Protein AF-0000000080885496 (afdb_homodimer)

Solvent-accessible surface area (backbone atoms only — not comparable to full-atom values): 92527 Å² total; per-residue (Å²): 124,67,71,69,52,48,56,56,48,50,51,51,51,36,43,58,66,32,38,67,74,63,39,60,83,68,48,74,85,46,82,73,78,57,90,69,68,58,52,50,63,52,45,51,50,46,50,51,55,24,46,49,48,22,52,52,36,47,51,50,34,55,61,41,46,74,75,39,40,73,69,57,38,30,40,49,68,48,71,81,53,54,77,84,42,41,39,80,79,70,57,86,49,83,68,51,36,55,61,58,59,72,63,58,52,69,39,56,42,40,63,42,56,36,53,43,58,43,39,52,52,46,49,38,51,50,51,28,50,54,26,45,52,42,35,68,61,39,47,77,57,46,36,60,50,14,60,65,20,69,49,77,50,50,70,59,43,21,48,15,52,80,6,40,23,59,80,84,40,55,69,55,49,45,54,41,50,53,50,41,54,54,52,52,48,49,51,54,49,50,49,52,44,48,51,40,35,48,49,17,36,45,52,33,45,55,67,23,40,73,38,48,63,27,62,18,50,14,24,35,38,37,28,23,42,53,79,90,49,70,43,71,70,51,44,56,71,71,42,70,61,66,68,46,74,40,71,40,57,76,49,67,68,53,42,52,52,51,52,50,44,54,52,46,48,51,50,33,34,48,40,50,38,48,48,46,32,48,25,48,44,44,38,52,50,40,23,72,70,69,34,67,74,65,54,51,81,68,83,67,91,69,66,72,45,58,74,42,36,54,80,87,71,49,53,61,44,54,79,36,91,96,75,35,65,76,40,50,39,57,67,50,39,46,56,50,49,40,52,46,53,54,50,48,54,52,50,39,57,46,62,76,40,89,80,51,60,69,40,33,21,35,40,38,28,28,73,38,53,63,46,31,48,51,59,63,51,41,53,51,41,87,49,69,42,29,46,37,69,63,48,71,51,65,36,60,89,36,54,36,70,84,37,46,61,46,45,52,68,55,37,51,51,31,39,51,52,43,51,52,48,50,52,49,46,47,70,52,48,60,52,62,53,47,50,44,52,45,58,28,33,47,68,47,39,30,54,61,38,60,88,46,40,65,57,73,68,43,58,64,68,59,42,46,47,47,44,59,44,44,32,55,51,50,50,49,50,54,60,59,45,46,60,54,51,42,46,50,45,26,49,64,32,43,36,52,29,53,42,52,23,31,55,50,23,26,55,53,46,28,52,33,40,47,47,49,63,45,48,44,49,38,42,53,75,57,57,62,89,52,68,64,56,56,65,47,50,74,32,61,49,49,41,39,47,44,41,29,64,22,51,70,72,39,48,66,60,49,41,42,47,29,43,40,50,20,32,32,47,22,27,45,64,58,42,38,59,68,58,54,52,48,52,56,53,43,50,72,71,66,41,71,39,57,59,53,44,47,49,61,71,58,56,59,56,62,68,60,65,17,65,52,51,27,59,56,42,41,55,51,18,53,37,47,32,33,37,68,44,36,39,71,38,19,56,45,42,24,54,16,39,48,39,38,41,54,30,47,55,49,35,51,58,20,37,45,40,82,80,65,73,58,70,33,59,66,43,64,54,48,53,59,54,40,48,51,10,54,52,52,26,38,48,29,49,34,28,43,26,58,73,48,70,37,66,68,45,25,55,53,31,50,50,49,48,53,49,52,52,52,47,51,53,51,48,47,66,36,47,53,74,55,72,77,59,76,24,46,51,61,54,48,52,54,53,49,50,58,50,46,61,66,55,46,71,65,78,79,73,77,74,74,63,84,66,67,68,65,57,72,83,86,58,57,74,64,57,48,64,77,35,35,84,66,51,33,28,48,60,50,26,42,72,43,42,78,75,61,84,51,81,78,82,72,53,71,66,52,61,70,44,45,79,45,65,64,64,66,70,58,72,83,79,54,38,59,43,43,35,47,91,86,44,39,40,61,52,50,38,55,56,33,47,76,49,75,38,54,52,45,39,76,80,23,30,50,46,96,84,42,40,74,42,68,57,66,65,51,95,92,32,74,58,67,62,91,69,65,73,92,72,75,86,74,126,68,68,67,53,47,56,56,48,51,51,49,50,35,42,56,68,35,39,65,74,64,41,62,81,70,45,73,84,46,82,71,76,58,93,68,68,60,53,49,61,53,46,52,50,45,49,50,55,25,47,49,48,22,52,53,35,47,50,51,34,56,62,41,45,73,76,40,38,72,70,57,38,30,41,49,69,48,74,80,52,55,76,81,43,40,37,81,77,69,58,87,50,83,67,52,37,54,60,59,59,71,64,57,50,69,40,56,42,40,64,43,54,34,52,44,58,41,40,51,50,47,50,37,50,50,51,29,51,55,27,45,54,42,35,67,61,40,46,76,56,46,36,62,50,13,60,65,19,70,52,75,51,52,71,59,45,20,48,14,53,81,5,39,23,58,80,85,39,54,69,54,48,42,54,41,49,52,51,40,54,54,53,52,49,49,50,54,49,49,51,54,44,49,51,42,34,47,49,17,36,46,52,33,46,55,68,24,41,73,36,49,66,25,61,18,49,14,25,35,39,38,28,22,42,53,78,89,47,71,45,72,70,50,44,57,71,71,43,70,62,67,68,48,74,40,70,41,59,75,50,65,69,53,43,51,51,50,52,49,44,55,51,45,50,52,51,33,37,50,40,50,37,49,48,45,32,48,25,48,45,43,39,51,50,40,23,71,70,68,34,67,75,68,53,50,80,70,82,70,91,70,65,73,46,57,73,42,36,54,79,86,70,50,52,60,44,54,79,36,92,95,74,35,65,77,40,52,39,55,67,50,39,46,55,51,47,41,53,46,52,51,50,48,54,51,49,40,55,45,63,74,39,90,79,50,59,69,40,34,22,34,40,37,29,28,73,38,52,64,47,31,48,50,61,63,50,42,53,50,41,86,49,70,41,30,45,37,67,63,47,71,51,65,34,60,90,38,55,35,71,82,35,47,63,46,45,51,67,56,37,51,50,31,40,52,52,43,51,53,47,50,54,47,47,47,71,50,47,61,52,62,53,48,50,42,52,45,60,28,34,49,70,48,39,30,55,63,38,58,86,46,41,66,58,72,68,43,59,63,68,59,41,46,47,46,43,59,47,43,34,54,52,51,50,49,49,53,59,60,46,46,62,56,50,43,46,50,46,26,50,65,33,44,36,52,29,52,43,52,22,31,55,50,23,25,56,53,46,28,52,33,39,46,45,49,63,46,48,44,49,38,43,53,75,56,57,60,91,53,68,65,54,56,65,46,50,74,32,64,50,47,40,39,47,45,41,28,63,24,51,69,72,39,46,66,58,50,42,45,48,30,43,40,49,20,32,34,48,22,27,44,66,59,42,39,57,68,59,55,52,47,53,56,53,44,50,72,70,66,42,72,39,57,60,52,44,47,47,61,71,59,56,59,58,61,70,59,64,16,65,52,52,26,58,57,42,41,53,52,18,53,36,47,32,32,37,68,44,34,39,70,38,19,56,45,42,24,53,15,40,49,40,38,41,54,31,49,54,48,35,51,58,19,36,45,40,82,81,66,71,57,70,35,60,64,44,63,54,48,52,59,55,40,48,52,9,53,52,52,26,38,47,30,48,34,28,43,27,56,75,47,68,37,66,68,47,25,53,53,33,51,51,50,47,52,49,52,51,52,48,52,52,52,47,46,68,36,47,52,73,55,72,76,59,76,24,46,51,61,55,49,51,55,53,49,50,58,51,46,64,65,56,46,71,67,77,78,73,76,71,75,62,85,67,68,67,65,57,72,84,86,58,57,73,64,59,48,65,77,34,34,85,65,54,33,27,50,60,51,26,41,72,44,41,76,76,62,82,52,80,80,81,72,53,72,68,52,62,71,47,44,79,45,63,65,63,67,71,60,73,83,79,54,38,58,43,44,35,48,92,86,44,38,40,62,52,51,38,54,57,33,45,78,48,75,39,55,54,42,39,76,80,23,29,50,47,96,83,42,40,76,42,66,56,64,63,54,95,93,32,74,58,67,62,90,70,65,73,93,73,74,86,75

Sequence (1748 aa):
MGYTHDVFHALQKRAKDCGSLTDQNKDSNIGSATGQSNSLSGFLSSLVVNGIIFAVMLLLFLLLRKSQRRQYAPRTYVGTIRKDKRTDPLPDGIFSWFGPLVRVNESYVIEKTSLDAYFFLRYLKIAIVMTFVGCVITWPVLFPLNITGGAGQKQLDLLAMGNVQKTDHKNWYFGHVLIAYVYFGFIMFTIYRELMHFIAVRQAYLCSPMYANRVSARTLLVTSIPDEYLSVPHLLKLFDNVARIWINTDVKELEEVVAERDKLALKLEGAEVKYIRIADRNRRRAIKRDGEAAGAADPEGGSVGARWVPAKQRPSHKLKFLIGKKVDTIDWSRAELKSMNTKIADLQARQRTDKVEQLNSAFIEFTTQQAAQIAFQCLASNLPLHMAPRYIGITPNEIVWSNLRLKWWERLVKITLITAFLVALVVFWSLPVAVVGTISNINYLTCQLPWLSFIDSIPKVILGIITGLLPSVMLAILMALLPIILRLCARIAGCPSLSAVELHVQNSYFAFQVIQVFLITTLSSAIASSVQDIVGLTNPTAITSLLATNIPKASNFYISYMLLQGLSVSAGALLQIAGLIVSKLLSAILDGTPRKKWNRWSKLSGLGWGTVFPVYTNIVVIALTYAPIAPLILGFATIGISLFYLAYKHNLLFVYDNAIDTKGMVYPRALYQTLTGLYLAEVCMIGLFALATTPGPLVLAVILLIITILFQIGLTNAFGPLLEPLPRNLQISENTAETNEAVANGEKSETRAVAMEAPPQNVSVFKKFFQPHRYANYLSAKALIPQENIEYSYSHEDRENAYAHPAMAAPEPILWLAKDEAGVSAEEIEACKAFDIVASDEFAWINEKSKVQWEAVVDDEEVNPPDYQEKPPMMGYTHDVFHALQKRAKDCGSLTDQNKDSNIGSATGQSNSLSGFLSSLVVNGIIFAVMLLLFLLLRKSQRRQYAPRTYVGTIRKDKRTDPLPDGIFSWFGPLVRVNESYVIEKTSLDAYFFLRYLKIAIVMTFVGCVITWPVLFPLNITGGAGQKQLDLLAMGNVQKTDHKNWYFGHVLIAYVYFGFIMFTIYRELMHFIAVRQAYLCSPMYANRVSARTLLVTSIPDEYLSVPHLLKLFDNVARIWINTDVKELEEVVAERDKLALKLEGAEVKYIRIADRNRRRAIKRDGEAAGAADPEGGSVGARWVPAKQRPSHKLKFLIGKKVDTIDWSRAELKSMNTKIADLQARQRTDKVEQLNSAFIEFTTQQAAQIAFQCLASNLPLHMAPRYIGITPNEIVWSNLRLKWWERLVKITLITAFLVALVVFWSLPVAVVGTISNINYLTCQLPWLSFIDSIPKVILGIITGLLPSVMLAILMALLPIILRLCARIAGCPSLSAVELHVQNSYFAFQVIQVFLITTLSSAIASSVQDIVGLTNPTAITSLLATNIPKASNFYISYMLLQGLSVSAGALLQIAGLIVSKLLSAILDGTPRKKWNRWSKLSGLGWGTVFPVYTNIVVIALTYAPIAPLILGFATIGISLFYLAYKHNLLFVYDNAIDTKGMVYPRALYQTLTGLYLAEVCMIGLFALATTPGPLVLAVILLIITILFQIGLTNAFGPLLEPLPRNLQISENTAETNEAVANGEKSETRAVAMEAPPQNVSVFKKFFQPHRYANYLSAKALIPQENIEYSYSHEDRENAYAHPAMAAPEPILWLAKDEAGVSAEEIEACKAFDIVASDEFAWINEKSKVQWEAVVDDEEVNPPDYQEKPPM

Organism: NCBI:txid3140254

Foldseek 3Di:
DVVVVVLVVLLVVLCVVLVVVVPPVPPPPPDPVDPAPCLQVVLVVLLVVLQVLLVVLLVLLLVCCQVCQLFQFVLQDFDLHDPQLRFDDADNDSCRRQVVLVPDDLLNLCRNANLQLSLLLVVLVLLLVLLVVLCVLQVVQQQVLQLPLCLPDDDLSSRFPVSHDLPPPVVSLVSLLVSLVVSVVVLLLLLVLVLLLLLLQLLLQLLFLVNFQDQQLQKKKFAQADPVCQDPVSVPVLADQFDDKFFAFDCPVLVVLVVVLVVLLVQLLLQLQQLLLQLQVQLVVQCVPVNPVSNDDPPDDDALSCVRAPPVRRDWDAPDDPDGDIDRSNVVSLQVSLVSVVVSVVSLVVVPDPPTGTARMMMIGGPGSVSSLCVQPDDRDPDPQHSPDMDGRAFQVFFDSVLRRDHSVQLVVLLVVLVVVLVCCLQCVVVVLVVLVCVLVVSSCCSSPVVSCVLVVPPPVVNCCCSPCVSVVVVVVSVVCVLVVQLVSLVSSRDGGNLSSLLSLLVSLLSSCCVPVPQVVQLVVVPPDDPVVVVVVVPVLCRLLSLLVRLLVCVSVVLSVLSNQQRNVLSCLQSVVVCVVCLVVCCVPPVQFPQSNSCSSNDAAADRLSNPLSVLLSLSLSQLLCSSGSVVSSVSNSNRSVSNSSRSSSCSNRGHHHPDHNSNLSNSVSSLSNLNSVLNNLSSSLSNSVVSVNVVSNVSSVVVNVVSVVSSVVSCVVSVVSSRGNDPVSSVLSVVVVVCVVPVVPDPPPPCPVPLPQPDPPDDPVVCSSCSVNHSRSNNSSVSHDNPNDNDDDDPVCVVCRNHDCSSVPDADEREHAAEPSCSQVSSQVVSVVSVHHYDRPQWHQDPVSGIDHDQDDPNDGDDPPPDDNDDGD/DVVVVVLVVLLVVLCVVLVVVVPPVPPPPPDPVDPAPCLQVVLVVLLVVLQVLLVVLLVLLLVCCQVCQLFQFVLQDFDLHDPQLRFDDADNDSCRRQVVLVPDDLLNLCRNANLQLSLLLVVLVVLLVLLVVLCVLQVVQQQVLQLPLCLPDDDQSSRFPVSHDLPPRVVSLVSLLVSLVVSVVVLLLLLVLVLLLLLLQLLLQLLFLVNFQDQQLQKKKFAQADPVQQDPVSVPVLADQFDDKFFAFDCPVLVVLVVVLVVLLVQLLLQLQQLLLQLQVQLLVCCVVVNPVSNDPPPDDDALSCVRDPPVRRDWDAPDDPDGDIDRSNVVSLQVSLVSVVVSVVSLVVVPDPPTGTARMMMIGGPGSVSSQCVQPDDRDPDPQHSPDMDGRAFQVFFDSVLRRDHSVQLVVLLVVLVVVLVCCLQCVVVVLVVLVVVLVVSSVCSSPVVSCVLVVPDPVVNCCCSPCVSVVVVVVSVVCVLVVQLVSLVSSRDGGNLSSLLSLLVSLLSSCCVPVPQVVQLVVVPPDDPVVVVVVVPVLCSLLSLLVRLLVCVSVVLSVLSNQQRNVLSCLQSVVVCVVCLVVCCVPPVQFPQSNSCSSNDAAADRLSNPLSVLLSLSLSQLLCCSGSVVSSVSNSNRSVSNSSRSSSCSNRGHHRPDHNSNLSNSVSSLSNLNSVLNNLSSSLSNSVVSVSVVSNVSSVVVNVVSVVSSVVSCVVSVVSSHGNDPVSVVLSVVVVVCVVPPVPDPPPPCPVPLDQPDPPDDPVVCSSCSVNHSRSNNSSVSHDNPNDNDDDDPVCVVCRNHDCSSVPDADEREHAAEPSCSSVSSQVVSVVSVHHYDRPQWHQDPVSGIDHDQDDPNDGDDDPPDDNDDGD

Radius of gyration: 41.76 Å; Cα contacts (8 Å, |Δi|>4): 2293; chains: 2; bounding box: 94×159×85 Å

pLDDT: mean 82.71, std 17.12, range [21.67, 98.06]

Structure (mmCIF, N/CA/C/O backbone):
data_AF-0000000080885496-model_v1
#
loop_
_entity.id
_entity.type
_entity.pdbx_description
1 polymer 'DUF221-domain-containing protein'
#
loop_
_atom_site.group_PDB
_atom_site.id
_atom_site.type_symbol
_atom_site.label_atom_id
_atom_site.label_alt_id
_atom_site.label_comp_id
_atom_site.label_asym_id
_atom_site.label_entity_id
_atom_site.label_seq_id
_atom_site.pdbx_PDB_ins_code
_atom_site.Cartn_x
_atom_site.Cartn_y
_atom_site.Cartn_z
_atom_site.occupancy
_atom_site.B_iso_or_equiv
_atom_site.auth_seq_id
_atom_site.auth_comp_id
_atom_site.auth_asym_id
_atom_site.auth_atom_id
_atom_site.pdbx_PDB_model_num
ATOM 1 N N . MET A 1 1 ? 41.625 -23.453 16.828 1 22.06 1 MET A N 1
ATOM 2 C CA . MET A 1 1 ? 41.188 -22.422 15.906 1 22.06 1 MET A CA 1
ATOM 3 C C . MET A 1 1 ? 42.094 -22.328 14.695 1 22.06 1 MET A C 1
ATOM 5 O O . MET A 1 1 ? 41.875 -21.531 13.789 1 22.06 1 MET A O 1
ATOM 9 N N . GLY A 1 2 ? 43.344 -22.844 14.898 1 27.69 2 GLY A N 1
ATOM 10 C CA . GLY A 1 2 ? 44.469 -22.953 13.984 1 27.69 2 GLY A CA 1
ATOM 11 C C . GLY A 1 2 ? 44.188 -23.859 12.797 1 27.69 2 GLY A C 1
ATOM 12 O O . GLY A 1 2 ? 44.75 -23.656 11.719 1 27.69 2 GLY A O 1
ATOM 13 N N . TYR A 1 3 ? 43.656 -25.016 13.133 1 31.02 3 TYR A N 1
ATOM 14 C CA . TYR A 1 3 ? 43.5 -26.078 12.148 1 31.02 3 TYR A CA 1
ATOM 15 C C . TYR A 1 3 ? 42.5 -25.703 11.078 1 31.02 3 TYR A C 1
ATOM 17 O O . TYR A 1 3 ? 42.438 -26.312 10.008 1 31.02 3 TYR A O 1
ATOM 25 N N . THR A 1 4 ? 41.469 -24.891 11.5 1 33.28 4 THR A N 1
ATOM 26 C CA . THR A 1 4 ? 40.438 -24.562 10.523 1 33.28 4 THR A CA 1
ATOM 27 C C . THR A 1 4 ? 40.969 -23.609 9.469 1 33.28 4 THR A C 1
ATOM 29 O O . THR A 1 4 ? 40.438 -23.547 8.359 1 33.28 4 THR A O 1
ATOM 32 N N . HIS A 1 5 ? 42.062 -22.828 9.867 1 37.41 5 HIS A N 1
ATOM 33 C CA . HIS A 1 5 ? 42.688 -21.891 8.938 1 37.41 5 HIS A CA 1
ATOM 34 C C . HIS A 1 5 ? 43.438 -22.625 7.844 1 37.41 5 HIS A C 1
ATOM 36 O O . HIS A 1 5 ? 43.594 -22.109 6.73 1 37.41 5 HIS A O 1
ATOM 42 N N . ASP A 1 6 ? 44 -23.812 8.188 1 38.5 6 ASP A N 1
ATOM 43 C CA . ASP A 1 6 ? 44.906 -24.484 7.262 1 38.5 6 ASP A CA 1
ATOM 44 C C . ASP A 1 6 ? 44.125 -25.125 6.109 1 38.5 6 ASP A C 1
ATOM 46 O O . ASP A 1 6 ? 44.594 -25.125 4.969 1 38.5 6 ASP A O 1
ATOM 50 N N . VAL A 1 7 ? 42.969 -25.594 6.43 1 37.88 7 VAL A N 1
ATOM 51 C CA . VAL A 1 7 ? 42.219 -26.266 5.375 1 37.88 7 VAL A CA 1
ATOM 52 C C . VAL A 1 7 ? 41.75 -25.234 4.355 1 37.88 7 VAL A C 1
ATOM 54 O O . VAL A 1 7 ? 41.812 -25.484 3.146 1 37.88 7 VAL A O 1
ATOM 57 N N . PHE A 1 8 ? 41.344 -24.031 4.867 1 38.81 8 PHE A N 1
ATOM 58 C CA . PHE A 1 8 ? 40.906 -23 3.922 1 38.81 8 PHE A CA 1
ATOM 59 C C . PHE A 1 8 ? 42.094 -22.453 3.129 1 38.81 8 PHE A C 1
ATOM 61 O O . PHE A 1 8 ? 41.969 -22.219 1.924 1 38.81 8 PHE A O 1
ATOM 68 N N . HIS A 1 9 ? 43.312 -22.297 3.725 1 46 9 HIS A N 1
ATOM 69 C CA . HIS A 1 9 ? 44.5 -21.859 2.992 1 46 9 HIS A CA 1
ATOM 70 C C . HIS A 1 9 ? 44.969 -22.922 2.006 1 46 9 HIS A C 1
ATOM 72 O O . HIS A 1 9 ? 45.375 -22.594 0.893 1 46 9 HIS A O 1
ATOM 78 N N . ALA A 1 10 ? 44.969 -24.156 2.389 1 47.66 10 ALA A N 1
ATOM 79 C CA . ALA A 1 10 ? 45.344 -25.234 1.473 1 47.66 10 ALA A CA 1
ATOM 80 C C . ALA A 1 10 ? 44.344 -25.344 0.313 1 47.66 10 ALA A C 1
ATOM 82 O O . ALA A 1 10 ? 44.75 -25.562 -0.831 1 47.66 10 ALA A O 1
ATOM 83 N N . LEU A 1 11 ? 43.125 -25.141 0.578 1 46.94 11 LEU A N 1
ATOM 84 C CA . LEU A 1 11 ? 42.125 -25.094 -0.483 1 46.94 11 LEU A CA 1
ATOM 85 C C . LEU A 1 11 ? 42.344 -23.875 -1.375 1 46.94 11 LEU A C 1
ATOM 87 O O . LEU A 1 11 ? 42.188 -23.969 -2.596 1 46.94 11 LEU A O 1
ATOM 91 N N . GLN A 1 12 ? 42.75 -22.766 -0.816 1 48.91 12 GLN A N 1
ATOM 92 C CA . GLN A 1 12 ? 43.062 -21.578 -1.605 1 48.91 12 GLN A CA 1
ATOM 93 C C . GLN A 1 12 ? 44.344 -21.781 -2.418 1 48.91 12 GLN A C 1
ATOM 95 O O . GLN A 1 12 ? 44.438 -21.359 -3.572 1 48.91 12 GLN A O 1
ATOM 100 N N . LYS A 1 13 ? 45.438 -22.375 -1.882 1 50.12 13 LYS A N 1
ATOM 101 C CA . LYS A 1 13 ? 46.688 -22.656 -2.605 1 50.12 13 LYS A CA 1
ATOM 102 C C . LYS A 1 13 ? 46.438 -23.703 -3.705 1 50.12 13 LYS A C 1
ATOM 104 O O . LYS A 1 13 ? 46.969 -23.547 -4.816 1 50.12 13 LYS A O 1
ATOM 109 N N . ARG A 1 14 ? 45.781 -24.734 -3.443 1 51.47 14 ARG A N 1
ATOM 110 C CA . ARG A 1 14 ? 45.469 -25.719 -4.48 1 51.47 14 ARG A CA 1
ATOM 111 C C . ARG A 1 14 ? 44.531 -25.125 -5.531 1 51.47 14 ARG A C 1
ATOM 113 O O . ARG A 1 14 ? 44.656 -25.438 -6.719 1 51.47 14 ARG A O 1
ATOM 120 N N . ALA A 1 15 ? 43.625 -24.312 -5.152 1 48.56 15 ALA A N 1
ATOM 121 C CA . ALA A 1 15 ? 42.812 -23.562 -6.098 1 48.56 15 ALA A CA 1
ATOM 122 C C . ALA A 1 15 ? 43.688 -22.688 -7.004 1 48.56 15 ALA A C 1
ATOM 124 O O . ALA A 1 15 ? 43.406 -22.578 -8.203 1 48.56 15 ALA A O 1
ATOM 125 N N . LYS A 1 16 ? 44.719 -22.062 -6.477 1 47.78 16 LYS A N 1
ATOM 126 C CA . LYS A 1 16 ? 45.688 -21.312 -7.289 1 47.78 16 LYS A CA 1
ATOM 127 C C . LYS A 1 16 ? 46.469 -22.25 -8.188 1 47.78 16 LYS A C 1
ATOM 129 O O . LYS A 1 16 ? 46.719 -21.938 -9.352 1 47.78 16 LYS A O 1
ATOM 134 N N . ASP A 1 17 ? 46.969 -23.281 -7.68 1 49.59 17 ASP A N 1
ATOM 135 C CA . ASP A 1 17 ? 47.75 -24.219 -8.469 1 49.59 17 ASP A CA 1
ATOM 136 C C . ASP A 1 17 ? 46.875 -24.953 -9.484 1 49.59 17 ASP A C 1
ATOM 138 O O . ASP A 1 17 ? 47.281 -25.203 -10.617 1 49.59 17 ASP A O 1
ATOM 142 N N . CYS A 1 18 ? 45.75 -25.375 -9.125 1 46.72 18 CYS A N 1
ATOM 143 C CA . CYS A 1 18 ? 44.812 -26.016 -10.031 1 46.72 18 CYS A CA 1
ATOM 144 C C . CYS A 1 18 ? 44.062 -24.969 -10.867 1 46.72 18 CYS A C 1
ATOM 146 O O . CYS A 1 18 ? 43.406 -25.297 -11.844 1 46.72 18 CYS A O 1
ATOM 148 N N . GLY A 1 19 ? 43.938 -23.781 -10.422 1 44.53 19 GLY A N 1
ATOM 149 C CA . GLY A 1 19 ? 43.344 -22.672 -11.164 1 44.53 19 GLY A CA 1
ATOM 150 C C . GLY A 1 19 ? 43.938 -22.5 -12.555 1 44.53 19 GLY A C 1
ATOM 151 O O . GLY A 1 19 ? 43.312 -21.891 -13.422 1 44.53 19 GLY A O 1
ATOM 152 N N . SER A 1 20 ? 45.219 -22.703 -12.734 1 40.53 20 SER A N 1
ATOM 153 C CA . SER A 1 20 ? 45.781 -22.656 -14.078 1 40.53 20 SER A CA 1
ATOM 154 C C . SER A 1 20 ? 45.031 -23.594 -15.023 1 40.53 20 SER A C 1
ATOM 156 O O . SER A 1 20 ? 45.062 -23.406 -16.234 1 40.53 20 SER A O 1
ATOM 158 N N . LEU A 1 21 ? 44.531 -24.578 -14.602 1 39.06 21 LEU A N 1
ATOM 159 C CA . LEU A 1 21 ? 43.875 -25.531 -15.484 1 39.06 21 LEU A CA 1
ATOM 160 C C . LEU A 1 21 ? 42.5 -25.047 -15.883 1 39.06 21 LEU A C 1
ATOM 162 O O . LEU A 1 21 ? 41.938 -25.5 -16.875 1 39.06 21 LEU A O 1
ATOM 166 N N . THR A 1 22 ? 41.812 -24.359 -15.023 1 35.88 22 THR A N 1
ATOM 167 C CA . THR A 1 22 ? 40.531 -23.766 -15.375 1 35.88 22 THR A CA 1
ATOM 168 C C . THR A 1 22 ? 40.719 -22.375 -15.984 1 35.88 22 THR A C 1
ATOM 170 O O . THR A 1 22 ? 39.781 -21.594 -16.062 1 35.88 22 THR A O 1
ATOM 173 N N . ASP A 1 23 ? 41.938 -21.844 -16.156 1 34.09 23 ASP A N 1
ATOM 174 C CA . ASP A 1 23 ? 42.094 -20.578 -16.859 1 34.09 23 ASP A CA 1
ATOM 175 C C . ASP A 1 23 ? 41.281 -20.578 -18.141 1 34.09 23 ASP A C 1
ATOM 177 O O . ASP A 1 23 ? 41.594 -21.297 -19.094 1 34.09 23 ASP A O 1
ATOM 181 N N . GLN A 1 24 ? 40.094 -20.375 -17.969 1 33.44 24 GLN A N 1
ATOM 182 C CA . GLN A 1 24 ? 39.25 -20.094 -19.109 1 33.44 24 GLN A CA 1
ATOM 183 C C . GLN A 1 24 ? 39.969 -19.25 -20.156 1 33.44 24 GLN A C 1
ATOM 185 O O . GLN A 1 24 ? 39.438 -19.031 -21.25 1 33.44 24 GLN A O 1
ATOM 190 N N . ASN A 1 25 ? 41 -18.516 -19.828 1 32.41 25 ASN A N 1
ATOM 191 C CA . ASN A 1 25 ? 41.656 -17.812 -20.922 1 32.41 25 ASN A CA 1
ATOM 192 C C . ASN A 1 25 ? 42.188 -18.781 -21.953 1 32.41 25 ASN A C 1
ATOM 194 O O . ASN A 1 25 ? 42.688 -18.375 -23.016 1 32.41 25 ASN A O 1
ATOM 198 N N . LYS A 1 26 ? 42.656 -20.062 -21.594 1 34 26 LYS A N 1
ATOM 199 C CA . LYS A 1 26 ? 43.281 -20.906 -22.625 1 34 26 LYS A CA 1
ATOM 200 C C . LYS A 1 26 ? 42.219 -21.75 -23.344 1 34 26 LYS A C 1
ATOM 202 O O . LYS A 1 26 ? 42.562 -22.641 -24.109 1 34 26 LYS A O 1
ATOM 207 N N . ASP A 1 27 ? 41.125 -21.984 -22.719 1 30.88 27 ASP A N 1
ATOM 208 C CA . ASP A 1 27 ? 40.188 -22.578 -23.656 1 30.88 27 ASP A CA 1
ATOM 209 C C . ASP A 1 27 ? 39.938 -21.672 -24.859 1 30.88 27 ASP A C 1
ATOM 211 O O . ASP A 1 27 ? 39.562 -20.5 -24.703 1 30.88 27 ASP A O 1
ATOM 215 N N . SER A 1 28 ? 40.656 -21.953 -25.859 1 29.8 28 SER A N 1
ATOM 216 C CA . SER A 1 28 ? 40.625 -21.344 -27.188 1 29.8 28 SER A CA 1
ATOM 217 C C . SER A 1 28 ? 39.219 -21.031 -27.625 1 29.8 28 SER A C 1
ATOM 219 O O . SER A 1 28 ? 39 -20.328 -28.625 1 29.8 28 SER A O 1
ATOM 221 N N . ASN A 1 29 ? 38.312 -21.938 -27.312 1 28 29 ASN A N 1
ATOM 222 C CA . ASN A 1 29 ? 36.969 -21.688 -27.859 1 28 29 ASN A CA 1
ATOM 223 C C . ASN A 1 29 ? 36.281 -20.531 -27.141 1 28 29 ASN A C 1
ATOM 225 O O . ASN A 1 29 ? 35.125 -20.266 -27.375 1 28 29 ASN A O 1
ATOM 229 N N . ILE A 1 30 ? 36.656 -20.266 -25.953 1 28.84 30 ILE A N 1
ATOM 230 C CA . ILE A 1 30 ? 36.031 -19.078 -25.391 1 28.84 30 ILE A CA 1
ATOM 231 C C . ILE A 1 30 ? 36.438 -17.844 -26.172 1 28.84 30 ILE A C 1
ATOM 233 O O . ILE A 1 30 ? 37.5 -17.844 -26.828 1 28.84 30 ILE A O 1
ATOM 237 N N . GLY A 1 31 ? 36.094 -16.578 -25.672 1 28.91 31 GLY A N 1
ATOM 238 C CA . GLY A 1 31 ? 36.125 -15.266 -26.297 1 28.91 31 GLY A CA 1
ATOM 239 C C . GLY A 1 31 ? 37.531 -14.781 -26.625 1 28.91 31 GLY A C 1
ATOM 240 O O . GLY A 1 31 ? 38.156 -14.102 -25.812 1 28.91 31 GLY A O 1
ATOM 241 N N . SER A 1 32 ? 38.5 -15.555 -27.062 1 25.52 32 SER A N 1
ATOM 242 C CA . SER A 1 32 ? 39.5 -14.633 -27.578 1 25.52 32 SER A CA 1
ATOM 243 C C . SER A 1 32 ? 38.844 -13.516 -28.391 1 25.52 32 SER A C 1
ATOM 245 O O . SER A 1 32 ? 38.125 -13.773 -29.359 1 25.52 32 SER A O 1
ATOM 247 N N . ALA A 1 33 ? 38.625 -12.414 -27.75 1 30.08 33 ALA A N 1
ATOM 248 C CA . ALA A 1 33 ? 38.375 -11.109 -28.359 1 30.08 33 ALA A CA 1
ATOM 249 C C . ALA A 1 33 ? 39.312 -10.867 -29.547 1 30.08 33 ALA A C 1
ATOM 251 O O . ALA A 1 33 ? 40.344 -10.211 -29.406 1 30.08 33 ALA A O 1
ATOM 252 N N . THR A 1 34 ? 39.719 -11.711 -30.297 1 29.53 34 THR A N 1
ATOM 253 C CA . THR A 1 34 ? 40.406 -11.156 -31.438 1 29.53 34 THR A CA 1
ATOM 254 C C . THR A 1 34 ? 39.531 -10.109 -32.156 1 29.53 34 THR A C 1
ATOM 256 O O . THR A 1 34 ? 38.312 -10.156 -32.062 1 29.53 34 THR A O 1
ATOM 259 N N . GLY A 1 35 ? 40 -8.992 -32.75 1 34.78 35 GLY A N 1
ATOM 260 C CA . GLY A 1 35 ? 39.531 -7.801 -33.438 1 34.78 35 GLY A CA 1
ATOM 261 C C . GLY A 1 35 ? 38.281 -8.047 -34.25 1 34.78 35 GLY A C 1
ATOM 262 O O . GLY A 1 35 ? 37.719 -7.113 -34.812 1 34.78 35 GLY A O 1
ATOM 263 N N . GLN A 1 36 ? 38.031 -9.172 -34.938 1 38.22 36 GLN A N 1
ATOM 264 C CA . GLN A 1 36 ? 36.969 -9.305 -35.938 1 38.22 36 GLN A CA 1
ATOM 265 C C . GLN A 1 36 ? 35.656 -9.742 -35.25 1 38.22 36 GLN A C 1
ATOM 267 O O . GLN A 1 36 ? 35.625 -10.742 -34.531 1 38.22 36 GLN A O 1
ATOM 272 N N . SER A 1 37 ? 34.688 -8.844 -34.969 1 54.44 37 SER A N 1
ATOM 273 C CA . SER A 1 37 ? 33.375 -9.07 -34.406 1 54.44 37 SER A CA 1
ATOM 274 C C . SER A 1 37 ? 32.719 -10.32 -34.969 1 54.44 37 SER A C 1
ATOM 276 O O . SER A 1 37 ? 32.625 -10.461 -36.219 1 54.44 37 SER A O 1
ATOM 278 N N . ASN A 1 38 ? 32.781 -11.562 -34.469 1 61 38 ASN A N 1
ATOM 279 C CA . ASN A 1 38 ? 32.125 -12.805 -34.844 1 61 38 ASN A CA 1
ATOM 280 C C . ASN A 1 38 ? 30.641 -12.797 -34.5 1 61 38 ASN A C 1
ATOM 282 O O . ASN A 1 38 ? 30.062 -13.852 -34.25 1 61 38 ASN A O 1
ATOM 286 N N . SER A 1 39 ? 30.062 -11.602 -34.469 1 74.94 39 SER A N 1
ATOM 287 C CA . SER A 1 39 ? 28.672 -11.461 -34.062 1 74.94 39 SER A CA 1
ATOM 288 C C . SER A 1 39 ? 27.734 -12.047 -35.125 1 74.94 39 SER A C 1
ATOM 290 O O . SER A 1 39 ? 26.781 -12.773 -34.781 1 74.94 39 SER A O 1
ATOM 292 N N . LEU A 1 40 ? 28.031 -11.875 -36.312 1 81.19 40 LEU A N 1
ATOM 293 C CA . LEU A 1 40 ? 27.172 -12.359 -37.375 1 81.19 40 LEU A CA 1
ATOM 294 C C . LEU A 1 40 ? 27.281 -13.875 -37.531 1 81.19 40 LEU A C 1
ATOM 296 O O . LEU A 1 40 ? 26.266 -14.555 -37.719 1 81.19 40 LEU A O 1
ATOM 300 N N . SER A 1 41 ? 28.484 -14.391 -37.438 1 75.25 41 SER A N 1
ATOM 301 C CA . SER A 1 41 ? 28.672 -15.836 -37.562 1 75.25 41 SER A CA 1
ATOM 302 C C . SER A 1 41 ? 28.016 -16.578 -36.406 1 75.25 41 SER A C 1
ATOM 304 O O . SER A 1 41 ? 27.438 -17.641 -36.594 1 75.25 41 SER A O 1
ATOM 306 N N . GLY A 1 42 ? 28.094 -16.031 -35.281 1 74.62 42 GLY A N 1
ATOM 307 C CA . GLY A 1 42 ? 27.422 -16.609 -34.125 1 74.62 42 GLY A CA 1
ATOM 308 C C . GLY A 1 42 ? 25.906 -16.609 -34.25 1 74.62 42 GLY A C 1
ATOM 309 O O . GLY A 1 42 ? 25.25 -17.594 -33.938 1 74.62 42 GLY A O 1
ATOM 310 N N . PHE A 1 43 ? 25.422 -15.523 -34.812 1 82.69 43 PHE A N 1
ATOM 311 C CA . PHE A 1 43 ? 23.984 -15.383 -35.031 1 82.69 43 PHE A CA 1
ATOM 312 C C . PHE A 1 43 ? 23.484 -16.391 -36.062 1 82.69 43 PHE A C 1
ATOM 314 O O . PHE A 1 43 ? 22.484 -17.078 -35.844 1 82.69 43 PHE A O 1
ATOM 321 N N . LEU A 1 44 ? 24.172 -16.516 -37.094 1 84 44 LEU A N 1
ATOM 322 C CA . LEU A 1 44 ? 23.766 -17.406 -38.156 1 84 44 LEU A CA 1
ATOM 323 C C . LEU A 1 44 ? 23.859 -18.859 -37.75 1 84 44 LEU A C 1
ATOM 325 O O . LEU A 1 44 ? 23.016 -19.672 -38.125 1 84 44 LEU A O 1
ATOM 329 N N . SER A 1 45 ? 24.812 -19.188 -37 1 82.25 45 SER A N 1
ATOM 330 C CA . SER A 1 45 ? 24.922 -20.547 -36.469 1 82.25 45 SER A CA 1
ATOM 331 C C . SER A 1 45 ? 23.75 -20.859 -35.562 1 82.25 45 SER A C 1
ATOM 333 O O . SER A 1 45 ? 23.188 -21.953 -35.625 1 82.25 45 SER A O 1
ATOM 335 N N . SER A 1 46 ? 23.438 -19.922 -34.719 1 84.62 46 SER A N 1
ATOM 336 C CA . SER A 1 46 ? 22.312 -20.109 -33.812 1 84.62 46 SER A CA 1
ATOM 337 C C . SER A 1 46 ? 21 -20.234 -34.594 1 84.62 46 SER A C 1
ATOM 339 O O . SER A 1 46 ? 20.141 -21.031 -34.219 1 84.62 46 SER A O 1
ATOM 341 N N . LEU A 1 47 ? 20.875 -19.469 -35.594 1 89.44 47 LEU A N 1
ATOM 342 C CA . LEU A 1 47 ? 19.656 -19.484 -36.406 1 89.44 47 LEU A CA 1
ATOM 343 C C . LEU A 1 47 ? 19.5 -20.812 -37.125 1 89.44 47 LEU A C 1
ATOM 345 O O . LEU A 1 47 ? 18.406 -21.375 -37.188 1 89.44 47 LEU A O 1
ATOM 349 N N . VAL A 1 48 ? 20.578 -21.312 -37.625 1 87.94 48 VAL A N 1
ATOM 350 C CA . VAL A 1 48 ? 20.531 -22.547 -38.406 1 87.94 48 VAL A CA 1
ATOM 351 C C . VAL A 1 48 ? 20.266 -23.734 -37.5 1 87.94 48 VAL A C 1
ATOM 353 O O . VAL A 1 48 ? 19.422 -24.578 -37.781 1 87.94 48 VAL A O 1
ATOM 356 N N . VAL A 1 49 ? 20.938 -23.781 -36.469 1 85.88 49 VAL A N 1
ATOM 357 C CA . VAL A 1 49 ? 20.797 -24.906 -35.531 1 85.88 49 VAL A CA 1
ATOM 358 C C . VAL A 1 49 ? 19.375 -24.906 -34.969 1 85.88 49 VAL A C 1
ATOM 360 O O . VAL A 1 49 ? 18.703 -25.938 -34.969 1 85.88 49 VAL A O 1
ATOM 363 N N . ASN A 1 50 ? 18.922 -23.734 -34.5 1 89.88 50 ASN A N 1
ATOM 364 C CA . ASN A 1 50 ? 17.594 -23.672 -33.906 1 89.88 50 ASN A CA 1
ATOM 365 C C . ASN A 1 50 ? 16.5 -23.797 -34.969 1 89.88 50 ASN A C 1
ATOM 367 O O . ASN A 1 50 ? 15.422 -24.312 -34.688 1 89.88 50 ASN A O 1
ATOM 371 N N . GLY A 1 51 ? 16.828 -23.391 -36.125 1 92.56 51 GLY A N 1
ATOM 372 C CA . GLY A 1 51 ? 15.898 -23.578 -37.219 1 92.56 51 GLY A CA 1
ATOM 373 C C . GLY A 1 51 ? 15.688 -25.031 -37.562 1 92.56 51 GLY A C 1
ATOM 374 O O . GLY A 1 51 ? 14.562 -25.453 -37.844 1 92.56 51 GLY A O 1
ATOM 375 N N . ILE A 1 52 ? 16.703 -25.797 -37.531 1 92.31 52 ILE A N 1
ATOM 376 C CA . ILE A 1 52 ? 16.625 -27.219 -37.844 1 92.31 52 ILE A CA 1
ATOM 377 C C . ILE A 1 52 ? 15.867 -27.938 -36.75 1 92.31 52 ILE A C 1
ATOM 379 O O . ILE A 1 52 ? 15 -28.766 -37.031 1 92.31 52 ILE A O 1
ATOM 383 N N . ILE A 1 53 ? 16.203 -27.609 -35.594 1 91.31 53 ILE A N 1
ATOM 384 C CA . ILE A 1 53 ? 15.508 -28.219 -34.469 1 91.31 53 ILE A CA 1
ATOM 385 C C . ILE A 1 53 ? 14.016 -27.906 -34.531 1 91.31 53 ILE A C 1
ATOM 387 O O . ILE A 1 53 ? 13.18 -28.797 -34.344 1 91.31 53 ILE A O 1
ATOM 391 N N . PHE A 1 54 ? 13.734 -26.688 -34.844 1 95.06 54 PHE A N 1
ATOM 392 C CA . PHE A 1 54 ? 12.352 -26.25 -34.969 1 95.06 54 PHE A CA 1
ATOM 393 C C . PHE A 1 54 ? 11.641 -27.047 -36.062 1 95.06 54 PHE A C 1
ATOM 395 O O . PHE A 1 54 ? 10.539 -27.562 -35.844 1 95.06 54 PHE A O 1
ATOM 402 N N . ALA A 1 55 ? 12.266 -27.281 -37.156 1 95 55 ALA A N 1
ATOM 403 C CA . ALA A 1 55 ? 11.664 -27.953 -38.281 1 95 55 ALA A CA 1
ATOM 404 C C . ALA A 1 55 ? 11.445 -29.438 -38 1 95 55 ALA A C 1
ATOM 406 O O . ALA A 1 55 ? 10.398 -30 -38.312 1 95 55 ALA A O 1
ATOM 407 N N . VAL A 1 56 ? 12.352 -30.031 -37.375 1 94.12 56 VAL A N 1
ATOM 408 C CA . VAL A 1 56 ? 12.258 -31.453 -37.062 1 94.12 56 VAL A CA 1
ATOM 409 C C . VAL A 1 56 ? 11.156 -31.672 -36.031 1 94.12 56 VAL A C 1
ATOM 411 O O . VAL A 1 56 ? 10.352 -32.594 -36.156 1 94.12 56 VAL A O 1
ATOM 414 N N . MET A 1 57 ? 11.117 -30.859 -35.094 1 95 57 MET A N 1
ATOM 415 C CA . MET A 1 57 ? 10.125 -31.016 -34.031 1 95 57 MET A CA 1
ATOM 416 C C . MET A 1 57 ? 8.719 -30.734 -34.562 1 95 57 MET A C 1
ATOM 418 O O . MET A 1 57 ? 7.762 -31.422 -34.188 1 95 57 MET A O 1
ATOM 422 N N . LEU A 1 58 ? 8.617 -29.781 -35.375 1 94.12 58 LEU A N 1
ATOM 423 C CA . LEU A 1 58 ? 7.32 -29.469 -35.969 1 94.12 58 LEU A CA 1
ATOM 424 C C . LEU A 1 58 ? 6.848 -30.609 -36.844 1 94.12 58 LEU A C 1
ATOM 426 O O . LEU A 1 58 ? 5.664 -30.953 -36.875 1 94.12 58 LEU A O 1
ATOM 430 N N . LEU A 1 59 ? 7.77 -31.219 -37.562 1 93.44 59 LEU A N 1
ATOM 431 C CA . LEU A 1 59 ? 7.434 -32.344 -38.438 1 93.44 59 LEU A CA 1
ATOM 432 C C . LEU A 1 59 ? 6.988 -33.531 -37.625 1 93.44 59 LEU A C 1
ATOM 434 O O . LEU A 1 59 ? 6.023 -34.219 -37.969 1 93.44 59 LEU A O 1
ATOM 438 N N . LEU A 1 60 ? 7.688 -33.781 -36.594 1 93.06 60 LEU A N 1
ATOM 439 C CA . LEU A 1 60 ? 7.312 -34.875 -35.719 1 93.06 60 LEU A CA 1
ATOM 440 C C . LEU A 1 60 ? 5.938 -34.656 -35.094 1 93.06 60 LEU A C 1
ATOM 442 O O . LEU A 1 60 ? 5.156 -35.594 -34.938 1 93.06 60 LEU A O 1
ATOM 446 N N . PHE A 1 61 ? 5.641 -33.469 -34.75 1 94 61 PHE A N 1
ATOM 447 C CA . PHE A 1 61 ? 4.332 -33.125 -34.188 1 94 61 PHE A CA 1
ATOM 448 C C . PHE A 1 61 ? 3.234 -33.344 -35.219 1 94 61 PHE A C 1
ATOM 450 O O . PHE A 1 61 ? 2.188 -33.906 -34.906 1 94 61 PHE A O 1
ATOM 457 N N . LEU A 1 62 ? 3.459 -33 -36.469 1 92.12 62 LEU A N 1
ATOM 458 C CA . LEU A 1 62 ? 2.459 -33.156 -37.531 1 92.12 62 LEU A CA 1
ATOM 459 C C . LEU A 1 62 ? 2.184 -34.625 -37.812 1 92.12 62 LEU A C 1
ATOM 461 O O . LEU A 1 62 ? 1.044 -35 -38.094 1 92.12 62 LEU A O 1
ATOM 465 N N . LEU A 1 63 ? 3.166 -35.438 -37.594 1 90.5 63 LEU A N 1
ATOM 466 C CA . LEU A 1 63 ? 3.014 -36.844 -37.844 1 90.5 63 LEU A CA 1
ATOM 467 C C . LEU A 1 63 ? 2.352 -37.562 -36.656 1 90.5 63 LEU A C 1
ATOM 469 O O . LEU A 1 63 ? 1.512 -38.438 -36.844 1 90.5 63 LEU A O 1
ATOM 473 N N . LEU A 1 64 ? 2.691 -37.125 -35.562 1 91.06 64 LEU A N 1
ATOM 474 C CA . LEU A 1 64 ? 2.244 -37.844 -34.344 1 91.06 64 LEU A CA 1
ATOM 475 C C . LEU A 1 64 ? 0.895 -37.312 -33.875 1 91.06 64 LEU A C 1
ATOM 477 O O . LEU A 1 64 ? 0.193 -37.969 -33.125 1 91.06 64 LEU A O 1
ATOM 481 N N . ARG A 1 65 ? 0.469 -36.188 -34.281 1 90.19 65 ARG A N 1
ATOM 482 C CA . ARG A 1 65 ? -0.757 -35.562 -33.812 1 90.19 65 ARG A CA 1
ATOM 483 C C . ARG A 1 65 ? -1.978 -36.406 -34.125 1 90.19 65 ARG A C 1
ATOM 485 O O . ARG A 1 65 ? -2.881 -36.531 -33.281 1 90.19 65 ARG A O 1
ATOM 492 N N . LYS A 1 66 ? -1.949 -37.094 -35.188 1 85.5 66 LYS A N 1
ATOM 493 C CA . LYS A 1 66 ? -3.09 -37.906 -35.625 1 85.5 66 LYS A CA 1
ATOM 494 C C . LYS A 1 66 ? -3.086 -39.25 -34.938 1 85.5 66 LYS A C 1
ATOM 496 O O . LYS A 1 66 ? -4.137 -39.75 -34.531 1 85.5 66 LYS A O 1
ATOM 501 N N . SER A 1 67 ? -1.88 -39.75 -34.75 1 87.75 67 SER A N 1
ATOM 502 C CA . SER A 1 67 ? -1.782 -41.094 -34.219 1 87.75 67 SER A CA 1
ATOM 503 C C . SER A 1 67 ? -1.873 -41.094 -32.688 1 87.75 67 SER A C 1
ATOM 505 O O . SER A 1 67 ? -2.41 -42.031 -32.094 1 87.75 67 SER A O 1
ATOM 507 N N . GLN A 1 68 ? -1.41 -40.094 -32.094 1 90.12 68 GLN A N 1
ATOM 508 C CA . GLN A 1 68 ? -1.404 -40.031 -30.641 1 90.12 68 GLN A CA 1
ATOM 509 C C . GLN A 1 68 ? -2.369 -38.969 -30.125 1 90.12 68 GLN A C 1
ATOM 511 O O . GLN A 1 68 ? -1.946 -38 -29.516 1 90.12 68 GLN A O 1
ATOM 516 N N . ARG A 1 69 ? -3.604 -39.25 -30.141 1 87.12 69 ARG A N 1
ATOM 517 C CA . ARG A 1 69 ? -4.652 -38.281 -29.781 1 87.12 69 ARG A CA 1
ATOM 518 C C . ARG A 1 69 ? -4.695 -38.062 -28.281 1 87.12 69 ARG A C 1
ATOM 520 O O . ARG A 1 69 ? -5.094 -37 -27.812 1 87.12 69 ARG A O 1
ATOM 527 N N . ARG A 1 70 ? -4.273 -39.031 -27.547 1 88.56 70 ARG A N 1
ATOM 528 C CA . ARG A 1 70 ? -4.305 -38.906 -26.094 1 88.56 70 ARG A CA 1
ATOM 529 C C . ARG A 1 70 ? -3.295 -37.875 -25.609 1 88.56 70 ARG A C 1
ATOM 531 O O . ARG A 1 70 ? -3.516 -37.219 -24.594 1 88.56 70 ARG A O 1
ATOM 538 N N . GLN A 1 71 ? -2.297 -37.75 -26.391 1 88.75 71 GLN A N 1
ATOM 539 C CA . GLN A 1 71 ? -1.257 -36.812 -25.984 1 88.75 71 GLN A CA 1
ATOM 540 C C . GLN A 1 71 ? -1.571 -35.406 -26.5 1 88.75 71 GLN A C 1
ATOM 542 O O . GLN A 1 71 ? -1.326 -34.406 -25.797 1 88.75 71 GLN A O 1
ATOM 547 N N . TYR A 1 72 ? -2.17 -35.25 -27.625 1 91.38 72 TYR A N 1
ATOM 548 C CA . TYR A 1 72 ? -2.225 -33.938 -28.266 1 91.38 72 TYR A CA 1
ATOM 549 C C . TYR A 1 72 ? -3.648 -33.406 -28.281 1 91.38 72 TYR A C 1
ATOM 551 O O . TYR A 1 72 ? -3.867 -32.219 -28.562 1 91.38 72 TYR A O 1
ATOM 559 N N . ALA A 1 73 ? -4.711 -34.219 -27.938 1 91.44 73 ALA A N 1
ATOM 560 C CA . ALA A 1 73 ? -6.082 -33.719 -27.891 1 91.44 73 ALA A CA 1
ATOM 561 C C . ALA A 1 73 ? -6.918 -34.5 -26.875 1 91.44 73 ALA A C 1
ATOM 563 O O . ALA A 1 73 ? -8.023 -34.938 -27.203 1 91.44 73 ALA A O 1
ATOM 564 N N . PRO A 1 74 ? -6.418 -34.594 -25.703 1 90.56 74 PRO A N 1
ATOM 565 C CA . PRO A 1 74 ? -7.188 -35.344 -24.719 1 90.56 74 PRO A CA 1
ATOM 566 C C . PRO A 1 74 ? -8.453 -34.625 -24.266 1 90.56 74 PRO A C 1
ATOM 568 O O . PRO A 1 74 ? -9.43 -35.25 -23.859 1 90.56 74 PRO A O 1
ATOM 571 N N . ARG A 1 75 ? -8.562 -33.375 -24.344 1 92.25 75 ARG A N 1
ATOM 572 C CA . ARG A 1 75 ? -9.688 -32.594 -23.859 1 92.25 75 ARG A CA 1
ATOM 573 C C . ARG A 1 75 ? -10.906 -32.75 -24.766 1 92.25 75 ARG A C 1
ATOM 575 O O . ARG A 1 75 ? -12.008 -32.312 -24.406 1 92.25 75 ARG A O 1
ATOM 582 N N . THR A 1 76 ? -10.711 -33.375 -25.828 1 90.25 76 THR A N 1
ATOM 583 C CA . THR A 1 76 ? -11.805 -33.5 -26.781 1 90.25 76 THR A CA 1
ATOM 584 C C . THR A 1 76 ? -12.656 -34.75 -26.453 1 90.25 76 THR A C 1
ATOM 586 O O . THR A 1 76 ? -13.812 -34.812 -26.859 1 90.25 76 THR A O 1
ATOM 589 N N . TYR A 1 77 ? -12.078 -35.719 -25.656 1 87.06 77 TYR A N 1
ATOM 590 C CA . TYR A 1 77 ? -12.875 -36.938 -25.547 1 87.06 77 TYR A CA 1
ATOM 591 C C . TYR A 1 77 ? -12.703 -37.594 -24.188 1 87.06 77 TYR A C 1
ATOM 593 O O . TYR A 1 77 ? -13.484 -38.469 -23.812 1 87.06 77 TYR A O 1
ATOM 601 N N . VAL A 1 78 ? -11.773 -37.219 -23.438 1 85.62 78 VAL A N 1
ATOM 602 C CA . VAL A 1 78 ? -11.547 -37.875 -22.156 1 85.62 78 VAL A CA 1
ATOM 603 C C . VAL A 1 78 ? -12.742 -37.625 -21.234 1 85.62 78 VAL A C 1
ATOM 605 O O . VAL A 1 78 ? -13.242 -36.5 -21.109 1 85.62 78 VAL A O 1
ATOM 608 N N . GLY A 1 79 ? -13.148 -38.562 -20.562 1 79.44 79 GLY A N 1
ATOM 609 C CA . GLY A 1 79 ? -14.398 -38.625 -19.828 1 79.44 79 GLY A CA 1
ATOM 610 C C . GLY A 1 79 ? -14.352 -37.812 -18.547 1 79.44 79 GLY A C 1
ATOM 611 O O . GLY A 1 79 ? -15.391 -37.406 -18.016 1 79.44 79 GLY A O 1
ATOM 612 N N . THR A 1 80 ? -13.242 -37.625 -18.016 1 82.88 80 THR A N 1
ATOM 613 C CA . THR A 1 80 ? -13.148 -36.906 -16.734 1 82.88 80 THR A CA 1
ATOM 614 C C . THR A 1 80 ? -13.398 -35.406 -16.938 1 82.88 80 THR A C 1
ATOM 616 O O . THR A 1 80 ? -13.664 -34.688 -15.969 1 82.88 80 THR A O 1
ATOM 619 N N . ILE A 1 81 ? -13.336 -34.969 -18.141 1 85.62 81 ILE A N 1
ATOM 620 C CA . ILE A 1 81 ? -13.656 -33.562 -18.438 1 85.62 81 ILE A CA 1
ATOM 621 C C . ILE A 1 81 ? -15.156 -33.438 -18.688 1 85.62 81 ILE A C 1
ATOM 623 O O . ILE A 1 81 ? -15.742 -34.219 -19.453 1 85.62 81 ILE A O 1
ATOM 627 N N . ARG A 1 82 ? -15.742 -32.562 -18.047 1 83.38 82 ARG A N 1
ATOM 628 C CA . ARG A 1 82 ? -17.172 -32.344 -18.219 1 83.38 82 ARG A CA 1
ATOM 629 C C . ARG A 1 82 ? -17.516 -32.062 -19.672 1 83.38 82 ARG A C 1
ATOM 631 O O . ARG A 1 82 ? -16.766 -31.422 -20.391 1 83.38 82 ARG A O 1
ATOM 638 N N . LYS A 1 83 ? -18.594 -32.438 -20.047 1 82.25 83 LYS A N 1
ATOM 639 C CA . LYS A 1 83 ? -19.016 -32.344 -21.438 1 82.25 83 LYS A CA 1
ATOM 640 C C . LYS A 1 83 ? -19.078 -30.906 -21.906 1 82.25 83 LYS A C 1
ATOM 642 O O . LYS A 1 83 ? -18.75 -30.594 -23.047 1 82.25 83 LYS A O 1
ATOM 647 N N . ASP A 1 84 ? -19.406 -30.031 -21 1 80.75 84 ASP A N 1
ATOM 648 C CA . ASP A 1 84 ? -19.547 -28.625 -21.375 1 80.75 84 ASP A CA 1
ATOM 649 C C . ASP A 1 84 ? -18.172 -27.969 -21.578 1 80.75 84 ASP A C 1
ATOM 651 O O . ASP A 1 84 ? -18.062 -26.938 -22.234 1 80.75 84 ASP A O 1
ATOM 655 N N . LYS A 1 85 ? -17.141 -28.609 -21.062 1 86.31 85 LYS A N 1
ATOM 656 C CA . LYS A 1 85 ? -15.797 -28.031 -21.141 1 86.31 85 LYS A CA 1
ATOM 657 C C . LYS A 1 85 ? -14.953 -28.734 -22.203 1 86.31 85 LYS A C 1
ATOM 659 O O . LYS A 1 85 ? -13.789 -28.391 -22.406 1 86.31 85 LYS A O 1
ATOM 664 N N . ARG A 1 86 ? -15.547 -29.672 -22.906 1 90.19 86 ARG A N 1
ATOM 665 C CA . ARG A 1 86 ? -14.812 -30.359 -23.969 1 90.19 86 ARG A CA 1
ATOM 666 C C . ARG A 1 86 ? -14.711 -29.5 -25.219 1 90.19 86 ARG A C 1
ATOM 668 O O . ARG A 1 86 ? -15.664 -28.812 -25.578 1 90.19 86 ARG A O 1
ATOM 675 N N . THR A 1 87 ? -13.547 -29.469 -25.797 1 92 87 THR A N 1
ATOM 676 C CA . THR A 1 87 ? -13.297 -28.672 -26.984 1 92 87 THR A CA 1
ATOM 677 C C . THR A 1 87 ? -13.617 -29.453 -28.25 1 92 87 THR A C 1
ATOM 679 O O . THR A 1 87 ? -13.594 -30.688 -28.234 1 92 87 THR A O 1
ATOM 682 N N . ASP A 1 88 ? -13.891 -28.734 -29.312 1 90.88 88 ASP A N 1
ATOM 683 C CA . ASP A 1 88 ? -14.141 -29.359 -30.609 1 90.88 88 ASP A CA 1
ATOM 684 C C . ASP A 1 88 ? -12.836 -29.812 -31.266 1 90.88 88 ASP A C 1
ATOM 686 O O . ASP A 1 88 ? -11.867 -29.047 -31.312 1 90.88 88 ASP A O 1
ATOM 690 N N . PRO A 1 89 ? -12.852 -31.031 -31.656 1 90.75 89 PRO A N 1
ATOM 691 C CA . PRO A 1 89 ? -11.617 -31.516 -32.281 1 90.75 89 PRO A CA 1
ATOM 692 C C . PRO A 1 89 ? -11.25 -30.75 -33.562 1 90.75 89 PRO A C 1
ATOM 694 O O . PRO A 1 89 ? -12.141 -30.297 -34.281 1 90.75 89 PRO A O 1
ATOM 697 N N . LEU A 1 90 ? -9.961 -30.625 -33.781 1 91.12 90 LEU A N 1
ATOM 698 C CA . LEU A 1 90 ? -9.445 -29.984 -34.969 1 91.12 90 LEU A CA 1
ATOM 699 C C . LEU A 1 90 ? -9.438 -30.938 -36.156 1 91.12 90 LEU A C 1
ATOM 701 O O . LEU A 1 90 ? -9.383 -32.156 -35.969 1 91.12 90 LEU A O 1
ATOM 705 N N . PRO A 1 91 ? -9.461 -30.359 -37.344 1 89.56 91 PRO A N 1
ATOM 706 C CA . PRO A 1 91 ? -9.414 -31.234 -38.531 1 89.56 91 PRO A CA 1
ATOM 707 C C . PRO A 1 91 ? -8.125 -32.062 -38.625 1 89.56 91 PRO A C 1
ATOM 709 O O . PRO A 1 91 ? -7.074 -31.594 -38.156 1 89.56 91 PRO A O 1
ATOM 712 N N . ASP A 1 92 ? -8.086 -33.25 -39.281 1 86.06 92 ASP A N 1
ATOM 713 C CA . ASP A 1 92 ? -6.996 -34.219 -39.25 1 86.06 92 ASP A CA 1
ATOM 714 C C . ASP A 1 92 ? -5.996 -33.969 -40.375 1 86.06 92 ASP A C 1
ATOM 716 O O . ASP A 1 92 ? -4.961 -34.625 -40.438 1 86.06 92 ASP A O 1
ATOM 720 N N . GLY A 1 93 ? -6.199 -32.969 -41.156 1 82.75 93 GLY A N 1
ATOM 721 C CA . GLY A 1 93 ? -5.25 -32.688 -42.219 1 82.75 93 GLY A CA 1
ATOM 722 C C . GLY A 1 93 ? -3.904 -32.219 -41.719 1 82.75 93 GLY A C 1
ATOM 723 O O . GLY A 1 93 ? -3.793 -31.766 -40.562 1 82.75 93 GLY A O 1
ATOM 724 N N . ILE A 1 94 ? -2.867 -32.375 -42.469 1 85.81 94 ILE A N 1
ATOM 725 C CA . ILE A 1 94 ? -1.509 -32 -42.062 1 85.81 94 ILE A CA 1
ATOM 726 C C . ILE A 1 94 ? -1.432 -30.516 -41.781 1 85.81 94 ILE A C 1
ATOM 728 O O . ILE A 1 94 ? -0.824 -30.094 -40.781 1 85.81 94 ILE A O 1
ATOM 732 N N . PHE A 1 95 ? -2.062 -29.703 -42.5 1 87.25 95 PHE A N 1
ATOM 733 C CA . PHE A 1 95 ? -1.974 -28.25 -42.281 1 87.25 95 PHE A CA 1
ATOM 734 C C . PHE A 1 95 ? -3.35 -27.672 -41.969 1 87.25 95 PHE A C 1
ATOM 736 O O . PHE A 1 95 ? -3.475 -26.469 -41.719 1 87.25 95 PHE A O 1
ATOM 743 N N . SER A 1 96 ? -4.332 -28.453 -41.906 1 87.69 96 SER A N 1
ATOM 744 C CA . SER A 1 96 ? -5.703 -27.984 -41.781 1 87.69 96 SER A CA 1
ATOM 745 C C . SER A 1 96 ? -6.012 -27.562 -40.344 1 87.69 96 SER A C 1
ATOM 747 O O . SER A 1 96 ? -6.992 -26.859 -40.094 1 87.69 96 SER A O 1
ATOM 749 N N . TRP A 1 97 ? -5.172 -28 -39.406 1 89.81 97 TRP A N 1
ATOM 750 C CA . TRP A 1 97 ? -5.426 -27.719 -38 1 89.81 97 TRP A CA 1
ATOM 751 C C . TRP A 1 97 ? -5.094 -26.266 -37.688 1 89.81 97 TRP A C 1
ATOM 753 O O . TRP A 1 97 ? -5.668 -25.672 -36.75 1 89.81 97 TRP A O 1
ATOM 763 N N . PHE A 1 98 ? -4.266 -25.625 -38.469 1 91.25 98 PHE A N 1
ATOM 764 C CA . PHE A 1 98 ? -3.73 -24.297 -38.156 1 91.25 98 PHE A CA 1
ATOM 765 C C . PHE A 1 98 ? -4.805 -23.234 -38.344 1 91.25 98 PHE A C 1
ATOM 767 O O . PHE A 1 98 ? -4.965 -22.375 -37.469 1 91.25 98 PHE A O 1
ATOM 774 N N . GLY A 1 99 ? -5.559 -23.188 -39.375 1 89.56 99 GLY A N 1
ATOM 775 C CA . GLY A 1 99 ? -6.586 -22.203 -39.656 1 89.56 99 GLY A CA 1
ATOM 776 C C . GLY A 1 99 ? -7.648 -22.125 -38.594 1 89.56 99 GLY A C 1
ATOM 777 O O . GLY A 1 99 ? -7.844 -21.078 -37.969 1 89.56 99 GLY A O 1
ATOM 778 N N . PRO A 1 100 ? -8.156 -23.234 -38.312 1 91.62 100 PRO A N 1
ATOM 779 C CA . PRO A 1 100 ? -9.188 -23.25 -37.281 1 91.62 100 PRO A CA 1
ATOM 780 C C . PRO A 1 100 ? -8.648 -22.875 -35.906 1 91.62 100 PRO A C 1
ATOM 782 O O . PRO A 1 100 ? -9.367 -22.266 -35.094 1 91.62 100 PRO A O 1
ATOM 785 N N . LEU A 1 101 ? -7.496 -23.266 -35.625 1 93.38 101 LEU A N 1
ATOM 786 C CA . LEU A 1 101 ? -6.902 -22.906 -34.344 1 93.38 101 LEU A CA 1
ATOM 787 C C . LEU A 1 101 ? -6.77 -21.391 -34.188 1 93.38 101 LEU A C 1
ATOM 789 O O . LEU A 1 101 ? -7.094 -20.828 -33.125 1 93.38 101 LEU A O 1
ATOM 793 N N . VAL A 1 102 ? -6.32 -20.734 -35.156 1 92.31 102 VAL A N 1
ATOM 794 C CA . VAL A 1 102 ? -6.082 -19.297 -35.125 1 92.31 102 VAL A CA 1
ATOM 795 C C . VAL A 1 102 ? -7.414 -18.547 -35.094 1 92.31 102 VAL A C 1
ATOM 797 O O . VAL A 1 102 ? -7.508 -17.469 -34.5 1 92.31 102 VAL A O 1
ATOM 800 N N . ARG A 1 103 ? -8.484 -19.156 -35.5 1 90.69 103 ARG A N 1
ATOM 801 C CA . ARG A 1 103 ? -9.773 -18.484 -35.625 1 90.69 103 ARG A CA 1
ATOM 802 C C . ARG A 1 103 ? -10.602 -18.672 -34.344 1 90.69 103 ARG A C 1
ATOM 804 O O . ARG A 1 103 ? -11.664 -18.062 -34.219 1 90.69 103 ARG A O 1
ATOM 811 N N . VAL A 1 104 ? -10.133 -19.438 -33.5 1 91.56 104 VAL A N 1
ATOM 812 C CA . VAL A 1 104 ? -10.867 -19.641 -32.25 1 91.56 104 VAL A CA 1
ATOM 813 C C . VAL A 1 104 ? -11.062 -18.312 -31.531 1 91.56 104 VAL A C 1
ATOM 815 O O . VAL A 1 104 ? -10.109 -17.547 -31.359 1 91.56 104 VAL A O 1
ATOM 818 N N . ASN A 1 105 ? -12.266 -18.031 -31.188 1 89 105 ASN A N 1
ATOM 819 C CA . ASN A 1 105 ? -12.602 -16.766 -30.547 1 89 105 ASN A CA 1
ATOM 820 C C . ASN A 1 105 ? -12.227 -16.766 -29.062 1 89 105 ASN A C 1
ATOM 822 O O . ASN A 1 105 ? -12.07 -17.844 -28.469 1 89 105 ASN A O 1
ATOM 826 N N . GLU A 1 106 ? -12.125 -15.617 -28.531 1 90.19 106 GLU A N 1
ATOM 827 C CA . GLU A 1 106 ? -11.719 -15.438 -27.141 1 90.19 106 GLU A CA 1
ATOM 828 C C . GLU A 1 106 ? -12.805 -15.922 -26.172 1 90.19 106 GLU A C 1
ATOM 830 O O . GLU A 1 106 ? -12.5 -16.469 -25.109 1 90.19 106 GLU A O 1
ATOM 835 N N . SER A 1 107 ? -14.047 -15.734 -26.5 1 89.56 107 SER A N 1
ATOM 836 C CA . SER A 1 107 ? -15.141 -16.188 -25.641 1 89.56 107 SER A CA 1
ATOM 837 C C . SER A 1 107 ? -15.141 -17.703 -25.5 1 89.56 107 SER A C 1
ATOM 839 O O . SER A 1 107 ? -15.477 -18.234 -24.438 1 89.56 107 SER A O 1
ATOM 841 N N . TYR A 1 108 ? -14.703 -18.359 -26.641 1 90.81 108 TYR A N 1
ATOM 842 C CA . TYR A 1 108 ? -14.609 -19.812 -26.625 1 90.81 108 TYR A CA 1
ATOM 843 C C . TYR A 1 108 ? -13.508 -20.281 -25.688 1 90.81 108 TYR A C 1
ATOM 845 O O . TYR A 1 108 ? -13.664 -21.297 -24.984 1 90.81 108 TYR A O 1
ATOM 853 N N . VAL A 1 109 ? -12.477 -19.562 -25.641 1 92 109 VAL A N 1
ATOM 854 C CA . VAL A 1 109 ? -11.367 -19.906 -24.766 1 92 109 VAL A CA 1
ATOM 855 C C . VAL A 1 109 ? -11.797 -19.781 -23.312 1 92 109 VAL A C 1
ATOM 857 O O . VAL A 1 109 ? -11.508 -20.656 -22.484 1 92 109 VAL A O 1
ATOM 860 N N . ILE A 1 110 ? -12.555 -18.734 -22.969 1 90.62 110 ILE A N 1
ATOM 861 C CA . ILE A 1 110 ? -13.008 -18.484 -21.609 1 90.62 110 ILE A CA 1
ATOM 862 C C . ILE A 1 110 ? -14.023 -19.562 -21.219 1 90.62 110 ILE A C 1
ATOM 864 O O . ILE A 1 110 ? -13.992 -20.062 -20.078 1 90.62 110 ILE A O 1
ATOM 868 N N . GLU A 1 111 ? -14.82 -19.953 -22.125 1 88.12 111 GLU A N 1
ATOM 869 C CA . GLU A 1 111 ? -15.875 -20.922 -21.859 1 88.12 111 GLU A CA 1
ATOM 870 C C . GLU A 1 111 ? -15.289 -22.312 -21.625 1 88.12 111 GLU A C 1
ATOM 872 O O . GLU A 1 111 ? -15.727 -23.031 -20.719 1 88.12 111 GLU A O 1
ATOM 877 N N . LYS A 1 112 ? -14.242 -22.656 -22.406 1 89.75 112 LYS A N 1
ATOM 878 C CA . LYS A 1 112 ? -13.766 -24.031 -22.406 1 89.75 112 LYS A CA 1
ATOM 879 C C . LYS A 1 112 ? -12.578 -24.203 -21.453 1 89.75 112 LYS A C 1
ATOM 881 O O . LYS A 1 112 ? -12.297 -25.312 -20.984 1 89.75 112 LYS A O 1
ATOM 886 N N . THR A 1 113 ? -11.938 -23.172 -21.188 1 90.44 113 THR A N 1
ATOM 887 C CA . THR A 1 113 ? -10.773 -23.266 -20.312 1 90.44 113 THR A CA 1
ATOM 888 C C . THR A 1 113 ? -10.992 -22.453 -19.031 1 90.44 113 THR A C 1
ATOM 890 O O . THR A 1 113 ? -11.891 -22.766 -18.25 1 90.44 113 THR A O 1
ATOM 893 N N . SER A 1 114 ? -10.211 -21.531 -18.703 1 90.62 114 SER A N 1
ATOM 894 C CA . SER A 1 114 ? -10.312 -20.688 -17.531 1 90.62 114 SER A CA 1
ATOM 895 C C . SER A 1 114 ? -9.961 -19.234 -17.859 1 90.62 114 SER A C 1
ATOM 897 O O . SER A 1 114 ? -9.453 -18.953 -18.953 1 90.62 114 SER A O 1
ATOM 899 N N . LEU A 1 115 ? -10.344 -18.344 -17 1 93.06 115 LEU A N 1
ATOM 900 C CA . LEU A 1 115 ? -10.008 -16.938 -17.172 1 93.06 115 LEU A CA 1
ATOM 901 C C . LEU A 1 115 ? -8.492 -16.734 -17.172 1 93.06 115 LEU A C 1
ATOM 903 O O . LEU A 1 115 ? -7.977 -15.859 -17.875 1 93.06 115 LEU A O 1
ATOM 907 N N . ASP A 1 116 ? -7.785 -17.562 -16.422 1 95.25 116 ASP A N 1
ATOM 908 C CA . ASP A 1 116 ? -6.328 -17.469 -16.375 1 95.25 116 ASP A CA 1
ATOM 909 C C . ASP A 1 116 ? -5.707 -17.828 -17.719 1 95.25 116 ASP A C 1
ATOM 911 O O . ASP A 1 116 ? -4.746 -17.188 -18.156 1 95.25 116 ASP A O 1
ATOM 915 N N . ALA A 1 117 ? -6.258 -18.875 -18.359 1 94.88 117 ALA A N 1
ATOM 916 C CA . ALA A 1 117 ? -5.773 -19.266 -19.672 1 94.88 117 ALA A CA 1
ATOM 917 C C . ALA A 1 117 ? -5.996 -18.156 -20.703 1 94.88 117 ALA A C 1
ATOM 919 O O . ALA A 1 117 ? -5.117 -17.875 -21.516 1 94.88 117 ALA A O 1
ATOM 920 N N . TYR A 1 118 ? -7.125 -17.547 -20.625 1 95.31 118 TYR A N 1
ATOM 921 C CA . TYR A 1 118 ? -7.422 -16.422 -21.516 1 95.31 118 TYR A CA 1
ATOM 922 C C . TYR A 1 118 ? -6.418 -15.297 -21.328 1 95.31 118 TYR A C 1
ATOM 924 O O . TYR A 1 118 ? -5.895 -14.758 -22.297 1 95.31 118 TYR A O 1
ATOM 932 N N . PHE A 1 119 ? -6.176 -14.992 -20.094 1 97 119 PHE A N 1
ATOM 933 C CA . PHE A 1 119 ? -5.301 -13.859 -19.812 1 97 119 PHE A CA 1
ATOM 934 C C . PHE A 1 119 ? -3.85 -14.211 -20.141 1 97 119 PHE A C 1
ATOM 936 O O . PHE A 1 119 ? -3.059 -13.336 -20.484 1 97 119 PHE A O 1
ATOM 943 N N . PHE A 1 120 ? -3.48 -15.438 -20.031 1 96.69 120 PHE A N 1
ATOM 944 C CA . PHE A 1 120 ? -2.139 -15.828 -20.438 1 96.69 120 PHE A CA 1
ATOM 945 C C . PHE A 1 120 ? -1.955 -15.625 -21.938 1 96.69 120 PHE A C 1
ATOM 947 O O . PHE A 1 120 ? -0.959 -15.055 -22.391 1 96.69 120 PHE A O 1
ATOM 954 N N . LEU A 1 121 ? -2.93 -16.062 -22.703 1 96.88 121 LEU A N 1
ATOM 955 C CA . LEU A 1 121 ? -2.887 -15.891 -24.141 1 96.88 121 LEU A CA 1
ATOM 956 C C . LEU A 1 121 ? -2.93 -14.414 -24.516 1 96.88 121 LEU A C 1
ATOM 958 O O . LEU A 1 121 ? -2.238 -13.977 -25.438 1 96.88 121 LEU A O 1
ATOM 962 N N . ARG A 1 122 ? -3.711 -13.734 -23.812 1 96.62 122 ARG A N 1
ATOM 963 C CA . ARG A 1 122 ? -3.785 -12.297 -24.078 1 96.62 122 ARG A CA 1
ATOM 964 C C . ARG A 1 122 ? -2.459 -11.617 -23.75 1 96.62 122 ARG A C 1
ATOM 966 O O . ARG A 1 122 ? -2.035 -10.703 -24.469 1 96.62 122 ARG A O 1
ATOM 973 N N . TYR A 1 123 ? -1.844 -11.984 -22.688 1 98.06 123 TYR A N 1
ATOM 974 C CA . TYR A 1 123 ? -0.544 -11.414 -22.359 1 98.06 123 TYR A CA 1
ATOM 975 C C . TYR A 1 123 ? 0.458 -11.641 -23.484 1 98.06 123 TYR A C 1
ATOM 977 O O . TYR A 1 123 ? 1.207 -10.734 -23.844 1 98.06 123 TYR A O 1
ATOM 985 N N . LEU A 1 124 ? 0.491 -12.875 -24.016 1 97.81 124 LEU A N 1
ATOM 986 C CA . LEU A 1 124 ? 1.394 -13.172 -25.125 1 97.81 124 LEU A CA 1
ATOM 987 C C . LEU A 1 124 ? 1.05 -12.336 -26.344 1 97.81 124 LEU A C 1
ATOM 989 O O . LEU A 1 124 ? 1.944 -11.836 -27.031 1 97.81 124 LEU A O 1
ATOM 993 N N . LYS A 1 125 ? -0.201 -12.164 -26.578 1 97 125 LYS A N 1
ATOM 994 C CA . LYS A 1 125 ? -0.639 -11.367 -27.719 1 97 125 LYS A CA 1
ATOM 995 C C . LYS A 1 125 ? -0.211 -9.906 -27.562 1 97 125 LYS A C 1
ATOM 997 O O . LYS A 1 125 ? 0.269 -9.289 -28.516 1 97 125 LYS A O 1
ATOM 1002 N N . ILE A 1 126 ? -0.418 -9.383 -26.422 1 97 126 ILE A N 1
ATOM 1003 C CA . ILE A 1 126 ? -0.058 -7.992 -26.156 1 97 126 ILE A CA 1
ATOM 1004 C C . ILE A 1 126 ? 1.461 -7.84 -26.203 1 97 126 ILE A C 1
ATOM 1006 O O . ILE A 1 126 ? 1.975 -6.812 -26.656 1 97 126 ILE A O 1
ATOM 1010 N N . ALA A 1 127 ? 2.154 -8.859 -25.688 1 98.06 127 ALA A N 1
ATOM 1011 C CA . ALA A 1 127 ? 3.613 -8.844 -25.766 1 98.06 127 ALA A CA 1
ATOM 1012 C C . ALA A 1 127 ? 4.078 -8.781 -27.219 1 98.06 127 ALA A C 1
ATOM 1014 O O . ALA A 1 127 ? 5.059 -8.102 -27.531 1 98.06 127 ALA A O 1
ATOM 1015 N N . ILE A 1 128 ? 3.375 -9.469 -28.125 1 97.88 128 ILE A N 1
ATOM 1016 C CA . ILE A 1 128 ? 3.674 -9.43 -29.562 1 97.88 128 ILE A CA 1
ATOM 1017 C C . ILE A 1 128 ? 3.471 -8.016 -30.094 1 97.88 128 ILE A C 1
ATOM 1019 O O . ILE A 1 128 ? 4.316 -7.492 -30.812 1 97.88 128 ILE A O 1
ATOM 1023 N N . VAL A 1 129 ? 2.428 -7.406 -29.672 1 97.06 129 VAL A N 1
ATOM 1024 C CA . VAL A 1 129 ? 2.119 -6.051 -30.109 1 97.06 129 VAL A CA 1
ATOM 1025 C C . VAL A 1 129 ? 3.182 -5.086 -29.594 1 97.06 129 VAL A C 1
ATOM 1027 O O . VAL A 1 129 ? 3.656 -4.219 -30.344 1 97.06 129 VAL A O 1
ATOM 1030 N N . MET A 1 130 ? 3.557 -5.242 -28.344 1 97.88 130 MET A N 1
ATOM 1031 C CA . MET A 1 130 ? 4.543 -4.348 -27.75 1 97.88 130 MET A CA 1
ATOM 1032 C C . MET A 1 130 ? 5.887 -4.465 -28.453 1 97.88 130 MET A C 1
ATOM 1034 O O . MET A 1 130 ? 6.527 -3.457 -28.75 1 97.88 130 MET A O 1
ATOM 1038 N N . THR A 1 131 ? 6.312 -5.66 -28.734 1 98.06 131 THR A N 1
ATOM 1039 C CA . THR A 1 131 ? 7.617 -5.855 -29.359 1 98.06 131 THR A CA 1
ATOM 1040 C C . THR A 1 131 ? 7.562 -5.508 -30.844 1 98.06 131 THR A C 1
ATOM 1042 O O . THR A 1 131 ? 8.508 -4.938 -31.391 1 98.06 131 THR A O 1
ATOM 1045 N N . PHE A 1 132 ? 6.52 -5.785 -31.547 1 97.75 132 PHE A N 1
ATOM 1046 C CA . PHE A 1 132 ? 6.387 -5.465 -32.969 1 97.75 132 PHE A CA 1
ATOM 1047 C C . PHE A 1 132 ? 6.344 -3.957 -33.188 1 97.75 132 PHE A C 1
ATOM 1049 O O . PHE A 1 132 ? 7.055 -3.424 -34.031 1 97.75 132 PHE A O 1
ATOM 1056 N N . VAL A 1 133 ? 5.457 -3.293 -32.438 1 96.94 133 VAL A N 1
ATOM 1057 C CA . VAL A 1 133 ? 5.375 -1.839 -32.531 1 96.94 133 VAL A CA 1
ATOM 1058 C C . VAL A 1 133 ? 6.703 -1.216 -32.125 1 96.94 133 VAL A C 1
ATOM 1060 O O . VAL A 1 133 ? 7.113 -0.19 -32.656 1 96.94 133 VAL A O 1
ATOM 1063 N N . GLY A 1 134 ? 7.367 -1.912 -31.141 1 97.62 134 GLY A N 1
ATOM 1064 C CA . GLY A 1 134 ? 8.703 -1.467 -30.797 1 97.62 134 GLY A CA 1
ATOM 1065 C C . GLY A 1 134 ? 9.664 -1.468 -31.969 1 97.62 134 GLY A C 1
ATOM 1066 O O . GLY A 1 134 ? 10.484 -0.556 -32.094 1 97.62 134 GLY A O 1
ATOM 1067 N N . CYS A 1 135 ? 9.578 -2.439 -32.875 1 97.5 135 CYS A N 1
ATOM 1068 C CA . CYS A 1 135 ? 10.391 -2.498 -34.062 1 97.5 135 CYS A CA 1
ATOM 1069 C C . CYS A 1 135 ? 10.086 -1.326 -35 1 97.5 135 CYS A C 1
ATOM 1071 O O . CYS A 1 135 ? 10.992 -0.676 -35.5 1 97.5 135 CYS A O 1
ATOM 1073 N N . VAL A 1 136 ? 8.898 -1.014 -35.125 1 97.12 136 VAL A N 1
ATOM 1074 C CA . VAL A 1 136 ? 8.453 0.025 -36.031 1 97.12 136 VAL A CA 1
ATOM 1075 C C . VAL A 1 136 ? 8.906 1.394 -35.531 1 97.12 136 VAL A C 1
ATOM 1077 O O . VAL A 1 136 ? 9.242 2.275 -36.344 1 97.12 136 VAL A O 1
ATOM 1080 N N . ILE A 1 137 ? 8.945 1.507 -34.25 1 97.12 137 ILE A N 1
ATOM 1081 C CA . ILE A 1 137 ? 9.273 2.799 -33.656 1 97.12 137 ILE A CA 1
ATOM 1082 C C . ILE A 1 137 ? 10.789 2.959 -33.594 1 97.12 137 ILE A C 1
ATOM 1084 O O . ILE A 1 137 ? 11.328 4.012 -33.938 1 97.12 137 ILE A O 1
ATOM 1088 N N . THR A 1 138 ? 11.539 1.943 -33.188 1 97.25 138 THR A N 1
ATOM 1089 C CA . THR A 1 138 ? 12.953 2.086 -32.844 1 97.25 138 THR A CA 1
ATOM 1090 C C . THR A 1 138 ? 13.828 1.846 -34.094 1 97.25 138 THR A C 1
ATOM 1092 O O . THR A 1 138 ? 14.852 2.518 -34.281 1 97.25 138 THR A O 1
ATOM 1095 N N . TRP A 1 139 ? 13.508 0.95 -35.062 1 96.69 139 TRP A N 1
ATOM 1096 C CA . TRP A 1 139 ? 14.383 0.542 -36.156 1 96.69 139 TRP A CA 1
ATOM 1097 C C . TRP A 1 139 ? 14.641 1.704 -37.094 1 96.69 139 TRP A C 1
ATOM 1099 O O . TRP A 1 139 ? 15.789 1.989 -37.438 1 96.69 139 TRP A O 1
ATOM 1109 N N . PRO A 1 140 ? 13.625 2.479 -37.5 1 96 140 PRO A N 1
ATOM 1110 C CA . PRO A 1 140 ? 13.859 3.551 -38.469 1 96 140 PRO A CA 1
ATOM 1111 C C . PRO A 1 140 ? 14.688 4.699 -37.906 1 96 140 PRO A C 1
ATOM 1113 O O . PRO A 1 140 ? 15.352 5.418 -38.656 1 96 140 PRO A O 1
ATOM 1116 N N . VAL A 1 141 ? 14.688 4.855 -36.625 1 95.62 141 VAL A N 1
ATOM 1117 C CA . VAL A 1 141 ? 15.375 5.992 -36.031 1 95.62 141 VAL A CA 1
ATOM 1118 C C . VAL A 1 141 ? 16.75 5.559 -35.5 1 95.62 141 VAL A C 1
ATOM 1120 O O . VAL A 1 141 ? 17.75 6.207 -35.812 1 95.62 141 VAL A O 1
ATOM 1123 N N . LEU A 1 142 ? 16.875 4.43 -34.844 1 95.56 142 LEU A N 1
ATOM 1124 C CA . LEU A 1 142 ? 18.094 4.062 -34.125 1 95.56 142 LEU A CA 1
ATOM 1125 C C . LEU A 1 142 ? 19.078 3.369 -35.094 1 95.56 142 LEU A C 1
ATOM 1127 O O . LEU A 1 142 ? 20.297 3.473 -34.906 1 95.56 142 LEU A O 1
ATOM 1131 N N . PHE A 1 143 ? 18.656 2.65 -36.094 1 94.75 143 PHE A N 1
ATOM 1132 C CA . PHE A 1 143 ? 19.562 1.957 -37 1 94.75 143 PHE A CA 1
ATOM 1133 C C . PHE A 1 143 ? 20.422 2.951 -37.781 1 94.75 143 PHE A C 1
ATOM 1135 O O . PHE A 1 143 ? 21.656 2.846 -37.781 1 94.75 143 PHE A O 1
ATOM 1142 N N . PRO A 1 144 ? 19.766 3.98 -38.375 1 94.62 144 PRO A N 1
ATOM 1143 C CA . PRO A 1 144 ? 20.594 4.957 -39.062 1 94.62 144 PRO A CA 1
ATOM 1144 C C . PRO A 1 144 ? 21.547 5.707 -38.125 1 94.62 144 PRO A C 1
ATOM 1146 O O . PRO A 1 144 ? 22.688 5.992 -38.5 1 94.62 144 PRO A O 1
ATOM 1149 N N . LEU A 1 145 ? 21.125 6 -36.969 1 93.69 145 LEU A N 1
ATOM 1150 C CA . LEU A 1 145 ? 21.969 6.703 -36.031 1 93.69 145 LEU A CA 1
ATOM 1151 C C . LEU A 1 145 ? 23.156 5.84 -35.594 1 93.69 145 LEU A C 1
ATOM 1153 O O . LEU A 1 145 ? 24.281 6.332 -35.531 1 93.69 145 LEU A O 1
ATOM 1157 N N . ASN A 1 146 ? 22.922 4.555 -35.344 1 93.06 146 ASN A N 1
ATOM 1158 C CA . ASN A 1 146 ? 23.969 3.646 -34.906 1 93.06 146 ASN A CA 1
ATOM 1159 C C . ASN A 1 146 ? 24.938 3.338 -36.062 1 93.06 146 ASN A C 1
ATOM 1161 O O . ASN A 1 146 ? 26.156 3.248 -35.844 1 93.06 146 ASN A O 1
ATOM 1165 N N . ILE A 1 147 ? 24.422 3.17 -37.25 1 92.12 147 ILE A N 1
ATOM 1166 C CA . ILE A 1 147 ? 25.25 2.83 -38.406 1 92.12 147 ILE A CA 1
ATOM 1167 C C . ILE A 1 147 ? 26.203 3.988 -38.719 1 92.12 147 ILE A C 1
ATOM 1169 O O . ILE A 1 147 ? 27.359 3.773 -39.094 1 92.12 147 ILE A O 1
ATOM 1173 N N . THR A 1 148 ? 25.719 5.188 -38.438 1 90.75 148 THR A N 1
ATOM 1174 C CA . THR A 1 148 ? 26.531 6.363 -38.75 1 90.75 148 THR A CA 1
ATOM 1175 C C . THR A 1 148 ? 27.344 6.801 -37.531 1 90.75 148 THR A C 1
ATOM 1177 O O . THR A 1 148 ? 28.031 7.824 -37.562 1 90.75 148 THR A O 1
ATOM 1180 N N . GLY A 1 149 ? 27.234 6.109 -36.5 1 89.25 149 GLY A N 1
ATOM 1181 C CA . GLY A 1 149 ? 27.875 6.496 -35.25 1 89.25 149 GLY A CA 1
ATOM 1182 C C . GLY A 1 149 ? 29.391 6.508 -35.344 1 89.25 149 GLY A C 1
ATOM 1183 O O . GLY A 1 149 ? 30.062 7.23 -34.594 1 89.25 149 GLY A O 1
ATOM 1184 N N . GLY A 1 150 ? 30.016 5.715 -36.156 1 81 150 GLY A N 1
ATOM 1185 C CA . GLY A 1 150 ? 31.422 5.828 -36.531 1 81 150 GLY A CA 1
ATOM 1186 C C . GLY A 1 150 ? 32.344 5.223 -35.469 1 81 150 GLY A C 1
ATOM 1187 O O . GLY A 1 150 ? 33.531 5.578 -35.406 1 81 150 GLY A O 1
ATOM 1188 N N . ALA A 1 151 ? 31.938 4.43 -34.531 1 81.69 151 ALA A N 1
ATOM 1189 C CA . ALA A 1 151 ? 32.844 3.879 -33.531 1 81.69 151 ALA A CA 1
ATOM 1190 C C . ALA A 1 151 ? 33.594 2.672 -34.062 1 81.69 151 ALA A C 1
ATOM 1192 O O . ALA A 1 151 ? 34.375 2.051 -33.344 1 81.69 151 ALA A O 1
ATOM 1193 N N . GLY A 1 152 ? 33.438 2.268 -35.312 1 79.19 152 GLY A N 1
ATOM 1194 C CA . GLY A 1 152 ? 34.25 1.252 -35.969 1 79.19 152 GLY A CA 1
ATOM 1195 C C . GLY A 1 152 ? 33.75 -0.158 -35.719 1 79.19 152 GLY A C 1
ATOM 1196 O O . GLY A 1 152 ? 34.438 -1.131 -36 1 79.19 152 GLY A O 1
ATOM 1197 N N . GLN A 1 153 ? 32.625 -0.308 -35.062 1 82.19 153 GLN A N 1
ATOM 1198 C CA . GLN A 1 153 ? 32.062 -1.646 -34.875 1 82.19 153 GLN A CA 1
ATOM 1199 C C . GLN A 1 153 ? 31.594 -2.248 -36.188 1 82.19 153 GLN A C 1
ATOM 1201 O O . GLN A 1 153 ? 31.281 -1.519 -37.125 1 82.19 153 GLN A O 1
ATOM 1206 N N . LYS A 1 154 ? 31.703 -3.664 -36.25 1 80.56 154 LYS A N 1
ATOM 1207 C CA . LYS A 1 154 ? 31.328 -4.332 -37.5 1 80.56 154 LYS A CA 1
ATOM 1208 C C . LYS A 1 154 ? 30.234 -5.363 -37.25 1 80.56 154 LYS A C 1
ATOM 1210 O O . LYS A 1 154 ? 29.938 -5.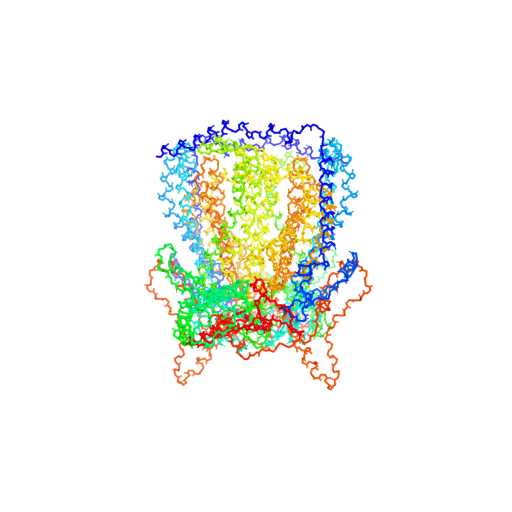703 -36.125 1 80.56 154 LYS A O 1
ATOM 1215 N N . GLN A 1 155 ? 29.531 -5.703 -38.344 1 85.12 155 GLN A N 1
ATOM 1216 C CA . GLN A 1 155 ? 28.531 -6.762 -38.344 1 85.12 155 GLN A CA 1
ATOM 1217 C C . GLN A 1 155 ? 27.297 -6.359 -37.562 1 85.12 155 GLN A C 1
ATOM 1219 O O . GLN A 1 155 ? 26.734 -5.277 -37.75 1 85.12 155 GLN A O 1
ATOM 1224 N N . LEU A 1 156 ? 26.875 -7.148 -36.625 1 83.38 156 LEU A N 1
ATOM 1225 C CA . LEU A 1 156 ? 25.641 -6.855 -35.906 1 83.38 156 LEU A CA 1
ATOM 1226 C C . LEU A 1 156 ? 25.844 -5.73 -34.906 1 83.38 156 LEU A C 1
ATOM 1228 O O . LEU A 1 156 ? 24.906 -5.039 -34.531 1 83.38 156 LEU A O 1
ATOM 1232 N N . ASP A 1 157 ? 27.078 -5.57 -34.469 1 84.5 157 ASP A N 1
ATOM 1233 C CA . ASP A 1 157 ? 27.406 -4.535 -33.5 1 84.5 157 ASP A CA 1
ATOM 1234 C C . ASP A 1 157 ? 27.25 -3.143 -34.094 1 84.5 157 ASP A C 1
ATOM 1236 O O . ASP A 1 157 ? 27.172 -2.148 -33.375 1 84.5 157 ASP A O 1
ATOM 1240 N N . LEU A 1 158 ? 27.188 -3.141 -35.438 1 87.12 158 LEU A N 1
ATOM 1241 C CA . LEU A 1 158 ? 26.984 -1.891 -36.156 1 87.12 158 LEU A CA 1
ATOM 1242 C C . LEU A 1 158 ? 25.609 -1.316 -35.875 1 87.12 158 LEU A C 1
ATOM 1244 O O . LEU A 1 158 ? 25.406 -0.103 -35.969 1 87.12 158 LEU A O 1
ATOM 1248 N N . LEU A 1 159 ? 24.75 -2.168 -35.469 1 89.06 159 LEU A N 1
ATOM 1249 C CA . LEU A 1 159 ? 23.359 -1.763 -35.312 1 89.06 159 LEU A CA 1
ATOM 1250 C C . LEU A 1 159 ? 23.078 -1.398 -33.844 1 89.06 159 LEU A C 1
ATOM 1252 O O . LEU A 1 159 ? 21.969 -0.963 -33.531 1 89.06 159 LEU A O 1
ATOM 1256 N N . ALA A 1 160 ? 24.094 -1.495 -33 1 88.25 160 ALA A N 1
ATOM 1257 C CA . ALA A 1 160 ? 23.906 -1.258 -31.578 1 88.25 160 ALA A CA 1
ATOM 1258 C C . ALA A 1 160 ? 24.469 0.094 -31.156 1 88.25 160 ALA A C 1
ATOM 1260 O O . ALA A 1 160 ? 25.25 0.7 -31.906 1 88.25 160 ALA A O 1
ATOM 1261 N N . MET A 1 161 ? 24.062 0.558 -30 1 88.44 161 MET A N 1
ATOM 1262 C CA . MET A 1 161 ? 24.469 1.861 -29.484 1 88.44 161 MET A CA 1
ATOM 1263 C C . MET A 1 161 ? 25.969 1.917 -29.266 1 88.44 161 MET A C 1
ATOM 1265 O O . MET A 1 161 ? 26.562 2.998 -29.266 1 88.44 161 MET A O 1
ATOM 1269 N N . GLY A 1 162 ? 26.547 0.784 -29.109 1 81.94 162 GLY A N 1
ATOM 1270 C CA . GLY A 1 162 ? 28 0.718 -28.906 1 81.94 162 GLY A CA 1
ATOM 1271 C C . GLY A 1 162 ? 28.781 1.274 -30.078 1 81.94 162 GLY A C 1
ATOM 1272 O O . GLY A 1 162 ? 29.953 1.642 -29.922 1 81.94 162 GLY A O 1
ATOM 1273 N N . ASN A 1 163 ? 28.172 1.498 -31.234 1 86.69 163 ASN A N 1
ATOM 1274 C CA . ASN A 1 163 ? 28.859 2.006 -32.406 1 86.69 163 ASN A CA 1
ATOM 1275 C C . ASN A 1 163 ? 28.797 3.529 -32.469 1 86.69 163 ASN A C 1
ATOM 1277 O O . ASN A 1 163 ? 29.25 4.125 -33.469 1 86.69 163 ASN A O 1
ATOM 1281 N N . VAL A 1 164 ? 28.234 4.137 -31.562 1 87.25 164 VAL A N 1
ATOM 1282 C CA . VAL A 1 164 ? 28.172 5.594 -31.547 1 87.25 164 VAL A CA 1
ATOM 1283 C C . VAL A 1 164 ? 29.406 6.145 -30.812 1 87.25 164 VAL A C 1
ATOM 1285 O O . VAL A 1 164 ? 29.656 5.805 -29.656 1 87.25 164 VAL A O 1
ATOM 1288 N N . GLN A 1 165 ? 30.141 6.914 -31.547 1 85 165 GLN A N 1
ATOM 1289 C CA . GLN A 1 165 ? 31.359 7.488 -30.984 1 85 165 GLN A CA 1
ATOM 1290 C C . GLN A 1 165 ? 31.031 8.609 -30 1 85 165 GLN A C 1
ATOM 1292 O O . GLN A 1 165 ? 30.297 9.539 -30.328 1 85 165 GLN A O 1
ATOM 1297 N N . LYS A 1 166 ? 31.516 8.5 -28.797 1 78.56 166 LYS A N 1
ATOM 1298 C CA . LYS A 1 166 ? 31.234 9.391 -27.672 1 78.56 166 LYS A CA 1
ATOM 1299 C C . LYS A 1 166 ? 31.734 10.805 -27.953 1 78.56 166 LYS A C 1
ATOM 1301 O O . LYS A 1 166 ? 31.188 11.781 -27.438 1 78.56 166 LYS A O 1
ATOM 1306 N N . THR A 1 167 ? 32.719 10.969 -28.812 1 77.44 167 THR A N 1
ATOM 1307 C CA . THR A 1 167 ? 33.375 12.25 -28.984 1 77.44 167 THR A CA 1
ATOM 1308 C C . THR A 1 167 ? 32.75 13.023 -30.141 1 77.44 167 THR A C 1
ATOM 1310 O O . THR A 1 167 ? 32.406 14.195 -29.984 1 77.44 167 THR A O 1
ATOM 1313 N N . ASP A 1 168 ? 32.531 12.391 -31.25 1 77.19 168 ASP A N 1
ATOM 1314 C CA . ASP A 1 168 ? 32.156 13.102 -32.469 1 77.19 168 ASP A CA 1
ATOM 1315 C C . ASP A 1 168 ? 30.656 13.156 -32.625 1 77.19 168 ASP A C 1
ATOM 1317 O O . ASP A 1 168 ? 30.125 14.062 -33.281 1 77.19 168 ASP A O 1
ATOM 1321 N N . HIS A 1 169 ? 30 12.211 -32.156 1 85.5 169 HIS A N 1
ATOM 1322 C CA . HIS A 1 169 ? 28.562 12.125 -32.375 1 85.5 169 HIS A CA 1
ATOM 1323 C C . HIS A 1 169 ? 27.797 12.07 -31.062 1 85.5 169 HIS A C 1
ATOM 1325 O O . HIS A 1 169 ? 26.906 11.242 -30.891 1 85.5 169 HIS A O 1
ATOM 1331 N N . LYS A 1 170 ? 28.031 12.961 -30.188 1 83.19 170 LYS A N 1
ATOM 1332 C CA . LYS A 1 170 ? 27.422 13.047 -28.875 1 83.19 170 LYS A CA 1
ATOM 1333 C C . LYS A 1 170 ? 25.922 13.344 -28.984 1 83.19 170 LYS A C 1
ATOM 1335 O O . LYS A 1 170 ? 25.141 12.93 -28.141 1 83.19 170 LYS A O 1
ATOM 1340 N N . ASN A 1 171 ? 25.531 13.953 -30.047 1 87.69 171 ASN A N 1
ATOM 1341 C CA . ASN A 1 171 ? 24.141 14.359 -30.219 1 87.69 171 ASN A CA 1
ATOM 1342 C C . ASN A 1 171 ? 23.25 13.18 -30.609 1 87.69 171 ASN A C 1
ATOM 1344 O O . ASN A 1 171 ? 22.016 13.266 -30.516 1 87.69 171 ASN A O 1
ATOM 1348 N N . TRP A 1 172 ? 23.953 12.156 -31.062 1 90.25 172 TRP A N 1
ATOM 1349 C CA . TRP A 1 172 ? 23.188 10.977 -31.438 1 90.25 172 TRP A CA 1
ATOM 1350 C C . TRP A 1 172 ? 22.531 10.344 -30.219 1 90.25 172 TRP A C 1
ATOM 1352 O O . TRP A 1 172 ? 21.547 9.617 -30.344 1 90.25 172 TRP A O 1
ATOM 1362 N N . TYR A 1 173 ? 23.078 10.625 -29.078 1 91.06 173 TYR A N 1
ATOM 1363 C CA . TYR A 1 173 ? 22.531 10.07 -27.844 1 91.06 173 TYR A CA 1
ATOM 1364 C C . TYR A 1 173 ? 21.156 10.68 -27.531 1 91.06 173 TYR A C 1
ATOM 1366 O O . TYR A 1 173 ? 20.359 10.07 -26.828 1 91.06 173 TYR A O 1
ATOM 1374 N N . PHE A 1 174 ? 20.875 11.828 -28.047 1 93.06 174 PHE A N 1
ATOM 1375 C CA . PHE A 1 174 ? 19.547 12.422 -27.906 1 93.06 174 PHE A CA 1
ATOM 1376 C C . PHE A 1 174 ? 18.5 11.594 -28.656 1 93.06 174 PHE A C 1
ATOM 1378 O O . PHE A 1 174 ? 17.359 11.508 -28.219 1 93.06 174 PHE A O 1
ATOM 1385 N N . GLY A 1 175 ? 18.906 11.07 -29.766 1 93.5 175 GLY A N 1
ATOM 1386 C CA . GLY A 1 175 ? 18 10.203 -30.5 1 93.5 175 GLY A CA 1
ATOM 1387 C C . GLY A 1 175 ? 17.594 8.969 -29.734 1 93.5 175 GLY A C 1
ATOM 1388 O O . GLY A 1 175 ? 16.422 8.562 -29.781 1 93.5 175 GLY A O 1
ATOM 1389 N N . HIS A 1 176 ? 18.5 8.438 -29.016 1 94.19 176 HIS A N 1
ATOM 1390 C CA . HIS A 1 176 ? 18.203 7.242 -28.234 1 94.19 176 HIS A CA 1
ATOM 1391 C C . HIS A 1 176 ? 17.234 7.555 -27.094 1 94.19 176 HIS A C 1
ATOM 1393 O O . HIS A 1 176 ? 16.297 6.805 -26.844 1 94.19 176 HIS A O 1
ATOM 1399 N N . VAL A 1 177 ? 17.406 8.602 -26.375 1 95.44 177 VAL A N 1
ATOM 1400 C CA . VAL A 1 177 ? 16.562 8.922 -25.234 1 95.44 177 VAL A CA 1
ATOM 1401 C C . VAL A 1 177 ? 15.195 9.383 -25.703 1 95.44 177 VAL A C 1
ATOM 1403 O O . VAL A 1 177 ? 14.172 9.031 -25.109 1 95.44 177 VAL A O 1
ATOM 1406 N N . LEU A 1 178 ? 15.148 10.125 -26.75 1 96.12 178 LEU A N 1
ATOM 1407 C CA . LEU A 1 178 ? 13.867 10.625 -27.25 1 96.12 178 LEU A CA 1
ATOM 1408 C C . LEU A 1 178 ? 13.016 9.484 -27.781 1 96.12 178 LEU A C 1
ATOM 1410 O O . LEU A 1 178 ? 11.789 9.484 -27.609 1 96.12 178 LEU A O 1
ATOM 1414 N N . ILE A 1 179 ? 13.641 8.602 -28.469 1 96.19 179 ILE A N 1
ATOM 1415 C CA . ILE A 1 179 ? 12.891 7.457 -28.984 1 96.19 179 ILE A CA 1
ATOM 1416 C C . ILE A 1 179 ? 12.422 6.586 -27.812 1 96.19 179 ILE A C 1
ATOM 1418 O O . ILE A 1 179 ? 11.367 5.953 -27.891 1 96.19 179 ILE A O 1
ATOM 1422 N N . ALA A 1 180 ? 13.266 6.512 -26.75 1 97.12 180 ALA A N 1
ATOM 1423 C CA . ALA A 1 180 ? 12.844 5.793 -25.562 1 97.12 180 ALA A CA 1
ATOM 1424 C C . ALA A 1 180 ? 11.594 6.418 -24.953 1 97.12 180 ALA A C 1
ATOM 1426 O O . ALA A 1 180 ? 10.719 5.711 -24.453 1 97.12 180 ALA A O 1
ATOM 1427 N N . TYR A 1 181 ? 11.469 7.801 -25 1 96.81 181 TYR A N 1
ATOM 1428 C CA . TYR A 1 181 ? 10.281 8.492 -24.516 1 96.81 181 TYR A CA 1
ATOM 1429 C C . TYR A 1 181 ? 9.039 8.039 -25.266 1 96.81 181 TYR A C 1
ATOM 1431 O O . TYR A 1 181 ? 8 7.758 -24.656 1 96.81 181 TYR A O 1
ATOM 1439 N N . VAL A 1 182 ? 9.164 7.875 -26.516 1 97.19 182 VAL A N 1
ATOM 1440 C CA . VAL A 1 182 ? 8.016 7.52 -27.359 1 97.19 182 VAL A CA 1
ATOM 1441 C C . VAL A 1 182 ? 7.664 6.051 -27.141 1 97.19 182 VAL A C 1
ATOM 1443 O O . VAL A 1 182 ? 6.496 5.715 -26.922 1 97.19 182 VAL A O 1
ATOM 1446 N N . TYR A 1 183 ? 8.641 5.227 -27.219 1 97.88 183 TYR A N 1
ATOM 1447 C CA . TYR A 1 183 ? 8.406 3.789 -27.109 1 97.88 183 TYR A CA 1
ATOM 1448 C C . TYR A 1 183 ? 7.922 3.422 -25.719 1 97.88 183 TYR A C 1
ATOM 1450 O O . TYR A 1 183 ? 6.949 2.674 -25.562 1 97.88 183 TYR A O 1
ATOM 1458 N N . PHE A 1 184 ? 8.578 3.895 -24.656 1 98 184 PHE A N 1
ATOM 1459 C CA . PHE A 1 184 ? 8.172 3.576 -23.297 1 98 184 PHE A CA 1
ATOM 1460 C C . PHE A 1 184 ? 6.832 4.223 -22.969 1 98 184 PHE A C 1
ATOM 1462 O O . PHE A 1 184 ? 6.059 3.688 -22.172 1 98 184 PHE A O 1
ATOM 1469 N N . GLY A 1 185 ? 6.574 5.422 -23.594 1 96.31 185 GLY A N 1
ATOM 1470 C CA . GLY A 1 185 ? 5.234 5.973 -23.484 1 96.31 185 GLY A CA 1
ATOM 1471 C C . GLY A 1 185 ? 4.164 5.055 -24.031 1 96.31 185 GLY A C 1
ATOM 1472 O O . GLY A 1 185 ? 3.096 4.902 -23.438 1 96.31 185 GLY A O 1
ATOM 1473 N N . PHE A 1 186 ? 4.469 4.41 -25.109 1 96.75 186 PHE A N 1
ATOM 1474 C CA . PHE A 1 186 ? 3.553 3.449 -25.703 1 96.75 186 PHE A CA 1
ATOM 1475 C C . PHE A 1 186 ? 3.352 2.244 -24.797 1 96.75 186 PHE A C 1
ATOM 1477 O O . PHE A 1 186 ? 2.227 1.765 -24.641 1 96.75 186 PHE A O 1
ATOM 1484 N N . ILE A 1 187 ? 4.395 1.739 -24.203 1 97.81 187 ILE A N 1
ATOM 1485 C CA . ILE A 1 187 ? 4.305 0.58 -23.328 1 97.81 187 ILE A CA 1
ATOM 1486 C C . ILE A 1 187 ? 3.463 0.929 -22.094 1 97.81 187 ILE A C 1
ATOM 1488 O O . ILE A 1 187 ? 2.609 0.143 -21.672 1 97.81 187 ILE A O 1
ATOM 1492 N N . MET A 1 188 ? 3.717 2.08 -21.484 1 96.69 188 MET A N 1
ATOM 1493 C CA . MET A 1 188 ? 2.953 2.51 -20.328 1 96.69 188 MET A CA 1
ATOM 1494 C C . MET A 1 188 ? 1.472 2.643 -20.656 1 96.69 188 MET A C 1
ATOM 1496 O O . MET A 1 188 ? 0.612 2.223 -19.875 1 96.69 188 MET A O 1
ATOM 1500 N N . PHE A 1 189 ? 1.182 3.148 -21.797 1 94.19 189 PHE A N 1
ATOM 1501 C CA . PHE A 1 189 ? -0.204 3.277 -22.234 1 94.19 189 PHE A CA 1
ATOM 1502 C C . PHE A 1 189 ? -0.835 1.905 -22.453 1 94.19 189 PHE A C 1
ATOM 1504 O O . PHE A 1 189 ? -2.002 1.695 -22.109 1 94.19 189 PHE A O 1
ATOM 1511 N N . THR A 1 190 ? -0.105 1.02 -23.047 1 96.25 190 THR A N 1
ATOM 1512 C CA . THR A 1 190 ? -0.611 -0.329 -23.281 1 96.25 190 THR A CA 1
ATOM 1513 C C . THR A 1 190 ? -0.923 -1.021 -21.953 1 96.25 190 THR A C 1
ATOM 1515 O O . THR A 1 190 ? -1.933 -1.719 -21.828 1 96.25 190 THR A O 1
ATOM 1518 N N . ILE A 1 191 ? -0.065 -0.851 -20.969 1 96.56 191 ILE A N 1
ATOM 1519 C CA . ILE A 1 191 ? -0.285 -1.455 -19.672 1 96.56 191 ILE A CA 1
ATOM 1520 C C . ILE A 1 191 ? -1.54 -0.862 -19.031 1 96.56 191 ILE A C 1
ATOM 1522 O O . ILE A 1 191 ? -2.35 -1.588 -18.453 1 96.56 191 ILE A O 1
ATOM 1526 N N . TYR A 1 192 ? -1.734 0.461 -19.188 1 93.44 192 TYR A N 1
ATOM 1527 C CA . TYR A 1 192 ? -2.938 1.126 -18.703 1 93.44 192 TYR A CA 1
ATOM 1528 C C . TYR A 1 192 ? -4.184 0.556 -19.375 1 93.44 192 TYR A C 1
ATOM 1530 O O . TYR A 1 192 ? -5.156 0.216 -18.703 1 93.44 192 TYR A O 1
ATOM 1538 N N . ARG A 1 193 ? -4.141 0.395 -20.609 1 93.38 193 ARG A N 1
ATOM 1539 C CA . ARG A 1 193 ? -5.262 -0.131 -21.375 1 93.38 193 ARG A CA 1
ATOM 1540 C C . ARG A 1 193 ? -5.598 -1.558 -20.953 1 93.38 193 ARG A C 1
ATOM 1542 O O . ARG A 1 193 ? -6.77 -1.905 -20.797 1 93.38 193 ARG A O 1
ATOM 1549 N N . GLU A 1 194 ? -4.594 -2.307 -20.781 1 95.44 194 GLU A N 1
ATOM 1550 C CA . GLU A 1 194 ? -4.809 -3.711 -20.453 1 95.44 194 GLU A CA 1
ATOM 1551 C C . GLU A 1 194 ? -5.324 -3.867 -19.016 1 95.44 194 GLU A C 1
ATOM 1553 O O . GLU A 1 194 ? -6.094 -4.785 -18.734 1 95.44 194 GLU A O 1
ATOM 1558 N N . LEU A 1 195 ? -4.938 -2.996 -18.156 1 94.88 195 LEU A N 1
ATOM 1559 C CA . LEU A 1 195 ? -5.488 -3.035 -16.812 1 94.88 195 LEU A CA 1
ATOM 1560 C C . LEU A 1 195 ? -6.973 -2.693 -16.812 1 94.88 195 LEU A C 1
ATOM 1562 O O . LEU A 1 195 ? -7.758 -3.293 -16.078 1 94.88 195 LEU A O 1
ATOM 1566 N N . MET A 1 196 ? -7.367 -1.806 -17.688 1 92.25 196 MET A N 1
ATOM 1567 C CA . MET A 1 196 ? -8.781 -1.476 -17.844 1 92.25 196 MET A CA 1
ATOM 1568 C C . MET A 1 196 ? -9.562 -2.672 -18.375 1 92.25 196 MET A C 1
ATOM 1570 O O . MET A 1 196 ? -10.648 -2.979 -17.875 1 92.25 196 MET A O 1
ATOM 1574 N N . HIS A 1 197 ? -8.961 -3.287 -19.281 1 92.81 197 HIS A N 1
ATOM 1575 C CA . HIS A 1 197 ? -9.594 -4.473 -19.859 1 92.81 197 HIS A CA 1
ATOM 1576 C C . HIS A 1 197 ? -9.711 -5.586 -18.828 1 92.81 197 HIS A C 1
ATOM 1578 O O . HIS A 1 197 ? -10.742 -6.25 -18.734 1 92.81 197 HIS A O 1
ATOM 1584 N N . PHE A 1 198 ? -8.695 -5.777 -18.094 1 94.88 198 PHE A N 1
ATOM 1585 C CA . PHE A 1 198 ? -8.688 -6.816 -17.078 1 94.88 198 PHE A CA 1
ATOM 1586 C C . PHE A 1 198 ? -9.805 -6.59 -16.062 1 94.88 198 PHE A C 1
ATOM 1588 O O . PHE A 1 198 ? -10.562 -7.512 -15.742 1 94.88 198 PHE A O 1
ATOM 1595 N N . ILE A 1 199 ? -9.898 -5.395 -15.547 1 93.5 199 ILE A N 1
ATOM 1596 C CA . ILE A 1 199 ? -10.898 -5.086 -14.531 1 93.5 199 ILE A CA 1
ATOM 1597 C C . ILE A 1 199 ? -12.297 -5.312 -15.102 1 93.5 199 ILE A C 1
ATOM 1599 O O . ILE A 1 199 ? -13.156 -5.914 -14.445 1 93.5 199 ILE A O 1
ATOM 1603 N N . ALA A 1 200 ? -12.523 -4.918 -16.297 1 91.88 200 ALA A N 1
ATOM 1604 C CA . ALA A 1 200 ? -13.836 -5.059 -16.938 1 91.88 200 ALA A CA 1
ATOM 1605 C C . ALA A 1 200 ? -14.195 -6.531 -17.109 1 91.88 200 ALA A C 1
ATOM 1607 O O . ALA A 1 200 ? -15.312 -6.945 -16.797 1 91.88 200 ALA A O 1
ATOM 1608 N N . VAL A 1 201 ? -13.242 -7.305 -17.547 1 93.31 201 VAL A N 1
ATOM 1609 C CA . VAL A 1 201 ? -13.5 -8.719 -17.812 1 93.31 201 VAL A CA 1
ATOM 1610 C C . VAL A 1 201 ? -13.695 -9.469 -16.5 1 93.31 201 VAL A C 1
ATOM 1612 O O . VAL A 1 201 ? -14.594 -10.305 -16.375 1 93.31 201 VAL A O 1
ATOM 1615 N N . ARG A 1 202 ? -12.852 -9.219 -15.555 1 93.81 202 ARG A N 1
ATOM 1616 C CA . ARG A 1 202 ? -12.953 -9.906 -14.273 1 93.81 202 ARG A CA 1
ATOM 1617 C C . ARG A 1 202 ? -14.281 -9.586 -13.594 1 93.81 202 ARG A C 1
ATOM 1619 O O . ARG A 1 202 ? -14.93 -10.484 -13.047 1 93.81 202 ARG A O 1
ATOM 1626 N N . GLN A 1 203 ? -14.672 -8.336 -13.609 1 91.88 203 GLN A N 1
ATOM 1627 C CA . GLN A 1 203 ? -15.938 -7.941 -13 1 91.88 203 GLN A CA 1
ATOM 1628 C C . GLN A 1 203 ? -17.109 -8.594 -13.719 1 91.88 203 GLN A C 1
ATOM 1630 O O . GLN A 1 203 ? -18.062 -9.055 -13.078 1 91.88 203 GLN A O 1
ATOM 1635 N N . ALA A 1 204 ? -17.031 -8.648 -15 1 90.62 204 ALA A N 1
ATOM 1636 C CA . ALA A 1 204 ? -18.078 -9.297 -15.773 1 90.62 204 ALA A CA 1
ATOM 1637 C C . ALA A 1 204 ? -18.156 -10.789 -15.461 1 90.62 204 ALA A C 1
ATOM 1639 O O . ALA A 1 204 ? -19.25 -11.359 -15.375 1 90.62 204 ALA A O 1
ATOM 1640 N N . TYR A 1 205 ? -17 -11.375 -15.336 1 90.81 205 TYR A N 1
ATOM 1641 C CA . TYR A 1 205 ? -16.922 -12.805 -15.031 1 90.81 205 TYR A CA 1
ATOM 1642 C C . TYR A 1 205 ? -17.484 -13.086 -13.641 1 90.81 205 TYR A C 1
ATOM 1644 O O . TYR A 1 205 ? -18.266 -14.031 -13.461 1 90.81 205 TYR A O 1
ATOM 1652 N N . LEU A 1 206 ? -17.203 -12.266 -12.641 1 90.62 206 LEU A N 1
ATOM 1653 C CA . LEU A 1 206 ? -17.625 -12.484 -11.258 1 90.62 206 LEU A CA 1
ATOM 1654 C C . LEU A 1 206 ? -19.125 -12.242 -11.109 1 90.62 206 LEU A C 1
ATOM 1656 O O . LEU A 1 206 ? -19.766 -12.82 -10.227 1 90.62 206 LEU A O 1
ATOM 1660 N N . CYS A 1 207 ? -19.641 -11.422 -11.992 1 89.06 207 CYS A N 1
ATOM 1661 C CA . CYS A 1 207 ? -21.062 -11.109 -11.922 1 89.06 207 CYS A CA 1
ATOM 1662 C C . CYS A 1 207 ? -21.875 -12.07 -12.781 1 89.06 207 CYS A C 1
ATOM 1664 O O . CYS A 1 207 ? -23.109 -12.133 -12.664 1 89.06 207 CYS A O 1
ATOM 1666 N N . SER A 1 208 ? -21.234 -12.844 -13.594 1 87.19 208 SER A N 1
ATOM 1667 C CA . SER A 1 208 ? -21.938 -13.781 -14.469 1 87.19 208 SER A CA 1
ATOM 1668 C C . SER A 1 208 ? -22.5 -14.953 -13.68 1 87.19 208 SER A C 1
ATOM 1670 O O . SER A 1 208 ? -21.969 -15.328 -12.633 1 87.19 208 SER A O 1
ATOM 1672 N N . PRO A 1 209 ? -23.531 -15.539 -14.148 1 84.31 209 PRO A N 1
ATOM 1673 C CA . PRO A 1 209 ? -24.141 -16.672 -13.453 1 84.31 209 PRO A CA 1
ATOM 1674 C C . PRO A 1 209 ? -23.203 -17.875 -13.367 1 84.31 209 PRO A C 1
ATOM 1676 O O . PRO A 1 209 ? -23.328 -18.703 -12.453 1 84.31 209 PRO A O 1
ATOM 1679 N N . MET A 1 210 ? -22.266 -17.891 -14.258 1 82.88 210 MET A N 1
ATOM 1680 C CA . MET A 1 210 ? -21.297 -18.984 -14.25 1 82.88 210 MET A CA 1
ATOM 1681 C C . MET A 1 210 ? -20.484 -18.984 -12.953 1 82.88 210 MET A C 1
ATOM 1683 O O . MET A 1 210 ? -20.141 -20.047 -12.438 1 82.88 210 MET A O 1
ATOM 1687 N N . TYR A 1 211 ? -20.297 -17.844 -12.422 1 86.75 211 TYR A N 1
ATOM 1688 C CA . TYR A 1 211 ? -19.516 -17.75 -11.195 1 86.75 211 TYR A CA 1
ATOM 1689 C C . TYR A 1 211 ? -20.391 -17.359 -10.016 1 86.75 211 TYR A C 1
ATOM 1691 O O . TYR A 1 211 ? -20.281 -17.938 -8.93 1 86.75 211 TYR A O 1
ATOM 1699 N N . ALA A 1 212 ? -21.328 -16.422 -10.164 1 85.81 212 ALA A N 1
ATOM 1700 C CA . ALA A 1 212 ? -22.109 -15.828 -9.086 1 85.81 212 ALA A CA 1
ATOM 1701 C C . ALA A 1 212 ? -22.984 -16.875 -8.398 1 85.81 212 ALA A C 1
ATOM 1703 O O . ALA A 1 212 ? -23.266 -16.75 -7.207 1 85.81 212 ALA A O 1
ATOM 1704 N N . ASN A 1 213 ? -23.297 -17.953 -9.125 1 85.62 213 ASN A N 1
ATOM 1705 C CA . ASN A 1 213 ? -24.219 -18.938 -8.57 1 85.62 213 ASN A CA 1
ATOM 1706 C C . ASN A 1 213 ? -23.469 -20.031 -7.816 1 85.62 213 ASN A C 1
ATOM 1708 O O . ASN A 1 213 ? -24.078 -20.906 -7.203 1 85.62 213 ASN A O 1
ATOM 1712 N N . ARG A 1 214 ? -22.234 -19.969 -7.832 1 88.81 214 ARG A N 1
ATOM 1713 C CA . ARG A 1 214 ? -21.438 -20.953 -7.098 1 88.81 214 ARG A CA 1
ATOM 1714 C C . ARG A 1 214 ? -21.422 -20.625 -5.605 1 88.81 214 ARG A C 1
ATOM 1716 O O . ARG A 1 214 ? -21.531 -19.469 -5.211 1 88.81 214 ARG A O 1
ATOM 1723 N N . VAL A 1 215 ? -21.266 -21.641 -4.793 1 91.38 215 VAL A N 1
ATOM 1724 C CA . VAL A 1 215 ? -21.219 -21.469 -3.346 1 91.38 215 VAL A CA 1
ATOM 1725 C C . VAL A 1 215 ? -19.953 -20.719 -2.949 1 91.38 215 VAL A C 1
ATOM 1727 O O . VAL A 1 215 ? -19.953 -19.938 -1.993 1 91.38 215 VAL A O 1
ATOM 1730 N N . SER A 1 216 ? -18.906 -20.906 -3.725 1 92.88 216 SER A N 1
ATOM 1731 C CA . SER A 1 216 ? -17.625 -20.281 -3.416 1 92.88 216 SER A CA 1
ATOM 1732 C C . SER A 1 216 ? -17.703 -18.766 -3.557 1 92.88 216 SER A C 1
ATOM 1734 O O . SER A 1 216 ? -16.984 -18.031 -2.861 1 92.88 216 SER A O 1
ATOM 1736 N N . ALA A 1 217 ? -18.594 -18.234 -4.449 1 91.69 217 ALA A N 1
ATOM 1737 C CA . ALA A 1 217 ? -18.719 -16.797 -4.691 1 91.69 217 ALA A CA 1
ATOM 1738 C C . ALA A 1 217 ? -19.312 -16.078 -3.48 1 91.69 217 ALA A C 1
ATOM 1740 O O . ALA A 1 217 ? -19.109 -14.883 -3.283 1 91.69 217 ALA A O 1
ATOM 1741 N N . ARG A 1 218 ? -20.016 -16.828 -2.623 1 94.06 218 ARG A N 1
ATOM 1742 C CA . ARG A 1 218 ? -20.703 -16.25 -1.478 1 94.06 218 ARG A CA 1
ATOM 1743 C C . ARG A 1 218 ? -20.078 -16.719 -0.166 1 94.06 218 ARG A C 1
ATOM 1745 O O . ARG A 1 218 ? -20.703 -16.609 0.893 1 94.06 218 ARG A O 1
ATOM 1752 N N . THR A 1 219 ? -18.938 -17.312 -0.268 1 96.12 219 THR A N 1
ATOM 1753 C CA . THR A 1 219 ? -18.328 -17.844 0.942 1 96.12 219 THR A CA 1
ATOM 1754 C C . THR A 1 219 ? -17.047 -17.062 1.277 1 96.12 219 THR A C 1
ATOM 1756 O O . THR A 1 219 ? -16.203 -16.828 0.405 1 96.12 219 THR A O 1
ATOM 1759 N N . LEU A 1 220 ? -16.969 -16.656 2.514 1 96.38 220 LEU A N 1
ATOM 1760 C CA . LEU A 1 220 ? -15.828 -15.891 3.029 1 96.38 220 LEU A CA 1
ATOM 1761 C C . LEU A 1 220 ? -15.023 -16.719 4.02 1 96.38 220 LEU A C 1
ATOM 1763 O O . LEU A 1 220 ? -15.594 -17.422 4.855 1 96.38 220 LEU A O 1
ATOM 1767 N N . LEU A 1 221 ? -13.711 -16.766 3.863 1 97.19 221 LEU A N 1
ATOM 1768 C CA . LEU A 1 221 ? -12.828 -17.375 4.852 1 97.19 221 LEU A CA 1
ATOM 1769 C C . LEU A 1 221 ? -12.266 -16.312 5.801 1 97.19 221 LEU A C 1
ATOM 1771 O O . LEU A 1 221 ? -11.656 -15.344 5.359 1 97.19 221 LEU A O 1
ATOM 1775 N N . VAL A 1 222 ? -12.516 -16.406 7.043 1 95.62 222 VAL A N 1
ATOM 1776 C CA . VAL A 1 222 ? -11.969 -15.539 8.078 1 95.62 222 VAL A CA 1
ATOM 1777 C C . VAL A 1 222 ? -10.906 -16.281 8.883 1 95.62 222 VAL A C 1
ATOM 1779 O O . VAL A 1 222 ? -11.164 -17.375 9.391 1 95.62 222 VAL A O 1
ATOM 1782 N N . THR A 1 223 ? -9.773 -15.68 8.945 1 93.75 223 THR A N 1
ATOM 1783 C CA . THR A 1 223 ? -8.672 -16.328 9.648 1 93.75 223 THR A CA 1
ATOM 1784 C C . THR A 1 223 ? -8.352 -15.578 10.945 1 93.75 223 THR A C 1
ATOM 1786 O O . THR A 1 223 ? -8.797 -14.445 11.141 1 93.75 223 THR A O 1
ATOM 1789 N N . SER A 1 224 ? -7.668 -16.156 11.891 1 93.06 224 SER A N 1
ATOM 1790 C CA . SER A 1 224 ? -7.188 -15.594 13.148 1 93.06 224 SER A CA 1
ATOM 1791 C C . SER A 1 224 ? -8.328 -14.969 13.945 1 93.06 224 SER A C 1
ATOM 1793 O O . SER A 1 224 ? -8.242 -13.812 14.359 1 93.06 224 SER A O 1
ATOM 1795 N N . ILE A 1 225 ? -9.352 -15.766 14.094 1 93.75 225 ILE A N 1
ATOM 1796 C CA . ILE A 1 225 ? -10.492 -15.328 14.891 1 93.75 225 ILE A CA 1
ATOM 1797 C C . ILE A 1 225 ? -10.141 -15.383 16.375 1 93.75 225 ILE A C 1
ATOM 1799 O O . ILE A 1 225 ? -9.68 -16.406 16.875 1 93.75 225 ILE A O 1
ATOM 1803 N N . PRO A 1 226 ? -10.266 -14.273 17.047 1 89.38 226 PRO A N 1
ATOM 1804 C CA . PRO A 1 226 ? -10.023 -14.328 18.484 1 89.38 226 PRO A CA 1
ATOM 1805 C C . PRO A 1 226 ? -10.938 -15.32 19.203 1 89.38 226 PRO A C 1
ATOM 1807 O O . PRO A 1 226 ? -12.062 -15.562 18.75 1 89.38 226 PRO A O 1
ATOM 1810 N N . ASP A 1 227 ? -10.562 -15.836 20.312 1 87.62 227 ASP A N 1
ATOM 1811 C CA . ASP A 1 227 ? -11.266 -16.875 21.047 1 87.62 227 ASP A CA 1
ATOM 1812 C C . ASP A 1 227 ? -12.641 -16.391 21.5 1 87.62 227 ASP A C 1
ATOM 1814 O O . ASP A 1 227 ? -13.594 -17.188 21.562 1 87.62 227 ASP A O 1
ATOM 1818 N N . GLU A 1 228 ? -12.75 -15.117 21.625 1 84.38 228 GLU A N 1
ATOM 1819 C CA . GLU A 1 228 ? -14 -14.555 22.109 1 84.38 228 GLU A CA 1
ATOM 1820 C C . GLU A 1 228 ? -15.094 -14.617 21.062 1 84.38 228 GLU A C 1
ATOM 1822 O O . GLU A 1 228 ? -16.281 -14.664 21.391 1 84.38 228 GLU A O 1
ATOM 1827 N N . TYR A 1 229 ? -14.648 -14.734 19.844 1 88 229 TYR A N 1
ATOM 1828 C CA . TYR A 1 229 ? -15.625 -14.711 18.75 1 88 229 TYR A CA 1
ATOM 1829 C C . TYR A 1 229 ? -15.719 -16.062 18.078 1 88 229 TYR A C 1
ATOM 1831 O O . TYR A 1 229 ? -16.469 -16.234 17.109 1 88 229 TYR A O 1
ATOM 1839 N N . LEU A 1 230 ? -15 -17.031 18.688 1 89.31 230 LEU A N 1
ATOM 1840 C CA . LEU A 1 230 ? -14.922 -18.344 18.047 1 89.31 230 LEU A CA 1
ATOM 1841 C C . LEU A 1 230 ? -16.141 -19.188 18.391 1 89.31 230 LEU A C 1
ATOM 1843 O O . LEU A 1 230 ? -16.016 -20.234 19.031 1 89.31 230 LEU A O 1
ATOM 1847 N N . SER A 1 231 ? -17.359 -18.75 18.078 1 90.44 231 SER A N 1
ATOM 1848 C CA . SER A 1 231 ? -18.625 -19.453 18.219 1 90.44 231 SER A CA 1
ATOM 1849 C C . SER A 1 231 ? -19.641 -18.984 17.188 1 90.44 231 SER A C 1
ATOM 1851 O O . SER A 1 231 ? -19.578 -17.844 16.719 1 90.44 231 SER A O 1
ATOM 1853 N N . VAL A 1 232 ? -20.5 -19.859 16.75 1 91.19 232 VAL A N 1
ATOM 1854 C CA . VAL A 1 232 ? -21.469 -19.578 15.688 1 91.19 232 VAL A CA 1
ATOM 1855 C C . VAL A 1 232 ? -22.359 -18.422 16.094 1 91.19 232 VAL A C 1
ATOM 1857 O O . VAL A 1 232 ? -22.562 -17.469 15.328 1 91.19 232 VAL A O 1
ATOM 1860 N N . PRO A 1 233 ? -22.781 -18.312 17.344 1 90.19 233 PRO A N 1
ATOM 1861 C CA . PRO A 1 233 ? -23.641 -17.188 17.719 1 90.19 233 PRO A CA 1
ATOM 1862 C C . PRO A 1 233 ? -22.922 -15.844 17.672 1 90.19 233 PRO A C 1
ATOM 1864 O O . PRO A 1 233 ? -23.516 -14.836 17.297 1 90.19 233 PRO A O 1
ATOM 1867 N N . HIS A 1 234 ? -21.734 -15.859 18.109 1 89 234 HIS A N 1
ATOM 1868 C CA . HIS A 1 234 ? -20.984 -14.609 18.109 1 89 234 HIS A CA 1
ATOM 1869 C C . HIS A 1 234 ? -20.688 -14.148 16.688 1 89 234 HIS A C 1
ATOM 1871 O O . HIS A 1 234 ? -20.703 -12.945 16.391 1 89 234 HIS A O 1
ATOM 1877 N N . LEU A 1 235 ? -20.406 -15.078 15.797 1 92.31 235 LEU A N 1
ATOM 1878 C CA . LEU A 1 235 ? -20.141 -14.734 14.406 1 92.31 235 LEU A CA 1
ATOM 1879 C C . LEU A 1 235 ? -21.406 -14.258 13.711 1 92.31 235 LEU A C 1
ATOM 1881 O O . LEU A 1 235 ? -21.359 -13.391 12.836 1 92.31 235 LEU A O 1
ATOM 1885 N N . LEU A 1 236 ? -22.562 -14.805 14.133 1 92 236 LEU A N 1
ATOM 1886 C CA . LEU A 1 236 ? -23.844 -14.383 13.562 1 92 236 LEU A CA 1
ATOM 1887 C C . LEU A 1 236 ? -24.172 -12.953 13.961 1 92 236 LEU A C 1
ATOM 1889 O O . LEU A 1 236 ? -24.891 -12.25 13.242 1 92 236 LEU A O 1
ATOM 1893 N N . LYS A 1 237 ? -23.594 -12.516 15.078 1 86.81 237 LYS A N 1
ATOM 1894 C CA . LYS A 1 237 ? -23.797 -11.141 15.523 1 86.81 237 LYS A CA 1
ATOM 1895 C C . LYS A 1 237 ? -22.906 -10.172 14.758 1 86.81 237 LYS A C 1
ATOM 1897 O O . LYS A 1 237 ? -23.266 -9.016 14.539 1 86.81 237 LYS A O 1
ATOM 1902 N N . LEU A 1 238 ? -21.812 -10.68 14.375 1 88.38 238 LEU A N 1
ATOM 1903 C CA . LEU A 1 238 ? -20.812 -9.836 13.734 1 88.38 238 LEU A CA 1
ATOM 1904 C C . LEU A 1 238 ? -21.141 -9.641 12.25 1 88.38 238 LEU A C 1
ATOM 1906 O O . LEU A 1 238 ? -20.828 -8.594 11.68 1 88.38 238 LEU A O 1
ATOM 1910 N N . PHE A 1 239 ? -21.703 -10.688 11.609 1 91 239 PHE A N 1
ATOM 1911 C CA . PHE A 1 239 ? -21.953 -10.641 10.172 1 91 239 PHE A CA 1
ATOM 1912 C C . PHE A 1 239 ? -23.438 -10.742 9.875 1 91 239 PHE A C 1
ATOM 1914 O O . PHE A 1 239 ? -24.156 -11.508 10.531 1 91 239 PHE A O 1
ATOM 1921 N N . ASP A 1 240 ? -23.828 -9.961 8.914 1 88.38 240 ASP A N 1
ATOM 1922 C CA . ASP A 1 240 ? -25.234 -9.945 8.539 1 88.38 240 ASP A CA 1
ATOM 1923 C C . ASP A 1 240 ? -25.5 -10.852 7.34 1 88.38 240 ASP A C 1
ATOM 1925 O O . ASP A 1 240 ? -24.609 -11.062 6.508 1 88.38 240 ASP A O 1
ATOM 1929 N N . ASN A 1 241 ? -26.703 -11.445 7.242 1 92.69 241 ASN A N 1
ATOM 1930 C CA . ASN A 1 241 ? -27.156 -12.219 6.094 1 92.69 241 ASN A CA 1
ATOM 1931 C C . ASN A 1 241 ? -26.328 -13.484 5.902 1 92.69 241 ASN A C 1
ATOM 1933 O O . ASN A 1 241 ? -25.828 -13.75 4.805 1 92.69 241 ASN A O 1
ATOM 1937 N N . VAL A 1 242 ? -26.109 -14.195 7.016 1 95.75 242 VAL A N 1
ATOM 1938 C CA . VAL A 1 242 ? -25.297 -15.406 7.004 1 95.75 242 VAL A CA 1
ATOM 1939 C C . VAL A 1 242 ? -26.188 -16.625 6.75 1 95.75 242 VAL A C 1
ATOM 1941 O O . VAL A 1 242 ? -27.266 -16.75 7.348 1 95.75 242 VAL A O 1
ATOM 1944 N N . ALA A 1 243 ? -25.812 -17.484 5.805 1 94.12 243 ALA A N 1
ATOM 1945 C CA . ALA A 1 243 ? -26.547 -18.719 5.512 1 94.12 243 ALA A CA 1
ATOM 1946 C C . ALA A 1 243 ? -26 -19.891 6.336 1 94.12 243 ALA A C 1
ATOM 1948 O O . ALA A 1 243 ? -26.781 -20.641 6.938 1 94.12 243 ALA A O 1
ATOM 1949 N N . ARG A 1 244 ? -24.688 -20.016 6.32 1 94.56 244 ARG A N 1
ATOM 1950 C CA . ARG A 1 244 ? -24.062 -21.125 7.02 1 94.56 244 ARG A CA 1
ATOM 1951 C C . ARG A 1 244 ? -22.656 -20.766 7.488 1 94.56 244 ARG A C 1
ATOM 1953 O O . ARG A 1 244 ? -21.969 -19.969 6.852 1 94.56 244 ARG A O 1
ATOM 1960 N N . ILE A 1 245 ? -22.219 -21.359 8.602 1 95.25 245 ILE A N 1
ATOM 1961 C CA . ILE A 1 245 ? -20.891 -21.125 9.141 1 95.25 245 ILE A CA 1
ATOM 1962 C C . ILE A 1 245 ? -20.203 -22.469 9.406 1 95.25 245 ILE A C 1
ATOM 1964 O O . ILE A 1 245 ? -20.797 -23.375 9.977 1 95.25 245 ILE A O 1
ATOM 1968 N N . TRP A 1 246 ? -19.047 -22.75 8.883 1 94.69 246 TRP A N 1
ATOM 1969 C CA . TRP A 1 246 ? -18.203 -23.906 9.18 1 94.69 246 TRP A CA 1
ATOM 1970 C C . TRP A 1 246 ? -17 -23.5 10.016 1 94.69 246 TRP A C 1
ATOM 1972 O O . TRP A 1 246 ? -16.078 -22.844 9.5 1 94.69 246 TRP A O 1
ATOM 1982 N N . ILE A 1 247 ? -16.953 -23.766 11.234 1 93.19 247 ILE A N 1
ATOM 1983 C CA . ILE A 1 247 ? -15.766 -23.531 12.047 1 93.19 247 ILE A CA 1
ATOM 1984 C C . ILE A 1 247 ? -14.789 -24.688 11.898 1 93.19 247 ILE A C 1
ATOM 1986 O O . ILE A 1 247 ? -15.172 -25.859 12.062 1 93.19 247 ILE A O 1
ATOM 1990 N N . ASN A 1 248 ? -13.602 -24.453 11.508 1 92.62 248 ASN A N 1
ATOM 1991 C CA . ASN A 1 248 ? -12.617 -25.5 11.289 1 92.62 248 ASN A CA 1
ATOM 1992 C C . ASN A 1 248 ? -12.164 -26.125 12.609 1 92.62 248 ASN A C 1
ATOM 1994 O O . ASN A 1 248 ? -12.023 -25.422 13.617 1 92.62 248 ASN A O 1
ATOM 1998 N N . THR A 1 249 ? -11.984 -27.422 12.594 1 91.06 249 THR A N 1
ATOM 1999 C CA . THR A 1 249 ? -11.578 -28.172 13.781 1 91.06 249 THR A CA 1
ATOM 2000 C C . THR A 1 249 ? -10.25 -28.875 13.547 1 91.06 249 THR A C 1
ATOM 2002 O O . THR A 1 249 ? -9.781 -28.969 12.406 1 91.06 249 THR A O 1
ATOM 2005 N N . ASP A 1 250 ? -9.695 -29.297 14.594 1 89.81 250 ASP A N 1
ATOM 2006 C CA . ASP A 1 250 ? -8.438 -30.031 14.492 1 89.81 250 ASP A CA 1
ATOM 2007 C C . ASP A 1 250 ? -8.672 -31.469 14.039 1 89.81 250 ASP A C 1
ATOM 2009 O O . ASP A 1 250 ? -9.211 -32.281 14.789 1 89.81 250 ASP A O 1
ATOM 2013 N N . VAL A 1 251 ? -8.273 -31.766 12.82 1 91.69 251 VAL A N 1
ATOM 2014 C CA . VAL A 1 251 ? -8.5 -33.094 12.25 1 91.69 251 VAL A CA 1
ATOM 2015 C C . VAL A 1 251 ? -7.16 -33.75 11.961 1 91.69 251 VAL A C 1
ATOM 2017 O O . VAL A 1 251 ? -7.07 -34.625 11.102 1 91.69 251 VAL A O 1
ATOM 2020 N N . LYS A 1 252 ? -6.168 -33.469 12.648 1 89.81 252 LYS A N 1
ATOM 2021 C CA . LYS A 1 252 ? -4.836 -33.969 12.344 1 89.81 252 LYS A CA 1
ATOM 2022 C C . LYS A 1 252 ? -4.805 -35.5 12.43 1 89.81 252 LYS A C 1
ATOM 2024 O O . LYS A 1 252 ? -4.359 -36.188 11.492 1 89.81 252 LYS A O 1
ATOM 2029 N N . GLU A 1 253 ? -5.324 -36.094 13.531 1 91.62 253 GLU A N 1
ATOM 2030 C CA . GLU A 1 253 ? -5.34 -37.531 13.711 1 91.62 253 GLU A CA 1
ATOM 2031 C C . GLU A 1 253 ? -6.219 -38.219 12.664 1 91.62 253 GLU A C 1
ATOM 2033 O O . GLU A 1 253 ? -5.836 -39.219 12.094 1 91.62 253 GLU A O 1
ATOM 2038 N N . LEU A 1 254 ? -7.371 -37.656 12.508 1 93.88 254 LEU A N 1
ATOM 2039 C CA . LEU A 1 254 ? -8.297 -38.219 11.523 1 93.88 254 LEU A CA 1
ATOM 2040 C C . LEU A 1 254 ? -7.684 -38.188 10.125 1 93.88 254 LEU A C 1
ATOM 2042 O O . LEU A 1 254 ? -7.785 -39.156 9.383 1 93.88 254 LEU A O 1
ATOM 2046 N N . GLU A 1 255 ? -7.086 -37.125 9.742 1 93.81 255 GLU A N 1
ATOM 2047 C CA . GLU A 1 255 ? -6.453 -36.969 8.438 1 93.81 255 GLU A CA 1
ATOM 2048 C C . GLU A 1 255 ? -5.355 -38.031 8.234 1 93.81 255 GLU A C 1
ATOM 2050 O O . GLU A 1 255 ? -5.234 -38.594 7.156 1 93.81 255 GLU A O 1
ATOM 2055 N N . GLU A 1 256 ? -4.578 -38.281 9.227 1 94.25 256 GLU A N 1
ATOM 2056 C CA . GLU A 1 256 ? -3.482 -39.25 9.141 1 94.25 256 GLU A CA 1
ATOM 2057 C C . GLU A 1 256 ? -4.008 -40.656 8.969 1 94.25 256 GLU A C 1
ATOM 2059 O O . GLU A 1 256 ? -3.49 -41.438 8.156 1 94.25 256 GLU A O 1
ATOM 2064 N N . VAL A 1 257 ? -5.02 -41 9.719 1 95.5 257 VAL A N 1
ATOM 2065 C CA . VAL A 1 257 ? -5.57 -42.344 9.664 1 95.5 257 VAL A CA 1
ATOM 2066 C C . VAL A 1 257 ? -6.258 -42.562 8.32 1 95.5 257 VAL A C 1
ATOM 2068 O O . VAL A 1 257 ? -6.176 -43.656 7.746 1 95.5 257 VAL A O 1
ATOM 2071 N N . VAL A 1 258 ? -6.898 -41.562 7.887 1 95.38 258 VAL A N 1
ATOM 2072 C CA . VAL A 1 258 ? -7.559 -41.656 6.586 1 95.38 258 VAL A CA 1
ATOM 2073 C C . VAL A 1 258 ? -6.512 -41.844 5.488 1 95.38 258 VAL A C 1
ATOM 2075 O O . VAL A 1 258 ? -6.688 -42.656 4.582 1 95.38 258 VAL A O 1
ATOM 2078 N N . ALA A 1 259 ? -5.508 -41.094 5.57 1 94.62 259 ALA A N 1
ATOM 2079 C CA . ALA A 1 259 ? -4.438 -41.219 4.582 1 94.62 259 ALA A CA 1
ATOM 2080 C C . ALA A 1 259 ? -3.801 -42.594 4.621 1 94.62 259 ALA A C 1
ATOM 2082 O O . ALA A 1 259 ? -3.498 -43.188 3.574 1 94.62 259 ALA A O 1
ATOM 2083 N N . GLU A 1 260 ? -3.586 -43.094 5.758 1 94.62 260 GLU A N 1
ATOM 2084 C CA . GLU A 1 260 ? -3.02 -44.438 5.926 1 94.62 260 GLU A CA 1
ATOM 2085 C C . GLU A 1 260 ? -3.959 -45.5 5.379 1 94.62 260 GLU A C 1
ATOM 2087 O O . GLU A 1 260 ? -3.512 -46.469 4.754 1 94.62 260 GLU A O 1
ATOM 2092 N N . ARG A 1 261 ? -5.18 -45.344 5.711 1 95.75 261 ARG A N 1
ATOM 2093 C CA . ARG A 1 261 ? -6.176 -46.312 5.215 1 95.75 261 ARG A CA 1
ATOM 2094 C C . ARG A 1 261 ? -6.207 -46.312 3.689 1 95.75 261 ARG A C 1
ATOM 2096 O O . ARG A 1 261 ? -6.254 -47.375 3.074 1 95.75 261 ARG A O 1
ATOM 2103 N N . ASP A 1 262 ? -6.195 -45.188 3.107 1 94.69 262 ASP A N 1
ATOM 2104 C CA . ASP A 1 262 ? -6.238 -45.094 1.651 1 94.69 262 ASP A CA 1
ATOM 2105 C C . ASP A 1 262 ? -4.988 -45.688 1.025 1 94.69 262 ASP A C 1
ATOM 2107 O O . ASP A 1 262 ? -5.066 -46.375 -0.011 1 94.69 262 ASP A O 1
ATOM 2111 N N . LYS A 1 263 ? -3.904 -45.5 1.647 1 94.62 263 LYS A N 1
ATOM 2112 C CA . LYS A 1 263 ? -2.666 -46.125 1.173 1 94.62 263 LYS A CA 1
ATOM 2113 C C . LYS A 1 263 ? -2.721 -47.625 1.294 1 94.62 263 LYS A C 1
ATOM 2115 O O . LYS A 1 263 ? -2.262 -48.344 0.401 1 94.62 263 LYS A O 1
ATOM 2120 N N . LEU A 1 264 ? -3.25 -48.062 2.348 1 94.88 264 LEU A N 1
ATOM 2121 C CA . LEU A 1 264 ? -3.383 -49.5 2.592 1 94.88 264 LEU A CA 1
ATOM 2122 C C . LEU A 1 264 ? -4.355 -50.125 1.601 1 94.88 264 LEU A C 1
ATOM 2124 O O . LEU A 1 264 ? -4.145 -51.25 1.149 1 94.88 264 LEU A O 1
ATOM 2128 N N . ALA A 1 265 ? -5.387 -49.438 1.327 1 95.5 265 ALA A N 1
ATOM 2129 C CA . ALA A 1 265 ? -6.363 -49.938 0.361 1 95.5 265 ALA A CA 1
ATOM 2130 C C . ALA A 1 265 ? -5.734 -50.094 -1.02 1 95.5 265 ALA A C 1
ATOM 2132 O O . ALA A 1 265 ? -6.004 -51.062 -1.719 1 95.5 265 ALA A O 1
ATOM 2133 N N . LEU A 1 266 ? -4.957 -49.219 -1.362 1 94.38 266 LEU A N 1
ATOM 2134 C CA . LEU A 1 266 ? -4.281 -49.281 -2.652 1 94.38 266 LEU A CA 1
ATOM 2135 C C . LEU A 1 266 ? -3.262 -50.438 -2.658 1 94.38 266 LEU A C 1
ATOM 2137 O O . LEU A 1 266 ? -3.068 -51.094 -3.68 1 94.38 266 LEU A O 1
ATOM 2141 N N . LYS A 1 267 ? -2.631 -50.625 -1.546 1 94.19 267 LYS A N 1
ATOM 2142 C CA . LYS A 1 267 ? -1.696 -51.719 -1.416 1 94.19 267 LYS A CA 1
ATOM 2143 C C . LYS A 1 267 ? -2.418 -53.062 -1.54 1 94.19 267 LYS A C 1
ATOM 2145 O O . LYS A 1 267 ? -1.929 -54 -2.205 1 94.19 267 LYS A O 1
ATOM 2150 N N . LEU A 1 268 ? -3.529 -53.188 -0.899 1 95.94 268 LEU A N 1
ATOM 2151 C CA . LEU A 1 268 ? -4.34 -54.406 -0.985 1 95.94 268 LEU A CA 1
ATOM 2152 C C . LEU A 1 268 ? -4.824 -54.625 -2.414 1 95.94 268 LEU A C 1
ATOM 2154 O O . LEU A 1 268 ? -4.773 -55.75 -2.916 1 95.94 268 LEU A O 1
ATOM 2158 N N . GLU A 1 269 ? -5.277 -53.562 -3.018 1 95.56 269 GLU A N 1
ATOM 2159 C CA . GLU A 1 269 ? -5.719 -53.656 -4.406 1 95.56 269 GLU A CA 1
ATOM 2160 C C . GLU A 1 269 ? -4.598 -54.156 -5.309 1 95.56 269 GLU A C 1
ATOM 2162 O O . GLU A 1 269 ? -4.82 -55.062 -6.141 1 95.56 269 GLU A O 1
ATOM 2167 N N . GLY A 1 270 ? -3.455 -53.656 -5.137 1 94.62 270 GLY A N 1
ATOM 2168 C CA . GLY A 1 270 ? -2.309 -54.094 -5.914 1 94.62 270 GLY A CA 1
ATOM 2169 C C . GLY A 1 270 ? -1.946 -55.562 -5.668 1 94.62 270 GLY A C 1
ATOM 2170 O O . GLY A 1 270 ? -1.622 -56.281 -6.609 1 94.62 270 GLY A O 1
ATOM 2171 N N . ALA A 1 271 ? -1.999 -55.969 -4.445 1 95.19 271 ALA A N 1
ATOM 2172 C CA . ALA A 1 271 ? -1.675 -57.344 -4.082 1 95.19 271 ALA A CA 1
ATOM 2173 C C . ALA A 1 271 ? -2.717 -58.312 -4.625 1 95.19 271 ALA A C 1
ATOM 2175 O O . ALA A 1 271 ? -2.377 -59.406 -5.07 1 95.19 271 ALA A O 1
ATOM 2176 N N . GLU A 1 272 ? -3.988 -57.906 -4.543 1 96.12 272 GLU A N 1
ATOM 2177 C CA . GLU A 1 272 ? -5.07 -58.75 -5.055 1 96.12 272 GLU A CA 1
ATOM 2178 C C . GLU A 1 272 ? -4.953 -58.938 -6.562 1 96.12 272 GLU A C 1
ATOM 2180 O O . GLU A 1 272 ? -5.129 -60.031 -7.066 1 96.12 272 GLU A O 1
ATOM 2185 N N . VAL A 1 273 ? -4.695 -57.875 -7.234 1 95.5 273 VAL A N 1
ATOM 2186 C CA . VAL A 1 273 ? -4.559 -57.969 -8.688 1 95.5 273 VAL A CA 1
ATOM 2187 C C . VAL A 1 273 ? -3.342 -58.812 -9.039 1 95.5 273 VAL A C 1
ATOM 2189 O O . VAL A 1 273 ? -3.383 -59.594 -9.992 1 95.5 273 VAL A O 1
ATOM 2192 N N . LYS A 1 274 ? -2.27 -58.656 -8.297 1 94 274 LYS A N 1
ATOM 2193 C CA . LYS A 1 274 ? -1.084 -59.469 -8.523 1 94 274 LYS A CA 1
ATOM 2194 C C . LYS A 1 274 ? -1.387 -60.969 -8.305 1 94 274 LYS A C 1
ATOM 2196 O O . LYS A 1 274 ? -0.917 -61.812 -9.055 1 94 274 LYS A O 1
ATOM 2201 N N . TYR A 1 275 ? -2.113 -61.281 -7.219 1 94.94 275 TYR A N 1
ATOM 2202 C CA . TYR A 1 275 ? -2.537 -62.656 -6.906 1 94.94 275 TYR A CA 1
ATOM 2203 C C . TYR A 1 275 ? -3.352 -63.219 -8.047 1 94.94 275 TYR A C 1
ATOM 2205 O O . TYR A 1 275 ? -3.117 -64.375 -8.461 1 94.94 275 TYR A O 1
ATOM 2213 N N . ILE A 1 276 ? -4.246 -62.469 -8.625 1 95.12 276 ILE A N 1
ATOM 2214 C CA . ILE A 1 276 ? -5.113 -62.906 -9.711 1 95.12 276 ILE A CA 1
ATOM 2215 C C . ILE A 1 276 ? -4.281 -63.125 -10.969 1 95.12 276 ILE A C 1
ATOM 2217 O O . ILE A 1 276 ? -4.5 -64.125 -11.695 1 95.12 276 ILE A O 1
ATOM 2221 N N . ARG A 1 277 ? -3.361 -62.281 -11.227 1 94.19 277 ARG A N 1
ATOM 2222 C CA . ARG A 1 277 ? -2.508 -62.406 -12.406 1 94.19 277 ARG A CA 1
ATOM 2223 C C . ARG A 1 277 ? -1.628 -63.625 -12.328 1 94.19 277 ARG A C 1
ATOM 2225 O O . ARG A 1 277 ? -1.449 -64.312 -13.32 1 94.19 277 ARG A O 1
ATOM 2232 N N . ILE A 1 278 ? -1.089 -63.906 -11.125 1 93.56 278 ILE A N 1
ATOM 2233 C CA . ILE A 1 278 ? -0.24 -65.062 -10.93 1 93.56 278 ILE A CA 1
ATOM 2234 C C . ILE A 1 278 ? -1.062 -66.375 -11.125 1 93.56 278 ILE A C 1
ATOM 2236 O O . ILE A 1 278 ? -0.596 -67.312 -11.75 1 93.56 278 ILE A O 1
ATOM 2240 N N . ALA A 1 279 ? -2.24 -66.312 -10.547 1 93.31 279 ALA A N 1
ATOM 2241 C CA . ALA A 1 279 ? -3.131 -67.5 -10.711 1 93.31 279 ALA A CA 1
ATOM 2242 C C . ALA A 1 279 ? -3.428 -67.75 -12.18 1 93.31 279 ALA A C 1
ATOM 2244 O O . ALA A 1 279 ? -3.398 -68.875 -12.633 1 93.31 279 ALA A O 1
ATOM 2245 N N . ASP A 1 280 ? -3.713 -66.688 -12.914 1 93.44 280 ASP A N 1
ATOM 2246 C CA . ASP A 1 280 ? -4.031 -66.812 -14.336 1 93.44 280 ASP A CA 1
ATOM 2247 C C . ASP A 1 280 ? -2.814 -67.312 -15.125 1 93.44 280 ASP A C 1
ATOM 2249 O O . ASP A 1 280 ? -2.939 -68.125 -16.031 1 93.44 280 ASP A O 1
ATOM 2253 N N . ARG A 1 281 ? -1.706 -66.812 -14.828 1 92.31 281 ARG A N 1
ATOM 2254 C CA . ARG A 1 281 ? -0.476 -67.188 -15.508 1 92.31 281 ARG A CA 1
ATOM 2255 C C . ARG A 1 281 ? -0.168 -68.688 -15.297 1 92.31 281 ARG A C 1
ATOM 2257 O O . ARG A 1 281 ? 0.177 -69.375 -16.25 1 92.31 281 ARG A O 1
ATOM 2264 N N . ASN A 1 282 ? -0.299 -69.188 -14.031 1 91.12 282 ASN A N 1
ATOM 2265 C CA . ASN A 1 282 ? -0.041 -70.562 -13.711 1 91.12 282 ASN A CA 1
ATOM 2266 C C . ASN A 1 282 ? -1.067 -71.5 -14.367 1 91.12 282 ASN A C 1
ATOM 2268 O O . ASN A 1 282 ? -0.727 -72.562 -14.812 1 91.12 282 ASN A O 1
ATOM 2272 N N . ARG A 1 283 ? -2.248 -71.062 -14.336 1 91.25 283 ARG A N 1
ATOM 2273 C CA . ARG A 1 283 ? -3.311 -71.812 -14.977 1 91.25 283 ARG A CA 1
ATOM 2274 C C . ARG A 1 283 ? -3.053 -72 -16.469 1 91.25 283 ARG A C 1
ATOM 2276 O O . ARG A 1 283 ? -3.166 -73.062 -17.016 1 91.25 283 ARG A O 1
ATOM 2283 N N . ARG A 1 284 ? -2.693 -70.938 -17.125 1 91.5 284 ARG A N 1
ATOM 2284 C CA . ARG A 1 284 ? -2.451 -71 -18.562 1 91.5 284 ARG A CA 1
ATOM 2285 C C . ARG A 1 284 ? -1.213 -71.812 -18.891 1 91.5 284 ARG A C 1
ATOM 2287 O O . ARG A 1 284 ? -1.17 -72.5 -19.922 1 91.5 284 ARG A O 1
ATOM 2294 N N . ARG A 1 285 ? -0.319 -71.75 -18.047 1 90 285 ARG A N 1
ATOM 2295 C CA . ARG A 1 285 ? 0.873 -72.562 -18.219 1 90 285 ARG A CA 1
ATOM 2296 C C . ARG A 1 285 ? 0.542 -74.062 -18.078 1 90 285 ARG A C 1
ATOM 2298 O O . ARG A 1 285 ? 1.089 -74.875 -18.797 1 90 285 ARG A O 1
ATOM 2305 N N . ALA A 1 286 ? -0.297 -74.312 -17.125 1 87.38 286 ALA A N 1
ATOM 2306 C CA . ALA A 1 286 ? -0.727 -75.688 -16.922 1 87.38 286 ALA A CA 1
ATOM 2307 C C . ALA A 1 286 ? -1.524 -76.188 -18.109 1 87.38 286 ALA A C 1
ATOM 2309 O O . ALA A 1 286 ? -1.377 -77.375 -18.516 1 87.38 286 ALA A O 1
ATOM 2310 N N . ILE A 1 287 ? -2.34 -75.375 -18.641 1 88.06 287 ILE A N 1
ATOM 2311 C CA . ILE A 1 287 ? -3.148 -75.75 -19.797 1 88.06 287 ILE A CA 1
ATOM 2312 C C . ILE A 1 287 ? -2.244 -76 -21 1 88.06 287 ILE A C 1
ATOM 2314 O O . ILE A 1 287 ? -2.469 -76.938 -21.766 1 88.06 287 ILE A O 1
ATOM 2318 N N . LYS A 1 288 ? -1.285 -75.188 -21.094 1 87 288 LYS A N 1
ATOM 2319 C CA . LYS A 1 288 ? -0.361 -75.375 -22.219 1 87 288 LYS A CA 1
ATOM 2320 C C . LYS A 1 288 ? 0.483 -76.625 -22.078 1 87 288 LYS A C 1
ATOM 2322 O O . LYS A 1 288 ? 0.784 -77.312 -23.062 1 87 288 LYS A O 1
ATOM 2327 N N . ARG A 1 289 ? 0.805 -76.938 -20.844 1 86.25 289 ARG A N 1
ATOM 2328 C CA . ARG A 1 289 ? 1.67 -78.125 -20.594 1 86.25 289 ARG A CA 1
ATOM 2329 C C . ARG A 1 289 ? 0.875 -79.375 -20.625 1 86.25 289 ARG A C 1
ATOM 2331 O O . ARG A 1 289 ? 1.306 -80.375 -21.234 1 86.25 289 ARG A O 1
ATOM 2338 N N . ASP A 1 290 ? -0.17 -79.5 -19.859 1 82.12 290 ASP A N 1
ATOM 2339 C CA . ASP A 1 290 ? -0.847 -80.75 -19.625 1 82.12 290 ASP A CA 1
ATOM 2340 C C . ASP A 1 290 ? -2.168 -80.812 -20.391 1 82.12 290 ASP A C 1
ATOM 2342 O O . ASP A 1 290 ? -2.92 -81.812 -20.266 1 82.12 290 ASP A O 1
ATOM 2346 N N . GLY A 1 291 ? -2.547 -79.875 -21.141 1 74.81 291 GLY A N 1
ATOM 2347 C CA . GLY A 1 291 ? -3.762 -79.875 -21.938 1 74.81 291 GLY A CA 1
ATOM 2348 C C . GLY A 1 291 ? -4.93 -79.188 -21.25 1 74.81 291 GLY A C 1
ATOM 2349 O O . GLY A 1 291 ? -4.852 -78.875 -20.078 1 74.81 291 GLY A O 1
ATOM 2350 N N . GLU A 1 292 ? -6.066 -78.875 -21.906 1 72.19 292 GLU A N 1
ATOM 2351 C CA . GLU A 1 292 ? -7.242 -78.125 -21.484 1 72.19 292 GLU A CA 1
ATOM 2352 C C . GLU A 1 292 ? -7.902 -78.75 -20.266 1 72.19 292 GLU A C 1
ATOM 2354 O O . GLU A 1 292 ? -8.5 -78.062 -19.438 1 72.19 292 GLU A O 1
ATOM 2359 N N . ALA A 1 293 ? -7.816 -80.125 -20.141 1 71.56 293 ALA A N 1
ATOM 2360 C CA . ALA A 1 293 ? -8.43 -80.812 -19.016 1 71.56 293 ALA A CA 1
ATOM 2361 C C . ALA A 1 293 ? -7.789 -80.438 -17.688 1 71.56 293 ALA A C 1
ATOM 2363 O O . ALA A 1 293 ? -8.445 -80.438 -16.656 1 71.56 293 ALA A O 1
ATOM 2364 N N . ALA A 1 294 ? -6.496 -80.125 -17.734 1 64.31 294 ALA A N 1
ATOM 2365 C CA . ALA A 1 294 ? -5.762 -79.75 -16.531 1 64.31 294 ALA A CA 1
ATOM 2366 C C . ALA A 1 294 ? -6.23 -78.375 -16 1 64.31 294 ALA A C 1
ATOM 2368 O O . ALA A 1 294 ? -6.113 -78.125 -14.797 1 64.31 294 ALA A O 1
ATOM 2369 N N . GLY A 1 295 ? -6.801 -77.562 -16.891 1 62.34 295 GLY A N 1
ATOM 2370 C CA . GLY A 1 295 ? -7.234 -76.188 -16.516 1 62.34 295 GLY A CA 1
ATOM 2371 C C . GLY A 1 295 ? -8.641 -76.188 -15.945 1 62.34 295 GLY A C 1
ATOM 2372 O O . GLY A 1 295 ? -9.086 -75.188 -15.43 1 62.34 295 GLY A O 1
ATOM 2373 N N . ALA A 1 296 ? -9.398 -77.312 -16.281 1 62.94 296 ALA A N 1
ATOM 2374 C CA . ALA A 1 296 ? -10.812 -77.375 -15.914 1 62.94 296 ALA A CA 1
ATOM 2375 C C . ALA A 1 296 ? -10.977 -77.5 -14.406 1 62.94 296 ALA A C 1
ATOM 2377 O O . ALA A 1 296 ? -10.102 -78.062 -13.719 1 62.94 296 ALA A O 1
ATOM 2378 N N . ALA A 1 297 ? -11.883 -76.75 -13.812 1 55.5 297 ALA A N 1
ATOM 2379 C CA . ALA A 1 297 ? -12.266 -76.562 -12.406 1 55.5 297 ALA A CA 1
ATOM 2380 C C . ALA A 1 297 ? -12.516 -77.938 -11.742 1 55.5 297 ALA A C 1
ATOM 2382 O O . ALA A 1 297 ? -13.297 -78.75 -12.25 1 55.5 297 ALA A O 1
ATOM 2383 N N . ASP A 1 298 ? -11.555 -78.688 -11.281 1 50.59 298 ASP A N 1
ATOM 2384 C CA . ASP A 1 298 ? -12.039 -79.75 -10.445 1 50.59 298 ASP A CA 1
ATOM 2385 C C . ASP A 1 298 ? -12.961 -79.25 -9.344 1 50.59 298 ASP A C 1
ATOM 2387 O O . ASP A 1 298 ? -12.656 -78.25 -8.68 1 50.59 298 ASP A O 1
ATOM 2391 N N . PRO A 1 299 ? -14.289 -79.562 -9.383 1 47.41 299 PRO A N 1
ATOM 2392 C CA . PRO A 1 299 ? -15.266 -79.188 -8.344 1 47.41 299 PRO A CA 1
ATOM 2393 C C . PRO A 1 299 ? -14.727 -79.375 -6.934 1 47.41 299 PRO A C 1
ATOM 2395 O O . PRO A 1 299 ? -15.453 -79.188 -5.957 1 47.41 299 PRO A O 1
ATOM 2398 N N . GLU A 1 300 ? -13.688 -80.062 -6.711 1 44.09 300 GLU A N 1
ATOM 2399 C CA . GLU A 1 300 ? -13.508 -80.375 -5.297 1 44.09 300 GLU A CA 1
ATOM 2400 C C . GLU A 1 300 ? -13.336 -79.125 -4.473 1 44.09 300 GLU A C 1
ATOM 2402 O O . GLU A 1 300 ? -12.953 -78.062 -5 1 44.09 300 GLU A O 1
ATOM 2407 N N . GLY A 1 301 ? -13.703 -79 -3.086 1 51.81 301 GLY A N 1
ATOM 2408 C CA . GLY A 1 301 ? -14.039 -78.125 -1.957 1 51.81 301 GLY A CA 1
ATOM 2409 C C . GLY A 1 301 ? -13.055 -77 -1.749 1 51.81 301 GLY A C 1
ATOM 2410 O O . GLY A 1 301 ? -13.211 -76.188 -0.839 1 51.81 301 GLY A O 1
ATOM 2411 N N . GLY A 1 302 ? -11.734 -76.938 -2.168 1 57.44 302 GLY A N 1
ATOM 2412 C CA . GLY A 1 302 ? -10.828 -76 -1.607 1 57.44 302 GLY A CA 1
ATOM 2413 C C . GLY A 1 302 ? -10.875 -74.625 -2.336 1 57.44 302 GLY A C 1
ATOM 2414 O O . GLY A 1 302 ? -11.734 -74.438 -3.191 1 57.44 302 GLY A O 1
ATOM 2415 N N . SER A 1 303 ? -10.102 -73.438 -1.916 1 76.38 303 SER A N 1
ATOM 2416 C CA . SER A 1 303 ? -9.992 -72.125 -2.482 1 76.38 303 SER A CA 1
ATOM 2417 C C . SER A 1 303 ? -9.484 -72.188 -3.918 1 76.38 303 SER A C 1
ATOM 2419 O O . SER A 1 303 ? -8.547 -72.875 -4.223 1 76.38 303 SER A O 1
ATOM 2421 N N . VAL A 1 304 ? -10.297 -71.625 -5.027 1 81.44 304 VAL A N 1
ATOM 2422 C CA . VAL A 1 304 ? -9.969 -71.562 -6.445 1 81.44 304 VAL A CA 1
ATOM 2423 C C . VAL A 1 304 ? -8.578 -71 -6.633 1 81.44 304 VAL A C 1
ATOM 2425 O O . VAL A 1 304 ? -7.789 -71.438 -7.441 1 81.44 304 VAL A O 1
ATOM 2428 N N . GLY A 1 305 ? -8.258 -70 -5.898 1 85.06 305 GLY A N 1
ATOM 2429 C CA . GLY A 1 305 ? -6.973 -69.375 -6.008 1 85.06 305 GLY A CA 1
ATOM 2430 C C . GLY A 1 305 ? -5.816 -70.188 -5.48 1 85.06 305 GLY A C 1
ATOM 2431 O O . GLY A 1 305 ? -4.73 -70.188 -6.062 1 85.06 305 GLY A O 1
ATOM 2432 N N . ALA A 1 306 ? -6.07 -70.875 -4.449 1 83.44 306 ALA A N 1
ATOM 2433 C CA . ALA A 1 306 ? -5.023 -71.688 -3.797 1 83.44 306 ALA A CA 1
ATOM 2434 C C . ALA A 1 306 ? -4.551 -72.812 -4.695 1 83.44 306 ALA A C 1
ATOM 2436 O O . ALA A 1 306 ? -3.426 -73.312 -4.547 1 83.44 306 ALA A O 1
ATOM 2437 N N . ARG A 1 307 ? -5.352 -73.125 -5.605 1 84.56 307 ARG A N 1
ATOM 2438 C CA . ARG A 1 307 ? -5.008 -74.25 -6.539 1 84.56 307 ARG A CA 1
ATOM 2439 C C . ARG A 1 307 ? -3.891 -73.75 -7.484 1 84.56 307 ARG A C 1
ATOM 2441 O O . ARG A 1 307 ? -3.057 -74.562 -7.887 1 84.56 307 ARG A O 1
ATOM 2448 N N . TRP A 1 308 ? -3.988 -72.562 -7.695 1 88.5 308 TRP A N 1
ATOM 2449 C CA . TRP A 1 308 ? -3.1 -72.125 -8.75 1 88.5 308 TRP A CA 1
ATOM 2450 C C . TRP A 1 308 ? -1.953 -71.312 -8.172 1 88.5 308 TRP A C 1
ATOM 2452 O O . TRP A 1 308 ? -0.947 -71.062 -8.844 1 88.5 308 TRP A O 1
ATOM 2462 N N . VAL A 1 309 ? -2.145 -70.812 -6.992 1 90.94 309 VAL A N 1
ATOM 2463 C CA . VAL A 1 309 ? -1.103 -70 -6.395 1 90.94 309 VAL A CA 1
ATOM 2464 C C . VAL A 1 309 ? -0.55 -70.688 -5.145 1 90.94 309 VAL A C 1
ATOM 2466 O O . VAL A 1 309 ? -1.181 -70.688 -4.086 1 90.94 309 VAL A O 1
ATOM 2469 N N . PRO A 1 310 ? 0.668 -71.25 -5.32 1 87.31 310 PRO A N 1
ATOM 2470 C CA . PRO A 1 310 ? 1.285 -71.812 -4.121 1 87.31 310 PRO A CA 1
ATOM 2471 C C . PRO A 1 310 ? 1.529 -70.812 -3.027 1 87.31 310 PRO A C 1
ATOM 2473 O O . PRO A 1 310 ? 1.614 -69.625 -3.314 1 87.31 310 PRO A O 1
ATOM 2476 N N . ALA A 1 311 ? 1.579 -71.125 -1.832 1 83.88 311 ALA A N 1
ATOM 2477 C CA . ALA A 1 311 ? 1.699 -70.25 -0.661 1 83.88 311 ALA A CA 1
ATOM 2478 C C . ALA A 1 311 ? 2.936 -69.375 -0.759 1 83.88 311 ALA A C 1
ATOM 2480 O O . ALA A 1 311 ? 2.922 -68.25 -0.304 1 83.88 311 ALA A O 1
ATOM 2481 N N . LYS A 1 312 ? 3.951 -69.875 -1.44 1 84.62 312 LYS A N 1
ATOM 2482 C CA . LYS A 1 312 ? 5.211 -69.188 -1.539 1 84.62 312 LYS A CA 1
ATOM 2483 C C . LYS A 1 312 ? 5.102 -68 -2.529 1 84.62 312 LYS A C 1
ATOM 2485 O O . LYS A 1 312 ? 5.863 -67.062 -2.453 1 84.62 312 LYS A O 1
ATOM 2490 N N . GLN A 1 313 ? 4.113 -68.062 -3.389 1 88.81 313 GLN A N 1
ATOM 2491 C CA . GLN A 1 313 ? 3.982 -67.062 -4.43 1 88.81 313 GLN A CA 1
ATOM 2492 C C . GLN A 1 313 ? 2.947 -66 -4.047 1 88.81 313 GLN A C 1
ATOM 2494 O O . GLN A 1 313 ? 2.693 -65.062 -4.805 1 88.81 313 GLN A O 1
ATOM 2499 N N . ARG A 1 314 ? 2.383 -66.125 -2.947 1 90.44 314 ARG A N 1
ATOM 2500 C CA . ARG A 1 314 ? 1.426 -65.125 -2.486 1 90.44 314 ARG A CA 1
ATOM 2501 C C . ARG A 1 314 ? 2.127 -63.812 -2.123 1 90.44 314 ARG A C 1
ATOM 2503 O O . ARG A 1 314 ? 3.223 -63.844 -1.559 1 90.44 314 ARG A O 1
ATOM 2510 N N . PRO A 1 315 ? 1.544 -62.688 -2.543 1 92.19 315 PRO A N 1
ATOM 2511 C CA . PRO A 1 315 ? 2.176 -61.406 -2.213 1 92.19 315 PRO A CA 1
ATOM 2512 C C . PRO A 1 315 ? 2.414 -61.25 -0.713 1 92.19 315 PRO A C 1
ATOM 2514 O O . PRO A 1 315 ? 1.514 -61.5 0.091 1 92.19 315 PRO A O 1
ATOM 2517 N N . SER A 1 316 ? 3.617 -60.875 -0.326 1 91.12 316 SER A N 1
ATOM 2518 C CA . SER A 1 316 ? 3.992 -60.719 1.072 1 91.12 316 SER A CA 1
ATOM 2519 C C . SER A 1 316 ? 4.805 -59.438 1.267 1 91.12 316 SER A C 1
ATOM 2521 O O . SER A 1 316 ? 5.336 -58.875 0.303 1 91.12 316 SER A O 1
ATOM 2523 N N . HIS A 1 317 ? 4.715 -58.781 2.373 1 89.19 317 HIS A N 1
ATOM 2524 C CA . HIS A 1 317 ? 5.527 -57.594 2.697 1 89.19 317 HIS A CA 1
ATOM 2525 C C . HIS A 1 317 ? 6.008 -57.656 4.141 1 89.19 317 HIS A C 1
ATOM 2527 O O . HIS A 1 317 ? 5.488 -58.406 4.949 1 89.19 317 HIS A O 1
ATOM 2533 N N . LYS A 1 318 ? 7.008 -56.875 4.359 1 88.38 318 LYS A N 1
ATOM 2534 C CA . LYS A 1 318 ? 7.543 -56.812 5.715 1 88.38 318 LYS A CA 1
ATOM 2535 C C . LYS A 1 318 ? 6.934 -55.625 6.477 1 88.38 318 LYS A C 1
ATOM 2537 O O . LYS A 1 318 ? 6.715 -54.562 5.902 1 88.38 318 LYS A O 1
ATOM 2542 N N . LEU A 1 319 ? 6.496 -55.781 7.602 1 84.81 319 LEU A N 1
ATOM 2543 C CA . LEU A 1 319 ? 5.848 -54.75 8.414 1 84.81 319 LEU A CA 1
ATOM 2544 C C . LEU A 1 319 ? 6.812 -53.625 8.711 1 84.81 319 LEU A C 1
ATOM 2546 O O . LEU A 1 319 ? 6.387 -52.469 8.891 1 84.81 319 LEU A O 1
ATOM 2550 N N . LYS A 1 320 ? 8.117 -53.812 9.062 1 77.06 320 LYS A N 1
ATOM 2551 C CA . LYS A 1 320 ? 9.141 -52.812 9.258 1 77.06 320 LYS A CA 1
ATOM 2552 C C . LYS A 1 320 ? 10.258 -52.938 8.227 1 77.06 320 LYS A C 1
ATOM 2554 O O . LYS A 1 320 ? 10.555 -54.031 7.766 1 77.06 320 LYS A O 1
ATOM 2559 N N . PHE A 1 321 ? 10.609 -51.812 7.793 1 72 321 PHE A N 1
ATOM 2560 C CA . PHE A 1 321 ? 11.656 -51.812 6.777 1 72 321 PHE A CA 1
ATOM 2561 C C . PHE A 1 321 ? 12.852 -52.625 7.215 1 72 321 PHE A C 1
ATOM 2563 O O . PHE A 1 321 ? 13.461 -52.344 8.25 1 72 321 PHE A O 1
ATOM 2570 N N . LEU A 1 322 ? 13.32 -53.844 6.59 1 69.94 322 LEU A N 1
ATOM 2571 C CA . LEU A 1 322 ? 14.508 -54.688 6.668 1 69.94 322 LEU A CA 1
ATOM 2572 C C . LEU A 1 322 ? 14.359 -55.719 7.762 1 69.94 322 LEU A C 1
ATOM 2574 O O . LEU A 1 322 ? 14.875 -56.844 7.637 1 69.94 322 LEU A O 1
ATOM 2578 N N . ILE A 1 323 ? 13.625 -55.312 8.977 1 70.56 323 ILE A N 1
ATOM 2579 C CA . ILE A 1 323 ? 13.719 -56.25 10.102 1 70.56 323 ILE A CA 1
ATOM 2580 C C . ILE A 1 323 ? 12.344 -56.812 10.406 1 70.56 323 ILE A C 1
ATOM 2582 O O . ILE A 1 323 ? 12.219 -57.75 11.211 1 70.56 323 ILE A O 1
ATOM 2586 N N . GLY A 1 324 ? 11.32 -56.375 9.719 1 72.06 324 GLY A N 1
ATOM 2587 C CA . GLY A 1 324 ? 10.031 -56.781 10.266 1 72.06 324 GLY A CA 1
ATOM 2588 C C . GLY A 1 324 ? 9.586 -58.156 9.797 1 72.06 324 GLY A C 1
ATOM 2589 O O . GLY A 1 324 ? 10.18 -58.719 8.883 1 72.06 324 GLY A O 1
ATOM 2590 N N . LYS A 1 325 ? 8.664 -58.812 10.547 1 84.62 325 LYS A N 1
ATOM 2591 C CA . LYS A 1 325 ? 8.047 -60.094 10.219 1 84.62 325 LYS A CA 1
ATOM 2592 C C . LYS A 1 325 ? 7.344 -60.062 8.867 1 84.62 325 LYS A C 1
ATOM 2594 O O . LYS A 1 325 ? 6.684 -59.062 8.539 1 84.62 325 LYS A O 1
ATOM 2599 N N . LYS A 1 326 ? 7.68 -61 8.047 1 87.69 326 LYS A N 1
ATOM 2600 C CA . LYS A 1 326 ? 7.039 -61.125 6.738 1 87.69 326 LYS A CA 1
ATOM 2601 C C . LYS A 1 326 ? 5.605 -61.625 6.883 1 87.69 326 LYS A C 1
ATOM 2603 O O . LYS A 1 326 ? 5.363 -62.656 7.508 1 87.69 326 LYS A O 1
ATOM 2608 N N . VAL A 1 327 ? 4.727 -60.875 6.504 1 90.5 327 VAL A N 1
ATOM 2609 C CA . VAL A 1 327 ? 3.32 -61.25 6.602 1 90.5 327 VAL A CA 1
ATOM 2610 C C . VAL A 1 327 ? 2.699 -61.312 5.207 1 90.5 327 VAL A C 1
ATOM 2612 O O . VAL A 1 327 ? 3.248 -60.75 4.258 1 90.5 327 VAL A O 1
ATOM 2615 N N . ASP A 1 328 ? 1.604 -62.094 5.094 1 92.06 328 ASP A N 1
ATOM 2616 C CA . ASP A 1 328 ? 0.822 -62.094 3.861 1 92.06 328 ASP A CA 1
ATOM 2617 C C . ASP A 1 328 ? 0.106 -60.781 3.654 1 92.06 328 ASP A C 1
ATOM 2619 O O . ASP A 1 328 ? -0.7 -60.344 4.488 1 92.06 328 ASP A O 1
ATOM 2623 N N . THR A 1 329 ? 0.367 -60.094 2.564 1 94.25 329 THR A N 1
ATOM 2624 C CA . THR A 1 329 ? -0.134 -58.719 2.311 1 94.25 329 THR A CA 1
ATOM 2625 C C . THR A 1 329 ? -1.66 -58.719 2.264 1 94.25 329 THR A C 1
ATOM 2627 O O . THR A 1 329 ? -2.295 -57.781 2.76 1 94.25 329 THR A O 1
ATOM 2630 N N . ILE A 1 330 ? -2.328 -59.688 1.675 1 95 330 ILE A N 1
ATOM 2631 C CA . ILE A 1 330 ? -3.771 -59.719 1.46 1 95 330 ILE A CA 1
ATOM 2632 C C . ILE A 1 330 ? -4.488 -59.906 2.793 1 95 330 ILE A C 1
ATOM 2634 O O . ILE A 1 330 ? -5.34 -59.125 3.178 1 95 330 ILE A O 1
ATOM 2638 N N . ASP A 1 331 ? -4.094 -60.969 3.539 1 92.56 331 ASP A N 1
ATOM 2639 C CA . ASP A 1 331 ? -4.754 -61.281 4.809 1 92.56 331 ASP A CA 1
ATOM 2640 C C . ASP A 1 331 ? -4.484 -60.156 5.836 1 92.56 331 ASP A C 1
ATOM 2642 O O . ASP A 1 331 ? -5.391 -59.75 6.559 1 92.56 331 ASP A O 1
ATOM 2646 N N . TRP A 1 332 ? -3.289 -59.75 5.859 1 94.31 332 TRP A N 1
ATOM 2647 C CA . TRP A 1 332 ? -2.924 -58.688 6.805 1 94.31 332 TRP A CA 1
ATOM 2648 C C . TRP A 1 332 ? -3.654 -57.406 6.484 1 94.31 332 TRP A C 1
ATOM 2650 O O . TRP A 1 332 ? -4.172 -56.75 7.383 1 94.31 332 TRP A O 1
ATOM 2660 N N . SER A 1 333 ? -3.672 -57 5.242 1 95.5 333 SER A N 1
ATOM 2661 C CA . SER A 1 333 ? -4.281 -55.75 4.82 1 95.5 333 SER A CA 1
ATOM 2662 C C . SER A 1 333 ? -5.789 -55.75 5.039 1 95.5 333 SER A C 1
ATOM 2664 O O . SER A 1 333 ? -6.387 -54.719 5.375 1 95.5 333 SER A O 1
ATOM 2666 N N . ARG A 1 334 ? -6.43 -56.875 4.828 1 95.69 334 ARG A N 1
ATOM 2667 C CA . ARG A 1 334 ? -7.867 -57 5.051 1 95.69 334 ARG A CA 1
ATOM 2668 C C . ARG A 1 334 ? -8.211 -56.781 6.523 1 95.69 334 ARG A C 1
ATOM 2670 O O . ARG A 1 334 ? -9.141 -56.031 6.844 1 95.69 334 ARG A O 1
ATOM 2677 N N . ALA A 1 335 ? -7.445 -57.344 7.332 1 94.25 335 ALA A N 1
ATOM 2678 C CA . ALA A 1 335 ? -7.684 -57.219 8.766 1 94.25 335 ALA A CA 1
ATOM 2679 C C . ALA A 1 335 ? -7.41 -55.781 9.234 1 94.25 335 ALA A C 1
ATOM 2681 O O . ALA A 1 335 ? -8.188 -55.219 10.008 1 94.25 335 ALA A O 1
ATOM 2682 N N . GLU A 1 336 ? -6.305 -55.281 8.789 1 94.5 336 GLU A N 1
ATOM 2683 C CA . GLU A 1 336 ? -5.918 -53.938 9.188 1 94.5 336 GLU A CA 1
ATOM 2684 C C . GLU A 1 336 ? -6.902 -52.875 8.656 1 94.5 336 GLU A C 1
ATOM 2686 O O . GLU A 1 336 ? -7.184 -51.906 9.32 1 94.5 336 GLU A O 1
ATOM 2691 N N . LEU A 1 337 ? -7.383 -53 7.422 1 95.94 337 LEU A N 1
ATOM 2692 C CA . LEU A 1 337 ? -8.336 -52.094 6.812 1 95.94 337 LEU A CA 1
ATOM 2693 C C . LEU A 1 337 ? -9.641 -52.062 7.605 1 95.94 337 LEU A C 1
ATOM 2695 O O . LEU A 1 337 ? -10.234 -50.969 7.781 1 95.94 337 LEU A O 1
ATOM 2699 N N . LYS A 1 338 ? -10.109 -53.156 8.016 1 94.25 338 LYS A N 1
ATOM 2700 C CA . LYS A 1 338 ? -11.312 -53.219 8.828 1 94.25 338 LYS A CA 1
ATOM 2701 C C . LYS A 1 338 ? -11.133 -52.469 10.141 1 94.25 338 LYS A C 1
ATOM 2703 O O . LYS A 1 338 ? -12.016 -51.719 10.562 1 94.25 338 LYS A O 1
ATOM 2708 N N . SER A 1 339 ? -9.992 -52.719 10.711 1 95.06 339 SER A N 1
ATOM 2709 C CA . SER A 1 339 ? -9.695 -52 11.961 1 95.06 339 SER A CA 1
ATOM 2710 C C . SER A 1 339 ? -9.617 -50.5 11.75 1 95.06 339 SER A C 1
ATOM 2712 O O . SER A 1 339 ? -10.141 -49.75 12.57 1 95.06 339 SER A O 1
ATOM 2714 N N . MET A 1 340 ? -8.969 -50.094 10.672 1 95.94 340 MET A N 1
ATOM 2715 C CA . MET A 1 340 ? -8.82 -48.656 10.383 1 95.94 340 MET A CA 1
ATOM 2716 C C . MET A 1 340 ? -10.164 -48.031 10.055 1 95.94 340 MET A C 1
ATOM 2718 O O . MET A 1 340 ? -10.43 -46.875 10.453 1 95.94 340 MET A O 1
ATOM 2722 N N . ASN A 1 341 ? -11.039 -48.688 9.352 1 95.06 341 ASN A N 1
ATOM 2723 C CA . ASN A 1 341 ? -12.359 -48.188 9.031 1 95.06 341 ASN A CA 1
ATOM 2724 C C . ASN A 1 341 ? -13.195 -47.938 10.281 1 95.06 341 ASN A C 1
ATOM 2726 O O . ASN A 1 341 ? -13.945 -46.969 10.367 1 95.06 341 ASN A O 1
ATOM 2730 N N . THR A 1 342 ? -13.07 -48.812 11.211 1 94.12 342 THR A N 1
ATOM 2731 C CA . THR A 1 342 ? -13.781 -48.656 12.477 1 94.12 342 THR A CA 1
ATOM 2732 C C . THR A 1 342 ? -13.242 -47.469 13.258 1 94.12 342 THR A C 1
ATOM 2734 O O . THR A 1 342 ? -14.016 -46.688 13.82 1 94.12 342 THR A O 1
ATOM 2737 N N . LYS A 1 343 ? -11.969 -47.375 13.258 1 95.25 343 LYS A N 1
ATOM 2738 C CA . LYS A 1 343 ? -11.336 -46.25 13.938 1 95.25 343 LYS A CA 1
ATOM 2739 C C . LYS A 1 343 ? -11.75 -44.938 13.305 1 95.25 343 LYS A C 1
ATOM 2741 O O . LYS A 1 343 ? -11.984 -43.938 14 1 95.25 343 LYS A O 1
ATOM 2746 N N . ILE A 1 344 ? -11.773 -44.844 11.984 1 96.06 344 ILE A N 1
ATOM 2747 C CA . ILE A 1 344 ? -12.141 -43.656 11.25 1 96.06 344 ILE A CA 1
ATOM 2748 C C . ILE A 1 344 ? -13.594 -43.281 11.562 1 96.06 344 ILE A C 1
ATOM 2750 O O . ILE A 1 344 ? -13.906 -42.094 11.773 1 96.06 344 ILE A O 1
ATOM 2754 N N . ALA A 1 345 ? -14.453 -44.219 11.602 1 93.88 345 ALA A N 1
ATOM 2755 C CA . ALA A 1 345 ? -15.859 -43.969 11.922 1 93.88 345 ALA A CA 1
ATOM 2756 C C . ALA A 1 345 ? -15.992 -43.375 13.312 1 93.88 345 ALA A C 1
ATOM 2758 O O . ALA A 1 345 ? -16.812 -42.469 13.531 1 93.88 345 ALA A O 1
ATOM 2759 N N . ASP A 1 346 ? -15.195 -43.812 14.219 1 93.44 346 ASP A N 1
ATOM 2760 C CA . ASP A 1 346 ? -15.219 -43.281 15.578 1 93.44 346 ASP A CA 1
ATOM 2761 C C . ASP A 1 346 ? -14.703 -41.844 15.617 1 93.44 346 ASP A C 1
ATOM 2763 O O . ASP A 1 346 ? -15.273 -41 16.312 1 93.44 346 ASP A O 1
ATOM 2767 N N . LEU A 1 347 ? -13.633 -41.656 14.93 1 93.31 347 LEU A N 1
ATOM 2768 C CA . LEU A 1 347 ? -13.039 -40.312 14.906 1 93.31 347 LEU A CA 1
ATOM 2769 C C . LEU A 1 347 ? -13.969 -39.344 14.203 1 93.31 347 LEU A C 1
ATOM 2771 O O . LEU A 1 347 ? -14.055 -38.188 14.609 1 93.31 347 LEU A O 1
ATOM 2775 N N . GLN A 1 348 ? -14.617 -39.75 13.156 1 93.38 348 GLN A N 1
ATOM 2776 C CA . GLN A 1 348 ? -15.57 -38.906 12.445 1 93.38 348 GLN A CA 1
ATOM 2777 C C . GLN A 1 348 ? -16.766 -38.562 13.328 1 93.38 348 GLN A C 1
ATOM 2779 O O . GLN A 1 348 ? -17.266 -37.438 13.297 1 93.38 348 GLN A O 1
ATOM 2784 N N . ALA A 1 349 ? -17.203 -39.469 14.125 1 91.5 349 ALA A N 1
ATOM 2785 C CA . ALA A 1 349 ? -18.297 -39.25 15.047 1 91.5 349 ALA A CA 1
ATOM 2786 C C . ALA A 1 349 ? -17.906 -38.25 16.141 1 91.5 349 ALA A C 1
ATOM 2788 O O . ALA A 1 349 ? -18.719 -37.438 16.578 1 91.5 349 ALA A O 1
ATOM 2789 N N . ARG A 1 350 ? -16.688 -38.344 16.516 1 89.38 350 ARG A N 1
ATOM 2790 C CA . ARG A 1 350 ? -16.188 -37.438 17.531 1 89.38 350 ARG A CA 1
ATOM 2791 C C . ARG A 1 350 ? -16.125 -36 17 1 89.38 350 ARG A C 1
ATOM 2793 O O . ARG A 1 350 ? -16.328 -35.031 17.75 1 89.38 350 ARG A O 1
ATOM 2800 N N . GLN A 1 351 ? -15.828 -35.844 15.734 1 88.31 351 GLN A N 1
ATOM 2801 C CA . GLN A 1 351 ? -15.695 -34.531 15.109 1 88.31 351 GLN A CA 1
ATOM 2802 C C . GLN A 1 351 ? -17.047 -33.812 15.07 1 88.31 351 GLN A C 1
ATOM 2804 O O . GLN A 1 351 ? -17.078 -32.594 15.023 1 88.31 351 GLN A O 1
ATOM 2809 N N . ARG A 1 352 ? -18.109 -34.562 15.094 1 82 352 ARG A N 1
ATOM 2810 C CA . ARG A 1 352 ? -19.438 -33.969 15.016 1 82 352 ARG A CA 1
ATOM 2811 C C . ARG A 1 352 ? -19.938 -33.531 16.391 1 82 352 ARG A C 1
ATOM 2813 O O . ARG A 1 352 ? -20.953 -32.844 16.5 1 82 352 ARG A O 1
ATOM 2820 N N . THR A 1 353 ? -19.078 -33.812 17.359 1 81.88 353 THR A N 1
ATOM 2821 C CA . THR A 1 353 ? -19.438 -33.406 18.719 1 81.88 353 THR A CA 1
ATOM 2822 C C . THR A 1 353 ? -18.734 -32.094 19.094 1 81.88 353 THR A C 1
ATOM 2824 O O . THR A 1 353 ? -17.844 -31.641 18.375 1 81.88 353 THR A O 1
ATOM 2827 N N . ASP A 1 354 ? -19.203 -31.359 20.047 1 74.38 354 ASP A N 1
ATOM 2828 C CA . ASP A 1 354 ? -18.672 -30.078 20.5 1 74.38 354 ASP A CA 1
ATOM 2829 C C . ASP A 1 354 ? -17.375 -30.266 21.297 1 74.38 354 ASP A C 1
ATOM 2831 O O . ASP A 1 354 ? -16.766 -29.297 21.75 1 74.38 354 ASP A O 1
ATOM 2835 N N . LYS A 1 355 ? -16.906 -31.469 21.344 1 77.5 355 LYS A N 1
ATOM 2836 C CA . LYS A 1 355 ? -15.758 -31.75 22.203 1 77.5 355 LYS A CA 1
ATOM 2837 C C . LYS A 1 355 ? -14.445 -31.547 21.453 1 77.5 355 LYS A C 1
ATOM 2839 O O . LYS A 1 355 ? -13.367 -31.609 22.047 1 77.5 355 LYS A O 1
ATOM 2844 N N . VAL A 1 356 ? -14.531 -31.312 20.266 1 84.69 356 VAL A N 1
ATOM 2845 C CA . VAL A 1 356 ? -13.297 -31.219 19.5 1 84.69 356 VAL A CA 1
ATOM 2846 C C . VAL A 1 356 ? -12.789 -29.781 19.516 1 84.69 356 VAL A C 1
ATOM 2848 O O . VAL A 1 356 ? -13.578 -28.828 19.656 1 84.69 356 VAL A O 1
ATOM 2851 N N . GLU A 1 357 ? -11.477 -29.656 19.531 1 87.06 357 GLU A N 1
ATOM 2852 C CA . GLU A 1 357 ? -10.836 -28.344 19.562 1 87.06 357 GLU A CA 1
ATOM 2853 C C . GLU A 1 357 ? -11.078 -27.578 18.281 1 87.06 357 GLU A C 1
ATOM 2855 O O . GLU A 1 357 ? -10.867 -28.094 17.188 1 87.06 357 GLU A O 1
ATOM 2860 N N . GLN A 1 358 ? -11.617 -26.406 18.438 1 89.5 358 GLN A N 1
ATOM 2861 C CA . GLN A 1 358 ? -11.891 -25.531 17.312 1 89.5 358 GLN A CA 1
ATOM 2862 C C . GLN A 1 358 ? -10.648 -24.734 16.922 1 89.5 358 GLN A C 1
ATOM 2864 O O . GLN A 1 358 ? -9.883 -24.312 17.797 1 89.5 358 GLN A O 1
ATOM 2869 N N . LEU A 1 359 ? -10.461 -24.656 15.68 1 92.19 359 LEU A N 1
ATOM 2870 C CA . LEU A 1 359 ? -9.375 -23.828 15.18 1 92.19 359 LEU A CA 1
ATOM 2871 C C . LEU A 1 359 ? -9.82 -22.375 15.062 1 92.19 359 LEU A C 1
ATOM 2873 O O . LEU A 1 359 ? -11 -22.062 15.227 1 92.19 359 LEU A O 1
ATOM 2877 N N . ASN A 1 360 ? -8.883 -21.453 14.844 1 93.5 360 ASN A N 1
ATOM 2878 C CA . ASN A 1 360 ? -9.156 -20.016 14.836 1 93.5 360 ASN A CA 1
ATOM 2879 C C . ASN A 1 360 ? -9.547 -19.531 13.438 1 93.5 360 ASN A C 1
ATOM 2881 O O . ASN A 1 360 ? -9.086 -18.469 13 1 93.5 360 ASN A O 1
ATOM 2885 N N . SER A 1 361 ? -10.195 -20.312 12.617 1 95.19 361 SER A N 1
ATOM 2886 C CA . SER A 1 361 ? -10.648 -19.938 11.281 1 95.19 361 SER A CA 1
ATOM 2887 C C . SER A 1 361 ? -12.039 -20.5 11 1 95.19 361 SER A C 1
ATOM 2889 O O . SER A 1 361 ? -12.453 -21.484 11.602 1 95.19 361 SER A O 1
ATOM 2891 N N . ALA A 1 362 ? -12.75 -19.812 10.148 1 96.44 362 ALA A N 1
ATOM 2892 C CA . ALA A 1 362 ? -14.117 -20.234 9.82 1 96.44 362 ALA A CA 1
ATOM 2893 C C . ALA A 1 362 ? -14.484 -19.828 8.398 1 96.44 362 ALA A C 1
ATOM 2895 O O . ALA A 1 362 ? -13.992 -18.812 7.887 1 96.44 362 ALA A O 1
ATOM 2896 N N . PHE A 1 363 ? -15.266 -20.703 7.742 1 97 363 PHE A N 1
ATOM 2897 C CA . PHE A 1 363 ? -15.898 -20.359 6.477 1 97 363 PHE A CA 1
ATOM 2898 C C . PHE A 1 363 ? -17.328 -19.875 6.695 1 97 363 PHE A C 1
ATOM 2900 O O . PHE A 1 363 ? -18.094 -20.516 7.414 1 97 363 PHE A O 1
ATOM 2907 N N . ILE A 1 364 ? -17.641 -18.734 6.16 1 97.06 364 ILE A N 1
ATOM 2908 C CA . ILE A 1 364 ? -18.969 -18.156 6.328 1 97.06 364 ILE A CA 1
ATOM 2909 C C . ILE A 1 364 ? -19.641 -17.984 4.965 1 97.06 364 ILE A C 1
ATOM 2911 O O . ILE A 1 364 ? -19.141 -17.25 4.109 1 97.06 364 ILE A O 1
ATOM 2915 N N . GLU A 1 365 ? -20.688 -18.703 4.734 1 96.5 365 GLU A N 1
ATOM 2916 C CA . GLU A 1 365 ? -21.484 -18.547 3.525 1 96.5 365 GLU A CA 1
ATOM 2917 C C . GLU A 1 365 ? -22.609 -17.531 3.73 1 96.5 365 GLU A C 1
ATOM 2919 O O . GLU A 1 365 ? -23.359 -17.609 4.707 1 96.5 365 GLU A O 1
ATOM 2924 N N . PHE A 1 366 ? -22.75 -16.625 2.873 1 96 366 PHE A N 1
ATOM 2925 C CA . PHE A 1 366 ? -23.766 -15.594 2.947 1 96 366 PHE A CA 1
ATOM 2926 C C . PHE A 1 366 ? -24.922 -15.898 1.999 1 96 366 PHE A C 1
ATOM 2928 O O . PHE A 1 366 ? -24.812 -16.781 1.145 1 96 366 PHE A O 1
ATOM 2935 N N . THR A 1 367 ? -25.969 -15.203 2.148 1 93.31 367 THR A N 1
ATOM 2936 C CA . THR A 1 367 ? -27.156 -15.438 1.348 1 93.31 367 THR A CA 1
ATOM 2937 C C . THR A 1 367 ? -27 -14.859 -0.053 1 93.31 367 THR A C 1
ATOM 2939 O O . THR A 1 367 ? -27.547 -15.391 -1.021 1 93.31 367 THR A O 1
ATOM 2942 N N . THR A 1 368 ? -26.297 -13.773 -0.107 1 90.44 368 THR A N 1
ATOM 2943 C CA . THR A 1 368 ? -26.078 -13.117 -1.392 1 90.44 368 THR A CA 1
ATOM 2944 C C . THR A 1 368 ? -24.594 -12.781 -1.575 1 90.44 368 THR A C 1
ATOM 2946 O O . THR A 1 368 ? -23.844 -12.719 -0.601 1 90.44 368 THR A O 1
ATOM 2949 N N . GLN A 1 369 ? -24.266 -12.664 -2.828 1 91.19 369 GLN A N 1
ATOM 2950 C CA . GLN A 1 369 ? -22.891 -12.281 -3.135 1 91.19 369 GLN A CA 1
ATOM 2951 C C . GLN A 1 369 ? -22.562 -10.891 -2.602 1 91.19 369 GLN A C 1
ATOM 2953 O O . GLN A 1 369 ? -21.438 -10.625 -2.17 1 91.19 369 GLN A O 1
ATOM 2958 N N . GLN A 1 370 ? -23.547 -9.984 -2.531 1 89.06 370 GLN A N 1
ATOM 2959 C CA . GLN A 1 370 ? -23.391 -8.617 -2.039 1 89.06 370 GLN A CA 1
ATOM 2960 C C . GLN A 1 370 ? -23.031 -8.609 -0.553 1 89.06 370 GLN A C 1
ATOM 2962 O O . GLN A 1 370 ? -22.156 -7.863 -0.121 1 89.06 370 GLN A O 1
ATOM 2967 N N . ALA A 1 371 ? -23.719 -9.43 0.153 1 91.62 371 ALA A N 1
ATOM 2968 C CA . ALA A 1 371 ? -23.469 -9.508 1.59 1 91.62 371 ALA A CA 1
ATOM 2969 C C . ALA A 1 371 ? -22.062 -10.031 1.869 1 91.62 371 ALA A C 1
ATOM 2971 O O . ALA A 1 371 ? -21.391 -9.57 2.801 1 91.62 371 ALA A O 1
ATOM 2972 N N . ALA A 1 372 ? -21.688 -10.992 1.024 1 94.12 372 ALA A N 1
ATOM 2973 C CA . ALA A 1 372 ? -20.344 -11.539 1.182 1 94.12 372 ALA A CA 1
ATOM 2974 C C . ALA A 1 372 ? -19.281 -10.484 0.879 1 94.12 372 ALA A C 1
ATOM 2976 O O . ALA A 1 372 ? -18.25 -10.422 1.555 1 94.12 372 ALA A O 1
ATOM 2977 N N . GLN A 1 373 ? -19.562 -9.648 -0.123 1 93 373 GLN A N 1
ATOM 2978 C CA . GLN A 1 373 ? -18.609 -8.609 -0.51 1 93 373 GLN A CA 1
ATOM 2979 C C . GLN A 1 373 ? -18.516 -7.531 0.562 1 93 373 GLN A C 1
ATOM 2981 O O . GLN A 1 373 ? -17.438 -6.984 0.802 1 93 373 GLN A O 1
ATOM 2986 N N . ILE A 1 374 ? -19.578 -7.176 1.221 1 91.12 374 ILE A N 1
ATOM 2987 C CA . ILE A 1 374 ? -19.562 -6.199 2.305 1 91.12 374 ILE A CA 1
ATOM 2988 C C . ILE A 1 374 ? -18.719 -6.723 3.465 1 91.12 374 ILE A C 1
ATOM 2990 O O . ILE A 1 374 ? -17.891 -5.992 4.02 1 91.12 374 ILE A O 1
ATOM 2994 N N . ALA A 1 375 ? -18.938 -8.008 3.756 1 92.88 375 ALA A N 1
ATOM 2995 C CA . ALA A 1 375 ? -18.172 -8.625 4.84 1 92.88 375 ALA A CA 1
ATOM 2996 C C . ALA A 1 375 ? -16.688 -8.695 4.496 1 92.88 375 ALA A C 1
ATOM 2998 O O . ALA A 1 375 ? -15.828 -8.555 5.371 1 92.88 375 ALA A O 1
ATOM 2999 N N . PHE A 1 376 ? -16.406 -8.875 3.256 1 93.94 376 PHE A N 1
ATOM 3000 C CA . PHE A 1 376 ? -15.031 -8.984 2.785 1 93.94 376 PHE A CA 1
ATOM 3001 C C . PHE A 1 376 ? -14.32 -7.641 2.881 1 93.94 376 PHE A C 1
ATOM 3003 O O . PHE A 1 376 ? -13.156 -7.578 3.277 1 93.94 376 PHE A O 1
ATOM 3010 N N . GLN A 1 377 ? -14.977 -6.57 2.566 1 90.75 377 GLN A N 1
ATOM 3011 C CA . GLN A 1 377 ? -14.352 -5.262 2.434 1 90.75 377 GLN A CA 1
ATOM 3012 C C . GLN A 1 377 ? -14.344 -4.516 3.764 1 90.75 377 GLN A C 1
ATOM 3014 O O . GLN A 1 377 ? -13.492 -3.662 4.004 1 90.75 377 GLN A O 1
ATOM 3019 N N . CYS A 1 378 ? -15.211 -4.809 4.691 1 89.75 378 CYS A N 1
ATOM 3020 C CA . CYS A 1 378 ? -15.312 -4.094 5.957 1 89.75 378 CYS A CA 1
ATOM 3021 C C . CYS A 1 378 ? -14.414 -4.727 7.016 1 89.75 378 CYS A C 1
ATOM 3023 O O . CYS A 1 378 ? -14.32 -5.953 7.098 1 89.75 378 CYS A O 1
ATOM 3025 N N . LEU A 1 379 ? -13.805 -3.846 7.785 1 89.12 379 LEU A N 1
ATOM 3026 C CA . LEU A 1 379 ? -12.961 -4.309 8.883 1 89.12 379 LEU A CA 1
ATOM 3027 C C . LEU A 1 379 ? -13.797 -4.949 9.984 1 89.12 379 LEU A C 1
ATOM 3029 O O . LEU A 1 379 ? -14.758 -4.352 10.461 1 89.12 379 LEU A O 1
ATOM 3033 N N . ALA A 1 380 ? -13.383 -6.16 10.383 1 88.62 380 ALA A N 1
ATOM 3034 C CA . ALA A 1 380 ? -14.211 -6.926 11.312 1 88.62 380 ALA A CA 1
ATOM 3035 C C . ALA A 1 380 ? -13.742 -6.727 12.75 1 88.62 380 ALA A C 1
ATOM 3037 O O . ALA A 1 380 ? -14.562 -6.633 13.672 1 88.62 380 ALA A O 1
ATOM 3038 N N . SER A 1 381 ? -12.445 -6.625 12.953 1 89 381 SER A N 1
ATOM 3039 C CA . SER A 1 381 ? -11.922 -6.617 14.312 1 89 381 SER A CA 1
ATOM 3040 C C . SER A 1 381 ? -11.094 -5.359 14.586 1 89 381 SER A C 1
ATOM 3042 O O . SER A 1 381 ? -10.516 -4.781 13.664 1 89 381 SER A O 1
ATOM 3044 N N . ASN A 1 382 ? -11.07 -4.977 15.891 1 88.38 382 ASN A N 1
ATOM 3045 C CA . ASN A 1 382 ? -10.336 -3.791 16.328 1 88.38 382 ASN A CA 1
ATOM 3046 C C . ASN A 1 382 ? -8.875 -4.109 16.609 1 88.38 382 ASN A C 1
ATOM 3048 O O . ASN A 1 382 ? -8.055 -3.203 16.766 1 88.38 382 ASN A O 1
ATOM 3052 N N . LEU A 1 383 ? -8.547 -5.328 16.594 1 87.44 383 LEU A N 1
ATOM 3053 C CA . LEU A 1 383 ? -7.168 -5.73 16.859 1 87.44 383 LEU A CA 1
ATOM 3054 C C . LEU A 1 383 ? -6.41 -5.98 15.57 1 87.44 383 LEU A C 1
ATOM 3056 O O . LEU A 1 383 ? -6.973 -6.516 14.609 1 87.44 383 LEU A O 1
ATOM 3060 N N . PRO A 1 384 ? -5.133 -5.625 15.594 1 87.12 384 PRO A N 1
ATOM 3061 C CA . PRO A 1 384 ? -4.344 -5.828 14.375 1 87.12 384 PRO A CA 1
ATOM 3062 C C . PRO A 1 384 ? -4.148 -7.309 14.039 1 87.12 384 PRO A C 1
ATOM 3064 O O . PRO A 1 384 ? -3.859 -8.109 14.922 1 87.12 384 PRO A O 1
ATOM 3067 N N . LEU A 1 385 ? -4.34 -7.695 12.875 1 86.88 385 LEU A N 1
ATOM 3068 C CA . LEU A 1 385 ? -4.102 -9.016 12.305 1 86.88 385 LEU A CA 1
ATOM 3069 C C . LEU A 1 385 ? -5.055 -10.047 12.906 1 86.88 385 LEU A C 1
ATOM 3071 O O . LEU A 1 385 ? -4.715 -11.227 13 1 86.88 385 LEU A O 1
ATOM 3075 N N . HIS A 1 386 ? -6.191 -9.523 13.445 1 89.12 386 HIS A N 1
ATOM 3076 C CA . HIS A 1 386 ? -7.262 -10.414 13.883 1 89.12 386 HIS A CA 1
ATOM 3077 C C . HIS A 1 386 ? -8.445 -10.367 12.922 1 89.12 386 HIS A C 1
ATOM 3079 O O . HIS A 1 386 ? -8.859 -9.289 12.492 1 89.12 386 HIS A O 1
ATOM 3085 N N . MET A 1 387 ? -8.938 -11.523 12.602 1 91 387 MET A N 1
ATOM 3086 C CA . MET A 1 387 ? -9.977 -11.688 11.586 1 91 387 MET A CA 1
ATOM 3087 C C . MET A 1 387 ? -9.531 -11.086 10.258 1 91 387 MET A C 1
ATOM 3089 O O . MET A 1 387 ? -10.312 -10.422 9.578 1 91 387 MET A O 1
ATOM 3093 N N . ALA A 1 388 ? -8.219 -11.062 10.078 1 85.56 388 ALA A N 1
ATOM 3094 C CA . ALA A 1 388 ? -7.504 -10.609 8.891 1 85.56 388 ALA A CA 1
ATOM 3095 C C . ALA A 1 388 ? -6.266 -11.469 8.641 1 85.56 388 ALA A C 1
ATOM 3097 O O . ALA A 1 388 ? -5.602 -11.898 9.578 1 85.56 388 ALA A O 1
ATOM 3098 N N . PRO A 1 389 ? -6.086 -11.766 7.434 1 86.5 389 PRO A N 1
ATOM 3099 C CA . PRO A 1 389 ? -6.75 -11.398 6.18 1 86.5 389 PRO A CA 1
ATOM 3100 C C . PRO A 1 389 ? -8.016 -12.211 5.914 1 86.5 389 PRO A C 1
ATOM 3102 O O . PRO A 1 389 ? -8.219 -13.258 6.543 1 86.5 389 PRO A O 1
ATOM 3105 N N . ARG A 1 390 ? -8.852 -11.688 5.195 1 92.5 390 ARG A N 1
ATOM 3106 C CA . ARG A 1 390 ? -10.07 -12.352 4.73 1 92.5 390 ARG A CA 1
ATOM 3107 C C . ARG A 1 390 ? -9.969 -12.695 3.248 1 92.5 390 ARG A C 1
ATOM 3109 O O . ARG A 1 390 ? -9.375 -11.945 2.469 1 92.5 390 ARG A O 1
ATOM 3116 N N . TYR A 1 391 ? -10.453 -13.875 2.912 1 94.12 391 TYR A N 1
ATOM 3117 C CA . TYR A 1 391 ? -10.406 -14.344 1.531 1 94.12 391 TYR A CA 1
ATOM 3118 C C . TYR A 1 391 ? -11.797 -14.703 1.027 1 94.12 391 TYR A C 1
ATOM 3120 O O . TYR A 1 391 ? -12.602 -15.266 1.77 1 94.12 391 TYR A O 1
ATOM 3128 N N . ILE A 1 392 ? -12.07 -14.359 -0.2 1 94.06 392 ILE A N 1
ATOM 3129 C CA . ILE A 1 392 ? -13.367 -14.648 -0.785 1 94.06 392 ILE A CA 1
ATOM 3130 C C . ILE A 1 392 ? -13.195 -15.453 -2.07 1 94.06 392 ILE A C 1
ATOM 3132 O O . ILE A 1 392 ? -12.188 -15.305 -2.768 1 94.06 392 ILE A O 1
ATOM 3136 N N . GLY A 1 393 ? -14.023 -16.422 -2.33 1 91.81 393 GLY A N 1
ATOM 3137 C CA . GLY A 1 393 ? -14.07 -17.141 -3.598 1 91.81 393 GLY A CA 1
ATOM 3138 C C . GLY A 1 393 ? -13.133 -18.328 -3.648 1 91.81 393 GLY A C 1
ATOM 3139 O O . GLY A 1 393 ? -12.68 -18.719 -4.723 1 91.81 393 GLY A O 1
ATOM 3140 N N . ILE A 1 394 ? -12.828 -18.922 -2.479 1 93.62 394 ILE A N 1
ATOM 3141 C CA . ILE A 1 394 ? -11.977 -20.109 -2.471 1 93.62 394 ILE A CA 1
ATOM 3142 C C . ILE A 1 394 ? -12.82 -21.344 -2.742 1 93.62 394 ILE A C 1
ATOM 3144 O O . ILE A 1 394 ? -13.844 -21.562 -2.088 1 93.62 394 ILE A O 1
ATOM 3148 N N . THR A 1 395 ? -12.43 -22.078 -3.736 1 93.06 395 THR A N 1
ATOM 3149 C CA . THR A 1 395 ? -13.109 -23.344 -4 1 93.06 395 THR A CA 1
ATOM 3150 C C . THR A 1 395 ? -12.648 -24.422 -3.023 1 93.06 395 THR A C 1
ATOM 3152 O O . THR A 1 395 ? -11.477 -24.453 -2.641 1 93.06 395 THR A O 1
ATOM 3155 N N . PRO A 1 396 ? -13.469 -25.281 -2.627 1 92.5 396 PRO A N 1
ATOM 3156 C CA . PRO A 1 396 ? -13.156 -26.297 -1.616 1 92.5 396 PRO A CA 1
ATOM 3157 C C . PRO A 1 396 ? -11.945 -27.141 -1.99 1 92.5 396 PRO A C 1
ATOM 3159 O O . PRO A 1 396 ? -11.148 -27.516 -1.119 1 92.5 396 PRO A O 1
ATOM 3162 N N . ASN A 1 397 ? -11.688 -27.391 -3.258 1 89.94 397 ASN A N 1
ATOM 3163 C CA . ASN A 1 397 ? -10.609 -28.266 -3.705 1 89.94 397 ASN A CA 1
ATOM 3164 C C . ASN A 1 397 ? -9.25 -27.562 -3.625 1 89.94 397 ASN A C 1
ATOM 3166 O O . ASN A 1 397 ? -8.211 -28.219 -3.678 1 89.94 397 ASN A O 1
ATOM 3170 N N . GLU A 1 398 ? -9.305 -26.297 -3.436 1 92.81 398 GLU A N 1
ATOM 3171 C CA . GLU A 1 398 ? -8.062 -25.531 -3.447 1 92.81 398 GLU A CA 1
ATOM 3172 C C . GLU A 1 398 ? -7.637 -25.156 -2.033 1 92.81 398 GLU A C 1
ATOM 3174 O O . GLU A 1 398 ? -6.602 -24.5 -1.846 1 92.81 398 GLU A O 1
ATOM 3179 N N . ILE A 1 399 ? -8.305 -25.578 -1.005 1 94.69 399 ILE A N 1
ATOM 3180 C CA . ILE A 1 399 ? -8.047 -25.141 0.363 1 94.69 399 ILE A CA 1
ATOM 3181 C C . ILE A 1 399 ? -6.816 -25.859 0.91 1 94.69 399 ILE A C 1
ATOM 3183 O O . ILE A 1 399 ? -6.66 -27.062 0.736 1 94.69 399 ILE A O 1
ATOM 3187 N N . VAL A 1 400 ? -5.91 -25.156 1.469 1 94.75 400 VAL A N 1
ATOM 3188 C CA . VAL A 1 400 ? -4.781 -25.703 2.217 1 94.75 400 VAL A CA 1
ATOM 3189 C C . VAL A 1 400 ? -5.121 -25.75 3.705 1 94.75 400 VAL A C 1
ATOM 3191 O O . VAL A 1 400 ? -4.859 -24.781 4.434 1 94.75 400 VAL A O 1
ATOM 3194 N N . TRP A 1 401 ? -5.594 -26.812 4.148 1 93.56 401 TRP A N 1
ATOM 3195 C CA . TRP A 1 401 ? -6.199 -26.984 5.469 1 93.56 401 TRP A CA 1
ATOM 3196 C C . TRP A 1 401 ? -5.156 -26.797 6.57 1 93.56 401 TRP A C 1
ATOM 3198 O O . TRP A 1 401 ? -5.477 -26.328 7.664 1 93.56 401 TRP A O 1
ATOM 3208 N N . SER A 1 402 ? -3.896 -27.125 6.332 1 90.75 402 SER A N 1
ATOM 3209 C CA . SER A 1 402 ? -2.85 -27.047 7.348 1 90.75 402 SER A CA 1
ATOM 3210 C C . SER A 1 402 ? -2.605 -25.609 7.785 1 90.75 402 SER A C 1
ATOM 3212 O O . SER A 1 402 ? -2.133 -25.359 8.898 1 90.75 402 SER A O 1
ATOM 3214 N N . ASN A 1 403 ? -2.973 -24.656 6.949 1 92.94 403 ASN A N 1
ATOM 3215 C CA . ASN A 1 403 ? -2.684 -23.25 7.223 1 92.94 403 ASN A CA 1
ATOM 3216 C C . ASN A 1 403 ? -3.846 -22.562 7.938 1 92.94 403 ASN A C 1
ATOM 3218 O O . ASN A 1 403 ? -3.732 -21.406 8.352 1 92.94 403 ASN A O 1
ATOM 3222 N N . LEU A 1 404 ? -4.938 -23.25 8.156 1 93.56 404 LEU A N 1
ATOM 3223 C CA . LEU A 1 404 ? -6.121 -22.656 8.766 1 93.56 404 LEU A CA 1
ATOM 3224 C C . LEU A 1 404 ? -5.984 -22.594 10.281 1 93.56 404 LEU A C 1
ATOM 3226 O O . LEU A 1 404 ? -6.781 -21.938 10.953 1 93.56 404 LEU A O 1
ATOM 3230 N N . ARG A 1 405 ? -4.898 -23.234 10.82 1 91.5 405 ARG A N 1
ATOM 3231 C CA . ARG A 1 405 ? -4.684 -23.234 12.266 1 91.5 405 ARG A CA 1
ATOM 3232 C C . ARG A 1 405 ? -3.725 -22.125 12.672 1 91.5 405 ARG A C 1
ATOM 3234 O O . ARG A 1 405 ? -3.502 -21.891 13.859 1 91.5 405 ARG A O 1
ATOM 3241 N N . LEU A 1 406 ? -3.27 -21.344 11.805 1 91 406 LEU A N 1
ATOM 3242 C CA . LEU A 1 406 ? -2.219 -20.375 12.094 1 91 406 LEU A CA 1
ATOM 3243 C C . LEU A 1 406 ? -2.77 -19.203 12.883 1 91 406 LEU A C 1
ATOM 3245 O O . LEU A 1 406 ? -3.828 -18.656 12.555 1 91 406 LEU A O 1
ATOM 3249 N N . LYS A 1 407 ? -1.998 -18.938 13.953 1 91.19 407 LYS A N 1
ATOM 3250 C CA . LYS A 1 407 ? -2.311 -17.734 14.742 1 91.19 407 LYS A CA 1
ATOM 3251 C C . LYS A 1 407 ? -1.686 -16.5 14.125 1 91.19 407 LYS A C 1
ATOM 3253 O O . LYS A 1 407 ? -0.846 -16.594 13.227 1 91.19 407 LYS A O 1
ATOM 3258 N N . TRP A 1 408 ? -2.109 -15.352 14.609 1 87.62 408 TRP A N 1
ATOM 3259 C CA . TRP A 1 408 ? -1.698 -14.086 14 1 87.62 408 TRP A CA 1
ATOM 3260 C C . TRP A 1 408 ? -0.187 -13.906 14.086 1 87.62 408 TRP A C 1
ATOM 3262 O O . TRP A 1 408 ? 0.448 -13.461 13.133 1 87.62 408 TRP A O 1
ATOM 3272 N N . TRP A 1 409 ? 0.455 -14.203 15.227 1 85.12 409 TRP A N 1
ATOM 3273 C CA . TRP A 1 409 ? 1.885 -13.977 15.406 1 85.12 409 TRP A CA 1
ATOM 3274 C C . TRP A 1 409 ? 2.703 -14.992 14.625 1 85.12 409 TRP A C 1
ATOM 3276 O O . TRP A 1 409 ? 3.807 -14.688 14.164 1 85.12 409 TRP A O 1
ATOM 3286 N N . GLU A 1 410 ? 2.154 -16.234 14.539 1 89.25 410 GLU A N 1
ATOM 3287 C CA . GLU A 1 410 ? 2.822 -17.266 13.742 1 89.25 410 GLU A CA 1
ATOM 3288 C C . GLU A 1 410 ? 2.873 -16.875 12.266 1 89.25 410 GLU A C 1
ATOM 3290 O O . GLU A 1 410 ? 3.881 -17.094 11.594 1 89.25 410 GLU A O 1
ATOM 3295 N N . ARG A 1 411 ? 1.759 -16.391 11.859 1 88.88 411 ARG A N 1
ATOM 3296 C CA . ARG A 1 411 ? 1.686 -15.961 10.469 1 88.88 411 ARG A CA 1
ATOM 3297 C C . ARG A 1 411 ? 2.701 -14.859 10.18 1 88.88 411 ARG A C 1
ATOM 3299 O O . ARG A 1 411 ? 3.357 -14.875 9.141 1 88.88 411 ARG A O 1
ATOM 3306 N N . LEU A 1 412 ? 2.82 -13.93 11.047 1 85.5 412 LEU A N 1
ATOM 3307 C CA . LEU A 1 412 ? 3.746 -12.82 10.883 1 85.5 412 LEU A CA 1
ATOM 3308 C C . LEU A 1 412 ? 5.188 -13.312 10.836 1 85.5 412 LEU A C 1
ATOM 3310 O O . LEU A 1 412 ? 5.973 -12.875 9.992 1 85.5 412 LEU A O 1
ATOM 3314 N N . VAL A 1 413 ? 5.531 -14.133 11.727 1 84.5 413 VAL A N 1
ATOM 3315 C CA . VAL A 1 413 ? 6.887 -14.664 11.812 1 84.5 413 VAL A CA 1
ATOM 3316 C C . VAL A 1 413 ? 7.199 -15.484 10.562 1 84.5 413 VAL A C 1
ATOM 3318 O O . VAL A 1 413 ? 8.281 -15.359 9.984 1 84.5 413 VAL A O 1
ATOM 3321 N N . LYS A 1 414 ? 6.297 -16.312 10.172 1 90.75 414 LYS A N 1
ATOM 3322 C CA . LYS A 1 414 ? 6.504 -17.172 9 1 90.75 414 LYS A CA 1
ATOM 3323 C C . LYS A 1 414 ? 6.664 -16.344 7.734 1 90.75 414 LYS A C 1
ATOM 3325 O O . LYS A 1 414 ? 7.566 -16.594 6.93 1 90.75 414 LYS A O 1
ATOM 3330 N N . ILE A 1 415 ? 5.797 -15.375 7.551 1 89.5 415 ILE A N 1
ATOM 3331 C CA . ILE A 1 415 ? 5.871 -14.531 6.363 1 89.5 415 ILE A CA 1
ATOM 3332 C C . ILE A 1 415 ? 7.215 -13.805 6.332 1 89.5 415 ILE A C 1
ATOM 3334 O O . ILE A 1 415 ? 7.859 -13.727 5.281 1 89.5 415 ILE A O 1
ATOM 3338 N N . THR A 1 416 ? 7.703 -13.305 7.48 1 85.88 416 THR A N 1
ATOM 3339 C CA . THR A 1 416 ? 8.953 -12.547 7.551 1 85.88 416 THR A CA 1
ATOM 3340 C C . THR A 1 416 ? 10.148 -13.453 7.289 1 85.88 416 THR A C 1
ATOM 3342 O O . THR A 1 416 ? 11.031 -13.109 6.504 1 85.88 416 THR A O 1
ATOM 3345 N N . LEU A 1 417 ? 10.117 -14.586 7.883 1 87 417 LEU A N 1
ATOM 3346 C CA . LEU A 1 417 ? 11.234 -15.516 7.738 1 87 417 LEU A CA 1
ATOM 3347 C C . LEU A 1 417 ? 11.297 -16.078 6.32 1 87 417 LEU A C 1
ATOM 3349 O O . LEU A 1 417 ? 12.375 -16.234 5.758 1 87 417 LEU A O 1
ATOM 3353 N N . ILE A 1 418 ? 10.156 -16.406 5.805 1 92.81 418 ILE A N 1
ATOM 3354 C CA . ILE A 1 418 ? 10.125 -16.953 4.457 1 92.81 418 ILE A CA 1
ATOM 3355 C C . ILE A 1 418 ? 10.523 -15.891 3.443 1 92.81 418 ILE A C 1
ATOM 3357 O O . ILE A 1 418 ? 11.234 -16.172 2.48 1 92.81 418 ILE A O 1
ATOM 3361 N N . THR A 1 419 ? 10.055 -14.711 3.609 1 89.56 419 THR A N 1
ATOM 3362 C CA . THR A 1 419 ? 10.461 -13.633 2.717 1 89.56 419 THR A CA 1
ATOM 3363 C C . THR A 1 419 ? 11.969 -13.414 2.775 1 89.56 419 THR A C 1
ATOM 3365 O O . THR A 1 419 ? 12.617 -13.25 1.74 1 89.56 419 THR A O 1
ATOM 3368 N N . ALA A 1 420 ? 12.547 -13.391 3.951 1 86.25 420 ALA A N 1
ATOM 3369 C CA . ALA A 1 420 ? 14 -13.258 4.109 1 86.25 420 ALA A CA 1
ATOM 3370 C C . ALA A 1 420 ? 14.727 -14.414 3.428 1 86.25 420 ALA A C 1
ATOM 3372 O O . ALA A 1 420 ? 15.734 -14.195 2.75 1 86.25 420 ALA A O 1
ATOM 3373 N N . PHE A 1 421 ? 14.203 -15.578 3.615 1 92.56 421 PHE A N 1
ATOM 3374 C CA . PHE A 1 421 ? 14.789 -16.766 3.01 1 92.56 421 PHE A CA 1
ATOM 3375 C C . PHE A 1 421 ? 14.75 -16.672 1.489 1 92.56 421 PHE A C 1
ATOM 3377 O O . PHE A 1 421 ? 15.734 -16.984 0.816 1 92.56 421 PHE A O 1
ATOM 3384 N N . LEU A 1 422 ? 13.617 -16.281 0.944 1 93.06 422 LEU A N 1
ATOM 3385 C CA . LEU A 1 422 ? 13.469 -16.188 -0.503 1 93.06 422 LEU A CA 1
ATOM 3386 C C . LEU A 1 422 ? 14.414 -15.141 -1.083 1 93.06 422 LEU A C 1
ATOM 3388 O O . LEU A 1 422 ? 14.992 -15.344 -2.154 1 93.06 422 LEU A O 1
ATOM 3392 N N . VAL A 1 423 ? 14.586 -14.039 -0.415 1 87.19 423 VAL A N 1
ATOM 3393 C CA . VAL A 1 423 ? 15.523 -13.016 -0.875 1 87.19 423 VAL A CA 1
ATOM 3394 C C . VAL A 1 423 ? 16.938 -13.578 -0.887 1 87.19 423 VAL A C 1
ATOM 3396 O O . VAL A 1 423 ? 17.672 -13.406 -1.862 1 87.19 423 VAL A O 1
ATOM 3399 N N . ALA A 1 424 ? 17.266 -14.273 0.189 1 86.25 424 ALA A N 1
ATOM 3400 C CA . ALA A 1 424 ? 18.594 -14.906 0.265 1 86.25 424 ALA A CA 1
ATOM 3401 C C . ALA A 1 424 ? 18.75 -15.953 -0.827 1 86.25 424 ALA A C 1
ATOM 3403 O O . ALA A 1 424 ? 19.812 -16.047 -1.454 1 86.25 424 ALA A O 1
ATOM 3404 N N . LEU A 1 425 ? 17.703 -16.719 -0.992 1 90.69 425 LEU A N 1
ATOM 3405 C CA . LEU A 1 425 ? 17.734 -17.766 -2 1 90.69 425 LEU A CA 1
ATOM 3406 C C . LEU A 1 425 ? 17.953 -17.188 -3.391 1 90.69 425 LEU A C 1
ATOM 3408 O O . LEU A 1 425 ? 18.766 -17.703 -4.16 1 90.69 425 LEU A O 1
ATOM 3412 N N . VAL A 1 426 ? 17.297 -16.109 -3.697 1 89.31 426 VAL A N 1
ATOM 3413 C CA . VAL A 1 426 ? 17.391 -15.5 -5.02 1 89.31 426 VAL A CA 1
ATOM 3414 C C . VAL A 1 426 ? 18.781 -14.875 -5.203 1 89.31 426 VAL A C 1
ATOM 3416 O O . VAL A 1 426 ? 19.406 -15.031 -6.25 1 89.31 426 VAL A O 1
ATOM 3419 N N . VAL A 1 427 ? 19.328 -14.273 -4.176 1 80.25 427 VAL A N 1
ATOM 3420 C CA . VAL A 1 427 ? 20.594 -13.562 -4.277 1 80.25 427 VAL A CA 1
ATOM 3421 C C . VAL A 1 427 ? 21.75 -14.562 -4.301 1 80.25 427 VAL A C 1
ATOM 3423 O O . VAL A 1 427 ? 22.703 -14.398 -5.059 1 80.25 427 VAL A O 1
ATOM 3426 N N . PHE A 1 428 ? 21.625 -15.695 -3.559 1 82.44 428 PHE A N 1
ATOM 3427 C CA . PHE A 1 428 ? 22.75 -16.609 -3.389 1 82.44 428 PHE A CA 1
ATOM 3428 C C . PHE A 1 428 ? 22.562 -17.859 -4.238 1 82.44 428 PHE A C 1
ATOM 3430 O O . PHE A 1 428 ? 23.297 -18.844 -4.09 1 82.44 428 PHE A O 1
ATOM 3437 N N . TRP A 1 429 ? 21.547 -17.938 -5.082 1 86 429 TRP A N 1
ATOM 3438 C CA . TRP A 1 429 ? 21.297 -19.125 -5.902 1 86 429 TRP A CA 1
ATOM 3439 C C . TRP A 1 429 ? 22.484 -19.391 -6.832 1 86 429 TRP A C 1
ATOM 3441 O O . TRP A 1 429 ? 22.688 -20.516 -7.27 1 86 429 TRP A O 1
ATOM 3451 N N . SER A 1 430 ? 23.266 -18.312 -7.117 1 77.94 430 SER A N 1
ATOM 3452 C CA . SER A 1 430 ? 24.406 -18.469 -8.008 1 77.94 430 SER A CA 1
ATOM 3453 C C . SER A 1 430 ? 25.484 -19.344 -7.371 1 77.94 430 SER A C 1
ATOM 3455 O O . SER A 1 430 ? 26.312 -19.938 -8.07 1 77.94 430 SER A O 1
ATOM 3457 N N . LEU A 1 431 ? 25.391 -19.469 -6.098 1 74.94 431 LEU A N 1
ATOM 3458 C CA . LEU A 1 431 ? 26.375 -20.266 -5.383 1 74.94 431 LEU A CA 1
ATOM 3459 C C . LEU A 1 431 ? 26.203 -21.75 -5.699 1 74.94 431 LEU A C 1
ATOM 3461 O O . LEU A 1 431 ? 27.156 -22.406 -6.148 1 74.94 431 LEU A O 1
ATOM 3465 N N . PRO A 1 432 ? 25.016 -22.328 -5.59 1 77.56 432 PRO A N 1
ATOM 3466 C CA . PRO A 1 432 ? 24.859 -23.719 -5.977 1 77.56 432 PRO A CA 1
ATOM 3467 C C . PRO A 1 432 ? 25.094 -23.969 -7.465 1 77.56 432 PRO A C 1
ATOM 3469 O O . PRO A 1 432 ? 25.594 -25.016 -7.852 1 77.56 432 PRO A O 1
ATOM 3472 N N . VAL A 1 433 ? 24.781 -23.047 -8.211 1 73.19 433 VAL A N 1
ATOM 3473 C CA . VAL A 1 433 ? 25 -23.172 -9.648 1 73.19 433 VAL A CA 1
ATOM 3474 C C . VAL A 1 433 ? 26.5 -23.203 -9.945 1 73.19 433 VAL A C 1
ATOM 3476 O O . VAL A 1 433 ? 26.953 -23.969 -10.797 1 73.19 433 VAL A O 1
ATOM 3479 N N . ALA A 1 434 ? 27.234 -22.391 -9.172 1 64.12 434 ALA A N 1
ATOM 3480 C CA . ALA A 1 434 ? 28.688 -22.359 -9.32 1 64.12 434 ALA A CA 1
ATOM 3481 C C . ALA A 1 434 ? 29.297 -23.688 -8.875 1 64.12 434 ALA A C 1
ATOM 3483 O O . ALA A 1 434 ? 30.25 -24.172 -9.484 1 64.12 434 ALA A O 1
ATOM 3484 N N . VAL A 1 435 ? 28.75 -24.188 -7.871 1 69.56 435 VAL A N 1
ATOM 3485 C CA . VAL A 1 435 ? 29.234 -25.469 -7.359 1 69.56 435 VAL A CA 1
ATOM 3486 C C . VAL A 1 435 ? 29.016 -26.562 -8.398 1 69.56 435 VAL A C 1
ATOM 3488 O O . VAL A 1 435 ? 29.891 -27.391 -8.648 1 69.56 435 VAL A O 1
ATOM 3491 N N . VAL A 1 436 ? 27.906 -26.562 -9 1 68.62 436 VAL A N 1
ATOM 3492 C CA . VAL A 1 436 ? 27.609 -27.531 -10.055 1 68.62 436 VAL A CA 1
ATOM 3493 C C . VAL A 1 436 ? 28.562 -27.328 -11.227 1 68.62 436 VAL A C 1
ATOM 3495 O O . VAL A 1 436 ? 29.016 -28.297 -11.836 1 68.62 436 VAL A O 1
ATOM 3498 N N . GLY A 1 437 ? 28.844 -26.094 -11.508 1 60.12 437 GLY A N 1
ATOM 3499 C CA . GLY A 1 437 ? 29.797 -25.797 -12.555 1 60.12 437 GLY A CA 1
ATOM 3500 C C . GLY A 1 437 ? 31.203 -26.281 -12.25 1 60.12 437 GLY A C 1
ATOM 3501 O O . GLY A 1 437 ? 31.906 -26.781 -13.133 1 60.12 437 GLY A O 1
ATOM 3502 N N . THR A 1 438 ? 31.562 -26.141 -11.031 1 58.5 438 THR A N 1
ATOM 3503 C CA . THR A 1 438 ? 32.875 -26.562 -10.617 1 58.5 438 THR A CA 1
ATOM 3504 C C . THR A 1 438 ? 33 -28.094 -10.633 1 58.5 438 THR A C 1
ATOM 3506 O O . THR A 1 438 ? 34.031 -28.641 -10.984 1 58.5 438 THR A O 1
ATOM 3509 N N . ILE A 1 439 ? 31.906 -28.641 -10.18 1 58.5 439 ILE A N 1
ATOM 3510 C CA . ILE A 1 439 ? 31.891 -30.094 -10.164 1 58.5 439 ILE A CA 1
ATOM 3511 C C . ILE A 1 439 ? 32 -30.625 -11.586 1 58.5 439 ILE A C 1
ATOM 3513 O O . ILE A 1 439 ? 32.625 -31.656 -11.828 1 58.5 439 ILE A O 1
ATOM 3517 N N . SER A 1 440 ? 31.531 -29.828 -12.477 1 53.84 440 SER A N 1
ATOM 3518 C CA . SER A 1 440 ? 31.562 -30.266 -13.875 1 53.84 440 SER A CA 1
ATOM 3519 C C . SER A 1 440 ? 32.969 -30.203 -14.438 1 53.84 440 SER A C 1
ATOM 3521 O O . SER A 1 440 ? 33.281 -30.797 -15.477 1 53.84 440 SER A O 1
ATOM 3523 N N . ASN A 1 441 ? 33.781 -29.375 -13.711 1 50.53 441 ASN A N 1
ATOM 3524 C CA . ASN A 1 441 ? 35.188 -29.375 -14.078 1 50.53 441 ASN A CA 1
ATOM 3525 C C . ASN A 1 441 ? 35.969 -30.422 -13.289 1 50.53 441 ASN A C 1
ATOM 3527 O O . ASN A 1 441 ? 36.562 -30.094 -12.266 1 50.53 441 ASN A O 1
ATOM 3531 N N . ILE A 1 442 ? 35.844 -31.578 -13.688 1 54.72 442 ILE A N 1
ATOM 3532 C CA . ILE A 1 442 ? 36.406 -32.719 -12.984 1 54.72 442 ILE A CA 1
ATOM 3533 C C . ILE A 1 442 ? 37.906 -32.531 -12.766 1 54.72 442 ILE A C 1
ATOM 3535 O O . ILE A 1 442 ? 38.438 -32.906 -11.719 1 54.72 442 ILE A O 1
ATOM 3539 N N . ASN A 1 443 ? 38.5 -31.922 -13.828 1 54.91 443 ASN A N 1
ATOM 3540 C CA . ASN A 1 443 ? 39.938 -31.719 -13.68 1 54.91 443 ASN A CA 1
ATOM 3541 C C . ASN A 1 443 ? 40.25 -30.781 -12.508 1 54.91 443 ASN A C 1
ATOM 3543 O O . ASN A 1 443 ? 41.219 -31.031 -11.758 1 54.91 443 ASN A O 1
ATOM 3547 N N . TYR A 1 444 ? 39.406 -29.875 -12.469 1 55.12 444 TYR A N 1
ATOM 3548 C CA . TYR A 1 444 ? 39.625 -28.953 -11.359 1 55.12 444 TYR A CA 1
ATOM 3549 C C . TYR A 1 444 ? 39.281 -29.625 -10.023 1 55.12 444 TYR A C 1
ATOM 3551 O O . TYR A 1 444 ? 40.031 -29.453 -9.039 1 55.12 444 TYR A O 1
ATOM 3559 N N . LEU A 1 445 ? 38.344 -30.359 -9.992 1 57.22 445 LEU A N 1
ATOM 3560 C CA . LEU A 1 445 ? 37.875 -30.984 -8.75 1 57.22 445 LEU A CA 1
ATOM 3561 C C . LEU A 1 445 ? 38.875 -32.062 -8.297 1 57.22 445 LEU A C 1
ATOM 3563 O O . LEU A 1 445 ? 39.156 -32.188 -7.098 1 57.22 445 LEU A O 1
ATOM 3567 N N . THR A 1 446 ? 39.344 -32.781 -9.32 1 61.56 446 THR A N 1
ATOM 3568 C CA . THR A 1 446 ? 40.312 -33.812 -8.953 1 61.56 446 THR A CA 1
ATOM 3569 C C . THR A 1 446 ? 41.594 -33.188 -8.484 1 61.56 446 THR A C 1
ATOM 3571 O O . THR A 1 446 ? 42.344 -33.781 -7.68 1 61.56 446 THR A O 1
ATOM 3574 N N . CYS A 1 447 ? 41.75 -32.031 -9.102 1 59.12 447 CYS A N 1
ATOM 3575 C CA . CYS A 1 447 ? 42.969 -31.328 -8.664 1 59.12 447 CYS A CA 1
ATOM 3576 C C . CYS A 1 447 ? 42.781 -30.781 -7.258 1 59.12 447 CYS A C 1
ATOM 3578 O O . CYS A 1 447 ? 43.719 -30.859 -6.438 1 59.12 447 CYS A O 1
ATOM 3580 N N . GLN A 1 448 ? 41.594 -30.344 -6.949 1 57.59 448 GLN A N 1
ATOM 3581 C CA . GLN A 1 448 ? 41.344 -29.703 -5.656 1 57.59 448 GLN A CA 1
ATOM 3582 C C . GLN A 1 448 ? 41.062 -30.734 -4.574 1 57.59 448 GLN A C 1
ATOM 3584 O O . GLN A 1 448 ? 41.438 -30.547 -3.412 1 57.59 448 GLN A O 1
ATOM 3589 N N . LEU A 1 449 ? 40.406 -31.781 -4.977 1 58.12 449 LEU A N 1
ATOM 3590 C CA . LEU A 1 449 ? 40.031 -32.844 -4.035 1 58.12 449 LEU A CA 1
ATOM 3591 C C . LEU A 1 449 ? 40.656 -34.156 -4.453 1 58.12 449 LEU A C 1
ATOM 3593 O O . LEU A 1 449 ? 40.031 -34.938 -5.215 1 58.12 449 LEU A O 1
ATOM 3597 N N . PRO A 1 450 ? 41.812 -34.469 -4.031 1 61.44 450 PRO A N 1
ATOM 3598 C CA . PRO A 1 450 ? 42.562 -35.656 -4.469 1 61.44 450 PRO A CA 1
ATOM 3599 C C . PRO A 1 450 ? 41.812 -36.938 -4.215 1 61.44 450 PRO A C 1
ATOM 3601 O O . PRO A 1 450 ? 42.062 -37.938 -4.883 1 61.44 450 PRO A O 1
ATOM 3604 N N . TRP A 1 451 ? 40.938 -36.938 -3.189 1 63.31 451 TRP A N 1
ATOM 3605 C CA . TRP A 1 451 ? 40.219 -38.188 -2.934 1 63.31 451 TRP A CA 1
ATOM 3606 C C . TRP A 1 451 ? 39.312 -38.562 -4.105 1 63.31 451 TRP A C 1
ATOM 3608 O O . TRP A 1 451 ? 38.906 -39.688 -4.242 1 63.31 451 TRP A O 1
ATOM 3618 N N . LEU A 1 452 ? 39.125 -37.625 -4.969 1 58.44 452 LEU A N 1
ATOM 3619 C CA . LEU A 1 452 ? 38.312 -37.844 -6.148 1 58.44 452 LEU A CA 1
ATOM 3620 C C . LEU A 1 452 ? 39.156 -38.281 -7.328 1 58.44 452 LEU A C 1
ATOM 3622 O O . LEU A 1 452 ? 38.688 -38.375 -8.461 1 58.44 452 LEU A O 1
ATOM 3626 N N . SER A 1 453 ? 40.344 -38.562 -7.031 1 61.22 453 SER A N 1
ATOM 3627 C CA . SER A 1 453 ? 41.281 -38.969 -8.078 1 61.22 453 SER A CA 1
ATOM 3628 C C . SER A 1 453 ? 40.844 -40.25 -8.742 1 61.22 453 SER A C 1
ATOM 3630 O O . SER A 1 453 ? 41.344 -40.625 -9.805 1 61.22 453 SER A O 1
ATOM 3632 N N . PHE A 1 454 ? 40.062 -40.906 -7.957 1 63.91 454 PHE A N 1
ATOM 3633 C CA . PHE A 1 454 ? 39.562 -42.156 -8.57 1 63.91 454 PHE A CA 1
ATOM 3634 C C . PHE A 1 454 ? 38.781 -41.844 -9.844 1 63.91 454 PHE A C 1
ATOM 3636 O O . PHE A 1 454 ? 38.688 -42.688 -10.727 1 63.91 454 PHE A O 1
ATOM 3643 N N . ILE A 1 455 ? 38.375 -40.688 -10.008 1 64.38 455 ILE A N 1
ATOM 3644 C CA . ILE A 1 455 ? 37.625 -40.281 -11.18 1 64.38 455 ILE A CA 1
ATOM 3645 C C . ILE A 1 455 ? 38.531 -40.188 -12.398 1 64.38 455 ILE A C 1
ATOM 3647 O O . ILE A 1 455 ? 38.094 -40.469 -13.523 1 64.38 455 ILE A O 1
ATOM 3651 N N . ASP A 1 456 ? 39.75 -39.938 -12.086 1 60.22 456 ASP A N 1
ATOM 3652 C CA . ASP A 1 456 ? 40.719 -39.875 -13.172 1 60.22 456 ASP A CA 1
ATOM 3653 C C . ASP A 1 456 ? 41 -41.25 -13.75 1 60.22 456 ASP A C 1
ATOM 3655 O O . ASP A 1 456 ? 41.594 -41.375 -14.828 1 60.22 456 ASP A O 1
ATOM 3659 N N . SER A 1 457 ? 40.562 -42.25 -12.938 1 63.19 457 SER A N 1
ATOM 3660 C CA . SER A 1 457 ? 40.812 -43.594 -13.43 1 63.19 457 SER A CA 1
ATOM 3661 C C . SER A 1 457 ? 39.688 -44.094 -14.305 1 63.19 457 SER A C 1
ATOM 3663 O O . SER A 1 457 ? 39.75 -45.156 -14.891 1 63.19 457 SER A O 1
ATOM 3665 N N . ILE A 1 458 ? 38.75 -43.375 -14.312 1 62.34 458 ILE A N 1
ATOM 3666 C CA . ILE A 1 458 ? 37.625 -43.75 -15.18 1 62.34 458 ILE A CA 1
ATOM 3667 C C . ILE A 1 458 ? 38 -43.5 -16.641 1 62.34 458 ILE A C 1
ATOM 3669 O O . ILE A 1 458 ? 38.656 -42.531 -16.969 1 62.34 458 ILE A O 1
ATOM 3673 N N . PRO A 1 459 ? 37.688 -44.562 -17.422 1 61.91 459 PRO A N 1
ATOM 3674 C CA . PRO A 1 459 ? 38.031 -44.406 -18.844 1 61.91 459 PRO A CA 1
ATOM 3675 C C . PRO A 1 459 ? 37.562 -43.062 -19.422 1 61.91 459 PRO A C 1
ATOM 3677 O O . PRO A 1 459 ? 36.531 -42.531 -19 1 61.91 459 PRO A O 1
ATOM 3680 N N . LYS A 1 460 ? 38.281 -42.438 -20.312 1 56.53 460 LYS A N 1
ATOM 3681 C CA . LYS A 1 460 ? 38.156 -41.125 -20.875 1 56.53 460 LYS A CA 1
ATOM 3682 C C . LYS A 1 460 ? 36.781 -40.906 -21.5 1 56.53 460 LYS A C 1
ATOM 3684 O O . LYS A 1 460 ? 36.219 -39.812 -21.406 1 56.53 460 LYS A O 1
ATOM 3689 N N . VAL A 1 461 ? 36.312 -41.969 -22.078 1 54.84 461 VAL A N 1
ATOM 3690 C CA . VAL A 1 461 ? 35.031 -41.844 -22.766 1 54.84 461 VAL A CA 1
ATOM 3691 C C . VAL A 1 461 ? 33.906 -41.562 -21.75 1 54.84 461 VAL A C 1
ATOM 3693 O O . VAL A 1 461 ? 33.062 -40.688 -21.953 1 54.84 461 VAL A O 1
ATOM 3696 N N . ILE A 1 462 ? 33.969 -42.344 -20.75 1 58.53 462 ILE A N 1
ATOM 3697 C CA . ILE A 1 462 ? 32.938 -42.188 -19.734 1 58.53 462 ILE A CA 1
ATOM 3698 C C . ILE A 1 462 ? 33.125 -40.875 -18.969 1 58.53 462 ILE A C 1
ATOM 3700 O O . ILE A 1 462 ? 32.156 -40.188 -18.641 1 58.53 462 ILE A O 1
ATOM 3704 N N . LEU A 1 463 ? 34.375 -40.594 -18.797 1 62.31 463 LEU A N 1
ATOM 3705 C CA . LEU A 1 463 ? 34.688 -39.312 -18.125 1 62.31 463 LEU A CA 1
ATOM 3706 C C . LEU A 1 463 ? 34.219 -38.125 -18.938 1 62.31 463 LEU A C 1
ATOM 3708 O O . LEU A 1 463 ? 33.75 -37.125 -18.391 1 62.31 463 LEU A O 1
ATOM 3712 N N . GLY A 1 464 ? 34.281 -38.312 -20.219 1 56.66 464 GLY A N 1
ATOM 3713 C CA . GLY A 1 464 ? 33.781 -37.281 -21.109 1 56.66 464 GLY A CA 1
ATOM 3714 C C . GLY A 1 464 ? 32.281 -37.094 -21.016 1 56.66 464 GLY A C 1
ATOM 3715 O O . GLY A 1 464 ? 31.812 -35.969 -20.984 1 56.66 464 GLY A O 1
ATOM 3716 N N . ILE A 1 465 ? 31.656 -38.156 -20.969 1 55.97 465 ILE A N 1
ATOM 3717 C CA . ILE A 1 465 ? 30.203 -38.094 -20.828 1 55.97 465 ILE A CA 1
ATOM 3718 C C . ILE A 1 465 ? 29.828 -37.469 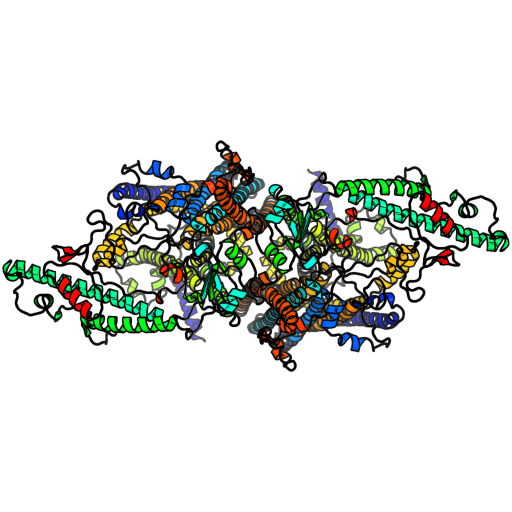-19.484 1 55.97 465 ILE A C 1
ATOM 3720 O O . ILE A 1 465 ? 28.938 -36.625 -19.406 1 55.97 465 ILE A O 1
ATOM 3724 N N . ILE A 1 466 ? 30.5 -37.938 -18.5 1 60.19 466 ILE A N 1
ATOM 3725 C CA . ILE A 1 466 ? 30.203 -37.438 -17.156 1 60.19 466 ILE A CA 1
ATOM 3726 C C . ILE A 1 466 ? 30.531 -35.938 -17.078 1 60.19 466 ILE A C 1
ATOM 3728 O O . ILE A 1 466 ? 29.75 -35.156 -16.547 1 60.19 466 ILE A O 1
ATOM 3732 N N . THR A 1 467 ? 31.672 -35.625 -17.672 1 58.72 467 THR A N 1
ATOM 3733 C CA . THR A 1 467 ? 32.094 -34.219 -17.625 1 58.72 467 THR A CA 1
ATOM 3734 C C . THR A 1 467 ? 31.219 -33.375 -18.531 1 58.72 467 THR A C 1
ATOM 3736 O O . THR A 1 467 ? 31.047 -32.188 -18.297 1 58.72 467 THR A O 1
ATOM 3739 N N . GLY A 1 468 ? 30.703 -34 -19.531 1 55.34 468 GLY A N 1
ATOM 3740 C CA . GLY A 1 468 ? 29.875 -33.281 -20.453 1 55.34 468 GLY A CA 1
ATOM 3741 C C . GLY A 1 468 ? 28.422 -33.219 -20.031 1 55.34 468 GLY A C 1
ATOM 3742 O O . GLY A 1 468 ? 27.781 -32.156 -20.125 1 55.34 468 GLY A O 1
ATOM 3743 N N . LEU A 1 469 ? 27.859 -34.281 -19.562 1 60.28 469 LEU A N 1
ATOM 3744 C CA . LEU A 1 469 ? 26.438 -34.375 -19.312 1 60.28 469 LEU A CA 1
ATOM 3745 C C . LEU A 1 469 ? 26.109 -34.062 -17.859 1 60.28 469 LEU A C 1
ATOM 3747 O O . LEU A 1 469 ? 25.047 -33.531 -17.562 1 60.28 469 LEU A O 1
ATOM 3751 N N . LEU A 1 470 ? 26.953 -34.375 -17 1 65.19 470 LEU A N 1
ATOM 3752 C CA . LEU A 1 470 ? 26.656 -34.281 -15.578 1 65.19 470 LEU A CA 1
ATOM 3753 C C . LEU A 1 470 ? 26.359 -32.844 -15.188 1 65.19 470 LEU A C 1
ATOM 3755 O O . LEU A 1 470 ? 25.375 -32.562 -14.484 1 65.19 470 LEU A O 1
ATOM 3759 N N . PRO A 1 471 ? 27.25 -31.922 -15.727 1 64.44 471 PRO A N 1
ATOM 3760 C CA . PRO A 1 471 ? 26.906 -30.547 -15.352 1 64.44 471 PRO A CA 1
ATOM 3761 C C . PRO A 1 471 ? 25.547 -30.094 -15.883 1 64.44 471 PRO A C 1
ATOM 3763 O O . PRO A 1 471 ? 24.812 -29.391 -15.188 1 64.44 471 PRO A O 1
ATOM 3766 N N . SER A 1 472 ? 25.219 -30.562 -16.969 1 65.31 472 SER A N 1
ATOM 3767 C CA . SER A 1 472 ? 23.953 -30.172 -17.562 1 65.31 472 SER A CA 1
ATOM 3768 C C . SER A 1 472 ? 22.781 -30.812 -16.828 1 65.31 472 SER A C 1
ATOM 3770 O O . SER A 1 472 ? 21.75 -30.172 -16.609 1 65.31 472 SER A O 1
ATOM 3772 N N . VAL A 1 473 ? 22.938 -31.984 -16.469 1 69.38 473 VAL A N 1
ATOM 3773 C CA . VAL A 1 473 ? 21.875 -32.688 -15.758 1 69.38 473 VAL A CA 1
ATOM 3774 C C . VAL A 1 473 ? 21.719 -32.125 -14.352 1 69.38 473 VAL A C 1
ATOM 3776 O O . VAL A 1 473 ? 20.594 -31.906 -13.891 1 69.38 473 VAL A O 1
ATOM 3779 N N . MET A 1 474 ? 22.812 -31.844 -13.742 1 75.06 474 MET A N 1
ATOM 3780 C CA . MET A 1 474 ? 22.766 -31.281 -12.398 1 75.06 474 MET A CA 1
ATOM 3781 C C . MET A 1 474 ? 22.141 -29.891 -12.406 1 75.06 474 MET A C 1
ATOM 3783 O O . MET A 1 474 ? 21.375 -29.547 -11.492 1 75.06 474 MET A O 1
ATOM 3787 N N . LEU A 1 475 ? 22.516 -29.203 -13.406 1 71.38 475 LEU A N 1
ATOM 3788 C CA . LEU A 1 475 ? 21.922 -27.875 -13.523 1 71.38 475 LEU A CA 1
ATOM 3789 C C . LEU A 1 475 ? 20.422 -27.969 -13.766 1 71.38 475 LEU A C 1
ATOM 3791 O O . LEU A 1 475 ? 19.641 -27.188 -13.211 1 71.38 475 LEU A O 1
ATOM 3795 N N . ALA A 1 476 ? 20.094 -28.906 -14.523 1 72.06 476 ALA A N 1
ATOM 3796 C CA . ALA A 1 476 ? 18.672 -29.109 -14.812 1 72.06 476 ALA A CA 1
ATOM 3797 C C . ALA A 1 476 ? 17.906 -29.484 -13.555 1 72.06 476 ALA A C 1
ATOM 3799 O O . ALA A 1 476 ? 16.797 -29 -13.32 1 72.06 476 ALA A O 1
ATOM 3800 N N . ILE A 1 477 ? 18.5 -30.297 -12.812 1 77.81 477 ILE A N 1
ATOM 3801 C CA . ILE A 1 477 ? 17.875 -30.719 -11.57 1 77.81 477 ILE A CA 1
ATOM 3802 C C . ILE A 1 477 ? 17.734 -29.531 -10.617 1 77.81 477 ILE A C 1
ATOM 3804 O O . ILE A 1 477 ? 16.703 -29.344 -9.984 1 77.81 477 ILE A O 1
ATOM 3808 N N . LEU A 1 478 ? 18.797 -28.797 -10.57 1 81.12 478 LEU A N 1
ATOM 3809 C CA . LEU A 1 478 ? 18.781 -27.625 -9.695 1 81.12 478 LEU A CA 1
ATOM 3810 C C . LEU A 1 478 ? 17.688 -26.656 -10.117 1 81.12 478 LEU A C 1
ATOM 3812 O O . LEU A 1 478 ? 16.984 -26.094 -9.273 1 81.12 478 LEU A O 1
ATOM 3816 N N . MET A 1 479 ? 17.5 -26.531 -11.328 1 81.12 479 MET A N 1
ATOM 3817 C CA . MET A 1 479 ? 16.5 -25.609 -11.828 1 81.12 479 MET A CA 1
ATOM 3818 C C . MET A 1 479 ? 15.094 -26.172 -11.648 1 81.12 479 MET A C 1
ATOM 3820 O O . MET A 1 479 ? 14.141 -25.406 -11.438 1 81.12 479 MET A O 1
ATOM 3824 N N . ALA A 1 480 ? 15.031 -27.453 -11.703 1 83.62 480 ALA A N 1
ATOM 3825 C CA . ALA A 1 480 ? 13.734 -28.094 -11.516 1 83.62 480 ALA A CA 1
ATOM 3826 C C . ALA A 1 480 ? 13.305 -28.047 -10.055 1 83.62 480 ALA A C 1
ATOM 3828 O O . ALA A 1 480 ? 12.109 -28.047 -9.75 1 83.62 480 ALA A O 1
ATOM 3829 N N . LEU A 1 481 ? 14.234 -27.969 -9.172 1 89.88 481 LEU A N 1
ATOM 3830 C CA . LEU A 1 481 ? 13.969 -27.984 -7.742 1 89.88 481 LEU A CA 1
ATOM 3831 C C . LEU A 1 481 ? 13.484 -26.625 -7.262 1 89.88 481 LEU A C 1
ATOM 3833 O O . LEU A 1 481 ? 12.75 -26.531 -6.27 1 89.88 481 LEU A O 1
ATOM 3837 N N . LEU A 1 482 ? 13.789 -25.656 -7.945 1 92.19 482 LEU A N 1
ATOM 3838 C CA . LEU A 1 482 ? 13.508 -24.297 -7.477 1 92.19 482 LEU A CA 1
ATOM 3839 C C . LEU A 1 482 ? 12.008 -24.062 -7.359 1 92.19 482 LEU A C 1
ATOM 3841 O O . LEU A 1 482 ? 11.523 -23.625 -6.312 1 92.19 482 LEU A O 1
ATOM 3845 N N . PRO A 1 483 ? 11.172 -24.406 -8.359 1 92.81 483 PRO A N 1
ATOM 3846 C CA . PRO A 1 483 ? 9.734 -24.203 -8.234 1 92.81 483 PRO A CA 1
ATOM 3847 C C . PRO A 1 483 ? 9.117 -24.984 -7.078 1 92.81 483 PRO A C 1
ATOM 3849 O O . PRO A 1 483 ? 8.18 -24.516 -6.43 1 92.81 483 PRO A O 1
ATOM 3852 N N . ILE A 1 484 ? 9.656 -26.141 -6.793 1 94 484 ILE A N 1
ATOM 3853 C CA . ILE A 1 484 ? 9.156 -26.969 -5.699 1 94 484 ILE A CA 1
ATOM 3854 C C . ILE A 1 484 ? 9.445 -26.281 -4.363 1 94 484 ILE A C 1
ATOM 3856 O O . ILE A 1 484 ? 8.57 -26.219 -3.496 1 94 484 ILE A O 1
ATOM 3860 N N . ILE A 1 485 ? 10.586 -25.766 -4.316 1 95.44 485 ILE A N 1
ATOM 3861 C CA . ILE A 1 485 ? 10.977 -25.062 -3.094 1 95.44 485 ILE A CA 1
ATOM 3862 C C . ILE A 1 485 ? 10.117 -23.812 -2.916 1 95.44 485 ILE A C 1
ATOM 3864 O O . ILE A 1 485 ? 9.664 -23.516 -1.81 1 95.44 485 ILE A O 1
ATOM 3868 N N . LEU A 1 486 ? 9.945 -23.125 -3.982 1 96.38 486 LEU A N 1
ATOM 3869 C CA . LEU A 1 486 ? 9.156 -21.891 -3.916 1 96.38 486 LEU A CA 1
ATOM 3870 C C . LEU A 1 486 ? 7.719 -22.188 -3.502 1 96.38 486 LEU A C 1
ATOM 3872 O O . LEU A 1 486 ? 7.129 -21.438 -2.715 1 96.38 486 LEU A O 1
ATOM 3876 N N . ARG A 1 487 ? 7.133 -23.266 -4.039 1 96.56 487 ARG A N 1
ATOM 3877 C CA . ARG A 1 487 ? 5.773 -23.641 -3.664 1 96.56 487 ARG A CA 1
ATOM 3878 C C . ARG A 1 487 ? 5.707 -24.078 -2.203 1 96.56 487 ARG A C 1
ATOM 3880 O O . ARG A 1 487 ? 4.742 -23.766 -1.501 1 96.56 487 ARG A O 1
ATOM 3887 N N . LEU A 1 488 ? 6.719 -24.781 -1.751 1 96.44 488 LEU A N 1
ATOM 3888 C CA . LEU A 1 488 ? 6.777 -25.172 -0.347 1 96.44 488 LEU A CA 1
ATOM 3889 C C . LEU A 1 488 ? 6.879 -23.938 0.554 1 96.44 488 LEU A C 1
ATOM 3891 O O . LEU A 1 488 ? 6.227 -23.875 1.598 1 96.44 488 LEU A O 1
ATOM 3895 N N . CYS A 1 489 ? 7.668 -23 0.116 1 96.19 489 CYS A N 1
ATOM 3896 C CA . CYS A 1 489 ? 7.816 -21.766 0.878 1 96.19 489 CYS A CA 1
ATOM 3897 C C . CYS A 1 489 ? 6.496 -21 0.953 1 96.19 489 CYS A C 1
ATOM 3899 O O . CYS A 1 489 ? 6.152 -20.453 1.997 1 96.19 489 CYS A O 1
ATOM 3901 N N . ALA A 1 490 ? 5.781 -20.984 -0.108 1 96.06 490 ALA A N 1
ATOM 3902 C CA . ALA A 1 490 ? 4.484 -20.312 -0.13 1 96.06 490 ALA A CA 1
ATOM 3903 C C . ALA A 1 490 ? 3.5 -20.984 0.825 1 96.06 490 ALA A C 1
ATOM 3905 O O . ALA A 1 490 ? 2.721 -20.312 1.498 1 96.06 490 ALA A O 1
ATOM 3906 N N . ARG A 1 491 ? 3.529 -22.328 0.9 1 95.81 491 ARG A N 1
ATOM 3907 C CA . ARG A 1 491 ? 2.666 -23.062 1.818 1 95.81 491 ARG A CA 1
ATOM 3908 C C . ARG A 1 491 ? 3.061 -22.812 3.268 1 95.81 491 ARG A C 1
ATOM 3910 O O . ARG A 1 491 ? 2.197 -22.625 4.129 1 95.81 491 ARG A O 1
ATOM 3917 N N . ILE A 1 492 ? 4.312 -22.703 3.49 1 95.31 492 ILE A N 1
ATOM 3918 C CA . ILE A 1 492 ? 4.801 -22.484 4.848 1 95.31 492 ILE A CA 1
ATOM 3919 C C . ILE A 1 492 ? 4.492 -21.062 5.277 1 95.31 492 ILE A C 1
ATOM 3921 O O . ILE A 1 492 ? 4.211 -20.797 6.449 1 95.31 492 ILE A O 1
ATOM 3925 N N . ALA A 1 493 ? 4.523 -20.156 4.332 1 93.19 493 ALA A N 1
ATOM 3926 C CA . ALA A 1 493 ? 4.242 -18.75 4.629 1 93.19 493 ALA A CA 1
ATOM 3927 C C . ALA A 1 493 ? 2.807 -18.562 5.109 1 93.19 493 ALA A C 1
ATOM 3929 O O . ALA A 1 493 ? 2.492 -17.578 5.785 1 93.19 493 ALA A O 1
ATOM 3930 N N . GLY A 1 494 ? 1.877 -19.531 4.77 1 92.5 494 GLY A N 1
ATOM 3931 C CA . GLY A 1 494 ? 0.53 -19.484 5.312 1 92.5 494 GLY A CA 1
ATOM 3932 C C . GLY A 1 494 ? -0.529 -19.203 4.262 1 92.5 494 GLY A C 1
ATOM 3933 O O . GLY A 1 494 ? -1.638 -18.781 4.59 1 92.5 494 GLY A O 1
ATOM 3934 N N . CYS A 1 495 ? -0.308 -19.406 2.982 1 94 495 CYS A N 1
ATOM 3935 C CA . CYS A 1 495 ? -1.319 -19.219 1.947 1 94 495 CYS A CA 1
ATOM 3936 C C . CYS A 1 495 ? -2.457 -20.219 2.121 1 94 495 CYS A C 1
ATOM 3938 O O . CYS A 1 495 ? -2.223 -21.438 2.186 1 94 495 CYS A O 1
ATOM 3940 N N . PRO A 1 496 ? -3.656 -19.75 2.197 1 94.62 496 PRO A N 1
ATOM 3941 C CA . PRO A 1 496 ? -4.77 -20.641 2.543 1 94.62 496 PRO A CA 1
ATOM 3942 C C . PRO A 1 496 ? -5.312 -21.391 1.336 1 94.62 496 PRO A C 1
ATOM 3944 O O . PRO A 1 496 ? -6.113 -22.328 1.495 1 94.62 496 PRO A O 1
ATOM 3947 N N . SER A 1 497 ? -4.965 -21.031 0.126 1 95.81 497 SER A N 1
ATOM 3948 C CA . SER A 1 497 ? -5.457 -21.688 -1.087 1 95.81 497 SER A CA 1
ATOM 3949 C C . SER A 1 497 ? -4.324 -21.922 -2.08 1 95.81 497 SER A C 1
ATOM 3951 O O . SER A 1 497 ? -3.277 -21.281 -2.01 1 95.81 497 SER A O 1
ATOM 3953 N N . LEU A 1 498 ? -4.516 -22.859 -2.969 1 95.19 498 LEU A N 1
ATOM 3954 C CA . LEU A 1 498 ? -3.523 -23.172 -3.996 1 95.19 498 LEU A CA 1
ATOM 3955 C C . LEU A 1 498 ? -3.361 -22 -4.961 1 95.19 498 LEU A C 1
ATOM 3957 O O . LEU A 1 498 ? -2.266 -21.75 -5.473 1 95.19 498 LEU A O 1
ATOM 3961 N N . SER A 1 499 ? -4.48 -21.297 -5.191 1 94.56 499 SER A N 1
ATOM 3962 C CA . SER A 1 499 ? -4.398 -20.109 -6.02 1 94.56 499 SER A CA 1
ATOM 3963 C C . SER A 1 499 ? -3.475 -19.062 -5.402 1 94.56 499 SER A C 1
ATOM 3965 O O . SER A 1 499 ? -2.67 -18.438 -6.102 1 94.56 499 SER A O 1
ATOM 3967 N N . ALA A 1 500 ? -3.578 -18.875 -4.062 1 95.25 500 ALA A N 1
ATOM 3968 C CA . ALA A 1 500 ? -2.715 -17.938 -3.367 1 95.25 500 ALA A CA 1
ATOM 3969 C C . ALA A 1 500 ? -1.259 -18.391 -3.402 1 95.25 500 ALA A C 1
ATOM 3971 O O . ALA A 1 500 ? -0.346 -17.562 -3.477 1 95.25 500 ALA A O 1
ATOM 3972 N N . VAL A 1 501 ? -1.033 -19.625 -3.381 1 96.25 501 VAL A N 1
ATOM 3973 C CA . VAL A 1 501 ? 0.313 -20.188 -3.461 1 96.25 501 VAL A CA 1
ATOM 3974 C C . VAL A 1 501 ? 0.924 -19.875 -4.824 1 96.25 501 VAL A C 1
ATOM 3976 O O . VAL A 1 501 ? 2.064 -19.406 -4.906 1 96.25 501 VAL A O 1
ATOM 3979 N N . GLU A 1 502 ? 0.151 -20.094 -5.879 1 95.75 502 GLU A N 1
ATOM 3980 C CA . GLU A 1 502 ? 0.648 -19.812 -7.223 1 95.75 502 GLU A CA 1
ATOM 3981 C C . GLU A 1 502 ? 0.969 -18.344 -7.406 1 95.75 502 GLU A C 1
ATOM 3983 O O . GLU A 1 502 ? 1.94 -17.984 -8.078 1 95.75 502 GLU A O 1
ATOM 3988 N N . LEU A 1 503 ? 0.119 -17.5 -6.836 1 96 503 LEU A N 1
ATOM 3989 C CA . LEU A 1 503 ? 0.361 -16.078 -6.949 1 96 503 LEU A CA 1
ATOM 3990 C C . LEU A 1 503 ? 1.636 -15.672 -6.211 1 96 503 LEU A C 1
ATOM 3992 O O . LEU A 1 503 ? 2.404 -14.844 -6.695 1 96 503 LEU A O 1
ATOM 3996 N N . HIS A 1 504 ? 1.882 -16.266 -5.039 1 96.44 504 HIS A N 1
ATOM 3997 C CA . HIS A 1 504 ? 3.105 -16.016 -4.285 1 96.44 504 HIS A CA 1
ATOM 3998 C C . HIS A 1 504 ? 4.332 -16.5 -5.051 1 96.44 504 HIS A C 1
ATOM 4000 O O . HIS A 1 504 ? 5.359 -15.82 -5.086 1 96.44 504 HIS A O 1
ATOM 4006 N N . VAL A 1 505 ? 4.195 -17.578 -5.68 1 96.94 505 VAL A N 1
ATOM 4007 C CA . VAL A 1 505 ? 5.281 -18.172 -6.453 1 96.94 505 VAL A CA 1
ATOM 4008 C C . VAL A 1 505 ? 5.57 -17.312 -7.684 1 96.94 505 VAL A C 1
ATOM 4010 O O . VAL A 1 505 ? 6.727 -17.156 -8.078 1 96.94 505 VAL A O 1
ATOM 4013 N N . GLN A 1 506 ? 4.531 -16.797 -8.305 1 97.31 506 GLN A N 1
ATOM 4014 C CA . GLN A 1 506 ? 4.719 -15.938 -9.477 1 97.31 506 GLN A CA 1
ATOM 4015 C C . GLN A 1 506 ? 5.652 -14.773 -9.164 1 97.31 506 GLN A C 1
ATOM 4017 O O . GLN A 1 506 ? 6.539 -14.453 -9.953 1 97.31 506 GLN A O 1
ATOM 4022 N N . ASN A 1 507 ? 5.516 -14.188 -8.016 1 96.44 507 ASN A N 1
ATOM 4023 C CA . ASN A 1 507 ? 6.352 -13.055 -7.637 1 96.44 507 ASN A CA 1
ATOM 4024 C C . ASN A 1 507 ? 7.785 -13.492 -7.344 1 96.44 507 ASN A C 1
ATOM 4026 O O . ASN A 1 507 ? 8.734 -12.859 -7.809 1 96.44 507 ASN A O 1
ATOM 4030 N N . SER A 1 508 ? 7.965 -14.531 -6.617 1 96.25 508 SER A N 1
ATOM 4031 C CA . SER A 1 508 ? 9.297 -14.977 -6.23 1 96.25 508 SER A CA 1
ATOM 4032 C C . SER A 1 508 ? 10.055 -15.562 -7.426 1 96.25 508 SER A C 1
ATOM 4034 O O . SER A 1 508 ? 11.25 -15.328 -7.582 1 96.25 508 SER A O 1
ATOM 4036 N N . TYR A 1 509 ? 9.336 -16.297 -8.172 1 96.69 509 TYR A N 1
ATOM 4037 C CA . TYR A 1 509 ? 9.992 -16.891 -9.344 1 96.69 509 TYR A CA 1
ATOM 4038 C C . TYR A 1 509 ? 10.359 -15.812 -10.359 1 96.69 509 TYR A C 1
ATOM 4040 O O . TYR A 1 509 ? 11.367 -15.922 -11.055 1 96.69 509 TYR A O 1
ATOM 4048 N N . PHE A 1 510 ? 9.562 -14.789 -10.453 1 97.06 510 PHE A N 1
ATOM 4049 C CA . PHE A 1 510 ? 9.906 -13.672 -11.328 1 97.06 510 PHE A CA 1
ATOM 4050 C C . PHE A 1 510 ? 11.188 -12.992 -10.859 1 97.06 510 PHE A C 1
ATOM 4052 O O . PHE A 1 510 ? 12.062 -12.664 -11.672 1 97.06 510 PHE A O 1
ATOM 4059 N N . ALA A 1 511 ? 11.242 -12.734 -9.602 1 95.81 511 ALA A N 1
ATOM 4060 C CA . ALA A 1 511 ? 12.461 -12.141 -9.055 1 95.81 511 ALA A CA 1
ATOM 4061 C C . ALA A 1 511 ? 13.68 -13.008 -9.367 1 95.81 511 ALA A C 1
ATOM 4063 O O . ALA A 1 511 ? 14.75 -12.492 -9.703 1 95.81 511 ALA A O 1
ATOM 4064 N N . PHE A 1 512 ? 13.492 -14.266 -9.258 1 93.94 512 PHE A N 1
ATOM 4065 C CA . PHE A 1 512 ? 14.562 -15.203 -9.578 1 93.94 512 PHE A CA 1
ATOM 4066 C C . PHE A 1 512 ? 14.953 -15.102 -11.047 1 93.94 512 PHE A C 1
ATOM 4068 O O . PHE A 1 512 ? 16.141 -15.086 -11.375 1 93.94 512 PHE A O 1
ATOM 4075 N N . GLN A 1 513 ? 13.953 -15.008 -11.922 1 93.81 513 GLN A N 1
ATOM 4076 C CA . GLN A 1 513 ? 14.211 -14.938 -13.359 1 93.81 513 GLN A CA 1
ATOM 4077 C C . GLN A 1 513 ? 14.977 -13.664 -13.711 1 93.81 513 GLN A C 1
ATOM 4079 O O . GLN A 1 513 ? 15.953 -13.711 -14.469 1 93.81 513 GLN A O 1
ATOM 4084 N N . VAL A 1 514 ? 14.617 -12.562 -13.188 1 94 514 VAL A N 1
ATOM 4085 C CA . VAL A 1 514 ? 15.219 -11.281 -13.539 1 94 514 VAL A CA 1
ATOM 4086 C C . VAL A 1 514 ? 16.625 -11.195 -12.945 1 94 514 VAL A C 1
ATOM 4088 O O . VAL A 1 514 ? 17.578 -10.82 -13.641 1 94 514 VAL A O 1
ATOM 4091 N N . ILE A 1 515 ? 16.781 -11.633 -11.727 1 90.25 515 ILE A N 1
ATOM 4092 C CA . ILE A 1 515 ? 18.047 -11.445 -11.031 1 90.25 515 ILE A CA 1
ATOM 4093 C C . ILE A 1 515 ? 19.047 -12.516 -11.477 1 90.25 515 ILE A C 1
ATOM 4095 O O . ILE A 1 515 ? 20.172 -12.195 -11.891 1 90.25 515 ILE A O 1
ATOM 4099 N N . GLN A 1 516 ? 18.641 -13.781 -11.492 1 86.19 516 GLN A N 1
ATOM 4100 C CA . GLN A 1 516 ? 19.578 -14.875 -11.742 1 86.19 516 GLN A CA 1
ATOM 4101 C C . GLN A 1 516 ? 19.703 -15.172 -13.234 1 86.19 516 GLN A C 1
ATOM 4103 O O . GLN A 1 516 ? 20.797 -15.359 -13.75 1 86.19 516 GLN A O 1
ATOM 4108 N N . VAL A 1 517 ? 18.594 -15.148 -13.867 1 83.12 517 VAL A N 1
ATOM 4109 C CA . VAL A 1 517 ? 18.609 -15.57 -15.266 1 83.12 517 VAL A CA 1
ATOM 4110 C C . VAL A 1 517 ? 19.016 -14.398 -16.156 1 83.12 517 VAL A C 1
ATOM 4112 O O . VAL A 1 517 ? 19.75 -14.578 -17.125 1 83.12 517 VAL A O 1
ATOM 4115 N N . PHE A 1 518 ? 18.672 -13.164 -15.859 1 88.38 518 PHE A N 1
ATOM 4116 C CA . PHE A 1 518 ? 18.969 -12.016 -16.703 1 88.38 518 PHE A CA 1
ATOM 4117 C C . PHE A 1 518 ? 20.188 -11.258 -16.172 1 88.38 518 PHE A C 1
ATOM 4119 O O . PHE A 1 518 ? 21.25 -11.273 -16.797 1 88.38 518 PHE A O 1
ATOM 4126 N N . LEU A 1 519 ? 20.156 -10.758 -14.961 1 85.38 519 LEU A N 1
ATOM 4127 C CA . LEU A 1 519 ? 21.156 -9.812 -14.477 1 85.38 519 LEU A CA 1
ATOM 4128 C C . LEU A 1 519 ? 22.469 -10.523 -14.156 1 85.38 519 LEU A C 1
ATOM 4130 O O . LEU A 1 519 ? 23.531 -10.102 -14.617 1 85.38 519 LEU A O 1
ATOM 4134 N N . ILE A 1 520 ? 22.391 -11.609 -13.461 1 79.06 520 ILE A N 1
ATOM 4135 C CA . ILE A 1 520 ? 23.609 -12.312 -13.086 1 79.06 520 ILE A CA 1
ATOM 4136 C C . ILE A 1 520 ? 24.281 -12.898 -14.328 1 79.06 520 ILE A C 1
ATOM 4138 O O . ILE A 1 520 ? 25.5 -12.859 -14.461 1 79.06 520 ILE A O 1
ATOM 4142 N N . THR A 1 521 ? 23.516 -13.398 -15.211 1 75.12 521 THR A N 1
ATOM 4143 C CA . THR A 1 521 ? 24.062 -13.93 -16.453 1 75.12 521 THR A CA 1
ATOM 4144 C C . THR A 1 521 ? 24.734 -12.82 -17.266 1 75.12 521 THR A C 1
ATOM 4146 O O . THR A 1 521 ? 25.797 -13.023 -17.859 1 75.12 521 THR A O 1
ATOM 4149 N N . THR A 1 522 ? 24.125 -11.719 -17.328 1 77.38 522 THR A N 1
ATOM 4150 C CA . THR A 1 522 ? 24.656 -10.578 -18.047 1 77.38 522 THR A CA 1
ATOM 4151 C C . THR A 1 522 ? 25.969 -10.094 -17.422 1 77.38 522 THR A C 1
ATOM 4153 O O . THR A 1 522 ? 26.922 -9.773 -18.125 1 77.38 522 THR A O 1
ATOM 4156 N N . LEU A 1 523 ? 26.016 -10.047 -16.094 1 73.69 523 LEU A N 1
ATOM 4157 C CA . LEU A 1 523 ? 27.188 -9.547 -15.391 1 73.69 523 LEU A CA 1
ATOM 4158 C C . LEU A 1 523 ? 28.297 -10.586 -15.383 1 73.69 523 LEU A C 1
ATOM 4160 O O . LEU A 1 523 ? 29.469 -10.234 -15.312 1 73.69 523 LEU A O 1
ATOM 4164 N N . SER A 1 524 ? 27.938 -11.875 -15.203 1 61.66 524 SER A N 1
ATOM 4165 C CA . SER A 1 524 ? 28.922 -12.938 -15.164 1 61.66 524 SER A CA 1
ATOM 4166 C C . SER A 1 524 ? 29.719 -13 -16.469 1 61.66 524 SER A C 1
ATOM 4168 O O . SER A 1 524 ? 30.891 -13.398 -16.469 1 61.66 524 SER A O 1
ATOM 4170 N N . SER A 1 525 ? 29.109 -12.648 -17.484 1 53.44 525 SER A N 1
ATOM 4171 C CA . SER A 1 525 ? 29.828 -12.633 -18.75 1 53.44 525 SER A CA 1
ATOM 4172 C C . SER A 1 525 ? 30.922 -11.586 -18.75 1 53.44 525 SER A C 1
ATOM 4174 O O . SER A 1 525 ? 31.906 -11.719 -19.484 1 53.44 525 SER A O 1
ATOM 4176 N N . ALA A 1 526 ? 30.672 -10.539 -17.875 1 48.44 526 ALA A N 1
ATOM 4177 C CA . ALA A 1 526 ? 31.656 -9.461 -17.766 1 48.44 526 ALA A CA 1
ATOM 4178 C C . ALA A 1 526 ? 32.625 -9.734 -16.641 1 48.44 526 ALA A C 1
ATOM 4180 O O . ALA A 1 526 ? 33.781 -9.273 -16.688 1 48.44 526 ALA A O 1
ATOM 4181 N N . ILE A 1 527 ? 32.094 -10 -15.406 1 45.94 527 ILE A N 1
ATOM 4182 C CA . ILE A 1 527 ? 32.938 -10.172 -14.227 1 45.94 527 ILE A CA 1
ATOM 4183 C C . ILE A 1 527 ? 33.969 -11.289 -14.477 1 45.94 527 ILE A C 1
ATOM 4185 O O . ILE A 1 527 ? 33.594 -12.445 -14.664 1 45.94 527 ILE A O 1
ATOM 4189 N N . ALA A 1 528 ? 34.969 -10.969 -15.242 1 40.03 528 ALA A N 1
ATOM 4190 C CA . ALA A 1 528 ? 36.094 -11.914 -15.156 1 40.03 528 ALA A CA 1
ATOM 4191 C C . ALA A 1 528 ? 36.25 -12.438 -13.727 1 40.03 528 ALA A C 1
ATOM 4193 O O . ALA A 1 528 ? 35.75 -11.828 -12.781 1 40.03 528 ALA A O 1
ATOM 4194 N N . SER A 1 529 ? 37.188 -13.391 -13.414 1 37.38 529 SER A N 1
ATOM 4195 C CA . SER A 1 529 ? 37.531 -14.336 -12.352 1 37.38 529 SER A CA 1
ATOM 4196 C C . SER A 1 529 ? 37.594 -13.648 -10.992 1 37.38 529 SER A C 1
ATOM 4198 O O . SER A 1 529 ? 37.844 -14.289 -9.977 1 37.38 529 SER A O 1
ATOM 4200 N N . SER A 1 530 ? 37.812 -12.281 -10.75 1 35.09 530 SER A N 1
ATOM 4201 C CA . SER A 1 530 ? 38.375 -12.047 -9.414 1 35.09 530 SER A CA 1
ATOM 4202 C C . SER A 1 530 ? 37.25 -11.727 -8.422 1 35.09 530 SER A C 1
ATOM 4204 O O . SER A 1 530 ? 36.281 -11.031 -8.758 1 35.09 530 SER A O 1
ATOM 4206 N N . VAL A 1 531 ? 37.062 -12.547 -7.461 1 38.09 531 VAL A N 1
ATOM 4207 C CA . VAL A 1 531 ? 36.281 -12.414 -6.23 1 38.09 531 VAL A CA 1
ATOM 4208 C C . VAL A 1 531 ? 36.219 -10.945 -5.824 1 38.09 531 VAL A C 1
ATOM 4210 O O . VAL A 1 531 ? 35.188 -10.508 -5.273 1 38.09 531 VAL A O 1
ATOM 4213 N N . GLN A 1 532 ? 37.25 -10.25 -6.078 1 40.5 532 GLN A N 1
ATOM 4214 C CA . GLN A 1 532 ? 37.344 -8.852 -5.668 1 40.5 532 GLN A CA 1
ATOM 4215 C C . GLN A 1 532 ? 36.312 -8 -6.387 1 40.5 532 GLN A C 1
ATOM 4217 O O . GLN A 1 532 ? 35.781 -7.027 -5.824 1 40.5 532 GLN A O 1
ATOM 4222 N N . ASP A 1 533 ? 35.938 -8.438 -7.5 1 44.72 533 ASP A N 1
ATOM 4223 C CA . ASP A 1 533 ? 34.938 -7.676 -8.258 1 44.72 533 ASP A CA 1
ATOM 4224 C C . ASP A 1 533 ? 33.531 -7.84 -7.664 1 44.72 533 ASP A C 1
ATOM 4226 O O . ASP A 1 533 ? 32.719 -6.914 -7.719 1 44.72 533 ASP A O 1
ATOM 4230 N N . ILE A 1 534 ? 33.344 -8.961 -7.188 1 42.41 534 ILE A N 1
ATOM 4231 C CA . ILE A 1 534 ? 32.062 -9.227 -6.547 1 42.41 534 ILE A CA 1
ATOM 4232 C C . ILE A 1 534 ? 31.922 -8.344 -5.309 1 42.41 534 ILE A C 1
ATOM 4234 O O . ILE A 1 534 ? 30.844 -7.812 -5.043 1 42.41 534 ILE A O 1
ATOM 4238 N N . VAL A 1 535 ? 33.062 -8.422 -4.492 1 43.09 535 VAL A N 1
ATOM 4239 C CA . VAL A 1 535 ? 33.031 -7.574 -3.301 1 43.09 535 VAL A CA 1
ATOM 4240 C C . VAL A 1 535 ? 32.875 -6.113 -3.705 1 43.09 535 VAL A C 1
ATOM 4242 O O . VAL A 1 535 ? 32.281 -5.328 -2.969 1 43.09 535 VAL A O 1
ATOM 4245 N N . GLY A 1 536 ? 33.438 -5.895 -4.855 1 43.88 536 GLY A N 1
ATOM 4246 C CA . GLY A 1 536 ? 33.188 -4.574 -5.414 1 43.88 536 GLY A CA 1
ATOM 4247 C C . GLY A 1 536 ? 31.734 -4.324 -5.762 1 43.88 536 GLY A C 1
ATOM 4248 O O . GLY A 1 536 ? 31.344 -3.193 -6.066 1 43.88 536 GLY A O 1
ATOM 4249 N N . LEU A 1 537 ? 31.031 -5.379 -5.961 1 44.34 537 LEU A N 1
ATOM 4250 C CA . LEU A 1 537 ? 29.609 -5.344 -6.27 1 44.34 537 LEU A CA 1
ATOM 4251 C C . LEU A 1 537 ? 28.812 -4.754 -5.109 1 44.34 537 LEU A C 1
ATOM 4253 O O . LEU A 1 537 ? 27.625 -4.492 -5.238 1 44.34 537 LEU A O 1
ATOM 4257 N N . THR A 1 538 ? 29.406 -4.887 -4.027 1 41.69 538 THR A N 1
ATOM 4258 C CA . THR A 1 538 ? 28.719 -4.293 -2.887 1 41.69 538 THR A CA 1
ATOM 4259 C C . THR A 1 538 ? 28.531 -2.789 -3.082 1 41.69 538 THR A C 1
ATOM 4261 O O . THR A 1 538 ? 27.891 -2.125 -2.273 1 41.69 538 THR A O 1
ATOM 4264 N N . ASN A 1 539 ? 29.125 -2.301 -4.195 1 41.28 539 ASN A N 1
ATOM 4265 C CA . ASN A 1 539 ? 28.984 -0.875 -4.477 1 41.28 539 ASN A CA 1
ATOM 4266 C C . ASN A 1 539 ? 27.797 -0.6 -5.406 1 41.28 539 ASN A C 1
ATOM 4268 O O . ASN A 1 539 ? 27.828 -0.979 -6.578 1 41.28 539 ASN A O 1
ATOM 4272 N N . PRO A 1 540 ? 26.719 -0.435 -5.078 1 43.91 540 PRO A N 1
ATOM 4273 C CA . PRO A 1 540 ? 25.531 -0.263 -5.918 1 43.91 540 PRO A CA 1
ATOM 4274 C C . PRO A 1 540 ? 25.797 0.563 -7.172 1 43.91 540 PRO A C 1
ATOM 4276 O O . PRO A 1 540 ? 25.25 0.28 -8.234 1 43.91 540 PRO A O 1
ATOM 4279 N N . THR A 1 541 ? 26.641 1.825 -7.109 1 47.12 541 THR A N 1
ATOM 4280 C CA . THR A 1 541 ? 27.031 2.562 -8.305 1 47.12 541 THR A CA 1
ATOM 4281 C C . THR A 1 541 ? 27.812 1.667 -9.258 1 47.12 541 THR A C 1
ATOM 4283 O O . THR A 1 541 ? 27.75 1.84 -10.477 1 47.12 541 THR A O 1
ATOM 4286 N N . ALA A 1 542 ? 28.469 0.88 -8.68 1 57 542 ALA A N 1
ATOM 4287 C CA . ALA A 1 542 ? 29.219 -0.097 -9.461 1 57 542 ALA A CA 1
ATOM 4288 C C . ALA A 1 542 ? 28.297 -1.029 -10.227 1 57 542 ALA A C 1
ATOM 4290 O O . ALA A 1 542 ? 28.609 -1.451 -11.344 1 57 542 ALA A O 1
ATOM 4291 N N . ILE A 1 543 ? 27.016 -0.783 -9.641 1 58.16 543 ILE A N 1
ATOM 4292 C CA . ILE A 1 543 ? 26.078 -1.695 -10.297 1 58.16 543 ILE A CA 1
ATOM 4293 C C . ILE A 1 543 ? 25.578 -1.076 -11.594 1 58.16 543 ILE A C 1
ATOM 4295 O O . ILE A 1 543 ? 25.5 -1.754 -12.625 1 58.16 543 ILE A O 1
ATOM 4299 N N . THR A 1 544 ? 25.172 0.316 -11.492 1 61.97 544 THR A N 1
ATOM 4300 C CA . THR A 1 544 ? 24.688 0.971 -12.703 1 61.97 544 THR A CA 1
ATOM 4301 C C . THR A 1 544 ? 25.766 0.983 -13.781 1 61.97 544 THR A C 1
ATOM 4303 O O . THR A 1 544 ? 25.484 0.743 -14.953 1 61.97 544 THR A O 1
ATOM 4306 N N . SER A 1 545 ? 27.078 1.338 -13.359 1 68.25 545 SER A N 1
ATOM 4307 C CA . SER A 1 545 ? 28.172 1.334 -14.305 1 68.25 545 SER A CA 1
ATOM 4308 C C . SER A 1 545 ? 28.469 -0.076 -14.812 1 68.25 545 SER A C 1
ATOM 4310 O O . SER A 1 545 ? 28.797 -0.268 -15.984 1 68.25 545 SER A O 1
ATOM 4312 N N . LEU A 1 546 ? 28.281 -0.866 -13.891 1 70.69 546 LEU A N 1
ATOM 4313 C CA . LEU A 1 546 ? 28.5 -2.258 -14.258 1 70.69 546 LEU A CA 1
ATOM 4314 C C . LEU A 1 546 ? 27.438 -2.736 -15.25 1 70.69 546 LEU A C 1
ATOM 4316 O O . LEU A 1 546 ? 27.766 -3.41 -16.234 1 70.69 546 LEU A O 1
ATOM 4320 N N . LEU A 1 547 ? 26.219 -2.293 -14.953 1 66 547 LEU A N 1
ATOM 4321 C CA . LEU A 1 547 ? 25.125 -2.67 -15.836 1 66 547 LEU A CA 1
ATOM 4322 C C . LEU A 1 547 ? 25.266 -1.982 -17.188 1 66 547 LEU A C 1
ATOM 4324 O O . LEU A 1 547 ? 25.047 -2.607 -18.234 1 66 547 LEU A O 1
ATOM 4328 N N . ALA A 1 548 ? 25.656 -0.757 -17.125 1 72.5 548 ALA A N 1
ATOM 4329 C CA . ALA A 1 548 ? 25.797 0.036 -18.344 1 72.5 548 ALA A CA 1
ATOM 4330 C C . ALA A 1 548 ? 26.922 -0.498 -19.219 1 72.5 548 ALA A C 1
ATOM 4332 O O . ALA A 1 548 ? 26.844 -0.416 -20.453 1 72.5 548 ALA A O 1
ATOM 4333 N N . THR A 1 549 ? 27.922 -1.044 -18.594 1 74.12 549 THR A N 1
ATOM 4334 C CA . THR A 1 549 ? 29.078 -1.516 -19.344 1 74.12 549 THR A CA 1
ATOM 4335 C C . THR A 1 549 ? 28.828 -2.922 -19.891 1 74.12 549 THR A C 1
ATOM 4337 O O . THR A 1 549 ? 29.344 -3.279 -20.953 1 74.12 549 THR A O 1
ATOM 4340 N N . ASN A 1 550 ? 27.969 -3.65 -19.25 1 74.38 550 ASN A N 1
ATOM 4341 C CA . ASN A 1 550 ? 27.891 -5.07 -19.578 1 74.38 550 ASN A CA 1
ATOM 4342 C C . ASN A 1 550 ? 26.625 -5.398 -20.359 1 74.38 550 ASN A C 1
ATOM 4344 O O . ASN A 1 550 ? 26.609 -6.336 -21.172 1 74.38 550 ASN A O 1
ATOM 4348 N N . ILE A 1 551 ? 25.562 -4.676 -20.172 1 75.88 551 ILE A N 1
ATOM 4349 C CA . ILE A 1 551 ? 24.297 -4.977 -20.812 1 75.88 551 ILE A CA 1
ATOM 4350 C C . ILE A 1 551 ? 24.438 -4.855 -22.328 1 75.88 551 ILE A C 1
ATOM 4352 O O . ILE A 1 551 ? 24.062 -5.762 -23.078 1 75.88 551 ILE A O 1
ATOM 4356 N N . PRO A 1 552 ? 25.125 -3.828 -22.766 1 78.5 552 PRO A N 1
ATOM 4357 C CA . PRO A 1 552 ? 25.25 -3.717 -24.219 1 78.5 552 PRO A CA 1
ATOM 4358 C C . PRO A 1 552 ? 26.141 -4.801 -24.828 1 78.5 552 PRO A C 1
ATOM 4360 O O . PRO A 1 552 ? 25.906 -5.246 -25.953 1 78.5 552 PRO A O 1
ATOM 4363 N N . LYS A 1 553 ? 27.094 -5.273 -24.062 1 74.62 553 LYS A N 1
ATOM 4364 C CA . LYS A 1 553 ? 28.031 -6.285 -24.547 1 74.62 553 LYS A CA 1
ATOM 4365 C C . LYS A 1 553 ? 27.344 -7.641 -24.703 1 74.62 553 LYS A C 1
ATOM 4367 O O . LYS A 1 553 ? 27.781 -8.477 -25.5 1 74.62 553 LYS A O 1
ATOM 4372 N N . ALA A 1 554 ? 26.266 -7.812 -23.953 1 79.12 554 ALA A N 1
ATOM 4373 C CA . ALA A 1 554 ? 25.594 -9.109 -23.938 1 79.12 554 ALA A CA 1
ATOM 4374 C C . ALA A 1 554 ? 24.438 -9.133 -24.922 1 79.12 554 ALA A C 1
ATOM 4376 O O . ALA A 1 554 ? 23.656 -10.094 -24.969 1 79.12 554 ALA A O 1
ATOM 4377 N N . SER A 1 555 ? 24.25 -8.172 -25.719 1 83.25 555 SER A N 1
ATOM 4378 C CA . SER A 1 555 ? 23.094 -8.055 -26.609 1 83.25 555 SER A CA 1
ATOM 4379 C C . SER A 1 555 ? 23.047 -9.219 -27.594 1 83.25 555 SER A C 1
ATOM 4381 O O . SER A 1 555 ? 21.969 -9.773 -27.844 1 83.25 555 SER A O 1
ATOM 4383 N N . ASN A 1 556 ? 24.188 -9.672 -28.125 1 80.12 556 ASN A N 1
ATOM 4384 C CA . ASN A 1 556 ? 24.219 -10.758 -29.109 1 80.12 556 ASN A CA 1
ATOM 4385 C C . ASN A 1 556 ? 23.875 -12.094 -28.469 1 80.12 556 ASN A C 1
ATOM 4387 O O . ASN A 1 556 ? 23.266 -12.953 -29.094 1 80.12 556 ASN A O 1
ATOM 4391 N N . PHE A 1 557 ? 24.281 -12.227 -27.281 1 78.81 557 PHE A N 1
ATOM 4392 C CA . PHE A 1 557 ? 23.922 -13.422 -26.531 1 78.81 557 PHE A CA 1
ATOM 4393 C C . PHE A 1 557 ? 22.406 -13.539 -26.406 1 78.81 557 PHE A C 1
ATOM 4395 O O . PHE A 1 557 ? 21.844 -14.617 -26.594 1 78.81 557 PHE A O 1
ATOM 4402 N N . TYR A 1 558 ? 21.75 -12.484 -26.156 1 87 558 TYR A N 1
ATOM 4403 C CA . TYR A 1 558 ? 20.312 -12.531 -25.906 1 87 558 TYR A CA 1
ATOM 4404 C C . TYR A 1 558 ? 19.531 -12.617 -27.219 1 87 558 TYR A C 1
ATOM 4406 O O . TYR A 1 558 ? 18.406 -13.102 -27.25 1 87 558 TYR A O 1
ATOM 4414 N N . ILE A 1 559 ? 20.109 -12.156 -28.25 1 86.81 559 ILE A N 1
ATOM 4415 C CA . ILE A 1 559 ? 19.484 -12.398 -29.547 1 86.81 559 ILE A CA 1
ATOM 4416 C C . ILE A 1 559 ? 19.469 -13.898 -29.844 1 86.81 559 ILE A C 1
ATOM 4418 O O . ILE A 1 559 ? 18.453 -14.445 -30.25 1 86.81 559 ILE A O 1
ATOM 4422 N N . SER A 1 560 ? 20.578 -14.539 -29.547 1 85.06 560 SER A N 1
ATOM 4423 C CA . SER A 1 560 ? 20.641 -15.984 -29.719 1 85.06 560 SER A CA 1
ATOM 4424 C C . SER A 1 560 ? 19.703 -16.688 -28.734 1 85.06 560 SER A C 1
ATOM 4426 O O . SER A 1 560 ? 19.109 -17.719 -29.078 1 85.06 560 SER A O 1
ATOM 4428 N N . TYR A 1 561 ? 19.656 -16.141 -27.625 1 85.94 561 TYR A N 1
ATOM 4429 C CA . TYR A 1 561 ? 18.75 -16.656 -26.609 1 85.94 561 TYR A CA 1
ATOM 4430 C C . TYR A 1 561 ? 17.297 -16.594 -27.078 1 85.94 561 TYR A C 1
ATOM 4432 O O . TYR A 1 561 ? 16.531 -17.531 -26.875 1 85.94 561 TYR A O 1
ATOM 4440 N N . MET A 1 562 ? 16.922 -15.531 -27.75 1 90.5 562 MET A N 1
ATOM 4441 C CA . MET A 1 562 ? 15.57 -15.367 -28.266 1 90.5 562 MET A CA 1
ATOM 4442 C C . MET A 1 562 ? 15.289 -16.359 -29.375 1 90.5 562 MET A C 1
ATOM 4444 O O . MET A 1 562 ? 14.164 -16.844 -29.516 1 90.5 562 MET A O 1
ATOM 4448 N N . LEU A 1 563 ? 16.312 -16.672 -30.078 1 88.44 563 LEU A N 1
ATOM 4449 C CA . LEU A 1 563 ? 16.156 -17.656 -31.156 1 88.44 563 LEU A CA 1
ATOM 4450 C C . LEU A 1 563 ? 15.961 -19.047 -30.578 1 88.44 563 LEU A C 1
ATOM 4452 O O . LEU A 1 563 ? 15.109 -19.797 -31.062 1 88.44 563 LEU A O 1
ATOM 4456 N N . LEU A 1 564 ? 16.719 -19.297 -29.609 1 87.38 564 LEU A N 1
ATOM 4457 C CA . LEU A 1 564 ? 16.578 -20.594 -28.938 1 87.38 564 LEU A CA 1
ATOM 4458 C C . LEU A 1 564 ? 15.18 -20.734 -28.328 1 87.38 564 LEU A C 1
ATOM 4460 O O . LEU A 1 564 ? 14.516 -21.75 -28.547 1 87.38 564 LEU A O 1
ATOM 4464 N N . GLN A 1 565 ? 14.734 -19.766 -27.625 1 88.62 565 GLN A N 1
ATOM 4465 C CA . GLN A 1 565 ? 13.43 -19.797 -26.969 1 88.62 565 GLN A CA 1
ATOM 4466 C C . GLN A 1 565 ? 12.305 -19.797 -28 1 88.62 565 GLN A C 1
ATOM 4468 O O . GLN A 1 565 ? 11.352 -20.578 -27.891 1 88.62 565 GLN A O 1
ATOM 4473 N N . GLY A 1 566 ? 12.414 -19.016 -28.953 1 90.12 566 GLY A N 1
ATOM 4474 C CA . GLY A 1 566 ? 11.352 -18.828 -29.922 1 90.12 566 GLY A CA 1
ATOM 4475 C C . GLY A 1 566 ? 11.211 -20 -30.875 1 90.12 566 GLY A C 1
ATOM 4476 O O . GLY A 1 566 ? 10.094 -20.406 -31.203 1 90.12 566 GLY A O 1
ATOM 4477 N N . LEU A 1 567 ? 12.305 -20.594 -31.266 1 91.25 567 LEU A N 1
ATOM 4478 C CA . LEU A 1 567 ? 12.234 -21.656 -32.25 1 91.25 567 LEU A CA 1
ATOM 4479 C C . LEU A 1 567 ? 12.281 -23.016 -31.594 1 91.25 567 LEU A C 1
ATOM 4481 O O . LEU A 1 567 ? 11.273 -23.734 -31.562 1 91.25 567 LEU A O 1
ATOM 4485 N N . SER A 1 568 ? 13.211 -23.297 -30.859 1 87.5 568 SER A N 1
ATOM 4486 C CA . SER A 1 568 ? 13.398 -24.641 -30.312 1 87.5 568 SER A CA 1
ATOM 4487 C C . SER A 1 568 ? 12.453 -24.906 -29.141 1 87.5 568 SER A C 1
ATOM 4489 O O . SER A 1 568 ? 11.766 -25.938 -29.109 1 87.5 568 SER A O 1
ATOM 4491 N N . VAL A 1 569 ? 12.391 -24.047 -28.297 1 89.19 569 VAL A N 1
ATOM 4492 C CA . VAL A 1 569 ? 11.602 -24.281 -27.094 1 89.19 569 VAL A CA 1
ATOM 4493 C C . VAL A 1 569 ? 10.117 -24.234 -27.422 1 89.19 569 VAL A C 1
ATOM 4495 O O . VAL A 1 569 ? 9.32 -24.984 -26.859 1 89.19 569 VAL A O 1
ATOM 4498 N N . SER A 1 570 ? 9.688 -23.375 -28.266 1 93.62 570 SER A N 1
ATOM 4499 C CA . SER A 1 570 ? 8.281 -23.312 -28.656 1 93.62 570 SER A CA 1
ATOM 4500 C C . SER A 1 570 ? 7.836 -24.578 -29.359 1 93.62 570 SER A C 1
ATOM 4502 O O . SER A 1 570 ? 6.754 -25.109 -29.094 1 93.62 570 SER A O 1
ATOM 4504 N N . ALA A 1 571 ? 8.664 -25.094 -30.234 1 93.31 571 ALA A N 1
ATOM 4505 C CA . ALA A 1 571 ? 8.352 -26.344 -30.922 1 93.31 571 ALA A CA 1
ATOM 4506 C C . ALA A 1 571 ? 8.352 -27.516 -29.953 1 93.31 571 ALA A C 1
ATOM 4508 O O . ALA A 1 571 ? 7.559 -28.453 -30.094 1 93.31 571 ALA A O 1
ATOM 4509 N N . GLY A 1 572 ? 9.203 -27.453 -29.047 1 90.88 572 GLY A N 1
ATOM 4510 C CA . GLY A 1 572 ? 9.219 -28.469 -28.016 1 90.88 572 GLY A CA 1
ATOM 4511 C C . GLY A 1 572 ? 7.969 -28.469 -27.156 1 90.88 572 GLY A C 1
ATOM 4512 O O . GLY A 1 572 ? 7.492 -29.531 -26.734 1 90.88 572 GLY A O 1
ATOM 4513 N N . ALA A 1 573 ? 7.453 -27.297 -26.938 1 90.56 573 ALA A N 1
ATOM 4514 C CA . ALA A 1 573 ? 6.223 -27.172 -26.172 1 90.56 573 ALA A CA 1
ATOM 4515 C C . ALA A 1 573 ? 5.039 -27.766 -26.922 1 90.56 573 ALA A C 1
ATOM 4517 O O . ALA A 1 573 ? 4.113 -28.312 -26.312 1 90.56 573 ALA A O 1
ATOM 4518 N N . LEU A 1 574 ? 5.082 -27.703 -28.172 1 91.31 574 LEU A N 1
ATOM 4519 C CA . LEU A 1 574 ? 4.031 -28.266 -29 1 91.31 574 LEU A CA 1
ATOM 4520 C C . LEU A 1 574 ? 4.16 -29.781 -29.094 1 91.31 574 LEU A C 1
ATOM 4522 O O . LEU A 1 574 ? 3.176 -30.5 -28.922 1 91.31 574 LEU A O 1
ATOM 4526 N N . LEU A 1 575 ? 5.324 -30.266 -29.297 1 91.12 575 LEU A N 1
ATOM 4527 C CA . LEU A 1 575 ? 5.57 -31.688 -29.5 1 91.12 575 LEU A CA 1
ATOM 4528 C C . LEU A 1 575 ? 5.465 -32.438 -28.172 1 91.12 575 LEU A C 1
ATOM 4530 O O . LEU A 1 575 ? 4.938 -33.562 -28.141 1 91.12 575 LEU A O 1
ATOM 4534 N N . GLN A 1 576 ? 5.945 -31.859 -27.094 1 88.75 576 GLN A N 1
ATOM 4535 C CA . GLN A 1 576 ? 5.965 -32.5 -25.797 1 88.75 576 GLN A CA 1
ATOM 4536 C C . GLN A 1 576 ? 6.469 -33.938 -25.891 1 88.75 576 GLN A C 1
ATOM 4538 O O . GLN A 1 576 ? 5.824 -34.875 -25.391 1 88.75 576 GLN A O 1
ATOM 4543 N N . ILE A 1 577 ? 7.582 -34.156 -26.422 1 81.56 577 ILE A N 1
ATOM 4544 C CA . ILE A 1 577 ? 8.102 -35.469 -26.734 1 81.56 577 ILE A CA 1
ATOM 4545 C C . ILE A 1 577 ? 8.445 -36.219 -25.438 1 81.56 577 ILE A C 1
ATOM 4547 O O . ILE A 1 577 ? 8.242 -37.406 -25.328 1 81.56 577 ILE A O 1
ATOM 4551 N N . ALA A 1 578 ? 9.016 -35.469 -24.516 1 78.31 578 ALA A N 1
ATOM 4552 C CA . ALA A 1 578 ? 9.367 -36.094 -23.25 1 78.31 578 ALA A CA 1
ATOM 4553 C C . ALA A 1 578 ? 8.133 -36.656 -22.547 1 78.31 578 ALA A C 1
ATOM 4555 O O . ALA A 1 578 ? 8.164 -37.781 -22 1 78.31 578 ALA A O 1
ATOM 4556 N N . GLY A 1 579 ? 7.07 -35.969 -22.656 1 79.88 579 GLY A N 1
ATOM 4557 C CA . GLY A 1 579 ? 5.836 -36.438 -22.047 1 79.88 579 GLY A CA 1
ATOM 4558 C C . GLY A 1 579 ? 5.281 -37.656 -22.75 1 79.88 579 GLY A C 1
ATOM 4559 O O . GLY A 1 579 ? 4.777 -38.594 -22.094 1 79.88 579 GLY A O 1
ATOM 4560 N N . LEU A 1 580 ? 5.434 -37.719 -23.969 1 84.31 580 LEU A N 1
ATOM 4561 C CA . LEU A 1 580 ? 4.93 -38.844 -24.75 1 84.31 580 LEU A CA 1
ATOM 4562 C C . LEU A 1 580 ? 5.707 -40.125 -24.438 1 84.31 580 LEU A C 1
ATOM 4564 O O . LEU A 1 580 ? 5.113 -41.156 -24.172 1 84.31 580 LEU A O 1
ATOM 4568 N N . ILE A 1 581 ? 6.988 -40.031 -24.359 1 84.88 581 ILE A N 1
ATOM 4569 C CA . ILE A 1 581 ? 7.84 -41.188 -24.141 1 84.88 581 ILE A CA 1
ATOM 4570 C C . ILE A 1 581 ? 7.703 -41.656 -22.688 1 84.88 581 ILE A C 1
ATOM 4572 O O . ILE A 1 581 ? 7.531 -42.875 -22.438 1 84.88 581 ILE A O 1
ATOM 4576 N N . VAL A 1 582 ? 7.691 -40.781 -21.875 1 82.38 582 VAL A N 1
ATOM 4577 C CA . VAL A 1 582 ? 7.641 -41.125 -20.453 1 82.38 582 VAL A CA 1
ATOM 4578 C C . VAL A 1 582 ? 6.277 -41.719 -20.109 1 82.38 582 VAL A C 1
ATOM 4580 O O . VAL A 1 582 ? 6.188 -42.688 -19.344 1 82.38 582 VAL A O 1
ATOM 4583 N N . SER A 1 583 ? 5.273 -41.156 -20.656 1 83.06 583 SER A N 1
ATOM 4584 C CA . SER A 1 583 ? 3.939 -41.688 -20.391 1 83.06 583 SER A CA 1
ATOM 4585 C C . SER A 1 583 ? 3.801 -43.125 -20.891 1 83.06 583 SER A C 1
ATOM 4587 O O . SER A 1 583 ? 3.223 -43.969 -20.203 1 83.06 583 SER A O 1
ATOM 4589 N N . LYS A 1 584 ? 4.352 -43.438 -22 1 84.31 584 LYS A N 1
ATOM 4590 C CA . LYS A 1 584 ? 4.258 -44.781 -22.562 1 84.31 584 LYS A CA 1
ATOM 4591 C C . LYS A 1 584 ? 5.145 -45.781 -21.781 1 84.31 584 LYS A C 1
ATOM 4593 O O . LYS A 1 584 ? 4.746 -46.906 -21.531 1 84.31 584 LYS A O 1
ATOM 4598 N N . LEU A 1 585 ? 6.27 -45.281 -21.391 1 86.81 585 LEU A N 1
ATOM 4599 C CA . LEU A 1 585 ? 7.203 -46.125 -20.656 1 86.81 585 LEU A CA 1
ATOM 4600 C C . LEU A 1 585 ? 6.695 -46.406 -19.25 1 86.81 585 LEU A C 1
ATOM 4602 O O . LEU A 1 585 ? 6.75 -47.531 -18.781 1 86.81 585 LEU A O 1
ATOM 4606 N N . LEU A 1 586 ? 6.199 -45.406 -18.656 1 85.88 586 LEU A N 1
ATOM 4607 C CA . LEU A 1 586 ? 5.715 -45.562 -17.297 1 85.88 586 LEU A CA 1
ATOM 4608 C C . LEU A 1 586 ? 4.445 -46.438 -17.266 1 85.88 586 LEU A C 1
ATOM 4610 O O . LEU A 1 586 ? 4.23 -47.188 -16.328 1 85.88 586 LEU A O 1
ATOM 4614 N N . SER A 1 587 ? 3.607 -46.219 -18.219 1 82.94 587 SER A N 1
ATOM 4615 C CA . SER A 1 587 ? 2.393 -47.031 -18.281 1 82.94 587 SER A CA 1
ATOM 4616 C C . SER A 1 587 ? 2.719 -48.531 -18.422 1 82.94 587 SER A C 1
ATOM 4618 O O . SER A 1 587 ? 2.051 -49.375 -17.812 1 82.94 587 SER A O 1
ATOM 4620 N N . ALA A 1 588 ? 3.797 -48.781 -19.062 1 83.25 588 ALA A N 1
ATOM 4621 C CA . ALA A 1 588 ? 4.168 -50.188 -19.297 1 83.25 588 ALA A CA 1
ATOM 4622 C C . ALA A 1 588 ? 4.789 -50.812 -18.047 1 83.25 588 ALA A C 1
ATOM 4624 O O . ALA A 1 588 ? 4.609 -52 -17.781 1 83.25 588 ALA A O 1
ATOM 4625 N N . ILE A 1 589 ? 5.312 -49.969 -17.234 1 86.69 589 ILE A N 1
ATOM 4626 C CA . ILE A 1 589 ? 6.09 -50.5 -16.125 1 86.69 589 ILE A CA 1
ATOM 4627 C C . ILE A 1 589 ? 5.305 -50.375 -14.828 1 86.69 589 ILE A C 1
ATOM 4629 O O . ILE A 1 589 ? 5.324 -51.281 -13.992 1 86.69 589 ILE A O 1
ATOM 4633 N N . LEU A 1 590 ? 4.551 -49.344 -14.711 1 84.88 590 LEU A N 1
ATOM 4634 C CA . LEU A 1 590 ? 4.031 -49.031 -13.383 1 84.88 590 LEU A CA 1
ATOM 4635 C C . LEU A 1 590 ? 2.535 -49.312 -13.305 1 84.88 590 LEU A C 1
ATOM 4637 O O . LEU A 1 590 ? 1.971 -49.406 -12.211 1 84.88 590 LEU A O 1
ATOM 4641 N N . ASP A 1 591 ? 1.861 -49.5 -14.367 1 86.19 591 ASP A N 1
ATOM 4642 C CA . ASP A 1 591 ? 0.407 -49.656 -14.328 1 86.19 591 ASP A CA 1
ATOM 4643 C C . ASP A 1 591 ? -0.011 -51.094 -14.203 1 86.19 591 ASP A C 1
ATOM 4645 O O . ASP A 1 591 ? -0.509 -51.688 -15.156 1 86.19 591 ASP A O 1
ATOM 4649 N N . GLY A 1 592 ? 0.068 -51.562 -12.961 1 87.44 592 GLY A N 1
ATOM 4650 C CA . GLY A 1 592 ? -0.265 -52.969 -12.703 1 87.44 592 GLY A CA 1
ATOM 4651 C C . GLY A 1 592 ? -1.721 -53.156 -12.328 1 87.44 592 GLY A C 1
ATOM 4652 O O . GLY A 1 592 ? -2.217 -54.281 -12.328 1 87.44 592 GLY A O 1
ATOM 4653 N N . THR A 1 593 ? -2.391 -52.094 -11.961 1 92.44 593 THR A N 1
ATOM 4654 C CA . THR A 1 593 ? -3.797 -52.188 -11.578 1 92.44 593 THR A CA 1
ATOM 4655 C C . THR A 1 593 ? -4.664 -51.375 -12.523 1 92.44 593 THR A C 1
ATOM 4657 O O . THR A 1 593 ? -4.168 -50.469 -13.203 1 92.44 593 THR A O 1
ATOM 4660 N N . PRO A 1 594 ? -5.91 -51.75 -12.672 1 92.69 594 PRO A N 1
ATOM 4661 C CA . PRO A 1 594 ? -6.805 -50.938 -13.523 1 92.69 594 PRO A CA 1
ATOM 4662 C C . PRO A 1 594 ? -6.906 -49.5 -13.086 1 92.69 594 PRO A C 1
ATOM 4664 O O . PRO A 1 594 ? -7 -48.594 -13.922 1 92.69 594 PRO A O 1
ATOM 4667 N N . ARG A 1 595 ? -6.859 -49.25 -11.82 1 92.94 595 ARG A N 1
ATOM 4668 C CA . ARG A 1 595 ? -6.949 -47.906 -11.289 1 92.94 595 ARG A CA 1
ATOM 4669 C C . ARG A 1 595 ? -5.746 -47.062 -11.719 1 92.94 595 ARG A C 1
ATOM 4671 O O . ARG A 1 595 ? -5.891 -45.906 -12.07 1 92.94 595 ARG A O 1
ATOM 4678 N N . LYS A 1 596 ? -4.641 -47.594 -11.594 1 91 596 LYS A N 1
ATOM 4679 C CA . LYS A 1 596 ? -3.434 -46.875 -12.016 1 91 596 LYS A CA 1
ATOM 4680 C C . LYS A 1 596 ? -3.473 -46.562 -13.508 1 91 596 LYS A C 1
ATOM 4682 O O . LYS A 1 596 ? -3.041 -45.469 -13.93 1 91 596 LYS A O 1
ATOM 4687 N N . LYS A 1 597 ? -3.975 -47.5 -14.281 1 89.44 597 LYS A N 1
ATOM 4688 C CA . LYS A 1 597 ? -4.121 -47.25 -15.719 1 89.44 597 LYS A CA 1
ATOM 4689 C C . LYS A 1 597 ? -5.129 -46.156 -15.992 1 89.44 597 LYS A C 1
ATOM 4691 O O . LYS A 1 597 ? -4.887 -45.281 -16.828 1 89.44 597 LYS A O 1
ATOM 4696 N N . TRP A 1 598 ? -6.188 -46.281 -15.273 1 89.94 598 TRP A N 1
ATOM 4697 C CA . TRP A 1 598 ? -7.23 -45.25 -15.43 1 89.94 598 TRP A CA 1
ATOM 4698 C C . TRP A 1 598 ? -6.719 -43.875 -15.023 1 89.94 598 TRP A C 1
ATOM 4700 O O . TRP A 1 598 ? -6.973 -42.906 -15.719 1 89.94 598 TRP A O 1
ATOM 4710 N N . ASN A 1 599 ? -6.043 -43.781 -13.93 1 89.12 599 ASN A N 1
ATOM 4711 C CA . ASN A 1 599 ? -5.531 -42.5 -13.43 1 89.12 599 ASN A CA 1
ATOM 4712 C C . ASN A 1 599 ? -4.57 -41.844 -14.422 1 89.12 599 ASN A C 1
ATOM 4714 O O . ASN A 1 599 ? -4.613 -40.656 -14.633 1 89.12 599 ASN A O 1
ATOM 4718 N N . ARG A 1 600 ? -3.76 -42.594 -14.938 1 86.5 600 ARG A N 1
ATOM 4719 C CA . ARG A 1 600 ? -2.797 -42.062 -15.891 1 86.5 600 ARG A CA 1
ATOM 4720 C C . ARG A 1 600 ? -3.49 -41.594 -17.172 1 86.5 600 ARG A C 1
ATOM 4722 O O . ARG A 1 600 ? -3.092 -40.594 -17.766 1 86.5 600 ARG A O 1
ATOM 4729 N N . TRP A 1 601 ? -4.465 -42.375 -17.531 1 85.88 601 TRP A N 1
ATOM 4730 C CA . TRP A 1 601 ? -5.199 -42.031 -18.75 1 85.88 601 TRP A CA 1
ATOM 4731 C C . TRP A 1 601 ? -6.082 -40.812 -18.547 1 85.88 601 TRP A C 1
ATOM 4733 O O . TRP A 1 601 ? -6.207 -39.969 -19.422 1 85.88 601 TRP A O 1
ATOM 4743 N N . SER A 1 602 ? -6.594 -40.625 -17.375 1 86.88 602 SER A N 1
ATOM 4744 C CA . SER A 1 602 ? -7.605 -39.625 -17.125 1 86.88 602 SER A CA 1
ATOM 4745 C C . SER A 1 602 ? -6.98 -38.344 -16.609 1 86.88 602 SER A C 1
ATOM 4747 O O . SER A 1 602 ? -7.562 -37.25 -16.75 1 86.88 602 SER A O 1
ATOM 4749 N N . LYS A 1 603 ? -5.914 -38.469 -16.016 1 85.62 603 LYS A N 1
ATOM 4750 C CA . LYS A 1 603 ? -5.297 -37.281 -15.445 1 85.62 603 LYS A CA 1
ATOM 4751 C C . LYS A 1 603 ? -4.531 -36.5 -16.5 1 85.62 603 LYS A C 1
ATOM 4753 O O . LYS A 1 603 ? -3.676 -37.062 -17.203 1 85.62 603 LYS A O 1
ATOM 4758 N N . LEU A 1 604 ? -4.977 -35.25 -16.641 1 86.62 604 LEU A N 1
ATOM 4759 C CA . LEU A 1 604 ? -4.309 -34.375 -17.578 1 86.62 604 LEU A CA 1
ATOM 4760 C C . LEU A 1 604 ? -3.264 -33.5 -16.875 1 86.62 604 LEU A C 1
ATOM 4762 O O . LEU A 1 604 ? -3.344 -33.312 -15.672 1 86.62 604 LEU A O 1
ATOM 4766 N N . SER A 1 605 ? -2.285 -33.156 -17.625 1 83.44 605 SER A N 1
ATOM 4767 C CA . SER A 1 605 ? -1.251 -32.312 -17.062 1 83.44 605 SER A CA 1
ATOM 4768 C C . SER A 1 605 ? -1.787 -30.891 -16.812 1 83.44 605 SER A C 1
ATOM 4770 O O . SER A 1 605 ? -2.561 -30.359 -17.609 1 83.44 605 SER A O 1
ATOM 4772 N N . GLY A 1 606 ? -1.571 -30.484 -15.617 1 82.94 606 GLY A N 1
ATOM 4773 C CA . GLY A 1 606 ? -1.983 -29.125 -15.281 1 82.94 606 GLY A CA 1
ATOM 4774 C C . GLY A 1 606 ? -0.854 -28.125 -15.375 1 82.94 606 GLY A C 1
ATOM 4775 O O . GLY A 1 606 ? 0.32 -28.484 -15.383 1 82.94 606 GLY A O 1
ATOM 4776 N N . LEU A 1 607 ? -1.198 -26.844 -15.602 1 85.56 607 LEU A N 1
ATOM 4777 C CA . LEU A 1 607 ? -0.222 -25.766 -15.656 1 85.56 607 LEU A CA 1
ATOM 4778 C C . LEU A 1 607 ? -0.167 -25.016 -14.328 1 85.56 607 LEU A C 1
ATOM 4780 O O . LEU A 1 607 ? -1.206 -24.719 -13.734 1 85.56 607 LEU A O 1
ATOM 4784 N N . GLY A 1 608 ? 1.117 -24.875 -13.805 1 90.44 608 GLY A N 1
ATOM 4785 C CA . GLY A 1 608 ? 1.326 -23.969 -12.695 1 90.44 608 GLY A CA 1
ATOM 4786 C C . GLY A 1 608 ? 1.559 -22.531 -13.133 1 90.44 608 GLY A C 1
ATOM 4787 O O . GLY A 1 608 ? 2.664 -22.172 -13.539 1 90.44 608 GLY A O 1
ATOM 4788 N N . TRP A 1 609 ? 0.546 -21.672 -12.969 1 92.94 609 TRP A N 1
ATOM 4789 C CA . TRP A 1 609 ? 0.616 -20.312 -13.461 1 92.94 609 TRP A CA 1
ATOM 4790 C C . TRP A 1 609 ? 1.781 -19.562 -12.82 1 92.94 609 TRP A C 1
ATOM 4792 O O . TRP A 1 609 ? 2.383 -18.688 -13.445 1 92.94 609 TRP A O 1
ATOM 4802 N N . GLY A 1 610 ? 2.094 -19.891 -11.547 1 94.19 610 GLY A N 1
ATOM 4803 C CA . GLY A 1 610 ? 3.162 -19.219 -10.828 1 94.19 610 GLY A CA 1
ATOM 4804 C C . GLY A 1 610 ? 4.531 -19.438 -11.445 1 94.19 610 GLY A C 1
ATOM 4805 O O . GLY A 1 610 ? 5.441 -18.625 -11.258 1 94.19 610 GLY A O 1
ATOM 4806 N N . THR A 1 611 ? 4.672 -20.484 -12.211 1 93.62 611 THR A N 1
ATOM 4807 C CA . THR A 1 611 ? 5.98 -20.766 -12.789 1 93.62 611 THR A CA 1
ATOM 4808 C C . THR A 1 611 ? 5.984 -20.516 -14.289 1 93.62 611 THR A C 1
ATOM 4810 O O . THR A 1 611 ? 7.047 -20.359 -14.898 1 93.62 611 THR A O 1
ATOM 4813 N N . VAL A 1 612 ? 4.832 -20.422 -14.891 1 93.44 612 VAL A N 1
ATOM 4814 C CA . VAL A 1 612 ? 4.754 -20.25 -16.344 1 93.44 612 VAL A CA 1
ATOM 4815 C C . VAL A 1 612 ? 4.84 -18.781 -16.703 1 93.44 612 VAL A C 1
ATOM 4817 O O . VAL A 1 612 ? 5.645 -18.391 -17.547 1 93.44 612 VAL A O 1
ATOM 4820 N N . PHE A 1 613 ? 4.125 -17.891 -16.031 1 95.81 613 PHE A N 1
ATOM 4821 C CA . PHE A 1 613 ? 4.047 -16.469 -16.359 1 95.81 613 PHE A CA 1
ATOM 4822 C C . PHE A 1 613 ? 5.418 -15.82 -16.25 1 95.81 613 PHE A C 1
ATOM 4824 O O . PHE A 1 613 ? 5.844 -15.117 -17.172 1 95.81 613 PHE A O 1
ATOM 4831 N N . PRO A 1 614 ? 6.152 -16.109 -15.156 1 96.12 614 PRO A N 1
ATOM 4832 C CA . PRO A 1 614 ? 7.402 -15.383 -14.969 1 96.12 614 PRO A CA 1
ATOM 4833 C C . PRO A 1 614 ? 8.422 -15.648 -16.062 1 96.12 614 PRO A C 1
ATOM 4835 O O . PRO A 1 614 ? 9.195 -14.758 -16.422 1 96.12 614 PRO A O 1
ATOM 4838 N N . VAL A 1 615 ? 8.438 -16.828 -16.641 1 93.81 615 VAL A N 1
ATOM 4839 C CA . VAL A 1 615 ? 9.391 -17.172 -17.688 1 93.81 615 VAL A CA 1
ATOM 4840 C C . VAL A 1 615 ? 9.156 -16.297 -18.906 1 93.81 615 VAL A C 1
ATOM 4842 O O . VAL A 1 615 ? 10.102 -15.719 -19.453 1 93.81 615 VAL A O 1
ATOM 4845 N N . TYR A 1 616 ? 7.977 -16.156 -19.281 1 96.44 616 TYR A N 1
ATOM 4846 C CA . TYR A 1 616 ? 7.656 -15.398 -20.484 1 96.44 616 TYR A CA 1
ATOM 4847 C C . TYR A 1 616 ? 7.668 -13.898 -20.203 1 96.44 616 TYR A C 1
ATOM 4849 O O . TYR A 1 616 ? 8.016 -13.102 -21.062 1 96.44 616 TYR A O 1
ATOM 4857 N N . THR A 1 617 ? 7.293 -13.492 -18.953 1 97.75 617 THR A N 1
ATOM 4858 C CA . THR A 1 617 ? 7.406 -12.086 -18.578 1 97.75 617 THR A CA 1
ATOM 4859 C C . THR A 1 617 ? 8.867 -11.633 -18.625 1 97.75 617 THR A C 1
ATOM 4861 O O . THR A 1 617 ? 9.156 -10.5 -19 1 97.75 617 THR A O 1
ATOM 4864 N N . ASN A 1 618 ? 9.727 -12.547 -18.234 1 96.69 618 ASN A N 1
ATOM 4865 C CA . ASN A 1 618 ? 11.148 -12.195 -18.25 1 96.69 618 ASN A CA 1
ATOM 4866 C C . ASN A 1 618 ? 11.664 -12.031 -19.672 1 96.69 618 ASN A C 1
ATOM 4868 O O . ASN A 1 618 ? 12.539 -11.203 -19.938 1 96.69 618 ASN A O 1
ATOM 4872 N N . ILE A 1 619 ? 11.156 -12.836 -20.609 1 96.12 619 ILE A N 1
ATOM 4873 C CA . ILE A 1 619 ? 11.523 -12.695 -22.016 1 96.12 619 ILE A CA 1
ATOM 4874 C C . ILE A 1 619 ? 11.156 -11.297 -22.5 1 96.12 619 ILE A C 1
ATOM 4876 O O . ILE A 1 619 ? 11.953 -10.648 -23.188 1 96.12 619 ILE A O 1
ATOM 4880 N N . VAL A 1 620 ? 10.016 -10.844 -22.094 1 97.94 620 VAL A N 1
ATOM 4881 C CA . VAL A 1 620 ? 9.555 -9.508 -22.484 1 97.94 620 VAL A CA 1
ATOM 4882 C C . VAL A 1 620 ? 10.414 -8.445 -21.812 1 97.94 620 VAL A C 1
ATOM 4884 O O . VAL A 1 620 ? 10.781 -7.449 -22.422 1 97.94 620 VAL A O 1
ATOM 4887 N N . VAL A 1 621 ? 10.758 -8.68 -20.547 1 97.81 621 VAL A N 1
ATOM 4888 C CA . VAL A 1 621 ? 11.586 -7.75 -19.781 1 97.81 621 VAL A CA 1
ATOM 4889 C C . VAL A 1 621 ? 12.938 -7.586 -20.469 1 97.81 621 VAL A C 1
ATOM 4891 O O . VAL A 1 621 ? 13.438 -6.469 -20.625 1 97.81 621 VAL A O 1
ATOM 4894 N N . ILE A 1 622 ? 13.547 -8.664 -20.891 1 95.38 622 ILE A N 1
ATOM 4895 C CA . ILE A 1 622 ? 14.844 -8.633 -21.562 1 95.38 622 ILE A CA 1
ATOM 4896 C C . ILE A 1 622 ? 14.727 -7.848 -22.875 1 95.38 622 ILE A C 1
ATOM 4898 O O .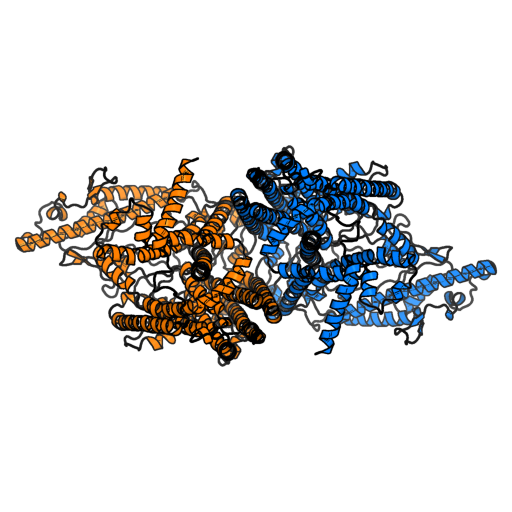 ILE A 1 622 ? 15.547 -6.973 -23.156 1 95.38 622 ILE A O 1
ATOM 4902 N N . ALA A 1 623 ? 13.711 -8.133 -23.625 1 97.19 623 ALA A N 1
ATOM 4903 C CA . ALA A 1 623 ? 13.5 -7.453 -24.891 1 97.19 623 ALA A CA 1
ATOM 4904 C C . ALA A 1 623 ? 13.352 -5.945 -24.688 1 97.19 623 ALA A C 1
ATOM 4906 O O . ALA A 1 623 ? 13.945 -5.152 -25.422 1 97.19 623 ALA A O 1
ATOM 4907 N N . LEU A 1 624 ? 12.617 -5.543 -23.688 1 97.69 624 LEU A N 1
ATOM 4908 C CA . LEU A 1 624 ? 12.367 -4.133 -23.422 1 97.69 624 LEU A CA 1
ATOM 4909 C C . LEU A 1 624 ? 13.625 -3.439 -22.922 1 97.69 624 LEU A C 1
ATOM 4911 O O . LEU A 1 624 ? 13.867 -2.268 -23.219 1 97.69 624 LEU A O 1
ATOM 4915 N N . THR A 1 625 ? 14.367 -4.145 -22.141 1 95.88 625 THR A N 1
ATOM 4916 C CA . THR A 1 625 ? 15.602 -3.586 -21.594 1 95.88 625 THR A CA 1
ATOM 4917 C C . THR A 1 625 ? 16.562 -3.205 -22.719 1 95.88 625 THR A C 1
ATOM 4919 O O . THR A 1 625 ? 17.203 -2.148 -22.656 1 95.88 625 THR A O 1
ATOM 4922 N N . TYR A 1 626 ? 16.656 -3.969 -23.781 1 94.62 626 TYR A N 1
ATOM 4923 C CA . TYR A 1 626 ? 17.641 -3.777 -24.844 1 94.62 626 TYR A CA 1
ATOM 4924 C C . TYR A 1 626 ? 17.078 -2.916 -25.969 1 94.62 626 TYR A C 1
ATOM 4926 O O . TYR A 1 626 ? 17.797 -2.521 -26.875 1 94.62 626 TYR A O 1
ATOM 4934 N N . ALA A 1 627 ? 15.82 -2.598 -25.922 1 96.31 627 ALA A N 1
ATOM 4935 C CA . ALA A 1 627 ? 15.133 -1.915 -27 1 96.31 627 ALA A CA 1
ATOM 4936 C C . ALA A 1 627 ? 15.859 -0.629 -27.391 1 96.31 627 ALA A C 1
ATOM 4938 O O . ALA A 1 627 ? 16.156 -0.405 -28.578 1 96.31 627 ALA A O 1
ATOM 4939 N N . PRO A 1 628 ? 16.25 0.228 -26.422 1 95.06 628 PRO A N 1
ATOM 4940 C CA . PRO A 1 628 ? 16.922 1.463 -26.812 1 95.06 628 PRO A CA 1
ATOM 4941 C C . PRO A 1 628 ? 18.422 1.267 -27.062 1 95.06 628 PRO A C 1
ATOM 4943 O O . PRO A 1 628 ? 19.078 2.141 -27.625 1 95.06 628 PRO A O 1
ATOM 4946 N N . ILE A 1 629 ? 18.969 0.138 -26.719 1 91.75 629 ILE A N 1
ATOM 4947 C CA . ILE A 1 629 ? 20.406 -0.114 -26.766 1 91.75 629 ILE A CA 1
ATOM 4948 C C . ILE A 1 629 ? 20.75 -0.949 -28 1 91.75 629 ILE A C 1
ATOM 4950 O O . ILE A 1 629 ? 21.672 -0.627 -28.75 1 91.75 629 ILE A O 1
ATOM 4954 N N . ALA A 1 630 ? 20.078 -2.004 -28.156 1 93.25 630 ALA A N 1
ATOM 4955 C CA . ALA A 1 630 ? 20.203 -2.916 -29.297 1 93.25 630 ALA A CA 1
ATOM 4956 C C . ALA A 1 630 ? 18.828 -3.291 -29.844 1 93.25 630 ALA A C 1
ATOM 4958 O O . ALA A 1 630 ? 18.344 -4.398 -29.609 1 93.25 630 ALA A O 1
ATOM 4959 N N . PRO A 1 631 ? 18.25 -2.449 -30.672 1 95.44 631 PRO A N 1
ATOM 4960 C CA . PRO A 1 631 ? 16.859 -2.586 -31.094 1 95.44 631 PRO A CA 1
ATOM 4961 C C . PRO A 1 631 ? 16.609 -3.859 -31.906 1 95.44 631 PRO A C 1
ATOM 4963 O O . PRO A 1 631 ? 15.461 -4.297 -32.031 1 95.44 631 PRO A O 1
ATOM 4966 N N . LEU A 1 632 ? 17.609 -4.535 -32.438 1 94.19 632 LEU A N 1
ATOM 4967 C CA . LEU A 1 632 ? 17.453 -5.727 -33.25 1 94.19 632 LEU A CA 1
ATOM 4968 C C . LEU A 1 632 ? 16.781 -6.84 -32.469 1 94.19 632 LEU A C 1
ATOM 4970 O O . LEU A 1 632 ? 16.047 -7.656 -33.031 1 94.19 632 LEU A O 1
ATOM 4974 N N . ILE A 1 633 ? 16.922 -6.902 -31.188 1 94.38 633 ILE A N 1
ATOM 4975 C CA . ILE A 1 633 ? 16.406 -7.957 -30.312 1 94.38 633 ILE A CA 1
ATOM 4976 C C . ILE A 1 633 ? 14.875 -7.973 -30.375 1 94.38 633 ILE A C 1
ATOM 4978 O O . ILE A 1 633 ? 14.25 -9.023 -30.234 1 94.38 633 ILE A O 1
ATOM 4982 N N . LEU A 1 634 ? 14.234 -6.828 -30.641 1 97.44 634 LEU A N 1
ATOM 4983 C CA . LEU A 1 634 ? 12.781 -6.715 -30.656 1 97.44 634 LEU A CA 1
ATOM 4984 C C . LEU A 1 634 ? 12.18 -7.559 -31.781 1 97.44 634 LEU A C 1
ATOM 4986 O O . LEU A 1 634 ? 11.102 -8.141 -31.625 1 97.44 634 LEU A O 1
ATOM 4990 N N . GLY A 1 635 ? 12.844 -7.648 -32.875 1 96.5 635 GLY A N 1
ATOM 4991 C CA . GLY A 1 635 ? 12.352 -8.453 -33.969 1 96.5 635 GLY A CA 1
ATOM 4992 C C . GLY A 1 635 ? 12.312 -9.938 -33.656 1 96.5 635 GLY A C 1
ATOM 4993 O O . GLY A 1 635 ? 11.312 -10.609 -33.938 1 96.5 635 GLY A O 1
ATOM 4994 N N . PHE A 1 636 ? 13.305 -10.445 -33.094 1 94.44 636 PHE A N 1
ATOM 4995 C CA . PHE A 1 636 ? 13.383 -11.867 -32.75 1 94.44 636 PHE A CA 1
ATOM 4996 C C . PHE A 1 636 ? 12.477 -12.195 -31.578 1 94.44 636 PHE A C 1
ATOM 4998 O O . PHE A 1 636 ? 11.938 -13.305 -31.5 1 94.44 636 PHE A O 1
ATOM 5005 N N . ALA A 1 637 ? 12.336 -11.227 -30.688 1 96.56 637 ALA A N 1
ATOM 5006 C CA . ALA A 1 637 ? 11.367 -11.422 -29.609 1 96.56 637 ALA A CA 1
ATOM 5007 C C . ALA A 1 637 ? 9.945 -11.547 -30.156 1 96.56 637 ALA A C 1
ATOM 5009 O O . ALA A 1 637 ? 9.164 -12.383 -29.703 1 96.56 637 ALA A O 1
ATOM 5010 N N . THR A 1 638 ? 9.602 -10.711 -31.156 1 97.75 638 THR A N 1
ATOM 5011 C CA . THR A 1 638 ? 8.289 -10.758 -31.781 1 97.75 638 THR A CA 1
ATOM 5012 C C . THR A 1 638 ? 8.023 -12.133 -32.375 1 97.75 638 THR A C 1
ATOM 5014 O O . THR A 1 638 ? 6.965 -12.719 -32.188 1 97.75 638 THR A O 1
ATOM 5017 N N . ILE A 1 639 ? 8.984 -12.664 -33.031 1 96.25 639 ILE A N 1
ATOM 5018 C CA . ILE A 1 639 ? 8.836 -13.961 -33.688 1 96.25 639 ILE A CA 1
ATOM 5019 C C . ILE A 1 639 ? 8.727 -15.055 -32.625 1 96.25 639 ILE A C 1
ATOM 5021 O O . ILE A 1 639 ? 7.852 -15.922 -32.719 1 96.25 639 ILE A O 1
ATOM 5025 N N . GLY A 1 640 ? 9.586 -15 -31.703 1 95.44 640 GLY A N 1
ATOM 5026 C CA . GLY A 1 640 ? 9.578 -16 -30.656 1 95.44 640 GLY A CA 1
ATOM 5027 C C . GLY A 1 640 ? 8.281 -16.031 -29.875 1 95.44 640 GLY A C 1
ATOM 5028 O O . GLY A 1 640 ? 7.691 -17.109 -29.688 1 95.44 640 GLY A O 1
ATOM 5029 N N . ILE A 1 641 ? 7.777 -14.914 -29.422 1 97.5 641 ILE A N 1
ATOM 5030 C CA . ILE A 1 641 ? 6.566 -14.852 -28.625 1 97.5 641 ILE A CA 1
ATOM 5031 C C . ILE A 1 641 ? 5.355 -15.25 -29.453 1 97.5 641 ILE A C 1
ATOM 5033 O O . ILE A 1 641 ? 4.43 -15.891 -28.953 1 97.5 641 ILE A O 1
ATOM 5037 N N . SER A 1 642 ? 5.375 -14.945 -30.75 1 97.25 642 SER A N 1
ATOM 5038 C CA . SER A 1 642 ? 4.289 -15.359 -31.641 1 97.25 642 SER A CA 1
ATOM 5039 C C . SER A 1 642 ? 4.195 -16.875 -31.719 1 97.25 642 SER A C 1
ATOM 5041 O O . SER A 1 642 ? 3.1 -17.438 -31.734 1 97.25 642 SER A O 1
ATOM 5043 N N . LEU A 1 643 ? 5.332 -17.531 -31.781 1 96.31 643 LEU A N 1
ATOM 5044 C CA . LEU A 1 643 ? 5.352 -18.984 -31.828 1 96.31 643 LEU A CA 1
ATOM 5045 C C . LEU A 1 643 ? 4.898 -19.578 -30.484 1 96.31 643 LEU A C 1
ATOM 5047 O O . LEU A 1 643 ? 4.203 -20.594 -30.469 1 96.31 643 LEU A O 1
ATOM 5051 N N . PHE A 1 644 ? 5.27 -18.938 -29.422 1 96.44 644 PHE A N 1
ATOM 5052 C CA . PHE A 1 644 ? 4.789 -19.359 -28.109 1 96.44 644 PHE A CA 1
ATOM 5053 C C . PHE A 1 644 ? 3.273 -19.219 -28.016 1 96.44 644 PHE A C 1
ATOM 5055 O O . PHE A 1 644 ? 2.6 -20.078 -27.438 1 96.44 644 PHE A O 1
ATOM 5062 N N . TYR A 1 645 ? 2.754 -18.109 -28.547 1 96.81 645 TYR A N 1
ATOM 5063 C CA . TYR A 1 645 ? 1.314 -17.875 -28.547 1 96.81 645 TYR A CA 1
ATOM 5064 C C . TYR A 1 645 ? 0.571 -19.016 -29.234 1 96.81 645 TYR A C 1
ATOM 5066 O O . TYR A 1 645 ? -0.409 -19.531 -28.688 1 96.81 645 TYR A O 1
ATOM 5074 N N . LEU A 1 646 ? 1.044 -19.469 -30.344 1 95.06 646 LEU A N 1
ATOM 5075 C CA . LEU A 1 646 ? 0.394 -20.531 -31.109 1 95.06 646 LEU A CA 1
ATOM 5076 C C . LEU A 1 646 ? 0.51 -21.875 -30.391 1 95.06 646 LEU A C 1
ATOM 5078 O O . LEU A 1 646 ? -0.456 -22.625 -30.328 1 95.06 646 LEU A O 1
ATOM 5082 N N . ALA A 1 647 ? 1.63 -22.109 -29.875 1 94.88 647 ALA A N 1
ATOM 5083 C CA . ALA A 1 647 ? 1.85 -23.359 -29.156 1 94.88 647 ALA A CA 1
ATOM 5084 C C . ALA A 1 647 ? 0.956 -23.453 -27.922 1 94.88 647 ALA A C 1
ATOM 5086 O O . ALA A 1 647 ? 0.313 -24.484 -27.688 1 94.88 647 ALA A O 1
ATOM 5087 N N . TYR A 1 648 ? 0.896 -22.406 -27.188 1 95.12 648 TYR A N 1
ATOM 5088 C CA . TYR A 1 648 ? 0.125 -22.453 -25.938 1 95.12 648 TYR A CA 1
ATOM 5089 C C . TYR A 1 648 ? -1.369 -22.359 -26.234 1 95.12 648 TYR A C 1
ATOM 5091 O O . TYR A 1 648 ? -2.186 -22.875 -25.453 1 95.12 648 TYR A O 1
ATOM 5099 N N . LYS A 1 649 ? -1.718 -21.641 -27.297 1 96.06 649 LYS A N 1
ATOM 5100 C CA . LYS A 1 649 ? -3.125 -21.672 -27.688 1 96.06 649 LYS A CA 1
ATOM 5101 C C . LYS A 1 649 ? -3.594 -23.094 -27.969 1 96.06 649 LYS A C 1
ATOM 5103 O O . LYS A 1 649 ? -4.672 -23.5 -27.516 1 96.06 649 LYS A O 1
ATOM 5108 N N . HIS A 1 650 ? -2.785 -23.875 -28.656 1 94.5 650 HIS A N 1
ATOM 5109 C CA . HIS A 1 650 ? -3.098 -25.266 -28.922 1 94.5 650 HIS A CA 1
ATOM 5110 C C . HIS A 1 650 ? -3.127 -26.078 -27.625 1 94.5 650 HIS A C 1
ATOM 5112 O O . HIS A 1 650 ? -4.09 -26.797 -27.375 1 94.5 650 HIS A O 1
ATOM 5118 N N . ASN A 1 651 ? -2.15 -25.938 -26.828 1 94.12 651 ASN A N 1
ATOM 5119 C CA . ASN A 1 651 ? -2.012 -26.781 -25.641 1 94.12 651 ASN A CA 1
ATOM 5120 C C . ASN A 1 651 ? -3.082 -26.469 -24.609 1 94.12 651 ASN A C 1
ATOM 5122 O O . ASN A 1 651 ? -3.549 -27.375 -23.906 1 94.12 651 ASN A O 1
ATOM 5126 N N . LEU A 1 652 ? -3.484 -25.25 -24.453 1 94.19 652 LEU A N 1
ATOM 5127 C CA . LEU A 1 652 ? -4.488 -24.859 -23.469 1 94.19 652 LEU A CA 1
ATOM 5128 C C . LEU A 1 652 ? -5.875 -25.344 -23.891 1 94.19 652 LEU A C 1
ATOM 5130 O O . LEU A 1 652 ? -6.691 -25.719 -23.047 1 94.19 652 LEU A O 1
ATOM 5134 N N . LEU A 1 653 ? -6.125 -25.375 -25.156 1 94.06 653 LEU A N 1
ATOM 5135 C CA . LEU A 1 653 ? -7.441 -25.766 -25.656 1 94.06 653 LEU A CA 1
ATOM 5136 C C . LEU A 1 653 ? -7.566 -27.281 -25.75 1 94.06 653 LEU A C 1
ATOM 5138 O O . LEU A 1 653 ? -8.648 -27.828 -25.531 1 94.06 653 LEU A O 1
ATOM 5142 N N . PHE A 1 654 ? -6.387 -27.969 -25.953 1 93.19 654 PHE A N 1
ATOM 5143 C CA . PHE A 1 654 ? -6.566 -29.375 -26.328 1 93.19 654 PHE A CA 1
ATOM 5144 C C . PHE A 1 654 ? -5.777 -30.281 -25.391 1 93.19 654 PHE A C 1
ATOM 5146 O O . PHE A 1 654 ? -6.035 -31.484 -25.328 1 93.19 654 PHE A O 1
ATOM 5153 N N . VAL A 1 655 ? -4.895 -29.734 -24.641 1 92.56 655 VAL A N 1
ATOM 5154 C CA . VAL A 1 655 ? -3.994 -30.656 -23.953 1 92.56 655 VAL A CA 1
ATOM 5155 C C . VAL A 1 655 ? -4.062 -30.422 -22.453 1 92.56 655 VAL A C 1
ATOM 5157 O O . VAL A 1 655 ? -4.32 -31.344 -21.688 1 92.56 655 VAL A O 1
ATOM 5160 N N . TYR A 1 656 ? -3.922 -29.203 -21.938 1 91.81 656 TYR A N 1
ATOM 5161 C CA . TYR A 1 656 ? -3.742 -28.906 -20.516 1 91.81 656 TYR A CA 1
ATOM 5162 C C . TYR A 1 656 ? -5.086 -28.844 -19.797 1 91.81 656 TYR A C 1
ATOM 5164 O O . TYR A 1 656 ? -6.102 -28.484 -20.391 1 91.81 656 TYR A O 1
ATOM 5172 N N . ASP A 1 657 ? -4.938 -29.219 -18.516 1 88.31 657 ASP A N 1
ATOM 5173 C CA . ASP A 1 657 ? -6.09 -29.062 -17.641 1 88.31 657 ASP A CA 1
ATOM 5174 C C . ASP A 1 657 ? -5.98 -27.781 -16.797 1 88.31 657 ASP A C 1
ATOM 5176 O O . ASP A 1 657 ? -4.914 -27.172 -16.734 1 88.31 657 ASP A O 1
ATOM 5180 N N . ASN A 1 658 ? -7.176 -27.266 -16.359 1 79.19 658 ASN A N 1
ATOM 5181 C CA . ASN A 1 658 ? -7.238 -26.062 -15.547 1 79.19 658 ASN A CA 1
ATOM 5182 C C . ASN A 1 658 ? -7.566 -26.375 -14.094 1 79.19 658 ASN A C 1
ATOM 5184 O O . ASN A 1 658 ? -8.688 -26.156 -13.641 1 79.19 658 ASN A O 1
ATOM 5188 N N . ALA A 1 659 ? -6.547 -26.828 -13.383 1 77.75 659 ALA A N 1
ATOM 5189 C CA . ALA A 1 659 ? -6.828 -27.266 -12.023 1 77.75 659 ALA A CA 1
ATOM 5190 C C . ALA A 1 659 ? -6.855 -26.078 -11.055 1 77.75 659 ALA A C 1
ATOM 5192 O O . ALA A 1 659 ? -7.609 -26.078 -10.086 1 77.75 659 ALA A O 1
ATOM 5193 N N . ILE A 1 660 ? -6.086 -25.047 -11.32 1 87.06 660 ILE A N 1
ATOM 5194 C CA . ILE A 1 660 ? -6.008 -23.906 -10.406 1 87.06 660 ILE A CA 1
ATOM 5195 C C . ILE A 1 660 ? -6.598 -22.656 -11.078 1 87.06 660 ILE A C 1
ATOM 5197 O O . ILE A 1 660 ? -6.254 -22.344 -12.219 1 87.06 660 ILE A O 1
ATOM 5201 N N . ASP A 1 661 ? -7.516 -22.109 -10.391 1 88.5 661 ASP A N 1
ATOM 5202 C CA . ASP A 1 661 ? -8.195 -20.922 -10.93 1 88.5 661 ASP A CA 1
ATOM 5203 C C . ASP A 1 661 ? -7.926 -19.703 -10.062 1 88.5 661 ASP A C 1
ATOM 5205 O O . ASP A 1 661 ? -8.492 -19.562 -8.984 1 88.5 661 ASP A O 1
ATOM 5209 N N . THR A 1 662 ? -7.176 -18.781 -10.523 1 93.06 662 THR A N 1
ATOM 5210 C CA . THR A 1 662 ? -6.887 -17.547 -9.789 1 93.06 662 THR A CA 1
ATOM 5211 C C . THR A 1 662 ? -7.852 -16.438 -10.195 1 93.06 662 THR A C 1
ATOM 5213 O O . THR A 1 662 ? -7.711 -15.297 -9.75 1 93.06 662 THR A O 1
ATOM 5216 N N . LYS A 1 663 ? -8.789 -16.781 -11.102 1 92.62 663 LYS A N 1
ATOM 5217 C CA . LYS A 1 663 ? -9.766 -15.828 -11.617 1 92.62 663 LYS A CA 1
ATOM 5218 C C . LYS A 1 663 ? -9.078 -14.648 -12.305 1 92.62 663 LYS A C 1
ATOM 5220 O O . LYS A 1 663 ? -9.492 -13.5 -12.133 1 92.62 663 LYS A O 1
ATOM 5225 N N . GLY A 1 664 ? -7.938 -14.875 -12.891 1 94.44 664 GLY A N 1
ATOM 5226 C CA . GLY A 1 664 ? -7.266 -13.898 -13.734 1 94.44 664 GLY A CA 1
ATOM 5227 C C . GLY A 1 664 ? -6.258 -13.047 -12.984 1 94.44 664 GLY A C 1
ATOM 5228 O O . GLY A 1 664 ? -5.57 -12.219 -13.586 1 94.44 664 GLY A O 1
ATOM 5229 N N . MET A 1 665 ? -5.992 -13.242 -11.703 1 95.62 665 MET A N 1
ATOM 5230 C CA . MET A 1 665 ? -5.168 -12.367 -10.883 1 95.62 665 MET A CA 1
ATOM 5231 C C . MET A 1 665 ? -3.697 -12.477 -11.281 1 95.62 665 MET A C 1
ATOM 5233 O O . MET A 1 665 ? -2.879 -11.641 -10.883 1 95.62 665 MET A O 1
ATOM 5237 N N . VAL A 1 666 ? -3.348 -13.383 -12.078 1 96.44 666 VAL A N 1
ATOM 5238 C CA . VAL A 1 666 ? -1.975 -13.57 -12.531 1 96.44 666 VAL A CA 1
ATOM 5239 C C . VAL A 1 666 ? -1.629 -12.508 -13.578 1 96.44 666 VAL A C 1
ATOM 5241 O O . VAL A 1 666 ? -0.462 -12.141 -13.734 1 96.44 666 VAL A O 1
ATOM 5244 N N . TYR A 1 667 ? -2.641 -11.977 -14.234 1 97.62 667 TYR A N 1
ATOM 5245 C CA . TYR A 1 667 ? -2.436 -11.086 -15.375 1 97.62 667 TYR A CA 1
ATOM 5246 C C . TYR A 1 667 ? -1.973 -9.711 -14.914 1 97.62 667 TYR A C 1
ATOM 5248 O O . TYR A 1 667 ? -0.982 -9.18 -15.422 1 97.62 667 TYR A O 1
ATOM 5256 N N . PRO A 1 668 ? -2.668 -9.07 -13.945 1 96.88 668 PRO A N 1
ATOM 5257 C CA . PRO A 1 668 ? -2.184 -7.762 -13.5 1 96.88 668 PRO A CA 1
ATOM 5258 C C . PRO A 1 668 ? -0.773 -7.824 -12.914 1 96.88 668 PRO A C 1
ATOM 5260 O O . PRO A 1 668 ? 0.009 -6.887 -13.078 1 96.88 668 PRO A O 1
ATOM 5263 N N . ARG A 1 669 ? -0.457 -8.867 -12.258 1 96.94 669 ARG A N 1
ATOM 5264 C CA . ARG A 1 669 ? 0.89 -9.031 -11.727 1 96.94 669 ARG A CA 1
ATOM 5265 C C . ARG A 1 669 ? 1.924 -9.078 -12.844 1 96.94 669 ARG A C 1
ATOM 5267 O O . ARG A 1 669 ? 2.992 -8.477 -12.734 1 96.94 669 ARG A O 1
ATOM 5274 N N . ALA A 1 670 ? 1.593 -9.781 -13.867 1 98 670 ALA A N 1
ATOM 5275 C CA . ALA A 1 670 ? 2.494 -9.867 -15.016 1 98 670 ALA A CA 1
ATOM 5276 C C . ALA A 1 670 ? 2.68 -8.508 -15.672 1 98 670 ALA A C 1
ATOM 5278 O O . ALA A 1 670 ? 3.781 -8.164 -16.109 1 98 670 ALA A O 1
ATOM 5279 N N . LEU A 1 671 ? 1.625 -7.727 -15.727 1 97.75 671 LEU A N 1
ATOM 5280 C CA . LEU A 1 671 ? 1.691 -6.402 -16.328 1 97.75 671 LEU A CA 1
ATOM 5281 C C . LEU A 1 671 ? 2.596 -5.48 -15.523 1 97.75 671 LEU A C 1
ATOM 5283 O O . LEU A 1 671 ? 3.434 -4.77 -16.078 1 97.75 671 LEU A O 1
ATOM 5287 N N . TYR A 1 672 ? 2.492 -5.508 -14.227 1 97.19 672 TYR A N 1
ATOM 5288 C CA . TYR A 1 672 ? 3.355 -4.688 -13.383 1 97.19 672 TYR A CA 1
ATOM 5289 C C . TYR A 1 672 ? 4.801 -5.16 -13.461 1 97.19 672 TYR A C 1
ATOM 5291 O O . TYR A 1 672 ? 5.73 -4.348 -13.414 1 97.19 672 TYR A O 1
ATOM 5299 N N . GLN A 1 673 ? 4.949 -6.461 -13.562 1 97.69 673 GLN A N 1
ATOM 5300 C CA . GLN A 1 673 ? 6.293 -7.02 -13.672 1 97.69 673 GLN A CA 1
ATOM 5301 C C . GLN A 1 673 ? 6.953 -6.609 -14.984 1 97.69 673 GLN A C 1
ATOM 5303 O O . GLN A 1 673 ? 8.18 -6.48 -15.055 1 97.69 673 GLN A O 1
ATOM 5308 N N . THR A 1 674 ? 6.156 -6.367 -15.984 1 98 674 THR A N 1
ATOM 5309 C CA . THR A 1 674 ? 6.676 -5.93 -17.266 1 98 674 THR A CA 1
ATOM 5310 C C . THR A 1 674 ? 7.34 -4.559 -17.156 1 98 674 THR A C 1
ATOM 5312 O O . THR A 1 674 ? 8.289 -4.258 -17.875 1 98 674 THR A O 1
ATOM 5315 N N . LEU A 1 675 ? 6.953 -3.773 -16.188 1 97.81 675 LEU A N 1
ATOM 5316 C CA . LEU A 1 675 ? 7.52 -2.447 -15.977 1 97.81 675 LEU A CA 1
ATOM 5317 C C . LEU A 1 675 ? 8.977 -2.543 -15.539 1 97.81 675 LEU A C 1
ATOM 5319 O O . LEU A 1 675 ? 9.742 -1.586 -15.688 1 97.81 675 LEU A O 1
ATOM 5323 N N . THR A 1 676 ? 9.336 -3.686 -15.039 1 97.31 676 THR A N 1
ATOM 5324 C CA . THR A 1 676 ? 10.727 -3.889 -14.648 1 97.31 676 THR A CA 1
ATOM 5325 C C . THR A 1 676 ? 11.656 -3.727 -15.852 1 97.31 676 THR A C 1
ATOM 5327 O O . THR A 1 676 ? 12.781 -3.242 -15.711 1 97.31 676 THR A O 1
ATOM 5330 N N . GLY A 1 677 ? 11.188 -4.098 -17.047 1 97 677 GLY A N 1
ATOM 5331 C CA . GLY A 1 677 ? 11.977 -3.91 -18.25 1 97 677 GLY A CA 1
ATOM 5332 C C . GLY A 1 677 ? 12.258 -2.453 -18.562 1 97 677 GLY A C 1
ATOM 5333 O O . GLY A 1 677 ? 13.359 -2.109 -19 1 97 677 GLY A O 1
ATOM 5334 N N . LEU A 1 678 ? 11.297 -1.595 -18.266 1 97.75 678 LEU A N 1
ATOM 5335 C CA . LEU A 1 678 ? 11.492 -0.163 -18.469 1 97.75 678 LEU A CA 1
ATOM 5336 C C . LEU A 1 678 ? 12.492 0.398 -17.469 1 97.75 678 LEU A C 1
ATOM 5338 O O . LEU A 1 678 ? 13.375 1.179 -17.844 1 97.75 678 LEU A O 1
ATOM 5342 N N . TYR A 1 679 ? 12.336 -0.013 -16.219 1 96.06 679 TYR A N 1
ATOM 5343 C CA . TYR A 1 679 ? 13.242 0.469 -15.18 1 96.06 679 TYR A CA 1
ATOM 5344 C C . TYR A 1 679 ? 14.688 0.089 -15.492 1 96.06 679 TYR A C 1
ATOM 5346 O O . TYR A 1 679 ? 15.594 0.913 -15.359 1 96.06 679 TYR A O 1
ATOM 5354 N N . LEU A 1 680 ? 14.883 -1.145 -15.914 1 93.88 680 LEU A N 1
ATOM 5355 C CA . LEU A 1 680 ? 16.234 -1.607 -16.219 1 93.88 680 LEU A CA 1
ATOM 5356 C C . LEU A 1 680 ? 16.797 -0.863 -17.422 1 93.88 680 LEU A C 1
ATOM 5358 O O . LEU A 1 680 ? 17.969 -0.494 -17.438 1 93.88 680 LEU A O 1
ATOM 5362 N N . ALA A 1 681 ? 16 -0.648 -18.438 1 95.69 681 ALA A N 1
ATOM 5363 C CA . ALA A 1 681 ? 16.438 0.101 -19.625 1 95.69 681 ALA A CA 1
ATOM 5364 C C . ALA A 1 681 ? 16.828 1.529 -19.25 1 95.69 681 ALA A C 1
ATOM 5366 O O . ALA A 1 681 ? 17.844 2.039 -19.719 1 95.69 681 ALA A O 1
ATOM 5367 N N . GLU A 1 682 ? 16.047 2.158 -18.438 1 95.31 682 GLU A N 1
ATOM 5368 C CA . GLU A 1 682 ? 16.281 3.549 -18.062 1 95.31 682 GLU A CA 1
ATOM 5369 C C . GLU A 1 682 ? 17.516 3.68 -17.188 1 95.31 682 GLU A C 1
ATOM 5371 O O . GLU A 1 682 ? 18.312 4.605 -17.359 1 95.31 682 GLU A O 1
ATOM 5376 N N . VAL A 1 683 ? 17.656 2.77 -16.266 1 90.12 683 VAL A N 1
ATOM 5377 C CA . VAL A 1 683 ? 18.828 2.795 -15.398 1 90.12 683 VAL A CA 1
ATOM 5378 C C . VAL A 1 683 ? 20.078 2.562 -16.234 1 90.12 683 VAL A C 1
ATOM 5380 O O . VAL A 1 683 ? 21.109 3.207 -16.016 1 90.12 683 VAL A O 1
ATOM 5383 N N . CYS A 1 684 ? 20.016 1.672 -17.203 1 88.56 684 CYS A N 1
ATOM 5384 C CA . CYS A 1 684 ? 21.141 1.395 -18.094 1 88.56 684 CYS A CA 1
ATOM 5385 C C . CYS A 1 684 ? 21.453 2.605 -18.953 1 88.56 684 CYS A C 1
ATOM 5387 O O . CYS A 1 684 ? 22.625 2.93 -19.172 1 88.56 684 CYS A O 1
ATOM 5389 N N . MET A 1 685 ? 20.484 3.244 -19.484 1 92.25 685 MET A N 1
ATOM 5390 C CA . MET A 1 685 ? 20.688 4.438 -20.297 1 92.25 685 MET A CA 1
ATOM 5391 C C . MET A 1 685 ? 21.344 5.551 -19.484 1 92.25 685 MET A C 1
ATOM 5393 O O . MET A 1 685 ? 22.234 6.246 -19.969 1 92.25 685 MET A O 1
ATOM 5397 N N . ILE A 1 686 ? 20.875 5.711 -18.234 1 89.06 686 ILE A N 1
ATOM 5398 C CA . ILE A 1 686 ? 21.453 6.715 -17.359 1 89.06 686 ILE A CA 1
ATOM 5399 C C . ILE A 1 686 ? 22.938 6.426 -17.156 1 89.06 686 ILE A C 1
ATOM 5401 O O . ILE A 1 686 ? 23.781 7.328 -17.25 1 89.06 686 ILE A O 1
ATOM 5405 N N . GLY A 1 687 ? 23.297 5.152 -16.922 1 83.69 687 GLY A N 1
ATOM 5406 C CA . GLY A 1 687 ? 24.688 4.77 -16.766 1 83.69 687 GLY A CA 1
ATOM 5407 C C . GLY A 1 687 ? 25.5 4.992 -18.031 1 83.69 687 GLY A C 1
ATOM 5408 O O . GLY A 1 687 ? 26.641 5.473 -17.953 1 83.69 687 GLY A O 1
ATOM 5409 N N . LEU A 1 688 ? 25 4.711 -19.188 1 85.56 688 LEU A N 1
ATOM 5410 C CA . LEU A 1 688 ? 25.703 4.844 -20.453 1 85.56 688 LEU A CA 1
ATOM 5411 C C . LEU A 1 688 ? 25.938 6.309 -20.797 1 85.56 688 LEU A C 1
ATOM 5413 O O . LEU A 1 688 ? 27.016 6.676 -21.266 1 85.56 688 LEU A O 1
ATOM 5417 N N . PHE A 1 689 ? 24.969 7.141 -20.578 1 88.44 689 PHE A N 1
ATOM 5418 C CA . PHE A 1 689 ? 25.109 8.562 -20.859 1 88.44 689 PHE A CA 1
ATOM 5419 C C . PHE A 1 689 ? 26.062 9.227 -19.859 1 88.44 689 PHE A C 1
ATOM 5421 O O . PHE A 1 689 ? 26.766 10.172 -20.219 1 88.44 689 PHE A O 1
ATOM 5428 N N . ALA A 1 690 ? 26.016 8.734 -18.625 1 81.38 690 ALA A N 1
ATOM 5429 C CA . ALA A 1 690 ? 26.969 9.234 -17.641 1 81.38 690 ALA A CA 1
ATOM 5430 C C . ALA A 1 690 ? 28.406 8.898 -18.047 1 81.38 690 ALA A C 1
ATOM 5432 O O . ALA A 1 690 ? 29.312 9.734 -17.906 1 81.38 690 ALA A O 1
ATOM 5433 N N . LEU A 1 691 ? 28.641 7.723 -18.547 1 76.81 691 LEU A N 1
ATOM 5434 C CA . LEU A 1 691 ? 29.969 7.281 -19 1 76.81 691 LEU A CA 1
ATOM 5435 C C . LEU A 1 691 ? 30.391 8.039 -20.234 1 76.81 691 LEU A C 1
ATOM 5437 O O . LEU A 1 691 ? 31.594 8.305 -20.422 1 76.81 691 LEU A O 1
ATOM 5441 N N . ALA A 1 692 ? 29.406 8.391 -21.031 1 80.38 692 ALA A N 1
ATOM 5442 C CA . ALA A 1 692 ? 29.703 9.117 -22.266 1 80.38 692 ALA A CA 1
ATOM 5443 C C . ALA A 1 692 ? 29.812 10.617 -22 1 80.38 692 ALA A C 1
ATOM 5445 O O . ALA A 1 692 ? 30.156 11.383 -22.906 1 80.38 692 ALA A O 1
ATOM 5446 N N . THR A 1 693 ? 29.625 11.062 -20.766 1 77.94 693 THR A N 1
ATOM 5447 C CA . THR A 1 693 ? 29.734 12.453 -20.344 1 77.94 693 THR A CA 1
ATOM 5448 C C . THR A 1 693 ? 28.844 13.359 -21.203 1 77.94 693 THR A C 1
ATOM 5450 O O . THR A 1 693 ? 29.312 14.375 -21.719 1 77.94 693 THR A O 1
ATOM 5453 N N . THR A 1 694 ? 27.703 12.898 -21.453 1 84.31 694 THR A N 1
ATOM 5454 C CA . THR A 1 694 ? 26.688 13.688 -22.156 1 84.31 694 THR A CA 1
ATOM 5455 C C . THR A 1 694 ? 25.609 14.156 -21.188 1 84.31 694 THR A C 1
ATOM 5457 O O . THR A 1 694 ? 24.656 13.43 -20.922 1 84.31 694 THR A O 1
ATOM 5460 N N . PRO A 1 695 ? 25.609 15.305 -20.688 1 83.38 695 PRO A N 1
ATOM 5461 C CA . PRO A 1 695 ? 24.688 15.766 -19.641 1 83.38 695 PRO A CA 1
ATOM 5462 C C . PRO A 1 695 ? 23.266 15.953 -20.156 1 83.38 695 PRO A C 1
ATOM 5464 O O . PRO A 1 695 ? 22.297 15.711 -19.438 1 83.38 695 PRO A O 1
ATOM 5467 N N . GLY A 1 696 ? 23.016 16.406 -21.391 1 86.31 696 GLY A N 1
ATOM 5468 C CA . GLY A 1 696 ? 21.672 16.578 -21.938 1 86.31 696 GLY A CA 1
ATOM 5469 C C . GLY A 1 696 ? 20.844 15.305 -21.891 1 86.31 696 GLY A C 1
ATOM 5470 O O . GLY A 1 696 ? 19.828 15.234 -21.203 1 86.31 696 GLY A O 1
ATOM 5471 N N . PRO A 1 697 ? 21.375 14.32 -22.625 1 91.44 697 PRO A N 1
ATOM 5472 C CA . PRO A 1 697 ? 20.672 13.031 -22.625 1 91.44 697 PRO A CA 1
ATOM 5473 C C . PRO A 1 697 ? 20.562 12.43 -21.219 1 91.44 697 PRO A C 1
ATOM 5475 O O . PRO A 1 697 ? 19.562 11.773 -20.906 1 91.44 697 PRO A O 1
ATOM 5478 N N . LEU A 1 698 ? 21.531 12.688 -20.422 1 89 698 LEU A N 1
ATOM 5479 C CA . LEU A 1 698 ? 21.516 12.164 -19.062 1 89 698 LEU A CA 1
ATOM 5480 C C . LEU A 1 698 ? 20.344 12.734 -18.266 1 89 698 LEU A C 1
ATOM 5482 O O . LEU A 1 698 ? 19.609 11.992 -17.609 1 89 698 LEU A O 1
ATOM 5486 N N . VAL A 1 699 ? 20.141 14.023 -18.281 1 86.62 699 VAL A N 1
ATOM 5487 C CA . VAL A 1 699 ? 19.062 14.68 -17.547 1 86.62 699 VAL A CA 1
ATOM 5488 C C . VAL A 1 699 ? 17.719 14.195 -18.062 1 86.62 699 VAL A C 1
ATOM 5490 O O . VAL A 1 699 ? 16.797 13.938 -17.281 1 86.62 699 VAL A O 1
ATOM 5493 N N . LEU A 1 700 ? 17.625 14.008 -19.312 1 92.38 700 LEU A N 1
ATOM 5494 C CA . LEU A 1 700 ? 16.375 13.547 -19.906 1 92.38 700 LEU A CA 1
ATOM 5495 C C . LEU A 1 700 ? 16.062 12.117 -19.484 1 92.38 700 LEU A C 1
ATOM 5497 O O . LEU A 1 700 ? 14.906 11.758 -19.266 1 92.38 700 LEU A O 1
ATOM 5501 N N . ALA A 1 701 ? 17.109 11.336 -19.375 1 93.56 701 ALA A N 1
ATOM 5502 C CA . ALA A 1 701 ? 16.906 9.953 -18.938 1 93.56 701 ALA A CA 1
ATOM 5503 C C . ALA A 1 701 ? 16.438 9.883 -17.5 1 93.56 701 ALA A C 1
ATOM 5505 O O . ALA A 1 701 ? 15.602 9.055 -17.141 1 93.56 701 ALA A O 1
ATOM 5506 N N . VAL A 1 702 ? 16.938 10.742 -16.688 1 88.12 702 VAL A N 1
ATOM 5507 C CA . VAL A 1 702 ? 16.531 10.789 -15.281 1 88.12 702 VAL A CA 1
ATOM 5508 C C . VAL A 1 702 ? 15.078 11.227 -15.18 1 88.12 702 VAL A C 1
ATOM 5510 O O . VAL A 1 702 ? 14.312 10.672 -14.383 1 88.12 702 VAL A O 1
ATOM 5513 N N . ILE A 1 703 ? 14.711 12.188 -15.953 1 89.69 703 ILE A N 1
ATOM 5514 C CA . ILE A 1 703 ? 13.328 12.648 -15.969 1 89.69 703 ILE A CA 1
ATOM 5515 C C . ILE A 1 703 ? 12.406 11.516 -16.406 1 89.69 703 ILE A C 1
ATOM 5517 O O . ILE A 1 703 ? 11.312 11.352 -15.852 1 89.69 703 ILE A O 1
ATOM 5521 N N . LEU A 1 704 ? 12.836 10.781 -17.344 1 94.69 704 LEU A N 1
ATOM 5522 C CA . LEU A 1 704 ? 12.047 9.641 -17.797 1 94.69 704 LEU A CA 1
ATOM 5523 C C . LEU A 1 704 ? 11.844 8.625 -16.688 1 94.69 704 LEU A C 1
ATOM 5525 O O . LEU A 1 704 ? 10.758 8.062 -16.547 1 94.69 704 LEU A O 1
ATOM 5529 N N . LEU A 1 705 ? 12.898 8.398 -15.938 1 93.19 705 LEU A N 1
ATOM 5530 C CA . LEU A 1 705 ? 12.812 7.48 -14.805 1 93.19 705 LEU A CA 1
ATOM 5531 C C . LEU A 1 705 ? 11.797 7.977 -13.781 1 93.19 705 LEU A C 1
ATOM 5533 O O . LEU A 1 705 ? 10.992 7.199 -13.273 1 93.19 705 LEU A O 1
ATOM 5537 N N . ILE A 1 706 ? 11.797 9.258 -13.492 1 87.81 706 ILE A N 1
ATOM 5538 C CA . ILE A 1 706 ? 10.867 9.852 -12.531 1 87.81 706 ILE A CA 1
ATOM 5539 C C . ILE A 1 706 ? 9.438 9.719 -13.055 1 87.81 706 ILE A C 1
ATOM 5541 O O . ILE A 1 706 ? 8.523 9.375 -12.305 1 87.81 706 ILE A O 1
ATOM 5545 N N . ILE A 1 707 ? 9.297 9.938 -14.305 1 90.31 707 ILE A N 1
ATOM 5546 C CA . ILE A 1 707 ? 7.977 9.828 -14.914 1 90.31 707 ILE A CA 1
ATOM 5547 C C . ILE A 1 707 ? 7.469 8.398 -14.797 1 90.31 707 ILE A C 1
ATOM 5549 O O . ILE A 1 707 ? 6.297 8.164 -14.484 1 90.31 707 ILE A O 1
ATOM 5553 N N . THR A 1 708 ? 8.312 7.441 -15.047 1 95 708 THR A N 1
ATOM 5554 C CA . THR A 1 708 ? 7.922 6.039 -14.961 1 95 708 THR A CA 1
ATOM 5555 C C . THR A 1 708 ? 7.535 5.676 -13.531 1 95 708 THR A C 1
ATOM 5557 O O . THR A 1 708 ? 6.559 4.953 -13.312 1 95 708 THR A O 1
ATOM 5560 N N . ILE A 1 709 ? 8.234 6.195 -12.578 1 92.38 709 ILE A N 1
ATOM 5561 C CA . ILE A 1 709 ? 7.926 5.945 -11.172 1 92.38 709 ILE A CA 1
ATOM 5562 C C . ILE A 1 709 ? 6.566 6.547 -10.828 1 92.38 709 ILE A C 1
ATOM 5564 O O . ILE A 1 709 ? 5.727 5.883 -10.211 1 92.38 709 ILE A O 1
ATOM 5568 N N . LEU A 1 710 ? 6.355 7.766 -11.234 1 87.06 710 LEU A N 1
ATOM 5569 C CA . LEU A 1 710 ? 5.09 8.438 -10.953 1 87.06 710 LEU A CA 1
ATOM 5570 C C . LEU A 1 710 ? 3.934 7.73 -11.648 1 87.06 710 LEU A C 1
ATOM 5572 O O . LEU A 1 710 ? 2.832 7.645 -11.102 1 87.06 710 LEU A O 1
ATOM 5576 N N . PHE A 1 711 ? 4.203 7.238 -12.844 1 90.25 711 PHE A N 1
ATOM 5577 C CA . PHE A 1 711 ? 3.188 6.496 -13.586 1 90.25 711 PHE A CA 1
ATOM 5578 C C . PHE A 1 711 ? 2.799 5.223 -12.836 1 90.25 711 PHE A C 1
ATOM 5580 O O . PHE A 1 711 ? 1.613 4.91 -12.711 1 90.25 711 PHE A O 1
ATOM 5587 N N . GLN A 1 712 ? 3.762 4.551 -12.375 1 92.69 712 GLN A N 1
ATOM 5588 C CA . GLN A 1 712 ? 3.471 3.309 -11.664 1 92.69 712 GLN A CA 1
ATOM 5589 C C . GLN A 1 712 ? 2.701 3.58 -10.375 1 92.69 712 GLN A C 1
ATOM 5591 O O . GLN A 1 712 ? 1.787 2.832 -10.023 1 92.69 712 GLN A O 1
ATOM 5596 N N . ILE A 1 713 ? 3.043 4.59 -9.711 1 87.56 713 ILE A N 1
ATOM 5597 C CA . ILE A 1 713 ? 2.334 4.961 -8.492 1 87.56 713 ILE A CA 1
ATOM 5598 C C . ILE A 1 713 ? 0.893 5.34 -8.828 1 87.56 713 ILE A C 1
ATOM 5600 O O . ILE A 1 713 ? -0.043 4.91 -8.148 1 87.56 713 ILE A O 1
ATOM 5604 N N . GLY A 1 714 ? 0.763 6.125 -9.859 1 85.94 714 GLY A N 1
ATOM 5605 C CA . GLY A 1 714 ? -0.569 6.496 -10.312 1 85.94 714 GLY A CA 1
ATOM 5606 C C . GLY A 1 714 ? -1.419 5.305 -10.703 1 85.94 714 GLY A C 1
ATOM 5607 O O . GLY A 1 714 ? -2.604 5.238 -10.367 1 85.94 714 GLY A O 1
ATOM 5608 N N . LEU A 1 715 ? -0.786 4.359 -11.359 1 89.19 715 LEU A N 1
ATOM 5609 C CA . LEU A 1 715 ? -1.487 3.154 -11.789 1 89.19 715 LEU A CA 1
ATOM 5610 C C . LEU A 1 715 ? -1.912 2.32 -10.586 1 89.19 715 LEU A C 1
ATOM 5612 O O . LEU A 1 715 ? -3.035 1.812 -10.539 1 89.19 715 LEU A O 1
ATOM 5616 N N . THR A 1 716 ? -1.061 2.199 -9.664 1 90.38 716 THR A N 1
ATOM 5617 C CA . THR A 1 716 ? -1.333 1.382 -8.484 1 90.38 716 THR A CA 1
ATOM 5618 C C . THR A 1 716 ? -2.434 2.008 -7.633 1 90.38 716 THR A C 1
ATOM 5620 O O . THR A 1 716 ? -3.262 1.297 -7.059 1 90.38 716 THR A O 1
ATOM 5623 N N . ASN A 1 717 ? -2.486 3.281 -7.574 1 84.69 717 ASN A N 1
ATOM 5624 C CA . ASN A 1 717 ? -3.52 3.967 -6.809 1 84.69 717 ASN A CA 1
ATOM 5625 C C . ASN A 1 717 ? -4.879 3.889 -7.5 1 84.69 717 ASN A C 1
ATOM 5627 O O . ASN A 1 717 ? -5.914 3.814 -6.84 1 84.69 717 ASN A O 1
ATOM 5631 N N . ALA A 1 718 ? -4.82 3.883 -8.773 1 87.88 718 ALA A N 1
ATOM 5632 C CA . ALA A 1 718 ? -6.059 3.881 -9.547 1 87.88 718 ALA A CA 1
ATOM 5633 C C . ALA A 1 718 ? -6.652 2.479 -9.633 1 87.88 718 ALA A C 1
ATOM 5635 O O . ALA A 1 718 ? -7.863 2.299 -9.477 1 87.88 718 ALA A O 1
ATOM 5636 N N . PHE A 1 719 ? -5.805 1.499 -9.859 1 92 719 PHE A N 1
ATOM 5637 C CA . PHE A 1 719 ? -6.324 0.172 -10.164 1 92 719 PHE A CA 1
ATOM 5638 C C . PHE A 1 719 ? -6.172 -0.758 -8.969 1 92 719 PHE A C 1
ATOM 5640 O O . PHE A 1 719 ? -6.832 -1.798 -8.898 1 92 719 PHE A O 1
ATOM 5647 N N . GLY A 1 720 ? -5.391 -0.467 -8 1 90.44 720 GLY A N 1
ATOM 5648 C CA . GLY A 1 720 ? -5.125 -1.312 -6.848 1 90.44 720 GLY A CA 1
ATOM 5649 C C . GLY A 1 720 ? -6.387 -1.726 -6.109 1 90.44 720 GLY A C 1
ATOM 5650 O O . GLY A 1 720 ? -6.641 -2.918 -5.934 1 90.44 720 GLY A O 1
ATOM 5651 N N . PRO A 1 721 ? -7.246 -0.822 -5.855 1 88.75 721 PRO A N 1
ATOM 5652 C CA . PRO A 1 721 ? -8.445 -1.149 -5.086 1 88.75 721 PRO A CA 1
ATOM 5653 C C . PRO A 1 721 ? -9.461 -1.954 -5.891 1 88.75 721 PRO A C 1
ATOM 5655 O O . PRO A 1 721 ? -10.375 -2.557 -5.316 1 88.75 721 PRO A O 1
ATOM 5658 N N . LEU A 1 722 ? -9.352 -1.963 -7.176 1 91.75 722 LEU A N 1
ATOM 5659 C CA . LEU A 1 722 ? -10.344 -2.594 -8.031 1 91.75 722 LEU A CA 1
ATOM 5660 C C . LEU A 1 722 ? -9.953 -4.031 -8.359 1 91.75 722 LEU A C 1
ATOM 5662 O O . LEU A 1 722 ? -10.727 -4.77 -8.961 1 91.75 722 LEU A O 1
ATOM 5666 N N . LEU A 1 723 ? -8.852 -4.477 -7.867 1 91.06 723 LEU A N 1
ATOM 5667 C CA . LEU A 1 723 ? -8.328 -5.766 -8.289 1 91.06 723 LEU A CA 1
ATOM 5668 C C . LEU A 1 723 ? -9.086 -6.91 -7.629 1 91.06 723 LEU A C 1
ATOM 5670 O O . LEU A 1 723 ? -9.367 -7.93 -8.266 1 91.06 723 LEU A O 1
ATOM 5674 N N . GLU A 1 724 ? -9.523 -6.676 -6.391 1 87.62 724 GLU A N 1
ATOM 5675 C CA . GLU A 1 724 ? -10.078 -7.832 -5.688 1 87.62 724 GLU A CA 1
ATOM 5676 C C . GLU A 1 724 ? -11.57 -7.645 -5.406 1 87.62 724 GLU A C 1
ATOM 5678 O O . GLU A 1 724 ? -12.375 -8.531 -5.695 1 87.62 724 GLU A O 1
ATOM 5683 N N . PRO A 1 725 ? -12 -6.52 -4.922 1 88.75 725 PRO A N 1
ATOM 5684 C CA . PRO A 1 725 ? -13.406 -6.422 -4.531 1 88.75 725 PRO A CA 1
ATOM 5685 C C . PRO A 1 725 ? -14.328 -6.09 -5.707 1 88.75 725 PRO A C 1
ATOM 5687 O O . PRO A 1 725 ? -13.867 -5.555 -6.723 1 88.75 725 PRO A O 1
ATOM 5690 N N . LEU A 1 726 ? -15.562 -6.52 -5.625 1 90.44 726 LEU A N 1
ATOM 5691 C CA . LEU A 1 726 ? -16.609 -6.148 -6.57 1 90.44 726 LEU A CA 1
ATOM 5692 C C . LEU A 1 726 ? -17.328 -4.883 -6.121 1 90.44 726 LEU A C 1
ATOM 5694 O O . LEU A 1 726 ? -17.812 -4.805 -4.984 1 90.44 726 LEU A O 1
ATOM 5698 N N . PRO A 1 727 ? -17.344 -3.906 -6.961 1 89.75 727 PRO A N 1
ATOM 5699 C CA . PRO A 1 727 ? -17.984 -2.643 -6.586 1 89.75 727 PRO A CA 1
ATOM 5700 C C . PRO A 1 727 ? -19.5 -2.777 -6.41 1 89.75 727 PRO A C 1
ATOM 5702 O O . PRO A 1 727 ? -20.109 -3.666 -7 1 89.75 727 PRO A O 1
ATOM 5705 N N . ARG A 1 728 ? -20.094 -1.945 -5.684 1 86.31 728 ARG A N 1
ATOM 5706 C CA . ARG A 1 728 ? -21.5 -1.975 -5.309 1 86.31 728 ARG A CA 1
ATOM 5707 C C . ARG A 1 728 ? -22.391 -1.663 -6.508 1 86.31 728 ARG A C 1
ATOM 5709 O O . ARG A 1 728 ? -23.484 -2.221 -6.637 1 86.31 728 ARG A O 1
ATOM 5716 N N . ASN A 1 729 ? -21.984 -0.792 -7.371 1 85.69 729 ASN A N 1
ATOM 5717 C CA . ASN A 1 729 ? -22.828 -0.389 -8.5 1 85.69 729 ASN A CA 1
ATOM 5718 C C . ASN A 1 729 ? -23.125 -1.568 -9.414 1 85.69 729 ASN A C 1
ATOM 5720 O O . ASN A 1 729 ? -24.25 -1.692 -9.922 1 85.69 729 ASN A O 1
ATOM 5724 N N . LEU A 1 730 ? -22.141 -2.418 -9.57 1 83.75 730 LEU A N 1
ATOM 5725 C CA . LEU A 1 730 ? -22.344 -3.578 -10.43 1 83.75 730 LEU A CA 1
ATOM 5726 C C . LEU A 1 730 ? -23.219 -4.621 -9.75 1 83.75 730 LEU A C 1
ATOM 5728 O O . LEU A 1 730 ? -24.047 -5.27 -10.398 1 83.75 730 LEU A O 1
ATOM 5732 N N . GLN A 1 731 ? -23.094 -4.73 -8.469 1 78.06 731 GLN A N 1
ATOM 5733 C CA . GLN A 1 731 ? -23.875 -5.707 -7.723 1 78.06 731 GLN A CA 1
ATOM 5734 C C . GLN A 1 731 ? -25.344 -5.336 -7.711 1 78.06 731 GLN A C 1
ATOM 5736 O O . GLN A 1 731 ? -26.219 -6.207 -7.832 1 78.06 731 GLN A O 1
ATOM 5741 N N . ILE A 1 732 ? -25.594 -4.105 -7.656 1 74.5 732 ILE A N 1
ATOM 5742 C CA . ILE A 1 732 ? -26.969 -3.627 -7.59 1 74.5 732 ILE A CA 1
ATOM 5743 C C . ILE A 1 732 ? -27.609 -3.705 -8.969 1 74.5 732 ILE A C 1
ATOM 5745 O O . ILE A 1 732 ? -28.766 -4.105 -9.102 1 74.5 732 ILE A O 1
ATOM 5749 N N . SER A 1 733 ? -26.859 -3.334 -10.008 1 69.75 733 SER A N 1
ATOM 5750 C CA . SER A 1 733 ? -27.375 -3.355 -11.375 1 69.75 733 SER A CA 1
ATOM 5751 C C . SER A 1 733 ? -27.766 -4.77 -11.797 1 69.75 733 SER A C 1
ATOM 5753 O O . SER A 1 733 ? -28.797 -4.977 -12.438 1 69.75 733 SER A O 1
ATOM 5755 N N . GLU A 1 734 ? -26.984 -5.637 -11.383 1 67.81 734 GLU A N 1
ATOM 5756 C CA . GLU A 1 734 ? -27.219 -7.02 -11.789 1 67.81 734 GLU A CA 1
ATOM 5757 C C . GLU A 1 734 ? -28.375 -7.633 -11.008 1 67.81 734 GLU A C 1
ATOM 5759 O O . GLU A 1 734 ? -29.141 -8.445 -11.539 1 67.81 734 GLU A O 1
ATOM 5764 N N . ASN A 1 735 ? -28.5 -7.156 -9.766 1 61.53 735 ASN A N 1
ATOM 5765 C CA . ASN A 1 735 ? -29.609 -7.652 -8.961 1 61.53 735 ASN A CA 1
ATOM 5766 C C . ASN A 1 735 ? -30.953 -7.055 -9.406 1 61.53 735 ASN A C 1
ATOM 5768 O O . ASN A 1 735 ? -31.984 -7.719 -9.352 1 61.53 735 ASN A O 1
ATOM 5772 N N . THR A 1 736 ? -30.828 -5.758 -9.812 1 55.53 736 THR A N 1
ATOM 5773 C CA . THR A 1 736 ? -32.031 -5.109 -10.289 1 55.53 736 THR A CA 1
ATOM 5774 C C . THR A 1 736 ? -32.438 -5.656 -11.656 1 55.53 736 THR A C 1
ATOM 5776 O O . THR A 1 736 ? -33.625 -5.801 -11.953 1 55.53 736 THR A O 1
ATOM 5779 N N . ALA A 1 737 ? -31.516 -6.004 -12.531 1 50.41 737 ALA A N 1
ATOM 5780 C CA . ALA A 1 737 ? -31.812 -6.566 -13.844 1 50.41 737 ALA A CA 1
ATOM 5781 C C . ALA A 1 737 ? -32.5 -7.922 -13.711 1 50.41 737 ALA A C 1
ATOM 5783 O O . ALA A 1 737 ? -33.406 -8.242 -14.484 1 50.41 737 ALA A O 1
ATOM 5784 N N . GLU A 1 738 ? -32.062 -8.719 -12.75 1 49.38 738 GLU A N 1
ATOM 5785 C CA . GLU A 1 738 ? -32.688 -10.016 -12.523 1 49.38 738 GLU A CA 1
ATOM 5786 C C . GLU A 1 738 ? -34.156 -9.859 -12.07 1 49.38 738 GLU A C 1
ATOM 5788 O O . GLU A 1 738 ? -35.031 -10.617 -12.477 1 49.38 738 GLU A O 1
ATOM 5793 N N . THR A 1 739 ? -34.344 -8.766 -11.164 1 43.81 739 THR A N 1
ATOM 5794 C CA . THR A 1 739 ? -35.719 -8.539 -10.703 1 43.81 739 THR A CA 1
ATOM 5795 C C . THR A 1 739 ? -36.594 -8.016 -11.844 1 43.81 739 THR A C 1
ATOM 5797 O O . THR A 1 739 ? -37.781 -8.336 -11.914 1 43.81 739 THR A O 1
ATOM 5800 N N . ASN A 1 740 ? -36 -7.148 -12.641 1 41.97 740 ASN A N 1
ATOM 5801 C CA . ASN A 1 740 ? -36.812 -6.594 -13.719 1 41.97 740 ASN A CA 1
ATOM 5802 C C . ASN A 1 740 ? -37.125 -7.648 -14.773 1 41.97 740 ASN A C 1
ATOM 5804 O O . ASN A 1 740 ? -38.156 -7.57 -15.438 1 41.97 740 ASN A O 1
ATOM 5808 N N . GLU A 1 741 ? -36.25 -8.562 -15.039 1 42.41 741 GLU A N 1
ATOM 5809 C CA . GLU A 1 741 ? -36.656 -9.609 -15.969 1 42.41 741 GLU A CA 1
ATOM 5810 C C . GLU A 1 741 ? -37.812 -10.445 -15.406 1 42.41 741 GLU A C 1
ATOM 5812 O O . GLU A 1 741 ? -38.688 -10.906 -16.156 1 42.41 741 GLU A O 1
ATOM 5817 N N . ALA A 1 742 ? -38.031 -10.68 -14.086 1 38.5 742 ALA A N 1
ATOM 5818 C CA . ALA A 1 742 ? -39.219 -11.328 -13.539 1 38.5 742 ALA A CA 1
ATOM 5819 C C . ALA A 1 742 ? -40.469 -10.453 -13.727 1 38.5 742 ALA A C 1
ATOM 5821 O O . ALA A 1 742 ? -41.562 -10.961 -13.977 1 38.5 742 ALA A O 1
ATOM 5822 N N . VAL A 1 743 ? -40.406 -9.219 -13.328 1 36.91 743 VAL A N 1
ATOM 5823 C CA . VAL A 1 743 ? -41.594 -8.391 -13.477 1 36.91 743 VAL A CA 1
ATOM 5824 C C . VAL A 1 743 ? -41.812 -8.062 -14.945 1 36.91 743 VAL A C 1
ATOM 5826 O O . VAL A 1 743 ? -42.812 -7.41 -15.297 1 36.91 743 VAL A O 1
ATOM 5829 N N . ALA A 1 744 ? -40.875 -8.133 -15.75 1 35.53 744 ALA A N 1
ATOM 5830 C CA . ALA A 1 744 ? -41.156 -7.715 -17.125 1 35.53 744 ALA A CA 1
ATOM 5831 C C . ALA A 1 744 ? -42.188 -8.641 -17.766 1 35.53 744 ALA A C 1
ATOM 5833 O O . ALA A 1 744 ? -42.469 -8.547 -18.969 1 35.53 744 ALA A O 1
ATOM 5834 N N . ASN A 1 745 ? -42.844 -9.625 -17.156 1 34.28 745 ASN A N 1
ATOM 5835 C CA . ASN A 1 745 ? -43.969 -9.977 -18.031 1 34.28 745 ASN A CA 1
ATOM 5836 C C . ASN A 1 745 ? -44.906 -8.781 -18.25 1 34.28 745 ASN A C 1
ATOM 5838 O O . ASN A 1 745 ? -45.75 -8.812 -19.141 1 34.28 745 ASN A O 1
ATOM 5842 N N . GLY A 1 746 ? -45.562 -8.109 -17.141 1 29.69 746 GLY A N 1
ATOM 5843 C CA . GLY A 1 746 ? -46.469 -7.086 -17.594 1 29.69 746 GLY A CA 1
ATOM 5844 C C . GLY A 1 746 ? -45.781 -5.918 -18.281 1 29.69 746 GLY A C 1
ATOM 5845 O O . GLY A 1 746 ? -45.094 -6.094 -19.281 1 29.69 746 GLY A O 1
ATOM 5846 N N . GLU A 1 747 ? -46.094 -4.535 -17.719 1 29.25 747 GLU A N 1
ATOM 5847 C CA . GLU A 1 747 ? -45.781 -3.299 -18.422 1 29.25 747 GLU A CA 1
ATOM 5848 C C . GLU A 1 747 ? -44.25 -3.105 -18.547 1 29.25 747 GLU A C 1
ATOM 5850 O O . GLU A 1 747 ? -43.5 -3.398 -17.625 1 29.25 747 GLU A O 1
ATOM 5855 N N . LYS A 1 748 ? -43.719 -3.045 -19.766 1 31.5 748 LYS A N 1
ATOM 5856 C CA . LYS A 1 748 ? -42.438 -2.73 -20.391 1 31.5 748 LYS A CA 1
ATOM 5857 C C . LYS A 1 748 ? -41.75 -1.544 -19.703 1 31.5 748 LYS A C 1
ATOM 5859 O O . LYS A 1 748 ? -41.969 -0.395 -20.094 1 31.5 748 LYS A O 1
ATOM 5864 N N . SER A 1 749 ? -41.906 -1.31 -18.406 1 26.48 749 SER A N 1
ATOM 5865 C CA . SER A 1 749 ? -41.375 -0.073 -17.844 1 26.48 749 SER A CA 1
ATOM 5866 C C . SER A 1 749 ? -39.906 0.101 -18.188 1 26.48 749 SER A C 1
ATOM 5868 O O . SER A 1 749 ? -39.156 -0.872 -18.203 1 26.48 749 SER A O 1
ATOM 5870 N N . GLU A 1 750 ? -39.562 1.248 -18.938 1 27 750 GLU A N 1
ATOM 5871 C CA . GLU A 1 750 ? -38.375 1.916 -19.5 1 27 750 GLU A CA 1
ATOM 5872 C C . GLU A 1 750 ? -37.25 2.02 -18.484 1 27 750 GLU A C 1
ATOM 5874 O O . GLU A 1 750 ? -36.969 3.102 -17.969 1 27 750 GLU A O 1
ATOM 5879 N N . THR A 1 751 ? -37.312 1.355 -17.484 1 28.61 751 THR A N 1
ATOM 5880 C CA . THR A 1 751 ? -36.188 1.708 -16.641 1 28.61 751 THR A CA 1
ATOM 5881 C C . THR A 1 751 ? -34.875 1.604 -17.406 1 28.61 751 THR A C 1
ATOM 5883 O O . THR A 1 751 ? -34.5 0.521 -17.859 1 28.61 751 THR A O 1
ATOM 5886 N N . ARG A 1 752 ? -34.531 2.643 -18.047 1 28.12 752 ARG A N 1
ATOM 5887 C CA . ARG A 1 752 ? -33.281 2.945 -18.734 1 28.12 752 ARG A CA 1
ATOM 5888 C C . ARG A 1 752 ? -32.094 2.475 -17.922 1 28.12 752 ARG A C 1
ATOM 5890 O O . ARG A 1 752 ? -31.734 3.078 -16.906 1 28.12 752 ARG A O 1
ATOM 5897 N N . ALA A 1 753 ? -31.938 1.364 -17.625 1 30.08 753 ALA A N 1
ATOM 5898 C CA . ALA A 1 753 ? -30.594 0.846 -17.359 1 30.08 753 ALA A CA 1
ATOM 5899 C C . ALA A 1 753 ? -29.562 1.523 -18.234 1 30.08 753 ALA A C 1
ATOM 5901 O O . ALA A 1 753 ? -29.703 1.571 -19.453 1 30.08 753 ALA A O 1
ATOM 5902 N N . VAL A 1 754 ? -28.953 2.562 -17.953 1 29.77 754 VAL A N 1
ATOM 5903 C CA . VAL A 1 754 ? -27.875 3.203 -18.703 1 29.77 754 VAL A CA 1
ATOM 5904 C C . VAL A 1 754 ? -27.094 2.15 -19.484 1 29.77 754 VAL A C 1
ATOM 5906 O O . VAL A 1 754 ? -26.328 1.374 -18.891 1 29.77 754 VAL A O 1
ATOM 5909 N N . ALA A 1 755 ? -27.594 1.452 -20.312 1 30.67 755 ALA A N 1
ATOM 5910 C CA . ALA A 1 755 ? -27.078 0.592 -21.375 1 30.67 755 ALA A CA 1
ATOM 5911 C C . ALA A 1 755 ? -25.844 1.194 -22.031 1 30.67 755 ALA A C 1
ATOM 5913 O O . ALA A 1 755 ? -25.938 2.186 -22.75 1 30.67 755 ALA A O 1
ATOM 5914 N N . MET A 1 756 ? -24.766 1.374 -21.328 1 35.31 756 MET A N 1
ATOM 5915 C CA . MET A 1 756 ? -23.562 1.722 -22.062 1 35.31 756 MET A CA 1
ATOM 5916 C C . MET A 1 756 ? -23.5 0.953 -23.391 1 35.31 756 MET A C 1
ATOM 5918 O O . MET A 1 756 ? -23.609 -0.275 -23.391 1 35.31 756 MET A O 1
ATOM 5922 N N . GLU A 1 757 ? -24 1.542 -24.438 1 37.09 757 GLU A N 1
ATOM 5923 C CA . GLU A 1 757 ? -24.047 1.099 -25.828 1 37.09 757 GLU A CA 1
ATOM 5924 C C . GLU A 1 757 ? -22.828 0.251 -26.172 1 37.09 757 GLU A C 1
ATOM 5926 O O . GLU A 1 757 ? -21.703 0.55 -25.734 1 37.09 757 GLU A O 1
ATOM 5931 N N . ALA A 1 758 ? -23.031 -1.02 -26.391 1 42.72 758 ALA A N 1
ATOM 5932 C CA . ALA A 1 758 ? -21.984 -1.841 -27.016 1 42.72 758 ALA A CA 1
ATOM 5933 C C . ALA A 1 758 ? -21.203 -1.039 -28.047 1 42.72 758 ALA A C 1
ATOM 5935 O O . ALA A 1 758 ? -21.781 -0.253 -28.797 1 42.72 758 ALA A O 1
ATOM 5936 N N . PRO A 1 759 ? -19.969 -0.756 -27.812 1 49.72 759 PRO A N 1
ATOM 5937 C CA . PRO A 1 759 ? -19.234 0.02 -28.828 1 49.72 759 PRO A CA 1
ATOM 5938 C C . PRO A 1 759 ? -19.562 -0.417 -30.25 1 49.72 759 PRO A C 1
ATOM 5940 O O . PRO A 1 759 ? -19.922 -1.572 -30.484 1 49.72 759 PRO A O 1
ATOM 5943 N N . PRO A 1 760 ? -19.781 0.513 -31.094 1 51.62 760 PRO A N 1
ATOM 5944 C CA . PRO A 1 760 ? -20.031 0.205 -32.5 1 51.62 760 PRO A CA 1
ATOM 5945 C C . PRO A 1 760 ? -19.031 -0.802 -33.094 1 51.62 760 PRO A C 1
ATOM 5947 O O . PRO A 1 760 ? -17.859 -0.792 -32.688 1 51.62 760 PRO A O 1
ATOM 5950 N N . GLN A 1 761 ? -19.391 -2.004 -33.406 1 53.03 761 GLN A N 1
ATOM 5951 C CA . GLN A 1 761 ? -18.656 -3.127 -34 1 53.03 761 GLN A CA 1
ATOM 5952 C C . GLN A 1 761 ? -17.656 -2.652 -35.031 1 53.03 761 GLN A C 1
ATOM 5954 O O . GLN A 1 761 ? -16.578 -3.234 -35.156 1 53.03 761 GLN A O 1
ATOM 5959 N N . ASN A 1 762 ? -17.984 -1.651 -35.844 1 56.03 762 ASN A N 1
ATOM 5960 C CA . ASN A 1 762 ? -17.141 -1.39 -37 1 56.03 762 ASN A CA 1
ATOM 5961 C C . ASN A 1 762 ? -16.109 -0.302 -36.719 1 56.03 762 ASN A C 1
ATOM 5963 O O . ASN A 1 762 ? -16.141 0.767 -37.344 1 56.03 762 ASN A O 1
ATOM 5967 N N . VAL A 1 763 ? -15.625 -0.229 -35.562 1 65.81 763 VAL A N 1
ATOM 5968 C CA . VAL A 1 763 ? -14.68 0.853 -35.312 1 65.81 763 VAL A CA 1
ATOM 5969 C C . VAL A 1 763 ? -13.258 0.388 -35.625 1 65.81 763 VAL A C 1
ATOM 5971 O O . VAL A 1 763 ? -12.961 -0.808 -35.562 1 65.81 763 VAL A O 1
ATOM 5974 N N . SER A 1 764 ? -12.43 1.259 -36.188 1 73.94 764 SER A N 1
ATOM 5975 C CA . SER A 1 764 ? -11.039 1.029 -36.562 1 73.94 764 SER A CA 1
ATOM 5976 C C . SER A 1 764 ? -10.234 0.503 -35.375 1 73.94 764 SER A C 1
ATOM 5978 O O . SER A 1 764 ? -10.539 0.826 -34.219 1 73.94 764 SER A O 1
ATOM 5980 N N . VAL A 1 765 ? -9.312 -0.489 -35.625 1 76.5 765 VAL A N 1
ATOM 5981 C CA . VAL A 1 765 ? -8.461 -1.142 -34.625 1 76.5 765 VAL A CA 1
ATOM 5982 C C . VAL A 1 765 ? -7.633 -0.095 -33.906 1 76.5 765 VAL A C 1
ATOM 5984 O O . VAL A 1 765 ? -7.391 -0.222 -32.688 1 76.5 765 VAL A O 1
ATOM 5987 N N . PHE A 1 766 ? -7.398 0.986 -34.531 1 78.38 766 PHE A N 1
ATOM 5988 C CA . PHE A 1 766 ? -6.582 2.037 -33.938 1 78.38 766 PHE A CA 1
ATOM 5989 C C . PHE A 1 766 ? -7.387 2.848 -32.938 1 78.38 766 PHE A C 1
ATOM 5991 O O . PHE A 1 766 ? -6.891 3.166 -31.859 1 78.38 766 PHE A O 1
ATOM 5998 N N . LYS A 1 767 ? -8.602 3.111 -33.219 1 73.19 767 LYS A N 1
ATOM 5999 C CA . LYS A 1 767 ? -9.461 3.867 -32.312 1 73.19 767 LYS A CA 1
ATOM 6000 C C . LYS A 1 767 ? -9.82 3.043 -31.078 1 73.19 767 LYS A C 1
ATOM 6002 O O . LYS A 1 767 ? -9.875 3.574 -29.969 1 73.19 767 LYS A O 1
ATOM 6007 N N . LYS A 1 768 ? -9.844 1.796 -31.344 1 78 768 LYS A N 1
ATOM 6008 C CA . LYS A 1 768 ? -10.18 0.902 -30.234 1 78 768 LYS A CA 1
ATOM 6009 C C . LYS A 1 768 ? -9.016 0.776 -29.266 1 78 768 LYS A C 1
ATOM 6011 O O . LYS A 1 768 ? -9.227 0.66 -28.047 1 78 768 LYS A O 1
ATOM 6016 N N . PHE A 1 769 ? -7.871 0.945 -29.922 1 83.19 769 PHE A N 1
ATOM 6017 C CA . PHE A 1 769 ? -6.688 0.773 -29.094 1 83.19 769 PHE A CA 1
ATOM 6018 C C . PHE A 1 769 ? -6.445 2.01 -28.234 1 83.19 769 PHE A C 1
ATOM 6020 O O . PHE A 1 769 ? -6.086 1.896 -27.062 1 83.19 769 PHE A O 1
ATOM 6027 N N . PHE A 1 770 ? -6.766 3.188 -28.719 1 80.44 770 PHE A N 1
ATOM 6028 C CA . PHE A 1 770 ? -6.379 4.418 -28.031 1 80.44 770 PHE A CA 1
ATOM 6029 C C . PHE A 1 770 ? -7.539 4.969 -27.219 1 80.44 770 PHE A C 1
ATOM 6031 O O . PHE A 1 770 ? -7.387 5.977 -26.531 1 80.44 770 PHE A O 1
ATOM 6038 N N . GLN A 1 771 ? -8.703 4.219 -27.219 1 77.56 771 GLN A N 1
ATOM 6039 C CA . GLN A 1 771 ? -9.828 4.664 -26.406 1 77.56 771 GLN A CA 1
ATOM 6040 C C . GLN A 1 771 ? -10.367 3.531 -25.531 1 77.56 771 GLN A C 1
ATOM 6042 O O . GLN A 1 771 ? -11.516 3.113 -25.703 1 77.56 771 GLN A O 1
ATOM 6047 N N . PRO A 1 772 ? -9.57 3.219 -24.625 1 76.81 772 PRO A N 1
ATOM 6048 C CA . PRO A 1 772 ? -9.977 2.092 -23.781 1 76.81 772 PRO A CA 1
ATOM 6049 C C . PRO A 1 772 ? -11.195 2.412 -22.922 1 76.81 772 PRO A C 1
ATOM 6051 O O . PRO A 1 772 ? -11.961 1.51 -22.562 1 76.81 772 PRO A O 1
ATOM 6054 N N . HIS A 1 773 ? -11.445 3.592 -22.609 1 74.31 773 HIS A N 1
ATOM 6055 C CA . HIS A 1 773 ? -12.562 3.982 -21.766 1 74.31 773 HIS A CA 1
ATOM 6056 C C . HIS A 1 773 ? -13.898 3.725 -22.453 1 74.31 773 HIS A C 1
ATOM 6058 O O . HIS A 1 773 ? -14.914 3.51 -21.797 1 74.31 773 HIS A O 1
ATOM 6064 N N . ARG A 1 774 ? -13.82 3.582 -23.766 1 71.19 774 ARG A N 1
ATOM 6065 C CA . ARG A 1 774 ? -15.055 3.381 -24.516 1 71.19 774 ARG A CA 1
ATOM 6066 C C . ARG A 1 774 ? -15.219 1.917 -24.922 1 71.19 774 ARG A C 1
ATOM 6068 O O . ARG A 1 774 ? -16.344 1.403 -24.969 1 71.19 774 ARG A O 1
ATOM 6075 N N . TYR A 1 775 ? -14.07 1.303 -25.078 1 71.5 775 TYR A N 1
ATOM 6076 C CA . TYR A 1 775 ? -14.195 -0.015 -25.703 1 71.5 775 TYR A CA 1
ATOM 6077 C C . TYR A 1 775 ? -13.766 -1.109 -24.719 1 71.5 775 TYR A C 1
ATOM 6079 O O . TYR A 1 775 ? -14.039 -2.291 -24.953 1 71.5 775 TYR A O 1
ATOM 6087 N N . ALA A 1 776 ? -13.133 -0.785 -23.656 1 73.12 776 ALA A N 1
ATOM 6088 C CA . ALA A 1 776 ? -12.727 -1.762 -22.656 1 73.12 776 ALA A CA 1
ATOM 6089 C C . ALA A 1 776 ? -13.508 -1.567 -21.359 1 73.12 776 ALA A C 1
ATOM 6091 O O . ALA A 1 776 ? -12.922 -1.441 -20.281 1 73.12 776 ALA A O 1
ATOM 6092 N N . ASN A 1 777 ? -14.82 -1.525 -21.594 1 78.62 777 ASN A N 1
ATOM 6093 C CA . ASN A 1 777 ? -15.695 -1.292 -20.453 1 78.62 777 ASN A CA 1
ATOM 6094 C C . ASN A 1 777 ? -16.453 -2.553 -20.062 1 78.62 777 ASN A C 1
ATOM 6096 O O . ASN A 1 777 ? -16.312 -3.596 -20.703 1 78.62 777 ASN A O 1
ATOM 6100 N N . TYR A 1 778 ? -17.125 -2.48 -19.062 1 81.25 778 TYR A N 1
ATOM 6101 C CA . TYR A 1 778 ? -17.859 -3.596 -18.484 1 81.25 778 TYR A CA 1
ATOM 6102 C C . TYR A 1 778 ? -18.828 -4.191 -19.5 1 81.25 778 TYR A C 1
ATOM 6104 O O . TYR A 1 778 ? -18.938 -5.41 -19.625 1 81.25 778 TYR A O 1
ATOM 6112 N N . LEU A 1 779 ? -19.406 -3.426 -20.312 1 77.88 779 LEU A N 1
ATOM 6113 C CA . LEU A 1 779 ? -20.406 -3.896 -21.266 1 77.88 779 LEU A CA 1
ATOM 6114 C C . LEU A 1 779 ? -19.766 -4.699 -22.391 1 77.88 779 LEU A C 1
ATOM 6116 O O . LEU A 1 779 ? -20.312 -5.711 -22.828 1 77.88 779 LEU A O 1
ATOM 6120 N N . SER A 1 780 ? -18.625 -4.207 -22.781 1 81.75 780 SER A N 1
ATOM 6121 C CA . SER A 1 780 ? -17.875 -4.945 -23.797 1 81.75 780 SER A CA 1
ATOM 6122 C C . SER A 1 780 ? -17.359 -6.27 -23.25 1 81.75 780 SER A C 1
ATOM 6124 O O . SER A 1 780 ? -17.344 -7.277 -23.953 1 81.75 780 SER A O 1
ATOM 6126 N N . ALA A 1 781 ? -17.016 -6.266 -22.062 1 86.94 781 ALA A N 1
ATOM 6127 C CA . ALA A 1 781 ? -16.5 -7.477 -21.422 1 86.94 781 ALA A CA 1
ATOM 6128 C C . ALA A 1 781 ? -17.609 -8.492 -21.188 1 86.94 781 ALA A C 1
ATOM 6130 O O . ALA A 1 781 ? -17.375 -9.703 -21.188 1 86.94 781 ALA A O 1
ATOM 6131 N N . LYS A 1 782 ? -18.828 -7.984 -20.953 1 85.75 782 LYS A N 1
ATOM 6132 C CA . LYS A 1 782 ? -19.969 -8.867 -20.75 1 85.75 782 LYS A CA 1
ATOM 6133 C C . LYS A 1 782 ? -20.234 -9.711 -21.984 1 85.75 782 LYS A C 1
ATOM 6135 O O . LYS A 1 782 ? -20.703 -10.852 -21.891 1 85.75 782 LYS A O 1
ATOM 6140 N N . ALA A 1 783 ? -19.859 -9.172 -23.094 1 82.38 783 ALA A N 1
ATOM 6141 C CA . ALA A 1 783 ? -20.062 -9.883 -24.359 1 82.38 783 ALA A CA 1
ATOM 6142 C C . ALA A 1 783 ? -19.062 -11.023 -24.516 1 82.38 783 ALA A C 1
ATOM 6144 O O . ALA A 1 783 ? -19.328 -11.992 -25.234 1 82.38 783 ALA A O 1
ATOM 6145 N N . LEU A 1 784 ? -18 -10.93 -23.844 1 86 784 LEU A N 1
ATOM 6146 C CA . LEU A 1 784 ? -16.953 -11.945 -23.922 1 86 784 LEU A CA 1
ATOM 6147 C C . LEU A 1 784 ? -17.281 -13.141 -23.031 1 86 784 LEU A C 1
ATOM 6149 O O . LEU A 1 784 ? -16.766 -14.242 -23.234 1 86 784 LEU A O 1
ATOM 6153 N N . ILE A 1 785 ? -18.125 -12.883 -22.031 1 86.56 785 ILE A N 1
ATOM 6154 C CA . ILE A 1 785 ? -18.438 -13.93 -21.062 1 86.56 785 ILE A CA 1
ATOM 6155 C C . ILE A 1 785 ? -19.766 -14.586 -21.422 1 86.56 785 ILE A C 1
ATOM 6157 O O . ILE A 1 785 ? -20.766 -13.898 -21.641 1 86.56 785 ILE A O 1
ATOM 6161 N N . PRO A 1 786 ? -19.703 -15.883 -21.531 1 79.31 786 PRO A N 1
ATOM 6162 C CA . PRO A 1 786 ? -20.969 -16.562 -21.828 1 79.31 786 PRO A CA 1
ATOM 6163 C C . PRO A 1 786 ? -22.047 -16.281 -20.781 1 79.31 786 PRO A C 1
ATOM 6165 O O . PRO A 1 786 ? -21.781 -16.359 -19.578 1 79.31 786 PRO A O 1
ATOM 6168 N N . GLN A 1 787 ? -23.234 -15.875 -21.141 1 73.5 787 GLN A N 1
ATOM 6169 C CA . GLN A 1 787 ? -24.297 -15.445 -20.234 1 73.5 787 GLN A CA 1
ATOM 6170 C C . GLN A 1 787 ? -25.328 -16.547 -20.062 1 73.5 787 GLN A C 1
ATOM 6172 O O . GLN A 1 787 ? -26.391 -16.312 -19.453 1 73.5 787 GLN A O 1
ATOM 6177 N N . GLU A 1 788 ? -24.922 -17.703 -20.438 1 73.12 788 GLU A N 1
ATOM 6178 C CA . GLU A 1 788 ? -25.922 -18.766 -20.266 1 73.12 788 GLU A CA 1
ATOM 6179 C C . GLU A 1 788 ? -26.172 -19.047 -18.781 1 73.12 788 GLU A C 1
ATOM 6181 O O . GLU A 1 788 ? -25.25 -19 -17.969 1 73.12 788 GLU A O 1
ATOM 6186 N N . ASN A 1 789 ? -27.422 -19.016 -18.406 1 71.06 789 ASN A N 1
ATOM 6187 C CA . ASN A 1 789 ? -27.812 -19.281 -17.016 1 71.06 789 ASN A CA 1
ATOM 6188 C C . ASN A 1 789 ? -27.5 -20.719 -16.609 1 71.06 789 ASN A C 1
ATOM 6190 O O . ASN A 1 789 ? -28.141 -21.656 -17.094 1 71.06 789 ASN A O 1
ATOM 6194 N N . ILE A 1 790 ? -26.359 -20.875 -16.047 1 75.38 790 ILE A N 1
ATOM 6195 C CA . ILE A 1 790 ? -25.953 -22.188 -15.539 1 75.38 790 ILE A CA 1
ATOM 6196 C C . ILE A 1 790 ? -26.359 -22.312 -14.07 1 75.38 790 ILE A C 1
ATOM 6198 O O . ILE A 1 790 ? -25.984 -21.469 -13.242 1 75.38 790 ILE A O 1
ATOM 6202 N N . GLU A 1 791 ? -27.281 -23.141 -13.727 1 75.38 791 GLU A N 1
ATOM 6203 C CA . GLU A 1 791 ? -27.656 -23.438 -12.344 1 75.38 791 GLU A CA 1
ATOM 6204 C C . GLU A 1 791 ? -26.984 -24.703 -11.852 1 75.38 791 GLU A C 1
ATOM 6206 O O . GLU A 1 791 ? -27.078 -25.766 -12.492 1 75.38 791 GLU A O 1
ATOM 6211 N N . TYR A 1 792 ? -26.219 -24.484 -10.836 1 80.44 792 TYR A N 1
ATOM 6212 C CA . TYR A 1 792 ? -25.547 -25.641 -10.242 1 80.44 792 TYR A CA 1
ATOM 6213 C C . TYR A 1 792 ? -26.422 -26.297 -9.188 1 80.44 792 TYR A C 1
ATOM 6215 O O . TYR A 1 792 ? -27 -25.609 -8.336 1 80.44 792 TYR A O 1
ATOM 6223 N N . SER A 1 793 ? -26.734 -27.469 -9.359 1 81.69 793 SER A N 1
ATOM 6224 C CA . SER A 1 793 ? -27.484 -28.219 -8.367 1 81.69 793 SER A CA 1
ATOM 6225 C C . SER A 1 793 ? -26.562 -29.016 -7.449 1 81.69 793 SER A C 1
ATOM 6227 O O . SER A 1 793 ? -25.75 -29.797 -7.926 1 81.69 793 SER A O 1
ATOM 6229 N N . TYR A 1 794 ? -26.641 -28.672 -6.152 1 85.75 794 TYR A N 1
ATOM 6230 C CA . TYR A 1 794 ? -25.828 -29.375 -5.168 1 85.75 794 TYR A CA 1
ATOM 6231 C C . TYR A 1 794 ? -26.688 -30.281 -4.305 1 85.75 794 TYR A C 1
ATOM 6233 O O . TYR A 1 794 ? -27.812 -29.906 -3.924 1 85.75 794 TYR A O 1
ATOM 6241 N N . SER A 1 795 ? -26.188 -31.469 -4.078 1 85.38 795 SER A N 1
ATOM 6242 C CA . SER A 1 795 ? -26.859 -32.312 -3.09 1 85.38 795 SER A CA 1
ATOM 6243 C C . SER A 1 795 ? -26.75 -31.703 -1.692 1 85.38 795 SER A C 1
ATOM 6245 O O . SER A 1 795 ? -25.875 -30.891 -1.43 1 85.38 795 SER A O 1
ATOM 6247 N N . HIS A 1 796 ? -27.656 -31.984 -0.88 1 86.31 796 HIS A N 1
ATOM 6248 C CA . HIS A 1 796 ? -27.656 -31.484 0.489 1 86.31 796 HIS A CA 1
ATOM 6249 C C . HIS A 1 796 ? -26.375 -31.859 1.221 1 86.31 796 HIS A C 1
ATOM 6251 O O . HIS A 1 796 ? -25.797 -31.047 1.951 1 86.31 796 HIS A O 1
ATOM 6257 N N . GLU A 1 797 ? -25.938 -33.031 0.962 1 84.31 797 GLU A N 1
ATOM 6258 C CA . GLU A 1 797 ? -24.719 -33.5 1.616 1 84.31 797 GLU A CA 1
ATOM 6259 C C . GLU A 1 797 ? -23.5 -32.719 1.114 1 84.31 797 GLU A C 1
ATOM 6261 O O . GLU A 1 797 ? -22.609 -32.375 1.896 1 84.31 797 GLU A O 1
ATOM 6266 N N . ASP A 1 798 ? -23.562 -32.438 -0.132 1 86.56 798 ASP A N 1
ATOM 6267 C CA . ASP A 1 798 ? -22.438 -31.719 -0.724 1 86.56 798 ASP A CA 1
ATOM 6268 C C . ASP A 1 798 ? -22.375 -30.297 -0.204 1 86.56 798 ASP A C 1
ATOM 6270 O O . ASP A 1 798 ? -21.281 -29.75 0.018 1 86.56 798 ASP A O 1
ATOM 6274 N N . ARG A 1 799 ? -23.453 -29.734 -0.004 1 87.62 799 ARG A N 1
ATOM 6275 C CA . ARG A 1 799 ? -23.516 -28.359 0.48 1 87.62 799 ARG A CA 1
ATOM 6276 C C . ARG A 1 799 ? -23.094 -28.266 1.946 1 87.62 799 ARG A C 1
ATOM 6278 O O . ARG A 1 799 ? -22.406 -27.328 2.354 1 87.62 799 ARG A O 1
ATOM 6285 N N . GLU A 1 800 ? -23.5 -29.266 2.621 1 87 800 GLU A N 1
ATOM 6286 C CA . GLU A 1 800 ? -23.203 -29.266 4.051 1 87 800 GLU A CA 1
ATOM 6287 C C . GLU A 1 800 ? -21.734 -29.516 4.312 1 87 800 GLU A C 1
ATOM 6289 O O . GLU A 1 800 ? -21.172 -28.984 5.277 1 87 800 GLU A O 1
ATOM 6294 N N . ASN A 1 801 ? -21.141 -30.25 3.449 1 87.94 801 ASN A N 1
ATOM 6295 C CA . ASN A 1 801 ? -19.75 -30.625 3.678 1 87.94 801 ASN A CA 1
ATOM 6296 C C . ASN A 1 801 ? -18.812 -29.875 2.73 1 87.94 801 ASN A C 1
ATOM 6298 O O . ASN A 1 801 ? -17.641 -30.25 2.59 1 87.94 801 ASN A O 1
ATOM 6302 N N . ALA A 1 802 ? -19.297 -28.891 2.129 1 90.31 802 ALA A N 1
ATOM 6303 C CA . ALA A 1 802 ? -18.516 -28.203 1.102 1 90.31 802 ALA A CA 1
ATOM 6304 C C . ALA A 1 802 ? -17.219 -27.641 1.678 1 90.31 802 ALA A C 1
ATOM 6306 O O . ALA A 1 802 ? -16.156 -27.781 1.073 1 90.31 802 ALA A O 1
ATOM 6307 N N . TYR A 1 803 ? -17.281 -27.047 2.85 1 94 803 TYR A N 1
ATOM 6308 C CA . TYR A 1 803 ? -16.109 -26.422 3.424 1 94 803 TYR A CA 1
ATOM 6309 C C . TYR A 1 803 ? -15.711 -27.094 4.738 1 94 803 TYR A C 1
ATOM 6311 O O . TYR A 1 803 ? -15.133 -26.453 5.617 1 94 803 TYR A O 1
ATOM 6319 N N . ALA A 1 804 ? -16.094 -28.375 4.785 1 91.69 804 ALA A N 1
ATOM 6320 C CA . ALA A 1 804 ? -15.57 -29.234 5.844 1 91.69 804 ALA A CA 1
ATOM 6321 C C . ALA A 1 804 ? -14.352 -30.016 5.359 1 91.69 804 ALA A C 1
ATOM 6323 O O . ALA A 1 804 ? -14.211 -30.281 4.164 1 91.69 804 ALA A O 1
ATOM 6324 N N . HIS A 1 805 ? -13.453 -30.25 6.281 1 92.44 805 HIS A N 1
ATOM 6325 C CA . HIS A 1 805 ? -12.266 -31.016 5.902 1 92.44 805 HIS A CA 1
ATOM 6326 C C . HIS A 1 805 ? -12.656 -32.344 5.223 1 92.44 805 HIS A C 1
ATOM 6328 O O . HIS A 1 805 ? -13.586 -33 5.664 1 92.44 805 HIS A O 1
ATOM 6334 N N . PRO A 1 806 ? -12.016 -32.656 4.16 1 90.94 806 PRO A N 1
ATOM 6335 C CA . PRO A 1 806 ? -12.383 -33.875 3.393 1 90.94 806 PRO A CA 1
ATOM 6336 C C . PRO A 1 806 ? -12.297 -35.156 4.219 1 90.94 806 PRO A C 1
ATOM 6338 O O . PRO A 1 806 ? -13.023 -36.094 3.947 1 90.94 806 PRO A O 1
ATOM 6341 N N . ALA A 1 807 ? -11.531 -35.188 5.246 1 92.38 807 ALA A N 1
ATOM 6342 C CA . ALA A 1 807 ? -11.375 -36.375 6.082 1 92.38 807 ALA A CA 1
ATOM 6343 C C . ALA A 1 807 ? -12.633 -36.625 6.91 1 92.38 807 ALA A C 1
ATOM 6345 O O . ALA A 1 807 ? -12.891 -37.75 7.332 1 92.38 807 ALA A O 1
ATOM 6346 N N . MET A 1 808 ? -13.406 -35.594 7.07 1 90.69 808 MET A N 1
ATOM 6347 C CA . MET A 1 808 ? -14.602 -35.719 7.898 1 90.69 808 MET A CA 1
ATOM 6348 C C . MET A 1 808 ? -15.688 -36.5 7.176 1 90.69 808 MET A C 1
ATOM 6350 O O . MET A 1 808 ? -16.516 -37.156 7.812 1 90.69 808 MET A O 1
ATOM 6354 N N . ALA A 1 809 ? -15.609 -36.438 5.84 1 86.31 809 ALA A N 1
ATOM 6355 C CA . ALA A 1 809 ? -16.625 -37.156 5.07 1 86.31 809 ALA A CA 1
ATOM 6356 C C . ALA A 1 809 ? -15.984 -38.125 4.098 1 86.31 809 ALA A C 1
ATOM 6358 O O . ALA A 1 809 ? -16.594 -38.531 3.111 1 86.31 809 ALA A O 1
ATOM 6359 N N . ALA A 1 810 ? -14.766 -38.562 4.371 1 89.88 810 ALA A N 1
ATOM 6360 C CA . ALA A 1 810 ? -14.078 -39.469 3.469 1 89.88 810 ALA A CA 1
ATOM 6361 C C . ALA A 1 810 ? -14.742 -40.844 3.482 1 89.88 810 ALA A C 1
ATOM 6363 O O . ALA A 1 810 ? -14.844 -41.5 4.531 1 89.88 810 ALA A O 1
ATOM 6364 N N . PRO A 1 811 ? -15.18 -41.281 2.309 1 87.81 811 PRO A N 1
ATOM 6365 C CA . PRO A 1 811 ? -15.805 -42.594 2.26 1 87.81 811 PRO A CA 1
ATOM 6366 C C . PRO A 1 811 ? -14.789 -43.719 2.186 1 87.81 811 PRO A C 1
ATOM 6368 O O . PRO A 1 811 ? -13.609 -43.5 1.903 1 87.81 811 PRO A O 1
ATOM 6371 N N . GLU A 1 812 ? -15.258 -44.938 2.467 1 90.31 812 GLU A N 1
ATOM 6372 C CA . GLU A 1 812 ? -14.422 -46.094 2.297 1 90.31 812 GLU A CA 1
ATOM 6373 C C . GLU A 1 812 ? -14.117 -46.375 0.822 1 90.31 812 GLU A C 1
ATOM 6375 O O . GLU A 1 812 ? -15.031 -46.344 -0.012 1 90.31 812 GLU A O 1
ATOM 6380 N N . PRO A 1 813 ? -12.852 -46.562 0.553 1 91.31 813 PRO A N 1
ATOM 6381 C CA . PRO A 1 813 ? -12.516 -46.812 -0.849 1 91.31 813 PRO A CA 1
ATOM 6382 C C . PRO A 1 813 ? -13.039 -48.156 -1.34 1 91.31 813 PRO A C 1
ATOM 6384 O O . PRO A 1 813 ? -13.062 -49.125 -0.581 1 91.31 813 PRO A O 1
ATOM 6387 N N . ILE A 1 814 ? -13.477 -48.219 -2.574 1 94.44 814 ILE A N 1
ATOM 6388 C CA . ILE A 1 814 ? -13.891 -49.469 -3.225 1 94.44 814 ILE A CA 1
ATOM 6389 C C . ILE A 1 814 ? -12.734 -50.031 -4.043 1 94.44 814 ILE A C 1
ATOM 6391 O O . ILE A 1 814 ? -12.188 -49.344 -4.914 1 94.44 814 ILE A O 1
ATOM 6395 N N . LEU A 1 815 ? -12.375 -51.25 -3.752 1 96.12 815 LEU A N 1
ATOM 6396 C CA . LEU A 1 815 ? -11.273 -51.875 -4.477 1 96.12 815 LEU A CA 1
ATOM 6397 C C . LEU A 1 815 ? -11.688 -52.25 -5.895 1 96.12 815 LEU A C 1
ATOM 6399 O O . LEU A 1 815 ? -12.812 -52.688 -6.121 1 96.12 815 LEU A O 1
ATOM 6403 N N . TRP A 1 816 ? -10.812 -51.969 -6.832 1 95.81 816 TRP A N 1
ATOM 6404 C CA . TRP A 1 816 ? -11.047 -52.25 -8.234 1 95.81 816 TRP A CA 1
ATOM 6405 C C . TRP A 1 816 ? -10.125 -53.375 -8.703 1 95.81 816 TRP A C 1
ATOM 6407 O O . TRP A 1 816 ? -8.93 -53.188 -8.898 1 95.81 816 TRP A O 1
ATOM 6417 N N . LEU A 1 817 ? -10.719 -54.562 -8.891 1 95.88 817 LEU A N 1
ATOM 6418 C CA . LEU A 1 817 ? -9.961 -55.719 -9.32 1 95.88 817 LEU A CA 1
ATOM 6419 C C . LEU A 1 817 ? -10.18 -56 -10.805 1 95.88 817 LEU A C 1
ATOM 6421 O O . LEU A 1 817 ? -10.727 -55.156 -11.523 1 95.88 817 LEU A O 1
ATOM 6425 N N . ALA A 1 818 ? -9.617 -57.125 -11.328 1 95.31 818 ALA A N 1
ATOM 6426 C CA . ALA A 1 818 ? -9.75 -57.5 -12.727 1 95.31 818 ALA A CA 1
ATOM 6427 C C . ALA A 1 818 ? -10.352 -58.906 -12.859 1 95.31 818 ALA A C 1
ATOM 6429 O O . ALA A 1 818 ? -9.938 -59.812 -12.164 1 95.31 818 ALA A O 1
ATOM 6430 N N . LYS A 1 819 ? -11.312 -58.969 -13.742 1 94.06 819 LYS A N 1
ATOM 6431 C CA . LYS A 1 819 ? -11.992 -60.25 -13.945 1 94.06 819 LYS A CA 1
ATOM 6432 C C . LYS A 1 819 ? -11.094 -61.25 -14.664 1 94.06 819 LYS A C 1
ATOM 6434 O O . LYS A 1 819 ? -10.406 -60.906 -15.617 1 94.06 819 LYS A O 1
ATOM 6439 N N . ASP A 1 820 ? -11.031 -62.469 -14.102 1 92.69 820 ASP A N 1
ATOM 6440 C CA . ASP A 1 820 ? -10.25 -63.531 -14.719 1 92.69 820 ASP A CA 1
ATOM 6441 C C . ASP A 1 820 ? -11.148 -64.688 -15.172 1 92.69 820 ASP A C 1
ATOM 6443 O O . ASP A 1 820 ? -12.305 -64.75 -14.75 1 92.69 820 ASP A O 1
ATOM 6447 N N . GLU A 1 821 ? -10.648 -65.562 -15.93 1 87.56 821 GLU A N 1
ATOM 6448 C CA . GLU A 1 821 ? -11.414 -66.688 -16.5 1 87.56 821 GLU A CA 1
ATOM 6449 C C . GLU A 1 821 ? -11.594 -67.812 -15.492 1 87.56 821 GLU A C 1
ATOM 6451 O O . GLU A 1 821 ? -12.609 -68.5 -15.516 1 87.56 821 GLU A O 1
ATOM 6456 N N . ALA A 1 822 ? -10.664 -67.938 -14.523 1 87.25 822 ALA A N 1
ATOM 6457 C CA . ALA A 1 822 ? -10.688 -69.062 -13.57 1 87.25 822 ALA A CA 1
ATOM 6458 C C . ALA A 1 822 ? -11.633 -68.75 -12.414 1 87.25 822 ALA A C 1
ATOM 6460 O O . ALA A 1 822 ? -11.984 -69.688 -11.648 1 87.25 822 ALA A O 1
ATOM 6461 N N . GLY A 1 823 ? -12.07 -67.438 -12.273 1 90.19 823 GLY A N 1
ATOM 6462 C CA . GLY A 1 823 ? -12.992 -67.062 -11.211 1 90.19 823 GLY A CA 1
ATOM 6463 C C . GLY A 1 823 ? -12.297 -66.688 -9.906 1 90.19 823 GLY A C 1
ATOM 6464 O O . GLY A 1 823 ? -12.906 -66.75 -8.836 1 90.19 823 GLY A O 1
ATOM 6465 N N . VAL A 1 824 ? -11.039 -66.5 -9.977 1 93.12 824 VAL A N 1
ATOM 6466 C CA . VAL A 1 824 ? -10.281 -66.125 -8.789 1 93.12 824 VAL A CA 1
ATOM 6467 C C . VAL A 1 824 ? -10.742 -64.75 -8.289 1 93.12 824 VAL A C 1
ATOM 6469 O O . VAL A 1 824 ? -10.82 -64.562 -7.078 1 93.12 824 VAL A O 1
ATOM 6472 N N . SER A 1 825 ? -11 -63.812 -9.172 1 95.06 825 SER A N 1
ATOM 6473 C CA . SER A 1 825 ? -11.469 -62.469 -8.797 1 95.06 825 SER A CA 1
ATOM 6474 C C . SER A 1 825 ? -12.797 -62.531 -8.055 1 95.06 825 SER A C 1
ATOM 6476 O O . SER A 1 825 ? -13 -61.812 -7.07 1 95.06 825 SER A O 1
ATOM 6478 N N . ALA A 1 826 ? -13.703 -63.375 -8.422 1 92.94 826 ALA A N 1
ATOM 6479 C CA . ALA A 1 826 ? -15 -63.531 -7.762 1 92.94 826 ALA A CA 1
ATOM 6480 C C . ALA A 1 826 ? -14.82 -64.062 -6.348 1 92.94 826 ALA A C 1
ATOM 6482 O O . ALA A 1 826 ? -15.539 -63.656 -5.426 1 92.94 826 ALA A O 1
ATOM 6483 N N . GLU A 1 827 ? -13.906 -65 -6.227 1 93.38 827 GLU A N 1
ATOM 6484 C CA . GLU A 1 827 ? -13.625 -65.562 -4.906 1 93.38 827 GLU A CA 1
ATOM 6485 C C . GLU A 1 827 ? -13.039 -64.5 -3.975 1 93.38 827 GLU A C 1
ATOM 6487 O O . GLU A 1 827 ? -13.414 -64.438 -2.805 1 93.38 827 GLU A O 1
ATOM 6492 N N . GLU A 1 828 ? -12.133 -63.781 -4.562 1 94.44 828 GLU A N 1
ATOM 6493 C CA . GLU A 1 828 ? -11.492 -62.75 -3.756 1 94.44 828 GLU A CA 1
ATOM 6494 C C . GLU A 1 828 ? -12.484 -61.656 -3.359 1 94.44 828 GLU A C 1
ATOM 6496 O O . GLU A 1 828 ? -12.391 -61.094 -2.27 1 94.44 828 GLU A O 1
ATOM 6501 N N . ILE A 1 829 ? -13.469 -61.219 -4.195 1 95.56 829 ILE A N 1
ATOM 6502 C CA . ILE A 1 829 ? -14.508 -60.219 -3.891 1 95.56 829 ILE A CA 1
ATOM 6503 C C . ILE A 1 829 ? -15.359 -60.719 -2.729 1 95.56 829 ILE A C 1
ATOM 6505 O O . ILE A 1 829 ? -15.688 -59.969 -1.818 1 95.56 829 ILE A O 1
ATOM 6509 N N . GLU A 1 830 ? -15.633 -61.969 -2.703 1 93.38 830 GLU A N 1
ATOM 6510 C CA . GLU A 1 830 ? -16.406 -62.562 -1.624 1 93.38 830 GLU A CA 1
ATOM 6511 C C . GLU A 1 830 ? -15.609 -62.625 -0.325 1 93.38 830 GLU A C 1
ATOM 6513 O O . GLU A 1 830 ? -16.156 -62.406 0.758 1 93.38 830 GLU A O 1
ATOM 6518 N N . ALA A 1 831 ? -14.344 -62.906 -0.462 1 93.12 831 ALA A N 1
ATOM 6519 C CA . ALA A 1 831 ? -13.477 -62.938 0.715 1 93.12 831 ALA A CA 1
ATOM 6520 C C . ALA A 1 831 ? -13.359 -61.531 1.346 1 93.12 831 ALA A C 1
ATOM 6522 O O . ALA A 1 831 ? -13.25 -61.406 2.566 1 93.12 831 ALA A O 1
ATOM 6523 N N . CYS A 1 832 ? -13.312 -60.531 0.504 1 95.06 832 CYS A N 1
ATOM 6524 C CA . CYS A 1 832 ? -13.242 -59.156 0.997 1 95.06 832 CYS A CA 1
ATOM 6525 C C . CYS A 1 832 ? -14.531 -58.75 1.72 1 95.06 832 CYS A C 1
ATOM 6527 O O . CYS A 1 832 ? -14.5 -58 2.688 1 95.06 832 CYS A O 1
ATOM 6529 N N . LYS A 1 833 ? -15.641 -59.25 1.304 1 93.62 833 LYS A N 1
ATOM 6530 C CA . LYS A 1 833 ? -16.922 -58.938 1.926 1 93.62 833 LYS A CA 1
ATOM 6531 C C . LYS A 1 833 ? -16.953 -59.406 3.383 1 93.62 833 LYS A C 1
ATOM 6533 O O . LYS A 1 833 ? -17.609 -58.781 4.219 1 93.62 833 LYS A O 1
ATOM 6538 N N . ALA A 1 834 ? -16.25 -60.469 3.678 1 92.06 834 ALA A N 1
ATOM 6539 C CA . ALA A 1 834 ? -16.172 -61 5.039 1 92.06 834 ALA A CA 1
ATOM 6540 C C . ALA A 1 834 ? -15.516 -60 5.977 1 92.06 834 ALA A C 1
ATOM 6542 O O . ALA A 1 834 ? -15.773 -60 7.184 1 92.06 834 ALA A O 1
ATOM 6543 N N . PHE A 1 835 ? -14.766 -59.156 5.461 1 94.12 835 PHE A N 1
ATOM 6544 C CA . PHE A 1 835 ? -14.086 -58.125 6.258 1 94.12 835 PHE A CA 1
ATOM 6545 C C . PHE A 1 835 ? -14.742 -56.75 6.066 1 94.12 835 PHE A C 1
ATOM 6547 O O . PHE A 1 835 ? -14.148 -55.719 6.387 1 94.12 835 PHE A O 1
ATOM 6554 N N . ASP A 1 836 ? -15.828 -56.688 5.457 1 92.12 836 ASP A N 1
ATOM 6555 C CA . ASP A 1 836 ? -16.609 -55.469 5.23 1 92.12 836 ASP A CA 1
ATOM 6556 C C . ASP A 1 836 ? -15.914 -54.531 4.238 1 92.12 836 ASP A C 1
ATOM 6558 O O . ASP A 1 836 ? -15.922 -53.312 4.414 1 92.12 836 ASP A O 1
ATOM 6562 N N . ILE A 1 837 ? -15.141 -55.125 3.357 1 94.75 837 ILE A N 1
ATOM 6563 C CA . ILE A 1 837 ? -14.484 -54.375 2.293 1 94.75 837 ILE A CA 1
ATOM 6564 C C . ILE A 1 837 ? -15.234 -54.594 0.98 1 94.75 837 ILE A C 1
ATOM 6566 O O . ILE A 1 837 ? -15.516 -55.719 0.586 1 94.75 837 ILE A O 1
ATOM 6570 N N . VAL A 1 838 ? -15.555 -53.531 0.335 1 94.62 838 VAL A N 1
ATOM 6571 C CA . VAL A 1 838 ? -16.297 -53.625 -0.923 1 94.62 838 VAL A CA 1
ATOM 6572 C C . VAL A 1 838 ? -15.312 -53.625 -2.094 1 94.62 838 VAL A C 1
ATOM 6574 O O . VAL A 1 838 ? -14.43 -52.781 -2.188 1 94.62 838 VAL A O 1
ATOM 6577 N N . ALA A 1 839 ? -15.375 -54.594 -2.932 1 95.75 839 ALA A N 1
ATOM 6578 C CA . ALA A 1 839 ? -14.523 -54.75 -4.113 1 95.75 839 ALA A CA 1
ATOM 6579 C C . ALA A 1 839 ? -15.359 -55.062 -5.352 1 95.75 839 ALA A C 1
ATOM 6581 O O . ALA A 1 839 ? -16.484 -55.562 -5.242 1 95.75 839 ALA A O 1
ATOM 6582 N N . SER A 1 840 ? -14.898 -54.594 -6.488 1 94.25 840 SER A N 1
ATOM 6583 C CA . SER A 1 840 ? -15.57 -54.844 -7.762 1 94.25 840 SER A CA 1
ATOM 6584 C C . SER A 1 840 ? -14.57 -55.156 -8.859 1 94.25 840 SER A C 1
ATOM 6586 O O . SER A 1 840 ? -13.422 -54.719 -8.812 1 94.25 840 SER A O 1
ATOM 6588 N N . ASP A 1 841 ? -14.883 -56.031 -9.797 1 93.31 841 ASP A N 1
ATOM 6589 C CA . ASP A 1 841 ? -14.031 -56.344 -10.945 1 93.31 841 ASP A CA 1
ATOM 6590 C C . ASP A 1 841 ? -14.719 -55.938 -12.25 1 93.31 841 ASP A C 1
ATOM 6592 O O . ASP A 1 841 ? -14.391 -56.469 -13.312 1 93.31 841 ASP A O 1
ATOM 6596 N N . GLU A 1 842 ? -15.586 -55 -12.078 1 88.31 842 GLU A N 1
ATOM 6597 C CA . GLU A 1 842 ? -16.344 -54.562 -13.25 1 88.31 842 GLU A CA 1
ATOM 6598 C C . GLU A 1 842 ? -15.477 -53.719 -14.188 1 88.31 842 GLU A C 1
ATOM 6600 O O . GLU A 1 842 ? -14.648 -52.938 -13.734 1 88.31 842 GLU A O 1
ATOM 6605 N N . PHE A 1 843 ? -15.516 -53.938 -15.508 1 87.81 843 PHE A N 1
ATOM 6606 C CA . PHE A 1 843 ? -14.961 -53.156 -16.609 1 87.81 843 PHE A CA 1
ATOM 6607 C C . PHE A 1 843 ? -13.445 -53.344 -16.672 1 87.81 843 PHE A C 1
ATOM 6609 O O . PHE A 1 843 ? -12.75 -52.469 -17.234 1 87.81 843 PHE A O 1
ATOM 6616 N N . ALA A 1 844 ? -12.898 -54.25 -15.945 1 92.06 844 ALA A N 1
ATOM 6617 C CA . ALA A 1 844 ? -11.492 -54.594 -16.047 1 92.06 844 ALA A CA 1
ATOM 6618 C C . ALA A 1 844 ? -11.328 -56.125 -16.141 1 92.06 844 ALA A C 1
ATOM 6620 O O . ALA A 1 844 ? -12.117 -56.875 -15.547 1 92.06 844 ALA A O 1
ATOM 6621 N N . TRP A 1 845 ? -10.336 -56.625 -16.953 1 93 845 TRP A N 1
ATOM 6622 C CA . TRP A 1 845 ? -10.148 -58.062 -17.094 1 93 845 TRP A CA 1
ATOM 6623 C C . TRP A 1 845 ? -8.688 -58.406 -17.359 1 93 845 TRP A C 1
ATOM 6625 O O . TRP A 1 845 ? -7.879 -57.531 -17.641 1 93 845 TRP A O 1
ATOM 6635 N N . ILE A 1 846 ? -8.359 -59.656 -17.188 1 93.81 846 ILE A N 1
ATOM 6636 C CA . ILE A 1 846 ? -7.027 -60.156 -17.484 1 93.81 846 ILE A CA 1
ATOM 6637 C C . ILE A 1 846 ? -6.984 -60.719 -18.906 1 93.81 846 ILE A C 1
ATOM 6639 O O . ILE A 1 846 ? -7.844 -61.531 -19.281 1 93.81 846 ILE A O 1
ATOM 6643 N N . ASN A 1 847 ? -6.039 -60.25 -19.625 1 91.19 847 ASN A N 1
ATOM 6644 C CA . ASN A 1 847 ? -5.961 -60.688 -21.031 1 91.19 847 ASN A CA 1
ATOM 6645 C C . ASN A 1 847 ? -5.203 -62 -21.188 1 91.19 847 ASN A C 1
ATOM 6647 O O . ASN A 1 847 ? -4.848 -62.625 -20.188 1 91.19 847 ASN A O 1
ATOM 6651 N N . GLU A 1 848 ? -4.93 -62.406 -22.453 1 89.25 848 GLU A N 1
ATOM 6652 C CA . GLU A 1 848 ? -4.32 -63.688 -22.797 1 89.25 848 GLU A CA 1
ATOM 6653 C C . GLU A 1 848 ? -2.863 -63.75 -22.344 1 89.25 848 GLU A C 1
ATOM 6655 O O . GLU A 1 848 ? -2.322 -64.812 -22.094 1 89.25 848 GLU A O 1
ATOM 6660 N N . LYS A 1 849 ? -2.309 -62.594 -22.234 1 90.25 849 LYS A N 1
ATOM 6661 C CA . LYS A 1 849 ? -0.921 -62.531 -21.781 1 90.25 849 LYS A CA 1
ATOM 6662 C C . LYS A 1 849 ? -0.846 -62.344 -20.266 1 90.25 849 LYS A C 1
ATOM 6664 O O . LYS A 1 849 ? 0.205 -62 -19.734 1 90.25 849 LYS A O 1
ATOM 6669 N N . SER A 1 850 ? -2.02 -62.5 -19.531 1 91.5 850 SER A N 1
ATOM 6670 C CA . SER A 1 850 ? -2.135 -62.406 -18.078 1 91.5 850 SER A CA 1
ATOM 6671 C C . SER A 1 850 ? -1.825 -60.969 -17.594 1 91.5 850 SER A C 1
ATOM 6673 O O . SER A 1 850 ? -1.168 -60.812 -16.578 1 91.5 850 SER A O 1
ATOM 6675 N N . LYS A 1 851 ? -2.088 -60 -18.469 1 91.44 851 LYS A N 1
ATOM 6676 C CA . LYS A 1 851 ? -1.955 -58.594 -18.094 1 91.44 851 LYS A CA 1
ATOM 6677 C C . LYS A 1 851 ? -3.322 -57.938 -17.922 1 91.44 851 LYS A C 1
ATOM 6679 O O . LYS A 1 851 ? -4.305 -58.375 -18.516 1 91.44 851 LYS A O 1
ATOM 6684 N N . VAL A 1 852 ? -3.273 -56.969 -17.016 1 93.31 852 VAL A N 1
ATOM 6685 C CA . VAL A 1 852 ? -4.52 -56.25 -16.719 1 93.31 852 VAL A CA 1
ATOM 6686 C C . VAL A 1 852 ? -4.902 -55.344 -17.891 1 93.31 852 VAL A C 1
ATOM 6688 O O . VAL A 1 852 ? -4.055 -54.656 -18.453 1 93.31 852 VAL A O 1
ATOM 6691 N N . GLN A 1 853 ? -6.102 -55.438 -18.312 1 89.06 853 GLN A N 1
ATOM 6692 C CA . GLN A 1 853 ? -6.602 -54.625 -19.406 1 89.06 853 GLN A CA 1
ATOM 6693 C C . GLN A 1 853 ? -7.848 -53.844 -19 1 89.06 853 GLN A C 1
ATOM 6695 O O . GLN A 1 853 ? -8.656 -54.344 -18.203 1 89.06 853 GLN A O 1
ATOM 6700 N N . TRP A 1 854 ? -7.816 -52.688 -19.344 1 87.69 854 TRP A N 1
ATOM 6701 C CA . TRP A 1 854 ? -8.93 -51.75 -19.109 1 87.69 854 TRP A CA 1
ATOM 6702 C C . TRP A 1 854 ? -9.227 -50.938 -20.344 1 87.69 854 TRP A C 1
ATOM 6704 O O . TRP A 1 854 ? -8.32 -50.625 -21.125 1 87.69 854 TRP A O 1
ATOM 6714 N N . GLU A 1 855 ? -10.539 -50.75 -20.703 1 79.5 855 GLU A N 1
ATOM 6715 C CA . GLU A 1 855 ? -10.875 -49.875 -21.828 1 79.5 855 GLU A CA 1
ATOM 6716 C C . GLU A 1 855 ? -11.617 -48.625 -21.375 1 79.5 855 GLU A C 1
ATOM 6718 O O . GLU A 1 855 ? -12.469 -48.688 -20.484 1 79.5 855 GLU A O 1
ATOM 6723 N N . ALA A 1 856 ? -11.305 -47.438 -21.922 1 78.88 856 ALA A N 1
ATOM 6724 C CA . ALA A 1 856 ? -11.844 -46.125 -21.531 1 78.88 856 ALA A CA 1
ATOM 6725 C C . ALA A 1 856 ? -13.336 -46.031 -21.859 1 78.88 856 ALA A C 1
ATOM 6727 O O . ALA A 1 856 ? -14.086 -45.375 -21.141 1 78.88 856 ALA A O 1
ATOM 6728 N N . VAL A 1 857 ? -13.703 -46.625 -23.016 1 76.62 857 VAL A N 1
ATOM 6729 C CA . VAL A 1 857 ? -15.102 -46.594 -23.438 1 76.62 857 VAL A CA 1
ATOM 6730 C C . VAL A 1 857 ? -15.57 -48.031 -23.75 1 76.62 857 VAL A C 1
ATOM 6732 O O . VAL A 1 857 ? -14.93 -48.75 -24.516 1 76.62 857 VAL A O 1
ATOM 6735 N N . VAL A 1 858 ? -16.484 -48.406 -22.906 1 67.12 858 VAL A N 1
ATOM 6736 C CA . VAL A 1 858 ? -17.109 -49.688 -23.172 1 67.12 858 VAL A CA 1
ATOM 6737 C C . VAL A 1 858 ? -18.594 -49.5 -23.438 1 67.12 858 VAL A C 1
ATOM 6739 O O . VAL A 1 858 ? -19.312 -48.938 -22.609 1 67.12 858 VAL A O 1
ATOM 6742 N N . ASP A 1 859 ? -19.125 -49.969 -24.562 1 60.53 859 ASP A N 1
ATOM 6743 C CA . ASP A 1 859 ? -20.531 -49.875 -24.953 1 60.53 859 ASP A CA 1
ATOM 6744 C C . ASP A 1 859 ? -21.016 -48.438 -24.922 1 60.53 859 ASP A C 1
ATOM 6746 O O . ASP A 1 859 ? -22.047 -48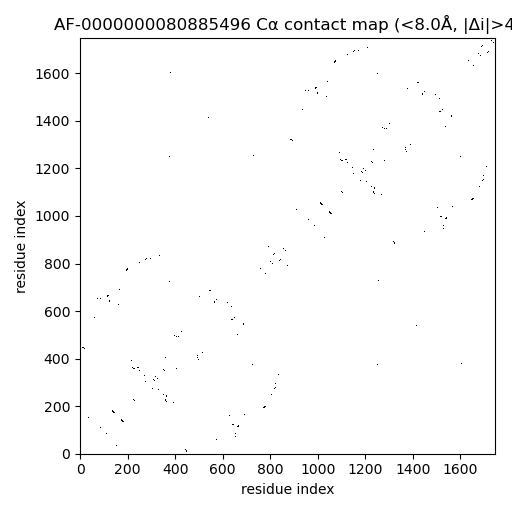.125 -24.312 1 60.53 859 ASP A O 1
ATOM 6750 N N . ASP A 1 860 ? -20.188 -47.406 -25.344 1 64.94 860 ASP A N 1
ATOM 6751 C CA . ASP A 1 860 ? -20.5 -45.969 -25.5 1 64.94 860 ASP A CA 1
ATOM 6752 C C . ASP A 1 860 ? -20.594 -45.281 -24.125 1 64.94 860 ASP A C 1
ATOM 6754 O O . ASP A 1 860 ? -21.234 -44.25 -24 1 64.94 860 ASP A O 1
ATOM 6758 N N . GLU A 1 861 ? -20.172 -46.094 -23.156 1 72.56 861 GLU A N 1
ATOM 6759 C CA . GLU A 1 861 ? -20.172 -45.5 -21.812 1 72.56 861 GLU A CA 1
ATOM 6760 C C . GLU A 1 861 ? -18.75 -45.344 -21.281 1 72.56 861 GLU A C 1
ATOM 6762 O O . GLU A 1 861 ? -17.891 -46.219 -21.531 1 72.56 861 GLU A O 1
ATOM 6767 N N . GLU A 1 862 ? -18.531 -44.281 -20.641 1 80.44 862 GLU A N 1
ATOM 6768 C CA . GLU A 1 862 ? -17.219 -44.031 -20.047 1 80.44 862 GLU A CA 1
ATOM 6769 C C . GLU A 1 862 ? -17 -44.938 -18.812 1 80.44 862 GLU A C 1
ATOM 6771 O O . GLU A 1 862 ? -17.922 -45.125 -18.031 1 80.44 862 GLU A O 1
ATOM 6776 N N . VAL A 1 863 ? -15.961 -45.594 -18.844 1 83.69 863 VAL A N 1
ATOM 6777 C CA . VAL A 1 863 ? -15.633 -46.5 -17.766 1 83.69 863 VAL A CA 1
ATOM 6778 C C . VAL A 1 863 ? -14.852 -45.75 -16.688 1 83.69 863 VAL A C 1
ATOM 6780 O O . VAL A 1 863 ? -13.805 -45.156 -16.969 1 83.69 863 VAL A O 1
ATOM 6783 N N . ASN A 1 864 ? -15.414 -45.625 -15.484 1 86.88 864 ASN A N 1
ATOM 6784 C CA . ASN A 1 864 ? -14.789 -45 -14.305 1 86.88 864 ASN A CA 1
ATOM 6785 C C . ASN A 1 864 ? -14.664 -46.031 -13.164 1 86.88 864 ASN A C 1
ATOM 6787 O O . ASN A 1 864 ? -15.32 -47.062 -13.172 1 86.88 864 ASN A O 1
ATOM 6791 N N . PRO A 1 865 ? -13.695 -45.75 -12.352 1 88.88 865 PRO A N 1
ATOM 6792 C CA . PRO A 1 865 ? -13.633 -46.594 -11.172 1 88.88 865 PRO A CA 1
ATOM 6793 C C . PRO A 1 865 ? -14.953 -46.656 -10.406 1 88.88 865 PRO A C 1
ATOM 6795 O O . PRO A 1 865 ? -15.75 -45.719 -10.492 1 88.88 865 PRO A O 1
ATOM 6798 N N . PRO A 1 866 ? -15.125 -47.656 -9.727 1 87.94 866 PRO A N 1
ATOM 6799 C CA . PRO A 1 866 ? -16.406 -47.844 -9.039 1 87.94 866 PRO A CA 1
ATOM 6800 C C . PRO A 1 866 ? -16.656 -46.75 -8.008 1 87.94 866 PRO A C 1
ATOM 6802 O O . PRO A 1 866 ? -17.812 -46.469 -7.668 1 87.94 866 PRO A O 1
ATOM 6805 N N . ASP A 1 867 ? -15.617 -46.156 -7.527 1 87.56 867 ASP A N 1
ATOM 6806 C CA . ASP A 1 867 ? -15.797 -45.125 -6.496 1 87.56 867 ASP A CA 1
ATOM 6807 C C . ASP A 1 867 ? -15.758 -43.719 -7.102 1 87.56 867 ASP A C 1
ATOM 6809 O O . ASP A 1 867 ? -15.719 -42.75 -6.375 1 87.56 867 ASP A O 1
ATOM 6813 N N . TYR A 1 868 ? -15.781 -43.594 -8.375 1 86.38 868 TYR A N 1
ATOM 6814 C CA . TYR A 1 868 ? -15.695 -42.281 -9.031 1 86.38 868 TYR A CA 1
ATOM 6815 C C . TYR A 1 868 ? -17.047 -41.594 -9.039 1 86.38 868 TYR A C 1
ATOM 6817 O O . TYR A 1 868 ? -18.062 -42.219 -9.359 1 86.38 868 TYR A O 1
ATOM 6825 N N . GLN A 1 869 ? -17.141 -40.375 -8.492 1 77.94 869 GLN A N 1
ATOM 6826 C CA . GLN A 1 869 ? -18.328 -39.531 -8.547 1 77.94 869 GLN A CA 1
ATOM 6827 C C . GLN A 1 869 ? -18 -38.156 -9.117 1 77.94 869 GLN A C 1
ATOM 6829 O O . GLN A 1 869 ? -17.047 -37.5 -8.664 1 77.94 869 GLN A O 1
ATOM 6834 N N . GLU A 1 870 ? -18.703 -37.781 -10.117 1 76.81 870 GLU A N 1
ATOM 6835 C CA . GLU A 1 870 ? -18.516 -36.438 -10.672 1 76.81 870 GLU A CA 1
ATOM 6836 C C . GLU A 1 870 ? -19.094 -35.375 -9.742 1 76.81 870 GLU A C 1
ATOM 6838 O O . GLU A 1 870 ? -20.25 -35.469 -9.344 1 76.81 870 GLU A O 1
ATOM 6843 N N . LYS A 1 871 ? -18.297 -34.438 -9.234 1 71.62 871 LYS A N 1
ATOM 6844 C CA . LYS A 1 871 ? -18.797 -33.375 -8.383 1 71.62 871 LYS A CA 1
ATOM 6845 C C . LYS A 1 871 ? -18.922 -32.062 -9.164 1 71.62 871 LYS A C 1
ATOM 6847 O O . LYS A 1 871 ? -18.031 -31.719 -9.953 1 71.62 871 LYS A O 1
ATOM 6852 N N . PRO A 1 872 ? -20.047 -31.438 -8.984 1 75.12 872 PRO A N 1
ATOM 6853 C CA . PRO A 1 872 ? -20.203 -30.125 -9.617 1 75.12 872 PRO A CA 1
ATOM 6854 C C . PRO A 1 872 ? -19.219 -29.094 -9.078 1 75.12 872 PRO A C 1
ATOM 6856 O O . PRO A 1 872 ? -18.734 -29.219 -7.949 1 75.12 872 PRO A O 1
ATOM 6859 N N . PRO A 1 873 ? -18.984 -28.141 -10.016 1 75.81 873 PRO A N 1
ATOM 6860 C CA . PRO A 1 873 ? -18.078 -27.078 -9.57 1 75.81 873 PRO A CA 1
ATOM 6861 C C . PRO A 1 873 ? -18.656 -26.25 -8.43 1 75.81 873 PRO A C 1
ATOM 6863 O O . PRO A 1 873 ? -19.828 -25.859 -8.484 1 75.81 873 PRO A O 1
ATOM 6866 N N . MET A 1 874 ? -17.891 -26.141 -7.395 1 79.25 874 MET A N 1
ATOM 6867 C CA . MET A 1 874 ? -18.328 -25.375 -6.238 1 79.25 874 MET A CA 1
ATOM 6868 C C . MET A 1 874 ? -17.656 -24.016 -6.199 1 79.25 874 MET A C 1
ATOM 6870 O O . MET A 1 874 ? -16.484 -23.875 -6.555 1 79.25 874 MET A O 1
ATOM 6874 N N . MET B 1 1 ? 24.688 32.281 -30.281 1 21.67 1 MET B N 1
ATOM 6875 C CA . MET B 1 1 ? 24.938 31.188 -29.344 1 21.67 1 MET B CA 1
ATOM 6876 C C . MET B 1 1 ? 26.203 31.438 -28.547 1 21.67 1 MET B C 1
ATOM 6878 O O . MET B 1 1 ? 26.531 30.688 -27.625 1 21.67 1 MET B O 1
ATOM 6882 N N . GLY B 1 2 ? 27.109 32.312 -29.125 1 27.28 2 GLY B N 1
ATOM 6883 C CA . GLY B 1 2 ? 28.406 32.812 -28.688 1 27.28 2 GLY B CA 1
ATOM 6884 C C . GLY B 1 2 ? 28.312 33.656 -27.422 1 27.28 2 GLY B C 1
ATOM 6885 O O . GLY B 1 2 ? 29.25 33.719 -26.641 1 27.28 2 GLY B O 1
ATOM 6886 N N . TYR B 1 3 ? 27.359 34.562 -27.5 1 30.88 3 TYR B N 1
ATOM 6887 C CA . TYR B 1 3 ? 27.266 35.594 -26.469 1 30.88 3 TYR B CA 1
ATOM 6888 C C . TYR B 1 3 ? 26.875 35 -25.125 1 30.88 3 TYR B C 1
ATOM 6890 O O . TYR B 1 3 ? 27.094 35.625 -24.078 1 30.88 3 TYR B O 1
ATOM 6898 N N . THR B 1 4 ? 26.016 33.938 -25.188 1 32.94 4 THR B N 1
ATOM 6899 C CA . THR B 1 4 ? 25.562 33.406 -23.922 1 32.94 4 THR B CA 1
ATOM 6900 C C . THR B 1 4 ? 26.703 32.688 -23.188 1 32.94 4 THR B C 1
ATOM 6902 O O . THR B 1 4 ? 26.656 32.5 -21.969 1 32.94 4 THR B O 1
ATOM 6905 N N . HIS B 1 5 ? 27.734 32.219 -23.984 1 37.34 5 HIS B N 1
ATOM 6906 C CA . HIS B 1 5 ? 28.891 31.531 -23.406 1 37.34 5 HIS B CA 1
ATOM 6907 C C . HIS B 1 5 ? 29.781 32.531 -22.656 1 37.34 5 HIS B C 1
ATOM 6909 O O . HIS B 1 5 ? 30.469 32.125 -21.703 1 37.34 5 HIS B O 1
ATOM 6915 N N . ASP B 1 6 ? 29.812 33.781 -23.125 1 38.28 6 ASP B N 1
ATOM 6916 C CA . ASP B 1 6 ? 30.766 34.75 -22.562 1 38.28 6 ASP B CA 1
ATOM 6917 C C . ASP B 1 6 ? 30.328 35.219 -21.188 1 38.28 6 ASP B C 1
ATOM 6919 O O . ASP B 1 6 ? 31.156 35.438 -20.297 1 38.28 6 ASP B O 1
ATOM 6923 N N . VAL B 1 7 ? 29.062 35.312 -21.047 1 37.31 7 VAL B N 1
ATOM 6924 C CA . VAL B 1 7 ? 28.594 35.812 -19.75 1 37.31 7 VAL B CA 1
ATOM 6925 C C . VAL B 1 7 ? 28.828 34.75 -18.672 1 37.31 7 VAL B C 1
ATOM 6927 O O . VAL B 1 7 ? 29.266 35.094 -17.562 1 37.31 7 VAL B O 1
ATOM 6930 N N . PHE B 1 8 ? 28.641 33.469 -19.047 1 38.28 8 PHE B N 1
ATOM 6931 C CA . PHE B 1 8 ? 28.891 32.438 -18.062 1 38.28 8 PHE B CA 1
ATOM 6932 C C . PHE B 1 8 ? 30.375 32.281 -17.797 1 38.28 8 PHE B C 1
ATOM 6934 O O . PHE B 1 8 ? 30.797 32.094 -16.656 1 38.28 8 PHE B O 1
ATOM 6941 N N . HIS B 1 9 ? 31.281 32.438 -18.812 1 45.94 9 HIS B N 1
ATOM 6942 C CA . HIS B 1 9 ? 32.719 32.406 -18.594 1 45.94 9 HIS B CA 1
ATOM 6943 C C . HIS B 1 9 ? 33.188 33.594 -17.797 1 45.94 9 HIS B C 1
ATOM 6945 O O . HIS B 1 9 ? 34.062 33.469 -16.938 1 45.94 9 HIS B O 1
ATOM 6951 N N . ALA B 1 10 ? 32.719 34.781 -18.094 1 47.38 10 ALA B N 1
ATOM 6952 C CA . ALA B 1 10 ? 33.094 35.969 -17.344 1 47.38 10 ALA B CA 1
ATOM 6953 C C . ALA B 1 10 ? 32.594 35.844 -15.891 1 47.38 10 ALA B C 1
ATOM 6955 O O . ALA B 1 10 ? 33.312 36.25 -14.969 1 47.38 10 ALA B O 1
ATOM 6956 N N . LEU B 1 11 ? 31.484 35.312 -15.703 1 46.69 11 LEU B N 1
ATOM 6957 C CA . LEU B 1 11 ? 31.016 35.062 -14.352 1 46.69 11 LEU B CA 1
ATOM 6958 C C . LEU B 1 11 ? 31.859 34 -13.664 1 46.69 11 LEU B C 1
ATOM 6960 O O . LEU B 1 11 ? 32.156 34.125 -12.477 1 46.69 11 LEU B O 1
ATOM 6964 N N . GLN B 1 12 ? 32.344 33.031 -14.398 1 48.72 12 GLN B N 1
ATOM 6965 C CA . GLN B 1 12 ? 33.25 32.031 -13.852 1 48.72 12 GLN B CA 1
ATOM 6966 C C . GLN B 1 12 ? 34.625 32.625 -13.562 1 48.72 12 GLN B C 1
ATOM 6968 O O . GLN B 1 12 ? 35.25 32.312 -12.547 1 48.72 12 GLN B O 1
ATOM 6973 N N . LYS B 1 13 ? 35.219 33.469 -14.43 1 50.12 13 LYS B N 1
ATOM 6974 C CA . LYS B 1 13 ? 36.5 34.125 -14.203 1 50.12 13 LYS B CA 1
ATOM 6975 C C . LYS B 1 13 ? 36.406 35.125 -13.047 1 50.12 13 LYS B C 1
ATOM 6977 O O . LYS B 1 13 ? 37.344 35.219 -12.219 1 50.12 13 LYS B O 1
ATOM 6982 N N . ARG B 1 14 ? 35.438 35.906 -12.992 1 51 14 ARG B N 1
ATOM 6983 C CA . ARG B 1 14 ? 35.281 36.812 -11.867 1 51 14 ARG B CA 1
ATOM 6984 C C . ARG B 1 14 ? 35 36.062 -10.578 1 51 14 ARG B C 1
ATOM 6986 O O . ARG B 1 14 ? 35.469 36.469 -9.508 1 51 14 ARG B O 1
ATOM 6993 N N . ALA B 1 15 ? 34.312 35 -10.641 1 48.12 15 ALA B N 1
ATOM 6994 C CA . ALA B 1 15 ? 34.125 34.094 -9.492 1 48.12 15 ALA B CA 1
ATOM 6995 C C . ALA B 1 15 ? 35.469 33.562 -9.023 1 48.12 15 ALA B C 1
ATOM 6997 O O . ALA B 1 15 ? 35.719 33.438 -7.82 1 48.12 15 ALA B O 1
ATOM 6998 N N . LYS B 1 16 ? 36.344 33.219 -9.945 1 47.69 16 LYS B N 1
ATOM 6999 C CA . LYS B 1 16 ? 37.719 32.812 -9.586 1 47.69 16 LYS B CA 1
ATOM 7000 C C . LYS B 1 16 ? 38.5 33.969 -9.008 1 47.69 16 LYS B C 1
ATOM 7002 O O . LYS B 1 16 ? 39.25 33.812 -8.047 1 47.69 16 LYS B O 1
ATOM 7007 N N . ASP B 1 17 ? 38.5 35.062 -9.602 1 49.25 17 ASP B N 1
ATOM 7008 C CA . ASP B 1 17 ? 39.219 36.219 -9.109 1 49.25 17 ASP B CA 1
ATOM 7009 C C . ASP B 1 17 ? 38.625 36.75 -7.809 1 49.25 17 ASP B C 1
ATOM 7011 O O . ASP B 1 17 ? 39.344 37.188 -6.906 1 49.25 17 ASP B O 1
ATOM 7015 N N . CYS B 1 18 ? 37.375 36.844 -7.715 1 46.22 18 CYS B N 1
ATOM 7016 C CA . CYS B 1 18 ? 36.688 37.219 -6.488 1 46.22 18 CYS B CA 1
ATOM 7017 C C . CYS B 1 18 ? 36.625 36.094 -5.496 1 46.22 18 CYS B C 1
ATOM 7019 O O . CYS B 1 18 ? 36.312 36.281 -4.328 1 46.22 18 CYS B O 1
ATOM 7021 N N . GLY B 1 19 ? 36.656 34.875 -5.906 1 44.41 19 GLY B N 1
ATOM 7022 C CA . GLY B 1 19 ? 36.719 33.688 -5.059 1 44.41 19 GLY B CA 1
ATOM 7023 C C . GLY B 1 19 ? 37.781 33.75 -4 1 44.41 19 GLY B C 1
ATOM 7024 O O . GLY B 1 19 ? 37.75 33.031 -3.004 1 44.41 19 GLY B O 1
ATOM 7025 N N . SER B 1 20 ? 38.938 34.281 -4.281 1 40.31 20 SER B N 1
ATOM 7026 C CA . SER B 1 20 ? 39.969 34.469 -3.246 1 40.31 20 SER B CA 1
ATOM 7027 C C . SER B 1 20 ? 39.406 35.219 -2.049 1 40.31 20 SER B C 1
ATOM 7029 O O . SER B 1 20 ? 39.938 35.125 -0.938 1 40.31 20 SER B O 1
ATOM 7031 N N . LEU B 1 21 ? 38.531 36 -2.207 1 38.53 21 LEU B N 1
ATOM 7032 C CA . LEU B 1 21 ? 38.031 36.781 -1.089 1 38.53 21 LEU B CA 1
ATOM 7033 C C . LEU B 1 21 ? 37.062 35.969 -0.243 1 38.53 21 LEU B C 1
ATOM 7035 O O . LEU B 1 21 ? 36.781 36.281 0.912 1 38.53 21 LEU B O 1
ATOM 7039 N N . THR B 1 22 ? 36.344 35.062 -0.835 1 35.72 22 THR B N 1
ATOM 7040 C CA . THR B 1 22 ? 35.5 34.188 -0.065 1 35.72 22 THR B CA 1
ATOM 7041 C C . THR B 1 22 ? 36.281 32.938 0.354 1 35.72 22 THR B C 1
ATOM 7043 O O . THR B 1 22 ? 35.688 31.922 0.737 1 35.72 22 THR B O 1
ATOM 7046 N N . ASP B 1 23 ? 37.562 32.75 0.021 1 33.56 23 ASP B N 1
ATOM 7047 C CA . ASP B 1 23 ? 38.312 31.625 0.556 1 33.56 23 ASP B CA 1
ATOM 7048 C C . ASP B 1 23 ? 38.062 31.469 2.055 1 33.56 23 ASP B C 1
ATOM 7050 O O . ASP B 1 23 ? 38.5 32.312 2.854 1 33.56 23 ASP B O 1
ATOM 7054 N N . GLN B 1 24 ? 37.031 30.938 2.32 1 33.19 24 GLN B N 1
ATOM 7055 C CA . GLN B 1 24 ? 36.75 30.5 3.686 1 33.19 24 GLN B CA 1
ATOM 7056 C C . GLN B 1 24 ? 38.031 29.938 4.332 1 33.19 24 GLN B C 1
ATOM 7058 O O . GLN B 1 24 ? 38.031 29.609 5.523 1 33.19 24 GLN B O 1
ATOM 7063 N N . ASN B 1 25 ? 39 29.5 3.613 1 32.09 25 ASN B N 1
ATOM 7064 C CA . ASN B 1 25 ? 40.188 29.047 4.332 1 32.09 25 ASN B CA 1
ATOM 7065 C C . ASN B 1 25 ? 40.812 30.172 5.16 1 32.09 25 ASN B C 1
ATOM 7067 O O . ASN B 1 25 ? 41.719 29.938 5.965 1 32.09 25 ASN B O 1
ATOM 7071 N N . LYS B 1 26 ? 40.75 31.484 4.754 1 33.72 26 LYS B N 1
ATOM 7072 C CA . LYS B 1 26 ? 41.469 32.5 5.523 1 33.72 26 LYS B CA 1
ATOM 7073 C C . LYS B 1 26 ? 40.594 33.062 6.637 1 33.72 26 LYS B C 1
ATOM 7075 O O . LYS B 1 26 ? 40.969 34.062 7.277 1 33.72 26 LYS B O 1
ATOM 7080 N N . ASP B 1 27 ? 39.312 32.969 6.508 1 30.66 27 ASP B N 1
ATOM 7081 C CA . ASP B 1 27 ? 38.688 33.312 7.766 1 30.66 27 ASP B CA 1
ATOM 7082 C C . ASP B 1 27 ? 39.156 32.438 8.906 1 30.66 27 ASP B C 1
ATOM 7084 O O . ASP B 1 27 ? 39.062 31.203 8.82 1 30.66 27 ASP B O 1
ATOM 7088 N N . SER B 1 28 ? 40.094 32.906 9.578 1 29.75 28 SER B N 1
ATOM 7089 C CA . SER B 1 28 ? 40.75 32.344 10.773 1 29.75 28 SER B CA 1
ATOM 7090 C C . SER B 1 28 ? 39.719 31.719 11.703 1 29.75 28 SER B C 1
ATOM 7092 O O . SER B 1 28 ? 40.094 31.016 12.656 1 29.75 28 SER B O 1
ATOM 7094 N N . ASN B 1 29 ? 38.562 32.312 11.812 1 27.97 29 ASN B N 1
ATOM 7095 C CA . ASN B 1 29 ? 37.625 31.75 12.789 1 27.97 29 ASN B CA 1
ATOM 7096 C C . ASN B 1 29 ? 37.062 30.422 12.32 1 27.97 29 ASN B C 1
ATOM 7098 O O . ASN B 1 29 ? 36.188 29.844 12.977 1 27.97 29 ASN B O 1
ATOM 7102 N N . ILE B 1 30 ? 37 30.203 11.07 1 28.81 30 ILE B N 1
ATOM 7103 C CA . ILE B 1 30 ? 36.531 28.859 10.742 1 28.81 30 ILE B CA 1
ATOM 7104 C C . ILE B 1 30 ? 37.562 27.828 11.203 1 28.81 30 ILE B C 1
ATOM 7106 O O . ILE B 1 30 ? 38.719 28.156 11.398 1 28.81 30 ILE B O 1
ATOM 7110 N N . GLY B 1 31 ? 37.5 26.547 10.641 1 28.64 31 GLY B N 1
ATOM 7111 C CA . GLY B 1 31 ? 38.125 25.312 11.07 1 28.64 31 GLY B CA 1
ATOM 7112 C C . GLY B 1 31 ? 39.656 25.328 10.922 1 28.64 31 GLY B C 1
ATOM 7113 O O . GLY B 1 31 ? 40.188 24.859 9.906 1 28.64 31 GLY B O 1
ATOM 7114 N N . SER B 1 32 ? 40.406 26.359 11.031 1 25.59 32 SER B N 1
ATOM 7115 C CA . SER B 1 32 ? 41.75 25.781 11.117 1 25.59 32 SER B CA 1
ATOM 7116 C C . SER B 1 32 ? 41.781 24.578 12.07 1 25.59 32 SER B C 1
ATOM 7118 O O . SER B 1 32 ? 41.406 24.703 13.234 1 25.59 32 SER B O 1
ATOM 7120 N N . ALA B 1 33 ? 41.656 23.422 11.516 1 29.91 33 ALA B N 1
ATOM 7121 C CA . ALA B 1 33 ? 42.031 22.141 12.125 1 29.91 33 ALA B CA 1
ATOM 7122 C C . ALA B 1 33 ? 43.344 22.25 12.867 1 29.91 33 ALA B C 1
ATOM 7124 O O . ALA B 1 33 ? 44.406 21.922 12.32 1 29.91 33 ALA B O 1
ATOM 7125 N N . THR B 1 34 ? 43.75 23.234 13.43 1 29.78 34 THR B N 1
ATOM 7126 C CA . THR B 1 34 ? 44.938 22.953 14.219 1 29.78 34 THR B CA 1
ATOM 7127 C C . THR B 1 34 ? 44.688 21.766 15.141 1 29.78 34 THR B C 1
ATOM 7129 O O . THR B 1 34 ? 43.562 21.469 15.508 1 29.78 34 THR B O 1
ATOM 7132 N N . GLY B 1 35 ? 45.625 20.828 15.477 1 34.81 35 GLY B N 1
ATOM 7133 C CA . GLY B 1 35 ? 45.75 19.609 16.25 1 34.81 35 GLY B CA 1
ATOM 7134 C C . GLY B 1 35 ? 44.844 19.547 17.453 1 34.81 35 GLY B C 1
ATOM 7135 O O . GLY B 1 35 ? 44.75 18.531 18.141 1 34.81 35 GLY B O 1
ATOM 7136 N N . GLN B 1 36 ? 44.562 20.609 18.234 1 38.16 36 GLN B N 1
ATOM 7137 C CA . GLN B 1 36 ? 43.906 20.531 19.531 1 38.16 36 GLN B CA 1
ATOM 7138 C C . GLN B 1 36 ? 42.375 20.578 19.406 1 38.16 36 GLN B C 1
ATOM 7140 O O . GLN B 1 36 ? 41.844 21.484 18.781 1 38.16 36 GLN B O 1
ATOM 7145 N N . SER B 1 37 ? 41.656 19.453 19.422 1 54.66 37 SER B N 1
ATOM 7146 C CA . SER B 1 37 ? 40.219 19.297 19.391 1 54.66 37 SER B CA 1
ATOM 7147 C C . SER B 1 37 ? 39.531 20.375 20.234 1 54.66 37 SER B C 1
ATOM 7149 O O . SER B 1 37 ? 39.844 20.562 21.406 1 54.66 37 SER B O 1
ATOM 7151 N N . ASN B 1 38 ? 39.031 21.547 19.766 1 60.75 38 ASN B N 1
ATOM 7152 C CA . ASN B 1 38 ? 38.281 22.594 20.422 1 60.75 38 ASN B CA 1
ATOM 7153 C C . ASN B 1 38 ? 36.844 22.172 20.672 1 60.75 38 ASN B C 1
ATOM 7155 O O . ASN B 1 38 ? 35.938 23.016 20.719 1 60.75 38 ASN B O 1
ATOM 7159 N N . SER B 1 39 ? 36.625 20.859 20.797 1 74.75 39 SER B N 1
ATOM 7160 C CA . SER B 1 39 ? 35.25 20.344 20.953 1 74.75 39 SER B CA 1
ATOM 7161 C C . SER B 1 39 ? 34.688 20.719 22.312 1 74.75 39 SER B C 1
ATOM 7163 O O . SER B 1 39 ? 33.531 21.141 22.391 1 74.75 39 SER B O 1
ATOM 7165 N N . LEU B 1 40 ? 35.438 20.688 23.281 1 81.06 40 LEU B N 1
ATOM 7166 C CA . LEU B 1 40 ? 34.969 20.984 24.625 1 81.06 40 LEU B CA 1
ATOM 7167 C C . LEU B 1 40 ? 34.719 22.484 24.781 1 81.06 40 LEU B C 1
ATOM 7169 O O . LEU B 1 40 ? 33.719 22.875 25.391 1 81.06 40 LEU B O 1
ATOM 7173 N N . SER B 1 41 ? 35.625 23.297 24.297 1 75.06 41 SER B N 1
ATOM 7174 C CA . SER B 1 41 ? 35.438 24.75 24.406 1 75.06 41 SER B CA 1
ATOM 7175 C C . SER B 1 41 ? 34.219 25.219 23.625 1 75.06 41 SER B C 1
ATOM 7177 O O . SER B 1 41 ? 33.5 26.109 24.078 1 75.06 41 SER B O 1
ATOM 7179 N N . GLY B 1 42 ? 34.031 24.656 22.516 1 74.12 42 GLY B N 1
ATOM 7180 C CA . GLY B 1 42 ? 32.844 24.969 21.75 1 74.12 42 GLY B CA 1
ATOM 7181 C C . GLY B 1 42 ? 31.547 24.578 22.438 1 74.12 42 GLY B C 1
ATOM 7182 O O . GLY B 1 42 ? 30.578 25.328 22.438 1 74.12 42 GLY B O 1
ATOM 7183 N N . PHE B 1 43 ? 31.594 23.438 23.094 1 82.5 43 PHE B N 1
ATOM 7184 C CA . PHE B 1 43 ? 30.438 22.922 23.828 1 82.5 43 PHE B CA 1
ATOM 7185 C C . PHE B 1 43 ? 30.141 23.812 25.031 1 82.5 43 PHE B C 1
ATOM 7187 O O . PHE B 1 43 ? 28.984 24.203 25.25 1 82.5 43 PHE B O 1
ATOM 7194 N N . LEU B 1 44 ? 31.094 24.188 25.703 1 83.62 44 LEU B N 1
ATOM 7195 C CA . LEU B 1 44 ? 30.906 24.984 26.906 1 83.62 44 LEU B CA 1
ATOM 7196 C C . LEU B 1 44 ? 30.422 26.391 26.547 1 83.62 44 LEU B C 1
ATOM 7198 O O . LEU B 1 44 ? 29.609 26.969 27.266 1 83.62 44 LEU B O 1
ATOM 7202 N N . SER B 1 45 ? 30.922 26.922 25.516 1 82.06 45 SER B N 1
ATOM 7203 C CA . SER B 1 45 ? 30.453 28.219 25.062 1 82.06 45 SER B CA 1
ATOM 7204 C C . SER B 1 45 ? 28.984 28.172 24.672 1 82.06 45 SER B C 1
ATOM 7206 O O . SER B 1 45 ? 28.219 29.078 25.016 1 82.06 45 SER B O 1
ATOM 7208 N N . SER B 1 46 ? 28.641 27.125 23.984 1 84.38 46 SER B N 1
ATOM 7209 C CA . SER B 1 46 ? 27.25 26.969 23.594 1 84.38 46 SER B CA 1
ATOM 7210 C C . SER B 1 46 ? 26.344 26.781 24.797 1 84.38 46 SER B C 1
ATOM 7212 O O . SER B 1 46 ? 25.234 27.312 24.844 1 84.38 46 SER B O 1
ATOM 7214 N N . LEU B 1 47 ? 26.828 26.062 25.75 1 89.25 47 LEU B N 1
ATOM 7215 C CA . LEU B 1 47 ? 26.047 25.797 26.953 1 89.25 47 LEU B CA 1
ATOM 7216 C C . LEU B 1 47 ? 25.844 27.078 27.766 1 89.25 47 LEU B C 1
ATOM 7218 O O . LEU B 1 47 ? 24.75 27.344 28.25 1 89.25 47 LEU B O 1
ATOM 7222 N N . VAL B 1 48 ? 26.844 27.875 27.844 1 87.69 48 VAL B N 1
ATOM 7223 C CA . VAL B 1 48 ? 26.781 29.094 28.641 1 87.69 48 VAL B CA 1
ATOM 7224 C C . VAL B 1 48 ? 25.875 30.109 27.953 1 87.69 48 VAL B C 1
ATOM 7226 O O . VAL B 1 48 ? 25.016 30.719 28.594 1 87.69 48 VAL B O 1
ATOM 7229 N N . VAL B 1 49 ? 26.078 30.281 26.75 1 85.81 49 VAL B N 1
ATOM 7230 C CA . VAL B 1 49 ? 25.297 31.266 26.016 1 85.81 49 VAL B CA 1
ATOM 7231 C C . VAL B 1 49 ? 23.812 30.875 26.016 1 85.81 49 VAL B C 1
ATOM 7233 O O . VAL B 1 49 ? 22.953 31.688 26.359 1 85.81 49 VAL B O 1
ATOM 7236 N N . ASN B 1 50 ? 23.547 29.609 25.703 1 89.75 50 ASN B N 1
ATOM 7237 C CA . ASN B 1 50 ? 22.156 29.156 25.656 1 89.75 50 ASN B CA 1
ATOM 7238 C C . ASN B 1 50 ? 21.562 29.031 27.062 1 89.75 50 ASN B C 1
ATOM 7240 O O . ASN B 1 50 ? 20.359 29.234 27.25 1 89.75 50 ASN B O 1
ATOM 7244 N N . GLY B 1 51 ? 22.391 28.797 27.969 1 92.5 51 GLY B N 1
ATOM 7245 C CA . GLY B 1 51 ? 21.938 28.797 29.359 1 92.5 51 GLY B CA 1
ATOM 7246 C C . GLY B 1 51 ? 21.5 30.156 29.844 1 92.5 51 GLY B C 1
ATOM 7247 O O . GLY B 1 51 ? 20.484 30.281 30.531 1 92.5 51 GLY B O 1
ATOM 7248 N N . ILE B 1 52 ? 22.188 31.156 29.469 1 92.25 52 ILE B N 1
ATOM 7249 C CA . ILE B 1 52 ? 21.859 32.531 29.859 1 92.25 52 ILE B CA 1
ATOM 7250 C C . ILE B 1 52 ? 20.578 32.969 29.172 1 92.25 52 ILE B C 1
ATOM 7252 O O . ILE B 1 52 ? 19.688 33.531 29.797 1 92.25 52 ILE B O 1
ATOM 7256 N N . ILE B 1 53 ? 20.516 32.656 27.953 1 91.12 53 ILE B N 1
ATOM 7257 C CA . ILE B 1 53 ? 19.312 33 27.203 1 91.12 53 ILE B CA 1
ATOM 7258 C C . ILE B 1 53 ? 18.094 32.312 27.828 1 91.12 53 ILE B C 1
ATOM 7260 O O . ILE B 1 53 ? 17.047 32.938 28 1 91.12 53 ILE B O 1
ATOM 7264 N N . PHE B 1 54 ? 18.281 31.078 28.141 1 95 54 PHE B N 1
ATOM 7265 C CA . PHE B 1 54 ? 17.234 30.297 28.781 1 95 54 PHE B CA 1
ATOM 7266 C C . PHE B 1 54 ? 16.797 30.938 30.094 1 95 54 PHE B C 1
ATOM 7268 O O . PHE B 1 54 ? 15.609 31.125 30.344 1 95 54 PHE B O 1
ATOM 7275 N N . ALA B 1 55 ? 17.703 31.375 30.875 1 94.94 55 ALA B N 1
ATOM 7276 C CA . ALA B 1 55 ? 17.422 31.938 32.188 1 94.94 55 ALA B CA 1
ATOM 7277 C C . ALA B 1 55 ? 16.719 33.281 32.062 1 94.94 55 ALA B C 1
ATOM 7279 O O . ALA B 1 55 ? 15.773 33.562 32.812 1 94.94 55 ALA B O 1
ATOM 7280 N N . VAL B 1 56 ? 17.141 34.062 31.203 1 94.06 56 VAL B N 1
ATOM 7281 C CA . VAL B 1 56 ? 16.562 35.406 31.016 1 94.06 56 VAL B CA 1
ATOM 7282 C C . VAL B 1 56 ? 15.125 35.25 30.5 1 94.06 56 VAL B C 1
ATOM 7284 O O . VAL B 1 56 ? 14.219 35.938 30.984 1 94.06 56 VAL B O 1
ATOM 7287 N N . MET B 1 57 ? 14.953 34.406 29.594 1 95 57 MET B N 1
ATOM 7288 C CA . MET B 1 57 ? 13.625 34.25 29 1 95 57 MET B CA 1
ATOM 7289 C C . MET B 1 57 ? 12.664 33.625 30.016 1 95 57 MET B C 1
ATOM 7291 O O . MET B 1 57 ? 11.492 34 30.062 1 95 57 MET B O 1
ATOM 7295 N N . LEU B 1 58 ? 13.125 32.719 30.734 1 94.12 58 LEU B N 1
ATOM 7296 C CA . LEU B 1 58 ? 12.289 32.125 31.766 1 94.12 58 LEU B CA 1
ATOM 7297 C C . LEU B 1 58 ? 11.906 33.125 32.844 1 94.12 58 LEU B C 1
ATOM 7299 O O . LEU B 1 58 ? 10.766 33.156 33.312 1 94.12 58 LEU B O 1
ATOM 7303 N N . LEU B 1 59 ? 12.836 34 33.156 1 93.56 59 LEU B N 1
ATOM 7304 C CA . LEU B 1 59 ? 12.57 35.031 34.156 1 93.56 59 LEU B CA 1
ATOM 7305 C C . LEU B 1 59 ? 11.547 36.031 33.656 1 93.56 59 LEU B C 1
ATOM 7307 O O . LEU B 1 59 ? 10.648 36.469 34.375 1 93.56 59 LEU B O 1
ATOM 7311 N N . LEU B 1 60 ? 11.711 36.406 32.438 1 93.12 60 LEU B N 1
ATOM 7312 C CA . LEU B 1 60 ? 10.75 37.312 31.828 1 93.12 60 LEU B CA 1
ATOM 7313 C C . LEU B 1 60 ? 9.359 36.688 31.766 1 93.12 60 LEU B C 1
ATOM 7315 O O . LEU B 1 60 ? 8.359 37.375 31.969 1 93.12 60 LEU B O 1
ATOM 7319 N N . PHE B 1 61 ? 9.273 35.469 31.5 1 94 61 PHE B N 1
ATOM 7320 C CA . PHE B 1 61 ? 8 34.75 31.469 1 94 61 PHE B CA 1
ATOM 7321 C C . PHE B 1 61 ? 7.355 34.719 32.844 1 94 61 PHE B C 1
ATOM 7323 O O . PHE B 1 61 ? 6.156 34.969 32.969 1 94 61 PHE B O 1
ATOM 7330 N N . LEU B 1 62 ? 8.133 34.531 33.906 1 92.12 62 LEU B N 1
ATOM 7331 C CA . LEU B 1 62 ? 7.609 34.438 35.25 1 92.12 62 LEU B CA 1
ATOM 7332 C C . LEU B 1 62 ? 7.086 35.812 35.719 1 92.12 62 LEU B C 1
ATOM 7334 O O . LEU B 1 62 ? 6.082 35.875 36.406 1 92.12 62 LEU B O 1
ATOM 7338 N N . LEU B 1 63 ? 7.648 36.844 35.156 1 90.69 63 LEU B N 1
ATOM 7339 C CA . LEU B 1 63 ? 7.238 38.188 35.531 1 90.69 63 LEU B CA 1
ATOM 7340 C C . LEU B 1 63 ? 6.016 38.625 34.75 1 90.69 63 LEU B C 1
ATOM 7342 O O . LEU B 1 63 ? 5.113 39.281 35.281 1 90.69 63 LEU B O 1
ATOM 7346 N N . LEU B 1 64 ? 6.004 38.25 33.562 1 91.31 64 LEU B N 1
ATOM 7347 C CA . LEU B 1 64 ? 4.965 38.75 32.688 1 91.31 64 LEU B CA 1
ATOM 7348 C C . LEU B 1 64 ? 3.729 37.844 32.719 1 91.31 64 LEU B C 1
ATOM 7350 O O . LEU B 1 64 ? 2.639 38.25 32.312 1 91.31 64 LEU B O 1
ATOM 7354 N N . ARG B 1 65 ? 3.793 36.688 33.188 1 90.38 65 ARG B N 1
ATOM 7355 C CA . ARG B 1 65 ? 2.703 35.719 33.188 1 90.38 65 ARG B CA 1
ATOM 7356 C C . ARG B 1 65 ? 1.509 36.25 33.969 1 90.38 65 ARG B C 1
ATOM 7358 O O . ARG B 1 65 ? 0.361 36.094 33.562 1 90.38 65 ARG B O 1
ATOM 7365 N N . LYS B 1 66 ? 1.771 36.969 35 1 85.88 66 LYS B N 1
ATOM 7366 C CA . LYS B 1 66 ? 0.704 37.469 35.875 1 85.88 66 LYS B CA 1
ATOM 7367 C C . LYS B 1 66 ? 0.084 38.719 35.312 1 85.88 66 LYS B C 1
ATOM 7369 O O . LYS B 1 66 ? -1.135 38.906 35.344 1 85.88 66 LYS B O 1
ATOM 7374 N N . SER B 1 67 ? 0.953 39.5 34.719 1 87.88 67 SER B N 1
ATOM 7375 C CA . SER B 1 67 ? 0.477 40.812 34.25 1 87.88 67 SER B CA 1
ATOM 7376 C C . SER B 1 67 ? -0.183 40.688 32.875 1 87.88 67 SER B C 1
ATOM 7378 O O . SER B 1 67 ? -1.135 41.438 32.594 1 87.88 67 SER B O 1
ATOM 7380 N N . GLN B 1 68 ? 0.263 39.812 32.094 1 90.25 68 GLN B N 1
ATOM 7381 C CA . GLN B 1 68 ? -0.274 39.688 30.75 1 90.25 68 GLN B CA 1
ATOM 7382 C C . GLN B 1 68 ? -1.037 38.375 30.578 1 90.25 68 GLN B C 1
ATOM 7384 O O . GLN B 1 68 ? -0.631 37.5 29.797 1 90.25 68 GLN B O 1
ATOM 7389 N N . ARG B 1 69 ? -2.197 38.312 31.094 1 87.44 69 ARG B N 1
ATOM 7390 C CA . ARG B 1 69 ? -3.01 37.094 31.094 1 87.44 69 ARG B CA 1
ATOM 7391 C C . ARG B 1 69 ? -3.562 36.812 29.703 1 87.44 69 ARG B C 1
ATOM 7393 O O . ARG B 1 69 ? -3.809 35.656 29.375 1 87.44 69 ARG B O 1
ATOM 7400 N N . ARG B 1 70 ? -3.713 37.781 28.922 1 88.69 70 ARG B N 1
ATOM 7401 C CA . ARG B 1 70 ? -4.258 37.594 27.594 1 88.69 70 ARG B CA 1
ATOM 7402 C C . ARG B 1 70 ? -3.273 36.844 26.703 1 88.69 70 ARG B C 1
ATOM 7404 O O . ARG B 1 70 ? -3.678 36.094 25.812 1 88.69 70 ARG B O 1
ATOM 7411 N N . GLN B 1 71 ? -2.061 37.031 27.031 1 88.94 71 GLN B N 1
ATOM 7412 C CA . GLN B 1 71 ? -1.037 36.375 26.219 1 88.94 71 GLN B CA 1
ATOM 7413 C C . GLN B 1 71 ? -0.755 34.969 26.734 1 88.94 71 GLN B C 1
ATOM 7415 O O . GLN B 1 71 ? -0.54 34.062 25.938 1 88.94 71 GLN B O 1
ATOM 7420 N N . TYR B 1 72 ? -0.826 34.719 28 1 91.56 72 TYR B N 1
ATOM 7421 C CA . TYR B 1 72 ? -0.283 33.5 28.547 1 91.56 72 TYR B CA 1
ATOM 7422 C C . TYR B 1 72 ? -1.396 32.594 29.062 1 91.56 72 TYR B C 1
ATOM 7424 O O . TYR B 1 72 ? -1.17 31.406 29.344 1 91.56 72 TYR B O 1
ATOM 7432 N N . ALA B 1 73 ? -2.672 33.062 29.203 1 91.62 73 ALA B N 1
ATOM 7433 C CA . ALA B 1 73 ? -3.768 32.188 29.656 1 91.62 73 ALA B CA 1
ATOM 7434 C C . ALA B 1 73 ? -5.102 32.656 29.078 1 91.62 73 ALA B C 1
ATOM 7436 O O . ALA B 1 73 ? -6.078 32.844 29.812 1 91.62 73 ALA B O 1
ATOM 7437 N N . PRO B 1 74 ? -5.133 32.844 27.812 1 90.69 74 PRO B N 1
ATOM 7438 C CA . PRO B 1 74 ? -6.391 33.312 27.219 1 90.69 74 PRO B CA 1
ATOM 7439 C C . PRO B 1 74 ? -7.488 32.25 27.25 1 90.69 74 PRO B C 1
ATOM 7441 O O . PRO B 1 74 ? -8.672 32.594 27.281 1 90.69 74 PRO B O 1
ATOM 7444 N N . ARG B 1 75 ? -7.227 31.047 27.312 1 92.44 75 ARG B N 1
ATOM 7445 C CA . ARG B 1 75 ? -8.203 29.953 27.234 1 92.44 75 ARG B CA 1
ATOM 7446 C C . ARG B 1 75 ? -8.977 29.828 28.547 1 92.44 75 ARG B C 1
ATOM 7448 O O . ARG B 1 75 ? -9.984 29.125 28.609 1 92.44 75 ARG B O 1
ATOM 7455 N N . THR B 1 76 ? -8.562 30.547 29.484 1 90.38 76 THR B N 1
ATOM 7456 C CA . THR B 1 76 ? -9.203 30.438 30.797 1 90.38 76 THR B CA 1
ATOM 7457 C C . THR B 1 76 ? -10.406 31.375 30.891 1 90.38 76 THR B C 1
ATOM 7459 O O . THR B 1 76 ? -11.297 31.172 31.703 1 90.38 76 THR B O 1
ATOM 7462 N N . TYR B 1 77 ? -10.469 32.438 29.969 1 87.31 77 TYR B N 1
ATOM 7463 C CA . TYR B 1 77 ? -11.539 33.406 30.25 1 87.31 77 TYR B CA 1
ATOM 7464 C C . TYR B 1 77 ? -12.078 34 28.953 1 87.31 77 TYR B C 1
ATOM 7466 O O . TYR B 1 77 ? -13.141 34.625 28.953 1 87.31 77 TYR B O 1
ATOM 7474 N N . VAL B 1 78 ? -11.43 33.812 27.891 1 85.81 78 VAL B N 1
ATOM 7475 C CA . VAL B 1 78 ? -11.883 34.469 26.641 1 85.81 78 VAL B CA 1
ATOM 7476 C C . VAL B 1 78 ? -13.234 33.875 26.25 1 85.81 78 VAL B C 1
ATOM 7478 O O . VAL B 1 78 ? -13.43 32.656 26.266 1 85.81 78 VAL B O 1
ATOM 7481 N N . GLY B 1 79 ? -14.102 34.656 25.859 1 79.88 79 GLY B N 1
ATOM 7482 C CA . GLY B 1 79 ? -15.5 34.312 25.641 1 79.88 79 GLY B CA 1
ATOM 7483 C C . GLY B 1 79 ? -15.734 33.469 24.406 1 79.88 79 GLY B C 1
ATOM 7484 O O . GLY B 1 79 ? -16.766 32.812 24.281 1 79.88 79 GLY B O 1
ATOM 7485 N N . THR B 1 80 ? -14.898 33.562 23.469 1 83.12 80 THR B N 1
ATOM 7486 C CA . THR B 1 80 ? -15.117 32.844 22.219 1 83.12 80 THR B CA 1
ATOM 7487 C C . THR B 1 80 ? -14.867 31.344 22.406 1 83.12 80 THR B C 1
ATOM 7489 O O . THR B 1 80 ? -15.273 30.531 21.578 1 83.12 80 THR B O 1
ATOM 7492 N N . ILE B 1 81 ? -14.227 31 23.469 1 85.81 81 ILE B N 1
ATOM 7493 C CA . ILE B 1 81 ? -14.031 29.594 23.812 1 85.81 81 ILE B CA 1
ATOM 7494 C C . ILE B 1 81 ? -15.227 29.078 24.594 1 85.81 81 ILE B C 1
ATOM 7496 O O . ILE B 1 81 ? -15.656 29.688 25.562 1 85.81 81 ILE B O 1
ATOM 7500 N N . ARG B 1 82 ? -15.766 28.031 24.188 1 83.38 82 ARG B N 1
ATOM 7501 C CA . ARG B 1 82 ? -16.906 27.438 24.875 1 83.38 82 ARG B CA 1
ATOM 7502 C C . ARG B 1 82 ? -16.594 27.188 26.344 1 83.38 82 ARG B C 1
ATOM 7504 O O . ARG B 1 82 ? -15.469 26.781 26.688 1 83.38 82 ARG B O 1
ATOM 7511 N N . LYS B 1 83 ? -17.484 27.266 27.109 1 82.25 83 LYS B N 1
ATOM 7512 C CA . LYS B 1 83 ? -17.312 27.141 28.562 1 82.25 83 LYS B CA 1
ATOM 7513 C C . LYS B 1 83 ? -16.812 25.734 28.922 1 82.25 83 LYS B C 1
ATOM 7515 O O . LYS B 1 83 ? -16 25.594 29.844 1 82.25 83 LYS B O 1
ATOM 7520 N N . ASP B 1 84 ? -17.203 24.766 28.156 1 80.69 84 ASP B N 1
ATOM 7521 C CA . ASP B 1 84 ? -16.812 23.406 28.469 1 80.69 84 ASP B CA 1
ATOM 7522 C C . ASP B 1 84 ? -15.359 23.156 28.094 1 80.69 84 ASP B C 1
ATOM 7524 O O . ASP B 1 84 ? -14.734 22.219 28.609 1 80.69 84 ASP B O 1
ATOM 7528 N N . LYS B 1 85 ? -14.805 24.016 27.281 1 86.25 85 LYS B N 1
ATOM 7529 C CA . LYS B 1 85 ? -13.43 23.812 26.812 1 86.25 85 LYS B CA 1
ATOM 7530 C C . LYS B 1 85 ? -12.469 24.766 27.516 1 86.25 85 LYS B C 1
ATOM 7532 O O . LYS B 1 85 ? -11.266 24.75 27.234 1 86.25 85 LYS B O 1
ATOM 7537 N N . ARG B 1 86 ? -12.977 25.562 28.438 1 90.25 86 ARG B N 1
ATOM 7538 C CA . ARG B 1 86 ? -12.109 26.469 29.172 1 90.25 86 ARG B CA 1
ATOM 7539 C C . ARG B 1 86 ? -11.305 25.719 30.234 1 90.25 86 ARG B C 1
ATOM 7541 O O . ARG B 1 86 ? -11.836 24.828 30.891 1 90.25 86 ARG B O 1
ATOM 7548 N N . THR B 1 87 ? -10.055 26.031 30.328 1 92 87 THR B N 1
ATOM 7549 C CA . THR B 1 87 ? -9.164 25.391 31.281 1 92 87 THR B CA 1
ATOM 7550 C C . THR B 1 87 ? -9.18 26.125 32.625 1 92 87 THR B C 1
ATOM 7552 O O . THR B 1 87 ? -9.492 27.328 32.656 1 92 87 THR B O 1
ATOM 7555 N N . ASP B 1 88 ? -8.828 25.422 33.656 1 90.94 88 ASP B N 1
ATOM 7556 C CA . ASP B 1 88 ? -8.719 26.031 35 1 90.94 88 ASP B CA 1
ATOM 7557 C C . ASP B 1 88 ? -7.438 26.844 35.125 1 90.94 88 ASP B C 1
ATOM 7559 O O . ASP B 1 88 ? -6.355 26.375 34.781 1 90.94 88 ASP B O 1
ATOM 7563 N N . PRO B 1 89 ? -7.633 28.031 35.562 1 90.94 89 PRO B N 1
ATOM 7564 C CA . PRO B 1 89 ? -6.434 28.875 35.688 1 90.94 89 PRO B CA 1
ATOM 7565 C C . PRO B 1 89 ? -5.422 28.297 36.688 1 90.94 89 PRO B C 1
ATOM 7567 O O . PRO B 1 89 ? -5.805 27.656 37.656 1 90.94 89 PRO B O 1
ATOM 7570 N N . LEU B 1 90 ? -4.16 28.531 36.375 1 91.19 90 LEU B N 1
ATOM 7571 C CA . LEU B 1 90 ? -3.074 28.109 37.25 1 91.19 90 LEU B CA 1
ATOM 7572 C C . LEU B 1 90 ? -2.881 29.094 38.406 1 91.19 90 LEU B C 1
ATOM 7574 O O . LEU B 1 90 ? -3.234 30.266 38.281 1 91.19 90 LEU B O 1
ATOM 7578 N N . PRO B 1 91 ? -2.293 28.609 39.469 1 89.69 91 PRO B N 1
ATOM 7579 C CA . PRO B 1 91 ? -2.041 29.516 40.594 1 89.69 91 PRO B CA 1
ATOM 7580 C C . PRO B 1 91 ? -1.079 30.641 40.25 1 89.69 91 PRO B C 1
ATOM 7582 O O . PRO B 1 91 ? -0.202 30.469 39.375 1 89.69 91 PRO B O 1
ATOM 7585 N N . ASP B 1 92 ? -1.12 31.828 40.906 1 86.19 92 ASP B N 1
ATOM 7586 C CA . ASP B 1 92 ? -0.426 33.062 40.5 1 86.19 92 ASP B CA 1
ATOM 7587 C C . ASP B 1 92 ? 0.958 33.125 41.156 1 86.19 92 ASP B C 1
ATOM 7589 O O . ASP B 1 92 ? 1.732 34.062 40.875 1 86.19 92 ASP B O 1
ATOM 7593 N N . GLY B 1 93 ? 1.342 32.188 41.906 1 82.94 93 GLY B N 1
ATOM 7594 C CA . GLY B 1 93 ? 2.666 32.219 42.5 1 82.94 93 GLY B CA 1
ATOM 7595 C C . GLY B 1 93 ? 3.785 32.094 41.5 1 82.94 93 GLY B C 1
ATOM 7596 O O . GLY B 1 93 ? 3.562 31.641 40.375 1 82.94 93 GLY B O 1
ATOM 7597 N N . ILE B 1 94 ? 4.957 32.531 41.812 1 85.88 94 ILE B N 1
ATOM 7598 C CA . ILE B 1 94 ? 6.105 32.531 40.906 1 85.88 94 ILE B CA 1
ATOM 7599 C C . ILE B 1 94 ? 6.457 31.109 40.531 1 85.88 94 ILE B C 1
ATOM 7601 O O . ILE B 1 94 ? 6.719 30.828 39.344 1 85.88 94 ILE B O 1
ATOM 7605 N N . PHE B 1 95 ? 6.387 30.172 41.375 1 87.44 95 PHE B N 1
ATOM 7606 C CA . PHE B 1 95 ? 6.758 28.812 41.062 1 87.44 95 PHE B CA 1
ATOM 7607 C C . PHE B 1 95 ? 5.59 27.859 41.281 1 87.44 95 PHE B C 1
ATOM 7609 O O . PHE B 1 95 ? 5.695 26.656 41.031 1 87.44 95 PHE B O 1
ATOM 7616 N N . SER B 1 96 ? 4.488 28.359 41.625 1 87.81 96 SER B N 1
ATOM 7617 C CA . SER B 1 96 ? 3.355 27.531 42.031 1 87.81 96 SER B CA 1
ATOM 7618 C C . SER B 1 96 ? 2.645 26.969 40.781 1 87.81 96 SER B C 1
ATOM 7620 O O . SER B 1 96 ? 1.875 26.016 40.906 1 87.81 96 SER B O 1
ATOM 7622 N N . TRP B 1 97 ? 2.922 27.562 39.625 1 90 97 TRP B N 1
ATOM 7623 C CA . TRP B 1 97 ? 2.236 27.141 38.406 1 90 97 TRP B CA 1
ATOM 7624 C C . TRP B 1 97 ? 2.793 25.812 37.906 1 90 97 TRP B C 1
ATOM 7626 O O . TRP B 1 97 ? 2.09 25.047 37.25 1 90 97 TRP B O 1
ATOM 7636 N N . PHE B 1 98 ? 3.992 25.469 38.281 1 91.31 98 PHE B N 1
ATOM 7637 C CA . PHE B 1 98 ? 4.699 24.328 37.75 1 91.31 98 PHE B CA 1
ATOM 7638 C C . PHE B 1 98 ? 4.098 23.016 38.25 1 91.31 98 PHE B C 1
ATOM 7640 O O . PHE B 1 98 ? 3.852 22.094 37.469 1 91.31 98 PHE B O 1
ATOM 7647 N N . GLY B 1 99 ? 3.848 22.828 39.5 1 89.56 99 GLY B N 1
ATOM 7648 C CA . GLY B 1 99 ? 3.305 21.625 40.094 1 89.56 99 GLY B CA 1
ATOM 7649 C C . GLY B 1 99 ? 1.971 21.203 39.5 1 89.56 99 GLY B C 1
ATOM 7650 O O . GLY B 1 99 ? 1.84 20.109 38.969 1 89.56 99 GLY B O 1
ATOM 7651 N N . PRO B 1 100 ? 1.119 22.125 39.5 1 91.62 100 PRO B N 1
ATOM 7652 C CA . PRO B 1 100 ? -0.196 21.828 38.938 1 91.62 100 PRO B CA 1
ATOM 7653 C C . PRO B 1 100 ? -0.14 21.531 37.438 1 91.62 100 PRO B C 1
ATOM 7655 O O . PRO B 1 100 ? -0.922 20.719 36.938 1 91.62 100 PRO B O 1
ATOM 7658 N N . LEU B 1 101 ? 0.675 22.188 36.75 1 93.44 101 LEU B N 1
ATOM 7659 C CA . LEU B 1 101 ? 0.807 21.938 35.344 1 93.44 101 LEU B CA 1
ATOM 7660 C C . LEU B 1 101 ? 1.272 20.5 35.062 1 93.44 101 LEU B C 1
ATOM 7662 O O . LEU B 1 101 ? 0.735 19.828 34.188 1 93.44 101 LEU B O 1
ATOM 7666 N N . VAL B 1 102 ? 2.215 20.031 35.75 1 92.38 102 VAL B N 1
ATOM 7667 C CA . VAL B 1 102 ? 2.795 18.703 35.562 1 92.38 102 VAL B CA 1
ATOM 7668 C C . VAL B 1 102 ? 1.794 17.641 35.969 1 92.38 102 VAL B C 1
ATOM 7670 O O . VAL B 1 102 ? 1.779 16.531 35.406 1 92.38 102 VAL B O 1
ATOM 7673 N N . ARG B 1 103 ? 0.853 17.969 36.812 1 90.69 103 ARG B N 1
ATOM 7674 C CA . ARG B 1 103 ? -0.073 16.984 37.375 1 90.69 103 ARG B CA 1
ATOM 7675 C C . ARG B 1 103 ? -1.33 16.875 36.531 1 90.69 103 ARG B C 1
ATOM 7677 O O . ARG B 1 103 ? -2.168 16 36.75 1 90.69 103 ARG B O 1
ATOM 7684 N N . VAL B 1 104 ? -1.445 17.703 35.594 1 91.5 104 VAL B N 1
ATOM 7685 C CA . VAL B 1 104 ? -2.621 17.641 34.719 1 91.5 104 VAL B CA 1
ATOM 7686 C C . VAL B 1 104 ? -2.709 16.25 34.062 1 91.5 104 VAL B C 1
ATOM 7688 O O . VAL B 1 104 ? -1.724 15.758 33.531 1 91.5 104 VAL B O 1
ATOM 7691 N N . ASN B 1 105 ? -3.826 15.656 34.188 1 88.94 105 ASN B N 1
ATOM 7692 C CA . ASN B 1 105 ? -4.027 14.312 33.656 1 88.94 105 ASN B CA 1
ATOM 7693 C C . ASN B 1 105 ? -4.27 14.344 32.156 1 88.94 105 ASN B C 1
ATOM 7695 O O . ASN B 1 105 ? -4.641 15.383 31.594 1 88.94 105 ASN B O 1
ATOM 7699 N N . GLU B 1 106 ? -4.078 13.234 31.562 1 90.06 106 GLU B N 1
ATOM 7700 C CA . GLU B 1 106 ? -4.195 13.094 30.109 1 90.06 106 GLU B CA 1
ATOM 7701 C C . GLU B 1 106 ? -5.648 13.219 29.656 1 90.06 106 GLU B C 1
ATOM 7703 O O . GLU B 1 106 ? -5.934 13.766 28.594 1 90.06 106 GLU B O 1
ATOM 7708 N N . SER B 1 107 ? -6.582 12.727 30.422 1 89.38 107 SER B N 1
ATOM 7709 C CA . SER B 1 107 ? -8 12.828 30.094 1 89.38 107 SER B CA 1
ATOM 7710 C C . SER B 1 107 ? -8.453 14.281 30.031 1 89.38 107 SER B C 1
ATOM 7712 O O . SER B 1 107 ? -9.297 14.641 29.203 1 89.38 107 SER B O 1
ATOM 7714 N N . TYR B 1 108 ? -7.805 15.086 30.938 1 90.75 108 TYR B N 1
ATOM 7715 C CA . TYR B 1 108 ? -8.117 16.5 30.969 1 90.75 108 TYR B CA 1
ATOM 7716 C C . TYR B 1 108 ? -7.621 17.203 29.703 1 90.75 108 TYR B C 1
ATOM 7718 O O . TYR B 1 108 ? -8.289 18.094 29.188 1 90.75 108 TYR B O 1
ATOM 7726 N N . VAL B 1 109 ? -6.523 16.781 29.234 1 92 109 VAL B N 1
ATOM 7727 C CA . VAL B 1 109 ? -5.969 17.359 28.016 1 92 109 VAL B CA 1
ATOM 7728 C C . VAL B 1 109 ? -6.875 17.047 26.828 1 92 109 VAL B C 1
ATOM 7730 O O . VAL B 1 109 ? -7.16 17.922 26.016 1 92 109 VAL B O 1
ATOM 7733 N N . ILE B 1 110 ? -7.391 15.812 26.766 1 90.5 110 ILE B N 1
ATOM 7734 C CA . ILE B 1 110 ? -8.25 15.391 25.672 1 90.5 110 ILE B CA 1
ATOM 7735 C C . ILE B 1 110 ? -9.586 16.141 25.75 1 90.5 110 ILE B C 1
ATOM 7737 O O . ILE B 1 110 ? -10.125 16.562 24.719 1 90.5 110 ILE B O 1
ATOM 7741 N N . GLU B 1 111 ? -10.055 16.344 26.906 1 87.94 111 GLU B N 1
ATOM 7742 C CA . GLU B 1 111 ? -11.344 17 27.109 1 87.94 111 GLU B CA 1
ATOM 7743 C C . GLU B 1 111 ? -11.289 18.469 26.75 1 87.94 111 GLU B C 1
ATOM 7745 O O . GLU B 1 111 ? -12.211 19 26.125 1 87.94 111 GLU B O 1
ATOM 7750 N N . LYS B 1 112 ? -10.141 19.125 27.109 1 89.69 112 LYS B N 1
ATOM 7751 C CA . LYS B 1 112 ? -10.094 20.578 26.984 1 89.69 112 LYS B CA 1
ATOM 7752 C C . LYS B 1 112 ? -9.445 21 25.672 1 89.69 112 LYS B C 1
ATOM 7754 O O . LYS B 1 112 ? -9.672 22.109 25.188 1 89.69 112 LYS B O 1
ATOM 7759 N N . THR B 1 113 ? -8.711 20.172 25.109 1 90.5 113 THR B N 1
ATOM 7760 C CA . THR B 1 113 ? -8.039 20.516 23.875 1 90.5 113 THR B CA 1
ATOM 7761 C C . THR B 1 113 ? -8.508 19.609 22.734 1 90.5 113 THR B C 1
ATOM 7763 O O . THR B 1 113 ? -9.68 19.625 22.359 1 90.5 113 THR B O 1
ATOM 7766 N N . SER B 1 114 ? -7.691 18.922 22.094 1 90.62 114 SER B N 1
ATOM 7767 C CA . SER B 1 114 ? -8 18 21 1 90.62 114 SER B CA 1
ATOM 7768 C C . SER B 1 114 ? -7.172 16.719 21.094 1 90.62 114 SER B C 1
ATOM 7770 O O . SER B 1 114 ? -6.23 16.641 21.891 1 90.62 114 SER B O 1
ATOM 7772 N N . LEU B 1 115 ? -7.602 15.711 20.391 1 92.94 115 LEU B N 1
ATOM 7773 C CA . LEU B 1 115 ? -6.859 14.461 20.344 1 92.94 115 LEU B CA 1
ATOM 7774 C C . LEU B 1 115 ? -5.469 14.672 19.75 1 92.94 115 LEU B C 1
ATOM 7776 O O . LEU B 1 115 ? -4.512 14 20.156 1 92.94 115 LEU B O 1
ATOM 7780 N N . ASP B 1 116 ? -5.352 15.602 18.844 1 95.25 116 ASP B N 1
ATOM 7781 C CA . ASP B 1 116 ? -4.059 15.906 18.234 1 95.25 116 ASP B CA 1
ATOM 7782 C C . ASP B 1 116 ? -3.09 16.484 19.266 1 95.25 116 ASP B C 1
ATOM 7784 O O . ASP B 1 116 ? -1.904 16.156 19.266 1 95.25 116 ASP B O 1
ATOM 7788 N N . ALA B 1 117 ? -3.613 17.391 20.125 1 94.88 117 ALA B N 1
ATOM 7789 C CA . ALA B 1 117 ? -2.787 17.969 21.172 1 94.88 117 ALA B CA 1
ATOM 7790 C C . ALA B 1 117 ? -2.301 16.891 22.141 1 94.88 117 ALA B C 1
ATOM 7792 O O . ALA B 1 117 ? -1.137 16.891 22.547 1 94.88 117 ALA B O 1
ATOM 7793 N N . TYR B 1 118 ? -3.164 15.992 22.469 1 95.25 118 TYR B N 1
ATOM 7794 C CA . TYR B 1 118 ? -2.793 14.891 23.344 1 95.25 118 TYR B CA 1
ATOM 7795 C C . TYR B 1 118 ? -1.674 14.055 22.719 1 95.25 118 TYR B C 1
ATOM 7797 O O . TYR B 1 118 ? -0.695 13.727 23.406 1 95.25 118 TYR B O 1
ATOM 7805 N N . PHE B 1 119 ? -1.853 13.758 21.469 1 97 119 PHE B N 1
ATOM 7806 C CA . PHE B 1 119 ? -0.877 12.883 20.828 1 97 119 PHE B CA 1
ATOM 7807 C C . PHE B 1 119 ? 0.435 13.625 20.594 1 97 119 PHE B C 1
ATOM 7809 O O . PHE B 1 119 ? 1.503 13.008 20.562 1 97 119 PHE B O 1
ATOM 7816 N N . PHE B 1 120 ? 0.399 14.891 20.422 1 96.75 120 PHE B N 1
ATOM 7817 C CA . PHE B 1 120 ? 1.642 15.648 20.312 1 96.75 120 PHE B CA 1
ATOM 7818 C C . PHE B 1 120 ? 2.428 15.586 21.609 1 96.75 120 PHE B C 1
ATOM 7820 O O . PHE B 1 120 ? 3.631 15.32 21.609 1 96.75 120 PHE B O 1
ATOM 7827 N N . LEU B 1 121 ? 1.729 15.797 22.703 1 96.88 121 LEU B N 1
ATOM 7828 C CA . LEU B 1 121 ? 2.367 15.711 24.016 1 96.88 121 LEU B CA 1
ATOM 7829 C C . LEU B 1 121 ? 2.861 14.297 24.297 1 96.88 121 LEU B C 1
ATOM 7831 O O . LEU B 1 121 ? 3.939 14.117 24.859 1 96.88 121 LEU B O 1
ATOM 7835 N N . ARG B 1 122 ? 2.078 13.398 23.906 1 96.62 122 ARG B N 1
ATOM 7836 C CA . ARG B 1 122 ? 2.492 12.008 24.094 1 96.62 122 ARG B CA 1
ATOM 7837 C C . ARG B 1 122 ? 3.727 11.688 23.266 1 96.62 122 ARG B C 1
ATOM 7839 O O . ARG B 1 122 ? 4.617 10.961 23.719 1 96.62 122 ARG B O 1
ATOM 7846 N N . TYR B 1 123 ? 3.77 12.141 22.062 1 98.06 123 TYR B N 1
ATOM 7847 C CA . TYR B 1 123 ? 4.945 11.922 21.234 1 98.06 123 TYR B CA 1
ATOM 7848 C C . TYR B 1 123 ? 6.199 12.461 21.906 1 98.06 123 TYR B C 1
ATOM 7850 O O . TYR B 1 123 ? 7.246 11.805 21.906 1 98.06 123 TYR B O 1
ATOM 7858 N N . LEU B 1 124 ? 6.109 13.695 22.453 1 97.81 124 LEU B N 1
ATOM 7859 C CA . LEU B 1 124 ? 7.25 14.281 23.141 1 97.81 124 LEU B CA 1
ATOM 7860 C C . LEU B 1 124 ? 7.633 13.453 24.359 1 97.81 124 LEU B C 1
ATOM 7862 O O . LEU B 1 124 ? 8.82 13.242 24.625 1 97.81 124 LEU B O 1
ATOM 7866 N N . LYS B 1 125 ? 6.656 12.961 25.031 1 97 125 LYS B N 1
ATOM 7867 C CA . LYS B 1 125 ? 6.918 12.133 26.203 1 97 125 LYS B CA 1
ATOM 7868 C C . LYS B 1 125 ? 7.625 10.844 25.828 1 97 125 LYS B C 1
ATOM 7870 O O . LYS B 1 125 ? 8.578 10.422 26.484 1 97 125 LYS B O 1
ATOM 7875 N N . ILE B 1 126 ? 7.148 10.219 24.828 1 97 126 ILE B N 1
ATOM 7876 C CA . ILE B 1 126 ? 7.738 8.961 24.375 1 97 126 ILE B CA 1
ATOM 7877 C C . ILE B 1 126 ? 9.141 9.219 23.828 1 97 126 ILE B C 1
ATOM 7879 O O . ILE B 1 126 ? 10.039 8.391 24 1 97 126 ILE B O 1
ATOM 7883 N N . ALA B 1 127 ? 9.281 10.359 23.141 1 98.06 127 ALA B N 1
ATOM 7884 C CA . ALA B 1 127 ? 10.609 10.734 22.656 1 98.06 127 ALA B CA 1
ATOM 7885 C C . ALA B 1 127 ? 11.594 10.875 23.828 1 98.06 127 ALA B C 1
ATOM 7887 O O . ALA B 1 127 ? 12.758 10.492 23.703 1 98.06 127 ALA B O 1
ATOM 7888 N N . ILE B 1 128 ? 11.133 11.406 24.969 1 97.88 128 ILE B N 1
ATOM 7889 C CA . ILE B 1 128 ? 11.953 11.523 26.172 1 97.88 128 ILE B CA 1
ATOM 7890 C C . ILE B 1 128 ? 12.352 10.141 26.672 1 97.88 128 ILE B C 1
ATOM 7892 O O . ILE B 1 128 ? 13.516 9.898 26.984 1 97.88 128 ILE B O 1
ATOM 7896 N N . VAL B 1 129 ? 11.422 9.25 26.625 1 97.06 129 VAL B N 1
ATOM 7897 C CA . VAL B 1 129 ? 11.68 7.887 27.094 1 97.06 129 VAL B CA 1
ATOM 7898 C C . VAL B 1 129 ? 12.68 7.207 26.156 1 97.06 129 VAL B C 1
ATOM 7900 O O . VAL B 1 129 ? 13.609 6.543 26.609 1 97.06 129 VAL B O 1
ATOM 7903 N N . MET B 1 130 ? 12.5 7.387 24.875 1 97.88 130 MET B N 1
ATOM 7904 C CA . MET B 1 130 ? 13.383 6.754 23.906 1 97.88 130 MET B CA 1
ATOM 7905 C C . MET B 1 130 ? 14.812 7.266 24.047 1 97.88 130 MET B C 1
ATOM 7907 O O . MET B 1 130 ? 15.758 6.477 24.031 1 97.88 130 MET B O 1
ATOM 7911 N N . THR B 1 131 ? 14.977 8.555 24.203 1 98 131 THR B N 1
ATOM 7912 C CA . THR B 1 131 ? 16.312 9.117 24.297 1 98 131 THR B CA 1
ATOM 7913 C C . THR B 1 131 ? 16.922 8.844 25.672 1 98 131 THR B C 1
ATOM 7915 O O . THR B 1 131 ? 18.125 8.578 25.781 1 98 131 THR B O 1
ATOM 7918 N N . PHE B 1 132 ? 16.188 8.875 26.734 1 97.81 132 PHE B N 1
ATOM 7919 C CA . PHE B 1 132 ? 16.703 8.602 28.078 1 97.81 132 PHE B CA 1
ATOM 7920 C C . PHE B 1 132 ? 17.141 7.152 28.203 1 97.81 132 PHE B C 1
ATOM 7922 O O . PHE B 1 132 ? 18.234 6.871 28.688 1 97.81 132 PHE B O 1
ATOM 7929 N N . VAL B 1 133 ? 16.25 6.238 27.797 1 97 133 VAL B N 1
ATOM 7930 C CA . VAL B 1 133 ? 16.594 4.82 27.844 1 97 133 VAL B CA 1
ATOM 7931 C C . VAL B 1 133 ? 17.781 4.551 26.922 1 97 133 VAL B C 1
ATOM 7933 O O . VAL B 1 133 ? 18.625 3.703 27.219 1 97 133 VAL B O 1
ATOM 7936 N N . GLY B 1 134 ? 17.828 5.336 25.812 1 97.62 134 GLY B N 1
ATOM 7937 C CA . GLY B 1 134 ? 19 5.242 24.969 1 97.62 134 GLY B CA 1
ATOM 7938 C C . GLY B 1 134 ? 20.281 5.562 25.688 1 97.62 134 GLY B C 1
ATOM 7939 O O . GLY B 1 134 ? 21.312 4.914 25.453 1 97.62 134 GLY B O 1
ATOM 7940 N N . CYS B 1 135 ? 20.297 6.539 26.594 1 97.5 135 CYS B N 1
ATOM 7941 C CA . CYS B 1 135 ? 21.469 6.875 27.406 1 97.5 135 CYS B CA 1
ATOM 7942 C C . CYS B 1 135 ? 21.844 5.711 28.312 1 97.5 135 CYS B C 1
ATOM 7944 O O . CYS B 1 135 ? 23.031 5.355 28.406 1 97.5 135 CYS B O 1
ATOM 7946 N N . VAL B 1 136 ? 20.922 5.098 28.859 1 97.12 136 VAL B N 1
ATOM 7947 C CA . VAL B 1 136 ? 21.156 4.027 29.828 1 97.12 136 VAL B CA 1
ATOM 7948 C C . VAL B 1 136 ? 21.734 2.803 29.109 1 97.12 136 VAL B C 1
ATOM 7950 O O . VAL B 1 136 ? 22.562 2.082 29.672 1 97.12 136 VAL B O 1
ATOM 7953 N N . ILE B 1 137 ? 21.312 2.637 27.906 1 97.12 137 ILE B N 1
ATOM 7954 C CA . ILE B 1 137 ? 21.719 1.449 27.156 1 97.12 137 ILE B CA 1
ATOM 7955 C C . ILE B 1 137 ? 23.078 1.693 26.5 1 97.12 137 ILE B C 1
ATOM 7957 O O . ILE B 1 137 ? 23.969 0.839 26.562 1 97.12 137 ILE B O 1
ATOM 7961 N N . THR B 1 138 ? 23.328 2.852 25.922 1 97.25 138 THR B N 1
ATOM 7962 C CA . THR B 1 138 ? 24.484 3.072 25.062 1 97.25 138 THR B CA 1
ATOM 7963 C C . THR B 1 138 ? 25.672 3.602 25.875 1 97.25 138 THR B C 1
ATOM 7965 O O . THR B 1 138 ? 26.812 3.234 25.625 1 97.25 138 THR B O 1
ATOM 7968 N N . TRP B 1 139 ? 25.5 4.434 26.938 1 96.69 139 TRP B N 1
ATOM 7969 C CA . TRP B 1 139 ? 26.594 5.117 27.641 1 96.69 139 TRP B CA 1
ATOM 7970 C C . TRP B 1 139 ? 27.484 4.117 28.359 1 96.69 139 TRP B C 1
ATOM 7972 O O . TRP B 1 139 ? 28.719 4.164 28.219 1 96.69 139 TRP B O 1
ATOM 7982 N N . PRO B 1 140 ? 26.938 3.127 29.062 1 95.94 140 PRO B N 1
ATOM 7983 C CA . PRO B 1 140 ? 27.797 2.211 29.812 1 95.94 140 PRO B CA 1
ATOM 7984 C C . PRO B 1 140 ? 28.625 1.293 28.906 1 95.94 140 PRO B C 1
ATOM 7986 O O . PRO B 1 140 ? 29.688 0.824 29.312 1 95.94 140 PRO B O 1
ATOM 7989 N N . VAL B 1 141 ? 28.188 1.062 27.75 1 95.62 141 VAL B N 1
ATOM 7990 C CA . VAL B 1 141 ? 28.859 0.114 26.875 1 95.62 141 VAL B CA 1
ATOM 7991 C C . VAL B 1 141 ? 29.766 0.866 25.891 1 95.62 141 VAL B C 1
ATOM 7993 O O . VAL B 1 141 ? 30.938 0.524 25.734 1 95.62 141 VAL B O 1
ATOM 7996 N N . LEU B 1 142 ? 29.328 1.948 25.281 1 95.56 142 LEU B N 1
ATOM 7997 C CA . LEU B 1 142 ? 30.047 2.59 24.188 1 95.56 142 LEU B CA 1
ATOM 7998 C C . LEU B 1 142 ? 31.078 3.568 24.719 1 95.56 142 LEU B C 1
ATOM 8000 O O . LEU B 1 142 ? 32.125 3.781 24.094 1 95.56 142 LEU B O 1
ATOM 8004 N N . PHE B 1 143 ? 30.906 4.207 25.844 1 94.69 143 PHE B N 1
ATOM 8005 C CA . PHE B 1 143 ? 31.875 5.168 26.359 1 94.69 143 PHE B CA 1
ATOM 8006 C C . PHE B 1 143 ? 33.188 4.48 26.703 1 94.69 143 PHE B C 1
ATOM 8008 O O . PHE B 1 143 ? 34.25 4.906 26.25 1 94.69 143 PHE B O 1
ATOM 8015 N N . PRO B 1 144 ? 33.125 3.35 27.453 1 94.56 144 PRO B N 1
ATOM 8016 C CA . PRO B 1 144 ? 34.375 2.668 27.734 1 94.56 144 PRO B CA 1
ATOM 8017 C C . PRO B 1 144 ? 35.062 2.152 26.469 1 94.56 144 PRO B C 1
ATOM 8019 O O . PRO B 1 144 ? 36.281 2.197 26.359 1 94.56 144 PRO B O 1
ATOM 8022 N N . LEU B 1 145 ? 34.312 1.687 25.547 1 93.69 145 LEU B N 1
ATOM 8023 C CA . LEU B 1 145 ? 34.906 1.186 24.297 1 93.69 145 LEU B CA 1
ATOM 8024 C C . LEU B 1 145 ? 35.562 2.311 23.516 1 93.69 145 LEU B C 1
ATOM 8026 O O . LEU B 1 145 ? 36.656 2.137 22.984 1 93.69 145 LEU B O 1
ATOM 8030 N N . ASN B 1 146 ? 34.906 3.469 23.438 1 93 146 ASN B N 1
ATOM 8031 C CA . ASN B 1 146 ? 35.438 4.605 22.688 1 93 146 ASN B CA 1
ATOM 8032 C C . ASN B 1 146 ? 36.656 5.219 23.391 1 93 146 ASN B C 1
ATOM 8034 O O . ASN B 1 146 ? 37.594 5.617 22.734 1 93 146 ASN B O 1
ATOM 8038 N N . ILE B 1 147 ? 36.594 5.312 24.703 1 92.06 147 ILE B N 1
ATOM 8039 C CA . ILE B 1 147 ? 37.688 5.918 25.469 1 92.06 147 ILE B CA 1
ATOM 8040 C C . ILE B 1 147 ? 38.938 5.074 25.344 1 92.06 147 ILE B C 1
ATOM 8042 O O . ILE B 1 147 ? 40.062 5.613 25.234 1 92.06 147 ILE B O 1
ATOM 8046 N N . THR B 1 148 ? 38.719 3.775 25.188 1 90.69 148 THR B N 1
ATOM 8047 C CA . THR B 1 148 ? 39.875 2.873 25.109 1 90.69 148 THR B CA 1
ATOM 8048 C C . THR B 1 148 ? 40.25 2.607 23.656 1 90.69 148 THR B C 1
ATOM 8050 O O . THR B 1 148 ? 41.156 1.81 23.375 1 90.69 148 THR B O 1
ATOM 8053 N N . GLY B 1 149 ? 39.562 3.178 22.766 1 89.12 149 GLY B N 1
ATOM 8054 C CA . GLY B 1 149 ? 39.781 2.916 21.344 1 89.12 149 GLY B CA 1
ATOM 8055 C C . GLY B 1 149 ? 41.156 3.309 20.859 1 89.12 149 GLY B C 1
ATOM 8056 O O . GLY B 1 149 ? 41.656 2.75 19.891 1 89.12 149 GLY B O 1
ATOM 8057 N N . GLY B 1 150 ? 41.812 4.281 21.438 1 80.88 150 GLY B N 1
ATOM 8058 C CA . GLY B 1 150 ? 43.219 4.559 21.219 1 80.88 150 GLY B CA 1
ATOM 8059 C C . GLY B 1 150 ? 43.469 5.336 19.953 1 80.88 150 GLY B C 1
ATOM 8060 O O . GLY B 1 150 ? 44.594 5.312 19.422 1 80.88 150 GLY B O 1
ATOM 8061 N N . ALA B 1 151 ? 42.531 5.934 19.266 1 81.69 151 ALA B N 1
ATOM 8062 C CA . ALA B 1 151 ? 42.812 6.652 18.031 1 81.69 151 ALA B CA 1
ATOM 8063 C C . ALA B 1 151 ? 43.375 8.047 18.312 1 81.69 151 ALA B C 1
ATOM 8065 O O . ALA B 1 151 ? 43.625 8.82 17.375 1 81.69 151 ALA B O 1
ATOM 8066 N N . GLY B 1 152 ? 43.594 8.453 19.547 1 79.25 152 GLY B N 1
ATOM 8067 C CA . GLY B 1 152 ? 44.281 9.68 19.906 1 79.25 152 GLY B CA 1
ATOM 8068 C C . GLY B 1 152 ? 43.375 10.891 19.953 1 79.25 152 GLY B C 1
ATOM 8069 O O . GLY B 1 152 ? 43.844 12.031 19.984 1 79.25 152 GLY B O 1
ATOM 8070 N N . GLN B 1 153 ? 42.094 10.703 19.766 1 82.31 153 GLN B N 1
ATOM 8071 C CA . GLN B 1 153 ? 41.188 11.836 19.859 1 82.31 153 GLN B CA 1
ATOM 8072 C C . GLN B 1 153 ? 41.094 12.352 21.297 1 82.31 153 GLN B C 1
ATOM 8074 O O . GLN B 1 153 ? 41.344 11.609 22.25 1 82.31 153 GLN B O 1
ATOM 8079 N N . LYS B 1 154 ? 40.844 13.75 21.406 1 80.56 154 LYS B N 1
ATOM 8080 C CA . LYS B 1 154 ? 40.812 14.359 22.734 1 80.56 154 LYS B CA 1
ATOM 8081 C C . LYS B 1 154 ? 39.469 15.047 22.984 1 80.56 154 LYS B C 1
ATOM 8083 O O . LYS B 1 154 ? 38.688 15.25 22.062 1 80.56 154 LYS B O 1
ATOM 8088 N N . GLN B 1 155 ? 39.188 15.234 24.25 1 85 155 GLN B N 1
ATOM 8089 C CA . GLN B 1 155 ? 38 15.984 24.703 1 85 155 GLN B CA 1
ATOM 8090 C C . GLN B 1 155 ? 36.719 15.234 24.406 1 85 155 GLN B C 1
ATOM 8092 O O . GLN B 1 155 ? 36.594 14.055 24.75 1 85 155 GLN B O 1
ATOM 8097 N N . LEU B 1 156 ? 35.781 15.844 23.75 1 83.19 156 LEU B N 1
ATOM 8098 C CA . LEU B 1 156 ? 34.5 15.195 23.531 1 83.19 156 LEU B CA 1
ATOM 8099 C C . LEU B 1 156 ? 34.594 14.117 22.469 1 83.19 156 LEU B C 1
ATOM 8101 O O . LEU B 1 156 ? 33.781 13.18 22.438 1 83.19 156 LEU B O 1
ATOM 8105 N N . ASP B 1 157 ? 35.562 14.273 21.594 1 84.38 157 ASP B N 1
ATOM 8106 C CA . ASP B 1 157 ? 35.75 13.312 20.516 1 84.38 157 ASP B CA 1
ATOM 8107 C C . ASP B 1 157 ? 36.219 11.961 21.062 1 84.38 157 ASP B C 1
ATOM 8109 O O . ASP B 1 157 ? 36.125 10.945 20.375 1 84.38 157 ASP B O 1
ATOM 8113 N N . LEU B 1 158 ? 36.688 12.016 22.312 1 87.19 158 LEU B N 1
ATOM 8114 C CA . LEU B 1 158 ? 37.094 10.797 22.984 1 87.19 158 LEU B CA 1
ATOM 8115 C C . LEU B 1 158 ? 35.906 9.859 23.219 1 87.19 158 LEU B C 1
ATOM 8117 O O . LEU B 1 158 ? 36.094 8.641 23.312 1 87.19 158 LEU B O 1
ATOM 8121 N N . LEU B 1 159 ? 34.781 10.43 23.219 1 88.88 159 LEU B N 1
ATOM 8122 C CA . LEU B 1 159 ? 33.594 9.664 23.578 1 88.88 159 LEU B CA 1
ATOM 8123 C C . LEU B 1 159 ? 32.875 9.156 22.328 1 88.88 159 LEU B C 1
ATOM 8125 O O . LEU B 1 159 ? 31.891 8.438 22.422 1 88.88 159 LEU B O 1
ATOM 8129 N N . ALA B 1 160 ? 33.438 9.477 21.156 1 88.25 160 ALA B N 1
ATOM 8130 C CA . ALA B 1 160 ? 32.781 9.117 19.906 1 88.25 160 ALA B CA 1
ATOM 8131 C C . ALA B 1 160 ? 33.5 7.949 19.234 1 88.25 160 ALA B C 1
ATOM 8133 O O . ALA B 1 160 ? 34.625 7.609 19.594 1 88.25 160 ALA B O 1
ATOM 8134 N N . MET B 1 161 ? 32.812 7.332 18.297 1 88.5 161 MET B N 1
ATOM 8135 C CA . MET B 1 161 ? 33.312 6.156 17.594 1 88.5 161 MET B CA 1
ATOM 8136 C C . MET B 1 161 ? 34.594 6.492 16.812 1 88.5 161 MET B C 1
ATOM 8138 O O . MET B 1 161 ? 35.406 5.609 16.531 1 88.5 161 MET B O 1
ATOM 8142 N N . GLY B 1 162 ? 34.75 7.727 16.531 1 82.12 162 GLY B N 1
ATOM 8143 C CA . GLY B 1 162 ? 35.938 8.156 15.789 1 82.12 162 GLY B CA 1
ATOM 8144 C C . GLY B 1 162 ? 37.25 7.895 16.531 1 82.12 162 GLY B C 1
ATOM 8145 O O . GLY B 1 162 ? 38.312 7.844 15.922 1 82.12 162 GLY B O 1
ATOM 8146 N N . ASN B 1 163 ? 37.188 7.574 17.812 1 86.62 163 ASN B N 1
ATOM 8147 C CA . ASN B 1 163 ? 38.375 7.332 18.609 1 86.62 163 ASN B CA 1
ATOM 8148 C C . ASN B 1 163 ? 38.75 5.852 18.625 1 86.62 163 ASN B C 1
ATOM 8150 O O . ASN B 1 163 ? 39.688 5.449 19.328 1 86.62 163 ASN B O 1
ATOM 8154 N N . VAL B 1 164 ? 38.062 5.074 17.969 1 87.31 164 VAL B N 1
ATOM 8155 C CA . VAL B 1 164 ? 38.375 3.652 17.875 1 87.31 164 VAL B CA 1
ATOM 8156 C C . VAL B 1 164 ? 39.344 3.412 16.719 1 87.31 164 VAL B C 1
ATOM 8158 O O . VAL B 1 164 ? 39.031 3.744 15.57 1 87.31 164 VAL B O 1
ATOM 8161 N N . GLN B 1 165 ? 40.469 2.914 17.062 1 84.88 165 GLN B N 1
ATOM 8162 C CA . GLN B 1 165 ? 41.5 2.658 16.047 1 84.88 165 GLN B CA 1
ATOM 8163 C C . GLN B 1 165 ? 41.125 1.439 15.203 1 84.88 165 GLN B C 1
ATOM 8165 O O . GLN B 1 165 ? 40.844 0.365 15.742 1 84.88 165 GLN B O 1
ATOM 8170 N N . LYS B 1 166 ? 41.094 1.607 13.914 1 78.5 166 LYS B N 1
ATOM 8171 C CA . LYS B 1 166 ? 40.625 0.615 12.938 1 78.5 166 LYS B CA 1
ATOM 8172 C C . LYS B 1 166 ? 41.562 -0.602 12.938 1 78.5 166 LYS B C 1
ATOM 8174 O O . LYS B 1 166 ? 41.125 -1.71 12.609 1 78.5 166 LYS B O 1
ATOM 8179 N N . THR B 1 167 ? 42.781 -0.456 13.352 1 77.5 167 THR B N 1
ATOM 8180 C CA . THR B 1 167 ? 43.781 -1.507 13.195 1 77.5 167 THR B CA 1
ATOM 8181 C C . THR B 1 167 ? 43.875 -2.357 14.453 1 77.5 167 THR B C 1
ATOM 8183 O O . THR B 1 167 ? 43.812 -3.586 14.391 1 77.5 167 THR B O 1
ATOM 8186 N N . ASP B 1 168 ? 43.938 -1.736 15.609 1 77.12 168 ASP B N 1
ATOM 8187 C CA . ASP B 1 168 ? 44.25 -2.453 16.844 1 77.12 168 ASP B CA 1
ATOM 8188 C C . ASP B 1 168 ? 43 -2.896 17.562 1 77.12 168 ASP B C 1
ATOM 8190 O O . ASP B 1 168 ? 43 -3.865 18.328 1 77.12 168 ASP B O 1
ATOM 8194 N N . HIS B 1 169 ? 41.969 -2.191 17.391 1 85.44 169 HIS B N 1
ATOM 8195 C CA . HIS B 1 169 ? 40.781 -2.473 18.156 1 85.44 169 HIS B CA 1
ATOM 8196 C C . HIS B 1 169 ? 39.562 -2.695 17.234 1 85.44 169 HIS B C 1
ATOM 8198 O O . HIS B 1 169 ? 38.5 -2.143 17.469 1 85.44 169 HIS B O 1
ATOM 8204 N N . LYS B 1 170 ? 39.688 -3.525 16.297 1 83.25 170 LYS B N 1
ATOM 8205 C CA . LYS B 1 170 ? 38.688 -3.848 15.305 1 83.25 170 LYS B CA 1
ATOM 8206 C C . LYS B 1 170 ? 37.469 -4.52 15.961 1 83.25 170 LYS B C 1
ATOM 8208 O O . LYS B 1 170 ? 36.344 -4.375 15.5 1 83.25 170 LYS B O 1
ATOM 8213 N N . ASN B 1 171 ? 37.688 -5.156 17.062 1 87.56 171 ASN B N 1
ATOM 8214 C CA . ASN B 1 171 ? 36.625 -5.91 17.734 1 87.56 171 ASN B CA 1
ATOM 8215 C C . ASN B 1 171 ? 35.688 -4.988 18.484 1 87.56 171 ASN B C 1
ATOM 8217 O O . ASN B 1 171 ? 34.562 -5.395 18.859 1 87.56 171 ASN B O 1
ATOM 8221 N N . TRP B 1 172 ? 36.219 -3.789 18.688 1 90.31 172 TRP B N 1
ATOM 8222 C CA . TRP B 1 172 ? 35.344 -2.838 19.391 1 90.31 172 TRP B CA 1
ATOM 8223 C C . TRP B 1 172 ? 34.156 -2.465 18.547 1 90.31 172 TRP B C 1
ATOM 8225 O O . TRP B 1 172 ? 33.125 -2.025 19.078 1 90.31 172 TRP B O 1
ATOM 8235 N N . TYR B 1 173 ? 34.25 -2.66 17.266 1 91.06 173 TYR B N 1
ATOM 8236 C CA . TYR B 1 173 ? 33.156 -2.338 16.359 1 91.06 173 TYR B CA 1
ATOM 8237 C C . TYR B 1 173 ? 32 -3.303 16.562 1 91.06 173 TYR B C 1
ATOM 8239 O O . TYR B 1 173 ? 30.859 -2.975 16.25 1 91.06 173 TYR B O 1
ATOM 8247 N N . PHE B 1 174 ? 32.25 -4.469 17.094 1 93 174 PHE B N 1
ATOM 8248 C CA . PHE B 1 174 ? 31.172 -5.402 17.438 1 93 174 PHE B CA 1
ATOM 8249 C C . PHE B 1 174 ? 30.312 -4.844 18.578 1 93 174 PHE B C 1
ATOM 8251 O O . PHE B 1 174 ? 29.109 -5.086 18.609 1 93 174 PHE B O 1
ATOM 8258 N N . GLY B 1 175 ? 30.953 -4.172 19.469 1 93.5 175 GLY B N 1
ATOM 8259 C CA . GLY B 1 175 ? 30.219 -3.537 20.531 1 93.5 175 GLY B CA 1
ATOM 8260 C C . GLY B 1 175 ? 29.219 -2.5 20.047 1 93.5 175 GLY B C 1
ATOM 8261 O O . GLY B 1 175 ? 28.109 -2.416 20.562 1 93.5 175 GLY B O 1
ATOM 8262 N N . HIS B 1 176 ? 29.609 -1.778 19.062 1 94.25 176 HIS B N 1
ATOM 8263 C CA . HIS B 1 176 ? 28.734 -0.75 18.516 1 94.25 176 HIS B CA 1
ATOM 8264 C C . HIS B 1 176 ? 27.531 -1.369 17.828 1 94.25 176 HIS B C 1
ATOM 8266 O O . HIS B 1 176 ? 26.406 -0.913 18 1 94.25 176 HIS B O 1
ATOM 8272 N N . VAL B 1 177 ? 27.688 -2.377 17.047 1 95.44 177 VAL B N 1
ATOM 8273 C CA . VAL B 1 177 ? 26.594 -2.969 16.297 1 95.44 177 VAL B CA 1
ATOM 8274 C C . VAL B 1 177 ? 25.672 -3.748 17.234 1 95.44 177 VAL B C 1
ATOM 8276 O O . VAL B 1 177 ? 24.453 -3.713 17.078 1 95.44 177 VAL B O 1
ATOM 8279 N N . LEU B 1 178 ? 26.234 -4.422 18.172 1 96.06 178 LEU B N 1
ATOM 8280 C CA . LEU B 1 178 ? 25.422 -5.215 19.078 1 96.06 178 LEU B CA 1
ATOM 8281 C C . LEU B 1 178 ? 24.562 -4.316 19.969 1 96.06 178 LEU B C 1
ATOM 8283 O O . LEU B 1 178 ? 23.406 -4.641 20.266 1 96.06 178 LEU B O 1
ATOM 8287 N N . ILE B 1 179 ? 25.141 -3.254 20.406 1 96.06 179 ILE B N 1
ATOM 8288 C CA . ILE B 1 179 ? 24.375 -2.326 21.219 1 96.06 179 ILE B CA 1
ATOM 8289 C C . ILE B 1 179 ? 23.281 -1.669 20.375 1 96.06 179 ILE B C 1
ATOM 8291 O O . ILE B 1 179 ? 22.203 -1.334 20.875 1 96.06 179 ILE B O 1
ATOM 8295 N N . ALA B 1 180 ? 23.609 -1.438 19.078 1 97.12 180 ALA B N 1
ATOM 8296 C CA . ALA B 1 180 ? 22.594 -0.919 18.172 1 97.12 180 ALA B CA 1
ATOM 8297 C C . ALA B 1 180 ? 21.422 -1.887 18.047 1 97.12 180 ALA B C 1
ATOM 8299 O O . ALA B 1 180 ? 20.266 -1.464 17.969 1 97.12 180 ALA B O 1
ATOM 8300 N N . TYR B 1 181 ? 21.703 -3.246 18.078 1 96.75 181 TYR B N 1
ATOM 8301 C CA . TYR B 1 181 ? 20.641 -4.254 18.047 1 96.75 181 TYR B CA 1
ATOM 8302 C C . TYR B 1 181 ? 19.703 -4.109 19.234 1 96.75 181 TYR B C 1
ATOM 8304 O O . TYR B 1 181 ? 18.484 -4.141 19.078 1 96.75 181 TYR B O 1
ATOM 8312 N N . VAL B 1 182 ? 20.25 -3.854 20.344 1 97.19 182 VAL B N 1
ATOM 8313 C CA . VAL B 1 182 ? 19.453 -3.771 21.562 1 97.19 182 VAL B CA 1
ATOM 8314 C C . VAL B 1 182 ? 18.672 -2.463 21.578 1 97.19 182 VAL B C 1
ATOM 8316 O O . VAL B 1 182 ? 17.469 -2.459 21.844 1 97.19 182 VAL B O 1
ATOM 8319 N N . TYR B 1 183 ? 19.344 -1.407 21.344 1 97.88 183 TYR B N 1
ATOM 8320 C CA . TYR B 1 183 ? 18.719 -0.092 21.406 1 97.88 183 TYR B CA 1
ATOM 8321 C C . TYR B 1 183 ? 17.656 0.057 20.312 1 97.88 183 TYR B C 1
ATOM 8323 O O . TYR B 1 183 ? 16.531 0.509 20.594 1 97.88 183 TYR B O 1
ATOM 8331 N N . PHE B 1 184 ? 17.953 -0.288 19.062 1 98 184 PHE B N 1
ATOM 8332 C CA . PHE B 1 184 ? 17 -0.163 17.969 1 98 184 PHE B CA 1
ATOM 8333 C C . PHE B 1 184 ? 15.852 -1.158 18.141 1 98 184 PHE B C 1
ATOM 8335 O O . PHE B 1 184 ? 14.727 -0.891 17.734 1 98 184 PHE B O 1
ATOM 8342 N N . GLY B 1 185 ? 16.188 -2.34 18.766 1 96.19 185 GLY B N 1
ATOM 8343 C CA . GLY B 1 185 ? 15.102 -3.232 19.156 1 96.19 185 GLY B CA 1
ATOM 8344 C C . GLY B 1 185 ? 14.117 -2.598 20.109 1 96.19 185 GLY B C 1
ATOM 8345 O O . GLY B 1 185 ? 12.906 -2.766 19.969 1 96.19 185 GLY B O 1
ATOM 8346 N N . PHE B 1 186 ? 14.625 -1.838 21.016 1 96.69 186 PHE B N 1
ATOM 8347 C CA . PHE B 1 186 ? 13.789 -1.121 21.984 1 96.69 186 PHE B CA 1
ATOM 8348 C C . PHE B 1 186 ? 12.945 -0.064 21.281 1 96.69 186 PHE B C 1
ATOM 8350 O O . PHE B 1 186 ? 11.758 0.092 21.578 1 96.69 186 PHE B O 1
ATOM 8357 N N . ILE B 1 187 ? 13.516 0.663 20.359 1 97.81 187 ILE B N 1
ATOM 8358 C CA . ILE B 1 187 ? 12.797 1.709 19.641 1 97.81 187 ILE B CA 1
ATOM 8359 C C . ILE B 1 187 ? 11.672 1.086 18.797 1 97.81 187 ILE B C 1
ATOM 8361 O O . ILE B 1 187 ? 10.555 1.595 18.781 1 97.81 187 ILE B O 1
ATOM 8365 N N . MET B 1 188 ? 11.969 0.012 18.078 1 96.62 188 MET B N 1
ATOM 8366 C CA . MET B 1 188 ? 10.961 -0.665 17.266 1 96.62 188 MET B CA 1
ATOM 8367 C C . MET B 1 188 ? 9.812 -1.169 18.141 1 96.62 188 MET B C 1
ATOM 8369 O O . MET B 1 188 ? 8.641 -1.028 17.781 1 96.62 188 MET B O 1
ATOM 8373 N N . PHE B 1 189 ? 10.125 -1.673 19.281 1 94.06 189 PHE B N 1
ATOM 8374 C CA . PHE B 1 189 ? 9.094 -2.139 20.203 1 94.06 189 PHE B CA 1
ATOM 8375 C C . PHE B 1 189 ? 8.25 -0.974 20.719 1 94.06 189 PHE B C 1
ATOM 8377 O O . PHE B 1 189 ? 7.035 -1.099 20.859 1 94.06 189 PHE B O 1
ATOM 8384 N N . THR B 1 190 ? 8.891 0.099 21.031 1 96.19 190 THR B N 1
ATOM 8385 C CA . THR B 1 190 ? 8.172 1.275 21.516 1 96.19 190 THR B CA 1
ATOM 8386 C C . THR B 1 190 ? 7.211 1.793 20.453 1 96.19 190 THR B C 1
ATOM 8388 O O . THR B 1 190 ? 6.086 2.189 20.766 1 96.19 190 THR B O 1
ATOM 8391 N N . ILE B 1 191 ? 7.648 1.806 19.219 1 96.5 191 ILE B N 1
ATOM 8392 C CA . ILE B 1 191 ? 6.797 2.264 18.125 1 96.5 191 ILE B CA 1
ATOM 8393 C C . ILE B 1 191 ? 5.598 1.329 17.984 1 96.5 191 ILE B C 1
ATOM 8395 O O . ILE B 1 191 ? 4.465 1.784 17.781 1 96.5 191 ILE B O 1
ATOM 8399 N N . TYR B 1 192 ? 5.836 0.011 18.125 1 93.38 192 TYR B N 1
ATOM 8400 C CA . TYR B 1 192 ? 4.758 -0.974 18.094 1 93.38 192 TYR B CA 1
ATOM 8401 C C . TYR B 1 192 ? 3.758 -0.723 19.219 1 93.38 192 TYR B C 1
ATOM 8403 O O . TYR B 1 192 ? 2.549 -0.689 18.984 1 93.38 192 TYR B O 1
ATOM 8411 N N . ARG B 1 193 ? 4.227 -0.495 20.359 1 93.31 193 ARG B N 1
ATOM 8412 C CA . ARG B 1 193 ? 3.389 -0.246 21.531 1 93.31 193 ARG B CA 1
ATOM 8413 C C . ARG B 1 193 ? 2.553 1.017 21.344 1 93.31 193 ARG B C 1
ATOM 8415 O O . ARG B 1 193 ? 1.363 1.033 21.656 1 93.31 193 ARG B O 1
ATOM 8422 N N . GLU B 1 194 ? 3.172 1.997 20.844 1 95.38 194 GLU B N 1
ATOM 8423 C CA . GLU B 1 194 ? 2.482 3.275 20.688 1 95.38 194 GLU B CA 1
ATOM 8424 C C . GLU B 1 194 ? 1.44 3.215 19.578 1 95.38 194 GLU B C 1
ATOM 8426 O O . GLU B 1 194 ? 0.407 3.885 19.656 1 95.38 194 GLU B O 1
ATOM 8431 N N . LEU B 1 195 ? 1.688 2.436 18.578 1 94.81 195 LEU B N 1
ATOM 8432 C CA . LEU B 1 195 ? 0.675 2.258 17.547 1 94.81 195 LEU B CA 1
ATOM 8433 C C . LEU B 1 195 ? -0.547 1.535 18.094 1 94.81 195 LEU B C 1
ATOM 8435 O O . LEU B 1 195 ? -1.683 1.866 17.75 1 94.81 195 LEU B O 1
ATOM 8439 N N . MET B 1 196 ? -0.328 0.623 19.016 1 92.19 196 MET B N 1
ATOM 8440 C CA . MET B 1 196 ? -1.435 -0.061 19.672 1 92.19 196 MET B CA 1
ATOM 8441 C C . MET B 1 196 ? -2.246 0.911 20.516 1 92.19 196 MET B C 1
ATOM 8443 O O . MET B 1 196 ? -3.477 0.892 20.484 1 92.19 196 MET B O 1
ATOM 8447 N N . HIS B 1 197 ? -1.532 1.709 21.172 1 92.75 197 HIS B N 1
ATOM 8448 C CA . HIS B 1 197 ? -2.188 2.715 22 1 92.75 197 HIS B CA 1
ATOM 8449 C C . HIS B 1 197 ? -2.979 3.701 21.156 1 92.75 197 HIS B C 1
ATOM 8451 O O . HIS B 1 197 ? -4.109 4.059 21.5 1 92.75 197 HIS B O 1
ATOM 8457 N N . PHE B 1 198 ? -2.408 4.113 20.109 1 94.81 198 PHE B N 1
ATOM 8458 C CA . PHE B 1 198 ? -3.066 5.062 19.219 1 94.81 198 PHE B CA 1
ATOM 8459 C C . PHE B 1 198 ? -4.379 4.496 18.688 1 94.81 198 PHE B C 1
ATOM 8461 O O . PHE B 1 198 ? -5.414 5.168 18.734 1 94.81 198 PHE B O 1
ATOM 8468 N N . ILE B 1 199 ? -4.336 3.289 18.188 1 93.38 199 ILE B N 1
ATOM 8469 C CA . ILE B 1 199 ? -5.527 2.67 17.609 1 93.38 199 ILE B CA 1
ATOM 8470 C C . ILE B 1 199 ? -6.613 2.551 18.672 1 93.38 199 ILE B C 1
ATOM 8472 O O . ILE B 1 199 ? -7.777 2.865 18.422 1 93.38 199 ILE B O 1
ATOM 8476 N N . ALA B 1 200 ? -6.25 2.176 19.844 1 91.81 200 ALA B N 1
ATOM 8477 C CA . ALA B 1 200 ? -7.207 2.002 20.938 1 91.81 200 ALA B CA 1
ATOM 8478 C C . ALA B 1 200 ? -7.852 3.33 21.328 1 91.81 200 ALA B C 1
ATOM 8480 O O . ALA B 1 200 ? -9.07 3.414 21.469 1 91.81 200 ALA B O 1
ATOM 8481 N N . VAL B 1 201 ? -7.043 4.355 21.391 1 93.19 201 VAL B N 1
ATOM 8482 C CA . VAL B 1 201 ? -7.547 5.656 21.812 1 93.19 201 VAL B CA 1
ATOM 8483 C C . VAL B 1 201 ? -8.414 6.258 20.719 1 93.19 201 VAL B C 1
ATOM 8485 O O . VAL B 1 201 ? -9.477 6.824 21 1 93.19 201 VAL B O 1
ATOM 8488 N N . ARG B 1 202 ? -7.953 6.195 19.516 1 93.81 202 ARG B N 1
ATOM 8489 C CA . ARG B 1 202 ? -8.719 6.762 18.406 1 93.81 202 ARG B CA 1
ATOM 8490 C C . ARG B 1 202 ? -10.07 6.07 18.266 1 93.81 202 ARG B C 1
ATOM 8492 O O . ARG B 1 202 ? -11.086 6.727 18.062 1 93.81 202 ARG B O 1
ATOM 8499 N N . GLN B 1 203 ? -10.078 4.758 18.359 1 91.75 203 GLN B N 1
ATOM 8500 C CA . GLN B 1 203 ? -11.328 4.012 18.266 1 91.75 203 GLN B CA 1
ATOM 8501 C C . GLN B 1 203 ? -12.273 4.359 19.406 1 91.75 203 GLN B C 1
ATOM 8503 O O . GLN B 1 203 ? -13.477 4.52 19.203 1 91.75 203 GLN B O 1
ATOM 8508 N N . ALA B 1 204 ? -11.727 4.508 20.562 1 90.5 204 ALA B N 1
ATOM 8509 C CA . ALA B 1 204 ? -12.547 4.891 21.703 1 90.5 204 ALA B CA 1
ATOM 8510 C C . ALA B 1 204 ? -13.117 6.293 21.531 1 90.5 204 ALA B C 1
ATOM 8512 O O . ALA B 1 204 ? -14.266 6.555 21.891 1 90.5 204 ALA B O 1
ATOM 8513 N N . TYR B 1 205 ? -12.289 7.16 21 1 90.69 205 TYR B N 1
ATOM 8514 C CA . TYR B 1 205 ? -12.719 8.531 20.766 1 90.69 205 TYR B CA 1
ATOM 8515 C C . TYR B 1 205 ? -13.82 8.586 19.719 1 90.69 205 TYR B C 1
ATOM 8517 O O . TYR B 1 205 ? -14.82 9.281 19.891 1 90.69 205 TYR B O 1
ATOM 8525 N N . LEU B 1 206 ? -13.734 7.816 18.641 1 90.56 206 LEU B N 1
ATOM 8526 C CA . LEU B 1 206 ? -14.688 7.836 17.531 1 90.56 206 LEU B CA 1
ATOM 8527 C C . LEU B 1 206 ? -16.016 7.195 17.953 1 90.56 206 LEU B C 1
ATOM 8529 O O . LEU B 1 206 ? -17.062 7.531 17.422 1 90.56 206 LEU B O 1
ATOM 8533 N N . CYS B 1 207 ? -15.922 6.309 18.922 1 89 207 CYS B N 1
ATOM 8534 C CA . CYS B 1 207 ? -17.125 5.629 19.375 1 89 207 CYS B CA 1
ATOM 8535 C C . CYS B 1 207 ? -17.781 6.387 20.531 1 89 207 CYS B C 1
ATOM 8537 O O . CYS B 1 207 ? -18.922 6.113 20.891 1 89 207 CYS B O 1
ATOM 8539 N N . SER B 1 208 ? -17.109 7.336 21.078 1 87 208 SER B N 1
ATOM 8540 C CA . SER B 1 208 ? -17.641 8.094 22.203 1 87 208 SER B CA 1
ATOM 8541 C C . SER B 1 208 ? -18.766 9.031 21.75 1 87 208 SER B C 1
ATOM 8543 O O . SER B 1 208 ? -18.781 9.477 20.594 1 87 208 SER B O 1
ATOM 8545 N N . PRO B 1 209 ? -19.656 9.344 22.594 1 84.12 209 PRO B N 1
ATOM 8546 C CA . PRO B 1 209 ? -20.75 10.234 22.25 1 84.12 209 PRO B CA 1
ATOM 8547 C C . PRO B 1 209 ? -20.281 11.641 21.875 1 84.12 209 PRO B C 1
ATOM 8549 O O . PRO B 1 209 ? -20.969 12.344 21.125 1 84.12 209 PRO B O 1
ATOM 8552 N N . MET B 1 210 ? -19.109 11.953 22.344 1 82.5 210 MET B N 1
ATOM 8553 C CA . MET B 1 210 ? -18.547 13.266 22.031 1 82.5 210 MET B CA 1
ATOM 8554 C C . MET B 1 210 ? -18.328 13.414 20.516 1 82.5 210 MET B C 1
ATOM 8556 O O . MET B 1 210 ? -18.5 14.5 19.969 1 82.5 210 MET B O 1
ATOM 8560 N N . TYR B 1 211 ? -18.047 12.344 19.906 1 86.62 211 TYR B N 1
ATOM 8561 C CA . TYR B 1 211 ? -17.797 12.391 18.469 1 86.62 211 TYR B CA 1
ATOM 8562 C C . TYR B 1 211 ? -18.906 11.719 17.688 1 86.62 211 TYR B C 1
ATOM 8564 O O . TYR B 1 211 ? -19.375 12.25 16.672 1 86.62 211 TYR B O 1
ATOM 8572 N N . ALA B 1 212 ? -19.438 10.57 18.125 1 85.56 212 ALA B N 1
ATOM 8573 C CA . ALA B 1 212 ? -20.375 9.727 17.406 1 85.56 212 ALA B CA 1
ATOM 8574 C C . ALA B 1 212 ? -21.688 10.453 17.156 1 85.56 212 ALA B C 1
ATOM 8576 O O . ALA B 1 212 ? -22.359 10.211 16.156 1 85.56 212 ALA B O 1
ATOM 8577 N N . ASN B 1 213 ? -21.969 11.445 18 1 85.38 213 ASN B N 1
ATOM 8578 C CA . ASN B 1 213 ? -23.266 12.125 17.891 1 85.38 213 ASN B CA 1
ATOM 8579 C C . ASN B 1 213 ? -23.172 13.336 16.969 1 85.38 213 ASN B C 1
ATOM 8581 O O . ASN B 1 213 ? -24.188 13.977 16.672 1 85.38 213 ASN B O 1
ATOM 8585 N N . ARG B 1 214 ? -22.062 13.602 16.531 1 88.75 214 ARG B N 1
ATOM 8586 C CA . ARG B 1 214 ? -21.906 14.719 15.602 1 88.75 214 ARG B CA 1
ATOM 8587 C C . ARG B 1 214 ? -22.359 14.344 14.195 1 88.75 214 ARG B C 1
ATOM 8589 O O . ARG B 1 214 ? -22.297 13.172 13.805 1 88.75 214 ARG B O 1
ATOM 8596 N N . VAL B 1 215 ? -22.797 15.312 13.438 1 91.38 215 VAL B N 1
ATOM 8597 C CA . VAL B 1 215 ? -23.266 15.094 12.07 1 91.38 215 VAL B CA 1
ATOM 8598 C C . VAL B 1 215 ? -22.094 14.688 11.188 1 91.38 215 VAL B C 1
ATOM 8600 O O . VAL B 1 215 ? -22.25 13.883 10.258 1 91.38 215 VAL B O 1
ATOM 8603 N N . SER B 1 216 ? -20.922 15.195 11.516 1 92.88 216 SER B N 1
ATOM 8604 C CA . SER B 1 216 ? -19.734 14.922 10.711 1 92.88 216 SER B CA 1
ATOM 8605 C C . SER B 1 216 ? -19.344 13.445 10.789 1 92.88 216 SER B C 1
ATOM 8607 O O . SER B 1 216 ? -18.781 12.898 9.836 1 92.88 216 SER B O 1
ATOM 8609 N N . ALA B 1 217 ? -19.641 12.742 11.914 1 91.69 217 ALA B N 1
ATOM 8610 C CA . ALA B 1 217 ? -19.281 11.344 12.102 1 91.69 217 ALA B CA 1
ATOM 8611 C C . ALA B 1 217 ? -20.094 10.438 11.18 1 91.69 217 ALA B C 1
ATOM 8613 O O . ALA B 1 217 ? -19.656 9.328 10.852 1 91.69 217 ALA B O 1
ATOM 8614 N N . ARG B 1 218 ? -21.234 10.922 10.703 1 94 218 ARG B N 1
ATOM 8615 C CA . ARG B 1 218 ? -22.125 10.109 9.875 1 94 218 ARG B CA 1
ATOM 8616 C C . ARG B 1 218 ? -22.203 10.656 8.453 1 94 218 ARG B C 1
ATOM 8618 O O . ARG B 1 218 ? -23.109 10.328 7.699 1 94 218 ARG B O 1
ATOM 8625 N N . THR B 1 219 ? -21.297 11.539 8.141 1 96.12 219 THR B N 1
ATOM 8626 C CA . THR B 1 219 ? -21.359 12.148 6.82 1 96.12 219 THR B CA 1
ATOM 8627 C C . THR B 1 219 ? -20.156 11.727 5.984 1 96.12 219 THR B C 1
ATOM 8629 O O . THR B 1 219 ? -19.016 11.766 6.461 1 96.12 219 THR B O 1
ATOM 8632 N N . LEU B 1 220 ? -20.438 11.289 4.785 1 96.44 220 LEU B N 1
ATOM 8633 C CA . LEU B 1 220 ? -19.422 10.82 3.836 1 96.44 220 LEU B CA 1
ATOM 8634 C C . LEU B 1 220 ? -19.297 11.789 2.66 1 96.44 220 LEU B C 1
ATOM 8636 O O . LEU B 1 220 ? -20.312 12.273 2.143 1 96.44 220 LEU B O 1
ATOM 8640 N N . LEU B 1 221 ? -18.094 12.195 2.314 1 97.19 221 LEU B N 1
ATOM 8641 C CA . LEU B 1 221 ? -17.844 12.961 1.099 1 97.19 221 LEU B CA 1
ATOM 8642 C C . LEU B 1 221 ? -17.422 12.047 -0.046 1 97.19 221 LEU B C 1
ATOM 8644 O O . LEU B 1 221 ? -16.453 11.297 0.078 1 97.19 221 LEU B O 1
ATOM 8648 N N . VAL B 1 222 ? -18.141 12 -1.101 1 95.62 222 VAL B N 1
ATOM 8649 C CA . VAL B 1 222 ? -17.828 11.25 -2.309 1 95.62 222 VAL B CA 1
ATOM 8650 C C . VAL B 1 222 ? -17.391 12.211 -3.414 1 95.62 222 VAL B C 1
ATOM 8652 O O . VAL B 1 222 ? -18.094 13.172 -3.727 1 95.62 222 VAL B O 1
ATOM 8655 N N . THR B 1 223 ? -16.25 11.922 -3.93 1 93.75 223 THR B N 1
ATOM 8656 C CA . THR B 1 223 ? -15.711 12.797 -4.969 1 93.75 223 THR B CA 1
ATOM 8657 C C . THR B 1 223 ? -15.719 12.094 -6.32 1 93.75 223 THR B C 1
ATOM 8659 O O . THR B 1 223 ? -15.883 10.875 -6.395 1 93.75 223 THR B O 1
ATOM 8662 N N . SER B 1 224 ? -15.617 12.789 -7.426 1 93.06 224 SER B N 1
ATOM 8663 C CA . SER B 1 224 ? -15.516 12.305 -8.797 1 93.06 224 SER B CA 1
ATOM 8664 C C . SER B 1 224 ? -16.656 11.352 -9.141 1 93.06 224 SER B C 1
ATOM 8666 O O . SER B 1 224 ? -16.438 10.242 -9.617 1 93.06 224 SER B O 1
ATOM 8668 N N . ILE B 1 225 ? -17.859 11.836 -8.844 1 93.81 225 ILE B N 1
ATOM 8669 C CA . ILE B 1 225 ? -19.047 11.062 -9.172 1 93.81 225 ILE B CA 1
ATOM 8670 C C . ILE B 1 225 ? -19.312 11.133 -10.672 1 93.81 225 ILE B C 1
ATOM 8672 O O . ILE B 1 225 ? -19.359 12.219 -11.25 1 93.81 225 ILE B O 1
ATOM 8676 N N . PRO B 1 226 ? -19.375 10 -11.305 1 89.44 226 PRO B N 1
ATOM 8677 C CA . PRO B 1 226 ? -19.719 10.031 -12.727 1 89.44 226 PRO B CA 1
ATOM 8678 C C . PRO B 1 226 ? -21.062 10.711 -12.984 1 89.44 226 PRO B C 1
ATOM 8680 O O . PRO B 1 226 ? -21.969 10.672 -12.133 1 89.44 226 PRO B O 1
ATOM 8683 N N . ASP B 1 227 ? -21.281 11.258 -14.125 1 87.5 227 ASP B N 1
ATOM 8684 C CA . ASP B 1 227 ? -22.469 12.031 -14.492 1 87.5 227 ASP B CA 1
ATOM 8685 C C . ASP B 1 227 ? -23.734 11.18 -14.414 1 87.5 227 ASP B C 1
ATOM 8687 O O . ASP B 1 227 ? -24.812 11.68 -14.07 1 87.5 227 ASP B O 1
ATOM 8691 N N . GLU B 1 228 ? -23.531 9.914 -14.547 1 84.38 228 GLU B N 1
ATOM 8692 C CA . GLU B 1 228 ? -24.672 9.016 -14.57 1 84.38 228 GLU B CA 1
ATOM 8693 C C . GLU B 1 228 ? -25.266 8.844 -13.172 1 84.38 228 GLU B C 1
ATOM 8695 O O . GLU B 1 228 ? -26.453 8.555 -13.023 1 84.38 228 GLU B O 1
ATOM 8700 N N . TYR B 1 229 ? -24.438 9.141 -12.211 1 87.94 229 TYR B N 1
ATOM 8701 C CA . TYR B 1 229 ? -24.891 8.906 -10.844 1 87.94 229 TYR B CA 1
ATOM 8702 C C . TYR B 1 229 ? -25.078 10.227 -10.102 1 87.94 229 TYR B C 1
ATOM 8704 O O . TYR B 1 229 ? -25.422 10.234 -8.914 1 87.94 229 TYR B O 1
ATOM 8712 N N . LEU B 1 230 ? -24.938 11.32 -10.883 1 89.44 230 LEU B N 1
ATOM 8713 C CA . LEU B 1 230 ? -24.953 12.625 -10.242 1 89.44 230 LEU B CA 1
ATOM 8714 C C . LEU B 1 230 ? -26.391 13.109 -10.047 1 89.44 230 LEU B C 1
ATOM 8716 O O . LEU B 1 230 ? -26.797 14.117 -10.641 1 89.44 230 LEU B O 1
ATOM 8720 N N . SER B 1 231 ? -27.25 12.375 -9.312 1 90.44 231 SER B N 1
ATOM 8721 C CA . SER B 1 231 ? -28.609 12.719 -8.922 1 90.44 231 SER B CA 1
ATOM 8722 C C . SER B 1 231 ? -28.984 12.055 -7.602 1 90.44 231 SER B C 1
ATOM 8724 O O . SER B 1 231 ? -28.453 11 -7.254 1 90.44 231 SER B O 1
ATOM 8726 N N . VAL B 1 232 ? -29.828 12.688 -6.836 1 91.19 232 VAL B N 1
ATOM 8727 C CA . VAL B 1 232 ? -30.203 12.219 -5.508 1 91.19 232 VAL B CA 1
ATOM 8728 C C . VAL B 1 232 ? -30.844 10.836 -5.609 1 91.19 232 VAL B C 1
ATOM 8730 O O . VAL B 1 232 ? -30.484 9.922 -4.867 1 91.19 232 VAL B O 1
ATOM 8733 N N . PRO B 1 233 ? -31.656 10.562 -6.609 1 90.19 233 PRO B N 1
ATOM 8734 C CA . PRO B 1 233 ? -32.25 9.227 -6.684 1 90.19 233 PRO B CA 1
ATOM 8735 C C . PRO B 1 233 ? -31.25 8.133 -6.984 1 90.19 233 PRO B C 1
ATOM 8737 O O . PRO B 1 233 ? -31.359 7.023 -6.453 1 90.19 233 PRO B O 1
ATOM 8740 N N . HIS B 1 234 ? -30.359 8.438 -7.84 1 88.94 234 HIS B N 1
ATOM 8741 C CA . HIS B 1 234 ? -29.359 7.43 -8.195 1 88.94 234 HIS B CA 1
ATOM 8742 C C . HIS B 1 234 ? -28.438 7.145 -7.016 1 88.94 234 HIS B C 1
ATOM 8744 O O . HIS B 1 234 ? -28.031 6 -6.812 1 88.94 234 HIS B O 1
ATOM 8750 N N . LEU B 1 235 ? -28.109 8.156 -6.25 1 92.38 235 LEU B N 1
ATOM 8751 C CA . LEU B 1 235 ? -27.25 7.969 -5.086 1 92.38 235 LEU B CA 1
ATOM 8752 C C . LEU B 1 235 ? -27.984 7.211 -3.986 1 92.38 235 LEU B C 1
ATOM 8754 O O . LEU B 1 235 ? -27.375 6.441 -3.24 1 92.38 235 LEU B O 1
ATOM 8758 N N . LEU B 1 236 ? -29.312 7.414 -3.904 1 92 236 LEU B N 1
ATOM 8759 C CA . LEU B 1 236 ? -30.109 6.703 -2.914 1 92 236 LEU B CA 1
ATOM 8760 C C . LEU B 1 236 ? -30.188 5.215 -3.238 1 92 236 LEU B C 1
ATOM 8762 O O . LEU B 1 236 ? -30.375 4.387 -2.342 1 92 236 LEU B O 1
ATOM 8766 N N . LYS B 1 237 ? -29.984 4.891 -4.52 1 86.81 237 LYS B N 1
ATOM 8767 C CA . LYS B 1 237 ? -29.969 3.486 -4.922 1 86.81 237 LYS B CA 1
ATOM 8768 C C . LYS B 1 237 ? -28.625 2.834 -4.605 1 86.81 237 LYS B C 1
ATOM 8770 O O . LYS B 1 237 ? -28.562 1.636 -4.324 1 86.81 237 LYS B O 1
ATOM 8775 N N . LEU B 1 238 ? -27.641 3.625 -4.645 1 88.44 238 LEU B N 1
ATOM 8776 C CA . LEU B 1 238 ? -26.297 3.107 -4.473 1 88.44 238 LEU B CA 1
ATOM 8777 C C . LEU B 1 238 ? -25.969 2.916 -2.992 1 88.44 238 LEU B C 1
ATOM 8779 O O . LEU B 1 238 ? -25.203 2.018 -2.633 1 88.44 238 LEU B O 1
ATOM 8783 N N . PHE B 1 239 ? -26.5 3.807 -2.121 1 91 239 PHE B N 1
ATOM 8784 C CA . PHE B 1 239 ? -26.156 3.768 -0.702 1 91 239 PHE B CA 1
ATOM 8785 C C . PHE B 1 239 ? -27.406 3.49 0.138 1 91 239 PHE B C 1
ATOM 8787 O O . PHE B 1 239 ? -28.484 4 -0.155 1 91 239 PHE B O 1
ATOM 8794 N N . ASP B 1 240 ? -27.172 2.697 1.134 1 88.44 240 ASP B N 1
ATOM 8795 C CA . ASP B 1 240 ? -28.266 2.324 2.014 1 88.44 240 ASP B CA 1
ATOM 8796 C C . ASP B 1 240 ? -28.281 3.193 3.27 1 88.44 240 ASP B C 1
ATOM 8798 O O . ASP B 1 240 ? -27.25 3.676 3.713 1 88.44 240 ASP B O 1
ATOM 8802 N N . ASN B 1 241 ? -29.484 3.439 3.848 1 92.69 241 ASN B N 1
ATOM 8803 C CA . ASN B 1 241 ? -29.656 4.129 5.121 1 92.69 241 ASN B CA 1
ATOM 8804 C C . ASN B 1 241 ? -29.172 5.574 5.051 1 92.69 241 ASN B C 1
ATOM 8806 O O . ASN B 1 241 ? -28.391 6.02 5.895 1 92.69 241 ASN B O 1
ATOM 8810 N N . VAL B 1 242 ? -29.594 6.254 3.98 1 95.81 242 VAL B N 1
ATOM 8811 C CA . VAL B 1 242 ? -29.203 7.637 3.748 1 95.81 242 VAL B CA 1
ATOM 8812 C C . VAL B 1 242 ? -30.203 8.586 4.383 1 95.81 242 VAL B C 1
ATOM 8814 O O . VAL B 1 242 ? -31.422 8.383 4.254 1 95.81 242 VAL B O 1
ATOM 8817 N N . ALA B 1 243 ? -29.75 9.57 5.168 1 94.06 243 ALA B N 1
ATOM 8818 C CA . ALA B 1 243 ? -30.609 10.578 5.785 1 94.06 243 ALA B CA 1
ATOM 8819 C C . ALA B 1 243 ? -30.766 11.805 4.879 1 94.06 243 ALA B C 1
ATOM 8821 O O . ALA B 1 243 ? -31.875 12.289 4.66 1 94.06 243 ALA B O 1
ATOM 8822 N N . ARG B 1 244 ? -29.609 12.273 4.387 1 94.5 244 ARG B N 1
ATOM 8823 C CA . ARG B 1 244 ? -29.609 13.477 3.561 1 94.5 244 ARG B CA 1
ATOM 8824 C C . ARG B 1 244 ? -28.453 13.469 2.576 1 94.5 244 ARG B C 1
ATOM 8826 O O . ARG B 1 244 ? -27.391 12.906 2.861 1 94.5 244 ARG B O 1
ATOM 8833 N N . ILE B 1 245 ? -28.641 14.094 1.414 1 95.31 245 ILE B N 1
ATOM 8834 C CA . ILE B 1 245 ? -27.609 14.203 0.399 1 95.31 245 ILE B CA 1
ATOM 8835 C C . ILE B 1 245 ? -27.453 15.656 -0.033 1 95.31 245 ILE B C 1
ATOM 8837 O O . ILE B 1 245 ? -28.453 16.344 -0.281 1 95.31 245 ILE B O 1
ATOM 8841 N N . TRP B 1 246 ? -26.312 16.266 0.03 1 94.62 246 TRP B N 1
ATOM 8842 C CA . TRP B 1 246 ? -25.984 17.594 -0.504 1 94.62 246 TRP B CA 1
ATOM 8843 C C . TRP B 1 246 ? -25.125 17.469 -1.753 1 94.62 246 TRP B C 1
ATOM 8845 O O . TRP B 1 246 ? -23.953 17.125 -1.668 1 94.62 246 TRP B O 1
ATOM 8855 N N . ILE B 1 247 ? -25.625 17.688 -2.879 1 93.19 247 ILE B N 1
ATOM 8856 C CA . ILE B 1 247 ? -24.812 17.719 -4.094 1 93.19 247 ILE B CA 1
ATOM 8857 C C . ILE B 1 247 ? -24.203 19.109 -4.258 1 93.19 247 ILE B C 1
ATOM 8859 O O . ILE B 1 247 ? -24.906 20.125 -4.203 1 93.19 247 ILE B O 1
ATOM 8863 N N . ASN B 1 248 ? -22.938 19.219 -4.355 1 92.62 248 ASN B N 1
ATOM 8864 C CA . ASN B 1 248 ? -22.25 20.5 -4.477 1 92.62 248 ASN B CA 1
ATOM 8865 C C . ASN B 1 248 ? -22.516 21.156 -5.832 1 92.62 248 ASN B C 1
ATOM 8867 O O . ASN B 1 248 ? -22.594 20.469 -6.852 1 92.62 248 ASN B O 1
ATOM 8871 N N . THR B 1 249 ? -22.703 22.453 -5.809 1 91.06 249 THR B N 1
ATOM 8872 C CA . THR B 1 249 ? -22.984 23.219 -7.023 1 91.06 249 THR B CA 1
ATOM 8873 C C . THR B 1 249 ? -21.906 24.266 -7.27 1 91.06 249 THR B C 1
ATOM 8875 O O . THR B 1 249 ? -21.094 24.547 -6.387 1 91.06 249 THR B O 1
ATOM 8878 N N . ASP B 1 250 ? -21.938 24.766 -8.43 1 89.81 250 ASP B N 1
ATOM 8879 C CA . ASP B 1 250 ? -20.969 25.797 -8.773 1 89.81 250 ASP B CA 1
ATOM 8880 C C . ASP B 1 250 ? -21.391 27.156 -8.188 1 89.81 250 ASP B C 1
ATOM 8882 O O . ASP B 1 250 ? -22.375 27.75 -8.633 1 89.81 250 ASP B O 1
ATOM 8886 N N . VAL B 1 251 ? -20.656 27.609 -7.191 1 91.62 251 VAL B N 1
ATOM 8887 C CA . VAL B 1 251 ? -20.984 28.859 -6.504 1 91.62 251 VAL B CA 1
ATOM 8888 C C . VAL B 1 251 ? -19.875 29.875 -6.715 1 91.62 251 VAL B C 1
ATOM 8890 O O . VAL B 1 251 ? -19.703 30.797 -5.902 1 91.62 251 VAL B O 1
ATOM 8893 N N . LYS B 1 252 ? -19.188 29.828 -7.738 1 89.81 252 LYS B N 1
ATOM 8894 C CA . LYS B 1 252 ? -18.031 30.688 -7.941 1 89.81 252 LYS B CA 1
ATOM 8895 C C . LYS B 1 252 ? -18.438 32.156 -7.953 1 89.81 252 LYS B C 1
ATOM 8897 O O . LYS B 1 252 ? -17.875 32.969 -7.223 1 89.81 252 LYS B O 1
ATOM 8902 N N . GLU B 1 253 ? -19.484 32.531 -8.727 1 91.62 253 GLU B N 1
ATOM 8903 C CA . GLU B 1 253 ? -19.938 33.906 -8.812 1 91.62 253 GLU B CA 1
ATOM 8904 C C . GLU B 1 253 ? -20.516 34.375 -7.48 1 91.62 253 GLU B C 1
ATOM 8906 O O . GLU B 1 253 ? -20.234 35.5 -7.043 1 91.62 253 GLU B O 1
ATOM 8911 N N . LEU B 1 254 ? -21.312 33.531 -6.922 1 93.88 254 LEU B N 1
ATOM 8912 C CA . LEU B 1 254 ? -21.906 33.875 -5.633 1 93.88 254 LEU B CA 1
ATOM 8913 C C . LEU B 1 254 ? -20.828 34.094 -4.578 1 93.88 254 LEU B C 1
ATOM 8915 O O . LEU B 1 254 ? -20.891 35.031 -3.795 1 93.88 254 LEU B O 1
ATOM 8919 N N . GLU B 1 255 ? -19.875 33.25 -4.516 1 93.81 255 GLU B N 1
ATOM 8920 C CA . GLU B 1 255 ? -18.766 33.344 -3.557 1 93.81 255 GLU B CA 1
ATOM 8921 C C . GLU B 1 255 ? -18 34.656 -3.734 1 93.81 255 GLU B C 1
ATOM 8923 O O . GLU B 1 255 ? -17.641 35.312 -2.752 1 93.81 255 GLU B O 1
ATOM 8928 N N . GLU B 1 256 ? -17.766 35.062 -4.926 1 94.25 256 GLU B N 1
ATOM 8929 C CA . GLU B 1 256 ? -17.031 36.281 -5.211 1 94.25 256 GLU B CA 1
ATOM 8930 C C . GLU B 1 256 ? -17.812 37.531 -4.773 1 94.25 256 GLU B C 1
ATOM 8932 O O . GLU B 1 256 ? -17.25 38.438 -4.184 1 94.25 256 GLU B O 1
ATOM 8937 N N . VAL B 1 257 ? -19.078 37.531 -5.059 1 95.56 257 VAL B N 1
ATOM 8938 C CA . VAL B 1 257 ? -19.906 38.688 -4.727 1 95.56 257 VAL B CA 1
ATOM 8939 C C . VAL B 1 257 ? -20.062 38.781 -3.209 1 95.56 257 VAL B C 1
ATOM 8941 O O . VAL B 1 257 ? -20.062 39.906 -2.656 1 95.56 257 VAL B O 1
ATOM 8944 N N . VAL B 1 258 ? -20.188 37.688 -2.623 1 95.44 258 VAL B N 1
ATOM 8945 C CA . VAL B 1 258 ? -20.312 37.688 -1.169 1 95.44 258 VAL B CA 1
ATOM 8946 C C . VAL B 1 258 ? -19.016 38.188 -0.544 1 95.44 258 VAL B C 1
ATOM 8948 O O . VAL B 1 258 ? -19.047 38.969 0.406 1 95.44 258 VAL B O 1
ATOM 8951 N N . ALA B 1 259 ? -17.953 37.75 -1.045 1 94.62 259 ALA B N 1
ATOM 8952 C CA . ALA B 1 259 ? -16.656 38.188 -0.53 1 94.62 259 ALA B CA 1
ATOM 8953 C C . ALA B 1 259 ? -16.484 39.688 -0.733 1 94.62 259 ALA B C 1
ATOM 8955 O O . ALA B 1 259 ? -15.969 40.375 0.148 1 94.62 259 ALA B O 1
ATOM 8956 N N . GLU B 1 260 ? -16.859 40.156 -1.835 1 94.69 260 GLU B N 1
ATOM 8957 C CA . GLU B 1 260 ? -16.781 41.594 -2.131 1 94.69 260 GLU B CA 1
ATOM 8958 C C . GLU B 1 260 ? -17.688 42.406 -1.208 1 94.69 260 GLU B C 1
ATOM 8960 O O . GLU B 1 260 ? -17.312 43.469 -0.751 1 94.69 260 GLU B O 1
ATOM 8965 N N . ARG B 1 261 ? -18.859 41.906 -1.054 1 95.81 261 ARG B N 1
ATOM 8966 C CA . ARG B 1 261 ? -19.797 42.562 -0.164 1 95.81 261 ARG B CA 1
ATOM 8967 C C . ARG B 1 261 ? -19.25 42.656 1.255 1 95.81 261 ARG B C 1
ATOM 8969 O O . ARG B 1 261 ? -19.344 43.719 1.9 1 95.81 261 ARG B O 1
ATOM 8976 N N . ASP B 1 262 ? -18.703 41.594 1.72 1 94.75 262 ASP B N 1
ATOM 8977 C CA . ASP B 1 262 ? -18.172 41.562 3.076 1 94.75 262 ASP B CA 1
ATOM 8978 C C . ASP B 1 262 ? -16.984 42.531 3.211 1 94.75 262 ASP B C 1
ATOM 8980 O O . ASP B 1 262 ? -16.844 43.219 4.234 1 94.75 262 ASP B O 1
ATOM 8984 N N . LYS B 1 263 ? -16.219 42.625 2.211 1 94.69 263 LYS B N 1
ATOM 8985 C CA . LYS B 1 263 ? -15.102 43.562 2.211 1 94.69 263 LYS B CA 1
ATOM 8986 C C . LYS B 1 263 ? -15.609 45 2.205 1 94.69 263 LYS B C 1
ATOM 8988 O O . LYS B 1 263 ? -15.055 45.844 2.893 1 94.69 263 LYS B O 1
ATOM 8993 N N . LEU B 1 264 ? -16.594 45.219 1.469 1 94.88 264 LEU B N 1
ATOM 8994 C CA . LEU B 1 264 ? -17.188 46.531 1.375 1 94.88 264 LEU B CA 1
ATOM 8995 C C . LEU B 1 264 ? -17.844 46.938 2.695 1 94.88 264 LEU B C 1
ATOM 8997 O O . LEU B 1 264 ? -17.797 48.125 3.094 1 94.88 264 LEU B O 1
ATOM 9001 N N . ALA B 1 265 ? -18.453 46 3.287 1 95.56 265 ALA B N 1
ATOM 9002 C CA . ALA B 1 265 ? -19.078 46.281 4.578 1 95.56 265 ALA B CA 1
ATOM 9003 C C . ALA B 1 265 ? -18.047 46.688 5.625 1 95.56 265 ALA B C 1
ATOM 9005 O O . ALA B 1 265 ? -18.281 47.594 6.426 1 95.56 265 ALA B O 1
ATOM 9006 N N . LEU B 1 266 ? -17 46.062 5.598 1 94.44 266 LEU B N 1
ATOM 9007 C CA . LEU B 1 266 ? -15.938 46.375 6.539 1 94.44 266 LEU B CA 1
ATOM 9008 C C . LEU B 1 266 ? -15.336 47.75 6.219 1 94.44 266 LEU B C 1
ATOM 9010 O O . LEU B 1 266 ? -14.953 48.469 7.125 1 94.44 266 LEU B O 1
ATOM 9014 N N . LYS B 1 267 ? -15.242 48.031 4.965 1 94.19 267 LYS B N 1
ATOM 9015 C CA . LYS B 1 267 ? -14.758 49.344 4.551 1 94.19 267 LYS B CA 1
ATOM 9016 C C . LYS B 1 267 ? -15.703 50.438 5.016 1 94.19 267 LYS B C 1
ATOM 9018 O O . LYS B 1 267 ? -15.266 51.5 5.492 1 94.19 267 LYS B O 1
ATOM 9023 N N . LEU B 1 268 ? -16.969 50.219 4.855 1 95.94 268 LEU B N 1
ATOM 9024 C CA . LEU B 1 268 ? -17.969 51.188 5.309 1 95.94 268 LEU B CA 1
ATOM 9025 C C . LEU B 1 268 ? -17.922 51.344 6.82 1 95.94 268 LEU B C 1
ATOM 9027 O O . LEU B 1 268 ? -17.984 52.469 7.328 1 95.94 268 LEU B O 1
ATOM 9031 N N . GLU B 1 269 ? -17.812 50.25 7.492 1 95.56 269 GLU B N 1
ATOM 9032 C CA . GLU B 1 269 ? -17.703 50.281 8.945 1 95.56 269 GLU B CA 1
ATOM 9033 C C . GLU B 1 269 ? -16.5 51.125 9.383 1 95.56 269 GLU B C 1
ATOM 9035 O O . GLU B 1 269 ? -16.609 51.938 10.289 1 95.56 269 GLU B O 1
ATOM 9040 N N . GLY B 1 270 ? -15.414 50.938 8.758 1 94.69 270 GLY B N 1
ATOM 9041 C CA . GLY B 1 270 ? -14.227 51.688 9.062 1 94.69 270 GLY B CA 1
ATOM 9042 C C . GLY B 1 270 ? -14.383 53.188 8.773 1 94.69 270 GLY B C 1
ATOM 9043 O O . GLY B 1 270 ? -13.93 54.031 9.555 1 94.69 270 GLY B O 1
ATOM 9044 N N . ALA B 1 271 ? -15.008 53.5 7.695 1 95.19 271 ALA B N 1
ATOM 9045 C CA . ALA B 1 271 ? -15.234 54.875 7.309 1 95.19 271 ALA B CA 1
ATOM 9046 C C . ALA B 1 271 ? -16.203 55.562 8.266 1 95.19 271 ALA B C 1
ATOM 9048 O O . ALA B 1 271 ? -16.031 56.75 8.602 1 95.19 271 ALA B O 1
ATOM 9049 N N . GLU B 1 272 ? -17.25 54.844 8.648 1 96.19 272 GLU B N 1
ATOM 9050 C CA . GLU B 1 272 ? -18.234 55.375 9.578 1 96.19 272 GLU B CA 1
ATOM 9051 C C . GLU B 1 272 ? -17.609 55.688 10.938 1 96.19 272 GLU B C 1
ATOM 9053 O O . GLU B 1 272 ? -17.859 56.719 11.531 1 96.19 272 GLU B O 1
ATOM 9058 N N . VAL B 1 273 ? -16.844 54.781 11.398 1 95.56 273 VAL B N 1
ATOM 9059 C CA . VAL B 1 273 ? -16.188 54.969 12.688 1 95.56 273 VAL B CA 1
ATOM 9060 C C . VAL B 1 273 ? -15.195 56.125 12.602 1 95.56 273 VAL B C 1
ATOM 9062 O O . VAL B 1 273 ? -15.078 56.906 13.539 1 95.56 273 VAL B O 1
ATOM 9065 N N . LYS B 1 274 ? -14.5 56.219 11.5 1 94.06 274 LYS B N 1
ATOM 9066 C CA . LYS B 1 274 ? -13.578 57.344 11.305 1 94.06 274 LYS B CA 1
ATOM 9067 C C . LYS B 1 274 ? -14.328 58.688 11.297 1 94.06 274 LYS B C 1
ATOM 9069 O O . LYS B 1 274 ? -13.852 59.656 11.859 1 94.06 274 LYS B O 1
ATOM 9074 N N . TYR B 1 275 ? -15.461 58.719 10.578 1 94.94 275 TYR B N 1
ATOM 9075 C CA . TYR B 1 275 ? -16.312 59.906 10.531 1 94.94 275 TYR B CA 1
ATOM 9076 C C . TYR B 1 275 ? -16.766 60.312 11.93 1 94.94 275 TYR B C 1
ATOM 9078 O O . TYR B 1 275 ? -16.703 61.5 12.289 1 94.94 275 TYR B O 1
ATOM 9086 N N . ILE B 1 276 ? -17.125 59.344 12.758 1 95.12 276 ILE B N 1
ATOM 9087 C CA . ILE B 1 276 ? -17.609 59.625 14.117 1 95.12 276 ILE B CA 1
ATOM 9088 C C . ILE B 1 276 ? -16.453 60.125 14.977 1 95.12 276 ILE B C 1
ATOM 9090 O O . ILE B 1 276 ? -16.625 61.031 15.781 1 95.12 276 ILE B O 1
ATOM 9094 N N . ARG B 1 277 ? -15.312 59.562 14.812 1 94.19 277 ARG B N 1
ATOM 9095 C CA . ARG B 1 277 ? -14.133 59.969 15.586 1 94.19 277 ARG B CA 1
ATOM 9096 C C . ARG B 1 277 ? -13.719 61.406 15.242 1 94.19 277 ARG B C 1
ATOM 9098 O O . ARG B 1 277 ? -13.367 62.156 16.141 1 94.19 277 ARG B O 1
ATOM 9105 N N . ILE B 1 278 ? -13.773 61.75 13.953 1 93.62 278 ILE B N 1
ATOM 9106 C CA . ILE B 1 278 ? -13.406 63.094 13.516 1 93.62 278 ILE B CA 1
ATOM 9107 C C . ILE B 1 278 ? -14.398 64.062 14.078 1 93.62 278 ILE B C 1
ATOM 9109 O O . ILE B 1 278 ? -14 65.188 14.523 1 93.62 278 ILE B O 1
ATOM 9113 N N . ALA B 1 279 ? -15.648 63.719 13.992 1 93.38 279 ALA B N 1
ATOM 9114 C CA . ALA B 1 279 ? -16.688 64.625 14.547 1 93.38 279 ALA B CA 1
ATOM 9115 C C . ALA B 1 279 ? -16.453 64.875 16.031 1 93.38 279 ALA B C 1
ATOM 9117 O O . ALA B 1 279 ? -16.562 66 16.5 1 93.38 279 ALA B O 1
ATOM 9118 N N . ASP B 1 280 ? -16.156 63.812 16.766 1 93.5 280 ASP B N 1
ATOM 9119 C CA . ASP B 1 280 ? -15.922 63.906 18.203 1 93.5 280 ASP B CA 1
ATOM 9120 C C . ASP B 1 280 ? -14.664 64.75 18.484 1 93.5 280 ASP B C 1
ATOM 9122 O O . ASP B 1 280 ? -14.648 65.562 19.422 1 93.5 280 ASP B O 1
ATOM 9126 N N . ARG B 1 281 ? -13.68 64.562 17.75 1 92.38 281 ARG B N 1
ATOM 9127 C CA . ARG B 1 281 ? -12.438 65.312 17.938 1 92.38 281 ARG B CA 1
ATOM 9128 C C . ARG B 1 281 ? -12.641 66.812 17.703 1 92.38 281 ARG B C 1
ATOM 9130 O O . ARG B 1 281 ? -12.156 67.625 18.484 1 92.38 281 ARG B O 1
ATOM 9137 N N . ASN B 1 282 ? -13.359 67.188 16.625 1 91.19 282 ASN B N 1
ATOM 9138 C CA . ASN B 1 282 ? -13.633 68.562 16.312 1 91.19 282 ASN B CA 1
ATOM 9139 C C . ASN B 1 282 ? -14.531 69.188 17.344 1 91.19 282 ASN B C 1
ATOM 9141 O O . ASN B 1 282 ? -14.352 70.375 17.703 1 91.19 282 ASN B O 1
ATOM 9145 N N . ARG B 1 283 ? -15.469 68.5 17.75 1 91.19 283 ARG B N 1
ATOM 9146 C CA . ARG B 1 283 ? -16.375 69 18.781 1 91.19 283 ARG B CA 1
ATOM 9147 C C . ARG B 1 283 ? -15.617 69.25 20.078 1 91.19 283 ARG B C 1
ATOM 9149 O O . ARG B 1 283 ? -15.805 70.312 20.688 1 91.19 283 ARG B O 1
ATOM 9156 N N . ARG B 1 284 ? -14.781 68.438 20.484 1 91.56 284 ARG B N 1
ATOM 9157 C CA . ARG B 1 284 ? -14.023 68.562 21.719 1 91.56 284 ARG B CA 1
ATOM 9158 C C . ARG B 1 284 ? -13.023 69.75 21.594 1 91.56 284 ARG B C 1
ATOM 9160 O O . ARG B 1 284 ? -12.773 70.438 22.562 1 91.56 284 ARG B O 1
ATOM 9167 N N . ARG B 1 285 ? -12.547 69.875 20.469 1 90.12 285 ARG B N 1
ATOM 9168 C CA . ARG B 1 285 ? -11.641 71 20.234 1 90.12 285 ARG B CA 1
ATOM 9169 C C . ARG B 1 285 ? -12.383 72.312 20.297 1 90.12 285 ARG B C 1
ATOM 9171 O O . ARG B 1 285 ? -11.852 73.312 20.812 1 90.12 285 ARG B O 1
ATOM 9178 N N . ALA B 1 286 ? -13.547 72.25 19.766 1 87.44 286 ALA B N 1
ATOM 9179 C CA . ALA B 1 286 ? -14.375 73.5 19.812 1 87.44 286 ALA B CA 1
ATOM 9180 C C . ALA B 1 286 ? -14.758 73.812 21.25 1 87.44 286 ALA B C 1
ATOM 9182 O O . ALA B 1 286 ? -14.789 75 21.625 1 87.44 286 ALA B O 1
ATOM 9183 N N . ILE B 1 287 ? -15.062 72.812 22 1 88.06 287 ILE B N 1
ATOM 9184 C CA . ILE B 1 287 ? -15.438 73 23.391 1 88.06 287 ILE B CA 1
ATOM 9185 C C . ILE B 1 287 ? -14.242 73.562 24.172 1 88.06 287 ILE B C 1
ATOM 9187 O O . ILE B 1 287 ? -14.391 74.438 25.031 1 88.06 287 ILE B O 1
ATOM 9191 N N . LYS B 1 288 ? -13.156 73.062 23.844 1 87.19 288 LYS B N 1
ATOM 9192 C CA . LYS B 1 288 ? -11.945 73.5 24.547 1 87.19 288 LYS B CA 1
ATOM 9193 C C . LYS B 1 288 ? -11.594 74.938 24.156 1 87.19 288 LYS B C 1
ATOM 9195 O O . LYS B 1 288 ? -11.117 75.75 24.984 1 87.19 288 LYS B O 1
ATOM 9200 N N . ARG B 1 289 ? -11.859 75.312 22.938 1 86.19 289 ARG B N 1
ATOM 9201 C CA . ARG B 1 289 ? -11.5 76.625 22.438 1 86.19 289 ARG B CA 1
ATOM 9202 C C . ARG B 1 289 ? -12.539 77.688 22.844 1 86.19 289 ARG B C 1
ATOM 9204 O O . ARG B 1 289 ? -12.188 78.75 23.297 1 86.19 289 ARG B O 1
ATOM 9211 N N . ASP B 1 290 ? -13.789 77.438 22.547 1 82.25 290 ASP B N 1
ATOM 9212 C CA . ASP B 1 290 ? -14.82 78.438 22.656 1 82.25 290 ASP B CA 1
ATOM 9213 C C . ASP B 1 290 ? -15.711 78.188 23.875 1 82.25 290 ASP B C 1
ATOM 9215 O O . ASP B 1 290 ? -16.672 78.938 24.109 1 82.25 290 ASP B O 1
ATOM 9219 N N . GLY B 1 291 ? -15.508 77.188 24.641 1 74.5 291 GLY B N 1
ATOM 9220 C CA . GLY B 1 291 ? -16.281 76.938 25.844 1 74.5 291 GLY B CA 1
ATOM 9221 C C . GLY B 1 291 ? -17.391 75.938 25.609 1 74.5 291 GLY B C 1
ATOM 9222 O O . GLY B 1 291 ? -17.688 75.562 24.484 1 74.5 291 GLY B O 1
ATOM 9223 N N . GLU B 1 292 ? -18.062 75.375 26.641 1 72.38 292 GLU B N 1
ATOM 9224 C CA . GLU B 1 292 ? -19.062 74.312 26.656 1 72.38 292 GLU B CA 1
ATOM 9225 C C . GLU B 1 292 ? -20.281 74.625 25.828 1 72.38 292 GLU B C 1
ATOM 9227 O O . GLU B 1 292 ? -20.938 73.75 25.266 1 72.38 292 GLU B O 1
ATOM 9232 N N . ALA B 1 293 ? -20.625 76 25.734 1 71.5 293 ALA B N 1
ATOM 9233 C CA . ALA B 1 293 ? -21.781 76.438 25 1 71.5 293 ALA B CA 1
ATOM 9234 C C . ALA B 1 293 ? -21.625 76.188 23.5 1 71.5 293 ALA B C 1
ATOM 9236 O O . ALA B 1 293 ? -22.609 75.938 22.797 1 71.5 293 ALA B O 1
ATOM 9237 N N . ALA B 1 294 ? -20.391 76.25 23.047 1 63.78 294 ALA B N 1
ATOM 9238 C CA . ALA B 1 294 ? -20.109 76 21.625 1 63.78 294 ALA B CA 1
ATOM 9239 C C . ALA B 1 294 ? -20.359 74.562 21.234 1 63.78 294 ALA B C 1
ATOM 9241 O O . ALA B 1 294 ? -20.641 74.25 20.062 1 63.78 294 ALA B O 1
ATOM 9242 N N . GLY B 1 295 ? -20.281 73.625 22.234 1 62.03 295 GLY B N 1
ATOM 9243 C CA . GLY B 1 295 ? -20.438 72.188 21.969 1 62.03 295 GLY B CA 1
ATOM 9244 C C . GLY B 1 295 ? -21.891 71.75 21.984 1 62.03 295 GLY B C 1
ATOM 9245 O O . GLY B 1 295 ? -22.188 70.625 21.625 1 62.03 295 GLY B O 1
ATOM 9246 N N . ALA B 1 296 ? -22.766 72.688 22.672 1 62.75 296 ALA B N 1
ATOM 9247 C CA . ALA B 1 296 ? -24.156 72.312 22.875 1 62.75 296 ALA B CA 1
ATOM 9248 C C . ALA B 1 296 ? -24.938 72.312 21.562 1 62.75 296 ALA B C 1
ATOM 9250 O O . ALA B 1 296 ? -24.562 73.062 20.625 1 62.75 296 ALA B O 1
ATOM 9251 N N . ALA B 1 297 ? -25.734 71.312 21.312 1 55.34 297 ALA B N 1
ATOM 9252 C CA . ALA B 1 297 ? -26.578 70.938 20.172 1 55.34 297 ALA B CA 1
ATOM 9253 C C . ALA B 1 297 ? -27.422 72.125 19.719 1 55.34 297 ALA B C 1
ATOM 9255 O O . ALA B 1 297 ? -28.141 72.75 20.531 1 55.34 297 ALA B O 1
ATOM 9256 N N . ASP B 1 298 ? -26.938 73.062 18.969 1 50.5 298 ASP B N 1
ATOM 9257 C CA . ASP B 1 298 ? -27.984 74 18.453 1 50.5 298 ASP B CA 1
ATOM 9258 C C . ASP B 1 298 ? -29.078 73.188 17.75 1 50.5 298 ASP B C 1
ATOM 9260 O O . ASP B 1 298 ? -28.797 72.25 16.953 1 50.5 298 ASP B O 1
ATOM 9264 N N . PRO B 1 299 ? -30.297 73.062 18.312 1 46.69 299 PRO B N 1
ATOM 9265 C CA . PRO B 1 299 ? -31.469 72.438 17.703 1 46.69 299 PRO B CA 1
ATOM 9266 C C . PRO B 1 299 ? -31.594 72.688 16.219 1 46.69 299 PRO B C 1
ATOM 9268 O O . PRO B 1 299 ? -32.562 72.312 15.578 1 46.69 299 PRO B O 1
ATOM 9271 N N . GLU B 1 300 ? -30.969 73.625 15.664 1 43.56 300 GLU B N 1
ATOM 9272 C CA . GLU B 1 300 ? -31.438 73.938 14.312 1 43.56 300 GLU B CA 1
ATOM 9273 C C . GLU B 1 300 ? -31.25 72.75 13.398 1 43.56 300 GLU B C 1
ATOM 9275 O O . GLU B 1 300 ? -30.406 71.875 13.664 1 43.56 300 GLU B O 1
ATOM 9280 N N . GLY B 1 301 ? -32.062 72.438 12.211 1 51.53 301 GLY B N 1
ATOM 9281 C CA . GLY B 1 301 ? -32.562 71.5 11.234 1 51.53 301 GLY B CA 1
ATOM 9282 C C . GLY B 1 301 ? -31.453 70.688 10.602 1 51.53 301 GLY B C 1
ATOM 9283 O O . GLY B 1 301 ? -31.719 69.812 9.766 1 51.53 301 GLY B O 1
ATOM 9284 N N . GLY B 1 302 ? -30.094 71 10.484 1 57.28 302 GLY B N 1
ATOM 9285 C CA . GLY B 1 302 ? -29.25 70.25 9.562 1 57.28 302 GLY B CA 1
ATOM 9286 C C . GLY B 1 302 ? -28.656 69 10.172 1 57.28 302 GLY B C 1
ATOM 9287 O O . GLY B 1 302 ? -29.047 68.562 11.273 1 57.28 302 GLY B O 1
ATOM 9288 N N . SER B 1 303 ? -27.812 68.062 9.43 1 76.12 303 SER B N 1
ATOM 9289 C CA . SER B 1 303 ? -27.141 66.812 9.828 1 76.12 303 SER B CA 1
ATOM 9290 C C . SER B 1 303 ? -26.156 67.062 10.961 1 76.12 303 SER B C 1
ATOM 9292 O O . SER B 1 303 ? -25.406 68.062 10.93 1 76.12 303 SER B O 1
ATOM 9294 N N . VAL B 1 304 ? -26.328 66.375 12.273 1 81.31 304 VAL B N 1
ATOM 9295 C CA . VAL B 1 304 ? -25.469 66.5 13.453 1 81.31 304 VAL B CA 1
ATOM 9296 C C . VAL B 1 304 ? -24.016 66.312 13.062 1 81.31 304 VAL B C 1
ATOM 9298 O O . VAL B 1 304 ? -23.125 67 13.539 1 81.31 304 VAL B O 1
ATOM 9301 N N . GLY B 1 305 ? -23.75 65.438 12.203 1 84.75 305 GLY B N 1
ATOM 9302 C CA . GLY B 1 305 ? -22.406 65.125 11.773 1 84.75 305 GLY B CA 1
ATOM 9303 C C . GLY B 1 305 ? -21.797 66.188 10.891 1 84.75 305 GLY B C 1
ATOM 9304 O O . GLY B 1 305 ? -20.609 66.5 11.008 1 84.75 305 GLY B O 1
ATOM 9305 N N . ALA B 1 306 ? -22.609 66.75 10.078 1 83.5 306 ALA B N 1
ATOM 9306 C CA . ALA B 1 306 ? -22.141 67.75 9.117 1 83.5 306 ALA B CA 1
ATOM 9307 C C . ALA B 1 306 ? -21.688 69.062 9.82 1 83.5 306 ALA B C 1
ATOM 9309 O O . ALA B 1 306 ? -20.875 69.812 9.281 1 83.5 306 ALA B O 1
ATOM 9310 N N . ARG B 1 307 ? -22.141 69.188 10.992 1 84.56 307 ARG B N 1
ATOM 9311 C CA . ARG B 1 307 ? -21.75 70.375 11.773 1 84.56 307 ARG B CA 1
ATOM 9312 C C . ARG B 1 307 ? -20.297 70.312 12.195 1 84.56 307 ARG B C 1
ATOM 9314 O O . ARG B 1 307 ? -19.609 71.312 12.297 1 84.56 307 ARG B O 1
ATOM 9321 N N . TRP B 1 308 ? -19.984 69.125 12.375 1 88.56 308 TRP B N 1
ATOM 9322 C CA . TRP B 1 308 ? -18.672 69 12.984 1 88.56 308 TRP B CA 1
ATOM 9323 C C . TRP B 1 308 ? -17.656 68.438 11.969 1 88.56 308 TRP B C 1
ATOM 9325 O O . TRP B 1 308 ? -16.453 68.562 12.195 1 88.56 308 TRP B O 1
ATOM 9335 N N . VAL B 1 309 ? -18.156 67.875 10.922 1 91 309 VAL B N 1
ATOM 9336 C CA . VAL B 1 309 ? -17.234 67.375 9.93 1 91 309 VAL B CA 1
ATOM 9337 C C . VAL B 1 309 ? -17.406 68.062 8.602 1 91 309 VAL B C 1
ATOM 9339 O O . VAL B 1 309 ? -18.344 67.812 7.859 1 91 309 VAL B O 1
ATOM 9342 N N . PRO B 1 310 ? -16.406 68.938 8.336 1 87.31 310 PRO B N 1
ATOM 9343 C CA . PRO B 1 310 ? -16.469 69.625 7.027 1 87.31 310 PRO B CA 1
ATOM 9344 C C . PRO B 1 310 ? -16.391 68.625 5.863 1 87.31 310 PRO B C 1
ATOM 9346 O O . PRO B 1 310 ? -15.891 67.5 6.027 1 87.31 310 PRO B O 1
ATOM 9349 N N . ALA B 1 311 ? -16.891 68.938 4.773 1 83.62 311 ALA B N 1
ATOM 9350 C CA . ALA B 1 311 ? -17 68.062 3.596 1 83.62 311 ALA B CA 1
ATOM 9351 C C . ALA B 1 311 ? -15.633 67.562 3.166 1 83.62 311 ALA B C 1
ATOM 9353 O O . ALA B 1 311 ? -15.508 66.438 2.68 1 83.62 311 ALA B O 1
ATOM 9354 N N . LYS B 1 312 ? -14.633 68.375 3.438 1 84.44 312 LYS B N 1
ATOM 9355 C CA . LYS B 1 312 ? -13.281 68 3.01 1 84.44 312 LYS B CA 1
ATOM 9356 C C . LYS B 1 312 ? -12.695 66.875 3.9 1 84.44 312 LYS B C 1
ATOM 9358 O O . LYS B 1 312 ? -11.789 66.188 3.484 1 84.44 312 LYS B O 1
ATOM 9363 N N . GLN B 1 313 ? -13.258 66.75 5.062 1 88.75 313 GLN B N 1
ATOM 9364 C CA . GLN B 1 313 ? -12.703 65.75 6.016 1 88.75 313 GLN B CA 1
ATOM 9365 C C . GLN B 1 313 ? -13.492 64.438 5.992 1 88.75 313 GLN B C 1
ATOM 9367 O O . GLN B 1 313 ? -13.156 63.531 6.719 1 88.75 313 GLN B O 1
ATOM 9372 N N . ARG B 1 314 ? -14.43 64.375 5.207 1 90.5 314 ARG B N 1
ATOM 9373 C CA . ARG B 1 314 ? -15.188 63.156 5.086 1 90.5 314 ARG B CA 1
ATOM 9374 C C . ARG B 1 314 ? -14.359 62.062 4.41 1 90.5 314 ARG B C 1
ATOM 9376 O O . ARG B 1 314 ? -13.609 62.344 3.475 1 90.5 314 ARG B O 1
ATOM 9383 N N . PRO B 1 315 ? -14.414 60.812 4.953 1 92.19 315 PRO B N 1
ATOM 9384 C CA . PRO B 1 315 ? -13.633 59.75 4.336 1 92.19 315 PRO B CA 1
ATOM 9385 C C . PRO B 1 315 ? -13.953 59.562 2.852 1 92.19 315 PRO B C 1
ATOM 9387 O O . PRO B 1 315 ? -15.125 59.531 2.467 1 92.19 315 PRO B O 1
ATOM 9390 N N . SER B 1 316 ? -12.922 59.531 2.018 1 91.06 316 SER B N 1
ATOM 9391 C CA . SER B 1 316 ? -13.078 59.375 0.573 1 91.06 316 SER B CA 1
ATOM 9392 C C . SER B 1 316 ? -12.086 58.375 0.013 1 91.06 316 SER B C 1
ATOM 9394 O O . SER B 1 316 ? -11.102 58.031 0.664 1 91.06 316 SER B O 1
ATOM 9396 N N . HIS B 1 317 ? -12.438 57.656 -1.008 1 89.06 317 HIS B N 1
ATOM 9397 C CA . HIS B 1 317 ? -11.531 56.719 -1.682 1 89.06 317 HIS B CA 1
ATOM 9398 C C . HIS B 1 317 ? -11.672 56.812 -3.197 1 89.06 317 HIS B C 1
ATOM 9400 O O . HIS B 1 317 ? -12.648 57.375 -3.699 1 89.06 317 HIS B O 1
ATOM 9406 N N . LYS B 1 318 ? -10.656 56.344 -3.832 1 88.19 318 LYS B N 1
ATOM 9407 C CA . LYS B 1 318 ? -10.68 56.312 -5.293 1 88.19 318 LYS B CA 1
ATOM 9408 C C . LYS B 1 318 ? -11.188 55 -5.824 1 88.19 318 LYS B C 1
ATOM 9410 O O . LYS B 1 318 ? -10.883 53.938 -5.273 1 88.19 318 LYS B O 1
ATOM 9415 N N . LEU B 1 319 ? -12.047 54.969 -6.672 1 84.44 319 LEU B N 1
ATOM 9416 C CA . LEU B 1 319 ? -12.656 53.75 -7.23 1 84.44 319 LEU B CA 1
ATOM 9417 C C . LEU B 1 319 ? -11.609 52.906 -7.941 1 84.44 319 LEU B C 1
ATOM 9419 O O . LEU B 1 319 ? -11.773 51.688 -8.047 1 84.44 319 LEU B O 1
ATOM 9423 N N . LYS B 1 320 ? -10.664 53.438 -8.773 1 77.19 320 LYS B N 1
ATOM 9424 C CA . LYS B 1 320 ? -9.562 52.719 -9.406 1 77.19 320 LYS B CA 1
ATOM 9425 C C . LYS B 1 320 ? -8.211 53.219 -8.891 1 77.19 320 LYS B C 1
ATOM 9427 O O . LYS B 1 320 ? -8.07 54.375 -8.516 1 77.19 320 LYS B O 1
ATOM 9432 N N . PHE B 1 321 ? -7.445 52.25 -8.672 1 71.81 321 PHE B N 1
ATOM 9433 C CA . PHE B 1 321 ? -6.125 52.562 -8.141 1 71.81 321 PHE B CA 1
ATOM 9434 C C . PHE B 1 321 ? -5.461 53.656 -8.969 1 71.81 321 PHE B C 1
ATOM 9436 O O . PHE B 1 321 ? -5.25 53.5 -10.172 1 71.81 321 PHE B O 1
ATOM 9443 N N . LEU B 1 322 ? -5.145 54.969 -8.516 1 69.81 322 LEU B N 1
ATOM 9444 C CA . LEU B 1 322 ? -4.352 56.094 -9 1 69.81 322 LEU B CA 1
ATOM 9445 C C . LEU B 1 322 ? -5.188 57.031 -9.883 1 69.81 322 LEU B C 1
ATOM 9447 O O . LEU B 1 322 ? -4.977 58.25 -9.898 1 69.81 322 LEU B O 1
ATOM 9451 N N . ILE B 1 323 ? -6.18 56.375 -10.742 1 70.56 323 ILE B N 1
ATOM 9452 C CA . ILE B 1 323 ? -6.777 57.219 -11.758 1 70.56 323 ILE B CA 1
ATOM 9453 C C . ILE B 1 323 ? -8.266 57.406 -11.477 1 70.56 323 ILE B C 1
ATOM 9455 O O . ILE B 1 323 ? -8.938 58.219 -12.117 1 70.56 323 ILE B O 1
ATOM 9459 N N . GLY B 1 324 ? -8.773 56.719 -10.477 1 71.69 324 GLY B N 1
ATOM 9460 C CA . GLY B 1 324 ? -10.227 56.75 -10.453 1 71.69 324 GLY B CA 1
ATOM 9461 C C . GLY B 1 324 ? -10.805 57.969 -9.766 1 71.69 324 GLY B C 1
ATOM 9462 O O . GLY B 1 324 ? -10.078 58.719 -9.117 1 71.69 324 GLY B O 1
ATOM 9463 N N . LYS B 1 325 ? -12.086 58.312 -10.062 1 84.44 325 LYS B N 1
ATOM 9464 C CA . LYS B 1 325 ? -12.844 59.406 -9.453 1 84.44 325 LYS B CA 1
ATOM 9465 C C . LYS B 1 325 ? -12.938 59.25 -7.941 1 84.44 325 LYS B C 1
ATOM 9467 O O . LYS B 1 325 ? -13.125 58.125 -7.449 1 84.44 325 LYS B O 1
ATOM 9472 N N . LYS B 1 326 ? -12.57 60.281 -7.262 1 87.56 326 LYS B N 1
ATOM 9473 C CA . LYS B 1 326 ? -12.68 60.312 -5.805 1 87.56 326 LYS B CA 1
ATOM 9474 C C . LYS B 1 326 ? -14.133 60.406 -5.359 1 87.56 326 LYS B C 1
ATOM 9476 O O . LYS B 1 326 ? -14.859 61.312 -5.781 1 87.56 326 LYS B O 1
ATOM 9481 N N . VAL B 1 327 ? -14.57 59.469 -4.715 1 90.31 327 VAL B N 1
ATOM 9482 C CA . VAL B 1 327 ? -15.945 59.438 -4.246 1 90.31 327 VAL B CA 1
ATOM 9483 C C . VAL B 1 327 ? -15.977 59.406 -2.719 1 90.31 327 VAL B C 1
ATOM 9485 O O . VAL B 1 327 ? -14.977 59.062 -2.082 1 90.31 327 VAL B O 1
ATOM 9488 N N . ASP B 1 328 ? -17.109 59.875 -2.148 1 92 328 ASP B N 1
ATOM 9489 C CA . ASP B 1 328 ? -17.328 59.75 -0.713 1 92 328 ASP B CA 1
ATOM 9490 C C . ASP B 1 328 ? -17.531 58.281 -0.324 1 92 328 ASP B C 1
ATOM 9492 O O . ASP B 1 328 ? -18.438 57.625 -0.812 1 92 328 ASP B O 1
ATOM 9496 N N . THR B 1 329 ? -16.703 57.75 0.547 1 94.25 329 THR B N 1
ATOM 9497 C CA . THR B 1 329 ? -16.688 56.312 0.895 1 94.25 329 THR B CA 1
ATOM 9498 C C . THR B 1 329 ? -18.016 55.906 1.519 1 94.25 329 THR B C 1
ATOM 9500 O O . THR B 1 329 ? -18.516 54.812 1.255 1 94.25 329 THR B O 1
ATOM 9503 N N . ILE B 1 330 ? -18.641 56.656 2.375 1 94.94 330 ILE B N 1
ATOM 9504 C CA . ILE B 1 330 ? -19.844 56.312 3.125 1 94.94 330 ILE B CA 1
ATOM 9505 C C . ILE B 1 330 ? -21.031 56.25 2.178 1 94.94 330 ILE B C 1
ATOM 9507 O O . ILE B 1 330 ? -21.719 55.219 2.107 1 94.94 330 ILE B O 1
ATOM 9511 N N . ASP B 1 331 ? -21.25 57.344 1.387 1 92.5 331 ASP B N 1
ATOM 9512 C CA . ASP B 1 331 ? -22.406 57.375 0.486 1 92.5 331 ASP B CA 1
ATOM 9513 C C . ASP B 1 331 ? -22.266 56.344 -0.627 1 92.5 331 ASP B C 1
ATOM 9515 O O . ASP B 1 331 ? -23.234 55.656 -0.977 1 92.5 331 ASP B O 1
ATOM 9519 N N . TRP B 1 332 ? -21.109 56.25 -1.117 1 94.25 332 TRP B N 1
ATOM 9520 C CA . TRP B 1 332 ? -20.859 55.281 -2.188 1 94.25 332 TRP B CA 1
ATOM 9521 C C . TRP B 1 332 ? -21.031 53.875 -1.686 1 94.25 332 TRP B C 1
ATOM 9523 O O . TRP B 1 332 ? -21.656 53.031 -2.355 1 94.25 332 TRP B O 1
ATOM 9533 N N . SER B 1 333 ? -20.469 53.531 -0.565 1 95.5 333 SER B N 1
ATOM 9534 C CA . SER B 1 333 ? -20.5 52.188 -0.013 1 95.5 333 SER B CA 1
ATOM 9535 C C . SER B 1 333 ? -21.922 51.781 0.364 1 95.5 333 SER B C 1
ATOM 9537 O O . SER B 1 333 ? -22.297 50.625 0.232 1 95.5 333 SER B O 1
ATOM 9539 N N . ARG B 1 334 ? -22.719 52.719 0.874 1 95.69 334 ARG B N 1
ATOM 9540 C CA . ARG B 1 334 ? -24.109 52.406 1.222 1 95.69 334 ARG B CA 1
ATOM 9541 C C . ARG B 1 334 ? -24.906 52.031 -0.016 1 95.69 334 ARG B C 1
ATOM 9543 O O . ARG B 1 334 ? -25.656 51.062 0.004 1 95.69 334 ARG B O 1
ATOM 9550 N N . ALA B 1 335 ? -24.688 52.75 -1.028 1 94.31 335 ALA B N 1
ATOM 9551 C CA . ALA B 1 335 ? -25.406 52.469 -2.268 1 94.31 335 ALA B CA 1
ATOM 9552 C C . ALA B 1 335 ? -24.969 51.156 -2.883 1 94.31 335 ALA B C 1
ATOM 9554 O O . ALA B 1 335 ? -25.797 50.344 -3.338 1 94.31 335 ALA B O 1
ATOM 9555 N N . GLU B 1 336 ? -23.688 51 -2.92 1 94.5 336 GLU B N 1
ATOM 9556 C CA . GLU B 1 336 ? -23.125 49.781 -3.512 1 94.5 336 GLU B CA 1
ATOM 9557 C C . GLU B 1 336 ? -23.516 48.531 -2.699 1 94.5 336 GLU B C 1
ATOM 9559 O O . GLU B 1 336 ? -23.75 47.469 -3.26 1 94.5 336 GLU B O 1
ATOM 9564 N N . LEU B 1 337 ? -23.5 48.594 -1.378 1 96 337 LEU B N 1
ATOM 9565 C CA . LEU B 1 337 ? -23.859 47.5 -0.501 1 96 337 LEU B CA 1
ATOM 9566 C C . LEU B 1 337 ? -25.312 47.062 -0.738 1 96 337 LEU B C 1
ATOM 9568 O O . LEU B 1 337 ? -25.609 45.844 -0.729 1 96 337 LEU B O 1
ATOM 9572 N N . LYS B 1 338 ? -26.172 47.969 -0.867 1 94.25 338 LYS B N 1
ATOM 9573 C CA . LYS B 1 338 ? -27.578 47.656 -1.156 1 94.25 338 LYS B CA 1
ATOM 9574 C C . LYS B 1 338 ? -27.703 46.906 -2.479 1 94.25 338 LYS B C 1
ATOM 9576 O O . LYS B 1 338 ? -28.453 45.938 -2.57 1 94.25 338 LYS B O 1
ATOM 9581 N N . SER B 1 339 ? -26.984 47.406 -3.426 1 95.06 339 SER B N 1
ATOM 9582 C CA . SER B 1 339 ? -27 46.75 -4.734 1 95.06 339 SER B CA 1
ATOM 9583 C C . SER B 1 339 ? -26.453 45.344 -4.652 1 95.06 339 SER B C 1
ATOM 9585 O O . SER B 1 339 ? -27.016 44.406 -5.254 1 95.06 339 SER B O 1
ATOM 9587 N N . MET B 1 340 ? -25.359 45.156 -3.93 1 96 340 MET B N 1
ATOM 9588 C CA . MET B 1 340 ? -24.734 43.844 -3.799 1 96 340 MET B CA 1
ATOM 9589 C C . MET B 1 340 ? -25.641 42.906 -3.02 1 96 340 MET B C 1
ATOM 9591 O O . MET B 1 340 ? -25.719 41.719 -3.342 1 96 340 MET B O 1
ATOM 9595 N N . ASN B 1 341 ? -26.312 43.344 -2.008 1 95.12 341 ASN B N 1
ATOM 9596 C CA . ASN B 1 341 ? -27.219 42.5 -1.231 1 95.12 341 ASN B CA 1
ATOM 9597 C C . ASN B 1 341 ? -28.375 42 -2.084 1 95.12 341 ASN B C 1
ATOM 9599 O O . ASN B 1 341 ? -28.812 40.844 -1.93 1 95.12 341 ASN B O 1
ATOM 9603 N N . THR B 1 342 ? -28.859 42.812 -2.939 1 94.12 342 THR B N 1
ATOM 9604 C CA . THR B 1 342 ? -29.922 42.406 -3.846 1 94.12 342 THR B CA 1
ATOM 9605 C C . THR B 1 342 ? -29.422 41.375 -4.836 1 94.12 342 THR B C 1
ATOM 9607 O O . THR B 1 342 ? -30.109 40.375 -5.105 1 94.12 342 THR B O 1
ATOM 9610 N N . LYS B 1 343 ? -28.281 41.625 -5.324 1 95.25 343 LYS B N 1
ATOM 9611 C CA . LYS B 1 343 ? -27.672 40.688 -6.258 1 95.25 343 LYS B CA 1
ATOM 9612 C C . LYS B 1 343 ? -27.438 39.312 -5.586 1 95.25 343 LYS B C 1
ATOM 9614 O O . LYS B 1 343 ? -27.656 38.281 -6.199 1 95.25 343 LYS B O 1
ATOM 9619 N N . ILE B 1 344 ? -26.938 39.312 -4.375 1 96.06 344 ILE B N 1
ATOM 9620 C CA . ILE B 1 344 ? -26.672 38.094 -3.621 1 96.06 344 ILE B CA 1
ATOM 9621 C C . ILE B 1 344 ? -27.969 37.344 -3.379 1 96.06 344 ILE B C 1
ATOM 9623 O O . ILE B 1 344 ? -28.016 36.094 -3.512 1 96.06 344 ILE B O 1
ATOM 9627 N N . ALA B 1 345 ? -28.984 38.031 -3.021 1 93.88 345 ALA B N 1
ATOM 9628 C CA . ALA B 1 345 ? -30.281 37.375 -2.801 1 93.88 345 ALA B CA 1
ATOM 9629 C C . ALA B 1 345 ? -30.781 36.688 -4.066 1 93.88 345 ALA B C 1
ATOM 9631 O O . ALA B 1 345 ? -31.344 35.594 -4.004 1 93.88 345 ALA B O 1
ATOM 9632 N N . ASP B 1 346 ? -30.531 37.281 -5.188 1 93.44 346 ASP B N 1
ATOM 9633 C CA . ASP B 1 346 ? -30.938 36.688 -6.469 1 93.44 346 ASP B CA 1
ATOM 9634 C C . ASP B 1 346 ? -30.109 35.438 -6.781 1 93.44 346 ASP B C 1
ATOM 9636 O O . ASP B 1 346 ? -30.656 34.438 -7.246 1 93.44 346 ASP B O 1
ATOM 9640 N N . LEU B 1 347 ? -28.859 35.562 -6.566 1 93.31 347 LEU B N 1
ATOM 9641 C CA . LEU B 1 347 ? -27.969 34.438 -6.844 1 93.31 347 LEU B CA 1
ATOM 9642 C C . LEU B 1 347 ? -28.266 33.281 -5.902 1 93.31 347 LEU B C 1
ATOM 9644 O O . LEU B 1 347 ? -28.188 32.125 -6.305 1 93.31 347 LEU B O 1
ATOM 9648 N N . GLN B 1 348 ? -28.547 33.594 -4.66 1 93.38 348 GLN B N 1
ATOM 9649 C CA . GLN B 1 348 ? -28.891 32.562 -3.693 1 93.38 348 GLN B CA 1
ATOM 9650 C C . GLN B 1 348 ? -30.188 31.859 -4.074 1 93.38 348 GLN B C 1
ATOM 9652 O O . GLN B 1 348 ? -30.312 30.641 -3.918 1 93.38 348 GLN B O 1
ATOM 9657 N N . ALA B 1 349 ? -31.109 32.562 -4.586 1 91.44 349 ALA B N 1
ATOM 9658 C CA . ALA B 1 349 ? -32.375 32 -5.031 1 91.44 349 ALA B CA 1
ATOM 9659 C C . ALA B 1 349 ? -32.188 31.109 -6.254 1 91.44 349 ALA B C 1
ATOM 9661 O O . ALA B 1 349 ? -32.844 30.094 -6.398 1 91.44 349 ALA B O 1
ATOM 9662 N N . ARG B 1 350 ? -31.281 31.484 -7.043 1 89.38 350 ARG B N 1
ATOM 9663 C CA . ARG B 1 350 ? -30.969 30.688 -8.227 1 89.38 350 ARG B CA 1
ATOM 9664 C C . ARG B 1 350 ? -30.328 29.344 -7.844 1 89.38 350 ARG B C 1
ATOM 9666 O O . ARG B 1 350 ? -30.547 28.344 -8.508 1 89.38 350 ARG B O 1
ATOM 9673 N N . GLN B 1 351 ? -29.547 29.359 -6.805 1 88.31 351 GLN B N 1
ATOM 9674 C CA . GLN B 1 351 ? -28.844 28.172 -6.348 1 88.31 351 GLN B CA 1
ATOM 9675 C C . GLN B 1 351 ? -29.828 27.109 -5.836 1 88.31 351 GLN B C 1
ATOM 9677 O O . GLN B 1 351 ? -29.531 25.922 -5.848 1 88.31 351 GLN B O 1
ATOM 9682 N N . ARG B 1 352 ? -30.969 27.547 -5.41 1 81.94 352 ARG B N 1
ATOM 9683 C CA . ARG B 1 352 ? -31.969 26.641 -4.852 1 81.94 352 ARG B CA 1
ATOM 9684 C C . ARG B 1 352 ? -32.812 26.016 -5.953 1 81.94 352 ARG B C 1
ATOM 9686 O O . ARG B 1 352 ? -33.562 25.078 -5.703 1 81.94 352 ARG B O 1
ATOM 9693 N N . THR B 1 353 ? -32.5 26.453 -7.16 1 81.81 353 THR B N 1
ATOM 9694 C CA . THR B 1 353 ? -33.219 25.891 -8.297 1 81.81 353 THR B CA 1
ATOM 9695 C C . THR B 1 353 ? -32.406 24.797 -8.984 1 81.81 353 THR B C 1
ATOM 9697 O O . THR B 1 353 ? -31.219 24.625 -8.688 1 81.81 353 THR B O 1
ATOM 9700 N N . ASP B 1 354 ? -32.969 23.922 -9.734 1 74.56 354 ASP B N 1
ATOM 9701 C CA . ASP B 1 354 ? -32.312 22.812 -10.43 1 74.56 354 ASP B CA 1
ATOM 9702 C C . ASP B 1 354 ? -31.531 23.312 -11.648 1 74.56 354 ASP B C 1
ATOM 9704 O O . ASP B 1 354 ? -30.906 22.516 -12.352 1 74.56 354 ASP B O 1
ATOM 9708 N N . LYS B 1 355 ? -31.453 24.594 -11.797 1 77.69 355 LYS B N 1
ATOM 9709 C CA . LYS B 1 355 ? -30.844 25.125 -13.008 1 77.69 355 LYS B CA 1
ATOM 9710 C C . LYS B 1 355 ? -29.344 25.328 -12.836 1 77.69 355 LYS B C 1
ATOM 9712 O O . LYS B 1 355 ? -28.641 25.656 -13.789 1 77.69 355 LYS B O 1
ATOM 9717 N N . VAL B 1 356 ? -28.906 25.125 -11.727 1 84.75 356 VAL B N 1
ATOM 9718 C CA . VAL B 1 356 ? -27.484 25.391 -11.5 1 84.75 356 VAL B CA 1
ATOM 9719 C C . VAL B 1 356 ? -26.672 24.141 -11.789 1 84.75 356 VAL B C 1
ATOM 9721 O O . VAL B 1 356 ? -27.172 23.016 -11.68 1 84.75 356 VAL B O 1
ATOM 9724 N N . GLU B 1 357 ? -25.484 24.359 -12.297 1 87.06 357 GLU B N 1
ATOM 9725 C CA . GLU B 1 357 ? -24.578 23.281 -12.641 1 87.06 357 GLU B CA 1
ATOM 9726 C C . GLU B 1 357 ? -24.094 22.531 -11.398 1 87.06 357 GLU B C 1
ATOM 9728 O O . GLU B 1 357 ? -23.641 23.156 -10.438 1 87.06 357 GLU B O 1
ATOM 9733 N N . GLN B 1 358 ? -24.328 21.25 -11.414 1 89.44 358 GLN B N 1
ATOM 9734 C CA . GLN B 1 358 ? -23.906 20.406 -10.305 1 89.44 358 GLN B CA 1
ATOM 9735 C C . GLN B 1 358 ? -22.438 19.984 -10.469 1 89.44 358 GLN B C 1
ATOM 9737 O O . GLN B 1 358 ? -21.984 19.734 -11.578 1 89.44 358 GLN B O 1
ATOM 9742 N N . LEU B 1 359 ? -21.797 20.031 -9.398 1 92.19 359 LEU B N 1
ATOM 9743 C CA . LEU B 1 359 ? -20.422 19.547 -9.391 1 92.19 359 LEU B CA 1
ATOM 9744 C C . LEU B 1 359 ? -20.391 18.031 -9.188 1 92.19 359 LEU B C 1
ATOM 9746 O O . LEU B 1 359 ? -21.406 17.422 -8.891 1 92.19 359 LEU B O 1
ATOM 9750 N N . ASN B 1 360 ? -19.219 17.391 -9.406 1 93.5 360 ASN B N 1
ATOM 9751 C CA . ASN B 1 360 ? -19.094 15.945 -9.367 1 93.5 360 ASN B CA 1
ATOM 9752 C C . ASN B 1 360 ? -18.766 15.445 -7.965 1 93.5 360 ASN B C 1
ATOM 9754 O O . ASN B 1 360 ? -17.922 14.578 -7.789 1 93.5 360 ASN B O 1
ATOM 9758 N N . SER B 1 361 ? -19.234 16.078 -6.914 1 95.19 361 SER B N 1
ATOM 9759 C CA . SER B 1 361 ? -19.031 15.656 -5.527 1 95.19 361 SER B CA 1
ATOM 9760 C C . SER B 1 361 ? -20.312 15.844 -4.707 1 95.19 361 SER B C 1
ATOM 9762 O O . SER B 1 361 ? -21.172 16.656 -5.059 1 95.19 361 SER B O 1
ATOM 9764 N N . ALA B 1 362 ? -20.438 15.055 -3.695 1 96.38 362 ALA B N 1
ATOM 9765 C CA . ALA B 1 362 ? -21.625 15.109 -2.855 1 96.38 362 ALA B CA 1
ATOM 9766 C C . ALA B 1 362 ? -21.312 14.688 -1.423 1 96.38 362 ALA B C 1
ATOM 9768 O O . ALA B 1 362 ? -20.422 13.875 -1.192 1 96.38 362 ALA B O 1
ATOM 9769 N N . PHE B 1 363 ? -22 15.367 -0.472 1 97 363 PHE B N 1
ATOM 9770 C CA . PHE B 1 363 ? -21.984 14.938 0.92 1 97 363 PHE B CA 1
ATOM 9771 C C . PHE B 1 363 ? -23.203 14.078 1.233 1 97 363 PHE B C 1
ATOM 9773 O O . PHE B 1 363 ? -24.328 14.453 0.901 1 97 363 PHE B O 1
ATOM 9780 N N . ILE B 1 364 ? -22.984 12.922 1.793 1 97.06 364 ILE B N 1
ATOM 9781 C CA . ILE B 1 364 ? -24.062 12 2.111 1 97.06 364 ILE B CA 1
ATOM 9782 C C . ILE B 1 364 ? -24.094 11.734 3.613 1 97.06 364 ILE B C 1
ATOM 9784 O O . ILE B 1 364 ? -23.125 11.203 4.176 1 97.06 364 ILE B O 1
ATOM 9788 N N . GLU B 1 365 ? -25.125 12.164 4.254 1 96.44 365 GLU B N 1
ATOM 9789 C CA . GLU B 1 365 ? -25.328 11.867 5.668 1 96.44 365 GLU B CA 1
ATOM 9790 C C . GLU B 1 365 ? -26.125 10.57 5.848 1 96.44 365 GLU B C 1
ATOM 9792 O O . GLU B 1 365 ? -27.188 10.398 5.23 1 96.44 365 GLU B O 1
ATOM 9797 N N . PHE B 1 366 ? -25.688 9.711 6.648 1 96 366 PHE B N 1
ATOM 9798 C CA . PHE B 1 366 ? -26.344 8.438 6.914 1 96 366 PHE B CA 1
ATOM 9799 C C . PHE B 1 366 ? -27.094 8.484 8.242 1 96 366 PHE B C 1
ATOM 9801 O O . PHE B 1 366 ? -26.906 9.406 9.039 1 96 366 PHE B O 1
ATOM 9808 N N . THR B 1 367 ? -27.891 7.527 8.469 1 93.31 367 THR B N 1
ATOM 9809 C CA . THR B 1 367 ? -28.703 7.477 9.68 1 93.31 367 THR B CA 1
ATOM 9810 C C . THR B 1 367 ? -27.875 7.031 10.875 1 93.31 367 THR B C 1
ATOM 9812 O O . THR B 1 367 ? -28.125 7.457 12.008 1 93.31 367 THR B O 1
ATOM 9815 N N . THR B 1 368 ? -26.953 6.172 10.602 1 90.38 368 THR B N 1
ATOM 9816 C CA . THR B 1 368 ? -26.094 5.672 11.664 1 90.38 368 THR B CA 1
ATOM 9817 C C . THR B 1 368 ? -24.625 5.754 11.258 1 90.38 368 THR B C 1
ATOM 9819 O O . THR B 1 368 ? -24.312 5.832 10.062 1 90.38 368 THR B O 1
ATOM 9822 N N . GLN B 1 369 ? -23.812 5.789 12.281 1 91.12 369 GLN B N 1
ATOM 9823 C CA . GLN B 1 369 ? -22.375 5.805 12.016 1 91.12 369 GLN B CA 1
ATOM 9824 C C . GLN B 1 369 ? -21.938 4.52 11.328 1 91.12 369 GLN B C 1
ATOM 9826 O O . GLN B 1 369 ? -21.031 4.539 10.484 1 91.12 369 GLN B O 1
ATOM 9831 N N . GLN B 1 370 ? -22.594 3.391 11.586 1 89.06 370 GLN B N 1
ATOM 9832 C CA . GLN B 1 370 ? -22.266 2.098 10.992 1 89.06 370 GLN B CA 1
ATOM 9833 C C . GLN B 1 370 ? -22.531 2.104 9.492 1 89.06 370 GLN B C 1
ATOM 9835 O O . GLN B 1 370 ? -21.703 1.598 8.719 1 89.06 370 GLN B O 1
ATOM 9840 N N . ALA B 1 371 ? -23.609 2.664 9.141 1 91.62 371 ALA B N 1
ATOM 9841 C CA . ALA B 1 371 ? -23.953 2.738 7.723 1 91.62 371 ALA B CA 1
ATOM 9842 C C . ALA B 1 371 ? -22.953 3.598 6.961 1 91.62 371 ALA B C 1
ATOM 9844 O O . ALA B 1 371 ? -22.594 3.283 5.82 1 91.62 371 ALA B O 1
ATOM 9845 N N . ALA B 1 372 ? -22.562 4.668 7.648 1 94.19 372 ALA B N 1
ATOM 9846 C CA . ALA B 1 372 ? -21.562 5.543 7.023 1 94.19 372 ALA B CA 1
ATOM 9847 C C . ALA B 1 372 ? -20.234 4.824 6.844 1 94.19 372 ALA B C 1
ATOM 9849 O O . ALA B 1 372 ? -19.562 5 5.828 1 94.19 372 ALA B O 1
ATOM 9850 N N . GLN B 1 373 ? -19.891 4 7.832 1 93.06 373 GLN B N 1
ATOM 9851 C CA . GLN B 1 373 ? -18.625 3.271 7.777 1 93.06 373 GLN B CA 1
ATOM 9852 C C . GLN B 1 373 ? -18.656 2.201 6.691 1 93.06 373 GLN B C 1
ATOM 9854 O O . GLN B 1 373 ? -17.641 1.95 6.027 1 93.06 373 GLN B O 1
ATOM 9859 N N . ILE B 1 374 ? -19.75 1.542 6.461 1 91.25 374 ILE B N 1
ATOM 9860 C CA . ILE B 1 374 ? -19.891 0.547 5.406 1 91.25 374 ILE B CA 1
ATOM 9861 C C . ILE B 1 374 ? -19.719 1.215 4.039 1 91.25 374 ILE B C 1
ATOM 9863 O O . ILE B 1 374 ? -19 0.703 3.176 1 91.25 374 ILE B O 1
ATOM 9867 N N . ALA B 1 375 ? -20.359 2.381 3.92 1 93 375 ALA B N 1
ATOM 9868 C CA . ALA B 1 375 ? -20.25 3.117 2.662 1 93 375 ALA B CA 1
ATOM 9869 C C . ALA B 1 375 ? -18.828 3.598 2.42 1 93 375 ALA B C 1
ATOM 9871 O O . ALA B 1 375 ? -18.359 3.645 1.276 1 93 375 ALA B O 1
ATOM 9872 N N . PHE B 1 376 ? -18.156 3.916 3.469 1 94 376 PHE B N 1
ATOM 9873 C CA . PHE B 1 376 ? -16.797 4.41 3.387 1 94 376 PHE B CA 1
ATOM 9874 C C . PHE B 1 376 ? -15.844 3.301 2.955 1 94 376 PHE B C 1
ATOM 9876 O O . PHE B 1 376 ? -14.938 3.529 2.145 1 94 376 PHE B O 1
ATOM 9883 N N . GLN B 1 377 ? -16.016 2.113 3.438 1 90.88 377 GLN B N 1
ATOM 9884 C CA . GLN B 1 377 ? -15.062 1.025 3.252 1 90.88 377 GLN B CA 1
ATOM 9885 C C . GLN B 1 377 ? -15.367 0.238 1.981 1 90.88 377 GLN B C 1
ATOM 9887 O O . GLN B 1 377 ? -14.469 -0.359 1.384 1 90.88 377 GLN B O 1
ATOM 9892 N N . CYS B 1 378 ? -16.562 0.235 1.472 1 89.88 378 CYS B N 1
ATOM 9893 C CA . CYS B 1 378 ? -16.938 -0.547 0.302 1 89.88 378 CYS B CA 1
ATOM 9894 C C . CYS B 1 378 ? -16.719 0.243 -0.981 1 89.88 378 CYS B C 1
ATOM 9896 O O . CYS B 1 378 ? -16.984 1.444 -1.032 1 89.88 378 CYS B O 1
ATOM 9898 N N . LEU B 1 379 ? -16.234 -0.493 -1.962 1 89.31 379 LEU B N 1
ATOM 9899 C CA . LEU B 1 379 ? -16.016 0.114 -3.271 1 89.31 379 LEU B CA 1
ATOM 9900 C C . LEU B 1 379 ? -17.344 0.452 -3.939 1 89.31 379 LEU B C 1
ATOM 9902 O O . LEU B 1 379 ? -18.219 -0.405 -4.047 1 89.31 379 LEU B O 1
ATOM 9906 N N . ALA B 1 380 ? -17.453 1.712 -4.406 1 88.81 380 ALA B N 1
ATOM 9907 C CA . ALA B 1 380 ? -18.75 2.178 -4.906 1 88.81 380 ALA B CA 1
ATOM 9908 C C . ALA B 1 380 ? -18.828 2.037 -6.426 1 88.81 380 ALA B C 1
ATOM 9910 O O . ALA B 1 380 ? -19.875 1.677 -6.965 1 88.81 380 ALA B O 1
ATOM 9911 N N . SER B 1 381 ? -17.734 2.275 -7.117 1 89.06 381 SER B N 1
ATOM 9912 C CA . SER B 1 381 ? -17.781 2.338 -8.57 1 89.06 381 SER B CA 1
ATOM 9913 C C . SER B 1 381 ? -16.828 1.332 -9.203 1 89.06 381 SER B C 1
ATOM 9915 O O . SER B 1 381 ? -15.812 0.973 -8.602 1 89.06 381 SER B O 1
ATOM 9917 N N . ASN B 1 382 ? -17.188 0.908 -10.445 1 88.44 382 ASN B N 1
ATOM 9918 C CA . ASN B 1 382 ? -16.406 -0.065 -11.188 1 88.44 382 ASN B CA 1
ATOM 9919 C C . ASN B 1 382 ? -15.297 0.612 -12 1 88.44 382 ASN B C 1
ATOM 9921 O O . ASN B 1 382 ? -14.398 -0.055 -12.508 1 88.44 382 ASN B O 1
ATOM 9925 N N . LEU B 1 383 ? -15.312 1.876 -12.023 1 87.56 383 LEU B N 1
ATOM 9926 C CA . LEU B 1 383 ? -14.297 2.611 -12.781 1 87.56 383 LEU B CA 1
ATOM 9927 C C . LEU B 1 383 ? -13.203 3.123 -11.859 1 87.56 383 LEU B C 1
ATOM 9929 O O . LEU B 1 383 ? -13.477 3.541 -10.734 1 87.56 383 LEU B O 1
ATOM 9933 N N . PRO B 1 384 ? -11.977 3.113 -12.391 1 87.19 384 PRO B N 1
ATOM 9934 C CA . PRO B 1 384 ? -10.867 3.588 -11.555 1 87.19 384 PRO B CA 1
ATOM 9935 C C . PRO B 1 384 ? -10.961 5.078 -11.242 1 87.19 384 PRO B C 1
ATOM 9937 O O . PRO B 1 384 ? -11.258 5.883 -12.125 1 87.19 384 PRO B O 1
ATOM 9940 N N . LEU B 1 385 ? -10.797 5.465 -10.078 1 86.94 385 LEU B N 1
ATOM 9941 C CA . LEU B 1 385 ? -10.719 6.832 -9.57 1 86.94 385 LEU B CA 1
ATOM 9942 C C . LEU B 1 385 ? -12.062 7.539 -9.695 1 86.94 385 LEU B C 1
ATOM 9944 O O . LEU B 1 385 ? -12.117 8.766 -9.828 1 86.94 385 LEU B O 1
ATOM 9948 N N . HIS B 1 386 ? -13.148 6.703 -9.789 1 89.12 386 HIS B N 1
ATOM 9949 C CA . HIS B 1 386 ? -14.5 7.246 -9.742 1 89.12 386 HIS B CA 1
ATOM 9950 C C . HIS B 1 386 ? -15.164 6.938 -8.406 1 89.12 386 HIS B C 1
ATOM 9952 O O . HIS B 1 386 ? -15.078 5.812 -7.906 1 89.12 386 HIS B O 1
ATOM 9958 N N . MET B 1 387 ? -15.789 7.941 -7.852 1 90.94 387 MET B N 1
ATOM 9959 C CA . MET B 1 387 ? -16.359 7.879 -6.512 1 90.94 387 MET B CA 1
ATOM 9960 C C . MET B 1 387 ? -15.297 7.492 -5.484 1 90.94 387 MET B C 1
ATOM 9962 O O . MET B 1 387 ? -15.555 6.68 -4.594 1 90.94 387 MET B O 1
ATOM 9966 N N . ALA B 1 388 ? -14.07 7.82 -5.824 1 85.69 388 ALA B N 1
ATOM 9967 C CA . ALA B 1 388 ? -12.859 7.652 -5.016 1 85.69 388 ALA B CA 1
ATOM 9968 C C . ALA B 1 388 ? -11.906 8.828 -5.207 1 85.69 388 ALA B C 1
ATOM 9970 O O . ALA B 1 388 ? -11.789 9.367 -6.309 1 85.69 388 ALA B O 1
ATOM 9971 N N . PRO B 1 389 ? -11.375 9.234 -4.152 1 86.62 389 PRO B N 1
ATOM 9972 C CA . PRO B 1 389 ? -11.391 8.766 -2.764 1 86.62 389 PRO B CA 1
ATOM 9973 C C . PRO B 1 389 ? -12.633 9.219 -2 1 86.62 389 PRO B C 1
ATOM 9975 O O . PRO B 1 389 ? -13.336 10.125 -2.449 1 86.62 389 PRO B O 1
ATOM 9978 N N . ARG B 1 390 ? -12.961 8.539 -1.038 1 92.62 390 ARG B N 1
ATOM 9979 C CA . ARG B 1 390 ? -14.031 8.875 -0.109 1 92.62 390 ARG B CA 1
ATOM 9980 C C . ARG B 1 390 ? -13.477 9.305 1.241 1 92.62 390 ARG B C 1
ATOM 9982 O O . ARG B 1 390 ? -12.453 8.789 1.692 1 92.62 390 ARG B O 1
ATOM 9989 N N . TYR B 1 391 ? -14.086 10.328 1.796 1 94.12 391 TYR B N 1
ATOM 9990 C CA . TYR B 1 391 ? -13.641 10.867 3.078 1 94.12 391 TYR B CA 1
ATOM 9991 C C . TYR B 1 391 ? -14.781 10.867 4.094 1 94.12 391 TYR B C 1
ATOM 9993 O O . TYR B 1 391 ? -15.93 11.156 3.744 1 94.12 391 TYR B O 1
ATOM 10001 N N . ILE B 1 392 ? -14.461 10.531 5.305 1 94.06 392 ILE B N 1
ATOM 10002 C CA . ILE B 1 392 ? -15.469 10.492 6.355 1 94.06 392 ILE B CA 1
ATOM 10003 C C . ILE B 1 392 ? -15.039 11.391 7.52 1 94.06 392 ILE B C 1
ATOM 10005 O O . ILE B 1 392 ? -13.844 11.555 7.77 1 94.06 392 ILE B O 1
ATOM 10009 N N . GLY B 1 393 ? -15.938 12.109 8.125 1 91.75 393 GLY B N 1
ATOM 10010 C CA . GLY B 1 393 ? -15.688 12.852 9.352 1 91.75 393 GLY B CA 1
ATOM 10011 C C . GLY B 1 393 ? -15.156 14.25 9.109 1 91.75 393 GLY B C 1
ATOM 10012 O O . GLY B 1 393 ? -14.453 14.812 9.961 1 91.75 393 GLY B O 1
ATOM 10013 N N . ILE B 1 394 ? -15.484 14.836 7.941 1 93.56 394 ILE B N 1
ATOM 10014 C CA . ILE B 1 394 ? -15.047 16.203 7.676 1 93.56 394 ILE B CA 1
ATOM 10015 C C . ILE B 1 394 ? -16.016 17.188 8.312 1 93.56 394 ILE B C 1
ATOM 10017 O O . ILE B 1 394 ? -17.234 17.094 8.109 1 93.56 394 ILE B O 1
ATOM 10021 N N . THR B 1 395 ? -15.492 18.047 9.133 1 93 395 THR B N 1
ATOM 10022 C CA . THR B 1 395 ? -16.328 19.094 9.703 1 93 395 THR B CA 1
ATOM 10023 C C . THR B 1 395 ? -16.578 20.203 8.688 1 93 395 THR B C 1
ATOM 10025 O O . THR B 1 395 ? -15.703 20.531 7.891 1 93 395 THR B O 1
ATOM 10028 N N . PRO B 1 396 ? -17.688 20.781 8.68 1 92.25 396 PRO B N 1
ATOM 10029 C CA . PRO B 1 396 ? -18.062 21.797 7.684 1 92.25 396 PRO B CA 1
ATOM 10030 C C . PRO B 1 396 ? -17.062 22.953 7.617 1 92.25 396 PRO B C 1
ATOM 10032 O O . PRO B 1 396 ? -16.797 23.484 6.535 1 92.25 396 PRO B O 1
ATOM 10035 N N . ASN B 1 397 ? -16.438 23.328 8.711 1 89.81 397 ASN B N 1
ATOM 10036 C CA . ASN B 1 397 ? -15.539 24.484 8.766 1 89.81 397 ASN B CA 1
ATOM 10037 C C . ASN B 1 397 ? -14.18 24.172 8.141 1 89.81 397 ASN B C 1
ATOM 10039 O O . ASN B 1 397 ? -13.414 25.078 7.828 1 89.81 397 ASN B O 1
ATOM 10043 N N . GLU B 1 398 ? -13.961 22.922 7.902 1 92.69 398 GLU B N 1
ATOM 10044 C CA . GLU B 1 398 ? -12.656 22.531 7.398 1 92.69 398 GLU B CA 1
ATOM 10045 C C . GLU B 1 398 ? -12.711 22.203 5.91 1 92.69 398 GLU B C 1
ATOM 10047 O O . GLU B 1 398 ? -11.695 21.844 5.309 1 92.69 398 GLU B O 1
ATOM 10052 N N . ILE B 1 399 ? -13.812 22.375 5.238 1 94.56 399 ILE B N 1
ATOM 10053 C CA . ILE B 1 399 ? -13.992 21.953 3.854 1 94.56 399 ILE B CA 1
ATOM 10054 C C . ILE B 1 399 ? -13.289 22.938 2.918 1 94.56 399 ILE B C 1
ATOM 10056 O O . ILE B 1 399 ? -13.406 24.156 3.088 1 94.56 399 ILE B O 1
ATOM 10060 N N . VAL B 1 400 ? -12.516 22.484 2.021 1 94.69 400 VAL B N 1
ATOM 10061 C CA . VAL B 1 400 ? -11.945 23.266 0.931 1 94.69 400 VAL B CA 1
ATOM 10062 C C . VAL B 1 400 ? -12.82 23.125 -0.312 1 94.69 400 VAL B C 1
ATOM 10064 O O . VAL B 1 400 ? -12.602 22.25 -1.144 1 94.69 400 VAL B O 1
ATOM 10067 N N . TRP B 1 401 ? -13.688 24.016 -0.481 1 93.56 401 TRP B N 1
ATOM 10068 C CA . TRP B 1 401 ? -14.766 23.938 -1.463 1 93.56 401 TRP B CA 1
ATOM 10069 C C . TRP B 1 401 ? -14.211 23.984 -2.883 1 93.56 401 TRP B C 1
ATOM 10071 O O . TRP B 1 401 ? -14.781 23.391 -3.797 1 93.56 401 TRP B O 1
ATOM 10081 N N . SER B 1 402 ? -13.086 24.641 -3.117 1 90.62 402 SER B N 1
ATOM 10082 C CA . SER B 1 402 ? -12.523 24.797 -4.453 1 90.62 402 SER B CA 1
ATOM 10083 C C . SER B 1 402 ? -12.094 23.453 -5.031 1 90.62 402 SER B C 1
ATOM 10085 O O . SER B 1 402 ? -12.039 23.281 -6.25 1 90.62 402 SER B O 1
ATOM 10087 N N . ASN B 1 403 ? -11.844 22.484 -4.18 1 92.88 403 ASN B N 1
ATOM 10088 C CA . ASN B 1 403 ? -11.32 21.188 -4.621 1 92.88 403 ASN B CA 1
ATOM 10089 C C . ASN B 1 403 ? -12.438 20.188 -4.883 1 92.88 403 ASN B C 1
ATOM 10091 O O . ASN B 1 403 ? -12.195 19.094 -5.379 1 92.88 403 ASN B O 1
ATOM 10095 N N . LEU B 1 404 ? -13.672 20.547 -4.625 1 93.44 404 LEU B N 1
ATOM 10096 C CA . LEU B 1 404 ? -14.789 19.625 -4.77 1 93.44 404 LEU B CA 1
ATOM 10097 C C . LEU B 1 404 ? -15.227 19.531 -6.227 1 93.44 404 LEU B C 1
ATOM 10099 O O . LEU B 1 404 ? -16.016 18.656 -6.586 1 93.44 404 LEU B O 1
ATOM 10103 N N . ARG B 1 405 ? -14.648 20.422 -7.098 1 91.38 405 ARG B N 1
ATOM 10104 C CA . ARG B 1 405 ? -15.008 20.406 -8.516 1 91.38 405 ARG B CA 1
ATOM 10105 C C . ARG B 1 405 ? -14.016 19.562 -9.312 1 91.38 405 ARG B C 1
ATOM 10107 O O . ARG B 1 405 ? -14.211 19.344 -10.516 1 91.38 405 ARG B O 1
ATOM 10114 N N . LEU B 1 406 ? -13.078 18.969 -8.727 1 90.88 406 LEU B N 1
ATOM 10115 C CA . LEU B 1 406 ? -12 18.297 -9.445 1 90.88 406 LEU B CA 1
ATOM 10116 C C . LEU B 1 406 ? -12.477 16.969 -10.039 1 90.88 406 LEU B C 1
ATOM 10118 O O . LEU B 1 406 ? -13.148 16.203 -9.359 1 90.88 406 LEU B O 1
ATOM 10122 N N . LYS B 1 407 ? -12.125 16.859 -11.336 1 91.06 407 LYS B N 1
ATOM 10123 C CA . LYS B 1 407 ? -12.391 15.594 -12.008 1 91.06 407 LYS B CA 1
ATOM 10124 C C . LYS B 1 407 ? -11.266 14.594 -11.742 1 91.06 407 LYS B C 1
ATOM 10126 O O . LYS B 1 407 ? -10.211 14.961 -11.227 1 91.06 407 LYS B O 1
ATOM 10131 N N . TRP B 1 408 ? -11.516 13.352 -12.086 1 87.69 408 TRP B N 1
ATOM 10132 C CA . TRP B 1 408 ? -10.586 12.281 -11.75 1 87.69 408 TRP B CA 1
ATOM 10133 C C . TRP B 1 408 ? -9.234 12.508 -12.414 1 87.69 408 TRP B C 1
ATOM 10135 O O . TRP B 1 408 ? -8.188 12.297 -11.797 1 87.69 408 TRP B O 1
ATOM 10145 N N . TRP B 1 409 ? -9.18 12.906 -13.695 1 85.25 409 TRP B N 1
ATOM 10146 C CA . TRP B 1 409 ? -7.918 13.055 -14.414 1 85.25 409 TRP B CA 1
ATOM 10147 C C . TRP B 1 409 ? -7.16 14.289 -13.945 1 85.25 409 TRP B C 1
ATOM 10149 O O . TRP B 1 409 ? -5.926 14.312 -13.945 1 85.25 409 TRP B O 1
ATOM 10159 N N . GLU B 1 410 ? -7.945 15.352 -13.594 1 89.25 410 GLU B N 1
ATOM 10160 C CA . GLU B 1 410 ? -7.324 16.547 -13.055 1 89.25 410 GLU B CA 1
ATOM 10161 C C . GLU B 1 410 ? -6.613 16.266 -11.734 1 89.25 410 GLU B C 1
ATOM 10163 O O . GLU B 1 410 ? -5.527 16.781 -11.484 1 89.25 410 GLU B O 1
ATOM 10168 N N . ARG B 1 411 ? -7.32 15.531 -10.969 1 88.94 411 ARG B N 1
ATOM 10169 C CA . ARG B 1 411 ? -6.742 15.164 -9.672 1 88.94 411 ARG B CA 1
ATOM 10170 C C . ARG B 1 411 ? -5.441 14.391 -9.852 1 88.94 411 ARG B C 1
ATOM 10172 O O . ARG B 1 411 ? -4.469 14.625 -9.133 1 88.94 411 ARG B O 1
ATOM 10179 N N . LEU B 1 412 ? -5.414 13.484 -10.742 1 85.88 412 LEU B N 1
ATOM 10180 C CA . LEU B 1 412 ? -4.234 12.672 -11 1 85.88 412 LEU B CA 1
ATOM 10181 C C . LEU B 1 412 ? -3.072 13.531 -11.484 1 85.88 412 LEU B C 1
ATOM 10183 O O . LEU B 1 412 ? -1.939 13.367 -11.023 1 85.88 412 LEU B O 1
ATOM 10187 N N . VAL B 1 413 ? -3.338 14.375 -12.383 1 84.75 413 VAL B N 1
ATOM 10188 C CA . VAL B 1 413 ? -2.307 15.234 -12.953 1 84.75 413 VAL B CA 1
ATOM 10189 C C . VAL B 1 413 ? -1.775 16.188 -11.875 1 84.75 413 VAL B C 1
ATOM 10191 O O . VAL B 1 413 ? -0.563 16.375 -11.758 1 84.75 413 VAL B O 1
ATOM 10194 N N . LYS B 1 414 ? -2.645 16.75 -11.125 1 90.81 414 LYS B N 1
ATOM 10195 C CA . LYS B 1 414 ? -2.246 17.703 -10.078 1 90.81 414 LYS B CA 1
ATOM 10196 C C . LYS B 1 414 ? -1.397 17 -9.016 1 90.81 414 LYS B C 1
ATOM 10198 O O . LYS B 1 414 ? -0.36 17.531 -8.602 1 90.81 414 LYS B O 1
ATOM 10203 N N . ILE B 1 415 ? -1.837 15.852 -8.57 1 89.5 415 ILE B N 1
ATOM 10204 C CA . ILE B 1 415 ? -1.092 15.125 -7.547 1 89.5 415 ILE B CA 1
ATOM 10205 C C . ILE B 1 415 ? 0.303 14.789 -8.07 1 89.5 415 ILE B C 1
ATOM 10207 O O . ILE B 1 415 ? 1.294 14.938 -7.352 1 89.5 415 ILE B O 1
ATOM 10211 N N . THR B 1 416 ? 0.436 14.383 -9.344 1 86.06 416 THR B N 1
ATOM 10212 C CA . THR B 1 416 ? 1.713 13.984 -9.93 1 86.06 416 THR B CA 1
ATOM 10213 C C . THR B 1 416 ? 2.631 15.195 -10.086 1 86.06 416 THR B C 1
ATOM 10215 O O . THR B 1 416 ? 3.807 15.141 -9.719 1 86.06 416 THR B O 1
ATOM 10218 N N . LEU B 1 417 ? 2.074 16.234 -10.562 1 87.19 417 LEU B N 1
ATOM 10219 C CA . LEU B 1 417 ? 2.869 17.438 -10.805 1 87.19 417 LEU B CA 1
ATOM 10220 C C . LEU B 1 417 ? 3.312 18.062 -9.484 1 87.19 417 LEU B C 1
ATOM 10222 O O . LEU B 1 417 ? 4.445 18.531 -9.367 1 87.19 417 LEU B O 1
ATOM 10226 N N . ILE B 1 418 ? 2.412 18.094 -8.562 1 92.94 418 ILE B N 1
ATOM 10227 C CA . ILE B 1 418 ? 2.744 18.703 -7.273 1 92.94 418 ILE B CA 1
ATOM 10228 C C . ILE B 1 418 ? 3.771 17.828 -6.547 1 92.94 418 ILE B C 1
ATOM 10230 O O . ILE B 1 418 ? 4.691 18.344 -5.91 1 92.94 418 ILE B O 1
ATOM 10234 N N . THR B 1 419 ? 3.615 16.562 -6.598 1 89.62 419 THR B N 1
ATOM 10235 C CA . THR B 1 419 ? 4.602 15.688 -5.988 1 89.62 419 THR B CA 1
ATOM 10236 C C . THR B 1 419 ? 5.973 15.875 -6.629 1 89.62 419 THR B C 1
ATOM 10238 O O . THR B 1 419 ? 6.984 15.945 -5.93 1 89.62 419 THR B O 1
ATOM 10241 N N . ALA B 1 420 ? 6.043 15.938 -7.934 1 86.25 420 ALA B N 1
ATOM 10242 C CA . ALA B 1 420 ? 7.297 16.188 -8.641 1 86.25 420 ALA B CA 1
ATOM 10243 C C . ALA B 1 420 ? 7.898 17.531 -8.219 1 86.25 420 ALA B C 1
ATOM 10245 O O . ALA B 1 420 ? 9.109 17.625 -7.992 1 86.25 420 ALA B O 1
ATOM 10246 N N . PHE B 1 421 ? 7.051 18.5 -8.133 1 92.56 421 PHE B N 1
ATOM 10247 C CA . PHE B 1 421 ? 7.492 19.828 -7.727 1 92.56 421 PHE B CA 1
ATOM 10248 C C . PHE B 1 421 ? 8.055 19.812 -6.312 1 92.56 421 PHE B C 1
ATOM 10250 O O . PHE B 1 421 ? 9.094 20.406 -6.043 1 92.56 421 PHE B O 1
ATOM 10257 N N . LEU B 1 422 ? 7.363 19.156 -5.406 1 93 422 LEU B N 1
ATOM 10258 C CA . LEU B 1 422 ? 7.805 19.094 -4.016 1 93 422 LEU B CA 1
ATOM 10259 C C . LEU B 1 422 ? 9.141 18.375 -3.898 1 93 422 LEU B C 1
ATOM 10261 O O . LEU B 1 422 ? 10 18.781 -3.115 1 93 422 LEU B O 1
ATOM 10265 N N . VAL B 1 423 ? 9.336 17.328 -4.641 1 87.12 423 VAL B N 1
ATOM 10266 C CA . VAL B 1 423 ? 10.609 16.609 -4.629 1 87.12 423 VAL B CA 1
ATOM 10267 C C . VAL B 1 423 ? 11.719 17.531 -5.125 1 87.12 423 VAL B C 1
ATOM 10269 O O . VAL B 1 423 ? 12.789 17.609 -4.512 1 87.12 423 VAL B O 1
ATOM 10272 N N . ALA B 1 424 ? 11.422 18.234 -6.203 1 86.25 424 ALA B N 1
ATOM 10273 C CA . ALA B 1 424 ? 12.391 19.188 -6.738 1 86.25 424 ALA B CA 1
ATOM 10274 C C . ALA B 1 424 ? 12.68 20.297 -5.734 1 86.25 424 ALA B C 1
ATOM 10276 O O . ALA B 1 424 ? 13.828 20.703 -5.555 1 86.25 424 ALA B O 1
ATOM 10277 N N . LEU B 1 425 ? 11.594 20.766 -5.141 1 90.62 425 LEU B N 1
ATOM 10278 C CA . LEU B 1 425 ? 11.727 21.844 -4.164 1 90.62 425 LEU B CA 1
ATOM 10279 C C . LEU B 1 425 ? 12.617 21.406 -3.002 1 90.62 425 LEU B C 1
ATOM 10281 O O . LEU B 1 425 ? 13.492 22.172 -2.57 1 90.62 425 LEU B O 1
ATOM 10285 N N . VAL B 1 426 ? 12.438 20.203 -2.525 1 89.31 426 VAL B N 1
ATOM 10286 C CA . VAL B 1 426 ? 13.188 19.719 -1.373 1 89.31 426 VAL B CA 1
ATOM 10287 C C . VAL B 1 426 ? 14.648 19.484 -1.763 1 89.31 426 VAL B C 1
ATOM 10289 O O . VAL B 1 426 ? 15.555 19.859 -1.024 1 89.31 426 VAL B O 1
ATOM 10292 N N . VAL B 1 427 ? 14.891 19 -2.955 1 80.25 427 VAL B N 1
ATOM 10293 C CA . VAL B 1 427 ? 16.25 18.656 -3.383 1 80.25 427 VAL B CA 1
ATOM 10294 C C . VAL B 1 427 ? 17 19.922 -3.74 1 80.25 427 VAL B C 1
ATOM 10296 O O . VAL B 1 427 ? 18.188 20.062 -3.414 1 80.25 427 VAL B O 1
ATOM 10299 N N . PHE B 1 428 ? 16.312 20.953 -4.316 1 82.5 428 PHE B N 1
ATOM 10300 C CA . PHE B 1 428 ? 17.016 22.125 -4.848 1 82.5 428 PHE B CA 1
ATOM 10301 C C . PHE B 1 428 ? 16.828 23.312 -3.922 1 82.5 428 PHE B C 1
ATOM 10303 O O . PHE B 1 428 ? 17.188 24.438 -4.281 1 82.5 428 PHE B O 1
ATOM 10310 N N . TRP B 1 429 ? 16.234 23.156 -2.75 1 86.25 429 TRP B N 1
ATOM 10311 C CA . TRP B 1 429 ? 16.016 24.266 -1.837 1 86.25 429 TRP B CA 1
ATOM 10312 C C . TRP B 1 429 ? 17.344 24.875 -1.404 1 86.25 429 TRP B C 1
ATOM 10314 O O . TRP B 1 429 ? 17.406 26.047 -1.014 1 86.25 429 TRP B O 1
ATOM 10324 N N . SER B 1 430 ? 18.422 24.062 -1.496 1 78.06 430 SER B N 1
ATOM 10325 C CA . SER B 1 430 ? 19.734 24.562 -1.094 1 78.06 430 SER B CA 1
ATOM 10326 C C . SER B 1 430 ? 20.219 25.656 -2.037 1 78.06 430 SER B C 1
ATOM 10328 O O . SER B 1 430 ? 21.078 26.469 -1.667 1 78.06 430 SER B O 1
ATOM 10330 N N . LEU B 1 431 ? 19.641 25.688 -3.168 1 75.12 431 LEU B N 1
ATOM 10331 C CA . LEU B 1 431 ? 20.031 26.688 -4.156 1 75.12 431 LEU B CA 1
ATOM 10332 C C . LEU B 1 431 ? 19.625 28.094 -3.719 1 75.12 431 LEU B C 1
ATOM 10334 O O . LEU B 1 431 ? 20.453 28.984 -3.619 1 75.12 431 LEU B O 1
ATOM 10338 N N . PRO B 1 432 ? 18.375 28.312 -3.342 1 77.69 432 PRO B N 1
ATOM 10339 C CA . PRO B 1 432 ? 18 29.641 -2.846 1 77.69 432 PRO B CA 1
ATOM 10340 C C . PRO B 1 432 ? 18.719 30 -1.544 1 77.69 432 PRO B C 1
ATOM 10342 O O . PRO B 1 432 ? 19.031 31.172 -1.317 1 77.69 432 PRO B O 1
ATOM 10345 N N . VAL B 1 433 ? 18.953 29.078 -0.794 1 73.12 433 VAL B N 1
ATOM 10346 C CA . VAL B 1 433 ? 19.656 29.312 0.461 1 73.12 433 VAL B CA 1
ATOM 10347 C C . VAL B 1 433 ? 21.094 29.75 0.174 1 73.12 433 VAL B C 1
ATOM 10349 O O . VAL B 1 433 ? 21.625 30.656 0.833 1 73.12 433 VAL B O 1
ATOM 10352 N N . ALA B 1 434 ? 21.656 29.125 -0.854 1 64.31 434 ALA B N 1
ATOM 10353 C CA . ALA B 1 434 ? 23.016 29.484 -1.259 1 64.31 434 ALA B CA 1
ATOM 10354 C C . ALA B 1 434 ? 23.062 30.906 -1.839 1 64.31 434 ALA B C 1
ATOM 10356 O O . ALA B 1 434 ? 24.016 31.656 -1.604 1 64.31 434 ALA B O 1
ATOM 10357 N N . VAL B 1 435 ? 22.047 31.203 -2.531 1 69.56 435 VAL B N 1
ATOM 10358 C CA . VAL B 1 435 ? 21.969 32.531 -3.117 1 69.56 435 VAL B CA 1
ATOM 10359 C C . VAL B 1 435 ? 21.875 33.594 -2.01 1 69.56 435 VAL B C 1
ATOM 10361 O O . VAL B 1 435 ? 22.531 34.625 -2.07 1 69.56 435 VAL B O 1
ATOM 10364 N N . VAL B 1 436 ? 21.109 33.312 -1.044 1 68.56 436 VAL B N 1
ATOM 10365 C CA . VAL B 1 436 ? 20.984 34.219 0.093 1 68.56 436 VAL B CA 1
ATOM 10366 C C . VAL B 1 436 ? 22.328 34.344 0.81 1 68.56 436 VAL B C 1
ATOM 10368 O O . VAL B 1 436 ? 22.703 35.438 1.25 1 68.56 436 VAL B O 1
ATOM 10371 N N . GLY B 1 437 ? 23 33.25 0.892 1 60 437 GLY B N 1
ATOM 10372 C CA . GLY B 1 437 ? 24.328 33.25 1.489 1 60 437 GLY B CA 1
ATOM 10373 C C . GLY B 1 437 ? 25.328 34.062 0.703 1 60 437 GLY B C 1
ATOM 10374 O O . GLY B 1 437 ? 26.156 34.781 1.286 1 60 437 GLY B O 1
ATOM 10375 N N . THR B 1 438 ? 25.234 33.969 -0.566 1 58.31 438 THR B N 1
ATOM 10376 C CA . THR B 1 438 ? 26.156 34.719 -1.419 1 58.31 438 THR B CA 1
ATOM 10377 C C . THR B 1 438 ? 25.844 36.188 -1.37 1 58.31 438 THR B C 1
ATOM 10379 O O . THR B 1 438 ? 26.75 37.031 -1.407 1 58.31 438 THR B O 1
ATOM 10382 N N . ILE B 1 439 ? 24.578 36.406 -1.354 1 58.41 439 ILE B N 1
ATOM 10383 C CA . ILE B 1 439 ? 24.172 37.812 -1.288 1 58.41 439 ILE B CA 1
ATOM 10384 C C . ILE B 1 439 ? 24.656 38.438 0.018 1 58.41 439 ILE B C 1
ATOM 10386 O O . ILE B 1 439 ? 25.031 39.594 0.051 1 58.41 439 ILE B O 1
ATOM 10390 N N . SER B 1 440 ? 24.781 37.562 0.971 1 53.75 440 SER B N 1
ATOM 10391 C CA . SER B 1 440 ? 25.234 38.062 2.266 1 53.75 440 SER B CA 1
ATOM 10392 C C . SER B 1 440 ? 26.719 38.406 2.244 1 53.75 440 SER B C 1
ATOM 10394 O O . SER B 1 440 ? 27.219 39.125 3.123 1 53.75 440 SER B O 1
ATOM 10396 N N . ASN B 1 441 ? 27.359 37.812 1.223 1 50.09 441 ASN B N 1
ATOM 10397 C CA . ASN B 1 441 ? 28.75 38.188 1.028 1 50.09 441 ASN B CA 1
ATOM 10398 C C . ASN B 1 441 ? 28.875 39.344 0.048 1 50.09 441 ASN B C 1
ATOM 10400 O O . ASN B 1 441 ? 29.109 39.156 -1.144 1 50.09 441 ASN B O 1
ATOM 10404 N N . ILE B 1 442 ? 28.609 40.469 0.517 1 54.38 442 ILE B N 1
ATOM 10405 C CA . ILE B 1 442 ? 28.516 41.688 -0.286 1 54.38 442 ILE B CA 1
ATOM 10406 C C . ILE B 1 442 ? 29.828 41.875 -1.062 1 54.38 442 ILE B C 1
ATOM 10408 O O . ILE B 1 442 ? 29.812 42.312 -2.215 1 54.38 442 ILE B O 1
ATOM 10412 N N . ASN B 1 443 ? 30.938 41.5 -0.341 1 54.72 443 ASN B N 1
ATOM 10413 C CA . ASN B 1 443 ? 32.188 41.688 -1.04 1 54.72 443 ASN B CA 1
ATOM 10414 C C . ASN B 1 443 ? 32.281 40.781 -2.285 1 54.72 443 ASN B C 1
ATOM 10416 O O . ASN B 1 443 ? 32.781 41.219 -3.324 1 54.72 443 ASN B O 1
ATOM 10420 N N . TYR B 1 444 ? 31.75 39.688 -2.043 1 54.94 444 TYR B N 1
ATOM 10421 C CA . TYR B 1 444 ? 31.781 38.812 -3.199 1 54.94 444 TYR B CA 1
ATOM 10422 C C . TYR B 1 444 ? 30.797 39.281 -4.27 1 54.94 444 TYR B C 1
ATOM 10424 O O . TYR B 1 444 ? 31.109 39.25 -5.461 1 54.94 444 TYR B O 1
ATOM 10432 N N . LEU B 1 445 ? 29.75 39.719 -3.904 1 56.94 445 LEU B N 1
ATOM 10433 C CA . LEU B 1 445 ? 28.719 40.125 -4.848 1 56.94 445 LEU B CA 1
ATOM 10434 C C . LEU B 1 445 ? 29.125 41.406 -5.594 1 56.94 445 LEU B C 1
ATOM 10436 O O . LEU B 1 445 ? 28.891 41.531 -6.797 1 56.94 445 LEU B O 1
ATOM 10440 N N . THR B 1 446 ? 29.734 42.312 -4.785 1 61.16 446 THR B N 1
ATOM 10441 C CA . THR B 1 446 ? 30.172 43.531 -5.441 1 61.16 446 THR B CA 1
ATOM 10442 C C . THR B 1 446 ? 31.328 43.25 -6.398 1 61.16 446 THR B C 1
ATOM 10444 O O . THR B 1 446 ? 31.5 43.938 -7.387 1 61.16 446 THR B O 1
ATOM 10447 N N . CYS B 1 447 ? 32 42.188 -5.941 1 58.75 447 CYS B N 1
ATOM 10448 C CA . CYS B 1 447 ? 33.094 41.812 -6.836 1 58.75 447 CYS B CA 1
ATOM 10449 C C . CYS B 1 447 ? 32.562 41.156 -8.102 1 58.75 447 CYS B C 1
ATOM 10451 O O . CYS B 1 447 ? 33.031 41.438 -9.203 1 58.75 447 CYS B O 1
ATOM 10453 N N . GLN B 1 448 ? 31.484 40.406 -7.945 1 57.16 448 GLN B N 1
ATOM 10454 C CA . GLN B 1 448 ? 30.969 39.656 -9.086 1 57.16 448 GLN B CA 1
ATOM 10455 C C . GLN B 1 448 ? 30.016 40.5 -9.93 1 57.16 448 GLN B C 1
ATOM 10457 O O . GLN B 1 448 ? 29.953 40.344 -11.148 1 57.16 448 GLN B O 1
ATOM 10462 N N . LEU B 1 449 ? 29.312 41.344 -9.25 1 57.69 449 LEU B N 1
ATOM 10463 C CA . LEU B 1 449 ? 28.344 42.219 -9.938 1 57.69 449 LEU B CA 1
ATOM 10464 C C . LEU B 1 449 ? 28.703 43.688 -9.719 1 57.69 449 LEU B C 1
ATOM 10466 O O . LEU B 1 449 ? 28.25 44.312 -8.75 1 57.69 449 LEU B O 1
ATOM 10470 N N . PRO B 1 450 ? 29.5 44.25 -10.531 1 61.22 450 PRO B N 1
ATOM 10471 C CA . PRO B 1 450 ? 30 45.625 -10.359 1 61.22 450 PRO B CA 1
ATOM 10472 C C . PRO B 1 450 ? 28.891 46.656 -10.242 1 61.22 450 PRO B C 1
ATOM 10474 O O . PRO B 1 450 ? 29.094 47.719 -9.68 1 61.22 450 PRO B O 1
ATOM 10477 N N . TRP B 1 451 ? 27.734 46.344 -10.867 1 63.25 451 TRP B N 1
ATOM 10478 C CA . TRP B 1 451 ? 26.688 47.344 -10.781 1 63.25 451 TRP B CA 1
ATOM 10479 C C . TRP B 1 451 ? 26.219 47.531 -9.344 1 63.25 451 TRP B C 1
ATOM 10481 O O . TRP B 1 451 ? 25.594 48.531 -9.008 1 63.25 451 TRP B O 1
ATOM 10491 N N . LEU B 1 452 ? 26.609 46.625 -8.508 1 58.47 452 LEU B N 1
ATOM 10492 C CA . LEU B 1 452 ? 26.266 46.719 -7.098 1 58.47 452 LEU B CA 1
ATOM 10493 C C . LEU B 1 452 ? 27.359 47.438 -6.316 1 58.47 452 LEU B C 1
ATOM 10495 O O . LEU B 1 452 ? 27.344 47.469 -5.082 1 58.47 452 LEU B O 1
ATOM 10499 N N . SER B 1 453 ? 28.234 48 -7.016 1 61.12 453 SER B N 1
ATOM 10500 C CA . SER B 1 453 ? 29.344 48.688 -6.383 1 61.12 453 SER B CA 1
ATOM 10501 C C . SER B 1 453 ? 28.859 49.875 -5.543 1 61.12 453 SER B C 1
ATOM 10503 O O . SER B 1 453 ? 29.609 50.406 -4.734 1 61.12 453 SER B O 1
ATOM 10505 N N . PHE B 1 454 ? 27.688 50.25 -5.949 1 63.69 454 PHE B N 1
ATOM 10506 C CA . PHE B 1 454 ? 27.156 51.344 -5.141 1 63.69 454 PHE B CA 1
ATOM 10507 C C . PHE B 1 454 ? 27.031 50.906 -3.682 1 63.69 454 PHE B C 1
ATOM 10509 O O . PHE B 1 454 ? 27.016 51.781 -2.785 1 63.69 454 PHE B O 1
ATOM 10516 N N . ILE B 1 455 ? 27.047 49.688 -3.43 1 64.12 455 ILE B N 1
ATOM 10517 C CA . ILE B 1 455 ? 26.906 49.188 -2.072 1 64.12 455 ILE B CA 1
ATOM 10518 C C . ILE B 1 455 ? 28.203 49.406 -1.297 1 64.12 455 ILE B C 1
ATOM 10520 O O . ILE B 1 455 ? 28.172 49.625 -0.082 1 64.12 455 ILE B O 1
ATOM 10524 N N . ASP B 1 456 ? 29.219 49.469 -2.047 1 60.06 456 ASP B N 1
ATOM 10525 C CA . ASP B 1 456 ? 30.5 49.719 -1.411 1 60.06 456 ASP B CA 1
ATOM 10526 C C . ASP B 1 456 ? 30.609 51.156 -0.923 1 60.06 456 ASP B C 1
ATOM 10528 O O . ASP B 1 456 ? 31.5 51.469 -0.137 1 60.06 456 ASP B O 1
ATOM 10532 N N . SER B 1 457 ? 29.656 51.938 -1.457 1 62.97 457 SER B N 1
ATOM 10533 C CA . SER B 1 457 ? 29.719 53.344 -1.031 1 62.97 457 SER B CA 1
ATOM 10534 C C . SER B 1 457 ? 28.891 53.562 0.237 1 62.97 457 SER B C 1
ATOM 10536 O O . SER B 1 457 ? 28.891 54.656 0.801 1 62.97 457 SER B O 1
ATOM 10538 N N . ILE B 1 458 ? 28.25 52.625 0.562 1 62.06 458 ILE B N 1
ATOM 10539 C CA . ILE B 1 458 ? 27.484 52.75 1.799 1 62.06 458 ILE B CA 1
ATOM 10540 C C . ILE B 1 458 ? 28.438 52.719 2.996 1 62.06 458 ILE B C 1
ATOM 10542 O O . ILE B 1 458 ? 29.406 51.969 2.994 1 62.06 458 ILE B O 1
ATOM 10546 N N . PRO B 1 459 ? 28.172 53.688 3.891 1 61.5 459 PRO B N 1
ATOM 10547 C CA . PRO B 1 459 ? 29.047 53.688 5.062 1 61.5 459 PRO B CA 1
ATOM 10548 C C . PRO B 1 459 ? 29.203 52.312 5.711 1 61.5 459 PRO B C 1
ATOM 10550 O O . PRO B 1 459 ? 28.266 51.5 5.684 1 61.5 459 PRO B O 1
ATOM 10553 N N . LYS B 1 460 ? 30.359 51.969 6.227 1 56.41 460 LYS B N 1
ATOM 10554 C CA . LYS B 1 460 ? 30.812 50.688 6.738 1 56.41 460 LYS B CA 1
ATOM 10555 C C . LYS B 1 460 ? 29.875 50.156 7.824 1 56.41 460 LYS B C 1
ATOM 10557 O O . LYS B 1 460 ? 29.625 48.969 7.902 1 56.41 460 LYS B O 1
ATOM 10562 N N . VAL B 1 461 ? 29.391 51.094 8.594 1 54.53 461 VAL B N 1
ATOM 10563 C CA . VAL B 1 461 ? 28.562 50.656 9.711 1 54.53 461 VAL B CA 1
ATOM 10564 C C . VAL B 1 461 ? 27.25 50.062 9.18 1 54.53 461 VAL B C 1
ATOM 10566 O O . VAL B 1 461 ? 26.828 49 9.648 1 54.53 461 VAL B O 1
ATOM 10569 N N . ILE B 1 462 ? 26.734 50.75 8.266 1 57.72 462 ILE B N 1
ATOM 10570 C CA . ILE B 1 462 ? 25.469 50.281 7.723 1 57.72 462 ILE B CA 1
ATOM 10571 C C . ILE B 1 462 ? 25.703 49.031 6.883 1 57.72 462 ILE B C 1
ATOM 10573 O O . ILE B 1 462 ? 24.891 48.094 6.91 1 57.72 462 ILE B O 1
ATOM 10577 N N . LEU B 1 463 ? 26.797 49.062 6.242 1 61.91 463 LEU B N 1
ATOM 10578 C CA . LEU B 1 463 ? 27.156 47.906 5.438 1 61.91 463 LEU B CA 1
ATOM 10579 C C . LEU B 1 463 ? 27.344 46.688 6.316 1 61.91 463 LEU B C 1
ATOM 10581 O O . LEU B 1 463 ? 27 45.562 5.922 1 61.91 463 LEU B O 1
ATOM 10585 N N . GLY B 1 464 ? 27.859 46.969 7.461 1 56.12 464 GLY B N 1
ATOM 10586 C CA . GLY B 1 464 ? 28.031 45.875 8.422 1 56.12 464 GLY B CA 1
ATOM 10587 C C . GLY B 1 464 ? 26.719 45.281 8.891 1 56.12 464 GLY B C 1
ATOM 10588 O O . GLY B 1 464 ? 26.578 44.062 9 1 56.12 464 GLY B O 1
ATOM 10589 N N . ILE B 1 465 ? 25.844 46.156 9.148 1 55.47 465 ILE B N 1
ATOM 10590 C CA . ILE B 1 465 ? 24.531 45.688 9.578 1 55.47 465 ILE B CA 1
ATOM 10591 C C . ILE B 1 465 ? 23.859 44.906 8.445 1 55.47 465 ILE B C 1
ATOM 10593 O O . ILE B 1 465 ? 23.266 43.875 8.68 1 55.47 465 ILE B O 1
ATOM 10597 N N . ILE B 1 466 ? 23.938 45.469 7.301 1 59.5 466 ILE B N 1
ATOM 10598 C CA . ILE B 1 466 ? 23.312 44.844 6.156 1 59.5 466 ILE B CA 1
ATOM 10599 C C . ILE B 1 466 ? 23.969 43.5 5.883 1 59.5 466 ILE B C 1
ATOM 10601 O O . ILE B 1 466 ? 23.281 42.5 5.656 1 59.5 466 ILE B O 1
ATOM 10605 N N . THR B 1 467 ? 25.281 43.531 5.98 1 58.34 467 THR B N 1
ATOM 10606 C CA . THR B 1 467 ? 26 42.281 5.703 1 58.34 467 THR B CA 1
ATOM 10607 C C . THR B 1 467 ? 25.797 41.281 6.832 1 58.34 467 THR B C 1
ATOM 10609 O O . THR B 1 467 ? 25.891 40.062 6.617 1 58.34 467 THR B O 1
ATOM 10612 N N . GLY B 1 468 ? 25.562 41.812 7.98 1 54.72 468 GLY B N 1
ATOM 10613 C CA . GLY B 1 468 ? 25.375 40.938 9.117 1 54.72 468 GLY B CA 1
ATOM 10614 C C . GLY B 1 468 ? 23.938 40.469 9.273 1 54.72 468 GLY B C 1
ATOM 10615 O O . GLY B 1 468 ? 23.688 39.281 9.555 1 54.72 468 GLY B O 1
ATOM 10616 N N . LEU B 1 469 ? 22.984 41.344 9.117 1 59.91 469 LEU B N 1
ATOM 10617 C CA . LEU B 1 469 ? 21.594 41.031 9.438 1 59.91 469 LEU B CA 1
ATOM 10618 C C . LEU B 1 469 ? 20.844 40.562 8.188 1 59.91 469 LEU B C 1
ATOM 10620 O O . LEU B 1 469 ? 19.938 39.75 8.281 1 59.91 469 LEU B O 1
ATOM 10624 N N . LEU B 1 470 ? 21.203 41.031 7.09 1 64.88 470 LEU B N 1
ATOM 10625 C CA . LEU B 1 470 ? 20.422 40.781 5.879 1 64.88 470 LEU B CA 1
ATOM 10626 C C . LEU B 1 470 ? 20.391 39.312 5.551 1 64.88 470 LEU B C 1
ATOM 10628 O O . LEU B 1 470 ? 19.328 38.75 5.262 1 64.88 470 LEU B O 1
ATOM 10632 N N . PRO B 1 471 ? 21.625 38.688 5.668 1 63.72 471 PRO B N 1
ATOM 10633 C CA . PRO B 1 471 ? 21.547 37.25 5.375 1 63.72 471 PRO B CA 1
ATOM 10634 C C . PRO B 1 471 ? 20.672 36.469 6.355 1 63.72 471 PRO B C 1
ATOM 10636 O O . PRO B 1 471 ? 19.938 35.562 5.957 1 63.72 471 PRO B O 1
ATOM 10639 N N . SER B 1 472 ? 20.672 36.906 7.5 1 64.62 472 SER B N 1
ATOM 10640 C CA . SER B 1 472 ? 19.859 36.219 8.516 1 64.62 472 SER B CA 1
ATOM 10641 C C . SER B 1 472 ? 18.375 36.5 8.32 1 64.62 472 SER B C 1
ATOM 10643 O O . SER B 1 472 ? 17.547 35.594 8.469 1 64.62 472 SER B O 1
ATOM 10645 N N . VAL B 1 473 ? 18.062 37.625 7.996 1 68.94 473 VAL B N 1
ATOM 10646 C CA . VAL B 1 473 ? 16.672 38 7.785 1 68.94 473 VAL B CA 1
ATOM 10647 C C . VAL B 1 473 ? 16.156 37.344 6.516 1 68.94 473 VAL B C 1
ATOM 10649 O O . VAL B 1 473 ? 15.039 36.812 6.5 1 68.94 473 VAL B O 1
ATOM 10652 N N . MET B 1 474 ? 16.969 37.344 5.523 1 74.5 474 MET B N 1
ATOM 10653 C CA . MET B 1 474 ? 16.562 36.719 4.266 1 74.5 474 MET B CA 1
ATOM 10654 C C . MET B 1 474 ? 16.375 35.219 4.438 1 74.5 474 MET B C 1
ATOM 10656 O O . MET B 1 474 ? 15.453 34.625 3.869 1 74.5 474 MET B O 1
ATOM 10660 N N . LEU B 1 475 ? 17.281 34.688 5.18 1 71.12 475 LEU B N 1
ATOM 10661 C CA . LEU B 1 475 ? 17.156 33.25 5.441 1 71.12 475 LEU B CA 1
ATOM 10662 C C . LEU B 1 475 ? 15.883 32.969 6.242 1 71.12 475 LEU B C 1
ATOM 10664 O O . LEU B 1 475 ? 15.195 31.984 5.977 1 71.12 475 LEU B O 1
ATOM 10668 N N . ALA B 1 476 ? 15.641 33.812 7.109 1 71.81 476 ALA B N 1
ATOM 10669 C CA . ALA B 1 476 ? 14.438 33.656 7.926 1 71.81 476 ALA B CA 1
ATOM 10670 C C . ALA B 1 476 ? 13.18 33.75 7.07 1 71.81 476 ALA B C 1
ATOM 10672 O O . ALA B 1 476 ? 12.242 32.969 7.254 1 71.81 476 ALA B O 1
ATOM 10673 N N . ILE B 1 477 ? 13.211 34.656 6.199 1 77.5 477 ILE B N 1
ATOM 10674 C CA . ILE B 1 477 ? 12.07 34.844 5.312 1 77.5 477 ILE B CA 1
ATOM 10675 C C . ILE B 1 477 ? 11.906 33.594 4.426 1 77.5 477 ILE B C 1
ATOM 10677 O O . ILE B 1 477 ? 10.789 33.125 4.223 1 77.5 477 ILE B O 1
ATOM 10681 N N . LEU B 1 478 ? 13.016 33.156 3.945 1 80.75 478 LEU B N 1
ATOM 10682 C CA . LEU B 1 478 ? 12.977 32 3.08 1 80.75 478 LEU B CA 1
ATOM 10683 C C . LEU B 1 478 ? 12.43 30.781 3.83 1 80.75 478 LEU B C 1
ATOM 10685 O O . LEU B 1 478 ? 11.625 30.016 3.287 1 80.75 478 LEU B O 1
ATOM 10689 N N . MET B 1 479 ? 12.758 30.688 5.004 1 81.12 479 MET B N 1
ATOM 10690 C CA . MET B 1 479 ? 12.305 29.547 5.797 1 81.12 479 MET B CA 1
ATOM 10691 C C . MET B 1 479 ? 10.844 29.719 6.195 1 81.12 479 MET B C 1
ATOM 10693 O O . MET B 1 479 ? 10.117 28.734 6.324 1 81.12 479 MET B O 1
ATOM 10697 N N . ALA B 1 480 ? 10.469 30.938 6.348 1 83.31 480 ALA B N 1
ATOM 10698 C CA . ALA B 1 480 ? 9.078 31.203 6.703 1 83.31 480 ALA B CA 1
ATOM 10699 C C . ALA B 1 480 ? 8.148 30.953 5.516 1 83.31 480 ALA B C 1
ATOM 10701 O O . ALA B 1 480 ? 6.977 30.625 5.691 1 83.31 480 ALA B O 1
ATOM 10702 N N . LEU B 1 481 ? 8.656 31.078 4.344 1 89.75 481 LEU B N 1
ATOM 10703 C CA . LEU B 1 481 ? 7.871 30.953 3.123 1 89.75 481 LEU B CA 1
ATOM 10704 C C . LEU B 1 481 ? 7.621 29.484 2.795 1 89.75 481 LEU B C 1
ATOM 10706 O O . LEU B 1 481 ? 6.621 29.156 2.152 1 89.75 481 LEU B O 1
ATOM 10710 N N . LEU B 1 482 ? 8.406 28.672 3.256 1 92.12 482 LEU B N 1
ATOM 10711 C CA . LEU B 1 482 ? 8.344 27.266 2.859 1 92.12 482 LEU B CA 1
ATOM 10712 C C . LEU B 1 482 ? 7.027 26.641 3.309 1 92.12 482 LEU B C 1
ATOM 10714 O O . LEU B 1 482 ? 6.324 26.031 2.504 1 92.12 482 LEU B O 1
ATOM 10718 N N . PRO B 1 483 ? 6.578 26.797 4.57 1 92.56 483 PRO B N 1
ATOM 10719 C CA . PRO B 1 483 ? 5.309 26.203 4.988 1 92.56 483 PRO B CA 1
ATOM 10720 C C . PRO B 1 483 ? 4.117 26.734 4.195 1 92.56 483 PRO B C 1
ATOM 10722 O O . PRO B 1 483 ? 3.166 26 3.932 1 92.56 483 PRO B O 1
ATOM 10725 N N . ILE B 1 484 ? 4.176 27.984 3.799 1 93.88 484 ILE B N 1
ATOM 10726 C CA . ILE B 1 484 ? 3.102 28.594 3.02 1 93.88 484 ILE B CA 1
ATOM 10727 C C . ILE B 1 484 ? 3.027 27.922 1.645 1 93.88 484 ILE B C 1
ATOM 10729 O O . ILE B 1 484 ? 1.941 27.594 1.171 1 93.88 484 ILE B O 1
ATOM 10733 N N . ILE B 1 485 ? 4.164 27.719 1.133 1 95.38 485 ILE B N 1
ATOM 10734 C CA . ILE B 1 485 ? 4.223 27.094 -0.182 1 95.38 485 ILE B CA 1
ATOM 10735 C C . ILE B 1 485 ? 3.727 25.656 -0.086 1 95.38 485 ILE B C 1
ATOM 10737 O O . ILE B 1 485 ? 2.98 25.188 -0.951 1 95.38 485 ILE B O 1
ATOM 10741 N N . LEU B 1 486 ? 4.164 25 0.923 1 96.31 486 LEU B N 1
ATOM 10742 C CA . LEU B 1 486 ? 3.768 23.609 1.095 1 96.31 486 LEU B CA 1
ATOM 10743 C C . LEU B 1 486 ? 2.258 23.484 1.275 1 96.31 486 LEU B C 1
ATOM 10745 O O . LEU B 1 486 ? 1.632 22.578 0.737 1 96.31 486 LEU B O 1
ATOM 10749 N N . ARG B 1 487 ? 1.657 24.406 2.049 1 96.5 487 ARG B N 1
ATOM 10750 C CA . ARG B 1 487 ? 0.211 24.391 2.242 1 96.5 487 ARG B CA 1
ATOM 10751 C C . ARG B 1 487 ? -0.518 24.719 0.941 1 96.5 487 ARG B C 1
ATOM 10753 O O . ARG B 1 487 ? -1.557 24.125 0.643 1 96.5 487 ARG B O 1
ATOM 10760 N N . LEU B 1 488 ? 0.023 25.625 0.179 1 96.38 488 LEU B N 1
ATOM 10761 C CA . LEU B 1 488 ? -0.562 25.953 -1.119 1 96.38 488 LEU B CA 1
ATOM 10762 C C . LEU B 1 488 ? -0.491 24.75 -2.057 1 96.38 488 LEU B C 1
ATOM 10764 O O . LEU B 1 488 ? -1.449 24.453 -2.775 1 96.38 488 LEU B O 1
ATOM 10768 N N . CYS B 1 489 ? 0.618 24.078 -2.002 1 96.19 489 CYS B N 1
ATOM 10769 C CA . CYS B 1 489 ? 0.784 22.875 -2.832 1 96.19 489 CYS B CA 1
ATOM 10770 C C . CYS B 1 489 ? -0.213 21.797 -2.438 1 96.19 489 CYS B C 1
ATOM 10772 O O . CYS B 1 489 ? -0.768 21.125 -3.301 1 96.19 489 CYS B O 1
ATOM 10774 N N . ALA B 1 490 ? -0.44 21.656 -1.19 1 96.06 490 ALA B N 1
ATOM 10775 C CA . ALA B 1 490 ? -1.399 20.672 -0.715 1 96.06 490 ALA B CA 1
ATOM 10776 C C . ALA B 1 490 ? -2.812 21 -1.186 1 96.06 490 ALA B C 1
ATOM 10778 O O . ALA B 1 490 ? -3.58 20.109 -1.546 1 96.06 490 ALA B O 1
ATOM 10779 N N . ARG B 1 491 ? -3.176 22.297 -1.19 1 95.75 491 ARG B N 1
ATOM 10780 C CA . ARG B 1 491 ? -4.484 22.734 -1.669 1 95.75 491 ARG B CA 1
ATOM 10781 C C . ARG B 1 491 ? -4.617 22.5 -3.172 1 95.75 491 ARG B C 1
ATOM 10783 O O . ARG B 1 491 ? -5.664 22.062 -3.648 1 95.75 491 ARG B O 1
ATOM 10790 N N . ILE B 1 492 ? -3.564 22.734 -3.857 1 95.19 492 ILE B N 1
ATOM 10791 C CA . ILE B 1 492 ? -3.59 22.578 -5.309 1 95.19 492 ILE B CA 1
ATOM 10792 C C . ILE B 1 492 ? -3.646 21.094 -5.664 1 95.19 492 ILE B C 1
ATOM 10794 O O . ILE B 1 492 ? -4.273 20.703 -6.656 1 95.19 492 ILE B O 1
ATOM 10798 N N . ALA B 1 493 ? -3.018 20.281 -4.859 1 93.25 493 ALA B N 1
ATOM 10799 C CA . ALA B 1 493 ? -3.008 18.844 -5.102 1 93.25 493 ALA B CA 1
ATOM 10800 C C . ALA B 1 493 ? -4.414 18.266 -5.008 1 93.25 493 ALA B C 1
ATOM 10802 O O . ALA B 1 493 ? -4.691 17.188 -5.566 1 93.25 493 ALA B O 1
ATOM 10803 N N . GLY B 1 494 ? -5.367 18.953 -4.281 1 92.5 494 GLY B N 1
ATOM 10804 C CA . GLY B 1 494 ? -6.754 18.516 -4.277 1 92.5 494 GLY B CA 1
ATOM 10805 C C . GLY B 1 494 ? -7.219 18.031 -2.918 1 92.5 494 GLY B C 1
ATOM 10806 O O . GLY B 1 494 ? -8.219 17.312 -2.818 1 92.5 494 GLY B O 1
ATOM 10807 N N . CYS B 1 495 ? -6.586 18.344 -1.816 1 93.94 495 CYS B N 1
ATOM 10808 C CA . CYS B 1 495 ? -7.043 17.969 -0.485 1 93.94 495 CYS B CA 1
ATOM 10809 C C . CYS B 1 495 ? -8.383 18.609 -0.16 1 93.94 495 CYS B C 1
ATOM 10811 O O . CYS B 1 495 ? -8.516 19.844 -0.245 1 93.94 495 CYS B O 1
ATOM 10813 N N . PRO B 1 496 ? -9.352 17.844 0.207 1 94.56 496 PRO B N 1
ATOM 10814 C CA . PRO B 1 496 ? -10.703 18.375 0.358 1 94.56 496 PRO B CA 1
ATOM 10815 C C . PRO B 1 496 ? -10.93 19.031 1.721 1 94.56 496 PRO B C 1
ATOM 10817 O O . PRO B 1 496 ? -11.938 19.703 1.929 1 94.56 496 PRO B O 1
ATOM 10820 N N . SER B 1 497 ? -10.062 18.828 2.684 1 95.75 497 SER B N 1
ATOM 10821 C CA . SER B 1 497 ? -10.211 19.391 4.027 1 95.75 497 SER B CA 1
ATOM 10822 C C . SER B 1 497 ? -8.891 19.969 4.527 1 95.75 497 SER B C 1
ATOM 10824 O O . SER B 1 497 ? -7.82 19.625 4.031 1 95.75 497 SER B O 1
ATOM 10826 N N . LEU B 1 498 ? -8.977 20.875 5.469 1 95.12 498 LEU B N 1
ATOM 10827 C CA . LEU B 1 498 ? -7.789 21.484 6.055 1 95.12 498 LEU B CA 1
ATOM 10828 C C . LEU B 1 498 ? -6.969 20.453 6.82 1 95.12 498 LEU B C 1
ATOM 10830 O O . LEU B 1 498 ? -5.738 20.531 6.859 1 95.12 498 LEU B O 1
ATOM 10834 N N . SER B 1 499 ? -7.684 19.5 7.418 1 94.5 499 SER B N 1
ATOM 10835 C CA . SER B 1 499 ? -6.977 18.406 8.086 1 94.5 499 SER B CA 1
ATOM 10836 C C . SER B 1 499 ? -6.117 17.625 7.105 1 94.5 499 SER B C 1
ATOM 10838 O O . SER B 1 499 ? -4.973 17.266 7.414 1 94.5 499 SER B O 1
ATOM 10840 N N . ALA B 1 500 ? -6.668 17.344 5.902 1 95.25 500 ALA B N 1
ATOM 10841 C CA . ALA B 1 500 ? -5.914 16.625 4.879 1 95.25 500 ALA B CA 1
ATOM 10842 C C . ALA B 1 500 ? -4.73 17.453 4.383 1 95.25 500 ALA B C 1
ATOM 10844 O O . ALA B 1 500 ? -3.674 16.906 4.062 1 95.25 500 ALA B O 1
ATOM 10845 N N . VAL B 1 501 ? -4.867 18.703 4.344 1 96.19 501 VAL B N 1
ATOM 10846 C CA . VAL B 1 501 ? -3.793 19.609 3.939 1 96.19 501 VAL B CA 1
ATOM 10847 C C . VAL B 1 501 ? -2.648 19.531 4.949 1 96.19 501 VAL B C 1
ATOM 10849 O O . VAL B 1 501 ? -1.484 19.391 4.566 1 96.19 501 VAL B O 1
ATOM 10852 N N . GLU B 1 502 ? -2.994 19.594 6.227 1 95.69 502 GLU B N 1
ATOM 10853 C CA . GLU B 1 502 ? -1.971 19.531 7.266 1 95.69 502 GLU B CA 1
ATOM 10854 C C . GLU B 1 502 ? -1.225 18.203 7.23 1 95.69 502 GLU B C 1
ATOM 10856 O O . GLU B 1 502 ? -0.015 18.156 7.465 1 95.69 502 GLU B O 1
ATOM 10861 N N . LEU B 1 503 ? -1.972 17.141 6.977 1 96 503 LEU B N 1
ATOM 10862 C CA . LEU B 1 503 ? -1.333 15.836 6.91 1 96 503 LEU B CA 1
ATOM 10863 C C . LEU B 1 503 ? -0.377 15.758 5.727 1 96 503 LEU B C 1
ATOM 10865 O O . LEU B 1 503 ? 0.708 15.18 5.836 1 96 503 LEU B O 1
ATOM 10869 N N . HIS B 1 504 ? -0.763 16.328 4.59 1 96.38 504 HIS B N 1
ATOM 10870 C CA . HIS B 1 504 ? 0.1 16.375 3.414 1 96.38 504 HIS B CA 1
ATOM 10871 C C . HIS B 1 504 ? 1.349 17.203 3.682 1 96.38 504 HIS B C 1
ATOM 10873 O O . HIS B 1 504 ? 2.451 16.828 3.285 1 96.38 504 HIS B O 1
ATOM 10879 N N . VAL B 1 505 ? 1.178 18.25 4.375 1 96.88 505 VAL B N 1
ATOM 10880 C CA . VAL B 1 505 ? 2.277 19.141 4.707 1 96.88 505 VAL B CA 1
ATOM 10881 C C . VAL B 1 505 ? 3.227 18.453 5.691 1 96.88 505 VAL B C 1
ATOM 10883 O O . VAL B 1 505 ? 4.445 18.625 5.609 1 96.88 505 VAL B O 1
ATOM 10886 N N . GLN B 1 506 ? 2.682 17.719 6.617 1 97.31 506 GLN B N 1
ATOM 10887 C CA . GLN B 1 506 ? 3.518 17.016 7.582 1 97.31 506 GLN B CA 1
ATOM 10888 C C . GLN B 1 506 ? 4.535 16.109 6.883 1 97.31 506 GLN B C 1
ATOM 10890 O O . GLN B 1 506 ? 5.707 16.078 7.258 1 97.31 506 GLN B O 1
ATOM 10895 N N . ASN B 1 507 ? 4.141 15.461 5.84 1 96.44 507 ASN B N 1
ATOM 10896 C CA . ASN B 1 507 ? 5.035 14.57 5.105 1 96.44 507 ASN B CA 1
ATOM 10897 C C . ASN B 1 507 ? 6.078 15.359 4.316 1 96.44 507 ASN B C 1
ATOM 10899 O O . ASN B 1 507 ? 7.266 15.023 4.352 1 96.44 507 ASN B O 1
ATOM 10903 N N . SER B 1 508 ? 5.676 16.359 3.637 1 96.19 508 SER B N 1
ATOM 10904 C CA . SER B 1 508 ? 6.594 17.125 2.801 1 96.19 508 SER B CA 1
ATOM 10905 C C . SER B 1 508 ? 7.562 17.953 3.648 1 96.19 508 SER B C 1
ATOM 10907 O O . SER B 1 508 ? 8.75 18.047 3.324 1 96.19 508 SER B O 1
ATOM 10909 N N . TYR B 1 509 ? 7.016 18.516 4.656 1 96.62 509 TYR B N 1
ATOM 10910 C CA . TYR B 1 509 ? 7.883 19.312 5.512 1 96.62 509 TYR B CA 1
ATOM 10911 C C . TYR B 1 509 ? 8.875 18.438 6.254 1 96.62 509 TYR B C 1
ATOM 10913 O O . TYR B 1 509 ? 10.016 18.844 6.512 1 96.62 509 TYR B O 1
ATOM 10921 N N . PHE B 1 510 ? 8.484 17.234 6.582 1 97.06 510 PHE B N 1
ATOM 10922 C CA . PHE B 1 510 ? 9.422 16.297 7.199 1 97.06 510 PHE B CA 1
ATOM 10923 C C . PHE B 1 510 ? 10.555 15.961 6.242 1 97.06 510 PHE B C 1
ATOM 10925 O O . PHE B 1 510 ? 11.719 15.922 6.645 1 97.06 510 PHE B O 1
ATOM 10932 N N . ALA B 1 511 ? 10.195 15.648 5.047 1 95.75 511 ALA B N 1
ATOM 10933 C CA . ALA B 1 511 ? 11.227 15.375 4.051 1 95.75 511 ALA B CA 1
ATOM 10934 C C . ALA B 1 511 ? 12.195 16.547 3.922 1 95.75 511 ALA B C 1
ATOM 10936 O O . ALA B 1 511 ? 13.406 16.359 3.797 1 95.75 511 ALA B O 1
ATOM 10937 N N . PHE B 1 512 ? 11.656 17.703 3.961 1 93.75 512 PHE B N 1
ATOM 10938 C CA . PHE B 1 512 ? 12.477 18.906 3.896 1 93.75 512 PHE B CA 1
ATOM 10939 C C . PHE B 1 512 ? 13.406 18.984 5.102 1 93.75 512 PHE B C 1
ATOM 10941 O O . PHE B 1 512 ? 14.586 19.312 4.961 1 93.75 512 PHE B O 1
ATOM 10948 N N . GLN B 1 513 ? 12.883 18.688 6.289 1 93.69 513 GLN B N 1
ATOM 10949 C CA . GLN B 1 513 ? 13.672 18.75 7.516 1 93.69 513 GLN B CA 1
ATOM 10950 C C . GLN B 1 513 ? 14.82 17.75 7.484 1 93.69 513 GLN B C 1
ATOM 10952 O O . GLN B 1 513 ? 15.953 18.094 7.824 1 93.69 513 GLN B O 1
ATOM 10957 N N . VAL B 1 514 ? 14.594 16.578 7.066 1 93.94 514 VAL B N 1
ATOM 10958 C CA . VAL B 1 514 ? 15.602 15.523 7.098 1 93.94 514 VAL B CA 1
ATOM 10959 C C . VAL B 1 514 ? 16.641 15.773 6.012 1 93.94 514 VAL B C 1
ATOM 10961 O O . VAL B 1 514 ? 17.844 15.703 6.273 1 93.94 514 VAL B O 1
ATOM 10964 N N . ILE B 1 515 ? 16.203 16.172 4.852 1 90.25 515 ILE B N 1
ATOM 10965 C CA . ILE B 1 515 ? 17.109 16.297 3.715 1 90.25 515 ILE B CA 1
ATOM 10966 C C . ILE B 1 515 ? 17.891 17.609 3.811 1 90.25 515 ILE B C 1
ATOM 10968 O O . ILE B 1 515 ? 19.125 17.609 3.75 1 90.25 515 ILE B O 1
ATOM 10972 N N . GLN B 1 516 ? 17.203 18.719 4.055 1 86.12 516 GLN B N 1
ATOM 10973 C CA . GLN B 1 516 ? 17.844 20.031 3.988 1 86.12 516 GLN B CA 1
ATOM 10974 C C . GLN B 1 516 ? 18.438 20.422 5.34 1 86.12 516 GLN B C 1
ATOM 10976 O O . GLN B 1 516 ? 19.562 20.922 5.406 1 86.12 516 GLN B O 1
ATOM 10981 N N . VAL B 1 517 ? 17.703 20.125 6.344 1 83 517 VAL B N 1
ATOM 10982 C CA . VAL B 1 517 ? 18.141 20.609 7.648 1 83 517 VAL B CA 1
ATOM 10983 C C . VAL B 1 517 ? 19.156 19.641 8.25 1 83 517 VAL B C 1
ATOM 10985 O O . VAL B 1 517 ? 20.125 20.047 8.875 1 83 517 VAL B O 1
ATOM 10988 N N . PHE B 1 518 ? 19.062 18.344 8.039 1 88.12 518 PHE B N 1
ATOM 10989 C CA . PHE B 1 518 ? 19.953 17.359 8.641 1 88.12 518 PHE B CA 1
ATOM 10990 C C . PHE B 1 518 ? 21.016 16.922 7.648 1 88.12 518 PHE B C 1
ATOM 10992 O O . PHE B 1 518 ? 22.203 17.25 7.816 1 88.12 518 PHE B O 1
ATOM 10999 N N . LEU B 1 519 ? 20.672 16.375 6.508 1 85.19 519 LEU B N 1
ATOM 11000 C CA . LEU B 1 519 ? 21.609 15.711 5.621 1 85.19 519 LEU B CA 1
ATOM 11001 C C . LEU B 1 519 ? 22.469 16.734 4.871 1 85.19 519 LEU B C 1
ATOM 11003 O O . LEU B 1 519 ? 23.688 16.625 4.859 1 85.19 519 LEU B O 1
ATOM 11007 N N . ILE B 1 520 ? 21.844 17.719 4.316 1 79 520 ILE B N 1
ATOM 11008 C CA . ILE B 1 520 ? 22.594 18.703 3.545 1 79 520 ILE B CA 1
ATOM 11009 C C . ILE B 1 520 ? 23.516 19.5 4.473 1 79 520 ILE B C 1
ATOM 11011 O O . ILE B 1 520 ? 24.656 19.812 4.121 1 79 520 ILE B O 1
ATOM 11015 N N . THR B 1 521 ? 23.047 19.828 5.609 1 75.19 521 THR B N 1
ATOM 11016 C CA . THR B 1 521 ? 23.875 20.547 6.574 1 75.19 521 THR B CA 1
ATOM 11017 C C . THR B 1 521 ? 25.062 19.688 7.008 1 75.19 521 THR B C 1
ATOM 11019 O O . THR B 1 521 ? 26.172 20.203 7.176 1 75.19 521 THR B O 1
ATOM 11022 N N . THR B 1 522 ? 24.828 18.469 7.227 1 77.5 522 THR B N 1
ATOM 11023 C CA . THR B 1 522 ? 25.891 17.547 7.621 1 77.5 522 THR B CA 1
ATOM 11024 C C . THR B 1 522 ? 26.922 17.406 6.512 1 77.5 522 THR B C 1
ATOM 11026 O O . THR B 1 522 ? 28.125 17.375 6.777 1 77.5 522 THR B O 1
ATOM 11029 N N . LEU B 1 523 ? 26.469 17.297 5.285 1 73.69 523 LEU B N 1
ATOM 11030 C CA . LEU B 1 523 ? 27.359 17.094 4.152 1 73.69 523 LEU B CA 1
ATOM 11031 C C . LEU B 1 523 ? 28.078 18.391 3.779 1 73.69 523 LEU B C 1
ATOM 11033 O O . LEU B 1 523 ? 29.188 18.375 3.252 1 73.69 523 LEU B O 1
ATOM 11037 N N . SER B 1 524 ? 27.344 19.531 3.832 1 61.56 524 SER B N 1
ATOM 11038 C CA . SER B 1 524 ? 27.922 20.812 3.48 1 61.56 524 SER B CA 1
ATOM 11039 C C . SER B 1 524 ? 29.109 21.156 4.387 1 61.56 524 SER B C 1
ATOM 11041 O O . SER B 1 524 ? 30.031 21.844 3.969 1 61.56 524 SER B O 1
ATOM 11043 N N . SER B 1 525 ? 29.031 20.703 5.531 1 53.41 525 SER B N 1
ATOM 11044 C CA . SER B 1 525 ? 30.156 20.938 6.434 1 53.41 525 SER B CA 1
ATOM 11045 C C . SER B 1 525 ? 31.406 20.219 5.949 1 53.41 525 SER B C 1
ATOM 11047 O O . SER B 1 525 ? 32.531 20.641 6.266 1 53.41 525 SER B O 1
ATOM 11049 N N . ALA B 1 526 ? 31.109 19.109 5.176 1 48.5 526 ALA B N 1
ATOM 11050 C CA . ALA B 1 526 ? 32.219 18.328 4.645 1 48.5 526 ALA B CA 1
ATOM 11051 C C . ALA B 1 526 ? 32.594 18.797 3.24 1 48.5 526 ALA B C 1
ATOM 11053 O O . ALA B 1 526 ? 33.75 18.641 2.812 1 48.5 526 ALA B O 1
ATOM 11054 N N . ILE B 1 527 ? 31.562 18.859 2.316 1 46.25 527 ILE B N 1
ATOM 11055 C CA . ILE B 1 527 ? 31.812 19.188 0.917 1 46.25 527 ILE B CA 1
ATOM 11056 C C . ILE B 1 527 ? 32.531 20.531 0.821 1 46.25 527 ILE B C 1
ATOM 11058 O O . ILE B 1 527 ? 32 21.562 1.213 1 46.25 527 ILE B O 1
ATOM 11062 N N . ALA B 1 528 ? 33.812 20.484 1.133 1 40.38 528 ALA B N 1
ATOM 11063 C CA . ALA B 1 528 ? 34.531 21.656 0.667 1 40.38 528 ALA B CA 1
ATOM 11064 C C . ALA B 1 528 ? 34 22.141 -0.683 1 40.38 528 ALA B C 1
ATOM 11066 O O . ALA B 1 528 ? 33.344 21.391 -1.395 1 40.38 528 ALA B O 1
ATOM 11067 N N . SER B 1 529 ? 34.438 23.281 -1.249 1 37.97 529 SER B N 1
ATOM 11068 C CA . SER B 1 529 ? 34.062 24.203 -2.312 1 37.97 529 SER B CA 1
ATOM 11069 C C . SER B 1 529 ? 33.812 23.484 -3.629 1 37.97 529 SER B C 1
ATOM 11071 O O . SER B 1 529 ? 33.5 24.109 -4.641 1 37.97 529 SER B O 1
ATOM 11073 N N . SER B 1 530 ? 34.281 22.219 -3.963 1 35.44 530 SER B N 1
ATOM 11074 C CA . SER B 1 530 ? 34.344 22.047 -5.41 1 35.44 530 SER B CA 1
ATOM 11075 C C . SER B 1 530 ? 33.062 21.406 -5.945 1 35.44 530 SER B C 1
ATOM 11077 O O . SER B 1 530 ? 32.5 20.516 -5.309 1 35.44 530 SER B O 1
ATOM 11079 N N . VAL B 1 531 ? 32.375 22.109 -6.742 1 38.22 531 VAL B N 1
ATOM 11080 C CA . VAL B 1 531 ? 31.25 21.719 -7.605 1 38.22 531 VAL B CA 1
ATOM 11081 C C . VAL B 1 531 ? 31.406 20.25 -8.016 1 38.22 531 VAL B C 1
ATOM 11083 O O . VAL B 1 531 ? 30.406 19.547 -8.164 1 38.22 531 VAL B O 1
ATOM 11086 N N . GLN B 1 532 ? 32.594 19.859 -8.203 1 40.94 532 GLN B N 1
ATOM 11087 C CA . GLN B 1 532 ? 32.875 18.516 -8.672 1 40.94 532 GLN B CA 1
ATOM 11088 C C . GLN B 1 532 ? 32.438 17.469 -7.656 1 40.94 532 GLN B C 1
ATOM 11090 O O . GLN B 1 532 ? 32.031 16.359 -8.031 1 40.94 532 GLN B O 1
ATOM 11095 N N . ASP B 1 533 ? 32.406 17.859 -6.461 1 45.16 533 ASP B N 1
ATOM 11096 C CA . ASP B 1 533 ? 32 16.906 -5.422 1 45.16 533 ASP B CA 1
ATOM 11097 C C . ASP B 1 533 ? 30.5 16.688 -5.441 1 45.16 533 ASP B C 1
ATOM 11099 O O . ASP B 1 533 ? 30.031 15.586 -5.137 1 45.16 533 ASP B O 1
ATOM 11103 N N . ILE B 1 534 ? 29.859 17.688 -5.77 1 42.81 534 ILE B N 1
ATOM 11104 C CA . ILE B 1 534 ? 28.422 17.594 -5.875 1 42.81 534 ILE B CA 1
ATOM 11105 C C . ILE B 1 534 ? 28.047 16.641 -7.004 1 42.81 534 ILE B C 1
ATOM 11107 O O . ILE B 1 534 ? 27.109 15.836 -6.863 1 42.81 534 ILE B O 1
ATOM 11111 N N . VAL B 1 535 ? 28.703 16.938 -8.188 1 43.47 535 VAL B N 1
ATOM 11112 C CA . VAL B 1 535 ? 28.469 16.047 -9.32 1 43.47 535 VAL B CA 1
ATOM 11113 C C . VAL B 1 535 ? 28.828 14.617 -8.945 1 43.47 535 VAL B C 1
ATOM 11115 O O . VAL B 1 535 ? 28.219 13.664 -9.438 1 43.47 535 VAL B O 1
ATOM 11118 N N . GLY B 1 536 ? 29.797 14.609 -8.086 1 44.31 536 GLY B N 1
ATOM 11119 C CA . GLY B 1 536 ? 30.141 13.305 -7.543 1 44.31 536 GLY B CA 1
ATOM 11120 C C . GLY B 1 536 ? 29.031 12.711 -6.691 1 44.31 536 GLY B C 1
ATOM 11121 O O . GLY B 1 536 ? 29.078 11.531 -6.324 1 44.31 536 GLY B O 1
ATOM 11122 N N . LEU B 1 537 ? 28.203 13.562 -6.203 1 44.81 537 LEU B N 1
ATOM 11123 C CA . LEU B 1 537 ? 27.062 13.188 -5.379 1 44.81 537 LEU B CA 1
ATOM 11124 C C . LEU B 1 537 ? 26.078 12.352 -6.18 1 44.81 537 LEU B C 1
ATOM 11126 O O . LEU B 1 537 ? 25.125 11.789 -5.613 1 44.81 537 LEU B O 1
ATOM 11130 N N . THR B 1 538 ? 26.141 12.578 -7.391 1 42.16 538 THR B N 1
ATOM 11131 C CA . THR B 1 538 ? 25.234 11.773 -8.211 1 42.16 538 THR B CA 1
ATOM 11132 C C . THR B 1 538 ? 25.562 10.289 -8.062 1 42.16 538 THR B C 1
ATOM 11134 O O . THR B 1 538 ? 24.828 9.438 -8.586 1 42.16 538 THR B O 1
ATOM 11137 N N . ASN B 1 539 ? 26.609 10.023 -7.273 1 41.62 539 ASN B N 1
ATOM 11138 C CA . ASN B 1 539 ? 26.984 8.633 -7.043 1 41.62 539 ASN B CA 1
ATOM 11139 C C . ASN B 1 539 ? 26.359 8.102 -5.754 1 41.62 539 ASN B C 1
ATOM 11141 O O . ASN B 1 539 ? 26.734 8.531 -4.66 1 41.62 539 ASN B O 1
ATOM 11145 N N . PRO B 1 540 ? 25.312 7.633 -5.66 1 44.03 540 PRO B N 1
ATOM 11146 C CA . PRO B 1 540 ? 24.625 7.191 -4.445 1 44.03 540 PRO B CA 1
ATOM 11147 C C . PRO B 1 540 ? 25.578 6.543 -3.436 1 44.03 540 PRO B C 1
ATOM 11149 O O . PRO B 1 540 ? 25.406 6.73 -2.227 1 44.03 540 PRO B O 1
ATOM 11152 N N . THR B 1 541 ? 26.641 5.566 -3.875 1 47.25 541 THR B N 1
ATOM 11153 C CA . THR B 1 541 ? 27.625 5.02 -2.957 1 47.25 541 THR B CA 1
ATOM 11154 C C . THR B 1 541 ? 28.469 6.137 -2.338 1 47.25 541 THR B C 1
ATOM 11156 O O . THR B 1 541 ? 28.922 6.02 -1.197 1 47.25 541 THR B O 1
ATOM 11159 N N . ALA B 1 542 ? 28.641 7.043 -3.086 1 57 542 ALA B N 1
ATOM 11160 C CA . ALA B 1 542 ? 29.359 8.219 -2.605 1 57 542 ALA B CA 1
ATOM 11161 C C . ALA B 1 542 ? 28.594 8.922 -1.491 1 57 542 ALA B C 1
ATOM 11163 O O . ALA B 1 542 ? 29.188 9.469 -0.56 1 57 542 ALA B O 1
ATOM 11164 N N . ILE B 1 543 ? 27.297 8.312 -1.572 1 58.22 543 ILE B N 1
ATOM 11165 C CA . ILE B 1 543 ? 26.484 8.984 -0.566 1 58.22 543 ILE B CA 1
ATOM 11166 C C . ILE B 1 543 ? 26.703 8.328 0.794 1 58.22 543 ILE B C 1
ATOM 11168 O O . ILE B 1 543 ? 26.844 9.016 1.809 1 58.22 543 ILE B O 1
ATOM 11172 N N . THR B 1 544 ? 26.672 6.887 0.771 1 61.91 544 THR B N 1
ATOM 11173 C CA . THR B 1 544 ? 26.875 6.191 2.037 1 61.91 544 THR B CA 1
ATOM 11174 C C . THR B 1 544 ? 28.25 6.52 2.623 1 61.91 544 THR B C 1
ATOM 11176 O O . THR B 1 544 ? 28.375 6.742 3.828 1 61.91 544 THR B O 1
ATOM 11179 N N . SER B 1 545 ? 29.344 6.504 1.729 1 68.19 545 SER B N 1
ATOM 11180 C CA . SER B 1 545 ? 30.688 6.844 2.189 1 68.19 545 SER B CA 1
ATOM 11181 C C . SER B 1 545 ? 30.766 8.305 2.619 1 68.19 545 SER B C 1
ATOM 11183 O O . SER B 1 545 ? 31.438 8.633 3.594 1 68.19 545 SER B O 1
ATOM 11185 N N . LEU B 1 546 ? 30.047 8.961 1.884 1 70.69 546 LEU B N 1
ATOM 11186 C CA . LEU B 1 546 ? 30.031 10.383 2.217 1 70.69 546 LEU B CA 1
ATOM 11187 C C . LEU B 1 546 ? 29.328 10.617 3.555 1 70.69 546 LEU B C 1
ATOM 11189 O O . LEU B 1 546 ? 29.812 11.398 4.379 1 70.69 546 LEU B O 1
ATOM 11193 N N . LEU B 1 547 ? 28.25 9.852 3.717 1 65.69 547 LEU B N 1
ATOM 11194 C CA . LEU B 1 547 ? 27.516 9.977 4.973 1 65.69 547 LEU B CA 1
ATOM 11195 C C . LEU B 1 547 ? 28.328 9.414 6.133 1 65.69 547 LEU B C 1
ATOM 11197 O O . LEU B 1 547 ? 28.375 10.016 7.211 1 65.69 547 LEU B O 1
ATOM 11201 N N . ALA B 1 548 ? 28.984 8.344 5.848 1 72.38 548 ALA B N 1
ATOM 11202 C CA . ALA B 1 548 ? 29.766 7.676 6.879 1 72.38 548 ALA B CA 1
ATOM 11203 C C . ALA B 1 548 ? 30.953 8.531 7.297 1 72.38 548 ALA B C 1
ATOM 11205 O O . ALA B 1 548 ? 31.375 8.492 8.453 1 72.38 548 ALA B O 1
ATOM 11206 N N . THR B 1 549 ? 31.469 9.273 6.371 1 74 549 THR B N 1
ATOM 11207 C CA . THR B 1 549 ? 32.656 10.07 6.66 1 74 549 THR B CA 1
ATOM 11208 C C . THR B 1 549 ? 32.281 11.391 7.328 1 74 549 THR B C 1
ATOM 11210 O O . THR B 1 549 ? 33.031 11.922 8.141 1 74 549 THR B O 1
ATOM 11213 N N . ASN B 1 550 ? 31.094 11.836 7.113 1 74.12 550 ASN B N 1
ATOM 11214 C CA . ASN B 1 550 ? 30.781 13.203 7.523 1 74.12 550 ASN B CA 1
ATOM 11215 C C . ASN B 1 550 ? 29.875 13.227 8.742 1 74.12 550 ASN B C 1
ATOM 11217 O O . ASN B 1 550 ? 29.906 14.164 9.539 1 74.12 550 ASN B O 1
ATOM 11221 N N . ILE B 1 551 ? 29.047 12.234 8.93 1 75.81 551 ILE B N 1
ATOM 11222 C CA . ILE B 1 551 ? 28.078 12.219 10.023 1 75.81 551 ILE B CA 1
ATOM 11223 C C . ILE B 1 551 ? 28.812 12.227 11.359 1 75.81 551 ILE B C 1
ATOM 11225 O O . ILE B 1 551 ? 28.516 13.039 12.242 1 75.81 551 ILE B O 1
ATOM 11229 N N . PRO B 1 552 ? 29.844 11.438 11.453 1 78.56 552 PRO B N 1
ATOM 11230 C CA . PRO B 1 552 ? 30.547 11.445 12.742 1 78.56 552 PRO B CA 1
ATOM 11231 C C . PRO B 1 552 ? 31.281 12.758 13.016 1 78.56 552 PRO B C 1
ATOM 11233 O O . PRO B 1 552 ? 31.375 13.188 14.164 1 78.56 552 PRO B O 1
ATOM 11236 N N . LYS B 1 553 ? 31.719 13.422 11.984 1 74.5 553 LYS B N 1
ATOM 11237 C CA . LYS B 1 553 ? 32.469 14.672 12.133 1 74.5 553 LYS B CA 1
ATOM 11238 C C . LYS B 1 553 ? 31.547 15.805 12.594 1 74.5 553 LYS B C 1
ATOM 11240 O O . LYS B 1 553 ? 32.031 16.766 13.211 1 74.5 553 LYS B O 1
ATOM 11245 N N . ALA B 1 554 ? 30.266 15.648 12.32 1 79 554 ALA B N 1
ATOM 11246 C CA . ALA B 1 554 ? 29.328 16.719 12.633 1 79 554 ALA B CA 1
ATOM 11247 C C . ALA B 1 554 ? 28.656 16.484 13.984 1 79 554 ALA B C 1
ATOM 11249 O O . ALA B 1 554 ? 27.734 17.203 14.359 1 79 554 ALA B O 1
ATOM 11250 N N . SER B 1 555 ? 29.047 15.547 14.734 1 83.25 555 SER B N 1
ATOM 11251 C CA . SER B 1 555 ? 28.406 15.18 15.984 1 83.25 555 SER B CA 1
ATOM 11252 C C . SER B 1 555 ? 28.422 16.328 16.984 1 83.25 555 SER B C 1
ATOM 11254 O O . SER B 1 555 ? 27.422 16.609 17.656 1 83.25 555 SER B O 1
ATOM 11256 N N . ASN B 1 556 ? 29.516 17.109 17.062 1 79.88 556 ASN B N 1
ATOM 11257 C CA . ASN B 1 556 ? 29.641 18.203 18.016 1 79.88 556 ASN B CA 1
ATOM 11258 C C . ASN B 1 556 ? 28.734 19.375 17.625 1 79.88 556 ASN B C 1
ATOM 11260 O O . ASN B 1 556 ? 28.203 20.062 18.5 1 79.88 556 ASN B O 1
ATOM 11264 N N . PHE B 1 557 ? 28.609 19.547 16.375 1 78.31 557 PHE B N 1
ATOM 11265 C CA . PHE B 1 557 ? 27.672 20.562 15.898 1 78.31 557 PHE B CA 1
ATOM 11266 C C . PHE B 1 557 ? 26.266 20.266 16.375 1 78.31 557 PHE B C 1
ATOM 11268 O O . PHE B 1 557 ? 25.547 21.172 16.812 1 78.31 557 PHE B O 1
ATOM 11275 N N . TYR B 1 558 ? 25.859 19.062 16.328 1 86.75 558 TYR B N 1
ATOM 11276 C CA . TYR B 1 558 ? 24.484 18.719 16.641 1 86.75 558 TYR B CA 1
ATOM 11277 C C . TYR B 1 558 ? 24.281 18.656 18.156 1 86.75 558 TYR B C 1
ATOM 11279 O O . TYR B 1 558 ? 23.156 18.844 18.641 1 86.75 558 TYR B O 1
ATOM 11287 N N . ILE B 1 559 ? 25.297 18.422 18.859 1 86.62 559 ILE B N 1
ATOM 11288 C CA . ILE B 1 559 ? 25.188 18.562 20.312 1 86.62 559 ILE B CA 1
ATOM 11289 C C . ILE B 1 559 ? 24.875 20.016 20.672 1 86.62 559 ILE B C 1
ATOM 11291 O O . ILE B 1 559 ? 23.984 20.297 21.469 1 86.62 559 ILE B O 1
ATOM 11295 N N . SER B 1 560 ? 25.578 20.922 20.016 1 84.94 560 SER B N 1
ATOM 11296 C CA . SER B 1 560 ? 25.312 22.328 20.219 1 84.94 560 SER B CA 1
ATOM 11297 C C . SER B 1 560 ? 23.922 22.719 19.719 1 84.94 560 SER B C 1
ATOM 11299 O O . SER B 1 560 ? 23.25 23.562 20.297 1 84.94 560 SER B O 1
ATOM 11301 N N . TYR B 1 561 ? 23.594 22.094 18.672 1 85.81 561 TYR B N 1
ATOM 11302 C CA . TYR B 1 561 ? 22.266 22.312 18.109 1 85.81 561 TYR B CA 1
ATOM 11303 C C . TYR B 1 561 ? 21.188 21.891 19.094 1 85.81 561 TYR B C 1
ATOM 11305 O O . TYR B 1 561 ? 20.172 22.578 19.234 1 85.81 561 TYR B O 1
ATOM 11313 N N . MET B 1 562 ? 21.391 20.797 19.797 1 90.31 562 MET B N 1
ATOM 11314 C CA . MET B 1 562 ? 20.438 20.312 20.781 1 90.31 562 MET B CA 1
ATOM 11315 C C . MET B 1 562 ? 20.344 21.25 21.969 1 90.31 562 MET B C 1
ATOM 11317 O O . MET B 1 562 ? 19.266 21.422 22.547 1 90.31 562 MET B O 1
ATOM 11321 N N . LEU B 1 563 ? 21.422 21.859 22.25 1 88.25 563 LEU B N 1
ATOM 11322 C CA . LEU B 1 563 ? 21.438 22.812 23.344 1 88.25 563 LEU B CA 1
ATOM 11323 C C . LEU B 1 563 ? 20.672 24.078 22.969 1 88.25 563 LEU B C 1
ATOM 11325 O O . LEU B 1 563 ? 19.891 24.609 23.766 1 88.25 563 LEU B O 1
ATOM 11329 N N . LEU B 1 564 ? 20.906 24.469 21.797 1 86.94 564 LEU B N 1
ATOM 11330 C CA . LEU B 1 564 ? 20.188 25.641 21.297 1 86.94 564 LEU B CA 1
ATOM 11331 C C . LEU B 1 564 ? 18.688 25.375 21.281 1 86.94 564 LEU B C 1
ATOM 11333 O O . LEU B 1 564 ? 17.906 26.188 21.781 1 86.94 564 LEU B O 1
ATOM 11337 N N . GLN B 1 565 ? 18.266 24.297 20.734 1 88.56 565 GLN B N 1
ATOM 11338 C CA . GLN B 1 565 ? 16.859 23.938 20.641 1 88.56 565 GLN B CA 1
ATOM 11339 C C . GLN B 1 565 ? 16.25 23.703 22.016 1 88.56 565 GLN B C 1
ATOM 11341 O O . GLN B 1 565 ? 15.164 24.203 22.312 1 88.56 565 GLN B O 1
ATOM 11346 N N . GLY B 1 566 ? 16.922 23.031 22.812 1 89.88 566 GLY B N 1
ATOM 11347 C CA . GLY B 1 566 ? 16.391 22.625 24.094 1 89.88 566 GLY B CA 1
ATOM 11348 C C . GLY B 1 566 ? 16.312 23.766 25.094 1 89.88 566 GLY B C 1
ATOM 11349 O O . GLY B 1 566 ? 15.336 23.891 25.828 1 89.88 566 GLY B O 1
ATOM 11350 N N . LEU B 1 567 ? 17.281 24.641 25.062 1 91 567 LEU B N 1
ATOM 11351 C CA . LEU B 1 567 ? 17.312 25.703 26.078 1 91 567 LEU B CA 1
ATOM 11352 C C . LEU B 1 567 ? 16.734 27 25.516 1 91 567 LEU B C 1
ATOM 11354 O O . LEU B 1 567 ? 15.641 27.406 25.891 1 91 567 LEU B O 1
ATOM 11358 N N . SER B 1 568 ? 17.219 27.469 24.484 1 87.12 568 SER B N 1
ATOM 11359 C CA . SER B 1 568 ? 16.828 28.781 23.984 1 87.12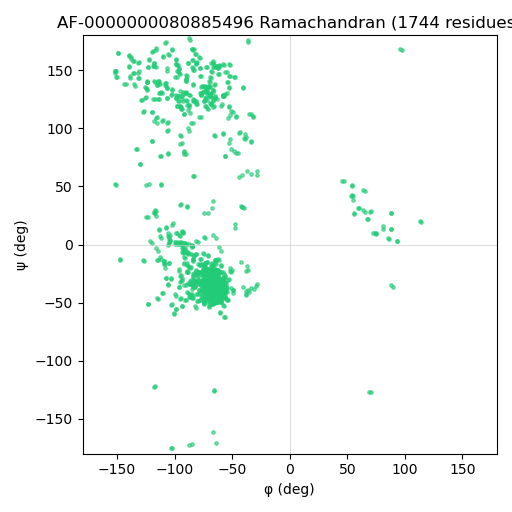 568 SER B CA 1
ATOM 11360 C C . SER B 1 568 ? 15.469 28.719 23.281 1 87.12 568 SER B C 1
ATOM 11362 O O . SER B 1 568 ? 14.578 29.531 23.562 1 87.12 568 SER B O 1
ATOM 11364 N N . VAL B 1 569 ? 15.312 27.828 22.484 1 89.06 569 VAL B N 1
ATOM 11365 C CA . VAL B 1 569 ? 14.102 27.781 21.672 1 89.06 569 VAL B CA 1
ATOM 11366 C C . VAL B 1 569 ? 12.922 27.344 22.547 1 89.06 569 VAL B C 1
ATOM 11368 O O . VAL B 1 569 ? 11.797 27.844 22.359 1 89.06 569 VAL B O 1
ATOM 11371 N N . SER B 1 570 ? 13.086 26.484 23.453 1 93.62 570 SER B N 1
ATOM 11372 C CA . SER B 1 570 ? 12.008 26.062 24.344 1 93.62 570 SER B CA 1
ATOM 11373 C C . SER B 1 570 ? 11.547 27.203 25.234 1 93.62 570 SER B C 1
ATOM 11375 O O . SER B 1 570 ? 10.344 27.406 25.422 1 93.62 570 SER B O 1
ATOM 11377 N N . ALA B 1 571 ? 12.461 27.969 25.75 1 93.19 571 ALA B N 1
ATOM 11378 C CA . ALA B 1 571 ? 12.117 29.125 26.562 1 93.19 571 ALA B CA 1
ATOM 11379 C C . ALA B 1 571 ? 11.438 30.203 25.734 1 93.19 571 ALA B C 1
ATOM 11381 O O . ALA B 1 571 ? 10.539 30.906 26.219 1 93.19 571 ALA B O 1
ATOM 11382 N N . GLY B 1 572 ? 11.859 30.312 24.562 1 90.94 572 GLY B N 1
ATOM 11383 C CA . GLY B 1 572 ? 11.211 31.25 23.656 1 90.94 572 GLY B CA 1
ATOM 11384 C C . GLY B 1 572 ? 9.773 30.859 23.344 1 90.94 572 GLY B C 1
ATOM 11385 O O . GLY B 1 572 ? 8.914 31.734 23.188 1 90.94 572 GLY B O 1
ATOM 11386 N N . ALA B 1 573 ? 9.562 29.578 23.281 1 90.62 573 ALA B N 1
ATOM 11387 C CA . ALA B 1 573 ? 8.211 29.094 23.016 1 90.62 573 ALA B CA 1
ATOM 11388 C C . ALA B 1 573 ? 7.285 29.391 24.203 1 90.62 573 ALA B C 1
ATOM 11390 O O . ALA B 1 573 ? 6.09 29.641 24.016 1 90.62 573 ALA B O 1
ATOM 11391 N N . LEU B 1 574 ? 7.82 29.406 25.344 1 91.38 574 LEU B N 1
ATOM 11392 C CA . LEU B 1 574 ? 7.055 29.719 26.547 1 91.38 574 LEU B CA 1
ATOM 11393 C C . LEU B 1 574 ? 6.797 31.219 26.641 1 91.38 574 LEU B C 1
ATOM 11395 O O . LEU B 1 574 ? 5.668 31.641 26.906 1 91.38 574 LEU B O 1
ATOM 11399 N N . LEU B 1 575 ? 7.777 32 26.406 1 91.12 575 LEU B N 1
ATOM 11400 C CA . LEU B 1 575 ? 7.691 33.438 26.578 1 91.12 575 LEU B CA 1
ATOM 11401 C C . LEU B 1 575 ? 6.898 34.062 25.438 1 91.12 575 LEU B C 1
ATOM 11403 O O . LEU B 1 575 ? 6.125 35 25.672 1 91.12 575 LEU B O 1
ATOM 11407 N N . GLN B 1 576 ? 7.07 33.594 24.234 1 88.81 576 GLN B N 1
ATOM 11408 C CA . GLN B 1 576 ? 6.422 34.125 23.062 1 88.81 576 GLN B CA 1
ATOM 11409 C C . GLN B 1 576 ? 6.527 35.656 23.031 1 88.81 576 GLN B C 1
ATOM 11411 O O . GLN B 1 576 ? 5.52 36.344 22.859 1 88.81 576 GLN B O 1
ATOM 11416 N N . ILE B 1 577 ? 7.668 36.188 23.109 1 81.38 577 ILE B N 1
ATOM 11417 C CA . ILE B 1 577 ? 7.898 37.625 23.266 1 81.38 577 ILE B CA 1
ATOM 11418 C C . ILE B 1 577 ? 7.508 38.344 21.984 1 81.38 577 ILE B C 1
ATOM 11420 O O . ILE B 1 577 ? 6.973 39.438 22.031 1 81.38 577 ILE B O 1
ATOM 11424 N N . ALA B 1 578 ? 7.84 37.719 20.875 1 78.25 578 ALA B N 1
ATOM 11425 C CA . ALA B 1 578 ? 7.492 38.375 19.609 1 78.25 578 ALA B CA 1
ATOM 11426 C C . ALA B 1 578 ? 5.98 38.531 19.469 1 78.25 578 ALA B C 1
ATOM 11428 O O . ALA B 1 578 ? 5.508 39.594 19.016 1 78.25 578 ALA B O 1
ATOM 11429 N N . GLY B 1 579 ? 5.27 37.594 19.938 1 80.06 579 GLY B N 1
ATOM 11430 C CA . GLY B 1 579 ? 3.82 37.688 19.891 1 80.06 579 GLY B CA 1
ATOM 11431 C C . GLY B 1 579 ? 3.277 38.75 20.812 1 80.06 579 GLY B C 1
ATOM 11432 O O . GLY B 1 579 ? 2.336 39.469 20.469 1 80.06 579 GLY B O 1
ATOM 11433 N N . LEU B 1 580 ? 3.875 38.906 21.891 1 84.38 580 LEU B N 1
ATOM 11434 C CA . LEU B 1 580 ? 3.436 39.906 22.859 1 84.38 580 LEU B CA 1
ATOM 11435 C C . LEU B 1 580 ? 3.668 41.312 22.359 1 84.38 580 LEU B C 1
ATOM 11437 O O . LEU B 1 580 ? 2.766 42.156 22.406 1 84.38 580 LEU B O 1
ATOM 11441 N N . ILE B 1 581 ? 4.785 41.562 21.766 1 84.69 581 ILE B N 1
ATOM 11442 C CA . ILE B 1 581 ? 5.145 42.906 21.312 1 84.69 581 ILE B CA 1
ATOM 11443 C C . ILE B 1 581 ? 4.344 43.25 20.062 1 84.69 581 ILE B C 1
ATOM 11445 O O . ILE B 1 581 ? 3.783 44.344 19.953 1 84.69 581 ILE B O 1
ATOM 11449 N N . VAL B 1 582 ? 4.262 42.344 19.25 1 82.69 582 VAL B N 1
ATOM 11450 C CA . VAL B 1 582 ? 3.584 42.594 17.984 1 82.69 582 VAL B CA 1
ATOM 11451 C C . VAL B 1 582 ? 2.09 42.812 18.234 1 82.69 582 VAL B C 1
ATOM 11453 O O . VAL B 1 582 ? 1.463 43.656 17.594 1 82.69 582 VAL B O 1
ATOM 11456 N N . SER B 1 583 ? 1.554 42.031 19.078 1 83.12 583 SER B N 1
ATOM 11457 C CA . SER B 1 583 ? 0.13 42.156 19.359 1 83.12 583 SER B CA 1
ATOM 11458 C C . SER B 1 583 ? -0.184 43.531 19.969 1 83.12 583 SER B C 1
ATOM 11460 O O . SER B 1 583 ? -1.183 44.156 19.609 1 83.12 583 SER B O 1
ATOM 11462 N N . LYS B 1 584 ? 0.634 44.062 20.797 1 84.31 584 LYS B N 1
ATOM 11463 C CA . LYS B 1 584 ? 0.407 45.344 21.422 1 84.31 584 LYS B CA 1
ATOM 11464 C C . LYS B 1 584 ? 0.643 46.5 20.422 1 84.31 584 LYS B C 1
ATOM 11466 O O . LYS B 1 584 ? -0.107 47.469 20.406 1 84.31 584 LYS B O 1
ATOM 11471 N N . LEU B 1 585 ? 1.62 46.281 19.594 1 86.88 585 LEU B N 1
ATOM 11472 C CA . LEU B 1 585 ? 1.945 47.312 18.609 1 86.88 585 LEU B CA 1
ATOM 11473 C C . LEU B 1 585 ? 0.882 47.375 17.516 1 86.88 585 LEU B C 1
ATOM 11475 O O . LEU B 1 585 ? 0.452 48.469 17.125 1 86.88 585 LEU B O 1
ATOM 11479 N N . LEU B 1 586 ? 0.482 46.281 17.125 1 85.88 586 LEU B N 1
ATOM 11480 C CA . LEU B 1 586 ? -0.51 46.219 16.047 1 85.88 586 LEU B CA 1
ATOM 11481 C C . LEU B 1 586 ? -1.869 46.688 16.547 1 85.88 586 LEU B C 1
ATOM 11483 O O . LEU B 1 586 ? -2.625 47.312 15.812 1 85.88 586 LEU B O 1
ATOM 11487 N N . SER B 1 587 ? -2.197 46.344 17.75 1 82.88 587 SER B N 1
ATOM 11488 C CA . SER B 1 587 ? -3.459 46.812 18.312 1 82.88 587 SER B CA 1
ATOM 11489 C C . SER B 1 587 ? -3.512 48.344 18.391 1 82.88 587 SER B C 1
ATOM 11491 O O . SER B 1 587 ? -4.559 48.938 18.141 1 82.88 587 SER B O 1
ATOM 11493 N N . ALA B 1 588 ? -2.391 48.906 18.594 1 83.25 588 ALA B N 1
ATOM 11494 C CA . ALA B 1 588 ? -2.34 50.375 18.75 1 83.25 588 ALA B CA 1
ATOM 11495 C C . ALA B 1 588 ? -2.426 51.062 17.391 1 83.25 588 ALA B C 1
ATOM 11497 O O . ALA B 1 588 ? -2.998 52.156 17.281 1 83.25 588 ALA B O 1
ATOM 11498 N N . ILE B 1 589 ? -2.039 50.344 16.391 1 86.56 589 ILE B N 1
ATOM 11499 C CA . ILE B 1 589 ? -1.911 51 15.102 1 86.56 589 ILE B CA 1
ATOM 11500 C C . ILE B 1 589 ? -3.07 50.594 14.195 1 86.56 589 ILE B C 1
ATOM 11502 O O . ILE B 1 589 ? -3.605 51.438 13.453 1 86.56 589 ILE B O 1
ATOM 11506 N N . LEU B 1 590 ? -3.525 49.406 14.312 1 85.06 590 LEU B N 1
ATOM 11507 C CA . LEU B 1 590 ? -4.41 48.906 13.273 1 85.06 590 LEU B CA 1
ATOM 11508 C C . LEU B 1 590 ? -5.84 48.781 13.781 1 85.06 590 LEU B C 1
ATOM 11510 O O . LEU B 1 590 ? -6.777 48.656 12.992 1 85.06 590 LEU B O 1
ATOM 11514 N N . ASP B 1 591 ? -6.078 48.844 15.031 1 86.19 591 ASP B N 1
ATOM 11515 C CA . ASP B 1 591 ? -7.414 48.594 15.555 1 86.19 591 ASP B CA 1
ATOM 11516 C C . ASP B 1 591 ? -8.219 49.875 15.68 1 86.19 591 ASP B C 1
ATOM 11518 O O . ASP B 1 591 ? -8.461 50.375 16.781 1 86.19 591 ASP B O 1
ATOM 11522 N N . GLY B 1 592 ? -8.75 50.281 14.523 1 87.31 592 GLY B N 1
ATOM 11523 C CA . GLY B 1 592 ? -9.516 51.5 14.492 1 87.31 592 GLY B CA 1
ATOM 11524 C C . GLY B 1 592 ? -11.008 51.281 14.711 1 87.31 592 GLY B C 1
ATOM 11525 O O . GLY B 1 592 ? -11.742 52.25 14.969 1 87.31 592 GLY B O 1
ATOM 11526 N N . THR B 1 593 ? -11.453 50.062 14.57 1 92.5 593 THR B N 1
ATOM 11527 C CA . THR B 1 593 ? -12.867 49.75 14.75 1 92.5 593 THR B CA 1
ATOM 11528 C C . THR B 1 593 ? -13.047 48.781 15.914 1 92.5 593 THR B C 1
ATOM 11530 O O . THR B 1 593 ? -12.109 48.062 16.297 1 92.5 593 THR B O 1
ATOM 11533 N N . PRO B 1 594 ? -14.203 48.812 16.547 1 92.69 594 PRO B N 1
ATOM 11534 C CA . PRO B 1 594 ? -14.453 47.875 17.625 1 92.69 594 PRO B CA 1
ATOM 11535 C C . PRO B 1 594 ? -14.328 46.406 17.172 1 92.69 594 PRO B C 1
ATOM 11537 O O . PRO B 1 594 ? -13.852 45.562 17.938 1 92.69 594 PRO B O 1
ATOM 11540 N N . ARG B 1 595 ? -14.703 46.156 15.984 1 92.94 595 ARG B N 1
ATOM 11541 C CA . ARG B 1 595 ? -14.625 44.781 15.461 1 92.94 595 ARG B CA 1
ATOM 11542 C C . ARG B 1 595 ? -13.172 44.312 15.344 1 92.94 595 ARG B C 1
ATOM 11544 O O . ARG B 1 595 ? -12.852 43.188 15.664 1 92.94 595 ARG B O 1
ATOM 11551 N N . LYS B 1 596 ? -12.375 45.125 14.836 1 91.06 596 LYS B N 1
ATOM 11552 C CA . LYS B 1 596 ? -10.961 44.781 14.719 1 91.06 596 LYS B CA 1
ATOM 11553 C C . LYS B 1 596 ? -10.336 44.531 16.094 1 91.06 596 LYS B C 1
ATOM 11555 O O . LYS B 1 596 ? -9.508 43.625 16.25 1 91.06 596 LYS B O 1
ATOM 11560 N N . LYS B 1 597 ? -10.734 45.344 17.047 1 89.5 597 LYS B N 1
ATOM 11561 C CA . LYS B 1 597 ? -10.25 45.156 18.406 1 89.5 597 LYS B CA 1
ATOM 11562 C C . LYS B 1 597 ? -10.742 43.844 19 1 89.5 597 LYS B C 1
ATOM 11564 O O . LYS B 1 597 ? -9.977 43.094 19.625 1 89.5 597 LYS B O 1
ATOM 11569 N N . TRP B 1 598 ? -11.977 43.625 18.75 1 90 598 TRP B N 1
ATOM 11570 C CA . TRP B 1 598 ? -12.57 42.406 19.234 1 90 598 TRP B CA 1
ATOM 11571 C C . TRP B 1 598 ? -11.914 41.188 18.594 1 90 598 TRP B C 1
ATOM 11573 O O . TRP B 1 598 ? -11.609 40.188 19.266 1 90 598 TRP B O 1
ATOM 11583 N N . ASN B 1 599 ? -11.711 41.219 17.312 1 89.19 599 ASN B N 1
ATOM 11584 C CA . ASN B 1 599 ? -11.117 40.094 16.594 1 89.19 599 ASN B CA 1
ATOM 11585 C C . ASN B 1 599 ? -9.711 39.781 17.094 1 89.19 599 ASN B C 1
ATOM 11587 O O . ASN B 1 599 ? -9.344 38.594 17.234 1 89.19 599 ASN B O 1
ATOM 11591 N N . ARG B 1 600 ? -8.992 40.719 17.312 1 86.56 600 ARG B N 1
ATOM 11592 C CA . ARG B 1 600 ? -7.633 40.531 17.781 1 86.56 600 ARG B CA 1
ATOM 11593 C C . ARG B 1 600 ? -7.633 39.938 19.203 1 86.56 600 ARG B C 1
ATOM 11595 O O . ARG B 1 600 ? -6.785 39.125 19.547 1 86.56 600 ARG B O 1
ATOM 11602 N N . TRP B 1 601 ? -8.555 40.438 19.953 1 86 601 TRP B N 1
ATOM 11603 C CA . TRP B 1 601 ? -8.648 40 21.344 1 86 601 TRP B CA 1
ATOM 11604 C C . TRP B 1 601 ? -9.188 38.562 21.422 1 86 601 TRP B C 1
ATOM 11606 O O . TRP B 1 601 ? -8.734 37.781 22.25 1 86 601 TRP B O 1
ATOM 11616 N N . SER B 1 602 ? -10.047 38.219 20.531 1 86.94 602 SER B N 1
ATOM 11617 C CA . SER B 1 602 ? -10.766 36.938 20.641 1 86.94 602 SER B CA 1
ATOM 11618 C C . SER B 1 602 ? -10.07 35.844 19.859 1 86.94 602 SER B C 1
ATOM 11620 O O . SER B 1 602 ? -10.25 34.656 20.141 1 86.94 602 SER B O 1
ATOM 11622 N N . LYS B 1 603 ? -9.398 36.219 18.906 1 85.75 603 LYS B N 1
ATOM 11623 C CA . LYS B 1 603 ? -8.758 35.219 18.078 1 85.75 603 LYS B CA 1
ATOM 11624 C C . LYS B 1 603 ? -7.469 34.719 18.719 1 85.75 603 LYS B C 1
ATOM 11626 O O . LYS B 1 603 ? -6.59 35.5 19.062 1 85.75 603 LYS B O 1
ATOM 11631 N N . LEU B 1 604 ? -7.48 33.406 18.938 1 86.75 604 LEU B N 1
ATOM 11632 C CA . LEU B 1 604 ? -6.293 32.781 19.5 1 86.75 604 LEU B CA 1
ATOM 11633 C C . LEU B 1 604 ? -5.41 32.188 18.406 1 86.75 604 LEU B C 1
ATOM 11635 O O . LEU B 1 604 ? -5.891 31.906 17.312 1 86.75 604 LEU B O 1
ATOM 11639 N N . SER B 1 605 ? -4.172 32.156 18.688 1 83.5 605 SER B N 1
ATOM 11640 C CA . SER B 1 605 ? -3.238 31.562 17.734 1 83.5 605 SER B CA 1
ATOM 11641 C C . SER B 1 605 ? -3.436 30.047 17.641 1 83.5 605 SER B C 1
ATOM 11643 O O . SER B 1 605 ? -3.678 29.391 18.641 1 83.5 605 SER B O 1
ATOM 11645 N N . GLY B 1 606 ? -3.586 29.641 16.438 1 83.06 606 GLY B N 1
ATOM 11646 C CA . GLY B 1 606 ? -3.715 28.203 16.219 1 83.06 606 GLY B CA 1
ATOM 11647 C C . GLY B 1 606 ? -2.41 27.547 15.812 1 83.06 606 GLY B C 1
ATOM 11648 O O . GLY B 1 606 ? -1.473 28.219 15.383 1 83.06 606 GLY B O 1
ATOM 11649 N N . LEU B 1 607 ? -2.279 26.234 16.094 1 85.5 607 LEU B N 1
ATOM 11650 C CA . LEU B 1 607 ? -1.104 25.469 15.711 1 85.5 607 LEU B CA 1
ATOM 11651 C C . LEU B 1 607 ? -1.36 24.688 14.422 1 85.5 607 LEU B C 1
ATOM 11653 O O . LEU B 1 607 ? -2.426 24.094 14.25 1 85.5 607 LEU B O 1
ATOM 11657 N N . GLY B 1 608 ? -0.395 24.891 13.445 1 90.44 608 GLY B N 1
ATOM 11658 C CA . GLY B 1 608 ? -0.389 24.016 12.281 1 90.44 608 GLY B CA 1
ATOM 11659 C C . GLY B 1 608 ? 0.362 22.719 12.523 1 90.44 608 GLY B C 1
ATOM 11660 O O . GLY B 1 608 ? 1.593 22.688 12.461 1 90.44 608 GLY B O 1
ATOM 11661 N N . TRP B 1 609 ? -0.367 21.609 12.703 1 92.88 609 TRP B N 1
ATOM 11662 C CA . TRP B 1 609 ? 0.243 20.344 13.062 1 92.88 609 TRP B CA 1
ATOM 11663 C C . TRP B 1 609 ? 1.23 19.891 11.992 1 92.88 609 TRP B C 1
ATOM 11665 O O . TRP B 1 609 ? 2.234 19.234 12.297 1 92.88 609 TRP B O 1
ATOM 11675 N N . GLY B 1 610 ? 0.939 20.219 10.711 1 94.12 610 GLY B N 1
ATOM 11676 C CA . GLY B 1 610 ? 1.794 19.812 9.609 1 94.12 610 GLY B CA 1
ATOM 11677 C C . GLY B 1 610 ? 3.182 20.422 9.672 1 94.12 610 GLY B C 1
ATOM 11678 O O . GLY B 1 610 ? 4.133 19.875 9.109 1 94.12 610 GLY B O 1
ATOM 11679 N N . THR B 1 611 ? 3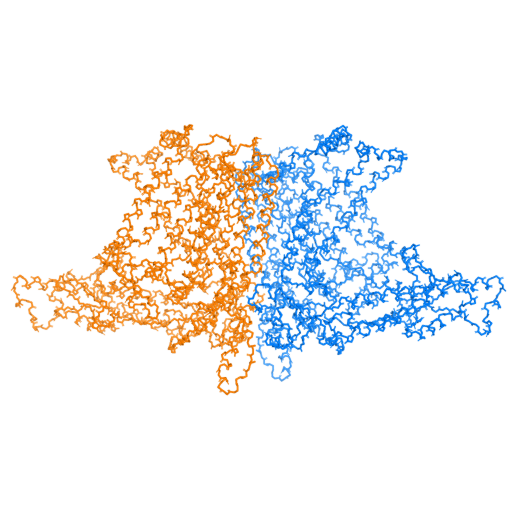.316 21.5 10.367 1 93.62 611 THR B N 1
ATOM 11680 C CA . THR B 1 611 ? 4.617 22.172 10.414 1 93.62 611 THR B CA 1
ATOM 11681 C C . THR B 1 611 ? 5.258 22 11.789 1 93.62 611 THR B C 1
ATOM 11683 O O . THR B 1 611 ? 6.469 22.172 11.945 1 93.62 611 THR B O 1
ATOM 11686 N N . VAL B 1 612 ? 4.488 21.625 12.781 1 93.44 612 VAL B N 1
ATOM 11687 C CA . VAL B 1 612 ? 5.008 21.531 14.141 1 93.44 612 VAL B CA 1
ATOM 11688 C C . VAL B 1 612 ? 5.617 20.156 14.367 1 93.44 612 VAL B C 1
ATOM 11690 O O . VAL B 1 612 ? 6.754 20.031 14.828 1 93.44 612 VAL B O 1
ATOM 11693 N N . PHE B 1 613 ? 4.961 19.078 13.961 1 95.75 613 PHE B N 1
ATOM 11694 C CA . PHE B 1 613 ? 5.387 17.703 14.227 1 95.75 613 PHE B CA 1
ATOM 11695 C C . PHE B 1 613 ? 6.742 17.438 13.578 1 95.75 613 PHE B C 1
ATOM 11697 O O . PHE B 1 613 ? 7.652 16.922 14.234 1 95.75 613 PHE B O 1
ATOM 11704 N N . PRO B 1 614 ? 6.891 17.859 12.305 1 96.12 614 PRO B N 1
ATOM 11705 C CA . PRO B 1 614 ? 8.117 17.453 11.609 1 96.12 614 PRO B CA 1
ATOM 11706 C C . PRO B 1 614 ? 9.375 18.047 12.258 1 96.12 614 PRO B C 1
ATOM 11708 O O . PRO B 1 614 ? 10.43 17.422 12.242 1 96.12 614 PRO B O 1
ATOM 11711 N N . VAL B 1 615 ? 9.297 19.219 12.836 1 93.81 615 VAL B N 1
ATOM 11712 C CA . VAL B 1 615 ? 10.453 19.859 13.461 1 93.81 615 VAL B CA 1
ATOM 11713 C C . VAL B 1 615 ? 10.938 19.016 14.633 1 93.81 615 VAL B C 1
ATOM 11715 O O . VAL B 1 615 ? 12.133 18.734 14.742 1 93.81 615 VAL B O 1
ATOM 11718 N N . TYR B 1 616 ? 10.07 18.578 15.414 1 96.44 616 TYR B N 1
ATOM 11719 C CA . TYR B 1 616 ? 10.445 17.828 16.609 1 96.44 616 TYR B CA 1
ATOM 11720 C C . TYR B 1 616 ? 10.742 16.375 16.266 1 96.44 616 TYR B C 1
ATOM 11722 O O . TYR B 1 616 ? 11.602 15.75 16.891 1 96.44 616 TYR B O 1
ATOM 11730 N N . THR B 1 617 ? 10.047 15.82 15.234 1 97.69 617 THR B N 1
ATOM 11731 C CA . THR B 1 617 ? 10.375 14.484 14.766 1 97.69 617 THR B CA 1
ATOM 11732 C C . THR B 1 617 ? 11.805 14.43 14.227 1 97.69 617 THR B C 1
ATOM 11734 O O . THR B 1 617 ? 12.508 13.445 14.414 1 97.69 617 THR B O 1
ATOM 11737 N N . ASN B 1 618 ? 12.18 15.516 13.578 1 96.62 618 ASN B N 1
ATOM 11738 C CA . ASN B 1 618 ? 13.539 15.562 13.039 1 96.62 618 ASN B CA 1
ATOM 11739 C C . ASN B 1 618 ? 14.578 15.617 14.156 1 96.62 618 ASN B C 1
ATOM 11741 O O . ASN B 1 618 ? 15.672 15.062 14.016 1 96.62 618 ASN B O 1
ATOM 11745 N N . ILE B 1 619 ? 14.273 16.297 15.25 1 96.06 619 ILE B N 1
ATOM 11746 C CA . ILE B 1 619 ? 15.172 16.344 16.406 1 96.06 619 ILE B CA 1
ATOM 11747 C C . ILE B 1 619 ? 15.406 14.922 16.922 1 96.06 619 ILE B C 1
ATOM 11749 O O . ILE B 1 619 ? 16.531 14.539 17.203 1 96.06 619 ILE B O 1
ATOM 11753 N N . VAL B 1 620 ? 14.359 14.156 16.953 1 97.94 620 VAL B N 1
ATOM 11754 C CA . VAL B 1 620 ? 14.445 12.773 17.406 1 97.94 620 VAL B CA 1
ATOM 11755 C C . VAL B 1 620 ? 15.234 11.945 16.391 1 97.94 620 VAL B C 1
ATOM 11757 O O . VAL B 1 620 ? 16.062 11.109 16.781 1 97.94 620 VAL B O 1
ATOM 11760 N N . VAL B 1 621 ? 15 12.188 15.117 1 97.81 621 VAL B N 1
ATOM 11761 C CA . VAL B 1 621 ? 15.688 11.469 14.055 1 97.81 621 VAL B CA 1
ATOM 11762 C C . VAL B 1 621 ? 17.188 11.711 14.164 1 97.81 621 VAL B C 1
ATOM 11764 O O . VAL B 1 621 ? 17.984 10.773 14.055 1 97.81 621 VAL B O 1
ATOM 11767 N N . ILE B 1 622 ? 17.609 12.938 14.375 1 95.31 622 ILE B N 1
ATOM 11768 C CA . ILE B 1 622 ? 19.016 13.281 14.508 1 95.31 622 ILE B CA 1
ATOM 11769 C C . ILE B 1 622 ? 19.609 12.562 15.711 1 95.31 622 ILE B C 1
ATOM 11771 O O . ILE B 1 622 ? 20.688 11.961 15.609 1 95.31 622 ILE B O 1
ATOM 11775 N N . ALA B 1 623 ? 18.922 12.617 16.797 1 97.19 623 ALA B N 1
ATOM 11776 C CA . ALA B 1 623 ? 19.406 11.969 18.031 1 97.19 623 ALA B CA 1
ATOM 11777 C C . ALA B 1 623 ? 19.594 10.469 17.812 1 97.19 623 ALA B C 1
ATOM 11779 O O . ALA B 1 623 ? 20.609 9.906 18.219 1 97.19 623 ALA B O 1
ATOM 11780 N N . LEU B 1 624 ? 18.672 9.836 17.141 1 97.69 624 LEU B N 1
ATOM 11781 C CA . LEU B 1 624 ? 18.719 8.391 16.922 1 97.69 624 LEU B CA 1
ATOM 11782 C C . LEU B 1 624 ? 19.828 8.031 15.93 1 97.69 624 LEU B C 1
ATOM 11784 O O . LEU B 1 624 ? 20.453 6.984 16.062 1 97.69 624 LEU B O 1
ATOM 11788 N N . THR B 1 625 ? 20 8.867 14.969 1 95.88 625 THR B N 1
ATOM 11789 C CA . THR B 1 625 ? 21.031 8.617 13.969 1 95.88 625 THR B CA 1
ATOM 11790 C C . THR B 1 625 ? 22.406 8.57 14.617 1 95.88 625 THR B C 1
ATOM 11792 O O . THR B 1 625 ? 23.234 7.715 14.273 1 95.88 625 THR B O 1
ATOM 11795 N N . TYR B 1 626 ? 22.703 9.398 15.602 1 94.56 626 TYR B N 1
ATOM 11796 C CA . TYR B 1 626 ? 24.031 9.531 16.203 1 94.56 626 TYR B CA 1
ATOM 11797 C C . TYR B 1 626 ? 24.172 8.609 17.406 1 94.56 626 TYR B C 1
ATOM 11799 O O . TYR B 1 626 ? 25.266 8.469 17.953 1 94.56 626 TYR B O 1
ATOM 11807 N N . ALA B 1 627 ? 23.141 7.965 17.812 1 96.38 627 ALA B N 1
ATOM 11808 C CA . ALA B 1 627 ? 23.109 7.184 19.047 1 96.38 627 ALA B CA 1
ATOM 11809 C C . ALA B 1 627 ? 24.25 6.156 19.062 1 96.38 627 ALA B C 1
ATOM 11811 O O . ALA B 1 627 ? 25.016 6.082 20.031 1 96.38 627 ALA B O 1
ATOM 11812 N N . PRO B 1 628 ? 24.453 5.383 17.969 1 95.19 628 PRO B N 1
ATOM 11813 C CA . PRO B 1 628 ? 25.531 4.395 18.016 1 95.19 628 PRO B CA 1
ATOM 11814 C C . PRO B 1 628 ? 26.891 4.988 17.672 1 95.19 628 PRO B C 1
ATOM 11816 O O . PRO B 1 628 ? 27.922 4.352 17.906 1 95.19 628 PRO B O 1
ATOM 11819 N N . ILE B 1 629 ? 26.953 6.199 17.219 1 91.81 629 ILE B N 1
ATOM 11820 C CA . ILE B 1 629 ? 28.188 6.824 16.734 1 91.81 629 ILE B CA 1
ATOM 11821 C C . ILE B 1 629 ? 28.719 7.781 17.781 1 91.81 629 ILE B C 1
ATOM 11823 O O . ILE B 1 629 ? 29.922 7.758 18.109 1 91.81 629 ILE B O 1
ATOM 11827 N N . ALA B 1 630 ? 27.922 8.641 18.234 1 93.25 630 ALA B N 1
ATOM 11828 C CA . ALA B 1 630 ? 28.219 9.609 19.281 1 93.25 630 ALA B CA 1
ATOM 11829 C C . ALA B 1 630 ? 27.125 9.641 20.328 1 93.25 630 ALA B C 1
ATOM 11831 O O . ALA B 1 630 ? 26.312 10.57 20.359 1 93.25 630 ALA B O 1
ATOM 11832 N N . PRO B 1 631 ? 27.141 8.727 21.281 1 95.5 631 PRO B N 1
ATOM 11833 C CA . PRO B 1 631 ? 26.031 8.508 22.203 1 95.5 631 PRO B CA 1
ATOM 11834 C C . PRO B 1 631 ? 25.781 9.703 23.109 1 95.5 631 PRO B C 1
ATOM 11836 O O . PRO B 1 631 ? 24.703 9.828 23.703 1 95.5 631 PRO B O 1
ATOM 11839 N N . LEU B 1 632 ? 26.688 10.656 23.25 1 94.19 632 LEU B N 1
ATOM 11840 C CA . LEU B 1 632 ? 26.547 11.805 24.141 1 94.19 632 LEU B CA 1
ATOM 11841 C C . LEU B 1 632 ? 25.344 12.648 23.734 1 94.19 632 LEU B C 1
ATOM 11843 O O . LEU B 1 632 ? 24.703 13.273 24.578 1 94.19 632 LEU B O 1
ATOM 11847 N N . ILE B 1 633 ? 24.969 12.68 22.5 1 94.25 633 ILE B N 1
ATOM 11848 C CA . ILE B 1 633 ? 23.906 13.516 21.953 1 94.25 633 ILE B CA 1
ATOM 11849 C C . ILE B 1 633 ? 22.578 13.125 22.594 1 94.25 633 ILE B C 1
ATOM 11851 O O . ILE B 1 633 ? 21.688 13.969 22.75 1 94.25 633 ILE B O 1
ATOM 11855 N N . LEU B 1 634 ? 22.406 11.867 23.016 1 97.44 634 LEU B N 1
ATOM 11856 C CA . LEU B 1 634 ? 21.156 11.375 23.578 1 97.44 634 LEU B CA 1
ATOM 11857 C C . LEU B 1 634 ? 20.828 12.094 24.891 1 97.44 634 LEU B C 1
ATOM 11859 O O . LEU B 1 634 ? 19.656 12.352 25.172 1 97.44 634 LEU B O 1
ATOM 11863 N N . GLY B 1 635 ? 21.812 12.414 25.641 1 96.5 635 GLY B N 1
ATOM 11864 C CA . GLY B 1 635 ? 21.578 13.117 26.891 1 96.5 635 GLY B CA 1
ATOM 11865 C C . GLY B 1 635 ? 21.031 14.516 26.703 1 96.5 635 GLY B C 1
ATOM 11866 O O . GLY B 1 635 ? 20.078 14.914 27.375 1 96.5 635 GLY B O 1
ATOM 11867 N N . PHE B 1 636 ? 21.562 15.242 25.828 1 94.38 636 PHE B N 1
ATOM 11868 C CA . PHE B 1 636 ? 21.125 16.609 25.562 1 94.38 636 PHE B CA 1
ATOM 11869 C C . PHE B 1 636 ? 19.781 16.625 24.828 1 94.38 636 PHE B C 1
ATOM 11871 O O . PHE B 1 636 ? 18.984 17.547 25.031 1 94.38 636 PHE B O 1
ATOM 11878 N N . ALA B 1 637 ? 19.578 15.609 24.016 1 96.56 637 ALA B N 1
ATOM 11879 C CA . ALA B 1 637 ? 18.25 15.477 23.391 1 96.56 637 ALA B CA 1
ATOM 11880 C C . ALA B 1 637 ? 17.172 15.25 24.453 1 96.56 637 ALA B C 1
ATOM 11882 O O . ALA B 1 637 ? 16.094 15.828 24.359 1 96.56 637 ALA B O 1
ATOM 11883 N N . THR B 1 638 ? 17.469 14.398 25.453 1 97.75 638 THR B N 1
ATOM 11884 C CA . THR B 1 638 ? 16.531 14.125 26.531 1 97.75 638 THR B CA 1
ATOM 11885 C C . THR B 1 638 ? 16.156 15.414 27.266 1 97.75 638 THR B C 1
ATOM 11887 O O . THR B 1 638 ? 14.984 15.688 27.5 1 97.75 638 THR B O 1
ATOM 11890 N N . ILE B 1 639 ? 17.109 16.219 27.547 1 96.25 639 ILE B N 1
ATOM 11891 C CA . ILE B 1 639 ? 16.875 17.469 28.266 1 96.25 639 ILE B CA 1
ATOM 11892 C C . ILE B 1 639 ? 16.094 18.438 27.391 1 96.25 639 ILE B C 1
ATOM 11894 O O . ILE B 1 639 ? 15.117 19.031 27.844 1 96.25 639 ILE B O 1
ATOM 11898 N N . GLY B 1 640 ? 16.531 18.562 26.203 1 95.38 640 GLY B N 1
ATOM 11899 C CA . GLY B 1 640 ? 15.859 19.469 25.281 1 95.38 640 GLY B CA 1
ATOM 11900 C C . GLY B 1 640 ? 14.398 19.125 25.047 1 95.38 640 GLY B C 1
ATOM 11901 O O . GLY B 1 640 ? 13.523 19.984 25.156 1 95.38 640 GLY B O 1
ATOM 11902 N N . ILE B 1 641 ? 14.078 17.891 24.781 1 97.44 641 ILE B N 1
ATOM 11903 C CA . ILE B 1 641 ? 12.711 17.453 24.484 1 97.44 641 ILE B CA 1
ATOM 11904 C C . ILE B 1 641 ? 11.852 17.562 25.75 1 97.44 641 ILE B C 1
ATOM 11906 O O . ILE B 1 641 ? 10.672 17.906 25.672 1 97.44 641 ILE B O 1
ATOM 11910 N N . SER B 1 642 ? 12.453 17.344 26.922 1 97.19 642 SER B N 1
ATOM 11911 C CA . SER B 1 642 ? 11.719 17.5 28.172 1 97.19 642 SER B CA 1
ATOM 11912 C C . SER B 1 642 ? 11.266 18.938 28.375 1 97.19 642 SER B C 1
ATOM 11914 O O . SER B 1 642 ? 10.148 19.188 28.828 1 97.19 642 SER B O 1
ATOM 11916 N N . LEU B 1 643 ? 12.109 19.875 28.031 1 96.25 643 LEU B N 1
ATOM 11917 C CA . LEU B 1 643 ? 11.758 21.281 28.141 1 96.25 643 LEU B CA 1
ATOM 11918 C C . LEU B 1 643 ? 10.695 21.672 27.109 1 96.25 643 LEU B C 1
ATOM 11920 O O . LEU B 1 643 ? 9.797 22.453 27.406 1 96.25 643 LEU B O 1
ATOM 11924 N N . PHE B 1 644 ? 10.789 21.094 25.953 1 96.44 644 PHE B N 1
ATOM 11925 C CA . PHE B 1 644 ? 9.75 21.297 24.953 1 96.44 644 PHE B CA 1
ATOM 11926 C C . PHE B 1 644 ? 8.414 20.75 25.438 1 96.44 644 PHE B C 1
ATOM 11928 O O . PHE B 1 644 ? 7.367 21.359 25.203 1 96.44 644 PHE B O 1
ATOM 11935 N N . TYR B 1 645 ? 8.453 19.578 26.062 1 96.81 645 TYR B N 1
ATOM 11936 C CA . TYR B 1 645 ? 7.23 18.969 26.594 1 96.81 645 TYR B CA 1
ATOM 11937 C C . TYR B 1 645 ? 6.531 19.906 27.562 1 96.81 645 TYR B C 1
ATOM 11939 O O . TYR B 1 645 ? 5.32 20.109 27.484 1 96.81 645 TYR B O 1
ATOM 11947 N N . LEU B 1 646 ? 7.25 20.531 28.438 1 95.12 646 LEU B N 1
ATOM 11948 C CA . LEU B 1 646 ? 6.684 21.422 29.453 1 95.12 646 LEU B CA 1
ATOM 11949 C C . LEU B 1 646 ? 6.156 22.703 28.812 1 95.12 646 LEU B C 1
ATOM 11951 O O . LEU B 1 646 ? 5.078 23.172 29.156 1 95.12 646 LEU B O 1
ATOM 11955 N N . ALA B 1 647 ? 6.898 23.203 27.922 1 94.94 647 ALA B N 1
ATOM 11956 C CA . ALA B 1 647 ? 6.488 24.422 27.25 1 94.94 647 ALA B CA 1
ATOM 11957 C C . ALA B 1 647 ? 5.203 24.219 26.453 1 94.94 647 ALA B C 1
ATOM 11959 O O . ALA B 1 647 ? 4.273 25.016 26.547 1 94.94 647 ALA B O 1
ATOM 11960 N N . TYR B 1 648 ? 5.137 23.156 25.734 1 95.19 648 TYR B N 1
ATOM 11961 C CA . TYR B 1 648 ? 3.975 22.922 24.891 1 95.19 648 TYR B CA 1
ATOM 11962 C C . TYR B 1 648 ? 2.783 22.453 25.719 1 95.19 648 TYR B C 1
ATOM 11964 O O . TYR B 1 648 ? 1.631 22.688 25.344 1 95.19 648 TYR B O 1
ATOM 11972 N N . LYS B 1 649 ? 3.078 21.734 26.797 1 96.12 649 LYS B N 1
ATOM 11973 C CA . LYS B 1 649 ? 1.975 21.391 27.703 1 96.12 649 LYS B CA 1
ATOM 11974 C C . LYS B 1 649 ? 1.283 22.656 28.203 1 96.12 649 LYS B C 1
ATOM 11976 O O . LYS B 1 649 ? 0.053 22.734 28.219 1 96.12 649 LYS B O 1
ATOM 11981 N N . HIS B 1 650 ? 2.049 23.656 28.578 1 94.5 650 HIS B N 1
ATOM 11982 C CA . HIS B 1 650 ? 1.503 24.938 29.016 1 94.5 650 HIS B CA 1
ATOM 11983 C C . HIS B 1 650 ? 0.773 25.641 27.875 1 94.5 650 HIS B C 1
ATOM 11985 O O . HIS B 1 650 ? -0.372 26.078 28.047 1 94.5 650 HIS B O 1
ATOM 11991 N N . ASN B 1 651 ? 1.377 25.734 26.766 1 94.19 651 ASN B N 1
ATOM 11992 C CA . ASN B 1 651 ? 0.826 26.516 25.656 1 94.19 651 ASN B CA 1
ATOM 11993 C C . ASN B 1 651 ? -0.438 25.875 25.094 1 94.19 651 ASN B C 1
ATOM 11995 O O . ASN B 1 651 ? -1.356 26.578 24.672 1 94.19 651 ASN B O 1
ATOM 11999 N N . LEU B 1 652 ? -0.524 24.578 25.047 1 94.25 652 LEU B N 1
ATOM 12000 C CA . LEU B 1 652 ? -1.688 23.891 24.5 1 94.25 652 LEU B CA 1
ATOM 12001 C C . LEU B 1 652 ? -2.881 24 25.438 1 94.25 652 LEU B C 1
ATOM 12003 O O . LEU B 1 652 ? -4.023 24.094 24.984 1 94.25 652 LEU B O 1
ATOM 12007 N N . LEU B 1 653 ? -2.629 24.031 26.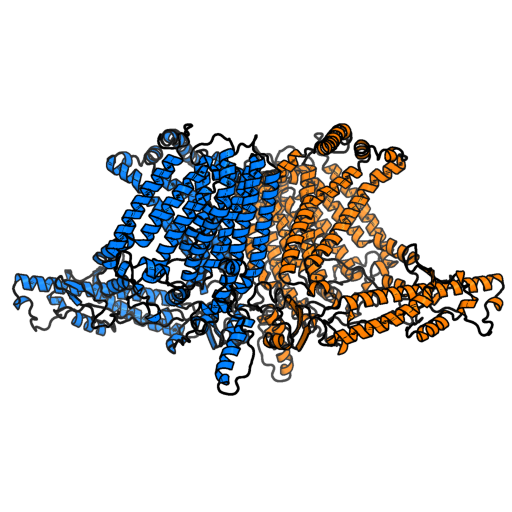703 1 94.12 653 LEU B N 1
ATOM 12008 C CA . LEU B 1 653 ? -3.707 24.078 27.688 1 94.12 653 LEU B CA 1
ATOM 12009 C C . LEU B 1 653 ? -4.184 25.516 27.906 1 94.12 653 LEU B C 1
ATOM 12011 O O . LEU B 1 653 ? -5.371 25.75 28.141 1 94.12 653 LEU B O 1
ATOM 12015 N N . PHE B 1 654 ? -3.254 26.5 27.672 1 93.25 654 PHE B N 1
ATOM 12016 C CA . PHE B 1 654 ? -3.645 27.828 28.172 1 93.25 654 PHE B CA 1
ATOM 12017 C C . PHE B 1 654 ? -3.539 28.859 27.062 1 93.25 654 PHE B C 1
ATOM 12019 O O . PHE B 1 654 ? -4.113 29.953 27.156 1 93.25 654 PHE B O 1
ATOM 12026 N N . VAL B 1 655 ? -2.9 28.516 26 1 92.69 655 VAL B N 1
ATOM 12027 C CA . VAL B 1 655 ? -2.611 29.609 25.062 1 92.69 655 VAL B CA 1
ATOM 12028 C C . VAL B 1 655 ? -3.186 29.281 23.688 1 92.69 655 VAL B C 1
ATOM 12030 O O . VAL B 1 655 ? -3.951 30.078 23.125 1 92.69 655 VAL B O 1
ATOM 12033 N N . TYR B 1 656 ? -2.93 28.125 23.094 1 91.81 656 TYR B N 1
ATOM 12034 C CA . TYR B 1 656 ? -3.23 27.812 21.703 1 91.81 656 TYR B CA 1
ATOM 12035 C C . TYR B 1 656 ? -4.68 27.375 21.547 1 91.81 656 TYR B C 1
ATOM 12037 O O . TYR B 1 656 ? -5.258 26.781 22.453 1 91.81 656 TYR B O 1
ATOM 12045 N N . ASP B 1 657 ? -5.137 27.703 20.328 1 88.38 657 ASP B N 1
ATOM 12046 C CA . ASP B 1 657 ? -6.453 27.203 19.938 1 88.38 657 ASP B CA 1
ATOM 12047 C C . ASP B 1 657 ? -6.336 25.953 19.062 1 88.38 657 ASP B C 1
ATOM 12049 O O . ASP B 1 657 ? -5.25 25.625 18.594 1 88.38 657 ASP B O 1
ATOM 12053 N N . ASN B 1 658 ? -7.441 25.125 19.094 1 79.12 658 ASN B N 1
ATOM 12054 C CA . ASN B 1 658 ? -7.488 23.906 18.297 1 79.12 658 ASN B CA 1
ATOM 12055 C C . ASN B 1 658 ? -8.406 24.047 17.078 1 79.12 658 ASN B C 1
ATOM 12057 O O . ASN B 1 658 ? -9.523 23.531 17.078 1 79.12 658 ASN B O 1
ATOM 12061 N N . ALA B 1 659 ? -7.879 24.703 16.062 1 77.38 659 ALA B N 1
ATOM 12062 C CA . ALA B 1 659 ? -8.758 24.969 14.93 1 77.38 659 ALA B CA 1
ATOM 12063 C C . ALA B 1 659 ? -8.828 23.781 13.992 1 77.38 659 ALA B C 1
ATOM 12065 O O . ALA B 1 659 ? -9.867 23.531 13.367 1 77.38 659 ALA B O 1
ATOM 12066 N N . ILE B 1 660 ? -7.777 23 13.891 1 87.06 660 ILE B N 1
ATOM 12067 C CA . ILE B 1 660 ? -7.746 21.875 12.961 1 87.06 660 ILE B CA 1
ATOM 12068 C C . ILE B 1 660 ? -7.684 20.562 13.734 1 87.06 660 ILE B C 1
ATOM 12070 O O . ILE B 1 660 ? -6.863 20.406 14.641 1 87.06 660 ILE B O 1
ATOM 12074 N N . ASP B 1 661 ? -8.617 19.75 13.414 1 88.31 661 ASP B N 1
ATOM 12075 C CA . ASP B 1 661 ? -8.703 18.469 14.102 1 88.31 661 ASP B CA 1
ATOM 12076 C C . ASP B 1 661 ? -8.469 17.297 13.133 1 88.31 661 ASP B C 1
ATOM 12078 O O . ASP B 1 661 ? -9.344 16.953 12.344 1 88.31 661 ASP B O 1
ATOM 12082 N N . THR B 1 662 ? -7.387 16.641 13.219 1 92.94 662 THR B N 1
ATOM 12083 C CA . THR B 1 662 ? -7.078 15.5 12.367 1 92.94 662 THR B CA 1
ATOM 12084 C C . THR B 1 662 ? -7.488 14.195 13.047 1 92.94 662 THR B C 1
ATOM 12086 O O . THR B 1 662 ? -7.238 13.109 12.523 1 92.94 662 THR B O 1
ATOM 12089 N N . LYS B 1 663 ? -8.062 14.32 14.266 1 92.56 663 LYS B N 1
ATOM 12090 C CA . LYS B 1 663 ? -8.484 13.164 15.062 1 92.56 663 LYS B CA 1
ATOM 12091 C C . LYS B 1 663 ? -7.301 12.25 15.367 1 92.56 663 LYS B C 1
ATOM 12093 O O . LYS B 1 663 ? -7.422 11.023 15.305 1 92.56 663 LYS B O 1
ATOM 12098 N N . GLY B 1 664 ? -6.121 12.805 15.492 1 94.38 664 GLY B N 1
ATOM 12099 C CA . GLY B 1 664 ? -4.949 12.094 15.961 1 94.38 664 GLY B CA 1
ATOM 12100 C C . GLY B 1 664 ? -4.113 11.5 14.844 1 94.38 664 GLY B C 1
ATOM 12101 O O . GLY B 1 664 ? -3.057 10.922 15.086 1 94.38 664 GLY B O 1
ATOM 12102 N N . MET B 1 665 ? -4.418 11.695 13.57 1 95.62 665 MET B N 1
ATOM 12103 C CA . MET B 1 665 ? -3.766 11.023 12.453 1 95.62 665 MET B CA 1
ATOM 12104 C C . MET B 1 665 ? -2.344 11.539 12.258 1 95.62 665 MET B C 1
ATOM 12106 O O . MET B 1 665 ? -1.55 10.938 11.539 1 95.62 665 MET B O 1
ATOM 12110 N N . VAL B 1 666 ? -1.968 12.547 12.914 1 96.38 666 VAL B N 1
ATOM 12111 C CA . VAL B 1 666 ? -0.625 13.109 12.828 1 96.38 666 VAL B CA 1
ATOM 12112 C C . VAL B 1 666 ? 0.357 12.234 13.594 1 96.38 666 VAL B C 1
ATOM 12114 O O . VAL B 1 666 ? 1.546 12.188 13.273 1 96.38 666 VAL B O 1
ATOM 12117 N N . TYR B 1 667 ? -0.145 11.492 14.562 1 97.62 667 TYR B N 1
ATOM 12118 C CA . TYR B 1 667 ? 0.704 10.75 15.484 1 97.62 667 TYR B CA 1
ATOM 12119 C C . TYR B 1 667 ? 1.304 9.523 14.805 1 97.62 667 TYR B C 1
ATOM 12121 O O . TYR B 1 667 ? 2.514 9.297 14.875 1 97.62 667 TYR B O 1
ATOM 12129 N N . PRO B 1 668 ? 0.485 8.664 14.148 1 96.81 668 PRO B N 1
ATOM 12130 C CA . PRO B 1 668 ? 1.092 7.512 13.477 1 96.81 668 PRO B CA 1
ATOM 12131 C C . PRO B 1 668 ? 2.105 7.918 12.406 1 96.81 668 PRO B C 1
ATOM 12133 O O . PRO B 1 668 ? 3.111 7.227 12.211 1 96.81 668 PRO B O 1
ATOM 12136 N N . ARG B 1 669 ? 1.858 8.969 11.742 1 96.88 669 ARG B N 1
ATOM 12137 C CA . ARG B 1 669 ? 2.805 9.453 10.75 1 96.88 669 ARG B CA 1
ATOM 12138 C C . ARG B 1 669 ? 4.133 9.836 11.391 1 96.88 669 ARG B C 1
ATOM 12140 O O . ARG B 1 669 ? 5.199 9.531 10.852 1 96.88 669 ARG B O 1
ATOM 12147 N N . ALA B 1 670 ? 4.043 10.484 12.5 1 98 670 ALA B N 1
ATOM 12148 C CA . ALA B 1 670 ? 5.254 10.867 13.227 1 98 670 ALA B CA 1
ATOM 12149 C C . ALA B 1 670 ? 6.031 9.633 13.688 1 98 670 ALA B C 1
ATOM 12151 O O . ALA B 1 670 ? 7.262 9.625 13.648 1 98 670 ALA B O 1
ATOM 12152 N N . LEU B 1 671 ? 5.32 8.609 14.094 1 97.75 671 LEU B N 1
ATOM 12153 C CA . LEU B 1 671 ? 5.961 7.383 14.555 1 97.75 671 LEU B CA 1
ATOM 12154 C C . LEU B 1 671 ? 6.699 6.691 13.414 1 97.75 671 LEU B C 1
ATOM 12156 O O . LEU B 1 671 ? 7.84 6.262 13.578 1 97.75 671 LEU B O 1
ATOM 12160 N N . TYR B 1 672 ? 6.105 6.617 12.258 1 97.12 672 TYR B N 1
ATOM 12161 C CA . TYR B 1 672 ? 6.77 6.016 11.109 1 97.12 672 TYR B CA 1
ATOM 12162 C C . TYR B 1 672 ? 7.957 6.852 10.656 1 97.12 672 TYR B C 1
ATOM 12164 O O . TYR B 1 672 ? 8.977 6.312 10.219 1 97.12 672 TYR B O 1
ATOM 12172 N N . GLN B 1 673 ? 7.781 8.156 10.766 1 97.62 673 GLN B N 1
ATOM 12173 C CA . GLN B 1 673 ? 8.867 9.055 10.383 1 97.62 673 GLN B CA 1
ATOM 12174 C C . GLN B 1 673 ? 10.062 8.898 11.32 1 97.62 673 GLN B C 1
ATOM 12176 O O . GLN B 1 673 ? 11.203 9.109 10.914 1 97.62 673 GLN B O 1
ATOM 12181 N N . THR B 1 674 ? 9.797 8.508 12.531 1 98 674 THR B N 1
ATOM 12182 C CA . THR B 1 674 ? 10.867 8.297 13.5 1 98 674 THR B CA 1
ATOM 12183 C C . THR B 1 674 ? 11.766 7.145 13.062 1 98 674 THR B C 1
ATOM 12185 O O . THR B 1 674 ? 12.969 7.145 13.359 1 98 674 THR B O 1
ATOM 12188 N N . LEU B 1 675 ? 11.266 6.234 12.273 1 97.81 675 LEU B N 1
ATOM 12189 C CA . LEU B 1 675 ? 12.039 5.098 11.797 1 97.81 675 LEU B CA 1
ATOM 12190 C C . LEU B 1 675 ? 13.141 5.551 10.844 1 97.81 675 LEU B C 1
ATOM 12192 O O . LEU B 1 675 ? 14.125 4.84 10.641 1 97.81 675 LEU B O 1
ATOM 12196 N N . THR B 1 676 ? 12.969 6.715 10.305 1 97.38 676 THR B N 1
ATOM 12197 C CA . THR B 1 676 ? 14 7.262 9.43 1 97.38 676 THR B CA 1
ATOM 12198 C C . THR B 1 676 ? 15.32 7.41 10.172 1 97.38 676 THR B C 1
ATOM 12200 O O . THR B 1 676 ? 16.391 7.23 9.594 1 97.38 676 THR B O 1
ATOM 12203 N N . GLY B 1 677 ? 15.266 7.711 11.477 1 97 677 GLY B N 1
ATOM 12204 C CA . GLY B 1 677 ? 16.469 7.801 12.289 1 97 677 GLY B CA 1
ATOM 12205 C C . GLY B 1 677 ? 17.219 6.488 12.383 1 97 677 GLY B C 1
ATOM 12206 O O . GLY B 1 677 ? 18.453 6.469 12.352 1 97 677 GLY B O 1
ATOM 12207 N N . LEU B 1 678 ? 16.484 5.391 12.438 1 97.75 678 LEU B N 1
ATOM 12208 C CA . LEU B 1 678 ? 17.125 4.074 12.469 1 97.75 678 LEU B CA 1
ATOM 12209 C C . LEU B 1 678 ? 17.766 3.746 11.133 1 97.75 678 LEU B C 1
ATOM 12211 O O . LEU B 1 678 ? 18.906 3.248 11.094 1 97.75 678 LEU B O 1
ATOM 12215 N N . TYR B 1 679 ? 17.047 4.035 10.062 1 96.06 679 TYR B N 1
ATOM 12216 C CA . TYR B 1 679 ? 17.578 3.756 8.734 1 96.06 679 TYR B CA 1
ATOM 12217 C C . TYR B 1 679 ? 18.875 4.52 8.492 1 96.06 679 TYR B C 1
ATOM 12219 O O . TYR B 1 679 ? 19.844 3.959 7.984 1 96.06 679 TYR B O 1
ATOM 12227 N N . LEU B 1 680 ? 18.891 5.789 8.875 1 93.88 680 LEU B N 1
ATOM 12228 C CA . LEU B 1 680 ? 20.078 6.609 8.672 1 93.88 680 LEU B CA 1
ATOM 12229 C C . LEU B 1 680 ? 21.234 6.102 9.523 1 93.88 680 LEU B C 1
ATOM 12231 O O . LEU B 1 680 ? 22.375 6.059 9.07 1 93.88 680 LEU B O 1
ATOM 12235 N N . ALA B 1 681 ? 20.984 5.734 10.75 1 95.69 681 ALA B N 1
ATOM 12236 C CA . ALA B 1 681 ? 22.016 5.191 11.633 1 95.69 681 ALA B CA 1
ATOM 12237 C C . ALA B 1 681 ? 22.594 3.898 11.07 1 95.69 681 ALA B C 1
ATOM 12239 O O . ALA B 1 681 ? 23.812 3.705 11.078 1 95.69 681 ALA B O 1
ATOM 12240 N N . GLU B 1 682 ? 21.766 3.043 10.578 1 95.31 682 GLU B N 1
ATOM 12241 C CA . GLU B 1 682 ? 22.188 1.747 10.062 1 95.31 682 GLU B CA 1
ATOM 12242 C C . GLU B 1 682 ? 22.984 1.905 8.773 1 95.31 682 GLU B C 1
ATOM 12244 O O . GLU B 1 682 ? 24.016 1.238 8.586 1 95.31 682 GLU B O 1
ATOM 12249 N N . VAL B 1 683 ? 22.5 2.77 7.926 1 90.06 683 VAL B N 1
ATOM 12250 C CA . VAL B 1 683 ? 23.234 3.014 6.684 1 90.06 683 VAL B CA 1
ATOM 12251 C C . VAL B 1 683 ? 24.609 3.615 6.992 1 90.06 683 VAL B C 1
ATOM 12253 O O . VAL B 1 683 ? 25.594 3.256 6.367 1 90.06 683 VAL B O 1
ATOM 12256 N N . CYS B 1 684 ? 24.672 4.508 7.953 1 88.69 684 CYS B N 1
ATOM 12257 C CA . CYS B 1 684 ? 25.938 5.117 8.367 1 88.69 684 CYS B CA 1
ATOM 12258 C C . CYS B 1 684 ? 26.875 4.082 8.977 1 88.69 684 CYS B C 1
ATOM 12260 O O . CYS B 1 684 ? 28.078 4.086 8.711 1 88.69 684 CYS B O 1
ATOM 12262 N N . MET B 1 685 ? 26.375 3.234 9.805 1 92.25 685 MET B N 1
ATOM 12263 C CA . MET B 1 685 ? 27.188 2.188 10.406 1 92.25 685 MET B CA 1
ATOM 12264 C C . MET B 1 685 ? 27.75 1.244 9.344 1 92.25 685 MET B C 1
ATOM 12266 O O . MET B 1 685 ? 28.906 0.84 9.414 1 92.25 685 MET B O 1
ATOM 12270 N N . ILE B 1 686 ? 26.891 0.894 8.359 1 89 686 ILE B N 1
ATOM 12271 C CA . ILE B 1 686 ? 27.344 0.032 7.27 1 89 686 ILE B CA 1
ATOM 12272 C C . ILE B 1 686 ? 28.5 0.695 6.531 1 89 686 ILE B C 1
ATOM 12274 O O . ILE B 1 686 ? 29.516 0.052 6.25 1 89 686 ILE B O 1
ATOM 12278 N N . GLY B 1 687 ? 28.391 2.004 6.258 1 83.81 687 GLY B N 1
ATOM 12279 C CA . GLY B 1 687 ? 29.453 2.738 5.609 1 83.81 687 GLY B CA 1
ATOM 12280 C C . GLY B 1 687 ? 30.719 2.807 6.441 1 83.81 687 GLY B C 1
ATOM 12281 O O . GLY B 1 687 ? 31.828 2.643 5.918 1 83.81 687 GLY B O 1
ATOM 12282 N N . LEU B 1 688 ? 30.641 3.01 7.719 1 85.69 688 LEU B N 1
ATOM 12283 C CA . LEU B 1 688 ? 31.781 3.137 8.617 1 85.69 688 LEU B CA 1
ATOM 12284 C C . LEU B 1 688 ? 32.531 1.806 8.758 1 85.69 688 LEU B C 1
ATOM 12286 O O . LEU B 1 688 ? 33.75 1.767 8.758 1 85.69 688 LEU B O 1
ATOM 12290 N N . PHE B 1 689 ? 31.797 0.734 8.883 1 88.56 689 PHE B N 1
ATOM 12291 C CA . PHE B 1 689 ? 32.406 -0.58 9.016 1 88.56 689 PHE B CA 1
ATOM 12292 C C . PHE B 1 689 ? 33.062 -1.017 7.703 1 88.56 689 PHE B C 1
ATOM 12294 O O . PHE B 1 689 ? 34.062 -1.725 7.703 1 88.56 689 PHE B O 1
ATOM 12301 N N . ALA B 1 690 ? 32.406 -0.63 6.602 1 81.38 690 ALA B N 1
ATOM 12302 C CA . ALA B 1 690 ? 33 -0.918 5.305 1 81.38 690 ALA B CA 1
ATOM 12303 C C . ALA B 1 690 ? 34.344 -0.192 5.145 1 81.38 690 ALA B C 1
ATOM 12305 O O . ALA B 1 690 ? 35.312 -0.762 4.641 1 81.38 690 ALA B O 1
ATOM 12306 N N . LEU B 1 691 ? 34.438 1.04 5.582 1 76.81 691 LEU B N 1
ATOM 12307 C CA . LEU B 1 691 ? 35.656 1.839 5.512 1 76.81 691 LEU B CA 1
ATOM 12308 C C . LEU B 1 691 ? 36.719 1.289 6.457 1 76.81 691 LEU B C 1
ATOM 12310 O O . LEU B 1 691 ? 37.906 1.361 6.164 1 76.81 691 LEU B O 1
ATOM 12314 N N . ALA B 1 692 ? 36.219 0.735 7.543 1 80.56 692 ALA B N 1
ATOM 12315 C CA . ALA B 1 692 ? 37.156 0.183 8.531 1 80.56 692 ALA B CA 1
ATOM 12316 C C . ALA B 1 692 ? 37.562 -1.244 8.172 1 80.56 692 ALA B C 1
ATOM 12318 O O . ALA B 1 692 ? 38.375 -1.849 8.844 1 80.56 692 ALA B O 1
ATOM 12319 N N . THR B 1 693 ? 37.031 -1.793 7.078 1 78 693 THR B N 1
ATOM 12320 C CA . THR B 1 693 ? 37.344 -3.125 6.566 1 78 693 THR B CA 1
ATOM 12321 C C . THR B 1 693 ? 37.125 -4.18 7.645 1 78 693 THR B C 1
ATOM 12323 O O . THR B 1 693 ? 38 -5.012 7.895 1 78 693 THR B O 1
ATOM 12326 N N . THR B 1 694 ? 36.094 -4.035 8.352 1 84.38 694 THR B N 1
ATOM 12327 C CA . THR B 1 694 ? 35.688 -5.027 9.344 1 84.38 694 THR B CA 1
ATOM 12328 C C . THR B 1 694 ? 34.469 -5.82 8.844 1 84.38 694 THR B C 1
ATOM 12330 O O . THR B 1 694 ? 33.312 -5.379 8.992 1 84.38 694 THR B O 1
ATOM 12333 N N . PRO B 1 695 ? 34.594 -6.949 8.305 1 83.44 695 PRO B N 1
ATOM 12334 C CA . PRO B 1 695 ? 33.5 -7.691 7.672 1 83.44 695 PRO B CA 1
ATOM 12335 C C . PRO B 1 695 ? 32.469 -8.219 8.68 1 83.44 695 PRO B C 1
ATOM 12337 O O . PRO B 1 695 ? 31.281 -8.281 8.383 1 83.44 695 PRO B O 1
ATOM 12340 N N . GLY B 1 696 ? 32.844 -8.648 9.875 1 86.19 696 GLY B N 1
ATOM 12341 C CA . GLY B 1 696 ? 31.906 -9.141 10.875 1 86.19 696 GLY B CA 1
ATOM 12342 C C . GLY B 1 696 ? 30.828 -8.141 11.227 1 86.19 696 GLY B C 1
ATOM 12343 O O . GLY B 1 696 ? 29.641 -8.375 10.969 1 86.19 696 GLY B O 1
ATOM 12344 N N . PRO B 1 697 ? 31.312 -7.012 11.766 1 91.44 697 PRO B N 1
ATOM 12345 C CA . PRO B 1 697 ? 30.344 -5.965 12.094 1 91.44 697 PRO B CA 1
ATOM 12346 C C . PRO B 1 697 ? 29.547 -5.488 10.883 1 91.44 697 PRO B C 1
ATOM 12348 O O . PRO B 1 697 ? 28.375 -5.137 11 1 91.44 697 PRO B O 1
ATOM 12351 N N . LEU B 1 698 ? 30.156 -5.523 9.758 1 89 698 LEU B N 1
ATOM 12352 C CA . LEU B 1 698 ? 29.484 -5.098 8.539 1 89 698 LEU B CA 1
ATOM 12353 C C . LEU B 1 698 ? 28.297 -6 8.219 1 89 698 LEU B C 1
ATOM 12355 O O . LEU B 1 698 ? 27.203 -5.516 7.93 1 89 698 LEU B O 1
ATOM 12359 N N . VAL B 1 699 ? 28.469 -7.293 8.242 1 86.62 699 VAL B N 1
ATOM 12360 C CA . VAL B 1 699 ? 27.406 -8.25 7.938 1 86.62 699 VAL B CA 1
ATOM 12361 C C . VAL B 1 699 ? 26.281 -8.117 8.961 1 86.62 699 VAL B C 1
ATOM 12363 O O . VAL B 1 699 ? 25.109 -8.156 8.602 1 86.62 699 VAL B O 1
ATOM 12366 N N . LEU B 1 700 ? 26.625 -7.906 10.148 1 92.38 700 LEU B N 1
ATOM 12367 C CA . LEU B 1 700 ? 25.625 -7.758 11.195 1 92.38 700 LEU B CA 1
ATOM 12368 C C . LEU B 1 700 ? 24.812 -6.484 11 1 92.38 700 LEU B C 1
ATOM 12370 O O . LEU B 1 700 ? 23.609 -6.461 11.266 1 92.38 700 LEU B O 1
ATOM 12374 N N . ALA B 1 701 ? 25.484 -5.461 10.547 1 93.56 701 ALA B N 1
ATOM 12375 C CA . ALA B 1 701 ? 24.781 -4.207 10.297 1 93.56 701 ALA B CA 1
ATOM 12376 C C . ALA B 1 701 ? 23.797 -4.344 9.141 1 93.56 701 ALA B C 1
ATOM 12378 O O . ALA B 1 701 ? 22.703 -3.787 9.18 1 93.56 701 ALA B O 1
ATOM 12379 N N . VAL B 1 702 ? 24.156 -5.078 8.164 1 88.06 702 VAL B N 1
ATOM 12380 C CA . VAL B 1 702 ? 23.281 -5.309 7.02 1 88.06 702 VAL B CA 1
ATOM 12381 C C . VAL B 1 702 ? 22.062 -6.121 7.453 1 88.06 702 VAL B C 1
ATOM 12383 O O . VAL B 1 702 ? 20.938 -5.828 7.047 1 88.06 702 VAL B O 1
ATOM 12386 N N . ILE B 1 703 ? 22.281 -7.094 8.258 1 89.69 703 ILE B N 1
ATOM 12387 C CA . ILE B 1 703 ? 21.188 -7.91 8.766 1 89.69 703 ILE B CA 1
ATOM 12388 C C . ILE B 1 703 ? 20.234 -7.035 9.578 1 89.69 703 ILE B C 1
ATOM 12390 O O . ILE B 1 703 ? 19.016 -7.195 9.5 1 89.69 703 ILE B O 1
ATOM 12394 N N . LEU B 1 704 ? 20.781 -6.164 10.32 1 94.62 704 LEU B N 1
ATOM 12395 C CA . LEU B 1 704 ? 19.953 -5.254 11.109 1 94.62 704 LEU B CA 1
ATOM 12396 C C . LEU B 1 704 ? 19.094 -4.391 10.203 1 94.62 704 LEU B C 1
ATOM 12398 O O . LEU B 1 704 ? 17.922 -4.141 10.516 1 94.62 704 LEU B O 1
ATOM 12402 N N . LEU B 1 705 ? 19.672 -3.936 9.125 1 93.12 705 LEU B N 1
ATOM 12403 C CA . LEU B 1 705 ? 18.922 -3.137 8.164 1 93.12 705 LEU B CA 1
ATOM 12404 C C . LEU B 1 705 ? 17.766 -3.938 7.578 1 93.12 705 LEU B C 1
ATOM 12406 O O . LEU B 1 705 ? 16.656 -3.426 7.457 1 93.12 705 LEU B O 1
ATOM 12410 N N . ILE B 1 706 ? 17.984 -5.18 7.25 1 87.75 706 ILE B N 1
ATOM 12411 C CA . ILE B 1 706 ? 16.953 -6.047 6.691 1 87.75 706 ILE B CA 1
ATOM 12412 C C . ILE B 1 706 ? 15.859 -6.266 7.723 1 87.75 706 ILE B C 1
ATOM 12414 O O . ILE B 1 706 ? 14.672 -6.223 7.391 1 87.75 706 ILE B O 1
ATOM 12418 N N . ILE B 1 707 ? 16.266 -6.453 8.914 1 90.19 707 ILE B N 1
ATOM 12419 C CA . ILE B 1 707 ? 15.297 -6.664 9.984 1 90.19 707 ILE B CA 1
ATOM 12420 C C . ILE B 1 707 ? 14.422 -5.422 10.148 1 90.19 707 ILE B C 1
ATOM 12422 O O . ILE B 1 707 ? 13.203 -5.527 10.32 1 90.19 707 ILE B O 1
ATOM 12426 N N . THR B 1 708 ? 15.016 -4.27 10.102 1 95 708 THR B N 1
ATOM 12427 C CA . THR B 1 708 ? 14.266 -3.027 10.242 1 95 708 THR B CA 1
ATOM 12428 C C . THR B 1 708 ? 13.281 -2.854 9.094 1 95 708 THR B C 1
ATOM 12430 O O . THR B 1 708 ? 12.141 -2.434 9.297 1 95 708 THR B O 1
ATOM 12433 N N . ILE B 1 709 ? 13.672 -3.227 7.926 1 92.56 709 ILE B N 1
ATOM 12434 C CA . ILE B 1 709 ? 12.805 -3.139 6.762 1 92.56 709 ILE B CA 1
ATOM 12435 C C . ILE B 1 709 ? 11.625 -4.098 6.926 1 92.56 709 ILE B C 1
ATOM 12437 O O . ILE B 1 709 ? 10.469 -3.713 6.707 1 92.56 709 ILE B O 1
ATOM 12441 N N . LEU B 1 710 ? 11.914 -5.301 7.312 1 87 710 LEU B N 1
ATOM 12442 C CA . LEU B 1 710 ? 10.859 -6.297 7.5 1 87 710 LEU B CA 1
ATOM 12443 C C . LEU B 1 710 ? 9.914 -5.883 8.617 1 87 710 LEU B C 1
ATOM 12445 O O . LEU B 1 710 ? 8.703 -6.121 8.539 1 87 710 LEU B O 1
ATOM 12449 N N . PHE B 1 711 ? 10.484 -5.277 9.656 1 90.31 711 PHE B N 1
ATOM 12450 C CA . PHE B 1 711 ? 9.672 -4.789 10.758 1 90.31 711 PHE B CA 1
ATOM 12451 C C . PHE B 1 711 ? 8.703 -3.709 10.281 1 90.31 711 PHE B C 1
ATOM 12453 O O . PHE B 1 711 ? 7.523 -3.727 10.625 1 90.31 711 PHE B O 1
ATOM 12460 N N . GLN B 1 712 ? 9.203 -2.824 9.516 1 92.75 712 GLN B N 1
ATOM 12461 C CA . GLN B 1 712 ? 8.344 -1.742 9.039 1 92.75 712 GLN B CA 1
ATOM 12462 C C . GLN B 1 712 ? 7.246 -2.275 8.125 1 92.75 712 GLN B C 1
ATOM 12464 O O . GLN B 1 712 ? 6.102 -1.814 8.188 1 92.75 712 GLN B O 1
ATOM 12469 N N . ILE B 1 713 ? 7.559 -3.195 7.328 1 87.5 713 ILE B N 1
ATOM 12470 C CA . ILE B 1 713 ? 6.562 -3.807 6.453 1 87.5 713 ILE B CA 1
ATOM 12471 C C . ILE B 1 713 ? 5.516 -4.535 7.293 1 87.5 713 ILE B C 1
ATOM 12473 O O . ILE B 1 713 ? 4.312 -4.402 7.047 1 87.5 713 ILE B O 1
ATOM 12477 N N . GLY B 1 714 ? 6 -5.277 8.25 1 85.75 714 GLY B N 1
ATOM 12478 C CA . GLY B 1 714 ? 5.086 -5.961 9.148 1 85.75 714 GLY B CA 1
ATOM 12479 C C . GLY B 1 714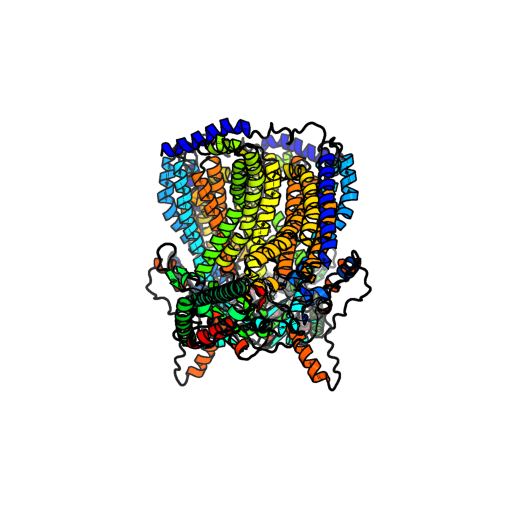 ? 4.168 -5.016 9.906 1 85.75 714 GLY B C 1
ATOM 12480 O O . GLY B 1 714 ? 2.973 -5.281 10.039 1 85.75 714 GLY B O 1
ATOM 12481 N N . LEU B 1 715 ? 4.738 -3.914 10.32 1 89.19 715 LEU B N 1
ATOM 12482 C CA . LEU B 1 715 ? 3.965 -2.916 11.047 1 89.19 715 LEU B CA 1
ATOM 12483 C C . LEU B 1 715 ? 2.908 -2.285 10.141 1 89.19 715 LEU B C 1
ATOM 12485 O O . LEU B 1 715 ? 1.763 -2.098 10.555 1 89.19 715 LEU B O 1
ATOM 12489 N N . THR B 1 716 ? 3.275 -1.982 8.977 1 90.44 716 THR B N 1
ATOM 12490 C CA . THR B 1 716 ? 2.369 -1.329 8.039 1 90.44 716 THR B CA 1
ATOM 12491 C C . THR B 1 716 ? 1.235 -2.27 7.637 1 90.44 716 THR B C 1
ATOM 12493 O O . THR B 1 716 ? 0.095 -1.835 7.461 1 90.44 716 THR B O 1
ATOM 12496 N N . ASN B 1 717 ? 1.5 -3.514 7.531 1 84.56 717 ASN B N 1
ATOM 12497 C CA . ASN B 1 717 ? 0.475 -4.488 7.176 1 84.56 717 ASN B CA 1
ATOM 12498 C C . ASN B 1 717 ? -0.485 -4.738 8.336 1 84.56 717 ASN B C 1
ATOM 12500 O O . ASN B 1 717 ? -1.676 -4.977 8.125 1 84.56 717 ASN B O 1
ATOM 12504 N N . ALA B 1 718 ? 0.048 -4.652 9.492 1 87.69 718 ALA B N 1
ATOM 12505 C CA . ALA B 1 718 ? -0.755 -4.941 10.68 1 87.69 718 ALA B CA 1
ATOM 12506 C C . ALA B 1 718 ? -1.62 -3.742 11.062 1 87.69 718 ALA B C 1
ATOM 12508 O O . ALA B 1 718 ? -2.799 -3.898 11.383 1 87.69 718 ALA B O 1
ATOM 12509 N N . PHE B 1 719 ? -1.041 -2.557 11 1 91.88 719 PHE B N 1
ATOM 12510 C CA . PHE B 1 719 ? -1.737 -1.402 11.547 1 91.88 719 PHE B CA 1
ATOM 12511 C C . PHE B 1 719 ? -2.305 -0.528 10.438 1 91.88 719 PHE B C 1
ATOM 12513 O O . PHE B 1 719 ? -3.189 0.296 10.68 1 91.88 719 PHE B O 1
ATOM 12520 N N . GLY B 1 720 ? -1.903 -0.659 9.234 1 90.25 720 GLY B N 1
ATOM 12521 C CA . GLY B 1 720 ? -2.33 0.164 8.109 1 90.25 720 GLY B CA 1
ATOM 12522 C C . GLY B 1 720 ? -3.836 0.194 7.934 1 90.25 720 GLY B C 1
ATOM 12523 O O . GLY B 1 720 ? -4.445 1.267 7.93 1 90.25 720 GLY B O 1
ATOM 12524 N N . PRO B 1 721 ? -4.461 -0.915 7.984 1 88.69 721 PRO B N 1
ATOM 12525 C CA . PRO B 1 721 ? -5.906 -0.958 7.75 1 88.69 721 PRO B CA 1
ATOM 12526 C C . PRO B 1 721 ? -6.711 -0.41 8.93 1 88.69 721 PRO B C 1
ATOM 12528 O O . PRO B 1 721 ? -7.898 -0.099 8.781 1 88.69 721 PRO B O 1
ATOM 12531 N N . LEU B 1 722 ? -6.117 -0.306 10.07 1 91.75 722 LEU B N 1
ATOM 12532 C CA . LEU B 1 722 ? -6.84 0.084 11.281 1 91.75 722 LEU B CA 1
ATOM 12533 C C . LEU B 1 722 ? -6.746 1.59 11.5 1 91.75 722 LEU B C 1
ATOM 12535 O O . LEU B 1 722 ? -7.398 2.129 12.398 1 91.75 722 LEU B O 1
ATOM 12539 N N . LEU B 1 723 ? -6.082 2.285 10.641 1 91 723 LEU B N 1
ATOM 12540 C CA . LEU B 1 723 ? -5.797 3.691 10.906 1 91 723 LEU B CA 1
ATOM 12541 C C . LEU B 1 723 ? -7.023 4.555 10.633 1 91 723 LEU B C 1
ATOM 12543 O O . LEU B 1 723 ? -7.301 5.496 11.383 1 91 723 LEU B O 1
ATOM 12547 N N . GLU B 1 724 ? -7.809 4.137 9.648 1 87.5 724 GLU B N 1
ATOM 12548 C CA . GLU B 1 724 ? -8.867 5.062 9.266 1 87.5 724 GLU B CA 1
ATOM 12549 C C . GLU B 1 724 ? -10.242 4.484 9.57 1 87.5 724 GLU B C 1
ATOM 12551 O O . GLU B 1 724 ? -11.086 5.145 10.188 1 87.5 724 GLU B O 1
ATOM 12556 N N . PRO B 1 725 ? -10.523 3.268 9.234 1 88.44 725 PRO B N 1
ATOM 12557 C CA . PRO B 1 725 ? -11.898 2.785 9.406 1 88.44 725 PRO B CA 1
ATOM 12558 C C . PRO B 1 725 ? -12.172 2.281 10.82 1 88.44 725 PRO B C 1
ATOM 12560 O O . PRO B 1 725 ? -11.234 1.954 11.555 1 88.44 725 PRO B O 1
ATOM 12563 N N . LEU B 1 726 ? -13.414 2.355 11.242 1 90.38 726 LEU B N 1
ATOM 12564 C CA . LEU B 1 726 ? -13.883 1.764 12.492 1 90.38 726 LEU B CA 1
ATOM 12565 C C . LEU B 1 726 ? -14.359 0.33 12.266 1 90.38 726 LEU B C 1
ATOM 12567 O O . LEU B 1 726 ? -15.188 0.072 11.391 1 90.38 726 LEU B O 1
ATOM 12571 N N . PRO B 1 727 ? -13.797 -0.572 13 1 89.69 727 PRO B N 1
ATOM 12572 C CA . PRO B 1 727 ? -14.172 -1.977 12.828 1 89.69 727 PRO B CA 1
ATOM 12573 C C . PRO B 1 727 ? -15.617 -2.256 13.242 1 89.69 727 PRO B C 1
ATOM 12575 O O . PRO B 1 727 ? -16.172 -1.533 14.078 1 89.69 727 PRO B O 1
ATOM 12578 N N . ARG B 1 728 ? -16.203 -3.25 12.75 1 86.25 728 ARG B N 1
ATOM 12579 C CA . ARG B 1 728 ? -17.609 -3.615 12.945 1 86.25 728 ARG B CA 1
ATOM 12580 C C . ARG B 1 728 ? -17.859 -4.086 14.375 1 86.25 728 ARG B C 1
ATOM 12582 O O . ARG B 1 728 ? -18.922 -3.828 14.938 1 86.25 728 ARG B O 1
ATOM 12589 N N . ASN B 1 729 ? -16.938 -4.777 14.977 1 85.62 729 ASN B N 1
ATOM 12590 C CA . ASN B 1 729 ? -17.141 -5.324 16.312 1 85.62 729 ASN B CA 1
ATOM 12591 C C . ASN B 1 729 ? -17.375 -4.223 17.344 1 85.62 729 ASN B C 1
ATOM 12593 O O . ASN B 1 729 ? -18.219 -4.367 18.234 1 85.62 729 ASN B O 1
ATOM 12597 N N . LEU B 1 730 ? -16.672 -3.133 17.156 1 83.62 730 LEU B N 1
ATOM 12598 C CA . LEU B 1 730 ? -16.812 -2.021 18.078 1 83.62 730 LEU B CA 1
ATOM 12599 C C . LEU B 1 730 ? -18.141 -1.287 17.844 1 83.62 730 LEU B C 1
ATOM 12601 O O . LEU B 1 730 ? -18.781 -0.848 18.797 1 83.62 730 LEU B O 1
ATOM 12605 N N . GLN B 1 731 ? -18.531 -1.219 16.609 1 78.19 731 GLN B N 1
ATOM 12606 C CA . GLN B 1 731 ? -19.766 -0.524 16.281 1 78.19 731 GLN B CA 1
ATOM 12607 C C . GLN B 1 731 ? -20.984 -1.275 16.812 1 78.19 731 GLN B C 1
ATOM 12609 O O . GLN B 1 731 ? -21.922 -0.661 17.312 1 78.19 731 GLN B O 1
ATOM 12614 N N . ILE B 1 732 ? -20.891 -2.531 16.797 1 74.56 732 ILE B N 1
ATOM 12615 C CA . ILE B 1 732 ? -22.016 -3.361 17.219 1 74.56 732 ILE B CA 1
ATOM 12616 C C . ILE B 1 732 ? -22.078 -3.383 18.75 1 74.56 732 ILE B C 1
ATOM 12618 O O . ILE B 1 732 ? -23.156 -3.297 19.344 1 74.56 732 ILE B O 1
ATOM 12622 N N . SER B 1 733 ? -20.922 -3.492 19.406 1 70 733 SER B N 1
ATOM 12623 C CA . SER B 1 733 ? -20.875 -3.535 20.859 1 70 733 SER B CA 1
ATOM 12624 C C . SER B 1 733 ? -21.422 -2.25 21.469 1 70 733 SER B C 1
ATOM 12626 O O . SER B 1 733 ? -22.141 -2.291 22.469 1 70 733 SER B O 1
ATOM 12628 N N . GLU B 1 734 ? -21.125 -1.229 20.844 1 68 734 GLU B N 1
ATOM 12629 C CA . GLU B 1 734 ? -21.547 0.06 21.375 1 68 734 GLU B CA 1
ATOM 12630 C C . GLU B 1 734 ? -23.031 0.297 21.125 1 68 734 GLU B C 1
ATOM 12632 O O . GLU B 1 734 ? -23.719 0.909 21.953 1 68 734 GLU B O 1
ATOM 12637 N N . ASN B 1 735 ? -23.484 -0.283 20 1 61.75 735 ASN B N 1
ATOM 12638 C CA . ASN B 1 735 ? -24.906 -0.149 19.703 1 61.75 735 ASN B CA 1
ATOM 12639 C C . ASN B 1 735 ? -25.766 -1.055 20.594 1 61.75 735 ASN B C 1
ATOM 12641 O O . ASN B 1 735 ? -26.875 -0.691 20.969 1 61.75 735 ASN B O 1
ATOM 12645 N N . THR B 1 736 ? -25.156 -2.25 20.859 1 55.69 736 THR B N 1
ATOM 12646 C CA . THR B 1 736 ? -25.875 -3.176 21.734 1 55.69 736 THR B CA 1
ATOM 12647 C C . THR B 1 736 ? -25.859 -2.688 23.172 1 55.69 736 THR B C 1
ATOM 12649 O O . THR B 1 736 ? -26.828 -2.85 23.906 1 55.69 736 THR B O 1
ATOM 12652 N N . ALA B 1 737 ? -24.797 -2.084 23.656 1 50.84 737 ALA B N 1
ATOM 12653 C CA . ALA B 1 737 ? -24.719 -1.553 25.016 1 50.84 737 ALA B CA 1
ATOM 12654 C C . ALA B 1 737 ? -25.734 -0.436 25.234 1 50.84 737 ALA B C 1
ATOM 12656 O O . ALA B 1 737 ? -26.344 -0.335 26.297 1 50.84 737 ALA B O 1
ATOM 12657 N N . GLU B 1 738 ? -25.922 0.375 24.219 1 49.41 738 GLU B N 1
ATOM 12658 C CA . GLU B 1 738 ? -26.906 1.448 24.312 1 49.41 738 GLU B CA 1
ATOM 12659 C C . GLU B 1 738 ? -28.328 0.888 24.438 1 49.41 738 GLU B C 1
ATOM 12661 O O . GLU B 1 738 ? -29.156 1.421 25.172 1 49.41 738 GLU B O 1
ATOM 12666 N N . THR B 1 739 ? -28.562 -0.28 23.656 1 43.56 739 THR B N 1
ATOM 12667 C CA . THR B 1 739 ? -29.891 -0.887 23.734 1 43.56 739 THR B CA 1
ATOM 12668 C C . THR B 1 739 ? -30.094 -1.57 25.078 1 43.56 739 THR B C 1
ATOM 12670 O O . THR B 1 739 ? -31.203 -1.575 25.625 1 43.56 739 THR B O 1
ATOM 12673 N N . ASN B 1 740 ? -29.078 -2.225 25.562 1 41.38 740 ASN B N 1
ATOM 12674 C CA . ASN B 1 740 ? -29.219 -2.926 26.828 1 41.38 740 ASN B CA 1
ATOM 12675 C C . ASN B 1 740 ? -29.375 -1.95 28 1 41.38 740 ASN B C 1
ATOM 12677 O O . ASN B 1 740 ? -30.047 -2.25 28.984 1 41.38 740 ASN B O 1
ATOM 12681 N N . GLU B 1 741 ? -28.734 -0.853 27.984 1 41.59 741 GLU B N 1
ATOM 12682 C CA . GLU B 1 741 ? -29.016 0.071 29.078 1 41.59 741 GLU B CA 1
ATOM 12683 C C . GLU B 1 741 ? -30.469 0.554 29.047 1 41.59 741 GLU B C 1
ATOM 12685 O O . GLU B 1 741 ? -31.031 0.894 30.094 1 41.59 741 GLU B O 1
ATOM 12690 N N . ALA B 1 742 ? -31.219 0.595 27.922 1 39.56 742 ALA B N 1
ATOM 12691 C CA . ALA B 1 742 ? -32.656 0.899 27.906 1 39.56 742 ALA B CA 1
ATOM 12692 C C . ALA B 1 742 ? -33.469 -0.238 28.531 1 39.56 742 ALA B C 1
ATOM 12694 O O . ALA B 1 742 ? -34.469 0.003 29.219 1 39.56 742 ALA B O 1
ATOM 12695 N N . VAL B 1 743 ? -33.219 -1.472 28.109 1 37.09 743 VAL B N 1
ATOM 12696 C CA . VAL B 1 743 ? -34 -2.564 28.672 1 37.09 743 VAL B CA 1
ATOM 12697 C C . VAL B 1 743 ? -33.562 -2.838 30.109 1 37.09 743 VAL B C 1
ATOM 12699 O O . VAL B 1 743 ? -34.156 -3.684 30.797 1 37.09 743 VAL B O 1
ATOM 12702 N N . ALA B 1 744 ? -32.469 -2.508 30.469 1 36.09 744 ALA B N 1
ATOM 12703 C CA . ALA B 1 744 ? -32.125 -2.914 31.828 1 36.09 744 ALA B CA 1
ATOM 12704 C C . ALA B 1 744 ? -32.969 -2.199 32.875 1 36.09 744 ALA B C 1
ATOM 12706 O O . ALA B 1 744 ? -32.719 -2.307 34.062 1 36.09 744 ALA B O 1
ATOM 12707 N N . ASN B 1 745 ? -34 -1.444 32.625 1 34.38 745 ASN B N 1
ATOM 12708 C CA . ASN B 1 745 ? -34.719 -1.3 33.875 1 34.38 745 ASN B CA 1
ATOM 12709 C C . ASN B 1 745 ? -35.188 -2.646 34.406 1 34.38 745 ASN B C 1
ATOM 12711 O O . ASN B 1 745 ? -35.625 -2.75 35.562 1 34.38 745 ASN B O 1
ATOM 12715 N N . GLY B 1 746 ? -36.031 -3.518 33.656 1 29.53 746 GLY B N 1
ATOM 12716 C CA . GLY B 1 746 ? -36.438 -4.711 34.375 1 29.53 746 GLY B CA 1
ATOM 12717 C C . GLY B 1 746 ? -35.281 -5.641 34.688 1 29.53 746 GLY B C 1
ATOM 12718 O O . GLY B 1 746 ? -34.5 -5.395 35.594 1 29.53 746 GLY B O 1
ATOM 12719 N N . GLU B 1 747 ? -35.375 -7.105 34.219 1 29.16 747 GLU B N 1
ATOM 12720 C CA . GLU B 1 747 ? -34.5 -8.18 34.688 1 29.16 747 GLU B CA 1
ATOM 12721 C C . GLU B 1 747 ? -33.062 -7.953 34.219 1 29.16 747 GLU B C 1
ATOM 12723 O O . GLU B 1 747 ? -32.844 -7.531 33.062 1 29.16 747 GLU B O 1
ATOM 12728 N N . LYS B 1 748 ? -32.094 -7.793 35.094 1 31.27 748 LYS B N 1
ATOM 12729 C CA . LYS B 1 748 ? -30.656 -7.688 35.156 1 31.27 748 LYS B CA 1
ATOM 12730 C C . LYS B 1 748 ? -29.984 -8.68 34.219 1 31.27 748 LYS B C 1
ATOM 12732 O O . LYS B 1 748 ? -29.672 -9.805 34.594 1 31.27 748 LYS B O 1
ATOM 12737 N N . SER B 1 749 ? -30.578 -9.031 33.062 1 26.61 749 SER B N 1
ATOM 12738 C CA . SER B 1 749 ? -29.969 -10.102 32.281 1 26.61 749 SER B CA 1
ATOM 12739 C C . SER B 1 749 ? -28.5 -9.836 32.031 1 26.61 749 SER B C 1
ATOM 12741 O O . SER B 1 749 ? -28.109 -8.695 31.75 1 26.61 749 SER B O 1
ATOM 12743 N N . GLU B 1 750 ? -27.562 -10.742 32.531 1 27.06 750 GLU B N 1
ATOM 12744 C CA . GLU B 1 750 ? -26.125 -11.008 32.562 1 27.06 750 GLU B CA 1
ATOM 12745 C C . GLU B 1 750 ? -25.516 -10.906 31.188 1 27.06 750 GLU B C 1
ATOM 12747 O O . GLU B 1 750 ? -25.312 -11.922 30.516 1 27.06 750 GLU B O 1
ATOM 12752 N N . THR B 1 751 ? -26.109 -10.344 30.344 1 28.55 751 THR B N 1
ATOM 12753 C CA . THR B 1 751 ? -25.359 -10.453 29.094 1 28.55 751 THR B CA 1
ATOM 12754 C C . THR B 1 751 ? -23.906 -10.008 29.297 1 28.55 751 THR B C 1
ATOM 12756 O O . THR B 1 751 ? -23.641 -8.852 29.625 1 28.55 751 THR B O 1
ATOM 12759 N N . ARG B 1 752 ? -23.094 -10.906 29.625 1 28.33 752 ARG B N 1
ATOM 12760 C CA . ARG B 1 752 ? -21.641 -10.844 29.75 1 28.33 752 ARG B CA 1
ATOM 12761 C C . ARG B 1 752 ? -21.016 -10.102 28.562 1 28.33 752 ARG B C 1
ATOM 12763 O O . ARG B 1 752 ? -20.969 -10.633 27.453 1 28.33 752 ARG B O 1
ATOM 12770 N N . ALA B 1 753 ? -21.312 -9.008 28.312 1 30.27 753 ALA B N 1
ATOM 12771 C CA . ALA B 1 753 ? -20.375 -8.156 27.578 1 30.27 753 ALA B CA 1
ATOM 12772 C C . ALA B 1 753 ? -18.938 -8.5 27.938 1 30.27 753 ALA B C 1
ATOM 12774 O O . ALA B 1 753 ? -18.578 -8.531 29.109 1 30.27 753 ALA B O 1
ATOM 12775 N N . VAL B 1 754 ? -18.266 -9.359 27.375 1 29.84 754 VAL B N 1
ATOM 12776 C CA . VAL B 1 754 ? -16.859 -9.664 27.625 1 29.84 754 VAL B CA 1
ATOM 12777 C C . VAL B 1 754 ? -16.141 -8.414 28.125 1 29.84 754 VAL B C 1
ATOM 12779 O O . VAL B 1 754 ? -15.914 -7.469 27.359 1 29.84 754 VAL B O 1
ATOM 12782 N N . ALA B 1 755 ? -16.422 -7.867 29.156 1 30.94 755 ALA B N 1
ATOM 12783 C CA . ALA B 1 755 ? -15.773 -6.883 30.031 1 30.94 755 ALA B CA 1
ATOM 12784 C C . ALA B 1 755 ? -14.258 -7.074 30.031 1 30.94 755 ALA B C 1
ATOM 12786 O O . ALA B 1 755 ? -13.75 -8.023 30.625 1 30.94 755 ALA B O 1
ATOM 12787 N N . MET B 1 756 ? -13.594 -6.957 28.938 1 35.19 756 MET B N 1
ATOM 12788 C CA . MET B 1 756 ? -12.141 -6.895 29.078 1 35.19 756 MET B CA 1
ATOM 12789 C C . MET B 1 756 ? -11.75 -6.066 30.297 1 35.19 756 MET B C 1
ATOM 12791 O O . MET B 1 756 ? -12.18 -4.918 30.438 1 35.19 756 MET B O 1
ATOM 12795 N N . GLU B 1 757 ? -11.609 -6.711 31.422 1 37.22 757 GLU B N 1
ATOM 12796 C CA . GLU B 1 757 ? -11.219 -6.223 32.719 1 37.22 757 GLU B CA 1
ATOM 12797 C C . GLU B 1 757 ? -10.242 -5.059 32.625 1 37.22 757 GLU B C 1
ATOM 12799 O O . GLU B 1 757 ? -9.344 -5.074 31.781 1 37.22 757 GLU B O 1
ATOM 12804 N N . ALA B 1 758 ? -10.695 -3.865 32.969 1 42.5 758 ALA B N 1
ATOM 12805 C CA . ALA B 1 758 ? -9.758 -2.768 33.188 1 42.5 758 ALA B CA 1
ATOM 12806 C C . ALA B 1 758 ? -8.445 -3.273 33.781 1 42.5 758 ALA B C 1
ATOM 12808 O O . ALA B 1 758 ? -8.453 -4.145 34.656 1 42.5 758 ALA B O 1
ATOM 12809 N N . PRO B 1 759 ? -7.367 -3.219 33.062 1 49.56 759 PRO B N 1
ATOM 12810 C CA . PRO B 1 759 ? -6.133 -3.723 33.688 1 49.56 759 PRO B CA 1
ATOM 12811 C C . PRO B 1 759 ? -5.992 -3.326 35.156 1 49.56 759 PRO B C 1
ATOM 12813 O O . PRO B 1 759 ? -6.531 -2.301 35.562 1 49.56 759 PRO B O 1
ATOM 12816 N N . PRO B 1 760 ? -5.613 -4.238 35.969 1 51.5 760 PRO B N 1
ATOM 12817 C CA . PRO B 1 760 ? -5.375 -3.945 37.375 1 51.5 760 PRO B CA 1
ATOM 12818 C C . PRO B 1 760 ? -4.547 -2.68 37.562 1 51.5 760 PRO B C 1
ATOM 12820 O O . PRO B 1 760 ? -3.646 -2.389 36.781 1 51.5 760 PRO B O 1
ATOM 12823 N N . GLN B 1 761 ? -5.059 -1.6 38.062 1 53.03 761 GLN B N 1
ATOM 12824 C CA . GLN B 1 761 ? -4.492 -0.295 38.406 1 53.03 761 GLN B CA 1
ATOM 12825 C C . GLN B 1 761 ? -3.078 -0.432 38.938 1 53.03 761 GLN B C 1
ATOM 12827 O O . GLN B 1 761 ? -2.225 0.426 38.719 1 53.03 761 GLN B O 1
ATOM 12832 N N . ASN B 1 762 ? -2.795 -1.443 39.781 1 55.94 762 ASN B N 1
ATOM 12833 C CA . ASN B 1 762 ? -1.543 -1.416 40.5 1 55.94 762 ASN B CA 1
ATOM 12834 C C . ASN B 1 762 ? -0.444 -2.195 39.781 1 55.94 762 ASN B C 1
ATOM 12836 O O . ASN B 1 762 ? 0.064 -3.188 40.312 1 55.94 762 ASN B O 1
ATOM 12840 N N . VAL B 1 763 ? -0.438 -2.18 38.531 1 65.88 763 VAL B N 1
ATOM 12841 C CA . VAL B 1 763 ? 0.589 -2.979 37.875 1 65.88 763 VAL B CA 1
ATOM 12842 C C . VAL B 1 763 ? 1.841 -2.131 37.656 1 65.88 763 VAL B C 1
ATOM 12844 O O . VAL B 1 763 ? 1.759 -0.904 37.562 1 65.88 763 VAL B O 1
ATOM 12847 N N . SER B 1 764 ? 3.025 -2.713 37.812 1 73.69 764 SER B N 1
ATOM 12848 C CA . SER B 1 764 ? 4.34 -2.1 37.656 1 73.69 764 SER B CA 1
ATOM 12849 C C . SER B 1 764 ? 4.461 -1.442 36.281 1 73.69 764 SER B C 1
ATOM 12851 O O . SER B 1 764 ? 3.844 -1.893 35.312 1 73.69 764 SER B O 1
ATOM 12853 N N . VAL B 1 765 ? 5.109 -0.235 36.219 1 76.38 765 VAL B N 1
ATOM 12854 C CA . VAL B 1 765 ? 5.324 0.567 35.031 1 76.38 765 VAL B CA 1
ATOM 12855 C C . VAL B 1 765 ? 6.047 -0.263 33.969 1 76.38 765 VAL B C 1
ATOM 12857 O O . VAL B 1 765 ? 5.773 -0.138 32.781 1 76.38 765 VAL B O 1
ATOM 12860 N N . PHE B 1 766 ? 6.789 -1.21 34.406 1 78.06 766 PHE B N 1
ATOM 12861 C CA . PHE B 1 766 ? 7.566 -2.039 33.5 1 78.06 766 PHE B CA 1
ATOM 12862 C C . PHE B 1 766 ? 6.684 -3.08 32.844 1 78.06 766 PHE B C 1
ATOM 12864 O O . PHE B 1 766 ? 6.789 -3.309 31.625 1 78.06 766 PHE B O 1
ATOM 12871 N N . LYS B 1 767 ? 5.781 -3.645 33.531 1 72.69 767 LYS B N 1
ATOM 12872 C CA . LYS B 1 767 ? 4.871 -4.645 32.969 1 72.69 767 LYS B CA 1
ATOM 12873 C C . LYS B 1 767 ? 3.871 -4.004 32.031 1 72.69 767 LYS B C 1
ATOM 12875 O O . LYS B 1 767 ? 3.533 -4.586 30.984 1 72.69 767 LYS B O 1
ATOM 12880 N N . LYS B 1 768 ? 3.623 -2.797 32.344 1 77.75 768 LYS B N 1
ATOM 12881 C CA . LYS B 1 768 ? 2.674 -2.078 31.5 1 77.75 768 LYS B CA 1
ATOM 12882 C C . LYS B 1 768 ? 3.305 -1.702 30.156 1 77.75 768 LYS B C 1
ATOM 12884 O O . LYS B 1 768 ? 2.631 -1.71 29.125 1 77.75 768 LYS B O 1
ATOM 12889 N N . PHE B 1 769 ? 4.605 -1.529 30.312 1 82.69 769 PHE B N 1
ATOM 12890 C CA . PHE B 1 769 ? 5.293 -1.097 29.109 1 82.69 769 PHE B CA 1
ATOM 12891 C C . PHE B 1 769 ? 5.508 -2.27 28.156 1 82.69 769 PHE B C 1
ATOM 12893 O O . PHE B 1 769 ? 5.352 -2.127 26.938 1 82.69 769 PHE B O 1
ATOM 12900 N N . PHE B 1 770 ? 5.727 -3.461 28.672 1 79.75 770 PHE B N 1
ATOM 12901 C CA . PHE B 1 770 ? 6.137 -4.578 27.828 1 79.75 770 PHE B CA 1
ATOM 12902 C C . PHE B 1 770 ? 4.945 -5.461 27.484 1 79.75 770 PHE B C 1
ATOM 12904 O O . PHE B 1 770 ? 5.078 -6.426 26.734 1 79.75 770 PHE B O 1
ATOM 12911 N N . GLN B 1 771 ? 3.711 -5.055 27.969 1 77.06 771 GLN B N 1
ATOM 12912 C CA . GLN B 1 771 ? 2.521 -5.824 27.625 1 77.06 771 GLN B CA 1
ATOM 12913 C C . GLN B 1 771 ? 1.413 -4.918 27.094 1 77.06 771 GLN B C 1
ATOM 12915 O O . GLN B 1 771 ? 0.345 -4.816 27.703 1 77.06 771 GLN B O 1
ATOM 12920 N N . PRO B 1 772 ? 1.696 -4.445 25.953 1 76.5 772 PRO B N 1
ATOM 12921 C CA . PRO B 1 772 ? 0.714 -3.512 25.406 1 76.5 772 PRO B CA 1
ATOM 12922 C C . PRO B 1 772 ? -0.609 -4.188 25.047 1 76.5 772 PRO B C 1
ATOM 12924 O O . PRO B 1 772 ? -1.658 -3.537 25.062 1 76.5 772 PRO B O 1
ATOM 12927 N N . HIS B 1 773 ? -0.635 -5.402 24.781 1 74.12 773 HIS B N 1
ATOM 12928 C CA . HIS B 1 773 ? -1.848 -6.117 24.406 1 74.12 773 HIS B CA 1
ATOM 12929 C C . HIS B 1 773 ? -2.834 -6.191 25.562 1 74.12 773 HIS B C 1
ATOM 12931 O O . HIS B 1 773 ? -4.043 -6.289 25.344 1 74.12 773 HIS B O 1
ATOM 12937 N N . ARG B 1 774 ? -2.303 -5.961 26.75 1 71 774 ARG B N 1
ATOM 12938 C CA . ARG B 1 774 ? -3.162 -6.059 27.922 1 71 774 ARG B CA 1
ATOM 12939 C C . ARG B 1 774 ? -3.547 -4.676 28.438 1 71 774 ARG B C 1
ATOM 12941 O O . ARG B 1 774 ? -4.66 -4.473 28.938 1 71 774 ARG B O 1
ATOM 12948 N N . TYR B 1 775 ? -2.633 -3.768 28.203 1 71.12 775 TYR B N 1
ATOM 12949 C CA . TYR B 1 775 ? -2.857 -2.502 28.891 1 71.12 775 TYR B CA 1
ATOM 12950 C C . TYR B 1 775 ? -3.141 -1.384 27.891 1 71.12 775 TYR B C 1
ATOM 12952 O O . TYR B 1 775 ? -3.629 -0.316 28.266 1 71.12 775 TYR B O 1
ATOM 12960 N N . ALA B 1 776 ? -2.9 -1.579 26.656 1 72.69 776 ALA B N 1
ATOM 12961 C CA . ALA B 1 776 ? -3.188 -0.584 25.625 1 72.69 776 ALA B CA 1
ATOM 12962 C C . ALA B 1 776 ? -4.324 -1.05 24.719 1 72.69 776 ALA B C 1
ATOM 12964 O O . ALA B 1 776 ? -4.172 -1.091 23.484 1 72.69 776 ALA B O 1
ATOM 12965 N N . ASN B 1 777 ? -5.383 -1.418 25.438 1 78.38 777 ASN B N 1
ATOM 12966 C CA . ASN B 1 777 ? -6.527 -1.937 24.703 1 78.38 777 ASN B CA 1
ATOM 12967 C C . ASN B 1 777 ? -7.688 -0.944 24.703 1 78.38 777 ASN B C 1
ATOM 12969 O O . ASN B 1 777 ? -7.59 0.135 25.281 1 78.38 777 ASN B O 1
ATOM 12973 N N . TYR B 1 778 ? -8.641 -1.24 24.016 1 81 778 TYR B N 1
ATOM 12974 C CA . TYR B 1 778 ? -9.812 -0.394 23.828 1 81 778 TYR B CA 1
ATOM 12975 C C . TYR B 1 778 ? -10.445 -0.019 25.156 1 81 778 TYR B C 1
ATOM 12977 O O . TYR B 1 778 ? -10.82 1.137 25.375 1 81 778 TYR B O 1
ATOM 12985 N N . LEU B 1 779 ? -10.438 -0.861 26.109 1 77.75 779 LEU B N 1
ATOM 12986 C CA . LEU B 1 779 ? -11.086 -0.616 27.391 1 77.75 779 LEU B CA 1
ATOM 12987 C C . LEU B 1 779 ? -10.297 0.389 28.219 1 77.75 779 LEU B C 1
ATOM 12989 O O . LEU B 1 779 ? -10.875 1.248 28.891 1 77.75 779 LEU B O 1
ATOM 12993 N N . SER B 1 780 ? -9 0.242 28.125 1 81.5 780 SER B N 1
ATOM 12994 C CA . SER B 1 780 ? -8.156 1.206 28.812 1 81.5 780 SER B CA 1
ATOM 12995 C C . SER B 1 780 ? -8.25 2.588 28.172 1 81.5 780 SER B C 1
ATOM 12997 O O . SER B 1 780 ? -8.234 3.604 28.875 1 81.5 780 SER B O 1
ATOM 12999 N N . ALA B 1 781 ? -8.406 2.598 26.938 1 86.81 781 ALA B N 1
ATOM 13000 C CA . ALA B 1 781 ? -8.516 3.861 26.219 1 86.81 781 ALA B CA 1
ATOM 13001 C C . ALA B 1 781 ? -9.859 4.531 26.469 1 86.81 781 ALA B C 1
ATOM 13003 O O . ALA B 1 781 ? -9.961 5.758 26.453 1 86.81 781 ALA B O 1
ATOM 13004 N N . LYS B 1 782 ? -10.883 3.713 26.703 1 85.69 782 LYS B N 1
ATOM 13005 C CA . LYS B 1 782 ? -12.211 4.246 27 1 85.69 782 LYS B CA 1
ATOM 13006 C C . LYS B 1 782 ? -12.203 5.055 28.297 1 85.69 782 LYS B C 1
ATOM 13008 O O . LYS B 1 782 ? -12.953 6.023 28.422 1 85.69 782 LYS B O 1
ATOM 13013 N N . ALA B 1 783 ? -11.312 4.695 29.141 1 82.19 783 ALA B N 1
ATOM 13014 C CA . ALA B 1 783 ? -11.203 5.395 30.422 1 82.19 783 ALA B CA 1
ATOM 13015 C C . ALA B 1 783 ? -10.562 6.766 30.234 1 82.19 783 ALA B C 1
ATOM 13017 O O . ALA B 1 783 ? -10.766 7.668 31.062 1 82.19 783 ALA B O 1
ATOM 13018 N N . LEU B 1 784 ? -9.844 6.918 29.203 1 85.88 784 LEU B N 1
ATOM 13019 C CA . LEU B 1 784 ? -9.156 8.18 28.938 1 85.88 784 LEU B CA 1
ATOM 13020 C C . LEU B 1 784 ? -10.102 9.188 28.297 1 85.88 784 LEU B C 1
ATOM 13022 O O . LEU B 1 784 ? -9.867 10.398 28.359 1 85.88 784 LEU B O 1
ATOM 13026 N N . ILE B 1 785 ? -11.148 8.672 27.688 1 86.31 785 ILE B N 1
ATOM 13027 C CA . ILE B 1 785 ? -12.07 9.539 26.969 1 86.31 785 ILE B CA 1
ATOM 13028 C C . ILE B 1 785 ? -13.289 9.844 27.844 1 86.31 785 ILE B C 1
ATOM 13030 O O . ILE B 1 785 ? -13.906 8.922 28.391 1 86.31 785 ILE B O 1
ATOM 13034 N N . PRO B 1 786 ? -13.547 11.117 28 1 79.06 786 PRO B N 1
ATOM 13035 C CA . PRO B 1 786 ? -14.734 11.445 28.781 1 79.06 786 PRO B CA 1
ATOM 13036 C C . PRO B 1 786 ? -16.016 10.828 28.203 1 79.06 786 PRO B C 1
ATOM 13038 O O . PRO B 1 786 ? -16.234 10.891 27 1 79.06 786 PRO B O 1
ATOM 13041 N N . GLN B 1 787 ? -16.797 10.133 28.984 1 73.19 787 GLN B N 1
ATOM 13042 C CA . GLN B 1 787 ? -17.969 9.391 28.516 1 73.19 787 GLN B CA 1
ATOM 13043 C C . GLN B 1 787 ? -19.266 10.156 28.812 1 73.19 787 GLN B C 1
ATOM 13045 O O . GLN B 1 787 ? -20.359 9.617 28.641 1 73.19 787 GLN B O 1
ATOM 13050 N N . GLU B 1 788 ? -19.078 11.398 29.047 1 72.56 788 GLU B N 1
ATOM 13051 C CA . GLU B 1 788 ? -20.297 12.148 29.328 1 72.56 788 GLU B CA 1
ATOM 13052 C C . GLU B 1 788 ? -21.172 12.266 28.078 1 72.56 788 GLU B C 1
ATOM 13054 O O . GLU B 1 788 ? -20.641 12.422 26.969 1 72.56 788 GLU B O 1
ATOM 13059 N N . ASN B 1 789 ? -22.406 11.891 28.203 1 70.75 789 ASN B N 1
ATOM 13060 C CA . ASN B 1 789 ? -23.344 11.961 27.078 1 70.75 789 ASN B CA 1
ATOM 13061 C C . ASN B 1 789 ? -23.609 13.406 26.672 1 70.75 789 ASN B C 1
ATOM 13063 O O . ASN B 1 789 ? -24.234 14.172 27.406 1 70.75 789 ASN B O 1
ATOM 13067 N N . ILE B 1 790 ? -22.844 13.828 25.719 1 75.06 790 ILE B N 1
ATOM 13068 C CA . ILE B 1 790 ? -23.031 15.164 25.172 1 75.06 790 ILE B CA 1
ATOM 13069 C C . ILE B 1 790 ? -23.984 15.102 23.969 1 75.06 790 ILE B C 1
ATOM 13071 O O . ILE B 1 790 ? -23.75 14.344 23.031 1 75.06 790 ILE B O 1
ATOM 13075 N N . GLU B 1 791 ? -25.156 15.641 24.062 1 75 791 GLU B N 1
ATOM 13076 C CA . GLU B 1 791 ? -26.078 15.75 22.953 1 75 791 GLU B CA 1
ATOM 13077 C C . GLU B 1 791 ? -26.016 17.141 22.297 1 75 791 GLU B C 1
ATOM 13079 O O . GLU B 1 791 ? -26.156 18.156 22.984 1 75 791 GLU B O 1
ATOM 13084 N N . TYR B 1 792 ? -25.656 17.062 21.062 1 80.12 792 TYR B N 1
ATOM 13085 C CA . TYR B 1 792 ? -25.594 18.312 20.328 1 80.12 792 TYR B CA 1
ATOM 13086 C C . TYR B 1 792 ? -26.938 18.656 19.719 1 80.12 792 TYR B C 1
ATOM 13088 O O . TYR B 1 792 ? -27.594 17.812 19.109 1 80.12 792 TYR B O 1
ATOM 13096 N N . SER B 1 793 ? -27.453 19.719 20.062 1 81.44 793 SER B N 1
ATOM 13097 C CA . SER B 1 793 ? -28.703 20.188 19.469 1 81.44 793 SER B CA 1
ATOM 13098 C C . SER B 1 793 ? -28.438 21.156 18.312 1 81.44 793 SER B C 1
ATOM 13100 O O . SER B 1 793 ? -27.734 22.156 18.484 1 81.44 793 SER B O 1
ATOM 13102 N N . TYR B 1 794 ? -28.906 20.719 17.125 1 85.62 794 TYR B N 1
ATOM 13103 C CA . TYR B 1 794 ? -28.75 21.562 15.945 1 85.62 794 TYR B CA 1
ATOM 13104 C C . TYR B 1 794 ? -30.078 22.172 15.523 1 85.62 794 TYR B C 1
ATOM 13106 O O . TYR B 1 794 ? -31.109 21.5 15.57 1 85.62 794 TYR B O 1
ATOM 13114 N N . SER B 1 795 ? -30.031 23.438 15.195 1 85.12 795 SER B N 1
ATOM 13115 C CA . SER B 1 795 ? -31.234 24.016 14.586 1 85.12 795 SER B CA 1
ATOM 13116 C C . SER B 1 795 ? -31.5 23.406 13.219 1 85.12 795 SER B C 1
ATOM 13118 O O . SER B 1 795 ? -30.609 22.828 12.602 1 85.12 795 SER B O 1
ATOM 13120 N N . HIS B 1 796 ? -32.688 23.391 12.828 1 86.19 796 HIS B N 1
ATOM 13121 C CA . HIS B 1 796 ? -33.062 22.828 11.539 1 86.19 796 HIS B CA 1
ATOM 13122 C C . HIS B 1 796 ? -32.312 23.5 10.391 1 86.19 796 HIS B C 1
ATOM 13124 O O . HIS B 1 796 ? -31.875 22.828 9.461 1 86.19 796 HIS B O 1
ATOM 13130 N N . GLU B 1 797 ? -32.125 24.75 10.531 1 84.12 797 GLU B N 1
ATOM 13131 C CA . GLU B 1 797 ? -31.438 25.484 9.492 1 84.12 797 GLU B CA 1
ATOM 13132 C C . GLU B 1 797 ? -29.953 25.094 9.453 1 84.12 797 GLU B C 1
ATOM 13134 O O . GLU B 1 797 ? -29.375 24.969 8.375 1 84.12 797 GLU B O 1
ATOM 13139 N N . ASP B 1 798 ? -29.469 24.859 10.602 1 86.31 798 ASP B N 1
ATOM 13140 C CA . ASP B 1 798 ? -28.062 24.5 10.688 1 86.31 798 ASP B CA 1
ATOM 13141 C C . ASP B 1 798 ? -27.828 23.109 10.102 1 86.31 798 ASP B C 1
ATOM 13143 O O . ASP B 1 798 ? -26.797 22.875 9.453 1 86.31 798 ASP B O 1
ATOM 13147 N N . ARG B 1 799 ? -28.719 22.281 10.297 1 87.5 799 ARG B N 1
ATOM 13148 C CA . ARG B 1 799 ? -28.578 20.906 9.789 1 87.5 799 ARG B CA 1
ATOM 13149 C C . ARG B 1 799 ? -28.75 20.875 8.273 1 87.5 799 ARG B C 1
ATOM 13151 O O . ARG B 1 799 ? -28.047 20.125 7.586 1 87.5 799 ARG B O 1
ATOM 13158 N N . GLU B 1 800 ? -29.625 21.688 7.863 1 86.81 800 GLU B N 1
ATOM 13159 C CA . GLU B 1 800 ? -29.906 21.703 6.434 1 86.81 800 GLU B CA 1
ATOM 13160 C C . GLU B 1 800 ? -28.766 22.312 5.645 1 86.81 800 GLU B C 1
ATOM 13162 O O . GLU B 1 800 ? -28.484 21.906 4.512 1 86.81 800 GLU B O 1
ATOM 13167 N N . ASN B 1 801 ? -28.109 23.219 6.258 1 87.81 801 ASN B N 1
ATOM 13168 C CA . ASN B 1 801 ? -27.047 23.938 5.543 1 87.81 801 ASN B CA 1
ATOM 13169 C C . ASN B 1 801 ? -25.656 23.516 6.023 1 87.81 801 ASN B C 1
ATOM 13171 O O . ASN B 1 801 ? -24.672 24.188 5.742 1 87.81 801 ASN B O 1
ATOM 13175 N N . ALA B 1 802 ? -25.609 22.453 6.703 1 90.31 802 ALA B N 1
ATOM 13176 C CA . ALA B 1 802 ? -24.359 22.047 7.32 1 90.31 802 ALA B CA 1
ATOM 13177 C C . ALA B 1 802 ? -23.266 21.828 6.266 1 90.31 802 ALA B C 1
ATOM 13179 O O . ALA B 1 802 ? -22.141 22.266 6.438 1 90.31 802 ALA B O 1
ATOM 13180 N N . TYR B 1 803 ? -23.625 21.188 5.168 1 94.06 803 TYR B N 1
ATOM 13181 C CA . TYR B 1 803 ? -22.625 20.859 4.156 1 94.06 803 TYR B CA 1
ATOM 13182 C C . TYR B 1 803 ? -22.953 21.547 2.832 1 94.06 803 TYR B C 1
ATOM 13184 O O . TYR B 1 803 ? -22.594 21.031 1.763 1 94.06 803 TYR B O 1
ATOM 13192 N N . ALA B 1 804 ? -23.641 22.688 3.012 1 91.62 804 ALA B N 1
ATOM 13193 C CA . ALA B 1 804 ? -23.812 23.594 1.882 1 91.62 804 ALA B CA 1
ATOM 13194 C C . ALA B 1 804 ? -22.75 24.703 1.906 1 91.62 804 ALA B C 1
ATOM 13196 O O . ALA B 1 804 ? -22.25 25.062 2.973 1 91.62 804 ALA B O 1
ATOM 13197 N N . HIS B 1 805 ? -22.375 25.125 0.731 1 92.44 805 HIS B N 1
ATOM 13198 C CA . HIS B 1 805 ? -21.375 26.203 0.677 1 92.44 805 HIS B CA 1
ATOM 13199 C C . HIS B 1 805 ? -21.812 27.391 1.524 1 92.44 805 HIS B C 1
ATOM 13201 O O . HIS B 1 805 ? -22.984 27.781 1.509 1 92.44 805 HIS B O 1
ATOM 13207 N N . PRO B 1 806 ? -20.922 27.938 2.279 1 90.94 806 PRO B N 1
ATOM 13208 C CA . PRO B 1 806 ? -21.281 29.031 3.189 1 90.94 806 PRO B CA 1
ATOM 13209 C C . PRO B 1 806 ? -21.859 30.25 2.463 1 90.94 806 PRO B C 1
ATOM 13211 O O . PRO B 1 806 ? -22.641 31 3.041 1 90.94 806 PRO B O 1
ATOM 13214 N N . ALA B 1 807 ? -21.578 30.438 1.23 1 92.44 807 ALA B N 1
ATOM 13215 C CA . ALA B 1 807 ? -22.078 31.562 0.461 1 92.44 807 ALA B CA 1
ATOM 13216 C C . ALA B 1 807 ? -23.562 31.438 0.189 1 92.44 807 ALA B C 1
ATOM 13218 O O . ALA B 1 807 ? -24.25 32.438 -0.04 1 92.44 807 ALA B O 1
ATOM 13219 N N . MET B 1 808 ? -24.047 30.234 0.278 1 90.69 808 MET B N 1
ATOM 13220 C CA . MET B 1 808 ? -25.453 29.984 -0.026 1 90.69 808 MET B CA 1
ATOM 13221 C C . MET B 1 808 ? -26.344 30.5 1.1 1 90.69 808 MET B C 1
ATOM 13223 O O . MET B 1 808 ? -27.5 30.875 0.863 1 90.69 808 MET B O 1
ATOM 13227 N N . ALA B 1 809 ? -25.75 30.5 2.295 1 86.38 809 ALA B N 1
ATOM 13228 C CA . ALA B 1 809 ? -26.547 30.969 3.432 1 86.38 809 ALA B CA 1
ATOM 13229 C C . ALA B 1 809 ? -25.859 32.125 4.137 1 86.38 809 ALA B C 1
ATOM 13231 O O . ALA B 1 809 ? -26.141 32.406 5.309 1 86.38 809 ALA B O 1
ATOM 13232 N N . ALA B 1 810 ? -25 32.844 3.445 1 90 810 ALA B N 1
ATOM 13233 C CA . ALA B 1 810 ? -24.297 33.969 4.066 1 90 810 ALA B CA 1
ATOM 13234 C C . ALA B 1 810 ? -25.25 35.125 4.387 1 90 810 ALA B C 1
ATOM 13236 O O . ALA B 1 810 ? -25.906 35.656 3.492 1 90 810 ALA B O 1
ATOM 13237 N N . PRO B 1 811 ? -25.297 35.469 5.664 1 87.81 811 PRO B N 1
ATOM 13238 C CA . PRO B 1 811 ? -26.188 36.562 6.027 1 87.81 811 PRO B CA 1
ATOM 13239 C C . PRO B 1 811 ? -25.562 37.938 5.77 1 87.81 811 PRO B C 1
ATOM 13241 O O . PRO B 1 811 ? -24.359 38.062 5.562 1 87.81 811 PRO B O 1
ATOM 13244 N N . GLU B 1 812 ? -26.422 38.938 5.754 1 90.31 812 GLU B N 1
ATOM 13245 C CA . GLU B 1 812 ? -25.938 40.312 5.656 1 90.31 812 GLU B CA 1
ATOM 13246 C C . GLU B 1 812 ? -25.172 40.719 6.914 1 90.31 812 GLU B C 1
ATOM 13248 O O . GLU B 1 812 ? -25.656 40.531 8.031 1 90.31 812 GLU B O 1
ATOM 13253 N N . PRO B 1 813 ? -24 41.281 6.684 1 91.31 813 PRO B N 1
ATOM 13254 C CA . PRO B 1 813 ? -23.234 41.688 7.863 1 91.31 813 PRO B CA 1
ATOM 13255 C C . PRO B 1 813 ? -23.875 42.875 8.594 1 91.31 813 PRO B C 1
ATOM 13257 O O . PRO B 1 813 ? -24.453 43.75 7.957 1 91.31 813 PRO B O 1
ATOM 13260 N N . ILE B 1 814 ? -23.797 42.906 9.906 1 94.5 814 ILE B N 1
ATOM 13261 C CA . ILE B 1 814 ? -24.25 44 10.734 1 94.5 814 ILE B CA 1
ATOM 13262 C C . ILE B 1 814 ? -23.062 44.906 11.078 1 94.5 814 ILE B C 1
ATOM 13264 O O . ILE B 1 814 ? -22.062 44.438 11.633 1 94.5 814 ILE B O 1
ATOM 13268 N N . LEU B 1 815 ? -23.188 46.156 10.742 1 96.19 815 LEU B N 1
ATOM 13269 C CA . LEU B 1 815 ? -22.109 47.094 11.023 1 96.19 815 LEU B CA 1
ATOM 13270 C C . LEU B 1 815 ? -22.031 47.406 12.516 1 96.19 815 LEU B C 1
ATOM 13272 O O . LEU B 1 815 ? -23.062 47.531 13.172 1 96.19 815 LEU B O 1
ATOM 13276 N N . TRP B 1 816 ? -20.828 47.406 13.031 1 95.81 816 TRP B N 1
ATOM 13277 C CA . TRP B 1 816 ? -20.594 47.719 14.438 1 95.81 816 TRP B CA 1
ATOM 13278 C C . TRP B 1 816 ? -19.891 49.062 14.586 1 95.81 816 TRP B C 1
ATOM 13280 O O . TRP B 1 816 ? -18.703 49.188 14.297 1 95.81 816 TRP B O 1
ATOM 13290 N N . LEU B 1 817 ? -20.656 50.031 15.039 1 95.94 817 LEU B N 1
ATOM 13291 C CA . LEU B 1 817 ? -20.141 51.406 15.203 1 95.94 817 LEU B CA 1
ATOM 13292 C C . LEU B 1 817 ? -19.828 51.688 16.672 1 95.94 817 LEU B C 1
ATOM 13294 O O . LEU B 1 817 ? -19.828 50.75 17.5 1 95.94 817 LEU B O 1
ATOM 13298 N N . ALA B 1 818 ? -19.438 52.938 17 1 95.38 818 ALA B N 1
ATOM 13299 C CA . ALA B 1 818 ? -19.109 53.344 18.375 1 95.38 818 ALA B CA 1
ATOM 13300 C C . ALA B 1 818 ? -19.969 54.531 18.797 1 95.38 818 ALA B C 1
ATOM 13302 O O . ALA B 1 818 ? -20.125 55.5 18.047 1 95.38 818 ALA B O 1
ATOM 13303 N N . LYS B 1 819 ? -20.5 54.375 19.984 1 94.06 819 LYS B N 1
ATOM 13304 C CA . LYS B 1 819 ? -21.375 55.438 20.5 1 94.06 819 LYS B CA 1
ATOM 13305 C C . LYS B 1 819 ? -20.562 56.688 20.891 1 94.06 819 LYS B C 1
ATOM 13307 O O . LYS B 1 819 ? -19.5 56.594 21.484 1 94.06 819 LYS B O 1
ATOM 13312 N N . ASP B 1 820 ? -21.062 57.844 20.406 1 92.75 820 ASP B N 1
ATOM 13313 C CA . ASP B 1 820 ? -20.406 59.094 20.75 1 92.75 820 ASP B CA 1
ATOM 13314 C C . ASP B 1 820 ? -21.344 60 21.578 1 92.75 820 ASP B C 1
ATOM 13316 O O . ASP B 1 820 ? -22.547 59.75 21.625 1 92.75 820 ASP B O 1
ATOM 13320 N N . GLU B 1 821 ? -20.859 61.031 22.125 1 87.62 821 GLU B N 1
ATOM 13321 C CA . GLU B 1 821 ? -21.609 61.906 23.016 1 87.62 821 GLU B CA 1
ATOM 13322 C C . GLU B 1 821 ? -22.469 62.906 22.203 1 87.62 821 GLU B C 1
ATOM 13324 O O . GLU B 1 821 ? -23.531 63.281 22.656 1 87.62 821 GLU B O 1
ATOM 13329 N N . ALA B 1 822 ? -22.031 63.219 20.969 1 87.38 822 ALA B N 1
ATOM 13330 C CA . ALA B 1 822 ? -22.719 64.25 20.172 1 87.38 822 ALA B CA 1
ATOM 13331 C C . ALA B 1 822 ? -23.906 63.656 19.438 1 87.38 822 ALA B C 1
ATOM 13333 O O . ALA B 1 822 ? -24.766 64.375 18.922 1 87.38 822 ALA B O 1
ATOM 13334 N N . GLY B 1 823 ? -24 62.25 19.391 1 90.25 823 GLY B N 1
ATOM 13335 C CA . GLY B 1 823 ? -25.125 61.594 18.75 1 90.25 823 GLY B CA 1
ATOM 13336 C C . GLY B 1 823 ? -24.906 61.375 17.266 1 90.25 823 GLY B C 1
ATOM 13337 O O . GLY B 1 823 ? -25.875 61.188 16.516 1 90.25 823 GLY B O 1
ATOM 13338 N N . VAL B 1 824 ? -23.719 61.531 16.844 1 93.12 824 VAL B N 1
ATOM 13339 C CA . VAL B 1 824 ? -23.391 61.312 15.43 1 93.12 824 VAL B CA 1
ATOM 13340 C C . VAL B 1 824 ? -23.625 59.844 15.062 1 93.12 824 VAL B C 1
ATOM 13342 O O . VAL B 1 824 ? -24.109 59.531 13.969 1 93.12 824 VAL B O 1
ATOM 13345 N N . SER B 1 825 ? -23.266 58.875 15.914 1 95.12 825 SER B N 1
ATOM 13346 C CA . SER B 1 825 ? -23.469 57.469 15.672 1 95.12 825 SER B CA 1
ATOM 13347 C C . SER B 1 825 ? -24.938 57.125 15.484 1 95.12 825 SER B C 1
ATOM 13349 O O . SER B 1 825 ? -25.297 56.344 14.617 1 95.12 825 SER B O 1
ATOM 13351 N N . ALA B 1 826 ? -25.828 57.688 16.234 1 93.06 826 ALA B N 1
ATOM 13352 C CA . ALA B 1 826 ? -27.266 57.469 16.125 1 93.06 826 ALA B CA 1
ATOM 13353 C C . ALA B 1 826 ? -27.797 57.969 14.781 1 93.06 826 ALA B C 1
ATOM 13355 O O . ALA B 1 826 ? -28.672 57.344 14.188 1 93.06 826 ALA B O 1
ATOM 13356 N N . GLU B 1 827 ? -27.281 59.094 14.375 1 93.44 827 GLU B N 1
ATOM 13357 C CA . GLU B 1 827 ? -27.688 59.656 13.078 1 93.44 827 GLU B CA 1
ATOM 13358 C C . GLU B 1 827 ? -27.234 58.75 11.938 1 93.44 827 GLU B C 1
ATOM 13360 O O . GLU B 1 827 ? -28 58.5 10.992 1 93.44 827 GLU B O 1
ATOM 13365 N N . GLU B 1 828 ? -26.016 58.312 12.094 1 94.38 828 GLU B N 1
ATOM 13366 C CA . GLU B 1 828 ? -25.484 57.469 11.047 1 94.38 828 GLU B CA 1
ATOM 13367 C C . GLU B 1 828 ? -26.234 56.125 10.992 1 94.38 828 GLU B C 1
ATOM 13369 O O . GLU B 1 828 ? -26.406 55.531 9.922 1 94.38 828 GLU B O 1
ATOM 13374 N N . ILE B 1 829 ? -26.656 55.469 12.117 1 95.62 829 ILE B N 1
ATOM 13375 C CA . ILE B 1 829 ? -27.422 54.219 12.172 1 95.62 829 ILE B CA 1
ATOM 13376 C C . ILE B 1 829 ? -28.75 54.406 11.453 1 95.62 829 ILE B C 1
ATOM 13378 O O . ILE B 1 829 ? -29.203 53.531 10.703 1 95.62 829 ILE B O 1
ATOM 13382 N N . GLU B 1 830 ? -29.344 55.531 11.609 1 93.5 830 GLU B N 1
ATOM 13383 C CA . GLU B 1 830 ? -30.609 55.844 10.938 1 93.5 830 GLU B CA 1
ATOM 13384 C C . GLU B 1 830 ? -30.406 56.031 9.438 1 93.5 830 GLU B C 1
ATOM 13386 O O . GLU B 1 830 ? -31.25 55.625 8.641 1 93.5 830 GLU B O 1
ATOM 13391 N N . ALA B 1 831 ? -29.297 56.656 9.102 1 93.12 831 ALA B N 1
ATOM 13392 C CA . ALA B 1 831 ? -29 56.844 7.684 1 93.12 831 ALA B CA 1
ATOM 13393 C C . ALA B 1 831 ? -28.766 55.5 6.98 1 93.12 831 ALA B C 1
ATOM 13395 O O . ALA B 1 831 ? -29.094 55.344 5.805 1 93.12 831 ALA B O 1
ATOM 13396 N N . CYS B 1 832 ? -28.125 54.594 7.684 1 95.19 832 CYS B N 1
ATOM 13397 C CA . CYS B 1 832 ? -27.891 53.281 7.125 1 95.19 832 CYS B CA 1
ATOM 13398 C C . CYS B 1 832 ? -29.203 52.5 6.926 1 95.19 832 CYS B C 1
ATOM 13400 O O . CYS B 1 832 ? -29.344 51.75 5.977 1 95.19 832 CYS B O 1
ATOM 13402 N N . LYS B 1 833 ? -30.141 52.688 7.762 1 93.62 833 LYS B N 1
ATOM 13403 C CA . LYS B 1 833 ? -31.453 52.062 7.66 1 93.62 833 LYS B CA 1
ATOM 13404 C C . LYS B 1 833 ? -32.125 52.406 6.348 1 93.62 833 LYS B C 1
ATOM 13406 O O . LYS B 1 833 ? -32.875 51.594 5.789 1 93.62 833 LYS B O 1
ATOM 13411 N N . ALA B 1 834 ? -31.922 53.594 5.863 1 92.06 834 ALA B N 1
ATOM 13412 C CA . ALA B 1 834 ? -32.531 54.062 4.602 1 92.06 834 ALA B CA 1
ATOM 13413 C C . ALA B 1 834 ? -32.031 53.188 3.434 1 92.06 834 ALA B C 1
ATOM 13415 O O . ALA B 1 834 ? -32.719 53.062 2.426 1 92.06 834 ALA B O 1
ATOM 13416 N N . PHE B 1 835 ? -30.938 52.625 3.584 1 94.19 835 PHE B N 1
ATOM 13417 C CA . PHE B 1 835 ? -30.359 51.781 2.537 1 94.19 835 PHE B CA 1
ATOM 13418 C C . PHE B 1 835 ? -30.516 50.312 2.889 1 94.19 835 PHE B C 1
ATOM 13420 O O . PHE B 1 835 ? -29.844 49.438 2.305 1 94.19 835 PHE B O 1
ATOM 13427 N N . ASP B 1 836 ? -31.203 49.969 3.859 1 92.12 836 ASP B N 1
ATOM 13428 C CA . ASP B 1 836 ? -31.5 48.594 4.305 1 92.12 836 ASP B CA 1
ATOM 13429 C C . ASP B 1 836 ? -30.25 47.938 4.902 1 92.12 836 ASP B C 1
ATOM 13431 O O . ASP B 1 836 ? -30 46.75 4.684 1 92.12 836 ASP B O 1
ATOM 13435 N N . ILE B 1 837 ? -29.391 48.781 5.449 1 94.75 837 ILE B N 1
ATOM 13436 C CA . ILE B 1 837 ? -28.203 48.281 6.137 1 94.75 837 ILE B CA 1
ATOM 13437 C C . ILE B 1 837 ? -28.422 48.344 7.648 1 94.75 837 ILE B C 1
ATOM 13439 O O . ILE B 1 837 ? -28.828 49.375 8.188 1 94.75 837 ILE B O 1
ATOM 13443 N N . VAL B 1 838 ? -28.172 47.281 8.305 1 94.62 838 VAL B N 1
ATOM 13444 C CA . VAL B 1 838 ? -28.359 47.219 9.75 1 94.62 838 VAL B CA 1
ATOM 13445 C C . VAL B 1 838 ? -27.047 47.562 10.461 1 94.62 838 VAL B C 1
ATOM 13447 O O . VAL B 1 838 ? -26 47 10.164 1 94.62 838 VAL B O 1
ATOM 13450 N N . ALA B 1 839 ? -27.047 48.531 11.305 1 95.81 839 ALA B N 1
ATOM 13451 C CA . ALA B 1 839 ? -25.891 48.938 12.078 1 95.81 839 ALA B CA 1
ATOM 13452 C C . ALA B 1 839 ? -26.234 49.094 13.562 1 95.81 839 ALA B C 1
ATOM 13454 O O . ALA B 1 839 ? -27.406 49.281 13.914 1 95.81 839 ALA B O 1
ATOM 13455 N N . SER B 1 840 ? -25.266 48.844 14.414 1 94.25 840 SER B N 1
ATOM 13456 C CA . SER B 1 840 ? -25.453 48.938 15.859 1 94.25 840 SER B CA 1
ATOM 13457 C C . SER B 1 840 ? -24.234 49.594 16.5 1 94.25 840 SER B C 1
ATOM 13459 O O . SER B 1 840 ? -23.109 49.5 16 1 94.25 840 SER B O 1
ATOM 13461 N N . ASP B 1 841 ? -24.391 50.406 17.531 1 93.38 841 ASP B N 1
ATOM 13462 C CA . ASP B 1 841 ? -23.281 50.969 18.281 1 93.38 841 ASP B CA 1
ATOM 13463 C C . ASP B 1 841 ? -23.281 50.5 19.734 1 93.38 841 ASP B C 1
ATOM 13465 O O . ASP B 1 841 ? -22.734 51.156 20.609 1 93.38 841 ASP B O 1
ATOM 13469 N N . GLU B 1 842 ? -23.875 49.312 19.859 1 88.44 842 GLU B N 1
ATOM 13470 C CA . GLU B 1 842 ? -23.969 48.781 21.203 1 88.44 842 GLU B CA 1
ATOM 13471 C C . GLU B 1 842 ? -22.625 48.25 21.688 1 88.44 842 GLU B C 1
ATOM 13473 O O . GLU B 1 842 ? -21.859 47.688 20.922 1 88.44 842 GLU B O 1
ATOM 13478 N N . PHE B 1 843 ? -22.219 48.531 22.938 1 87.88 843 PHE B N 1
ATOM 13479 C CA . PHE B 1 843 ? -21.094 47.969 23.688 1 87.88 843 PHE B CA 1
ATOM 13480 C C . PHE B 1 843 ? -19.781 48.531 23.188 1 87.88 843 PHE B C 1
ATOM 13482 O O . PHE B 1 843 ? -18.719 47.938 23.391 1 87.88 843 PHE B O 1
ATOM 13489 N N . ALA B 1 844 ? -19.812 49.5 22.359 1 92.12 844 ALA B N 1
ATOM 13490 C CA . ALA B 1 844 ? -18.625 50.25 21.953 1 92.12 844 ALA B CA 1
ATOM 13491 C C . ALA B 1 844 ? -18.844 51.75 22.047 1 92.12 844 ALA B C 1
ATOM 13493 O O . ALA B 1 844 ? -19.969 52.219 21.844 1 92.12 844 ALA B O 1
ATOM 13494 N N . TRP B 1 845 ? -17.797 52.562 22.453 1 93.12 845 TRP B N 1
ATOM 13495 C CA . TRP B 1 845 ? -17.953 54 22.594 1 93.12 845 TRP B CA 1
ATOM 13496 C C . TRP B 1 845 ? -16.656 54.719 22.297 1 93.12 845 TRP B C 1
ATOM 13498 O O . TRP B 1 845 ? -15.594 54.094 22.188 1 93.12 845 TRP B O 1
ATOM 13508 N N . ILE B 1 846 ? -16.75 56 22.094 1 93.88 846 ILE B N 1
ATOM 13509 C CA . ILE B 1 846 ? -15.602 56.875 21.875 1 93.88 846 ILE B CA 1
ATOM 13510 C C . ILE B 1 846 ? -15.172 57.469 23.203 1 93.88 846 ILE B C 1
ATOM 13512 O O . ILE B 1 846 ? -15.992 58.031 23.938 1 93.88 846 ILE B O 1
ATOM 13516 N N . ASN B 1 847 ? -13.93 57.344 23.484 1 91.25 847 ASN B N 1
ATOM 13517 C CA . ASN B 1 847 ? -13.438 57.812 24.766 1 91.25 847 ASN B CA 1
ATOM 13518 C C . ASN B 1 847 ? -13.055 59.312 24.703 1 91.25 847 ASN B C 1
ATOM 13520 O O . ASN B 1 847 ? -13.297 59.969 23.688 1 91.25 847 ASN B O 1
ATOM 13524 N N . GLU B 1 848 ? -12.438 59.812 25.797 1 89.31 848 GLU B N 1
ATOM 13525 C CA . GLU B 1 848 ? -12.117 61.25 25.953 1 89.31 848 GLU B CA 1
ATOM 13526 C C . GLU B 1 848 ? -11.016 61.656 24.984 1 89.31 848 GLU B C 1
ATOM 13528 O O . GLU B 1 848 ? -10.922 62.844 24.609 1 89.31 848 GLU B O 1
ATOM 13533 N N . LYS B 1 849 ? -10.258 60.719 24.594 1 90.38 849 LYS B N 1
ATOM 13534 C CA . LYS B 1 849 ? -9.188 61 23.656 1 90.38 849 LYS B CA 1
ATOM 13535 C C . LYS B 1 849 ? -9.648 60.75 22.219 1 90.38 849 LYS B C 1
ATOM 13537 O O . LYS B 1 849 ? -8.828 60.688 21.297 1 90.38 849 LYS B O 1
ATOM 13542 N N . SER B 1 850 ? -10.992 60.562 22 1 91.62 850 SER B N 1
ATOM 13543 C CA . SER B 1 850 ? -11.625 60.344 20.688 1 91.62 850 SER B CA 1
ATOM 13544 C C . SER B 1 850 ? -11.156 59.062 20.047 1 91.62 850 SER B C 1
ATOM 13546 O O . SER B 1 850 ? -10.914 59 18.844 1 91.62 850 SER B O 1
ATOM 13548 N N . LYS B 1 851 ? -10.805 58.094 20.906 1 91.44 851 LYS B N 1
ATOM 13549 C CA . LYS B 1 851 ? -10.453 56.75 20.422 1 91.44 851 LYS B CA 1
ATOM 13550 C C . LYS B 1 851 ? -11.562 55.75 20.734 1 91.44 851 LYS B C 1
ATOM 13552 O O . LYS B 1 851 ? -12.312 55.938 21.703 1 91.44 851 LYS B O 1
ATOM 13557 N N . VAL B 1 852 ? -11.594 54.75 19.844 1 93.38 852 VAL B N 1
ATOM 13558 C CA . VAL B 1 852 ? -12.625 53.719 20 1 93.38 852 VAL B CA 1
ATOM 13559 C C . VAL B 1 852 ? -12.273 52.844 21.172 1 93.38 852 VAL B C 1
ATOM 13561 O O . VAL B 1 852 ? -11.125 52.406 21.328 1 93.38 852 VAL B O 1
ATOM 13564 N N . GLN B 1 853 ? -13.203 52.625 22.031 1 89.06 853 GLN B N 1
ATOM 13565 C CA . GLN B 1 853 ? -13.008 51.75 23.172 1 89.06 853 GLN B CA 1
ATOM 13566 C C . GLN B 1 853 ? -14.078 50.656 23.234 1 89.06 853 GLN B C 1
ATOM 13568 O O . GLN B 1 853 ? -15.219 50.875 22.828 1 89.06 853 GLN B O 1
ATOM 13573 N N . TRP B 1 854 ? -13.609 49.562 23.484 1 87.56 854 TRP B N 1
ATOM 13574 C CA . TRP B 1 854 ? -14.453 48.375 23.641 1 87.56 854 TRP B CA 1
ATOM 13575 C C . TRP B 1 854 ? -14.023 47.562 24.859 1 87.56 854 TRP B C 1
ATOM 13577 O O . TRP B 1 854 ? -12.844 47.562 25.219 1 87.56 854 TRP B O 1
ATOM 13587 N N . GLU B 1 855 ? -15.008 47.031 25.672 1 79.5 855 GLU B N 1
ATOM 13588 C CA . GLU B 1 855 ? -14.648 46.188 26.797 1 79.5 855 GLU B CA 1
ATOM 13589 C C . GLU B 1 855 ? -15.141 44.75 26.578 1 79.5 855 GLU B C 1
ATOM 13591 O O . GLU B 1 855 ? -16.25 44.531 26.078 1 79.5 855 GLU B O 1
ATOM 13596 N N . ALA B 1 856 ? -14.359 43.719 26.922 1 79.12 856 ALA B N 1
ATOM 13597 C CA . ALA B 1 856 ? -14.633 42.281 26.703 1 79.12 856 ALA B CA 1
ATOM 13598 C C . ALA B 1 856 ? -15.812 41.844 27.547 1 79.12 856 ALA B C 1
ATOM 13600 O O . ALA B 1 856 ? -16.562 40.938 27.141 1 79.12 856 ALA B O 1
ATOM 13601 N N . VAL B 1 857 ? -15.859 42.344 28.781 1 76.5 857 VAL B N 1
ATOM 13602 C CA . VAL B 1 857 ? -16.938 41.969 29.688 1 76.5 857 VAL B CA 1
ATOM 13603 C C . VAL B 1 857 ? -17.609 43.25 30.219 1 76.5 857 VAL B C 1
ATOM 13605 O O . VAL B 1 857 ? -16.938 44.156 30.734 1 76.5 857 VAL B O 1
ATOM 13608 N N . VAL B 1 858 ? -18.844 43.312 29.797 1 67.06 858 VAL B N 1
ATOM 13609 C CA . VAL B 1 858 ? -19.641 44.438 30.344 1 67.06 858 VAL B CA 1
ATOM 13610 C C . VAL B 1 858 ? -20.828 43.875 31.125 1 67.06 858 VAL B C 1
ATOM 13612 O O . VAL B 1 858 ? -21.609 43.062 30.594 1 67.06 858 VAL B O 1
ATOM 13615 N N . ASP B 1 859 ? -20.984 44.25 32.375 1 60.94 859 ASP B N 1
ATOM 13616 C CA . ASP B 1 859 ? -22.062 43.812 33.281 1 60.94 859 ASP B CA 1
ATOM 13617 C C . ASP B 1 859 ? -22.141 42.281 33.344 1 60.94 859 ASP B C 1
ATOM 13619 O O . ASP B 1 859 ? -23.203 41.688 33.156 1 60.94 859 ASP B O 1
ATOM 13623 N N . ASP B 1 860 ? -20.953 41.531 33.406 1 65.06 860 ASP B N 1
ATOM 13624 C CA . ASP B 1 860 ? -20.797 40.094 33.594 1 65.06 860 ASP B CA 1
ATOM 13625 C C . ASP B 1 860 ? -21.219 39.344 32.344 1 65.06 860 ASP B C 1
ATOM 13627 O O . ASP B 1 860 ? -21.547 38.156 32.406 1 65.06 860 ASP B O 1
ATOM 13631 N N . GLU B 1 861 ? -21.422 40.156 31.312 1 72.75 861 GLU B N 1
ATOM 13632 C CA . GLU B 1 861 ? -21.75 39.5 30.047 1 72.75 861 GLU B CA 1
ATOM 13633 C C . GLU B 1 861 ? -20.641 39.719 29.016 1 72.75 861 GLU B C 1
ATOM 13635 O O . GLU B 1 861 ? -20.016 40.781 28.953 1 72.75 861 GLU B O 1
ATOM 13640 N N . GLU B 1 862 ? -20.406 38.688 28.297 1 80.75 862 GLU B N 1
ATOM 13641 C CA . GLU B 1 862 ? -19.391 38.75 27.234 1 80.75 862 GLU B CA 1
ATOM 13642 C C . GLU B 1 862 ? -19.891 39.594 26.062 1 80.75 862 GLU B C 1
ATOM 13644 O O . GLU B 1 862 ? -21.062 39.531 25.688 1 80.75 862 GLU B O 1
ATOM 13649 N N . VAL B 1 863 ? -19.141 40.531 25.75 1 83.62 863 VAL B N 1
ATOM 13650 C CA . VAL B 1 863 ? -19.484 41.438 24.656 1 83.62 863 VAL B CA 1
ATOM 13651 C C . VAL B 1 863 ? -19 40.875 23.328 1 83.62 863 VAL B C 1
ATOM 13653 O O . VAL B 1 863 ? -17.812 40.562 23.156 1 83.62 863 VAL B O 1
ATOM 13656 N N . ASN B 1 864 ? -19.922 40.5 22.422 1 86.94 864 ASN B N 1
ATOM 13657 C CA . ASN B 1 864 ? -19.656 40.031 21.062 1 86.94 864 ASN B CA 1
ATOM 13658 C C . ASN B 1 864 ? -20.234 40.969 20.016 1 86.94 864 ASN B C 1
ATOM 13660 O O . ASN B 1 864 ? -21.094 41.812 20.328 1 86.94 864 ASN B O 1
ATOM 13664 N N . PRO B 1 865 ? -19.594 40.938 18.891 1 88.94 865 PRO B N 1
ATOM 13665 C CA . PRO B 1 865 ? -20.219 41.719 17.812 1 88.94 865 PRO B CA 1
ATOM 13666 C C . PRO B 1 865 ? -21.688 41.375 17.609 1 88.94 865 PRO B C 1
ATOM 13668 O O . PRO B 1 865 ? -22.109 40.25 17.938 1 88.94 865 PRO B O 1
ATOM 13671 N N . PRO B 1 866 ? -22.375 42.281 17.109 1 87.94 866 PRO B N 1
ATOM 13672 C CA . PRO B 1 866 ? -23.812 42.062 16.969 1 87.94 866 PRO B CA 1
ATOM 13673 C C . PRO B 1 866 ? -24.141 40.875 16.047 1 87.94 866 PRO B C 1
ATOM 13675 O O . PRO B 1 866 ? -25.219 40.281 16.172 1 87.94 866 PRO B O 1
ATOM 13678 N N . ASP B 1 867 ? -23.25 40.562 15.18 1 87.75 867 ASP B N 1
ATOM 13679 C CA . ASP B 1 867 ? -23.516 39.5 14.242 1 87.75 867 ASP B CA 1
ATOM 13680 C C . ASP B 1 867 ? -22.875 38.188 14.711 1 87.75 867 ASP B C 1
ATOM 13682 O O . ASP B 1 867 ? -22.859 37.188 13.977 1 87.75 867 ASP B O 1
ATOM 13686 N N . TYR B 1 868 ? -22.391 38.125 15.883 1 86.5 868 TYR B N 1
ATOM 13687 C CA . TYR B 1 868 ? -21.719 36.938 16.391 1 86.5 868 TYR B CA 1
ATOM 13688 C C . TYR B 1 868 ? -22.719 35.906 16.875 1 86.5 868 TYR B C 1
ATOM 13690 O O . TYR B 1 868 ? -23.672 36.219 17.594 1 86.5 868 TYR B O 1
ATOM 13698 N N . GLN B 1 869 ? -22.703 34.656 16.328 1 78.19 869 GLN B N 1
ATOM 13699 C CA . GLN B 1 869 ? -23.5 33.531 16.797 1 78.19 869 GLN B CA 1
ATOM 13700 C C . GLN B 1 869 ? -22.625 32.344 17.109 1 78.19 869 GLN B C 1
ATOM 13702 O O . GLN B 1 869 ? -21.766 31.953 16.312 1 78.19 869 GLN B O 1
ATOM 13707 N N . GLU B 1 870 ? -22.766 31.828 18.266 1 77 870 GLU B N 1
ATOM 13708 C CA . GLU B 1 870 ? -22.031 30.609 18.641 1 77 870 GLU B CA 1
ATOM 13709 C C . GLU B 1 870 ? -22.609 29.391 17.953 1 77 870 GLU B C 1
ATOM 13711 O O . GLU B 1 870 ? -23.812 29.125 18.047 1 77 870 GLU B O 1
ATOM 13716 N N . LYS B 1 871 ? -21.844 28.672 17.125 1 70.75 871 LYS B N 1
ATOM 13717 C CA . LYS B 1 871 ? -22.312 27.453 16.469 1 70.75 871 LYS B CA 1
ATOM 13718 C C . LYS B 1 871 ? -21.766 26.203 17.172 1 70.75 871 LYS B C 1
ATOM 13720 O O . LYS B 1 871 ? -20.594 26.141 17.531 1 70.75 871 LYS B O 1
ATOM 13725 N N . PRO B 1 872 ? -22.688 25.312 17.391 1 74.75 872 PRO B N 1
ATOM 13726 C CA . PRO B 1 872 ? -22.25 24.031 17.969 1 74.75 872 PRO B CA 1
ATOM 13727 C C . PRO B 1 872 ? -21.312 23.266 17.031 1 74.75 872 PRO B C 1
ATOM 13729 O O . PRO B 1 872 ? -21.344 23.453 15.812 1 74.75 872 PRO B O 1
ATOM 13732 N N . PRO B 1 873 ? -20.484 22.453 17.766 1 75.88 873 PRO B N 1
ATOM 13733 C CA . PRO B 1 873 ? -19.578 21.656 16.953 1 75.88 873 PRO B CA 1
ATOM 13734 C C . PRO B 1 873 ? -20.312 20.641 16.078 1 75.88 873 PRO B C 1
ATOM 13736 O O . PRO B 1 873 ? -21.219 19.953 16.562 1 75.88 873 PRO B O 1
ATOM 13739 N N . MET B 1 874 ? -20.016 20.688 14.812 1 79.19 874 MET B N 1
ATOM 13740 C CA . MET B 1 874 ? -20.656 19.766 13.883 1 79.19 874 MET B CA 1
ATOM 13741 C C . MET B 1 874 ? -19.719 18.625 13.523 1 79.19 874 MET B C 1
ATOM 13743 O O . MET B 1 874 ? -18.5 18.812 13.414 1 79.19 874 MET B O 1
#

Secondary structure (DSSP, 8-state):
--HHHHHHHHHHHHHHHHHTTT-TTS-TTS----SS--HHHHHHHHHHHHHHHHHHHHHHHHHHHHH-HHHH-GGGT-TTS-GGGPPPPPP-STTTTHHHHHH--HHHHHHHS-HHHHHHHHHHHHHHHHHHHHHHHHHHHHHHHHHTSBS---GGGGGSGGGB-TTT-TTHHHHHHHHHHHHHHHHHHHHHHHHHHHHHHHHHHHHSHHHHTSGGGGEEEE-S--GGG-SHHHHHHHSSSEEEEEEEE--HHHHHHHHHHHHHHHHHHHHHHHHHHHHHHHHHHHHHHH-HHHHS----SS-HHHHHS-GGGS-EEESSTTTSPEEEHHHHHHHHHHHHHHHHHHHHHHHTSTTSPEEEEEEEEESSHHHHHHHHHS---SSTTSS-SEEE---GGGB-GGGGG--HHHHHHHHHHHHHHHHHHHHHTHHHHHHHHHHH-HHHHHHH-GGGGGGGGS-HHHHHHHHHHHHHHHHHHHHHHHHHHHHHHHHHHT-SBHHHHHHHHHHHHHHHIIIIIIIIHHHHTTS-S-HHHHHGGG-HHHHHHHHHHHTGGGHHHHHHHHHIIIIIIHHHHHH-HHHHHHHHHHHHHH--SHHHHHHHHHPPPBP-HHHHHHHHHHHHHHHHHHTTT-THHHHHHHHHHHHHHHHHHHHHHHT-B-----TTTHHHHHHHHHHHHHHHHHHHHHHHHHHTT-HHHHHHHHHHHHHHHHHHHHHHHHHGGGSSSPPHHHHHHHHHHHHHHHHTTS--------------SS--HHHHHH-HHHHSSHHHHHHHS-----PPP--HHHHHTTTS-GGGGPPPPPEE--B-SSSHHHHHHHHHHTTT--EE-TTEEE-TTS-EEE-SEETTEE---TT--PPPP-/--HHHHHHHHHHHHHHHHTTTS-TTS-TTS----SS--HHHHHHHHHHHHHHHHHHHHHHHHHHHHH-HHHH-GGGT-TTS-GGGPPPPPP-STTTTHHHHHH--HHHHHHHS-HHHHHHHHHHHHHHHHHHHHHHHHHHHHHHHHHTTBS---GGGGGSGGGB-TTT-TTHHHHHHHHHHHHHHHHHHHHHHHHHHHHHHHHHHHHSHHHHTSGGGGEEEE-S--GGG-SHHHHHHHSSSEEEEEEEE--HHHHHHHHHHHHHHHHHHHHHHHHHHHHHHHHHHHHHHH-HHHHS----SS-HHHHHS-GGGS-EEESSTTTSPEEEHHHHHHHHHHHHHHHHHHHHHHHTSTTSPEEEEEEEEESSHHHHHHHHHS---SSTTSS-SEEE---GGGB-GGGGG--HHHHHHHHHHHHHHHHHHHHHTHHHHHHHHHHT-HHHHHHH-GGGGGGGGS-HHHHHHHHHHHHHHHHHHHHHHHHHHHHHHHHHHT-SBHHHHHHHHHHHHHHHIIIIIIIIHHHHTTS-S-HHHHHGGG-HHHHHHHHHHHTGGGHHHHHHHHHIIIIIIHHHHHH-HHHHHHHHHHHHHH--SHHHHHHHHHPPPBP-HHHHHHHHHHHHHHHHHHTTT-THHHHHHHHHHHHHHHHHHHHHHHT-B-----TTTHHHHHHHHHHHHHHHHHHHHHHHHHHTT-HHHHHHHHHHHHHHHHHHHHHHHHHGGGSSSPPHHHHHHHHHHHHHHHHTTSS-------------SS--HHHHHH-HHHHSSHHHHHHHS-----PPP--HHHHHTTTS-GGGGPPPPPEE--B-SSSHHHHHHHHHHTTT--EE-TTEEE-TTS-EEE-SEETTEE---TT--PPPP-

Nearest PDB structures (foldseek):
  6mgv-assembly1_A  TM=8.404E-01  e=3.086E-22  Arabidopsis thaliana
  8xaj-assembly1_A  TM=8.043E-01  e=9.695E-23  Arabidopsis thaliana
  8ymm-assembly1_A  TM=8.316E-01  e=1.465E-21  Arabidopsis thaliana
  8xs4-assembly1_A  TM=7.865E-01  e=8.716E-22  Arabidopsis thaliana
  8wg4-assembly1_A  TM=7.079E-01  e=1.153E-18  Mus musculus

InterPro domains:
  IPR003864 CSC1/OSCA1-like, 7TM region [PF02714] (416-689)
  IPR022257 10TM putative phosphate transporter, extracellular tail [PF12621] (769-866)
  IPR027815 CSC1/OSCA1-like, cytosolic domain [PF14703] (217-403)
  IPR032880 CSC1/OSCA1-like, N-terminal transmembrane domain [PF13967] (43-194)
  IPR045122 Calcium permeable stress-gated cation channel 1-like [PTHR13018] (41-815)